Protein AF-0000000071082696 (afdb_homodimer)

Solvent-accessible surface area (backbone atoms only — not comparable to full-atom values): 81736 Å² total; per-residue (Å²): 134,87,75,50,73,65,55,53,46,48,49,51,28,40,54,45,11,52,51,31,40,41,43,43,39,73,40,43,57,31,31,42,23,30,48,46,19,32,53,48,28,48,51,46,52,41,28,69,73,58,55,52,61,74,57,46,35,53,52,45,31,36,30,39,8,54,56,47,30,38,62,38,37,50,77,73,35,62,55,50,36,34,66,45,66,35,94,89,44,74,48,78,39,63,20,67,44,28,44,73,33,63,70,34,43,49,66,64,55,38,56,94,65,83,60,65,73,57,65,77,68,52,51,62,60,76,73,73,68,81,72,53,74,33,29,45,70,65,85,41,61,40,28,40,75,43,70,66,51,85,59,56,40,62,36,58,59,94,53,60,39,26,37,42,61,36,34,27,74,33,94,52,74,46,73,48,29,18,52,42,55,49,51,47,46,64,42,46,38,29,21,39,38,78,71,27,61,59,21,16,46,52,52,57,50,42,36,68,50,78,41,46,56,67,36,70,44,80,42,54,30,24,47,51,31,48,68,33,35,42,45,52,82,73,57,78,52,76,41,47,51,88,71,61,49,68,68,59,41,52,49,50,36,58,74,68,60,38,36,66,41,87,51,92,57,39,82,39,69,43,90,75,77,37,71,39,54,40,67,58,43,27,73,68,47,17,67,44,63,54,15,30,38,25,45,6,49,40,83,45,31,36,45,28,70,39,31,45,56,32,42,54,96,89,36,74,45,34,43,70,58,67,32,78,62,92,58,23,19,59,36,82,39,26,32,15,32,70,97,53,54,74,91,58,25,24,47,32,37,33,32,36,18,34,33,53,32,56,82,73,33,39,30,24,23,20,40,25,27,42,95,26,21,22,65,30,77,20,18,49,22,10,54,37,39,34,66,76,43,34,80,73,23,30,30,23,87,70,34,45,82,43,86,19,49,56,23,36,33,32,40,21,27,40,34,70,32,31,28,43,31,50,54,58,39,57,58,37,22,43,59,42,38,33,43,34,45,26,25,8,24,71,13,76,32,51,46,16,41,56,33,42,30,17,26,25,39,68,46,38,43,43,50,58,28,16,50,49,65,43,65,39,26,38,36,39,17,15,33,29,28,31,34,52,90,87,43,81,67,51,64,54,51,48,48,20,31,46,46,25,18,36,24,30,26,27,36,31,40,34,28,46,28,45,31,12,46,41,36,38,50,51,45,25,63,76,54,35,26,32,41,36,32,35,48,37,61,38,25,36,49,42,53,57,70,53,51,57,55,36,46,70,78,46,45,36,35,34,47,32,46,32,26,51,76,22,18,30,42,79,50,37,46,48,49,44,40,36,62,30,32,45,28,21,28,46,33,58,55,40,44,43,24,72,50,40,68,65,34,45,56,65,40,44,38,60,22,39,56,45,47,86,88,36,70,65,42,48,51,56,46,58,52,22,65,41,71,42,32,26,22,24,38,51,52,35,44,75,64,9,32,41,30,26,48,16,13,34,23,30,29,56,3,24,48,47,34,38,56,33,27,51,51,34,32,53,31,34,45,37,62,56,70,40,78,63,88,83,52,71,77,98,42,37,50,59,61,51,28,31,56,53,14,15,27,15,33,28,50,21,40,59,54,15,40,43,82,41,40,27,48,68,45,69,71,15,45,27,38,31,26,35,20,44,34,49,33,38,59,64,49,50,43,35,31,28,33,28,60,28,52,27,32,30,62,34,20,35,83,84,45,96,51,66,65,22,48,52,20,20,65,38,86,33,72,34,45,40,78,72,41,16,17,74,28,26,36,34,40,17,15,55,75,28,36,51,59,44,22,68,75,68,66,46,69,28,47,38,40,53,34,44,70,20,53,78,46,38,23,76,72,28,63,71,16,40,40,64,40,50,57,46,65,40,83,83,77,38,45,33,31,34,22,55,87,88,53,89,62,74,40,76,40,70,60,72,56,16,68,27,40,39,78,18,42,58,64,39,84,70,70,66,43,50,72,62,39,55,47,49,49,50,28,40,54,47,10,51,51,30,39,56,43,42,40,72,42,44,56,31,30,43,56,28,46,54,22,30,53,47,29,48,50,46,53,42,26,68,74,56,57,51,49,71,56,46,37,55,52,45,31,37,29,39,9,53,57,48,29,38,64,37,36,50,77,75,35,62,55,51,36,32,64,31,28,25,47,50,29,72,46,55,39,61,18,66,43,27,44,73,33,65,70,34,43,49,66,61,56,38,55,79,65,85,59,68,72,58,66,75,68,54,50,63,59,74,73,71,66,82,72,52,72,34,29,46,71,66,85,40,60,40,29,41,73,44,71,64,54,87,61,57,43,64,35,58,60,96,55,60,40,26,38,45,61,38,33,26,74,31,86,53,65,33,31,44,28,20,52,42,55,50,53,35,40,22,40,44,40,31,22,40,40,77,72,28,61,59,20,17,46,51,51,58,50,43,35,66,50,77,40,47,54,67,38,70,46,81,43,53,30,25,48,52,33,49,69,34,36,42,46,26,34,68,55,77,54,79,42,46,53,88,72,61,49,66,69,60,42,53,50,50,36,58,74,70,60,39,35,64,42,87,52,92,60,40,81,39,71,44,90,75,77,39,69,40,54,39,66,56,43,28,73,68,46,17,66,43,62,55,15,30,39,26,45,7,50,40,84,44,30,35,45,31,71,40,30,44,57,32,42,54,96,86,35,75,44,35,45,70,60,66,32,72,24,60,51,24,18,42,15,39,39,27,32,15,32,49,90,43,39,72,91,58,26,24,45,32,36,33,31,35,18,34,33,52,29,56,82,74,32,39,31,24,22,20,39,26,25,43,98,26,21,22,66,30,76,20,17,50,22,11,54,38,39,36,65,76,44,35,82,72,24,30,30,22,41,27,32,38,40,31,77,19,47,56,24,36,34,32,40,20,27,39,33,71,33,31,30,44,36,56,78,70,54,56,61,43,22,45,60,42,38,31,42,32,47,25,26,9,25,83,26,77,43,77,64,17,42,57,35,43,32,18,63,47,40,68,47,39,45,49,48,56,55,63,51,47,77,45,65,38,26,38,35,38,18,16,53,28,55,46,73,53,89,89,42,83,68,51,66,84,52,47,49,21,31,45,44,25,19,35,25,29,27,28,34,36,96,69,43,47,41,54,60,17,47,40,36,38,51,48,45,25,62,75,54,34,26,29,40,36,33,35,49,36,62,77,40,78,84,47,52,57,70,52,50,56,55,36,45,70,76,44,44,35,35,34,47,33,46,32,26,49,75,22,18,28,44,81,50,36,45,47,48,42,40,38,60,30,32,46,30,20,30,45,33,61,54,41,43,45,30,73,60,41,66,72,53,44,55,63,41,45,36,59,26,68,70,45,47,89,90,36,69,69,42,46,51,55,46,58,55,25,63,42,70,43,31,28,22,22,40,51,52,35,44,75,64,9,32,39,30,26,48,17,14,35,22,79,35,69,14,47,56,53,36,40,55,32,27,53,51,34,32,53,31,33,44,38,60,56,71,40,77,64,87,82,50,71,75,98,44,35,49,59,63,51,28,32,56,53,14,16,28,15,33,27,51,20,41,58,56,13,39,43,82,42,39,26,51,69,46,70,72,13,45,27,37,31,26,34,20,45,34,47,34,37,58,63,48,49,42,35,33,28,34,28,62,29,37,28,34,31,60,35,21,33,59,49,29,32,33,55,64,21,51,50,64,39,79,38,76,21,42,34,43,26,53,59,24,17,18,76,28,25,36,34,40,18,15,52,76,28,35,52,60,45,19,70,73,68,67,46,68,28,47,38,42,55,34,44,69,21,50,78,44,38,24,75,71,26,62,72,15,40,40,65,40,51,56,46,64,40,88,83,77,38,45,33,31,34,24,57,88,87,55,90,62,73,42,76,38,71,59,72,56,20,85,38,66,40,78,40,64,57,68,41,86,118

Organism: Strongylocentrotus purpuratus (NCBI:txid7668)

Foldseek 3Di:
DPDDPLNVQLVVLQVLLLVLLVCLLVLAQAFQSNLLSLLQNLLQVVQVVQDDQVVSLVLLLAQAECLRHFAQNLVVDQKAKFWYQHPVGIDIHIHGSSHDHHGHDNCSSCPPVPRDRDDSVSSVPPPDPDFDLLFFDRNFNFWDKDFLDQFWDWAQPPFFKWKKKKWAQDQAKAKAFQFDQPLLGDLRIAIASVLSQQKGFREAFFDIDMDHHGDIDITMITGFDFQSAFDDRPPLGGTHSVPDDPVSSVVVSVVVNRHYDDDPCGNPTDPDTYTDGQVVVCQPQRHAASMWIFFASFPFIFGAHEEQAQQDPNDGHGRQFDDDDDSGACDDRGQADPPDDLVQEAQEKATQAQEFALVVFGYTFIWGAHLQFTADTHGEGYSNGGPNHDGSRYHYPNYHYHYRRLWHKWFAFEFAADLPADPCLLVLQVQLRHQEYEFAYQHNDVCSLAGRAQEFLVSLLVVVFVCLQWLHAYAGAHAQQDADDPDLDDVRRVRNQLSFHQYYEAEPLSPDALRSLLNRLSHCVVQVHAYEYQDAQVCPRHALVVNLVSCVLWAHEYEACFQFDGHNPPCSVQCLQRWRYQYEYAQLLQQFAPCSQVVQLVLQCRNSVHDPVDPVSSVSSVRGGDQQGSLLRLVLLQQLSHQAYHANPSSRGNSNQSLLSLVLSLSSCCSNVNADPPDDDDRNRLSSSRSLLRGFQQSCVLSQNNQATRGSDGNHRPFMWIDNSNCRSQGTAFTAFSRHTQKGFFASPPDPDTRHPPTDIDGDPCSDDLSSQSRYAYEGTVSNPQCSCVVSVRSHTYHYGHDNTVDTLCNRRSNSQNWNWDADPVNRWIWTDRVPHPDTDTRGDDHYHHTGSPSSRDSD/DPDDPLNVQLVVLLVLLLVLLVCLLVLAAAFQSNLLSLLQNLLQVVQVVQDDQVVSLVLLLAQAECLRHFAQNLVVDQKAWFWYQHPVGIDIHIHGSSHDHHGHDNCSSCPPVPRDRDDSVSSVPCPDDDFDLLFFDRNFNFWDKFFLDQFWDWAQPPFFKWKKKKWAQDQAKFKAFQFDQVLLGDLRIAIASVLSQQKGFREAFFDIDMDHHGDIDMTMITGFDFQSAFDDRPPLGGTHSVPDDPVSSVVVSVVVNRHYDDDPCGNPTDPDIYTDGQVVVCQPQNHAASMWIFFASFPFIFGAHEEQAQQDPNDGHGRQFDDDDVSGACDDRGQADPPDDLVQEAQEKATQAQEFALVVFGYTFIWGAHLQFTADTHHEGYSNGHPNHPGSRYHYPNYHYHYRRLWYKWFAFEFAADLPADPCLLVLQVQLRHQEYEFAYQHNDLCSLAGRAQEFLVSLLVVVFVCLQWLHAYAGAHAQQDADPPDLDDVRRVRNQLSFHLYYEAEPLSNDALRSLLNRLSNCVVQVHAYEYQDAQVCPRHALVVSLVSCVLWAHEYEQCFQFDGHNPPCSVQCLQRWRYQYEYAQLLQQFAPCSQVVQLVLQCRSSVHDPVDPVRSVSSVRGGDQQGNLLRLVLLQQLSHQAYHANPSSRGNSNQSLLSLVLSLSSCCSNVNADPPDDDDRNRLSSSRSLLRGFQQSCVQSQNNQATRGSDRNHRPFMWIDNSNCRSAGTAFTDFSRHTQKGFFASPVDPDTRHPPTDIDGDPCSDDLSSQSRYAYEGTVSNPQCSCVVSVRSHTYHYGHDNTVDTLVNRRSNSQNWNWDADPVNRWIWTDRVPHPDTDTRGDDHYHHTGSPSSRDSD

Structure (mmCIF, N/CA/C/O backbone):
data_AF-0000000071082696-model_v1
#
loop_
_entity.id
_entity.type
_entity.pdbx_description
1 polymer Urease
#
loop_
_atom_site.group_PDB
_atom_site.id
_atom_site.type_symbol
_atom_site.label_atom_id
_atom_site.label_alt_id
_atom_site.label_comp_id
_atom_site.label_asym_id
_atom_site.label_entity_id
_atom_site.label_seq_id
_atom_site.pdbx_PDB_ins_code
_atom_site.Cartn_x
_atom_site.Cartn_y
_atom_site.Cartn_z
_atom_site.occupancy
_atom_site.B_iso_or_equiv
_atom_site.auth_seq_id
_atom_site.auth_comp_id
_atom_site.auth_asym_id
_atom_site.auth_atom_id
_atom_site.pdbx_PDB_model_num
ATOM 1 N N . MET A 1 1 ? -28.344 8.008 -8.414 1 87.44 1 MET A N 1
ATOM 2 C CA . MET A 1 1 ? -28.312 6.988 -9.461 1 87.44 1 MET A CA 1
ATOM 3 C C . MET A 1 1 ? -28.766 5.637 -8.93 1 87.44 1 MET A C 1
ATOM 5 O O . MET A 1 1 ? -29.062 4.727 -9.703 1 87.44 1 MET A O 1
ATOM 9 N N . ARG A 1 2 ? -28.719 5.32 -7.629 1 88.5 2 ARG A N 1
ATOM 10 C CA . ARG A 1 2 ? -29.109 4.102 -6.934 1 88.5 2 ARG A CA 1
ATOM 11 C C . ARG A 1 2 ? -28.438 2.877 -7.551 1 88.5 2 ARG A C 1
ATOM 13 O O . ARG A 1 2 ? -29.109 1.893 -7.871 1 88.5 2 ARG A O 1
ATOM 20 N N . LEU A 1 3 ? -27.125 2.916 -7.816 1 91.88 3 LEU A N 1
ATOM 21 C CA . LEU A 1 3 ? -26.375 1.844 -8.461 1 91.88 3 LEU A CA 1
ATOM 22 C C . LEU A 1 3 ? -26.219 0.65 -7.527 1 91.88 3 LEU A C 1
ATOM 24 O O . LEU A 1 3 ? -25.812 0.813 -6.371 1 91.88 3 LEU A O 1
ATOM 28 N N . SER A 1 4 ? -26.531 -0.534 -8.086 1 89 4 SER A N 1
ATOM 29 C CA . SER A 1 4 ? -26.25 -1.772 -7.371 1 89 4 SER A CA 1
ATOM 30 C C . SER A 1 4 ? -24.797 -2.205 -7.562 1 89 4 SER A C 1
ATOM 32 O O . SER A 1 4 ? -24.094 -1.677 -8.43 1 89 4 SER A O 1
ATOM 34 N N . PRO A 1 5 ? -24.25 -3.1 -6.691 1 87.69 5 PRO A N 1
ATOM 35 C CA . PRO A 1 5 ? -22.891 -3.6 -6.879 1 87.69 5 PRO A CA 1
ATOM 36 C C . PRO A 1 5 ? -22.672 -4.191 -8.273 1 87.69 5 PRO A C 1
ATOM 38 O O . PRO A 1 5 ? -21.609 -3.988 -8.867 1 87.69 5 PRO A O 1
ATOM 41 N N . ARG A 1 6 ? -23.609 -4.891 -8.797 1 90 6 ARG A N 1
ATOM 42 C CA . ARG A 1 6 ? -23.438 -5.496 -10.117 1 90 6 ARG A CA 1
ATOM 43 C C . ARG A 1 6 ? -23.328 -4.43 -11.203 1 90 6 ARG A C 1
ATOM 45 O O . ARG A 1 6 ? -22.609 -4.617 -12.195 1 90 6 ARG A O 1
ATOM 52 N N . GLU A 1 7 ? -24.031 -3.271 -11.055 1 91.19 7 GLU A N 1
ATOM 53 C CA . GLU A 1 7 ? -23.953 -2.182 -12.023 1 91.19 7 GLU A CA 1
ATOM 54 C C . GLU A 1 7 ? -22.578 -1.52 -11.992 1 91.19 7 GLU A C 1
ATOM 56 O O . GLU A 1 7 ? -22.047 -1.144 -13.039 1 91.19 7 GLU A O 1
ATOM 61 N N . GLN A 1 8 ? -22.016 -1.444 -10.852 1 91.19 8 GLN A N 1
ATOM 62 C CA .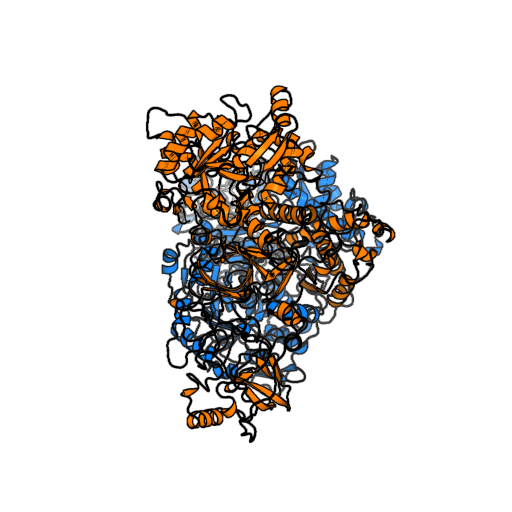 GLN A 1 8 ? -20.672 -0.895 -10.719 1 91.19 8 GLN A CA 1
ATOM 63 C C . GLN A 1 8 ? -19.641 -1.813 -11.359 1 91.19 8 GLN A C 1
ATOM 65 O O . GLN A 1 8 ? -18.703 -1.345 -12.008 1 91.19 8 GLN A O 1
ATOM 70 N N . GLU A 1 9 ? -19.781 -3.043 -11.109 1 92.44 9 GLU A N 1
ATOM 71 C CA . GLU A 1 9 ? -18.922 -4.023 -11.766 1 92.44 9 GLU A CA 1
ATOM 72 C C . GLU A 1 9 ? -18.984 -3.893 -13.281 1 92.44 9 GLU A C 1
ATOM 74 O O . GLU A 1 9 ? -17.953 -3.961 -13.961 1 92.44 9 GLU A O 1
ATOM 79 N N . SER A 1 10 ? -20.141 -3.709 -13.75 1 93.88 10 SER A N 1
ATOM 80 C CA . SER A 1 10 ? -20.328 -3.617 -15.195 1 93.88 10 SER A CA 1
ATOM 81 C C . SER A 1 10 ? -19.734 -2.33 -15.75 1 93.88 10 SER A C 1
ATOM 83 O O . SER A 1 10 ? -19.297 -2.291 -16.906 1 93.88 10 SER A O 1
ATOM 85 N N . LEU A 1 11 ? -19.734 -1.282 -14.961 1 94.25 11 LEU A N 1
ATOM 86 C CA . LEU A 1 11 ? -19.094 -0.04 -15.383 1 94.25 11 LEU A CA 1
ATOM 87 C C . LEU A 1 11 ? -17.594 -0.244 -15.594 1 94.25 11 LEU A C 1
ATOM 89 O O . LEU A 1 11 ? -17 0.383 -16.469 1 94.25 11 LEU A O 1
ATOM 93 N N . LEU A 1 12 ? -16.969 -1.082 -14.812 1 94.44 12 LEU A N 1
ATOM 94 C CA . LEU A 1 12 ? -15.562 -1.421 -14.984 1 94.44 12 LEU A CA 1
ATOM 95 C C . LEU A 1 12 ? -15.32 -2.082 -16.344 1 94.44 12 LEU A C 1
ATOM 97 O O . LEU A 1 12 ? -14.32 -1.8 -17 1 94.44 12 LEU A O 1
ATOM 101 N N . VAL A 1 13 ? -16.203 -2.98 -16.703 1 96 13 VAL A N 1
ATOM 102 C CA . VAL A 1 13 ? -16.109 -3.621 -18.016 1 96 13 VAL A CA 1
ATOM 103 C C . VAL A 1 13 ? -16.156 -2.559 -19.109 1 96 13 VAL A C 1
ATOM 105 O O . VAL A 1 13 ? -15.359 -2.598 -20.062 1 96 13 VAL A O 1
ATOM 108 N N . HIS A 1 14 ? -17.078 -1.613 -18.969 1 95.81 14 HIS A N 1
ATOM 109 C CA . HIS A 1 14 ? -17.203 -0.55 -19.953 1 95.81 14 HIS A CA 1
ATOM 110 C C . HIS A 1 14 ? -15.945 0.301 -20.016 1 95.81 14 HIS A C 1
ATOM 112 O O . HIS A 1 14 ? -15.5 0.678 -21.109 1 95.81 14 HIS A O 1
ATOM 118 N N . GLU A 1 15 ? -15.406 0.641 -18.906 1 95.44 15 GLU A N 1
ATOM 119 C CA . GLU A 1 15 ? -14.203 1.467 -18.859 1 95.44 15 GLU A CA 1
ATOM 120 C C . GLU A 1 15 ? -13.047 0.788 -19.578 1 95.44 15 GLU A C 1
ATOM 122 O O . GLU A 1 15 ? -12.359 1.414 -20.391 1 95.44 15 GLU A O 1
ATOM 127 N N . ALA A 1 16 ? -12.781 -0.472 -19.297 1 96.25 16 ALA A N 1
ATOM 128 C CA . ALA A 1 16 ? -11.711 -1.231 -19.938 1 96.25 16 ALA A CA 1
ATOM 129 C C . ALA A 1 16 ? -11.992 -1.41 -21.422 1 96.25 16 ALA A C 1
ATOM 131 O O . ALA A 1 16 ? -11.07 -1.34 -22.25 1 96.25 16 ALA A O 1
ATOM 132 N N . GLY A 1 17 ? -13.266 -1.69 -21.75 1 97.44 17 GLY A N 1
ATOM 133 C CA . GLY A 1 17 ? -13.656 -1.833 -23.141 1 97.44 17 GLY A CA 1
ATOM 134 C C . GLY A 1 17 ? -13.469 -0.561 -23.953 1 97.44 17 GLY A C 1
ATOM 135 O O . GLY A 1 17 ? -13.023 -0.607 -25.109 1 97.44 17 GLY A O 1
ATOM 136 N N . ALA A 1 18 ? -13.82 0.594 -23.312 1 96.88 18 ALA A N 1
ATOM 137 C CA . ALA A 1 18 ? -13.648 1.88 -23.984 1 96.88 18 ALA A CA 1
ATOM 138 C C . ALA A 1 18 ? -12.172 2.16 -24.25 1 96.88 18 ALA A C 1
ATOM 140 O O . ALA A 1 18 ? -11.82 2.707 -25.312 1 96.88 18 ALA A O 1
ATOM 141 N N . LEU A 1 19 ? -11.336 1.835 -23.312 1 96.12 19 LEU A N 1
ATOM 142 C CA . LEU A 1 19 ? -9.898 1.963 -23.516 1 96.12 19 LEU A CA 1
ATOM 143 C C . LEU A 1 19 ? -9.43 1.09 -24.672 1 96.12 19 LEU A C 1
ATOM 145 O O . LEU A 1 19 ? -8.656 1.539 -25.531 1 96.12 19 LEU A O 1
ATOM 149 N N . ALA A 1 20 ? -9.852 -0.179 -24.688 1 97.94 20 ALA A N 1
ATOM 150 C CA . ALA A 1 20 ? -9.492 -1.104 -25.766 1 97.94 20 ALA A CA 1
ATOM 151 C C . ALA A 1 20 ? -9.961 -0.578 -27.125 1 97.94 20 ALA A C 1
ATOM 153 O O . ALA A 1 20 ? -9.258 -0.732 -28.125 1 97.94 20 ALA A O 1
ATOM 154 N N . GLN A 1 21 ? -11.172 0.04 -27.172 1 97.88 21 GLN A N 1
ATOM 155 C CA . GLN A 1 21 ? -11.688 0.614 -28.406 1 97.88 21 GLN A CA 1
ATOM 156 C C . GLN A 1 21 ? -10.789 1.734 -28.906 1 97.88 21 GLN A C 1
ATOM 158 O O . GLN A 1 21 ? -10.516 1.823 -30.109 1 97.88 21 GLN A O 1
ATOM 163 N N . LYS A 1 22 ? -10.367 2.576 -28.016 1 97.25 22 LYS A N 1
ATOM 164 C CA . LYS A 1 22 ? -9.469 3.656 -28.406 1 97.25 22 LYS A CA 1
ATOM 165 C C . LYS A 1 22 ? -8.172 3.104 -29 1 97.25 22 LYS A C 1
ATOM 167 O O . LYS A 1 22 ? -7.676 3.615 -30 1 97.25 22 LYS A O 1
ATOM 172 N N . ARG A 1 23 ? -7.562 2.074 -28.406 1 97 23 ARG A N 1
ATOM 173 C CA . ARG A 1 23 ? -6.312 1.468 -28.844 1 97 23 ARG A CA 1
ATOM 174 C C . ARG A 1 23 ? -6.496 0.752 -30.188 1 97 23 ARG A C 1
ATOM 176 O O . ARG A 1 23 ? -5.637 0.838 -31.062 1 97 23 ARG A O 1
ATOM 183 N N . LEU A 1 24 ? -7.656 0.068 -30.312 1 97.31 24 LEU A N 1
ATOM 184 C CA . LEU A 1 24 ? -7.984 -0.573 -31.594 1 97.31 24 LEU A CA 1
ATOM 185 C C . LEU A 1 24 ? -8.133 0.463 -32.688 1 97.31 24 LEU A C 1
ATOM 187 O O . LEU A 1 24 ? -7.641 0.258 -33.812 1 97.31 24 LEU A O 1
ATOM 191 N N . ALA A 1 25 ? -8.844 1.55 -32.375 1 97.06 25 ALA A N 1
ATOM 192 C CA . ALA A 1 25 ? -9.102 2.605 -33.344 1 97.06 25 ALA A CA 1
ATOM 193 C C . ALA A 1 25 ? -7.805 3.236 -33.844 1 97.06 25 ALA A C 1
ATOM 195 O O . ALA A 1 25 ? -7.734 3.746 -34.969 1 97.06 25 ALA A O 1
ATOM 196 N N . ARG A 1 26 ? -6.785 3.205 -33.094 1 93.81 26 ARG A N 1
ATOM 197 C CA . ARG A 1 26 ? -5.504 3.775 -33.469 1 93.81 26 ARG A CA 1
ATOM 198 C C . ARG A 1 26 ? -4.629 2.732 -34.156 1 93.81 26 ARG A C 1
ATOM 200 O O . ARG A 1 26 ? -3.51 3.033 -34.594 1 93.81 26 ARG A O 1
ATOM 207 N N . GLY A 1 27 ? -5.086 1.468 -34.281 1 93.75 27 GLY A N 1
ATOM 208 C CA . GLY A 1 27 ? -4.398 0.446 -35.031 1 93.75 27 GLY A CA 1
ATOM 209 C C . GLY A 1 27 ? -3.545 -0.473 -34.188 1 93.75 27 GLY A C 1
ATOM 210 O O . GLY A 1 27 ? -2.674 -1.178 -34.719 1 93.75 27 GLY A O 1
ATOM 211 N N . LEU A 1 28 ? -3.719 -0.528 -32.938 1 95.12 28 LEU A N 1
ATOM 212 C CA . LEU A 1 28 ? -2.955 -1.416 -32.062 1 95.12 28 LEU A CA 1
ATOM 213 C C . LEU A 1 28 ? -3.59 -2.801 -32 1 95.12 28 LEU A C 1
ATOM 215 O O . LEU A 1 28 ? -4.816 -2.926 -31.953 1 95.12 28 LEU A O 1
ATOM 219 N N . LYS A 1 29 ? -2.73 -3.811 -32.094 1 96.19 29 LYS A N 1
ATOM 220 C CA . LYS A 1 29 ? -3.209 -5.156 -31.781 1 96.19 29 LYS A CA 1
ATOM 221 C C . LYS A 1 29 ? -3.494 -5.305 -30.297 1 96.19 29 LYS A C 1
ATOM 223 O O . LYS A 1 29 ? -2.674 -4.918 -29.453 1 96.19 29 LYS A O 1
ATOM 228 N N . LEU A 1 30 ? -4.637 -5.848 -30.047 1 97.69 30 LEU A N 1
ATOM 229 C CA . LEU A 1 30 ? -5.098 -5.887 -28.656 1 97.69 30 LEU A CA 1
ATOM 230 C C . LEU A 1 30 ? -4.461 -7.043 -27.906 1 97.69 30 LEU A C 1
ATOM 232 O O . LEU A 1 30 ? -4.254 -8.117 -28.469 1 97.69 30 LEU A O 1
ATOM 236 N N . ASN A 1 31 ? -4.074 -6.82 -26.656 1 96.94 31 ASN A N 1
ATOM 237 C CA . ASN A 1 31 ? -3.613 -7.887 -25.766 1 96.94 31 ASN A CA 1
ATOM 238 C C . ASN A 1 31 ? -4.781 -8.625 -25.125 1 96.94 31 ASN A C 1
ATOM 240 O O . ASN A 1 31 ? -5.934 -8.438 -25.516 1 96.94 31 ASN A O 1
ATOM 244 N N . HIS A 1 32 ? -4.508 -9.523 -24.172 1 96.88 32 HIS A N 1
ATOM 245 C CA . HIS A 1 32 ? -5.516 -10.422 -23.625 1 96.88 32 HIS A CA 1
ATOM 246 C C . HIS A 1 32 ? -6.605 -9.633 -22.891 1 96.88 32 HIS A C 1
ATOM 248 O O . HIS A 1 32 ? -7.785 -9.75 -23.234 1 96.88 32 HIS A O 1
ATOM 254 N N . PRO A 1 33 ? -6.281 -8.766 -21.844 1 97.38 33 PRO A N 1
ATOM 255 C CA . PRO A 1 33 ? -7.355 -8.062 -21.156 1 97.38 33 PRO A CA 1
ATOM 256 C C . PRO A 1 33 ? -8.133 -7.113 -22.062 1 97.38 33 PRO A C 1
ATOM 258 O O . PRO A 1 33 ? -9.344 -6.945 -21.891 1 97.38 33 PRO A O 1
ATOM 261 N N . GLU A 1 34 ? -7.508 -6.488 -23 1 98 34 GLU A N 1
ATOM 262 C CA . GLU A 1 34 ? -8.164 -5.57 -23.922 1 98 34 GLU A CA 1
ATOM 263 C C . GLU A 1 34 ? -9.188 -6.301 -24.797 1 98 34 GLU A C 1
ATOM 265 O O . GLU A 1 34 ? -10.297 -5.812 -24.984 1 98 34 GLU A O 1
ATOM 270 N N . THR A 1 35 ? -8.766 -7.461 -25.312 1 98.25 35 THR A N 1
ATOM 271 C CA . THR A 1 35 ? -9.633 -8.25 -26.172 1 98.25 35 THR A CA 1
ATOM 272 C C . THR A 1 35 ? -10.891 -8.68 -25.422 1 98.25 35 THR A C 1
ATOM 274 O O . THR A 1 35 ? -12 -8.508 -25.922 1 98.25 35 THR A O 1
ATOM 277 N N . VAL A 1 36 ? -10.703 -9.219 -24.25 1 98 36 VAL A N 1
ATOM 278 C CA . VAL A 1 36 ? -11.82 -9.688 -23.453 1 98 36 VAL A CA 1
ATOM 279 C C . VAL A 1 36 ? -12.727 -8.516 -23.078 1 98 36 VAL A C 1
ATOM 281 O O . VAL A 1 36 ? -13.953 -8.625 -23.141 1 98 36 VAL A O 1
ATOM 284 N N . ALA A 1 37 ? -12.125 -7.367 -22.703 1 98 37 ALA A N 1
ATOM 285 C CA . ALA A 1 37 ? -12.875 -6.188 -22.281 1 98 37 ALA A CA 1
ATOM 286 C C . ALA A 1 37 ? -13.727 -5.645 -23.422 1 98 37 ALA A C 1
ATOM 288 O O . ALA A 1 37 ? -14.883 -5.27 -23.219 1 98 37 ALA A O 1
ATOM 289 N N . LEU A 1 38 ? -13.141 -5.527 -24.594 1 98.31 38 LEU A N 1
ATOM 290 C CA . LEU A 1 38 ? -13.852 -4.988 -25.75 1 98.31 38 LEU A CA 1
ATOM 291 C C . LEU A 1 38 ? -15.062 -5.852 -26.094 1 98.31 38 LEU A C 1
ATOM 293 O O . LEU A 1 38 ? -16.172 -5.336 -26.266 1 98.31 38 LEU A O 1
ATOM 297 N N . ILE A 1 39 ? -14.859 -7.18 -26.172 1 97.94 39 ILE A N 1
ATOM 298 C CA . ILE A 1 39 ? -15.938 -8.094 -26.531 1 97.94 39 ILE A CA 1
ATOM 299 C C . ILE A 1 39 ? -17.031 -8.016 -25.469 1 97.94 39 ILE A C 1
ATOM 301 O O . ILE A 1 39 ? -18.219 -7.898 -25.797 1 97.94 39 ILE A O 1
ATOM 305 N N . ALA A 1 40 ? -16.672 -8.062 -24.188 1 97.69 40 ALA A N 1
ATOM 306 C CA . ALA A 1 40 ? -17.625 -8.016 -23.078 1 97.69 40 ALA A CA 1
ATOM 307 C C . ALA A 1 40 ? -18.422 -6.711 -23.094 1 97.69 40 ALA A C 1
ATOM 309 O O . ALA A 1 40 ? -19.641 -6.719 -22.922 1 97.69 40 ALA A O 1
ATOM 310 N N . SER A 1 41 ? -17.719 -5.574 -23.25 1 97.69 41 SER A N 1
ATOM 311 C CA . SER A 1 41 ? -18.359 -4.262 -23.25 1 97.69 41 SER A CA 1
ATOM 312 C C . SER A 1 41 ? -19.344 -4.125 -24.391 1 97.69 41 SER A C 1
ATOM 314 O O . SER A 1 41 ? -20.438 -3.574 -24.234 1 97.69 41 SER A O 1
ATOM 316 N N . GLN A 1 42 ? -19 -4.582 -25.578 1 97.62 42 GLN A N 1
ATOM 317 C CA . GLN A 1 42 ? -19.875 -4.504 -26.75 1 97.62 42 GLN A CA 1
ATOM 318 C C . GLN A 1 42 ? -21.109 -5.359 -26.547 1 97.62 42 GLN A C 1
ATOM 320 O O . GLN A 1 42 ? -22.203 -4.977 -26.984 1 97.62 42 GLN A O 1
ATOM 325 N N . MET A 1 43 ? -20.938 -6.559 -25.969 1 96.88 43 MET A N 1
ATOM 326 C CA . MET A 1 43 ? -22.109 -7.383 -25.688 1 96.88 43 MET A CA 1
ATOM 327 C C . MET A 1 43 ? -23.094 -6.645 -24.797 1 96.88 43 MET A C 1
ATOM 329 O O . MET A 1 43 ? -24.297 -6.703 -25.016 1 96.88 43 MET A O 1
ATOM 333 N N . GLN A 1 44 ? -22.594 -5.953 -23.766 1 96.19 44 GLN A N 1
ATOM 334 C CA . GLN A 1 44 ? -23.453 -5.188 -22.875 1 96.19 44 GLN A CA 1
ATOM 335 C C . GLN A 1 44 ? -24.234 -4.121 -23.641 1 96.19 44 GLN A C 1
ATOM 337 O O . GLN A 1 44 ? -25.422 -3.908 -23.391 1 96.19 44 GLN A O 1
ATOM 342 N N . GLU A 1 45 ? -23.594 -3.455 -24.578 1 96.94 45 GLU A N 1
ATOM 343 C CA . GLU A 1 45 ? -24.234 -2.418 -25.375 1 96.94 45 GLU A CA 1
ATOM 344 C C . GLU A 1 45 ? -25.328 -3.008 -26.266 1 96.94 45 GLU A C 1
ATOM 346 O O . GLU A 1 45 ? -26.406 -2.439 -26.391 1 96.94 45 GLU A O 1
ATOM 351 N N . PHE A 1 46 ? -24.984 -4.113 -26.906 1 97.38 46 PHE A N 1
ATOM 352 C CA . PHE A 1 46 ? -25.969 -4.738 -27.781 1 97.38 46 PHE A CA 1
ATOM 353 C C . PHE A 1 46 ? -27.156 -5.266 -26.984 1 97.38 46 PHE A C 1
ATOM 355 O O . PHE A 1 46 ? -28.281 -5.258 -27.484 1 97.38 46 PHE A O 1
ATOM 362 N N . VAL A 1 47 ? -26.906 -5.766 -25.781 1 96.12 47 VAL A N 1
ATOM 363 C CA . VAL A 1 47 ? -28.016 -6.16 -24.891 1 96.12 47 VAL A CA 1
ATOM 364 C C . VAL A 1 47 ? -28.938 -4.969 -24.656 1 96.12 47 VAL A C 1
ATOM 366 O O . VAL A 1 47 ? -30.156 -5.105 -24.703 1 96.12 47 VAL A O 1
ATOM 369 N N . ARG A 1 48 ? -28.312 -3.805 -24.328 1 96.06 48 ARG A N 1
ATOM 370 C CA . ARG A 1 48 ? -29.094 -2.598 -24.078 1 96.06 48 ARG A CA 1
ATOM 371 C C . ARG A 1 48 ? -29.922 -2.221 -25.312 1 96.06 48 ARG A C 1
ATOM 373 O O . ARG A 1 48 ? -31.031 -1.692 -25.172 1 96.06 48 ARG A O 1
ATOM 380 N N . ASP A 1 49 ? -29.422 -2.561 -26.547 1 96.44 49 ASP A N 1
ATOM 381 C CA . ASP A 1 49 ? -30.125 -2.285 -27.797 1 96.44 49 ASP A CA 1
ATOM 382 C C . ASP A 1 49 ? -31.25 -3.287 -28.031 1 96.44 49 ASP A C 1
ATOM 384 O O . ASP A 1 49 ? -32.062 -3.123 -28.953 1 96.44 49 ASP A O 1
ATOM 388 N N . GLY A 1 50 ? -31.266 -4.324 -27.281 1 94.56 50 GLY A N 1
ATOM 389 C CA . GLY A 1 50 ? -32.375 -5.242 -27.328 1 94.56 50 GLY A CA 1
ATOM 390 C C . GLY A 1 50 ? -32.094 -6.496 -28.141 1 94.56 50 GLY A C 1
ATOM 391 O O . GLY A 1 50 ? -33 -7.262 -28.453 1 94.56 50 GLY A O 1
ATOM 392 N N . LYS A 1 51 ? -30.781 -6.82 -28.453 1 96.75 51 LYS A N 1
ATOM 393 C CA . LYS A 1 51 ? -30.453 -8.031 -29.188 1 96.75 51 LYS A CA 1
ATOM 394 C C . LYS A 1 51 ? -30.578 -9.273 -28.297 1 96.75 51 LYS A C 1
ATOM 396 O O . LYS A 1 51 ? -30.188 -9.242 -27.141 1 96.75 51 LYS A O 1
ATOM 401 N N . PRO A 1 52 ? -31.141 -10.328 -28.812 1 95.88 52 PRO A N 1
ATOM 402 C CA . PRO A 1 52 ? -31.312 -11.531 -28 1 95.88 52 PRO A CA 1
ATOM 403 C C . PRO A 1 52 ? -30.016 -12.32 -27.812 1 95.88 52 PRO A C 1
ATOM 405 O O . PRO A 1 52 ? -29.078 -12.141 -28.578 1 95.88 52 PRO A O 1
ATOM 408 N N . VAL A 1 53 ? -29.984 -13.266 -26.891 1 96.19 53 VAL A N 1
ATOM 409 C CA . VAL A 1 53 ? -28.812 -14.039 -26.484 1 96.19 53 VAL A CA 1
ATOM 410 C C . VAL A 1 53 ? -28.234 -14.773 -27.703 1 96.19 53 VAL A C 1
ATOM 412 O O . VAL A 1 53 ? -27.031 -14.734 -27.938 1 96.19 53 VAL A O 1
ATOM 415 N N . SER A 1 54 ? -29.109 -15.438 -28.469 1 96.44 54 SER A N 1
ATOM 416 C CA . SER A 1 54 ? -28.672 -16.25 -29.594 1 96.44 54 SER A CA 1
ATOM 417 C C . SER A 1 54 ? -27.938 -15.406 -30.641 1 96.44 54 SER A C 1
ATOM 419 O O . SER A 1 54 ? -26.922 -15.828 -31.188 1 96.44 54 SER A O 1
ATOM 421 N N . GLU A 1 55 ? -28.438 -14.219 -30.891 1 96.69 55 GLU A N 1
ATOM 422 C CA . GLU A 1 55 ? -27.812 -13.305 -31.828 1 96.69 55 GLU A CA 1
ATOM 423 C C . GLU A 1 55 ? -26.469 -12.812 -31.312 1 96.69 55 GLU A C 1
ATOM 425 O O . GLU A 1 55 ? -25.5 -12.711 -32.062 1 96.69 55 GLU A O 1
ATOM 430 N N . LEU A 1 56 ? -26.391 -12.539 -30.094 1 97.12 56 LEU A N 1
ATOM 431 C CA . LEU A 1 56 ? -25.188 -12.016 -29.484 1 97.12 56 LEU A CA 1
ATOM 432 C C . LEU A 1 56 ? -24.062 -13.055 -29.484 1 97.12 56 LEU A C 1
ATOM 434 O O . LEU A 1 56 ? -22.891 -12.719 -29.641 1 97.12 56 LEU A O 1
ATOM 438 N N . MET A 1 57 ? -24.391 -14.32 -29.234 1 96.12 57 MET A N 1
ATOM 439 C CA . MET A 1 57 ? -23.406 -15.406 -29.266 1 96.12 57 MET A CA 1
ATOM 440 C C . MET A 1 57 ? -22.734 -15.477 -30.625 1 96.12 57 MET A C 1
ATOM 442 O O . MET A 1 57 ? -21.547 -15.82 -30.719 1 96.12 57 MET A O 1
ATOM 446 N N . ASN A 1 58 ? -23.484 -15.055 -31.641 1 95.31 58 ASN A N 1
ATOM 447 C CA . ASN A 1 58 ? -22.938 -15.047 -33 1 95.31 58 ASN A CA 1
ATOM 448 C C . ASN A 1 58 ? -22.141 -13.766 -33.25 1 95.31 58 ASN A C 1
ATOM 450 O O . ASN A 1 58 ? -21.047 -13.82 -33.812 1 95.31 58 ASN A O 1
ATOM 454 N N . ILE A 1 59 ? -22.703 -12.656 -32.938 1 96.88 59 ILE A N 1
ATOM 455 C CA . ILE A 1 59 ? -22.062 -11.359 -33.156 1 96.88 59 ILE A CA 1
ATOM 456 C C . ILE A 1 59 ? -20.734 -11.305 -32.406 1 96.88 59 ILE A C 1
ATOM 458 O O . ILE A 1 59 ? -19.75 -10.75 -32.938 1 96.88 59 ILE A O 1
ATOM 462 N N . GLY A 1 60 ? -20.719 -11.883 -31.234 1 96.81 60 GLY A N 1
ATOM 463 C CA . GLY A 1 60 ? -19.531 -11.859 -30.406 1 96.81 60 GLY A CA 1
ATOM 464 C C . GLY A 1 60 ? -18.328 -12.508 -31.062 1 96.81 60 GLY A C 1
ATOM 465 O O . GLY A 1 60 ? -17.172 -12.172 -30.75 1 96.81 60 GLY A O 1
ATOM 466 N N . ARG A 1 61 ? -18.516 -13.359 -31.953 1 96.81 61 ARG A N 1
ATOM 467 C CA . ARG A 1 61 ? -17.453 -14.078 -32.625 1 96.81 61 ARG A CA 1
ATOM 468 C C . ARG A 1 61 ? -16.953 -13.305 -33.844 1 96.81 61 ARG A C 1
ATOM 470 O O . ARG A 1 61 ? -16.047 -13.75 -34.562 1 96.81 61 ARG A O 1
ATOM 477 N N . GLN A 1 62 ? -17.531 -12.125 -34.094 1 97.44 62 GLN A N 1
ATOM 478 C CA . GLN A 1 62 ? -17.266 -11.43 -35.344 1 97.44 62 GLN A CA 1
ATOM 479 C C . GLN A 1 62 ? -16.5 -10.133 -35.125 1 97.44 62 GLN A C 1
ATOM 481 O O . GLN A 1 62 ? -15.961 -9.547 -36.062 1 97.44 62 GLN A O 1
ATOM 486 N N . LEU A 1 63 ? -16.438 -9.656 -33.938 1 98.06 63 LEU A N 1
ATOM 487 C CA . LEU A 1 63 ? -15.914 -8.32 -33.625 1 98.06 63 LEU A CA 1
ATOM 488 C C . LEU A 1 63 ? -14.438 -8.219 -34.031 1 98.06 63 LEU A C 1
ATOM 490 O O . LEU A 1 63 ? -14.016 -7.203 -34.594 1 98.06 63 LEU A O 1
ATOM 494 N N . LEU A 1 64 ? -13.648 -9.25 -33.625 1 98.12 64 LEU A N 1
ATOM 495 C CA . LEU A 1 64 ? -12.203 -9.227 -33.812 1 98.12 64 LEU A CA 1
ATOM 496 C C . LEU A 1 64 ? -11.719 -10.469 -34.531 1 98.12 64 LEU A C 1
ATOM 498 O O . LEU A 1 64 ? -12.367 -11.516 -34.5 1 98.12 64 LEU A O 1
ATOM 502 N N . GLY A 1 65 ? -10.594 -10.352 -35.219 1 97.31 65 GLY A N 1
ATOM 503 C CA . GLY A 1 65 ? -9.875 -11.461 -35.844 1 97.31 65 GLY A CA 1
ATOM 504 C C . GLY A 1 65 ? -8.461 -11.609 -35.312 1 97.31 65 GLY A C 1
ATOM 505 O O . GLY A 1 65 ? -7.996 -10.797 -34.531 1 97.31 65 GLY A O 1
ATOM 506 N N . VAL A 1 66 ? -7.789 -12.68 -35.719 1 96.12 66 VAL A N 1
ATOM 507 C CA . VAL A 1 66 ? -6.453 -13.008 -35.25 1 96.12 66 VAL A CA 1
ATOM 508 C C . VAL A 1 66 ? -5.488 -11.875 -35.594 1 96.12 66 VAL A C 1
ATOM 510 O O . VAL A 1 66 ? -4.488 -11.672 -34.906 1 96.12 66 VAL A O 1
ATOM 513 N N . ARG A 1 67 ? -5.75 -11.07 -36.625 1 95.69 67 ARG A N 1
ATOM 514 C CA . ARG A 1 67 ? -4.879 -9.984 -37.062 1 95.69 67 ARG A CA 1
ATOM 515 C C . ARG A 1 67 ? -5.023 -8.773 -36.125 1 95.69 67 ARG A C 1
ATOM 517 O O . ARG A 1 67 ? -4.195 -7.863 -36.156 1 95.69 67 ARG A O 1
ATOM 524 N N . GLN A 1 68 ? -6.098 -8.695 -35.406 1 97.06 68 GLN A N 1
ATOM 525 C CA . GLN A 1 68 ? -6.367 -7.535 -34.562 1 97.06 68 GLN A CA 1
ATOM 526 C C . GLN A 1 68 ? -5.961 -7.797 -33.094 1 97.06 68 GLN A C 1
ATOM 528 O O . GLN A 1 68 ? -6.164 -6.945 -32.25 1 97.06 68 GLN A O 1
ATOM 533 N N . VAL A 1 69 ? -5.512 -8.969 -32.812 1 96.94 69 VAL A N 1
ATOM 534 C CA . VAL A 1 69 ? -5.031 -9.281 -31.469 1 96.94 69 VAL A CA 1
ATOM 535 C C . VAL A 1 69 ? -3.574 -9.734 -31.531 1 96.94 69 VAL A C 1
ATOM 537 O O . VAL A 1 69 ? -3.094 -10.148 -32.594 1 96.94 69 VAL A O 1
ATOM 540 N N . LEU A 1 70 ? -2.812 -9.602 -30.422 1 94.25 70 LEU A N 1
ATOM 541 C CA . LEU A 1 70 ? -1.43 -10.062 -30.359 1 94.25 70 LEU A CA 1
ATOM 542 C C . LEU A 1 70 ? -1.352 -11.57 -30.594 1 94.25 70 LEU A C 1
ATOM 544 O O . LEU A 1 70 ? -2.279 -12.305 -30.25 1 94.25 70 LEU A O 1
ATOM 548 N N . PRO A 1 71 ? -0.229 -12.047 -31.188 1 92.62 71 PRO A N 1
ATOM 549 C CA . PRO A 1 71 ? -0.08 -13.492 -31.406 1 92.62 71 PRO A CA 1
ATOM 550 C C . PRO A 1 71 ? -0.282 -14.297 -30.125 1 92.62 71 PRO A C 1
ATOM 552 O O . PRO A 1 71 ? 0.214 -13.914 -29.062 1 92.62 71 PRO A O 1
ATOM 555 N N . GLY A 1 72 ? -1.088 -15.367 -30.281 1 93.31 72 GLY A N 1
ATOM 556 C CA . GLY A 1 72 ? -1.312 -16.25 -29.156 1 93.31 72 GLY A CA 1
ATOM 557 C C . GLY A 1 72 ? -2.523 -15.875 -28.328 1 93.31 72 GLY A C 1
ATOM 558 O O . GLY A 1 72 ? -3.059 -16.703 -27.578 1 93.31 72 GLY A O 1
ATOM 559 N N . VAL A 1 73 ? -2.984 -14.625 -28.438 1 95.56 73 VAL A N 1
ATOM 560 C CA . VAL A 1 73 ? -4.078 -14.133 -27.594 1 95.56 73 VAL A CA 1
ATOM 561 C C . VAL A 1 73 ? -5.359 -14.891 -27.922 1 95.56 73 VAL A C 1
ATOM 563 O O . VAL A 1 73 ? -6.145 -15.203 -27.031 1 95.56 73 VAL A O 1
ATOM 566 N N . ALA A 1 74 ? -5.594 -15.211 -29.203 1 95.56 74 ALA A N 1
ATOM 567 C CA . ALA A 1 74 ? -6.785 -15.961 -29.594 1 95.56 74 ALA A CA 1
ATOM 568 C C . ALA A 1 74 ? -6.871 -17.281 -28.844 1 95.56 74 ALA A C 1
ATOM 570 O O . ALA A 1 74 ? -7.949 -17.672 -28.375 1 95.56 74 ALA A O 1
ATOM 571 N N . ASP A 1 75 ? -5.758 -17.953 -28.641 1 93.81 75 ASP A N 1
ATOM 572 C CA . ASP A 1 75 ? -5.691 -19.25 -27.969 1 93.81 75 ASP A CA 1
ATOM 573 C C . ASP A 1 75 ? -5.93 -19.109 -26.469 1 93.81 75 ASP A C 1
ATOM 575 O O . ASP A 1 75 ? -6.355 -20.062 -25.812 1 93.81 75 ASP A O 1
ATOM 579 N N . MET A 1 76 ? -5.645 -17.984 -25.984 1 95.69 76 MET A N 1
ATOM 580 C CA . MET A 1 76 ? -5.766 -17.734 -24.547 1 95.69 76 MET A CA 1
ATOM 581 C C . MET A 1 76 ? -7.215 -17.469 -24.156 1 95.69 76 MET A C 1
ATOM 583 O O . MET A 1 76 ? -7.547 -17.422 -22.969 1 95.69 76 MET A O 1
ATOM 587 N N . ILE A 1 77 ? -8.109 -17.281 -25.172 1 96.31 77 ILE A N 1
ATOM 588 C CA . ILE A 1 77 ? -9.484 -16.891 -24.906 1 96.31 77 ILE A CA 1
ATOM 589 C C . ILE A 1 77 ? -10.445 -17.906 -25.5 1 96.31 77 ILE A C 1
ATOM 591 O O . ILE A 1 77 ? -11.086 -17.641 -26.531 1 96.31 77 ILE A O 1
ATOM 595 N N . PRO A 1 78 ? -10.648 -18.984 -24.828 1 93.56 78 PRO A N 1
ATOM 596 C CA . PRO A 1 78 ? -11.578 -19.984 -25.359 1 93.56 78 PRO A CA 1
ATOM 597 C C . PRO A 1 78 ? -13.023 -19.516 -25.359 1 93.56 78 PRO A C 1
ATOM 599 O O . PRO A 1 78 ? -13.836 -19.953 -26.172 1 93.56 78 PRO A O 1
ATOM 602 N N . GLU A 1 79 ? -13.344 -18.672 -24.438 1 95.25 79 GLU A N 1
ATOM 603 C CA . GLU A 1 79 ? -14.695 -18.125 -24.328 1 95.25 79 GLU A CA 1
ATOM 604 C C . GLU A 1 79 ? -14.703 -16.812 -23.531 1 95.25 79 GLU A C 1
ATOM 606 O O . GLU A 1 79 ? -13.766 -16.531 -22.797 1 95.25 79 GLU A O 1
ATOM 611 N N . VAL A 1 80 ? -15.68 -16.031 -23.781 1 96.75 80 VAL A N 1
ATOM 612 C CA . VAL A 1 80 ? -15.977 -14.836 -23 1 96.75 80 VAL A CA 1
ATOM 613 C C . VAL A 1 80 ? -17.422 -14.875 -22.531 1 96.75 80 VAL A C 1
ATOM 615 O O . VAL A 1 80 ? -18.328 -15.172 -23.312 1 96.75 80 VAL A O 1
ATOM 618 N N . GLN A 1 81 ? -17.656 -14.672 -21.25 1 95.75 81 GLN A N 1
ATOM 619 C CA . GLN A 1 81 ? -19 -14.68 -20.688 1 95.75 81 GLN A CA 1
ATOM 620 C C . GLN A 1 81 ? -19.328 -13.344 -20.031 1 95.75 81 GLN A C 1
ATOM 622 O O . GLN A 1 81 ? -18.469 -12.727 -19.391 1 95.75 81 GLN A O 1
ATOM 627 N N . ILE A 1 82 ? -20.562 -12.898 -20.281 1 95.5 82 ILE A N 1
ATOM 628 C CA . ILE A 1 82 ? -21.016 -11.648 -19.703 1 95.5 82 ILE A CA 1
ATOM 629 C C . ILE A 1 82 ? -22.469 -11.797 -19.25 1 95.5 82 ILE A C 1
ATOM 631 O O . ILE A 1 82 ? -23.203 -12.633 -19.766 1 95.5 82 ILE A O 1
ATOM 635 N N . GLU A 1 83 ? -22.844 -11.086 -18.234 1 94.31 83 GLU A N 1
ATOM 636 C CA . GLU A 1 83 ? -24.25 -10.961 -17.859 1 94.31 83 GLU A CA 1
ATOM 637 C C . GLU A 1 83 ? -24.703 -9.508 -17.922 1 94.31 83 GLU A C 1
ATOM 639 O O . GLU A 1 83 ? -23.953 -8.594 -17.594 1 94.31 83 GLU A O 1
ATOM 644 N N . ALA A 1 84 ? -25.812 -9.328 -18.453 1 94.81 84 ALA A N 1
ATOM 645 C CA . ALA A 1 84 ? -26.422 -8.008 -18.594 1 94.81 84 ALA A CA 1
ATOM 646 C C . ALA A 1 84 ? -27.938 -8.102 -18.578 1 94.81 84 ALA A C 1
ATOM 648 O O . ALA A 1 84 ? -28.5 -9.195 -18.672 1 94.81 84 ALA A O 1
ATOM 649 N N . THR A 1 85 ? -28.672 -6.93 -18.375 1 94.31 85 THR A N 1
ATOM 650 C CA . THR A 1 85 ? -30.125 -6.906 -18.234 1 94.31 85 THR A CA 1
ATOM 651 C C . THR A 1 85 ? -30.797 -6.68 -19.578 1 94.31 85 THR A C 1
ATOM 653 O O . THR A 1 85 ? -30.75 -5.574 -20.125 1 94.31 85 THR A O 1
ATOM 656 N N . PHE A 1 86 ? -31.406 -7.746 -20.062 1 93.31 86 PHE A N 1
ATOM 657 C CA . PHE A 1 86 ? -32.219 -7.723 -21.266 1 93.31 86 PHE A CA 1
ATOM 658 C C . PHE A 1 86 ? -33.625 -7.18 -20.953 1 93.31 86 PHE A C 1
ATOM 660 O O . PHE A 1 86 ? -33.969 -7.02 -19.781 1 93.31 86 PHE A O 1
ATOM 667 N N . PRO A 1 87 ? -34.375 -6.816 -22.141 1 91.81 87 PRO A N 1
ATOM 668 C CA . PRO A 1 87 ? -35.781 -6.426 -21.859 1 91.81 87 PRO A CA 1
ATOM 669 C C . PRO A 1 87 ? -36.531 -7.477 -21.062 1 91.81 87 PRO A C 1
ATOM 671 O O . PRO A 1 87 ? -37.469 -7.141 -20.344 1 91.81 87 PRO A O 1
ATOM 674 N N . ASP A 1 88 ? -36.062 -8.703 -21.172 1 94.5 88 ASP A N 1
ATOM 675 C CA . ASP A 1 88 ? -36.75 -9.789 -20.484 1 94.5 88 ASP A CA 1
ATOM 676 C C . ASP A 1 88 ? -35.969 -10.258 -19.266 1 94.5 88 ASP A C 1
ATOM 678 O O . ASP A 1 88 ? -36.094 -11.414 -18.859 1 94.5 88 ASP A O 1
ATOM 682 N N . GLY A 1 89 ? -35.156 -9.484 -18.688 1 92.31 89 GLY A N 1
ATOM 683 C CA . GLY A 1 89 ? -34.469 -9.758 -17.453 1 92.31 89 GLY A CA 1
ATOM 684 C C . GLY A 1 89 ? -32.969 -10.008 -17.656 1 92.31 89 GLY A C 1
ATOM 685 O O . GLY A 1 89 ? -32.469 -9.953 -18.781 1 92.31 89 GLY A O 1
ATOM 686 N N . THR A 1 90 ? -32.25 -10.281 -16.531 1 94 90 THR A N 1
ATOM 687 C CA . THR A 1 90 ? -30.828 -10.5 -16.594 1 94 90 THR A CA 1
ATOM 688 C C . THR A 1 90 ? -30.516 -11.898 -17.109 1 94 90 THR A C 1
ATOM 690 O O . THR A 1 90 ? -31.078 -12.883 -16.625 1 94 90 THR A O 1
ATOM 693 N N . LYS A 1 91 ? -29.672 -11.992 -18.156 1 93.75 91 LYS A N 1
ATOM 694 C CA . LYS A 1 91 ? -29.297 -13.273 -18.75 1 93.75 91 LYS A CA 1
ATOM 695 C C . LYS A 1 91 ? -27.781 -13.375 -18.922 1 93.75 91 LYS A C 1
ATOM 697 O O . LYS A 1 91 ? -27.078 -12.359 -18.938 1 93.75 91 LYS A O 1
ATOM 702 N N . LEU A 1 92 ? -27.266 -14.594 -19.062 1 95.06 92 LEU A N 1
ATOM 703 C CA . LEU A 1 92 ? -25.875 -14.938 -19.359 1 95.06 92 LEU A CA 1
ATOM 704 C C . LEU A 1 92 ? -25.672 -15.055 -20.859 1 95.06 92 LEU A C 1
ATOM 706 O O . LEU A 1 92 ? -26.484 -15.656 -21.562 1 95.06 92 LEU A O 1
ATOM 710 N N . VAL A 1 93 ? -24.672 -14.367 -21.375 1 95.88 93 VAL A N 1
ATOM 711 C CA . VAL A 1 93 ? -24.234 -14.539 -22.766 1 95.88 93 VAL A CA 1
ATOM 712 C C . VAL A 1 93 ? -22.859 -15.188 -22.781 1 95.88 93 VAL A C 1
ATOM 714 O O . VAL A 1 93 ? -21.922 -14.703 -22.141 1 95.88 93 VAL A O 1
ATOM 717 N N . THR A 1 94 ? -22.703 -16.312 -23.453 1 96.12 94 THR A N 1
ATOM 718 C CA . THR A 1 94 ? -21.422 -17 -23.625 1 96.12 94 THR A CA 1
ATOM 719 C C . THR A 1 94 ? -20.969 -16.953 -25.078 1 96.12 94 THR A C 1
ATOM 721 O O . THR A 1 94 ? -21.688 -17.422 -25.969 1 96.12 94 THR A O 1
ATOM 724 N N . ILE A 1 95 ? -19.859 -16.328 -25.344 1 96.81 95 ILE A N 1
ATOM 725 C CA . ILE A 1 95 ? -19.266 -16.297 -26.688 1 96.81 95 ILE A CA 1
ATOM 726 C C . ILE A 1 95 ? -18.188 -17.375 -26.781 1 96.81 95 ILE A C 1
ATOM 728 O O . ILE A 1 95 ? -17.109 -17.25 -26.172 1 96.81 95 ILE A O 1
ATOM 732 N N . HIS A 1 96 ? -18.359 -18.406 -27.578 1 95 96 HIS A N 1
ATOM 733 C CA . HIS A 1 96 ? -17.391 -19.484 -27.781 1 95 96 HIS A CA 1
ATOM 734 C C . HIS A 1 96 ? -16.391 -19.125 -28.859 1 95 96 HIS A C 1
ATOM 736 O O . HIS A 1 96 ? -16.766 -18.656 -29.938 1 95 96 HIS A O 1
ATOM 742 N N . GLN A 1 97 ? -15.109 -19.266 -28.609 1 94.38 97 GLN A N 1
ATOM 743 C CA . GLN A 1 97 ? -14.039 -18.969 -29.547 1 94.38 97 GLN A CA 1
ATOM 744 C C . GLN A 1 97 ? -14.234 -17.594 -30.188 1 94.38 97 GLN A C 1
ATOM 746 O O . GLN A 1 97 ? -14.328 -17.469 -31.406 1 94.38 97 GLN A O 1
ATOM 751 N N . PRO A 1 98 ? -14.172 -16.547 -29.391 1 96.62 98 PRO A N 1
ATOM 752 C CA . PRO A 1 98 ? -14.547 -15.195 -29.812 1 96.62 98 PRO A CA 1
ATOM 753 C C . PRO A 1 98 ? -13.641 -14.664 -30.922 1 96.62 98 PRO A C 1
ATOM 755 O O . PRO A 1 98 ? -14.031 -13.758 -31.672 1 96.62 98 PRO A O 1
ATOM 758 N N . VAL A 1 99 ? -12.375 -15.164 -31.078 1 97.12 99 VAL A N 1
ATOM 759 C CA . VAL A 1 99 ? -11.445 -14.734 -32.125 1 97.12 99 VAL A CA 1
ATOM 760 C C . VAL A 1 99 ? -11.148 -15.906 -33.062 1 97.12 99 VAL A C 1
ATOM 762 O O . VAL A 1 99 ? -10.164 -16.625 -32.875 1 97.12 99 VAL A O 1
ATOM 765 N N . ALA A 1 100 ? -11.961 -16.062 -34.031 1 93.31 100 ALA A N 1
ATOM 766 C CA . ALA A 1 100 ? -11.867 -17.25 -34.875 1 93.31 100 ALA A CA 1
ATOM 767 C C . ALA A 1 100 ? -11.688 -16.875 -36.344 1 93.31 100 ALA A C 1
ATOM 769 O O . ALA A 1 100 ? -11.438 -17.734 -37.188 1 93.31 100 ALA A O 1
ATOM 770 N N . ARG A 1 101 ? -11.727 -15.562 -36.594 1 95.19 101 ARG A N 1
ATOM 771 C CA . ARG A 1 101 ? -11.586 -15.062 -37.969 1 95.19 101 ARG A CA 1
ATOM 772 C C . ARG A 1 101 ? -10.227 -14.406 -38.188 1 95.19 101 ARG A C 1
ATOM 774 O O . ARG A 1 101 ? -9.516 -14.125 -37.219 1 95.19 101 ARG A O 1
ATOM 781 N N . GLU A 1 102 ? -9.922 -14.312 -39.5 1 95.81 102 GLU A N 1
ATOM 782 C CA . GLU A 1 102 ? -8.68 -13.594 -39.781 1 95.81 102 GLU A CA 1
ATOM 783 C C . GLU A 1 102 ? -8.812 -12.117 -39.438 1 95.81 102 GLU A C 1
ATOM 785 O O . GLU A 1 102 ? -7.945 -11.547 -38.781 1 95.81 102 GLU A O 1
ATOM 790 N N . ASN A 1 103 ? -9.875 -11.492 -40.031 1 97.31 103 ASN A N 1
ATOM 791 C CA . ASN A 1 103 ? -10.203 -10.109 -39.75 1 97.31 103 ASN A CA 1
ATOM 792 C C . ASN A 1 103 ? -11.594 -9.992 -39.125 1 97.31 103 ASN A C 1
ATOM 794 O O . ASN A 1 103 ? -12.539 -10.641 -39.562 1 97.31 103 ASN A O 1
ATOM 798 N N . GLY A 1 104 ? -11.695 -9.219 -38.062 1 97.31 104 GLY A N 1
ATOM 799 C CA . GLY A 1 104 ? -12.984 -8.922 -37.469 1 97.31 104 GLY A CA 1
ATOM 800 C C . GLY A 1 104 ? -13.742 -7.816 -38.188 1 97.31 104 GLY A C 1
ATOM 801 O O . GLY A 1 104 ? -13.18 -7.129 -39.031 1 97.31 104 GLY A O 1
ATOM 802 N N . ASP A 1 105 ? -15.031 -7.711 -37.875 1 97.69 105 ASP A N 1
ATOM 803 C CA . ASP A 1 105 ? -15.828 -6.551 -38.281 1 97.69 105 ASP A CA 1
ATOM 804 C C . ASP A 1 105 ? -15.625 -5.391 -37.312 1 97.69 105 ASP A C 1
ATOM 806 O O . ASP A 1 105 ? -16.344 -5.27 -36.312 1 97.69 105 ASP A O 1
ATOM 810 N N . LEU A 1 106 ? -14.789 -4.516 -37.688 1 97.94 106 LEU A N 1
ATOM 811 C CA . LEU A 1 106 ? -14.375 -3.455 -36.781 1 97.94 106 LEU A CA 1
ATOM 812 C C . LEU A 1 106 ? -15.492 -2.438 -36.594 1 97.94 106 LEU A C 1
ATOM 814 O O . LEU A 1 106 ? -15.492 -1.68 -35.594 1 97.94 106 LEU A O 1
ATOM 818 N N . SER A 1 107 ? -16.406 -2.344 -37.469 1 97.5 107 SER A N 1
ATOM 819 C CA . SER A 1 107 ? -17.562 -1.488 -37.25 1 97.5 107 SER A CA 1
ATOM 820 C C . SER A 1 107 ? -18.406 -1.972 -36.094 1 97.5 107 SER A C 1
ATOM 822 O O . SER A 1 107 ? -19 -1.165 -35.375 1 97.5 107 SER A O 1
ATOM 824 N N . LEU A 1 108 ? -18.453 -3.27 -35.906 1 97.38 108 LEU A N 1
ATOM 825 C CA . LEU A 1 108 ? -19.125 -3.84 -34.75 1 97.38 108 LEU A CA 1
ATOM 826 C C . LEU A 1 108 ? -18.297 -3.637 -33.469 1 97.38 108 LEU A C 1
ATOM 828 O O . LEU A 1 108 ? -18.859 -3.328 -32.406 1 97.38 108 LEU A O 1
ATOM 832 N N . ALA A 1 109 ? -17 -3.828 -33.625 1 98.25 109 ALA A N 1
ATOM 833 C CA . ALA A 1 109 ? -16.094 -3.691 -32.5 1 98.25 109 ALA A CA 1
ATOM 834 C C . ALA A 1 109 ? -16.109 -2.27 -31.938 1 98.25 109 ALA A C 1
ATOM 836 O O . ALA A 1 109 ? -15.953 -2.061 -30.734 1 98.25 109 ALA A O 1
ATOM 837 N N . LEU A 1 110 ? -16.344 -1.307 -32.812 1 98.12 110 LEU A N 1
ATOM 838 C CA . LEU A 1 110 ? -16.297 0.097 -32.406 1 98.12 110 LEU A CA 1
ATOM 839 C C . LEU A 1 110 ? -17.703 0.706 -32.406 1 98.12 110 LEU A C 1
ATOM 841 O O . LEU A 1 110 ? -17.844 1.926 -32.281 1 98.12 110 LEU A O 1
ATOM 845 N N . TYR A 1 111 ? -18.688 -0.089 -32.438 1 96.31 111 TYR A N 1
ATOM 846 C CA . TYR A 1 111 ? -20.078 0.367 -32.438 1 96.31 111 TYR A CA 1
ATOM 847 C C . TYR A 1 111 ? -20.375 1.211 -31.219 1 96.31 111 TYR A C 1
ATOM 849 O O . TYR A 1 111 ? -20.031 0.829 -30.094 1 96.31 111 TYR A O 1
ATOM 857 N N . GLY A 1 112 ? -21.031 2.348 -31.469 1 94.69 112 GLY A N 1
ATOM 858 C CA . GLY A 1 112 ? -21.484 3.188 -30.359 1 94.69 112 GLY A CA 1
ATOM 859 C C . GLY A 1 112 ? -20.375 4.035 -29.766 1 94.69 112 GLY A C 1
ATOM 860 O O . GLY A 1 112 ? -20.641 4.898 -28.922 1 94.69 112 GLY A O 1
ATOM 861 N N . SER A 1 113 ? -19.125 3.807 -30.172 1 95 113 SER A N 1
ATOM 862 C CA . SER A 1 113 ? -18 4.539 -29.578 1 95 113 SER A CA 1
ATOM 863 C C . SER A 1 113 ? -17.812 5.891 -30.25 1 95 113 SER A C 1
ATOM 865 O O . SER A 1 113 ? -17.219 6.801 -29.672 1 95 113 SER A O 1
ATOM 867 N N . PHE A 1 114 ? -18.234 6.016 -31.516 1 94.5 114 PHE A N 1
ATOM 868 C CA . PHE A 1 114 ? -18.047 7.191 -32.344 1 94.5 114 PHE A CA 1
ATOM 869 C C . PHE A 1 114 ? -16.578 7.418 -32.656 1 94.5 114 PHE A C 1
ATOM 871 O O . PHE A 1 114 ? -16.172 8.508 -33.094 1 94.5 114 PHE A O 1
ATOM 878 N N . LEU A 1 115 ? -15.734 6.445 -32.438 1 96.44 115 LEU A N 1
ATOM 879 C CA . LEU A 1 115 ? -14.336 6.441 -32.844 1 96.44 115 LEU A CA 1
ATOM 880 C C . LEU A 1 115 ? -14.203 6.062 -34.312 1 96.44 115 LEU A C 1
ATOM 882 O O . LEU A 1 115 ? -15.047 5.348 -34.875 1 96.44 115 LEU A O 1
ATOM 886 N N . PRO A 1 116 ? -13.195 6.559 -35 1 96.25 116 PRO A N 1
ATOM 887 C CA . PRO A 1 116 ? -13.016 6.156 -36.406 1 96.25 116 PRO A CA 1
ATOM 888 C C . PRO A 1 116 ? -12.656 4.68 -36.531 1 96.25 116 PRO A C 1
ATOM 890 O O . PRO A 1 116 ? -11.898 4.141 -35.719 1 96.25 116 PRO A O 1
ATOM 893 N N . VAL A 1 117 ? -13.234 4 -37.531 1 97.31 117 VAL A N 1
ATOM 894 C CA . VAL A 1 117 ? -12.867 2.627 -37.875 1 97.31 117 VAL A CA 1
ATOM 895 C C . VAL A 1 117 ? -11.57 2.615 -38.656 1 97.31 117 VAL A C 1
ATOM 897 O O . VAL A 1 117 ? -11.523 3.143 -39.781 1 97.31 117 VAL A O 1
ATOM 900 N N . PRO A 1 118 ? -10.562 2.035 -38.156 1 95.94 118 PRO A N 1
ATOM 901 C CA . PRO A 1 118 ? -9.305 2.051 -38.906 1 95.94 118 PRO A CA 1
ATOM 902 C C . PRO A 1 118 ? -9.32 1.13 -40.125 1 95.94 118 PRO A C 1
ATOM 904 O O . PRO A 1 118 ? -10.055 0.139 -40.125 1 95.94 118 PRO A O 1
ATOM 907 N N . ASP A 1 119 ? -8.406 1.495 -41.094 1 95.12 119 ASP A N 1
ATOM 908 C CA . ASP A 1 119 ? -8.188 0.586 -42.219 1 95.12 119 ASP A CA 1
ATOM 909 C C . ASP A 1 119 ? -7.469 -0.683 -41.781 1 95.12 119 ASP A C 1
ATOM 911 O O . ASP A 1 119 ? -6.559 -0.624 -40.938 1 95.12 119 ASP A O 1
ATOM 915 N N . LEU A 1 120 ? -7.887 -1.805 -42.344 1 94.75 120 LEU A N 1
ATOM 916 C CA . LEU A 1 120 ? -7.324 -3.086 -41.938 1 94.75 120 LEU A CA 1
ATOM 917 C C . LEU A 1 120 ? -5.82 -3.121 -42.188 1 94.75 120 LEU A C 1
ATOM 919 O O . LEU A 1 120 ? -5.105 -3.904 -41.562 1 94.75 120 LEU A O 1
ATOM 923 N N . SER A 1 121 ? -5.316 -2.277 -43.062 1 93.75 121 SER A N 1
ATOM 924 C CA . SER A 1 121 ? -3.906 -2.27 -43.438 1 93.75 121 SER A CA 1
ATOM 925 C C . SER A 1 121 ? -3.035 -1.791 -42.281 1 93.75 121 SER A C 1
ATOM 927 O O . SER A 1 121 ? -1.831 -2.053 -42.25 1 93.75 121 SER A O 1
ATOM 929 N N . VAL A 1 122 ? -3.648 -1.137 -41.344 1 93.62 122 VAL A N 1
ATOM 930 C CA . VAL A 1 122 ? -2.869 -0.601 -40.219 1 93.62 122 VAL A CA 1
ATOM 931 C C . VAL A 1 122 ? -2.355 -1.745 -39.344 1 93.62 122 VAL A C 1
ATOM 933 O O . VAL A 1 122 ? -1.362 -1.593 -38.656 1 93.62 122 VAL A O 1
ATOM 936 N N . PHE A 1 123 ? -2.957 -2.904 -39.469 1 93.75 123 PHE A N 1
ATOM 937 C CA . PHE A 1 123 ? -2.588 -4.039 -38.625 1 93.75 123 PHE A CA 1
ATOM 938 C C . PHE A 1 123 ? -1.527 -4.895 -39.312 1 93.75 123 PHE A C 1
ATOM 940 O O . PHE A 1 123 ? -1.093 -5.91 -38.781 1 93.75 123 PHE A O 1
ATOM 947 N N . ASP A 1 124 ? -1.195 -4.523 -40.625 1 84.38 124 ASP A N 1
ATOM 948 C CA . ASP A 1 124 ? -0.179 -5.25 -41.406 1 84.38 124 ASP A CA 1
ATOM 949 C C . ASP A 1 124 ? 1.226 -4.879 -40.938 1 84.38 124 ASP A C 1
ATOM 951 O O . ASP A 1 124 ? 2.186 -5.602 -41.188 1 84.38 124 ASP A O 1
ATOM 955 N N . GLN A 1 125 ? 1.387 -3.695 -40.406 1 62.84 125 GLN A N 1
ATOM 956 C CA . GLN A 1 125 ? 2.707 -3.145 -40.125 1 62.84 125 GLN A CA 1
ATOM 957 C C . GLN A 1 125 ? 3.463 -4.02 -39.125 1 62.84 125 GLN A C 1
ATOM 959 O O . GLN A 1 125 ? 2.939 -4.344 -38.062 1 62.84 125 GLN A O 1
ATOM 964 N N . PRO A 1 126 ? 4.398 -4.773 -39.781 1 55.06 126 PRO A N 1
ATOM 965 C CA . PRO A 1 126 ? 5.281 -5.602 -38.938 1 55.06 126 PRO A CA 1
ATOM 966 C C . PRO A 1 126 ? 5.906 -4.824 -37.781 1 55.06 126 PRO A C 1
ATOM 968 O O . PRO A 1 126 ? 6.652 -3.865 -38.031 1 55.06 126 PRO A O 1
ATOM 971 N N . HIS A 1 127 ? 5.203 -4.332 -36.906 1 52 127 HIS A N 1
ATOM 972 C CA . HIS A 1 127 ? 5.867 -3.484 -35.938 1 52 127 HIS A CA 1
ATOM 973 C C . HIS A 1 127 ? 7.145 -4.141 -35.406 1 52 127 HIS A C 1
ATOM 975 O O . HIS A 1 127 ? 7.809 -3.602 -34.531 1 52 127 HIS A O 1
ATOM 981 N N . LEU A 1 128 ? 7.152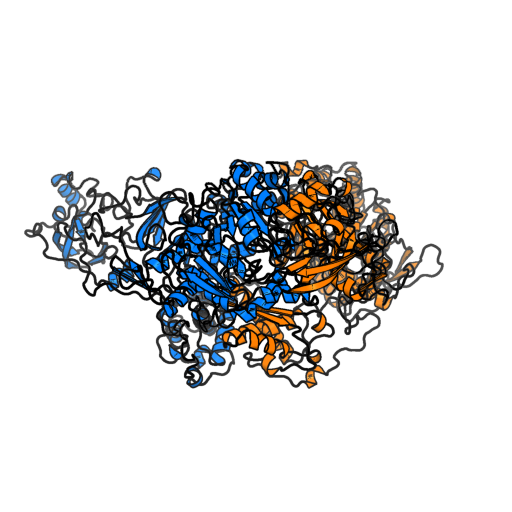 -5.48 -35.312 1 52.09 128 LEU A N 1
ATOM 982 C CA . LEU A 1 128 ? 8.172 -6.039 -34.438 1 52.09 128 LEU A CA 1
ATOM 983 C C . LEU A 1 128 ? 9.523 -6.121 -35.125 1 52.09 128 LEU A C 1
ATOM 985 O O . LEU A 1 128 ? 9.633 -6.734 -36.188 1 52.09 128 LEU A O 1
ATOM 989 N N . SER A 1 129 ? 10.281 -5.125 -35.031 1 53.06 129 SER A N 1
ATOM 990 C CA . SER A 1 129 ? 11.695 -5.199 -35.344 1 53.06 129 SER A CA 1
ATOM 991 C C . SER A 1 129 ? 12.25 -6.598 -35.094 1 53.06 129 SER A C 1
ATOM 993 O O . SER A 1 129 ? 11.695 -7.355 -34.312 1 53.06 129 SER A O 1
ATOM 995 N N . GLN A 1 130 ? 13.219 -6.996 -35.938 1 60.78 130 GLN A N 1
ATOM 996 C CA . GLN A 1 130 ? 13.992 -8.227 -35.812 1 60.78 130 GLN A CA 1
ATOM 997 C C . GLN A 1 130 ? 14.398 -8.484 -34.375 1 60.78 130 GLN A C 1
ATOM 999 O O . GLN A 1 130 ? 14.891 -7.59 -33.688 1 60.78 130 GLN A O 1
ATOM 1004 N N . ASN A 1 131 ? 13.898 -9.641 -33.938 1 75.69 131 ASN A N 1
ATOM 1005 C CA . ASN A 1 131 ? 14.266 -10.047 -32.594 1 75.69 131 ASN A CA 1
ATOM 1006 C C . ASN A 1 131 ? 15.773 -10.016 -32.375 1 75.69 131 ASN A C 1
ATOM 1008 O O . ASN A 1 131 ? 16.531 -10.516 -33.219 1 75.69 131 ASN A O 1
ATOM 1012 N N . GLY A 1 132 ? 16.141 -9.281 -31.484 1 85.69 132 GLY A N 1
ATOM 1013 C CA . GLY A 1 132 ? 17.531 -9.398 -31.047 1 85.69 132 GLY A CA 1
ATOM 1014 C C . GLY A 1 132 ? 17.844 -10.734 -30.406 1 85.69 132 GLY A C 1
ATOM 1015 O O . GLY A 1 132 ? 16.953 -11.586 -30.266 1 85.69 132 GLY A O 1
ATOM 1016 N N . PRO A 1 133 ? 19.062 -10.984 -30.094 1 91.5 133 PRO A N 1
ATOM 1017 C CA . PRO A 1 133 ? 19.516 -12.273 -29.562 1 91.5 133 PRO A CA 1
ATOM 1018 C C . PRO A 1 133 ? 18.906 -12.602 -28.203 1 91.5 133 PRO A C 1
ATOM 1020 O O . PRO A 1 133 ? 18.953 -13.758 -27.766 1 91.5 133 PRO A O 1
ATOM 1023 N N . ALA A 1 134 ? 18.422 -11.641 -27.5 1 95 134 ALA A N 1
ATOM 1024 C CA . ALA A 1 134 ? 17.891 -11.883 -26.156 1 95 134 ALA A CA 1
ATOM 1025 C C . ALA A 1 134 ? 16.406 -11.539 -26.078 1 95 134 ALA A C 1
ATOM 1027 O O . ALA A 1 134 ? 15.836 -11.516 -24.984 1 95 134 ALA A O 1
ATOM 1028 N N . ASP A 1 135 ? 15.758 -11.234 -27.188 1 95.25 135 ASP A N 1
ATOM 1029 C CA . ASP A 1 135 ? 14.359 -10.805 -27.219 1 95.25 135 ASP A CA 1
ATOM 1030 C C . ASP A 1 135 ? 13.414 -12 -27.203 1 95.25 135 ASP A C 1
ATOM 1032 O O . ASP A 1 135 ? 13.609 -12.961 -27.938 1 95.25 135 ASP A O 1
ATOM 1036 N N . ALA A 1 136 ? 12.438 -11.961 -26.328 1 95.38 136 ALA A N 1
ATOM 1037 C CA . ALA A 1 136 ? 11.414 -13 -26.312 1 95.38 136 ALA A CA 1
ATOM 1038 C C . ALA A 1 136 ? 10.633 -13.016 -27.625 1 95.38 136 ALA A C 1
ATOM 1040 O O . ALA A 1 136 ? 10.312 -11.961 -28.172 1 95.38 136 ALA A O 1
ATOM 1041 N N . PRO A 1 137 ? 10.367 -14.195 -28.109 1 91.19 137 PRO A N 1
ATOM 1042 C CA . PRO A 1 137 ? 9.57 -14.258 -29.328 1 91.19 137 PRO A CA 1
ATOM 1043 C C . PRO A 1 137 ? 8.125 -13.812 -29.109 1 91.19 137 PRO A C 1
ATOM 1045 O O . PRO A 1 137 ? 7.543 -14.086 -28.062 1 91.19 137 PRO A O 1
ATOM 1048 N N . LEU A 1 138 ? 7.605 -13.219 -30.109 1 89.69 138 LEU A N 1
ATOM 1049 C CA . LEU A 1 138 ? 6.219 -12.766 -30.047 1 89.69 138 LEU A CA 1
ATOM 1050 C C . LEU A 1 138 ? 5.27 -13.867 -30.5 1 89.69 138 LEU A C 1
ATOM 1052 O O . LEU A 1 138 ? 4.176 -14.023 -29.938 1 89.69 138 LEU A O 1
ATOM 1056 N N . ALA A 1 139 ? 5.625 -14.672 -31.469 1 90.62 139 ALA A N 1
ATOM 1057 C CA . ALA A 1 139 ? 4.785 -15.703 -32.062 1 90.62 139 ALA A CA 1
ATOM 1058 C C . ALA A 1 139 ? 4.891 -17.016 -31.281 1 90.62 139 ALA A C 1
ATOM 1060 O O . ALA A 1 139 ? 5.625 -17.922 -31.672 1 90.62 139 ALA A O 1
ATOM 1061 N N . VAL A 1 140 ? 4.227 -17.078 -30.25 1 92.75 140 VAL A N 1
ATOM 1062 C CA . VAL A 1 140 ? 4.199 -18.266 -29.391 1 92.75 140 VAL A CA 1
ATOM 1063 C C . VAL A 1 140 ? 2.762 -18.562 -28.984 1 92.75 140 VAL A C 1
ATOM 1065 O O . VAL A 1 140 ? 1.887 -17.703 -29.062 1 92.75 140 VAL A O 1
ATOM 1068 N N . HIS A 1 141 ? 2.514 -19.844 -28.641 1 94.62 141 HIS A N 1
ATOM 1069 C CA . HIS A 1 141 ? 1.258 -20.266 -28.031 1 94.62 141 HIS A CA 1
ATOM 1070 C C . HIS A 1 141 ? 1.418 -20.484 -26.531 1 94.62 141 HIS A C 1
ATOM 1072 O O . HIS A 1 141 ? 1.861 -21.547 -26.094 1 94.62 141 HIS A O 1
ATOM 1078 N N . PRO A 1 142 ? 0.947 -19.516 -25.766 1 96.69 142 PRO A N 1
ATOM 1079 C CA . PRO A 1 142 ? 1.159 -19.609 -24.328 1 96.69 142 PRO A CA 1
ATOM 1080 C C . PRO A 1 142 ? 0.543 -20.875 -23.719 1 96.69 142 PRO A C 1
ATOM 1082 O O . PRO A 1 142 ? -0.612 -21.203 -24.016 1 96.69 142 PRO A O 1
ATOM 1085 N N . GLY A 1 143 ? 1.287 -21.656 -22.922 1 97.12 143 GLY A N 1
ATOM 1086 C CA . GLY A 1 143 ? 0.794 -22.828 -22.203 1 97.12 143 GLY A CA 1
ATOM 1087 C C . GLY A 1 143 ? 0.628 -24.047 -23.094 1 97.12 143 GLY A C 1
ATOM 1088 O O . GLY A 1 143 ? -0.033 -25.016 -22.719 1 97.12 143 GLY A O 1
ATOM 1089 N N . GLU A 1 144 ? 1.272 -24.094 -24.203 1 96.62 144 GLU A N 1
ATOM 1090 C CA . GLU A 1 144 ? 1.142 -25.172 -25.172 1 96.62 144 GLU A CA 1
ATOM 1091 C C . GLU A 1 144 ? 1.615 -26.5 -24.578 1 96.62 144 GLU A C 1
ATOM 1093 O O . GLU A 1 144 ? 2.613 -26.547 -23.859 1 96.62 144 GLU A O 1
ATOM 1098 N N . TYR A 1 145 ? 0.887 -27.609 -24.906 1 97.12 145 TYR A N 1
ATOM 1099 C CA . TYR A 1 145 ? 1.272 -28.969 -24.531 1 97.12 145 TYR A CA 1
ATOM 1100 C C . TYR A 1 145 ? 1.981 -29.672 -25.688 1 97.12 145 TYR A C 1
ATOM 1102 O O . TYR A 1 145 ? 1.672 -29.422 -26.844 1 97.12 145 TYR A O 1
ATOM 1110 N N . PHE A 1 146 ? 2.973 -30.469 -25.297 1 97.06 146 PHE A N 1
ATOM 1111 C CA . PHE A 1 146 ? 3.652 -31.344 -26.234 1 97.06 146 PHE A CA 1
ATOM 1112 C C . PHE A 1 146 ? 3.562 -32.812 -25.781 1 97.06 146 PHE A C 1
ATOM 1114 O O . PHE A 1 146 ? 4.168 -33.188 -24.766 1 97.06 146 PHE A O 1
ATOM 1121 N N . ALA A 1 147 ? 2.84 -33.656 -26.5 1 97 147 ALA A N 1
ATOM 1122 C CA . ALA A 1 147 ? 2.711 -35.062 -26.141 1 97 147 ALA A CA 1
ATOM 1123 C C . ALA A 1 147 ? 4.023 -35.812 -26.375 1 97 147 ALA A C 1
ATOM 1125 O O . ALA A 1 147 ? 4.727 -35.562 -27.344 1 97 147 ALA A O 1
ATOM 1126 N N . ALA A 1 148 ? 4.371 -36.75 -25.5 1 94.69 148 ALA A N 1
ATOM 1127 C CA . ALA A 1 148 ? 5.617 -37.5 -25.609 1 94.69 148 ALA A CA 1
ATOM 1128 C C . ALA A 1 148 ? 5.605 -38.406 -26.828 1 94.69 148 ALA A C 1
ATOM 1130 O O . ALA A 1 148 ? 6.656 -38.719 -27.391 1 94.69 148 ALA A O 1
ATOM 1131 N N . SER A 1 149 ? 4.434 -38.875 -27.141 1 93.81 149 SER A N 1
ATOM 1132 C CA . SER A 1 149 ? 4.27 -39.75 -28.297 1 93.81 149 SER A CA 1
ATOM 1133 C C . SER A 1 149 ? 2.859 -39.656 -28.859 1 93.81 149 SER A C 1
ATOM 1135 O O . SER A 1 149 ? 1.958 -39.125 -28.219 1 93.81 149 SER A O 1
ATOM 1137 N N . ASP A 1 150 ? 2.785 -40.219 -30.016 1 92.88 150 ASP A N 1
ATOM 1138 C CA . ASP A 1 150 ? 1.47 -40.281 -30.641 1 92.88 150 ASP A CA 1
ATOM 1139 C C . ASP A 1 150 ? 0.762 -41.594 -30.281 1 92.88 150 ASP A C 1
ATOM 1141 O O . ASP A 1 150 ? -0.412 -41.781 -30.609 1 92.88 150 ASP A O 1
ATOM 1145 N N . GLU A 1 151 ? 1.429 -42.438 -29.578 1 94.56 151 GLU A N 1
ATOM 1146 C CA . GLU A 1 151 ? 0.832 -43.688 -29.188 1 94.56 151 GLU A CA 1
ATOM 1147 C C . GLU A 1 151 ? -0.247 -43.5 -28.125 1 94.56 151 GLU A C 1
ATOM 1149 O O . GLU A 1 151 ? -0.061 -42.719 -27.172 1 94.56 151 GLU A O 1
ATOM 1154 N N . PRO A 1 152 ? -1.307 -44.125 -28.297 1 95.56 152 PRO A N 1
ATOM 1155 C CA . PRO A 1 152 ? -2.357 -44 -27.281 1 95.56 152 PRO A CA 1
ATOM 1156 C C . PRO A 1 152 ? -1.966 -44.625 -25.953 1 95.56 152 PRO A C 1
ATOM 1158 O O . PRO A 1 152 ? -1.057 -45.469 -25.891 1 95.56 152 PRO A O 1
ATOM 1161 N N . ILE A 1 153 ? -2.648 -44.281 -24.969 1 94.31 153 ILE A N 1
ATOM 1162 C CA . ILE A 1 153 ? -2.426 -44.781 -23.609 1 94.31 153 ILE A CA 1
ATOM 1163 C C . ILE A 1 153 ? -3.412 -45.906 -23.312 1 94.31 153 ILE A C 1
ATOM 1165 O O . ILE A 1 153 ? -4.613 -45.781 -23.547 1 94.31 153 ILE A O 1
ATOM 1169 N N . THR A 1 154 ? -2.873 -47.094 -22.828 1 94.38 154 THR A N 1
ATOM 1170 C CA . THR A 1 154 ? -3.725 -48.188 -22.406 1 94.38 154 THR A CA 1
ATOM 1171 C C . THR A 1 154 ? -4.273 -47.938 -21 1 94.38 154 THR A C 1
ATOM 1173 O O . THR A 1 154 ? -3.508 -47.719 -20.062 1 94.38 154 THR A O 1
ATOM 1176 N N . LEU A 1 155 ? -5.559 -48 -20.891 1 95.12 155 LEU A N 1
ATOM 1177 C CA . LEU A 1 155 ? -6.227 -47.781 -19.609 1 95.12 155 LEU A CA 1
ATOM 1178 C C . LEU A 1 155 ? -6.598 -49.125 -18.953 1 95.12 155 LEU A C 1
ATOM 1180 O O . LEU A 1 155 ? -6.887 -50.094 -19.656 1 95.12 155 LEU A O 1
ATOM 1184 N N . ASN A 1 156 ? -6.484 -49.188 -17.625 1 93.94 156 ASN A N 1
ATOM 1185 C CA . ASN A 1 156 ? -6.93 -50.344 -16.828 1 93.94 156 ASN A CA 1
ATOM 1186 C C . ASN A 1 156 ? -6.176 -51.594 -17.203 1 93.94 156 ASN A C 1
ATOM 1188 O O . ASN A 1 156 ? -6.75 -52.688 -17.188 1 93.94 156 ASN A O 1
ATOM 1192 N N . ALA A 1 157 ? -4.957 -51.469 -17.531 1 90.62 157 ALA A N 1
ATOM 1193 C CA . ALA A 1 157 ? -4.148 -52.594 -17.984 1 90.62 157 ALA A CA 1
ATOM 1194 C C . ALA A 1 157 ? -3.92 -53.594 -16.859 1 90.62 157 ALA A C 1
ATOM 1196 O O . ALA A 1 157 ? -3.713 -53.219 -15.711 1 90.62 157 ALA A O 1
ATOM 1197 N N . GLY A 1 158 ? -3.898 -54.875 -17.25 1 87 158 GLY A N 1
ATOM 1198 C CA . GLY A 1 158 ? -3.475 -55.906 -16.344 1 87 158 GLY A CA 1
ATOM 1199 C C . GLY A 1 158 ? -4.586 -56.406 -15.43 1 87 158 GLY A C 1
ATOM 1200 O O . GLY A 1 158 ? -4.344 -57.188 -14.508 1 87 158 GLY A O 1
ATOM 1201 N N . ARG A 1 159 ? -5.809 -56 -15.602 1 91.5 159 ARG A N 1
ATOM 1202 C CA . ARG A 1 159 ? -6.934 -56.406 -14.766 1 91.5 159 ARG A CA 1
ATOM 1203 C C . ARG A 1 159 ? -7.828 -57.406 -15.508 1 91.5 159 ARG A C 1
ATOM 1205 O O . ARG A 1 159 ? -7.859 -57.406 -16.734 1 91.5 159 ARG A O 1
ATOM 1212 N N . ALA A 1 160 ? -8.516 -58.219 -14.719 1 93.5 160 ALA A N 1
ATOM 1213 C CA . ALA A 1 160 ? -9.461 -59.156 -15.312 1 93.5 160 ALA A CA 1
ATOM 1214 C C . ALA A 1 160 ? -10.609 -58.406 -15.992 1 93.5 160 ALA A C 1
ATOM 1216 O O . ALA A 1 160 ? -11.109 -57.406 -15.469 1 93.5 160 ALA A O 1
ATOM 1217 N N . THR A 1 161 ? -10.898 -58.906 -17.156 1 95.56 161 THR A N 1
ATOM 1218 C CA . THR A 1 161 ? -11.961 -58.25 -17.906 1 95.56 161 THR A CA 1
ATOM 1219 C C . THR A 1 161 ? -13.062 -59.25 -18.266 1 95.56 161 THR A C 1
ATOM 1221 O O . THR A 1 161 ? -12.852 -60.469 -18.219 1 95.56 161 THR A O 1
ATOM 1224 N N . LYS A 1 162 ? -14.227 -58.75 -18.516 1 95.31 162 LYS A N 1
ATOM 1225 C CA . LYS A 1 162 ? -15.375 -59.5 -19 1 95.31 162 LYS A CA 1
ATOM 1226 C C . LYS A 1 162 ? -16.172 -58.688 -20.031 1 95.31 162 LYS A C 1
ATOM 1228 O O . LYS A 1 162 ? -16.078 -57.469 -20.047 1 95.31 162 LYS A O 1
ATOM 1233 N N . ARG A 1 163 ? -16.766 -59.438 -20.891 1 95.38 163 ARG A N 1
ATOM 1234 C CA . ARG A 1 163 ? -17.688 -58.812 -21.828 1 95.38 163 ARG A CA 1
ATOM 1235 C C . ARG A 1 163 ? -19.125 -59.281 -21.594 1 95.38 163 ARG A C 1
ATOM 1237 O O . ARG A 1 163 ? -19.375 -60.5 -21.531 1 95.38 163 ARG A O 1
ATOM 1244 N N . LEU A 1 164 ? -20 -58.406 -21.406 1 95.75 164 LEU A N 1
ATOM 1245 C CA . LEU A 1 164 ? -21.406 -58.75 -21.172 1 95.75 164 LEU A CA 1
ATOM 1246 C C . LEU A 1 164 ? -22.297 -58.031 -22.188 1 95.75 164 LEU A C 1
ATOM 1248 O O . LEU A 1 164 ? -22.016 -56.906 -22.609 1 95.75 164 LEU A O 1
ATOM 1252 N N . LYS A 1 165 ? -23.297 -58.75 -22.578 1 95.75 165 LYS A N 1
ATOM 1253 C CA . LYS A 1 165 ? -24.375 -58.125 -23.359 1 95.75 165 LYS A CA 1
ATOM 1254 C C . LYS A 1 165 ? -25.438 -57.531 -22.453 1 95.75 165 LYS A C 1
ATOM 1256 O O . LYS A 1 165 ? -26.016 -58.219 -21.609 1 95.75 165 LYS A O 1
ATOM 1261 N N . VAL A 1 166 ? -25.719 -56.25 -22.609 1 97.19 166 VAL A N 1
ATOM 1262 C CA . VAL A 1 166 ? -26.625 -55.531 -21.734 1 97.19 166 VAL A CA 1
ATOM 1263 C C . VAL A 1 166 ? -27.812 -55 -22.531 1 97.19 166 VAL A C 1
ATOM 1265 O O . VAL A 1 166 ? -27.625 -54.344 -23.547 1 97.19 166 VAL A O 1
ATOM 1268 N N . THR A 1 167 ? -28.984 -55.281 -22.062 1 97.44 167 THR A N 1
ATOM 1269 C CA . THR A 1 167 ? -30.203 -54.812 -22.703 1 97.44 167 THR A CA 1
ATOM 1270 C C . THR A 1 167 ? -30.969 -53.875 -21.766 1 97.44 167 THR A C 1
ATOM 1272 O O . THR A 1 167 ? -31.234 -54.219 -20.625 1 97.44 167 THR A O 1
ATOM 1275 N N . SER A 1 168 ? -31.281 -52.656 -22.25 1 97.38 168 SER A N 1
ATOM 1276 C CA . SER A 1 168 ? -32.094 -51.719 -21.469 1 97.38 168 SER A CA 1
ATOM 1277 C C . SER A 1 168 ? -33.562 -51.938 -21.719 1 97.38 168 SER A C 1
ATOM 1279 O O . SER A 1 168 ? -34.031 -51.812 -22.859 1 97.38 168 SER A O 1
ATOM 1281 N N . THR A 1 169 ? -34.281 -52.188 -20.672 1 96.06 169 THR A N 1
ATOM 1282 C CA . THR A 1 169 ? -35.719 -52.312 -20.766 1 96.06 169 THR A CA 1
ATOM 1283 C C . THR A 1 169 ? -36.406 -51.062 -20.234 1 96.06 169 THR A C 1
ATOM 1285 O O . THR A 1 169 ? -37.625 -51.031 -20.078 1 96.06 169 THR A O 1
ATOM 1288 N N . CYS A 1 170 ? -35.625 -50.031 -19.938 1 94.25 170 CYS A N 1
ATOM 1289 C CA . CYS A 1 170 ? -36.125 -48.781 -19.391 1 94.25 170 CYS A CA 1
ATOM 1290 C C . CYS A 1 170 ? -36.688 -47.906 -20.5 1 94.25 170 CYS A C 1
ATOM 1292 O O . CYS A 1 170 ? -36.188 -47.875 -21.625 1 94.25 170 CYS A O 1
ATOM 1294 N N . ASP A 1 171 ? -37.75 -47.094 -20.172 1 95.25 171 ASP A N 1
ATOM 1295 C CA . ASP A 1 171 ? -38.344 -46.156 -21.125 1 95.25 171 ASP A CA 1
ATOM 1296 C C . ASP A 1 171 ? -37.625 -44.844 -21.156 1 95.25 171 ASP A C 1
ATOM 1298 O O . ASP A 1 171 ? -38.031 -43.906 -21.859 1 95.25 171 ASP A O 1
ATOM 1302 N N . ARG A 1 172 ? -36.562 -44.656 -20.406 1 95.69 172 ARG A N 1
ATOM 1303 C CA . ARG A 1 172 ? -35.688 -43.469 -20.359 1 95.69 172 ARG A CA 1
ATOM 1304 C C . ARG A 1 172 ? -34.25 -43.906 -20.469 1 95.69 172 ARG A C 1
ATOM 1306 O O . ARG A 1 172 ? -33.875 -45.031 -20.156 1 95.69 172 ARG A O 1
ATOM 1313 N N . PRO A 1 173 ? -33.375 -43 -20.891 1 95.25 173 PRO A N 1
ATOM 1314 C CA . PRO A 1 173 ? -31.953 -43.344 -20.984 1 95.25 173 PRO A CA 1
ATOM 1315 C C . PRO A 1 173 ? -31.328 -43.562 -19.609 1 95.25 173 PRO A C 1
ATOM 1317 O O . PRO A 1 173 ? -31.688 -42.906 -18.641 1 95.25 173 PRO A O 1
ATOM 1320 N N . ILE A 1 174 ? -30.453 -44.562 -19.594 1 96.81 174 ILE A N 1
ATOM 1321 C CA . ILE A 1 174 ? -29.641 -44.875 -18.422 1 96.81 174 ILE A CA 1
ATOM 1322 C C . ILE A 1 174 ? -28.156 -44.656 -18.75 1 96.81 174 ILE A C 1
ATOM 1324 O O . ILE A 1 174 ? -27.672 -45.125 -19.797 1 96.81 174 ILE A O 1
ATOM 1328 N N . GLN A 1 175 ? -27.5 -43.906 -17.938 1 96.31 175 GLN A N 1
ATOM 1329 C CA . GLN A 1 175 ? -26.062 -43.719 -18.094 1 96.31 175 GLN A CA 1
ATOM 1330 C C . GLN A 1 175 ? -25.297 -44.25 -16.875 1 96.31 175 GLN A C 1
ATOM 1332 O O . GLN A 1 175 ? -25.703 -44 -15.734 1 96.31 175 GLN A O 1
ATOM 1337 N N . ILE A 1 176 ? -24.297 -45.062 -17.172 1 97.12 176 ILE A N 1
ATOM 1338 C CA . ILE A 1 176 ? -23.469 -45.656 -16.109 1 97.12 176 ILE A CA 1
ATOM 1339 C C . ILE A 1 176 ? -22.062 -45.062 -16.172 1 97.12 176 ILE A C 1
ATOM 1341 O O . ILE A 1 176 ? -21.422 -45.094 -17.219 1 97.12 176 ILE A O 1
ATOM 1345 N N . GLY A 1 177 ? -21.594 -44.562 -15.055 1 96.31 177 GLY A N 1
ATOM 1346 C CA . GLY A 1 177 ? -20.266 -43.969 -14.984 1 96.31 177 GLY A CA 1
ATOM 1347 C C . GLY A 1 177 ? -19.156 -45 -14.875 1 96.31 177 GLY A C 1
ATOM 1348 O O . GLY A 1 177 ? -19.406 -46.156 -14.531 1 96.31 177 GLY A O 1
ATOM 1349 N N . SER A 1 178 ? -17.984 -44.562 -15.055 1 96.56 178 SER A N 1
ATOM 1350 C CA . SER A 1 178 ? -16.812 -45.406 -15.188 1 96.56 178 SER A CA 1
ATOM 1351 C C . SER A 1 178 ? -16.562 -46.219 -13.922 1 96.56 178 SER A C 1
ATOM 1353 O O . SER A 1 178 ? -16.094 -47.344 -13.984 1 96.56 178 SER A O 1
ATOM 1355 N N . HIS A 1 179 ? -16.812 -45.625 -12.773 1 96.75 179 HIS A N 1
ATOM 1356 C CA . HIS A 1 179 ? -16.406 -46.281 -11.531 1 96.75 179 HIS A CA 1
ATOM 1357 C C . HIS A 1 179 ? -17.594 -46.844 -10.773 1 96.75 179 HIS A C 1
ATOM 1359 O O . HIS A 1 179 ? -17.469 -47.25 -9.617 1 96.75 179 HIS A O 1
ATOM 1365 N N . TYR A 1 180 ? -18.734 -46.812 -11.398 1 97.81 180 TYR A N 1
ATOM 1366 C CA . TYR A 1 180 ? -19.922 -47.344 -10.766 1 97.81 180 TYR A CA 1
ATOM 1367 C C . TYR A 1 180 ? -19.859 -48.875 -10.727 1 97.81 180 TYR A C 1
ATOM 1369 O O . TYR A 1 180 ? -19.438 -49.531 -11.695 1 97.81 180 TYR A O 1
ATOM 1377 N N . HIS A 1 181 ? -20.25 -49.5 -9.594 1 97.81 181 HIS A N 1
ATOM 1378 C CA . HIS A 1 181 ? -20.328 -50.969 -9.508 1 97.81 181 HIS A CA 1
ATOM 1379 C C . HIS A 1 181 ? -21.391 -51.5 -10.445 1 97.81 181 HIS A C 1
ATOM 1381 O O . HIS A 1 181 ? -22.578 -51.312 -10.234 1 97.81 181 HIS A O 1
ATOM 1387 N N . PHE A 1 182 ? -20.922 -52.281 -11.367 1 97.69 182 PHE A N 1
ATOM 1388 C CA . PHE A 1 182 ? -21.828 -52.625 -12.453 1 97.69 182 PHE A CA 1
ATOM 1389 C C . PHE A 1 182 ? -22.953 -53.5 -11.961 1 97.69 182 PHE A C 1
ATOM 1391 O O . PHE A 1 182 ? -24.078 -53.438 -12.469 1 97.69 182 PHE A O 1
ATOM 1398 N N . ILE A 1 183 ? -22.75 -54.344 -10.961 1 97.38 183 ILE A N 1
ATOM 1399 C CA . ILE A 1 183 ? -23.781 -55.219 -10.398 1 97.38 183 ILE A CA 1
ATOM 1400 C C . ILE A 1 183 ? -24.906 -54.375 -9.828 1 97.38 183 ILE A C 1
ATOM 1402 O O . ILE A 1 183 ? -26.062 -54.812 -9.773 1 97.38 183 ILE A O 1
ATOM 1406 N N . GLU A 1 184 ? -24.531 -53.188 -9.414 1 97.44 184 GLU A N 1
ATOM 1407 C CA . GLU A 1 184 ? -25.484 -52.281 -8.766 1 97.44 184 GLU A CA 1
ATOM 1408 C C . GLU A 1 184 ? -26.25 -51.469 -9.789 1 97.44 184 GLU A C 1
ATOM 1410 O O . GLU A 1 184 ? -27.141 -50.688 -9.43 1 97.44 184 GLU A O 1
ATOM 1415 N N . ALA A 1 185 ? -25.953 -51.562 -11.047 1 97.69 185 ALA A N 1
ATOM 1416 C CA . ALA A 1 185 ? -26.547 -50.75 -12.094 1 97.69 185 ALA A CA 1
ATOM 1417 C C . ALA A 1 185 ? -28.078 -50.875 -12.094 1 97.69 185 ALA A C 1
ATOM 1419 O O . ALA A 1 185 ? -28.609 -51.812 -11.523 1 97.69 185 ALA A O 1
ATOM 1420 N N . ASN A 1 186 ? -28.75 -49.938 -12.742 1 97.25 186 ASN A N 1
ATOM 1421 C CA . ASN A 1 186 ? -30.203 -49.812 -12.789 1 97.25 186 ASN A CA 1
ATOM 1422 C C . ASN A 1 186 ? -30.891 -51.156 -13.055 1 97.25 186 ASN A C 1
ATOM 1424 O O . ASN A 1 186 ? -30.406 -51.938 -13.875 1 97.25 186 ASN A O 1
ATOM 1428 N N . LYS A 1 187 ? -31.984 -51.438 -12.297 1 97.19 187 LYS A N 1
ATOM 1429 C CA . LYS A 1 187 ? -32.688 -52.719 -12.383 1 97.19 187 LYS A CA 1
ATOM 1430 C C . LYS A 1 187 ? -33.25 -52.938 -13.773 1 97.19 187 LYS A C 1
ATOM 1432 O O . LYS A 1 187 ? -33.531 -54.062 -14.164 1 97.19 187 LYS A O 1
ATOM 1437 N N . TYR A 1 188 ? -33.438 -51.812 -14.523 1 97.56 188 TYR A N 1
ATOM 1438 C CA . TYR A 1 188 ? -34 -51.906 -15.859 1 97.56 188 TYR A CA 1
ATOM 1439 C C . TYR A 1 188 ? -32.938 -52.219 -16.891 1 97.56 188 TYR A C 1
ATOM 1441 O O . TYR A 1 188 ? -33.219 -52.281 -18.094 1 97.56 188 TYR A O 1
ATOM 1449 N N . LEU A 1 189 ? -31.766 -52.469 -16.547 1 97.81 189 LEU A N 1
ATOM 1450 C CA . LEU A 1 189 ? -30.734 -53.094 -17.391 1 97.81 189 LEU A CA 1
ATOM 1451 C C . LEU A 1 189 ? -30.641 -54.594 -17.141 1 97.81 189 LEU A C 1
ATOM 1453 O O . LEU A 1 189 ? -30.406 -55 -16.016 1 97.81 189 LEU A O 1
ATOM 1457 N N . THR A 1 190 ? -30.75 -55.375 -18.188 1 97.38 190 THR A N 1
ATOM 1458 C CA . THR A 1 190 ? -30.703 -56.844 -18.047 1 97.38 190 THR A CA 1
ATOM 1459 C C . THR A 1 190 ? -29.391 -57.375 -18.594 1 97.38 190 THR A C 1
ATOM 1461 O O . THR A 1 190 ? -29.047 -57.156 -19.75 1 97.38 190 THR A O 1
ATOM 1464 N N . PHE A 1 191 ? -28.703 -58.094 -17.875 1 96.81 191 PHE A N 1
ATOM 1465 C CA . PHE A 1 191 ? -27.438 -58.75 -18.188 1 96.81 191 PHE A CA 1
ATOM 1466 C C . PHE A 1 191 ? -27.125 -59.812 -17.141 1 96.81 191 PHE A C 1
ATOM 1468 O O . PHE A 1 191 ? -27.922 -60.062 -16.234 1 96.81 191 PHE A O 1
ATOM 1475 N N . ASP A 1 192 ? -25.984 -60.562 -17.312 1 96.31 192 ASP A N 1
ATOM 1476 C CA . ASP A 1 192 ? -25.547 -61.5 -16.297 1 96.31 192 ASP A CA 1
ATOM 1477 C C . ASP A 1 192 ? -25.016 -60.75 -15.07 1 96.31 192 ASP A C 1
ATOM 1479 O O . ASP A 1 192 ? -23.812 -60.562 -14.938 1 96.31 192 ASP A O 1
ATOM 1483 N N . ARG A 1 193 ? -25.859 -60.344 -14.227 1 95.88 193 ARG A N 1
ATOM 1484 C CA . ARG A 1 193 ? -25.531 -59.5 -13.086 1 95.88 193 ARG A CA 1
ATOM 1485 C C . ARG A 1 193 ? -24.547 -60.219 -12.148 1 95.88 193 ARG A C 1
ATOM 1487 O O . ARG A 1 193 ? -23.719 -59.562 -11.523 1 95.88 193 ARG A O 1
ATOM 1494 N N . LEU A 1 194 ? -24.703 -61.5 -12.008 1 94.75 194 LEU A N 1
ATOM 1495 C CA . LEU A 1 194 ? -23.797 -62.25 -11.148 1 94.75 194 LEU A CA 1
ATOM 1496 C C . LEU A 1 194 ? -22.375 -62.219 -11.703 1 94.75 194 LEU A C 1
ATOM 1498 O O . LEU A 1 194 ? -21.406 -62.125 -10.945 1 94.75 194 LEU A O 1
ATOM 1502 N N . ALA A 1 195 ? -22.234 -62.281 -13 1 94.69 195 ALA A N 1
ATOM 1503 C CA . ALA A 1 195 ? -20.938 -62.219 -13.648 1 94.69 195 ALA A CA 1
ATOM 1504 C C . ALA A 1 195 ? -20.281 -60.875 -13.469 1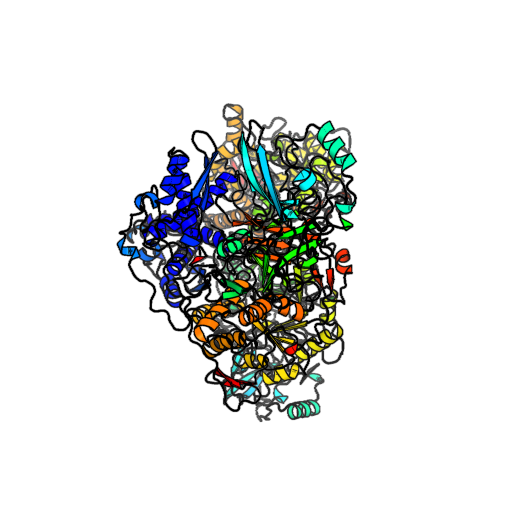 94.69 195 ALA A C 1
ATOM 1506 O O . ALA A 1 195 ? -19.062 -60.719 -13.586 1 94.69 195 ALA A O 1
ATOM 1507 N N . SER A 1 196 ? -21.078 -59.875 -13.164 1 96.38 196 SER A N 1
ATOM 1508 C CA . SER A 1 196 ? -20.578 -58.531 -13.055 1 96.38 196 SER A CA 1
ATOM 1509 C C . SER A 1 196 ? -20.125 -58.188 -11.633 1 96.38 196 SER A C 1
ATOM 1511 O O . SER A 1 196 ? -19.672 -57.094 -11.352 1 96.38 196 SER A O 1
ATOM 1513 N N . LEU A 1 197 ? -20.234 -59.125 -10.734 1 96.38 197 LEU A N 1
ATOM 1514 C CA . LEU A 1 197 ? -19.781 -58.938 -9.359 1 96.38 197 LEU A CA 1
ATOM 1515 C C . LEU A 1 197 ? -18.328 -58.531 -9.312 1 96.38 197 LEU A C 1
ATOM 1517 O O . LEU A 1 197 ? -17.453 -59.188 -9.875 1 96.38 197 LEU A O 1
ATOM 1521 N N . GLY A 1 198 ? -18.078 -57.344 -8.68 1 96.88 198 GLY A N 1
ATOM 1522 C CA . GLY A 1 198 ? -16.719 -56.844 -8.516 1 96.88 198 GLY A CA 1
ATOM 1523 C C . GLY A 1 198 ? -16.172 -56.219 -9.781 1 96.88 198 GLY A C 1
ATOM 1524 O O . GLY A 1 198 ? -14.953 -56.094 -9.945 1 96.88 198 GLY A O 1
ATOM 1525 N N . MET A 1 199 ? -17.031 -55.844 -10.664 1 97 199 MET A N 1
ATOM 1526 C CA . MET A 1 199 ? -16.594 -55.281 -11.938 1 97 199 MET A CA 1
ATOM 1527 C C . MET A 1 199 ? -17.156 -53.875 -12.141 1 97 199 MET A C 1
ATOM 1529 O O . MET A 1 199 ? -18.156 -53.531 -11.523 1 97 199 MET A O 1
ATOM 1533 N N . ARG A 1 200 ? -16.5 -53.094 -12.891 1 97.44 200 ARG A N 1
ATOM 1534 C CA . ARG A 1 200 ? -16.938 -51.781 -13.391 1 97.44 200 ARG A CA 1
ATOM 1535 C C . ARG A 1 200 ? -16.656 -51.656 -14.883 1 97.44 200 ARG A C 1
ATOM 1537 O O . ARG A 1 200 ? -16.062 -52.531 -15.492 1 97.44 200 ARG A O 1
ATOM 1544 N N . LEU A 1 201 ? -17.109 -50.562 -15.438 1 97.19 201 LEU A N 1
ATOM 1545 C CA . LEU A 1 201 ? -16.891 -50.344 -16.875 1 97.19 201 LEU A CA 1
ATOM 1546 C C . LEU A 1 201 ? -15.414 -50.188 -17.188 1 97.19 201 LEU A C 1
ATOM 1548 O O . LEU A 1 201 ? -14.688 -49.531 -16.438 1 97.19 201 LEU A O 1
ATOM 1552 N N . ASN A 1 202 ? -14.945 -50.812 -18.266 1 97 202 ASN A N 1
ATOM 1553 C CA . ASN A 1 202 ? -13.586 -50.625 -18.766 1 97 202 ASN A CA 1
ATOM 1554 C C . ASN A 1 202 ? -13.477 -49.469 -19.719 1 97 202 ASN A C 1
ATOM 1556 O O . ASN A 1 202 ? -13.195 -49.625 -20.906 1 97 202 ASN A O 1
ATOM 1560 N N . ILE A 1 203 ? -13.648 -48.281 -19.25 1 96.56 203 ILE A N 1
ATOM 1561 C CA . ILE A 1 203 ? -13.594 -47.031 -20 1 96.56 203 ILE A CA 1
ATOM 1562 C C . ILE A 1 203 ? -12.719 -46.031 -19.25 1 96.56 203 ILE A C 1
ATOM 1564 O O . ILE A 1 203 ? -12.219 -46.344 -18.156 1 96.56 203 ILE A O 1
ATOM 1568 N N . ALA A 1 204 ? -12.461 -44.875 -19.891 1 96.06 204 ALA A N 1
ATOM 1569 C CA . ALA A 1 204 ? -11.641 -43.812 -19.281 1 96.06 204 ALA A CA 1
ATOM 1570 C C . ALA A 1 204 ? -12.305 -43.312 -18 1 96.06 204 ALA A C 1
ATOM 1572 O O . ALA A 1 204 ? -13.523 -43.156 -17.938 1 96.06 204 ALA A O 1
ATOM 1573 N N . SER A 1 205 ? -11.469 -43.031 -17.016 1 95.69 205 SER A N 1
ATOM 1574 C CA . SER A 1 205 ? -11.945 -42.531 -15.734 1 95.69 205 SER A CA 1
ATOM 1575 C C . SER A 1 205 ? -12.781 -41.25 -15.938 1 95.69 205 SER A C 1
ATOM 1577 O O . SER A 1 205 ? -12.375 -40.344 -16.672 1 95.69 205 SER A O 1
ATOM 1579 N N . GLY A 1 206 ? -13.906 -41.219 -15.312 1 94.81 206 GLY A N 1
ATOM 1580 C CA . GLY A 1 206 ? -14.742 -40.031 -15.344 1 94.81 206 GLY A CA 1
ATOM 1581 C C . GLY A 1 206 ? -15.656 -39.969 -16.547 1 94.81 206 GLY A C 1
ATOM 1582 O O . GLY A 1 206 ? -16.391 -39 -16.734 1 94.81 206 GLY A O 1
ATOM 1583 N N . THR A 1 207 ? -15.664 -40.906 -17.375 1 95.75 207 THR A N 1
ATOM 1584 C CA . THR A 1 207 ? -16.578 -40.969 -18.516 1 95.75 207 THR A CA 1
ATOM 1585 C C . THR A 1 207 ? -17.719 -41.938 -18.219 1 95.75 207 THR A C 1
ATOM 1587 O O . THR A 1 207 ? -17.844 -42.469 -17.109 1 95.75 207 THR A O 1
ATOM 1590 N N . ALA A 1 208 ? -18.641 -42.125 -19.219 1 95.81 208 ALA A N 1
ATOM 1591 C CA . ALA A 1 208 ? -19.828 -42.938 -18.984 1 95.81 208 ALA A CA 1
ATOM 1592 C C . ALA A 1 208 ? -20.297 -43.594 -20.281 1 95.81 208 ALA A C 1
ATOM 1594 O O . ALA A 1 208 ? -19.859 -43.219 -21.375 1 95.81 208 ALA A O 1
ATOM 1595 N N . VAL A 1 209 ? -21.062 -44.562 -20.094 1 96.31 209 VAL A N 1
ATOM 1596 C CA . VAL A 1 209 ? -21.734 -45.219 -21.203 1 96.31 209 VAL A CA 1
ATOM 1597 C C . VAL A 1 209 ? -23.25 -45.031 -21.078 1 96.31 209 VAL A C 1
ATOM 1599 O O . VAL A 1 209 ? -23.828 -45.25 -20.016 1 96.31 209 VAL A O 1
ATOM 1602 N N . ARG A 1 210 ? -23.812 -44.625 -22.156 1 95.88 210 ARG A N 1
ATOM 1603 C CA . ARG A 1 210 ? -25.234 -44.375 -22.203 1 95.88 210 ARG A CA 1
ATOM 1604 C C . ARG A 1 210 ? -25.984 -45.531 -22.875 1 95.88 210 ARG A C 1
ATOM 1606 O O . ARG A 1 210 ? -25.531 -46.062 -23.875 1 95.88 210 ARG A O 1
ATOM 1613 N N . PHE A 1 211 ? -27.125 -46 -22.25 1 96.75 211 PHE A N 1
ATOM 1614 C CA . PHE A 1 211 ? -28.031 -47 -22.781 1 96.75 211 PHE A CA 1
ATOM 1615 C C . PHE A 1 211 ? -29.375 -46.375 -23.141 1 96.75 211 PHE A C 1
ATOM 1617 O O . PHE A 1 211 ? -30.125 -45.938 -22.266 1 96.75 211 PHE A O 1
ATOM 1624 N N . SER A 1 212 ? -29.672 -46.406 -24.422 1 96 212 SER A N 1
ATOM 1625 C CA . SER A 1 212 ? -30.969 -45.906 -24.875 1 96 212 SER A CA 1
ATOM 1626 C C . SER A 1 212 ? -32.094 -46.906 -24.641 1 96 212 SER A C 1
ATOM 1628 O O . SER A 1 212 ? -31.812 -48.125 -24.516 1 96 212 SER A O 1
ATOM 1630 N N . PRO A 1 213 ? -33.281 -46.406 -24.578 1 95.44 213 PRO A N 1
ATOM 1631 C CA . PRO A 1 213 ? -34.406 -47.344 -24.391 1 95.44 213 PRO A CA 1
ATOM 1632 C C . PRO A 1 213 ? -34.438 -48.438 -25.438 1 95.44 213 PRO A C 1
ATOM 1634 O O . PRO A 1 213 ? -34.406 -48.156 -26.641 1 95.44 213 PRO A O 1
ATOM 1637 N N . GLY A 1 214 ? -34.438 -49.656 -24.969 1 95.5 214 GLY A N 1
ATOM 1638 C CA . GLY A 1 214 ? -34.562 -50.812 -25.844 1 95.5 214 GLY A CA 1
ATOM 1639 C C . GLY A 1 214 ? -33.25 -51.25 -26.453 1 95.5 214 GLY A C 1
ATOM 1640 O O . GLY A 1 214 ? -33.156 -52.281 -27.109 1 95.5 214 GLY A O 1
ATOM 1641 N N . GLU A 1 215 ? -32.25 -50.562 -26.172 1 96.19 215 GLU A N 1
ATOM 1642 C CA . GLU A 1 215 ? -30.938 -50.844 -26.797 1 96.19 215 GLU A CA 1
ATOM 1643 C C . GLU A 1 215 ? -30.25 -52.031 -26.141 1 96.19 215 GLU A C 1
ATOM 1645 O O . GLU A 1 215 ? -30.312 -52.188 -24.922 1 96.19 215 GLU A O 1
ATOM 1650 N N . THR A 1 216 ? -29.625 -52.969 -26.953 1 96.12 216 THR A N 1
ATOM 1651 C CA . THR A 1 216 ? -28.703 -54 -26.484 1 96.12 216 THR A CA 1
ATOM 1652 C C . THR A 1 216 ? -27.281 -53.688 -26.922 1 96.12 216 THR A C 1
ATOM 1654 O O . THR A 1 216 ? -27.031 -53.406 -28.109 1 96.12 216 THR A O 1
ATOM 1657 N N . ARG A 1 217 ? -26.422 -53.656 -25.984 1 93.75 217 ARG A N 1
ATOM 1658 C CA . ARG A 1 217 ? -25.031 -53.344 -26.297 1 93.75 217 ARG A CA 1
ATOM 1659 C C . ARG A 1 217 ? -24.062 -54.25 -25.562 1 93.75 217 ARG A C 1
ATOM 1661 O O . ARG A 1 217 ? -24.328 -54.656 -24.422 1 93.75 217 ARG A O 1
ATOM 1668 N N . ASP A 1 218 ? -22.984 -54.594 -26.281 1 93.44 218 ASP A N 1
ATOM 1669 C CA . ASP A 1 218 ? -21.875 -55.281 -25.609 1 93.44 218 ASP A CA 1
ATOM 1670 C C . ASP A 1 218 ? -21.062 -54.281 -24.766 1 93.44 218 ASP A C 1
ATOM 1672 O O . ASP A 1 218 ? -20.672 -53.219 -25.266 1 93.44 218 ASP A O 1
ATOM 1676 N N . VAL A 1 219 ? -20.906 -54.625 -23.547 1 94.56 219 VAL A N 1
ATOM 1677 C CA . VAL A 1 219 ? -20.125 -53.75 -22.641 1 94.56 219 VAL A CA 1
ATOM 1678 C C . VAL A 1 219 ? -18.906 -54.531 -22.125 1 94.56 219 VAL A C 1
ATOM 1680 O O . VAL A 1 219 ? -18.984 -55.719 -21.844 1 94.56 219 VAL A O 1
ATOM 1683 N N . ASN A 1 220 ? -17.781 -53.844 -22.125 1 95.75 220 ASN A N 1
ATOM 1684 C CA . ASN A 1 220 ? -16.562 -54.406 -21.547 1 95.75 220 ASN A CA 1
ATOM 1685 C C . ASN A 1 220 ? -16.375 -53.969 -20.094 1 95.75 220 ASN A C 1
ATOM 1687 O O . ASN A 1 220 ? -16.453 -52.75 -19.797 1 95.75 220 ASN A O 1
ATOM 1691 N N . LEU A 1 221 ? -16.188 -54.906 -19.25 1 96.88 221 LEU A N 1
ATOM 1692 C CA . LEU A 1 221 ? -16.016 -54.656 -17.812 1 96.88 221 LEU A CA 1
ATOM 1693 C C . LEU A 1 221 ? -14.586 -54.969 -17.375 1 96.88 221 LEU A C 1
ATOM 1695 O O . LEU A 1 221 ? -13.883 -55.75 -18.047 1 96.88 221 LEU A O 1
ATOM 1699 N N . VAL A 1 222 ? -14.195 -54.375 -16.344 1 96.44 222 VAL A N 1
ATOM 1700 C CA . VAL A 1 222 ? -12.906 -54.625 -15.711 1 96.44 222 VAL A CA 1
ATOM 1701 C C . VAL A 1 222 ? -13.078 -54.781 -14.203 1 96.44 222 VAL A C 1
ATOM 1703 O O . VAL A 1 222 ? -13.938 -54.125 -13.609 1 96.44 222 VAL A O 1
ATOM 1706 N N . ALA A 1 223 ? -12.273 -55.594 -13.594 1 96.38 223 ALA A N 1
ATOM 1707 C CA . ALA A 1 223 ? -12.375 -55.812 -12.156 1 96.38 223 ALA A CA 1
ATOM 1708 C C . ALA A 1 223 ? -12.016 -54.562 -11.375 1 96.38 223 ALA A C 1
ATOM 1710 O O . ALA A 1 223 ? -11.094 -53.812 -11.742 1 96.38 223 ALA A O 1
ATOM 1711 N N . ILE A 1 224 ? -12.844 -54.25 -10.328 1 96.81 224 ILE A N 1
ATOM 1712 C CA . ILE A 1 224 ? -12.445 -53.156 -9.438 1 96.81 224 ILE A CA 1
ATOM 1713 C C . ILE A 1 224 ? -11.133 -53.531 -8.742 1 96.81 224 ILE A C 1
ATOM 1715 O O . ILE A 1 224 ? -10.797 -54.719 -8.609 1 96.81 224 ILE A O 1
ATOM 1719 N N . ALA A 1 225 ? -10.414 -52.5 -8.43 1 94.12 225 ALA A N 1
ATOM 1720 C CA . ALA A 1 225 ? -9.109 -52.719 -7.812 1 94.12 225 ALA A CA 1
ATOM 1721 C C . ALA A 1 225 ? -9.18 -52.531 -6.301 1 94.12 225 ALA A C 1
ATOM 1723 O O . ALA A 1 225 ? -10.234 -52.688 -5.691 1 94.12 225 ALA A O 1
ATOM 1724 N N . GLY A 1 226 ? -8.07 -52.281 -5.668 1 93.62 226 GLY A N 1
ATOM 1725 C CA . GLY A 1 226 ? -8.016 -52.062 -4.23 1 93.62 226 GLY A CA 1
ATOM 1726 C C . GLY A 1 226 ? -8.359 -53.312 -3.428 1 93.62 226 GLY A C 1
ATOM 1727 O O . GLY A 1 226 ? -7.953 -54.438 -3.783 1 93.62 226 GLY A O 1
ATOM 1728 N N . LYS A 1 227 ? -9.094 -53.031 -2.357 1 96.12 227 LYS A N 1
ATOM 1729 C CA . LYS A 1 227 ? -9.492 -54.125 -1.486 1 96.12 227 LYS A CA 1
ATOM 1730 C C . LYS A 1 227 ? -10.672 -54.875 -2.072 1 96.12 227 LYS A C 1
ATOM 1732 O O . LYS A 1 227 ? -11.07 -55.938 -1.535 1 96.12 227 LYS A O 1
ATOM 1737 N N . ARG A 1 228 ? -11.211 -54.438 -3.094 1 97.31 228 ARG A N 1
ATOM 1738 C CA . ARG A 1 228 ? -12.359 -55 -3.791 1 97.31 228 ARG A CA 1
ATOM 1739 C C . ARG A 1 228 ? -13.562 -55.125 -2.865 1 97.31 228 ARG A C 1
ATOM 1741 O O . ARG A 1 228 ? -14.141 -56.188 -2.715 1 97.31 228 ARG A O 1
ATOM 1748 N N . VAL A 1 229 ? -13.812 -54.031 -2.291 1 97.62 229 VAL A N 1
ATOM 1749 C CA . VAL A 1 229 ? -14.969 -53.906 -1.408 1 97.62 229 VAL A CA 1
ATOM 1750 C C . VAL A 1 229 ? -16.016 -53.031 -2.064 1 97.62 229 VAL A C 1
ATOM 1752 O O . VAL A 1 229 ? -15.719 -51.906 -2.506 1 97.62 229 VAL A O 1
ATOM 1755 N N . ILE A 1 230 ? -17.219 -53.531 -2.16 1 97.44 230 ILE A N 1
ATOM 1756 C CA . ILE A 1 230 ? -18.312 -52.75 -2.746 1 97.44 230 ILE A CA 1
ATOM 1757 C C . ILE A 1 230 ? -19.156 -52.156 -1.637 1 97.44 230 ILE A C 1
ATOM 1759 O O . ILE A 1 230 ? -19.516 -52.812 -0.665 1 97.44 230 ILE A O 1
ATOM 1763 N N . ARG A 1 231 ? -19.391 -50.875 -1.76 1 96.19 231 ARG A N 1
ATOM 1764 C CA . ARG A 1 231 ? -20.312 -50.156 -0.9 1 96.19 231 ARG A CA 1
ATOM 1765 C C . ARG A 1 231 ? -21.25 -49.281 -1.726 1 96.19 231 ARG A C 1
ATOM 1767 O O . ARG A 1 231 ? -20.891 -48.812 -2.803 1 96.19 231 ARG A O 1
ATOM 1774 N N . GLY A 1 232 ? -22.516 -49.031 -1.194 1 93.94 232 GLY A N 1
ATOM 1775 C CA . GLY A 1 232 ? -23.453 -48.094 -1.798 1 93.94 232 GLY A CA 1
ATOM 1776 C C . GLY A 1 232 ? -24.328 -48.719 -2.869 1 93.94 232 GLY A C 1
ATOM 1777 O O . GLY A 1 232 ? -24.641 -49.906 -2.799 1 93.94 232 GLY A O 1
ATOM 1778 N N . GLY A 1 233 ? -24.734 -47.812 -3.844 1 94.5 233 GLY A N 1
ATOM 1779 C CA . GLY A 1 233 ? -25.641 -48.25 -4.875 1 94.5 233 GLY A CA 1
ATOM 1780 C C . GLY A 1 233 ? -27.016 -48.625 -4.336 1 94.5 233 GLY A C 1
ATOM 1781 O O . GLY A 1 233 ? -27.641 -47.844 -3.625 1 94.5 233 GLY A O 1
ATOM 1782 N N . ASN A 1 234 ? -27.391 -49.781 -4.789 1 95.12 234 ASN A N 1
ATOM 1783 C CA . ASN A 1 234 ? -28.688 -50.25 -4.348 1 95.12 234 ASN A CA 1
ATOM 1784 C C . ASN A 1 234 ? -28.578 -51.156 -3.141 1 95.12 234 ASN A C 1
ATOM 1786 O O . ASN A 1 234 ? -29.578 -51.656 -2.645 1 95.12 234 ASN A O 1
ATOM 1790 N N . GLY A 1 235 ? -27.375 -51.406 -2.709 1 94 235 GLY A N 1
ATOM 1791 C CA . GLY A 1 235 ? -27.141 -52.219 -1.545 1 94 235 GLY A CA 1
ATOM 1792 C C . GLY A 1 235 ? -27.219 -53.719 -1.854 1 94 235 GLY A C 1
ATOM 1793 O O . GLY A 1 235 ? -27.469 -54.531 -0.962 1 94 235 GLY A O 1
ATOM 1794 N N . LEU A 1 236 ? -27.156 -54.094 -3.133 1 95.81 236 LEU A N 1
ATOM 1795 C CA . LEU A 1 236 ? -27.094 -55.5 -3.488 1 95.81 236 LEU A CA 1
ATOM 1796 C C . LEU A 1 236 ? -25.875 -56.188 -2.844 1 95.81 236 LEU A C 1
ATOM 1798 O O . LEU A 1 236 ? -25.969 -57.312 -2.391 1 95.81 236 LEU A O 1
ATOM 1802 N N . VAL A 1 237 ? -24.734 -55.562 -2.936 1 96.12 237 VAL A N 1
ATOM 1803 C CA . VAL A 1 237 ? -23.516 -56 -2.287 1 96.12 237 VAL A CA 1
ATOM 1804 C C . VAL A 1 237 ? -23.047 -54.938 -1.288 1 96.12 237 VAL A C 1
ATOM 1806 O O . VAL A 1 237 ? -23.047 -53.75 -1.59 1 96.12 237 VAL A O 1
ATOM 1809 N N . ASP A 1 238 ? -22.734 -55.281 -0.081 1 95.31 238 ASP A N 1
ATOM 1810 C CA . ASP A 1 238 ? -22.141 -54.406 0.946 1 95.31 238 ASP A CA 1
ATOM 1811 C C . ASP A 1 238 ? -21.016 -55.156 1.683 1 95.31 238 ASP A C 1
ATOM 1813 O O . ASP A 1 238 ? -21.25 -55.75 2.727 1 95.31 238 ASP A O 1
ATOM 1817 N N . GLY A 1 239 ? -19.844 -55 1.104 1 95.38 239 GLY A N 1
ATOM 1818 C CA . GLY A 1 239 ? -18.703 -55.719 1.664 1 95.38 239 GLY A CA 1
ATOM 1819 C C . GLY A 1 239 ? -17.734 -56.219 0.61 1 95.38 239 GLY A C 1
ATOM 1820 O O . GLY A 1 239 ? -17.844 -55.844 -0.563 1 95.38 239 GLY A O 1
ATOM 1821 N N . PRO A 1 240 ? -16.766 -57.125 1.079 1 96.75 240 PRO A N 1
ATOM 1822 C CA . PRO A 1 240 ? -15.781 -57.656 0.141 1 96.75 240 PRO A CA 1
ATOM 1823 C C . PRO A 1 240 ? -16.406 -58.562 -0.917 1 96.75 240 PRO A C 1
ATOM 1825 O O . PRO A 1 240 ? -17.297 -59.344 -0.605 1 96.75 240 PRO A O 1
ATOM 1828 N N . VAL A 1 241 ? -16 -58.344 -2.113 1 96.44 241 VAL A N 1
ATOM 1829 C CA . VAL A 1 241 ? -16.469 -59.156 -3.232 1 96.44 241 VAL A CA 1
ATOM 1830 C C . VAL A 1 241 ? -16.281 -60.656 -2.906 1 96.44 241 VAL A C 1
ATOM 1832 O O . VAL A 1 241 ? -17.141 -61.469 -3.221 1 96.44 241 VAL A O 1
ATOM 1835 N N . SER A 1 242 ? -15.219 -61.031 -2.23 1 92.31 242 SER A N 1
ATOM 1836 C CA . SER A 1 242 ? -14.867 -62.406 -1.904 1 92.31 242 SER A CA 1
ATOM 1837 C C . SER A 1 242 ? -15.867 -63.031 -0.926 1 92.31 242 SER A C 1
ATOM 1839 O O . SER A 1 242 ? -16 -64.25 -0.849 1 92.31 242 SER A O 1
ATOM 1841 N N . LYS A 1 243 ? -16.562 -62.25 -0.298 1 89.56 243 LYS A N 1
ATOM 1842 C CA . LYS A 1 243 ? -17.469 -62.781 0.734 1 89.56 243 LYS A CA 1
ATOM 1843 C C . LYS A 1 243 ? -18.922 -62.75 0.257 1 89.56 243 LYS A C 1
ATOM 1845 O O . LYS A 1 243 ? -19.828 -63.156 0.987 1 89.56 243 LYS A O 1
ATOM 1850 N N . ALA A 1 244 ? -19.047 -62.25 -0.896 1 91.5 244 ALA A N 1
ATOM 1851 C CA . ALA A 1 244 ? -20.406 -62.188 -1.413 1 91.5 244 ALA A CA 1
ATOM 1852 C C . ALA A 1 244 ? -20.938 -63.594 -1.718 1 91.5 244 ALA A C 1
ATOM 1854 O O . ALA A 1 244 ? -20.25 -64.438 -2.338 1 91.5 244 ALA A O 1
ATOM 1855 N N . SER A 1 245 ? -22.172 -63.906 -1.233 1 90.62 245 SER A N 1
ATOM 1856 C CA . SER A 1 245 ? -22.828 -65.188 -1.474 1 90.62 245 SER A CA 1
ATOM 1857 C C . SER A 1 245 ? -23.688 -65.125 -2.74 1 90.62 245 SER A C 1
ATOM 1859 O O . SER A 1 245 ? -24.578 -64.312 -2.863 1 90.62 245 SER A O 1
ATOM 1861 N N . GLU A 1 246 ? -23.344 -66.062 -3.584 1 90.62 246 GLU A N 1
ATOM 1862 C CA . GLU A 1 246 ? -24.109 -66.125 -4.828 1 90.62 246 GLU A CA 1
ATOM 1863 C C . GLU A 1 246 ? -25.594 -66.375 -4.555 1 90.62 246 GLU A C 1
ATOM 1865 O O . GLU A 1 246 ? -26.453 -65.75 -5.207 1 90.62 246 GLU A O 1
ATOM 1870 N N . SER A 1 247 ? -25.875 -67.25 -3.662 1 93.12 247 SER A N 1
ATOM 1871 C CA . SER A 1 247 ? -27.25 -67.562 -3.328 1 93.12 247 SER A CA 1
ATOM 1872 C C . SER A 1 247 ? -27.984 -66.375 -2.779 1 93.12 247 SER A C 1
ATOM 1874 O O . SER A 1 247 ? -29.094 -66.062 -3.197 1 93.12 247 SER A O 1
ATOM 1876 N N . SER A 1 248 ? -27.312 -65.75 -1.921 1 94.19 248 SER A N 1
ATOM 1877 C CA . SER A 1 248 ? -27.906 -64.562 -1.333 1 94.19 248 SER A CA 1
ATOM 1878 C C . SER A 1 248 ? -28.094 -63.469 -2.379 1 94.19 248 SER A C 1
ATOM 1880 O O . SER A 1 248 ? -29.078 -62.719 -2.338 1 94.19 248 SER A O 1
ATOM 1882 N N . LEU A 1 249 ? -27.172 -63.281 -3.238 1 95.31 249 LEU A N 1
ATOM 1883 C CA . LEU A 1 249 ? -27.234 -62.281 -4.301 1 95.31 249 LEU A CA 1
ATOM 1884 C C . LEU A 1 249 ? -28.391 -62.562 -5.25 1 95.31 249 LEU A C 1
ATOM 1886 O O . LEU A 1 249 ? -29.109 -61.656 -5.656 1 95.31 249 LEU A O 1
ATOM 1890 N N . ARG A 1 250 ? -28.547 -63.844 -5.605 1 94.38 250 ARG A N 1
ATOM 1891 C CA . ARG A 1 250 ? -29.641 -64.25 -6.473 1 94.38 250 ARG A CA 1
ATOM 1892 C C . ARG A 1 250 ? -30.984 -63.906 -5.836 1 94.38 250 ARG A C 1
ATOM 1894 O O . ARG A 1 250 ? -31.922 -63.469 -6.52 1 94.38 250 ARG A O 1
ATOM 1901 N N . GLU A 1 251 ? -31 -64.188 -4.586 1 95.38 251 GLU A N 1
ATOM 1902 C CA . GLU A 1 251 ? -32.219 -63.906 -3.857 1 95.38 251 GLU A CA 1
ATOM 1903 C C . GLU A 1 251 ? -32.531 -62.406 -3.875 1 95.38 251 GLU A C 1
ATOM 1905 O O . GLU A 1 251 ? -33.688 -62 -4.109 1 95.38 251 GLU A O 1
ATOM 1910 N N . LYS A 1 252 ? -31.531 -61.594 -3.623 1 95.75 252 LYS A N 1
ATOM 1911 C CA . LYS A 1 252 ? -31.719 -60.156 -3.604 1 95.75 252 LYS A CA 1
ATOM 1912 C C . LYS A 1 252 ? -32.094 -59.625 -4.984 1 95.75 252 LYS A C 1
ATOM 1914 O O . LYS A 1 252 ? -32.969 -58.75 -5.109 1 95.75 252 LYS A O 1
ATOM 1919 N N . ILE A 1 253 ? -31.438 -60.094 -5.965 1 96 253 ILE A N 1
ATOM 1920 C CA . ILE A 1 253 ? -31.672 -59.688 -7.348 1 96 253 ILE A CA 1
ATOM 1921 C C . ILE A 1 253 ? -33.125 -59.969 -7.719 1 96 253 ILE A C 1
ATOM 1923 O O . ILE A 1 253 ? -33.781 -59.156 -8.328 1 96 253 ILE A O 1
ATOM 1927 N N . GLN A 1 254 ? -33.594 -61.156 -7.293 1 94.75 254 GLN A N 1
ATOM 1928 C CA . GLN A 1 254 ? -34.969 -61.531 -7.57 1 94.75 254 GLN A CA 1
ATOM 1929 C C . GLN A 1 254 ? -35.938 -60.719 -6.73 1 94.75 254 GLN A C 1
ATOM 1931 O O . GLN A 1 254 ? -36.938 -60.219 -7.25 1 94.75 254 GLN A O 1
ATOM 1936 N N . GLN A 1 255 ? -35.625 -60.656 -5.5 1 95.88 255 GLN A N 1
ATOM 1937 C CA . GLN A 1 255 ? -36.5 -59.938 -4.562 1 95.88 255 GLN A CA 1
ATOM 1938 C C . GLN A 1 255 ? -36.719 -58.5 -5 1 95.88 255 GLN A C 1
ATOM 1940 O O . GLN A 1 255 ? -37.812 -57.969 -4.84 1 95.88 255 GLN A O 1
ATOM 1945 N N . HIS A 1 256 ? -35.75 -57.875 -5.52 1 95.62 256 HIS A N 1
ATOM 1946 C CA . HIS A 1 256 ? -35.844 -56.469 -5.859 1 95.62 256 HIS A CA 1
ATOM 1947 C C . HIS A 1 256 ? -36.062 -56.25 -7.359 1 95.62 256 HIS A C 1
ATOM 1949 O O . HIS A 1 256 ? -36 -55.125 -7.859 1 95.62 256 HIS A O 1
ATOM 1955 N N . SER A 1 257 ? -36.281 -57.281 -8.125 1 95.94 257 SER A N 1
ATOM 1956 C CA . SER A 1 257 ? -36.656 -57.312 -9.523 1 95.94 257 SER A CA 1
ATOM 1957 C C . SER A 1 257 ? -35.594 -56.688 -10.422 1 95.94 257 SER A C 1
ATOM 1959 O O . SER A 1 257 ? -35.906 -55.906 -11.305 1 95.94 257 SER A O 1
ATOM 1961 N N . PHE A 1 258 ? -34.344 -56.906 -10.047 1 97.44 258 PHE A N 1
ATOM 1962 C CA . PHE A 1 258 ? -33.25 -56.5 -10.922 1 97.44 258 PHE A CA 1
ATOM 1963 C C . PHE A 1 258 ? -33.219 -57.344 -12.18 1 97.44 258 PHE A C 1
ATOM 1965 O O . PHE A 1 258 ? -33.375 -58.562 -12.117 1 97.44 258 PHE A O 1
ATOM 1972 N N . GLY A 1 259 ? -33 -56.688 -13.391 1 96.38 259 GLY A N 1
ATOM 1973 C CA . GLY A 1 259 ? -32.844 -57.438 -14.617 1 96.38 259 GLY A CA 1
ATOM 1974 C C . GLY A 1 259 ? -31.594 -58.312 -14.586 1 96.38 259 GLY A C 1
ATOM 1975 O O . GLY A 1 259 ? -30.469 -57.812 -14.422 1 96.38 259 GLY A O 1
ATOM 1976 N N . ASN A 1 260 ? -31.75 -59.688 -14.711 1 96.12 260 ASN A N 1
ATOM 1977 C CA . ASN A 1 260 ? -30.656 -60.656 -14.68 1 96.12 260 ASN A CA 1
ATOM 1978 C C . ASN A 1 260 ? -30.875 -61.75 -15.703 1 96.12 260 ASN A C 1
ATOM 1980 O O . ASN A 1 260 ? -31.938 -62.375 -15.758 1 96.12 260 ASN A O 1
ATOM 1984 N N . GLN A 1 261 ? -29.969 -61.875 -16.562 1 95.12 261 GLN A N 1
ATOM 1985 C CA . GLN A 1 261 ? -29.984 -62.969 -17.531 1 95.12 261 GLN A CA 1
ATOM 1986 C C . GLN A 1 261 ? -28.609 -63.594 -17.672 1 95.12 261 GLN A C 1
ATOM 1988 O O . GLN A 1 261 ? -27.656 -62.938 -18.094 1 95.12 261 GLN A O 1
ATOM 1993 N N . ALA A 1 262 ? -28.5 -64.938 -17.328 1 93.69 262 ALA A N 1
ATOM 1994 C CA . ALA A 1 262 ? -27.234 -65.625 -17.438 1 93.69 262 ALA A CA 1
ATOM 1995 C C . ALA A 1 262 ? -26.766 -65.688 -18.891 1 93.69 262 ALA A C 1
ATOM 1997 O O . ALA A 1 262 ? -27.578 -65.875 -19.797 1 93.69 262 ALA A O 1
ATOM 1998 N N . GLN A 1 263 ? -25.469 -65.5 -19 1 94.12 263 GLN A N 1
ATOM 1999 C CA . GLN A 1 263 ? -24.875 -65.562 -20.328 1 94.12 263 GLN A CA 1
ATOM 2000 C C . GLN A 1 263 ? -23.75 -66.625 -20.406 1 94.12 263 GLN A C 1
ATOM 2002 O O . GLN A 1 263 ? -22.891 -66.625 -19.531 1 94.12 263 GLN A O 1
ATOM 2007 N N . ALA A 1 264 ? -23.797 -67.438 -21.422 1 87.56 264 ALA A N 1
ATOM 2008 C CA . ALA A 1 264 ? -22.859 -68.5 -21.578 1 87.56 264 ALA A CA 1
ATOM 2009 C C . ALA A 1 264 ? -21.422 -68 -21.719 1 87.56 264 ALA A C 1
ATOM 2011 O O . ALA A 1 264 ? -20.484 -68.625 -21.234 1 87.56 264 ALA A O 1
ATOM 2012 N N . ASP A 1 265 ? -21.281 -66.938 -22.312 1 83.75 265 ASP A N 1
ATOM 2013 C CA . ASP A 1 265 ? -19.938 -66.375 -22.594 1 83.75 265 ASP A CA 1
ATOM 2014 C C . ASP A 1 265 ? -19.547 -65.312 -21.562 1 83.75 265 ASP A C 1
ATOM 2016 O O . ASP A 1 265 ? -18.609 -64.562 -21.766 1 83.75 265 ASP A O 1
ATOM 2020 N N . ALA A 1 266 ? -20.219 -65.312 -20.453 1 84.06 266 ALA A N 1
ATOM 2021 C CA . ALA A 1 266 ? -20.016 -64.25 -19.469 1 84.06 266 ALA A CA 1
ATOM 2022 C C . ALA A 1 266 ? -18.656 -64.375 -18.828 1 84.06 266 ALA A C 1
ATOM 2024 O O . ALA A 1 266 ? -18.078 -63.375 -18.375 1 84.06 266 ALA A O 1
ATOM 2025 N N . GLU A 1 267 ? -18.156 -65.562 -18.844 1 76 267 GLU A N 1
ATOM 2026 C CA . GLU A 1 267 ? -16.875 -65.812 -18.172 1 76 267 GLU A CA 1
ATOM 2027 C C . GLU A 1 267 ? -15.711 -65.688 -19.156 1 76 267 GLU A C 1
ATOM 2029 O O . GLU A 1 267 ? -14.547 -65.75 -18.75 1 76 267 GLU A O 1
ATOM 2034 N N . THR A 1 268 ? -16.109 -65.312 -20.328 1 77.69 268 THR A N 1
ATOM 2035 C CA . THR A 1 268 ? -15.047 -65.188 -21.328 1 77.69 268 THR A CA 1
ATOM 2036 C C . THR A 1 268 ? -14.32 -63.844 -21.156 1 77.69 268 THR A C 1
ATOM 2038 O O . THR A 1 268 ? -14.961 -62.812 -21 1 77.69 268 THR A O 1
ATOM 2041 N N . VAL A 1 269 ? -12.977 -64.062 -21.078 1 78.94 269 VAL A N 1
ATOM 2042 C CA . VAL A 1 269 ? -12.094 -62.875 -20.984 1 78.94 269 VAL A CA 1
ATOM 2043 C C . VAL A 1 269 ? -12.273 -62 -22.203 1 78.94 269 VAL A C 1
ATOM 2045 O O . VAL A 1 269 ? -12.336 -62.469 -23.344 1 78.94 269 VAL A O 1
ATOM 2048 N N . SER A 1 270 ? -12.547 -60.719 -21.906 1 83.69 270 SER A N 1
ATOM 2049 C CA . SER A 1 270 ? -12.68 -59.75 -23 1 83.69 270 SER A CA 1
ATOM 2050 C C . SER A 1 270 ? -11.328 -59.438 -23.641 1 83.69 270 SER A C 1
ATOM 2052 O O . SER A 1 270 ? -10.344 -59.219 -22.922 1 83.69 270 SER A O 1
ATOM 2054 N N . ASN A 1 271 ? -11.156 -59.5 -24.953 1 83 271 ASN A N 1
ATOM 2055 C CA . ASN A 1 271 ? -9.953 -59.125 -25.688 1 83 271 ASN A CA 1
ATOM 2056 C C . ASN A 1 271 ? -9.898 -57.625 -25.969 1 83 271 ASN A C 1
ATOM 2058 O O . ASN A 1 271 ? -8.977 -57.156 -26.641 1 83 271 ASN A O 1
ATOM 2062 N N . PHE A 1 272 ? -10.789 -56.938 -25.297 1 90.5 272 PHE A N 1
ATOM 2063 C CA . PHE A 1 272 ? -10.875 -55.5 -25.516 1 90.5 272 PHE A CA 1
ATOM 2064 C C . PHE A 1 272 ? -9.844 -54.75 -24.672 1 90.5 272 PHE A C 1
ATOM 2066 O O . PHE A 1 272 ? -9.703 -55.031 -23.484 1 90.5 272 PHE A O 1
ATOM 2073 N N . THR A 1 273 ? -9.047 -53.906 -25.422 1 92.31 273 THR A N 1
ATOM 2074 C CA . THR A 1 273 ? -8.117 -53 -24.75 1 92.31 273 THR A CA 1
ATOM 2075 C C . THR A 1 273 ? -8.633 -51.562 -24.797 1 92.31 273 THR A C 1
ATOM 2077 O O . THR A 1 273 ? -8.891 -51.031 -25.875 1 92.31 273 THR A O 1
ATOM 2080 N N . CYS A 1 274 ? -8.82 -51 -23.641 1 94.75 274 CYS A N 1
ATOM 2081 C CA . CYS A 1 274 ? -9.273 -49.594 -23.594 1 94.75 274 CYS A CA 1
ATOM 2082 C C . CYS A 1 274 ? -8.117 -48.656 -23.844 1 94.75 274 CYS A C 1
ATOM 2084 O O . CYS A 1 274 ? -7.145 -48.625 -23.094 1 94.75 274 CYS A O 1
ATOM 2086 N N . LEU A 1 275 ? -8.25 -47.875 -24.953 1 95.88 275 LEU A N 1
ATOM 2087 C CA . LEU A 1 275 ? -7.203 -46.938 -25.375 1 95.88 275 LEU A CA 1
ATOM 2088 C C . LEU A 1 275 ? -7.707 -45.5 -25.359 1 95.88 275 LEU A C 1
ATOM 2090 O O . LEU A 1 275 ? -8.891 -45.25 -25.594 1 95.88 275 LEU A O 1
ATOM 2094 N N . MET A 1 276 ? -6.844 -44.625 -25.031 1 95.69 276 MET A N 1
ATOM 2095 C CA . MET A 1 276 ? -7.105 -43.188 -25.078 1 95.69 276 MET A CA 1
ATOM 2096 C C . MET A 1 276 ? -5.965 -42.438 -25.781 1 95.69 276 MET A C 1
ATOM 2098 O O . MET A 1 276 ? -4.797 -42.625 -25.438 1 95.69 276 MET A O 1
ATOM 2102 N N . PRO A 1 277 ? -6.402 -41.625 -26.797 1 95.88 277 PRO A N 1
ATOM 2103 C CA . PRO A 1 277 ? -5.332 -40.812 -27.375 1 95.88 277 PRO A CA 1
ATOM 2104 C C . PRO A 1 277 ? -4.605 -39.969 -26.328 1 95.88 277 PRO A C 1
ATOM 2106 O O . PRO A 1 277 ? -5.242 -39.406 -25.422 1 95.88 277 PRO A O 1
ATOM 2109 N N . ARG A 1 278 ? -3.35 -39.875 -26.469 1 95.88 278 ARG A N 1
ATOM 2110 C CA . ARG A 1 278 ? -2.51 -39.25 -25.453 1 95.88 278 ARG A CA 1
ATOM 2111 C C . ARG A 1 278 ? -2.881 -37.781 -25.266 1 95.88 278 ARG A C 1
ATOM 2113 O O . ARG A 1 278 ? -2.932 -37.281 -24.141 1 95.88 278 ARG A O 1
ATOM 2120 N N . LEU A 1 279 ? -3.123 -37.031 -26.344 1 95.38 279 LEU A N 1
ATOM 2121 C CA . LEU A 1 279 ? -3.514 -35.625 -26.25 1 95.38 279 LEU A CA 1
ATOM 2122 C C . LEU A 1 279 ? -4.828 -35.469 -25.484 1 95.38 279 LEU A C 1
ATOM 2124 O O . LEU A 1 279 ? -5.031 -34.5 -24.766 1 95.38 279 LEU A O 1
ATOM 2128 N N . ASN A 1 280 ? -5.68 -36.406 -25.703 1 95.94 280 ASN A N 1
ATOM 2129 C CA . ASN A 1 280 ? -6.93 -36.375 -24.953 1 95.94 280 ASN A CA 1
ATOM 2130 C C . ASN A 1 280 ? -6.684 -36.594 -23.453 1 95.94 280 ASN A C 1
ATOM 2132 O O . ASN A 1 280 ? -7.371 -36 -22.625 1 95.94 280 ASN A O 1
ATOM 2136 N N . TYR A 1 281 ? -5.785 -37.5 -23.172 1 96.06 281 TYR A N 1
ATOM 2137 C CA . TYR A 1 281 ? -5.414 -37.719 -21.781 1 96.06 281 TYR A CA 1
ATOM 2138 C C . TYR A 1 281 ? -4.906 -36.438 -21.141 1 96.06 281 TYR A C 1
ATOM 2140 O O . TYR A 1 281 ? -5.328 -36.062 -20.047 1 96.06 281 TYR 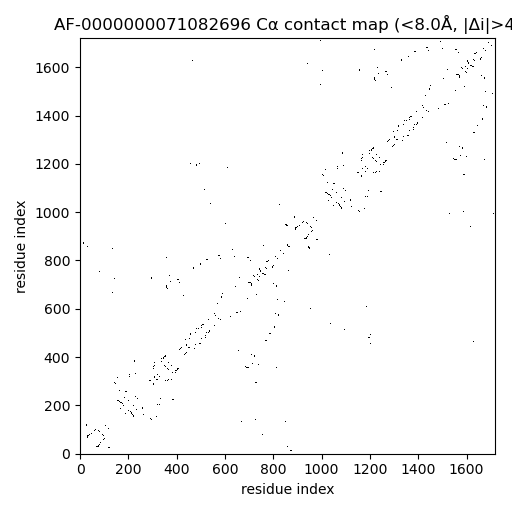A O 1
ATOM 2148 N N . ILE A 1 282 ? -4.043 -35.719 -21.859 1 96.38 282 ILE A N 1
ATOM 2149 C CA . ILE A 1 282 ? -3.453 -34.5 -21.375 1 96.38 282 ILE A CA 1
ATOM 2150 C C . ILE A 1 282 ? -4.555 -33.469 -21.078 1 96.38 282 ILE A C 1
ATOM 2152 O O . ILE A 1 282 ? -4.555 -32.812 -20.031 1 96.38 282 ILE A O 1
ATOM 2156 N N . HIS A 1 283 ? -5.488 -33.375 -21.922 1 94.19 283 HIS A N 1
ATOM 2157 C CA . HIS A 1 283 ? -6.547 -32.375 -21.797 1 94.19 283 HIS A CA 1
ATOM 2158 C C . HIS A 1 283 ? -7.523 -32.75 -20.688 1 94.19 283 HIS A C 1
ATOM 2160 O O . HIS A 1 283 ? -8.141 -31.875 -20.062 1 94.19 283 HIS A O 1
ATOM 2166 N N . THR A 1 284 ? -7.676 -34.031 -20.422 1 95.44 284 THR A N 1
ATOM 2167 C CA . THR A 1 284 ? -8.68 -34.5 -19.484 1 95.44 284 THR A CA 1
ATOM 2168 C C . THR A 1 284 ? -8.109 -34.562 -18.062 1 95.44 284 THR A C 1
ATOM 2170 O O . THR A 1 284 ? -8.781 -34.188 -17.094 1 95.44 284 THR A O 1
ATOM 2173 N N . TYR A 1 285 ? -6.863 -35.094 -17.922 1 96.44 285 TYR A N 1
ATOM 2174 C CA . TYR A 1 285 ? -6.316 -35.375 -16.594 1 96.44 285 TYR A CA 1
ATOM 2175 C C . TYR A 1 285 ? -5.035 -34.594 -16.359 1 96.44 285 TYR A C 1
ATOM 2177 O O . TYR A 1 285 ? -4.508 -34.562 -15.242 1 96.44 285 TYR A O 1
ATOM 2185 N N . GLY A 1 286 ? -4.508 -33.906 -17.344 1 96.62 286 GLY A N 1
ATOM 2186 C CA . GLY A 1 286 ? -3.201 -33.281 -17.266 1 96.62 286 GLY A CA 1
ATOM 2187 C C . GLY A 1 286 ? -2.096 -34.125 -17.875 1 96.62 286 GLY A C 1
ATOM 2188 O O . GLY A 1 286 ? -2.289 -35.312 -18.141 1 96.62 286 GLY A O 1
ATOM 2189 N N . PRO A 1 287 ? -0.966 -33.469 -18.109 1 97.38 287 PRO A N 1
ATOM 2190 C CA . PRO A 1 287 ? 0.153 -34.219 -18.703 1 97.38 287 PRO A CA 1
ATOM 2191 C C . PRO A 1 287 ? 0.715 -35.281 -17.781 1 97.38 287 PRO A C 1
ATOM 2193 O O . PRO A 1 287 ? 0.601 -35.188 -16.562 1 97.38 287 PRO A O 1
ATOM 2196 N N . THR A 1 288 ? 1.319 -36.281 -18.344 1 95.56 288 THR A N 1
ATOM 2197 C CA . THR A 1 288 ? 1.959 -37.375 -17.609 1 95.56 288 THR A CA 1
ATOM 2198 C C . THR A 1 288 ? 3.406 -37.562 -18.062 1 95.56 288 THR A C 1
ATOM 2200 O O . THR A 1 288 ? 3.955 -36.688 -18.75 1 95.56 288 THR A O 1
ATOM 2203 N N . VAL A 1 289 ? 4.086 -38.688 -17.625 1 95.06 289 VAL A N 1
ATOM 2204 C CA . VAL A 1 289 ? 5.527 -38.844 -17.766 1 95.06 289 VAL A CA 1
ATOM 2205 C C . VAL A 1 289 ? 5.918 -38.688 -19.234 1 95.06 289 VAL A C 1
ATOM 2207 O O . VAL A 1 289 ? 5.324 -39.312 -20.125 1 95.06 289 VAL A O 1
ATOM 2210 N N . GLY A 1 290 ? 6.816 -37.812 -19.516 1 95.25 290 GLY A N 1
ATOM 2211 C CA . GLY A 1 290 ? 7.344 -37.594 -20.859 1 95.25 290 GLY A CA 1
ATOM 2212 C C . GLY A 1 290 ? 6.66 -36.438 -21.578 1 95.25 290 GLY A C 1
ATOM 2213 O O . GLY A 1 290 ? 7.223 -35.844 -22.516 1 95.25 290 GLY A O 1
ATOM 2214 N N . ASP A 1 291 ? 5.438 -36.156 -21.266 1 97.12 291 ASP A N 1
ATOM 2215 C CA . ASP A 1 291 ? 4.75 -35 -21.844 1 97.12 291 ASP A CA 1
ATOM 2216 C C . ASP A 1 291 ? 5.402 -33.688 -21.406 1 97.12 291 ASP A C 1
ATOM 2218 O O . ASP A 1 291 ? 6.098 -33.656 -20.391 1 97.12 291 ASP A O 1
ATOM 2222 N N . LYS A 1 292 ? 5.191 -32.688 -22.219 1 98.19 292 LYS A N 1
ATOM 2223 C CA . LYS A 1 292 ? 5.816 -31.391 -21.938 1 98.19 292 LYS A CA 1
ATOM 2224 C C . LYS A 1 292 ? 4.789 -30.25 -21.969 1 98.19 292 LYS A C 1
ATOM 2226 O O . LYS A 1 292 ? 3.727 -30.391 -22.578 1 98.19 292 LYS A O 1
ATOM 2231 N N . VAL A 1 293 ? 5.066 -29.203 -21.281 1 98.06 293 VAL A N 1
ATOM 2232 C CA . VAL A 1 293 ? 4.207 -28.031 -21.172 1 98.06 293 VAL A CA 1
ATOM 2233 C C . VAL A 1 293 ? 5.059 -26.766 -21.25 1 98.06 293 VAL A C 1
ATOM 2235 O O . VAL A 1 293 ? 6.098 -26.672 -20.609 1 98.06 293 VAL A O 1
ATOM 2238 N N . ARG A 1 294 ? 4.668 -25.797 -22.078 1 98.06 294 ARG A N 1
ATOM 2239 C CA . ARG A 1 294 ? 5.305 -24.484 -22.125 1 98.06 294 ARG A CA 1
ATOM 2240 C C . ARG A 1 294 ? 4.82 -23.609 -20.984 1 98.06 294 ARG A C 1
ATOM 2242 O O . ARG A 1 294 ? 3.625 -23.562 -20.688 1 98.06 294 ARG A O 1
ATOM 2249 N N . LEU A 1 295 ? 5.68 -22.875 -20.312 1 98.62 295 LEU A N 1
ATOM 2250 C CA . LEU A 1 295 ? 5.32 -21.984 -19.219 1 98.62 295 LEU A CA 1
ATOM 2251 C C . LEU A 1 295 ? 4.973 -20.594 -19.75 1 98.62 295 LEU A C 1
ATOM 2253 O O . LEU A 1 295 ? 5.863 -19.797 -20.047 1 98.62 295 LEU A O 1
ATOM 2257 N N . GLY A 1 296 ? 3.619 -20.266 -19.75 1 97.75 296 GLY A N 1
ATOM 2258 C CA . GLY A 1 296 ? 3.182 -19 -20.312 1 97.75 296 GLY A CA 1
ATOM 2259 C C . GLY A 1 296 ? 3.631 -18.797 -21.75 1 97.75 296 GLY A C 1
ATOM 2260 O O . GLY A 1 296 ? 3.43 -19.672 -22.594 1 97.75 296 GLY A O 1
ATOM 2261 N N . ASP A 1 297 ? 4.09 -17.578 -22.031 1 97.62 297 ASP A N 1
ATOM 2262 C CA . ASP A 1 297 ? 4.621 -17.312 -23.375 1 97.62 297 ASP A CA 1
ATOM 2263 C C . ASP A 1 297 ? 6.148 -17.266 -23.359 1 97.62 297 ASP A C 1
ATOM 2265 O O . ASP A 1 297 ? 6.766 -16.641 -24.219 1 97.62 297 ASP A O 1
ATOM 2269 N N . THR A 1 298 ? 6.77 -17.922 -22.281 1 98.12 298 THR A N 1
ATOM 2270 C CA . THR A 1 298 ? 8.227 -18.047 -22.234 1 98.12 298 THR A CA 1
ATOM 2271 C C . THR A 1 298 ? 8.703 -19.125 -23.203 1 98.12 298 THR A C 1
ATOM 2273 O O . THR A 1 298 ? 7.891 -19.859 -23.766 1 98.12 298 THR A O 1
ATOM 2276 N N . SER A 1 299 ? 10.023 -19.188 -23.391 1 97.44 299 SER A N 1
ATOM 2277 C CA . SER A 1 299 ? 10.617 -20.266 -24.172 1 97.44 299 SER A CA 1
ATOM 2278 C C . SER A 1 299 ? 10.852 -21.5 -23.312 1 97.44 299 SER A C 1
ATOM 2280 O O . SER A 1 299 ? 11.32 -22.531 -23.812 1 97.44 299 SER A O 1
ATOM 2282 N N . LEU A 1 300 ? 10.5 -21.453 -22.047 1 98.44 300 LEU A N 1
ATOM 2283 C CA . LEU A 1 300 ? 10.734 -22.547 -21.109 1 98.44 300 LEU A CA 1
ATOM 2284 C C . LEU A 1 300 ? 9.688 -23.641 -21.281 1 98.44 300 LEU A C 1
ATOM 2286 O O . LEU A 1 300 ? 8.484 -23.375 -21.188 1 98.44 300 LEU A O 1
ATOM 2290 N N . VAL A 1 301 ? 10.141 -24.844 -21.484 1 98.38 301 VAL A N 1
ATOM 2291 C CA . VAL A 1 301 ? 9.297 -26.031 -21.625 1 98.38 301 VAL A CA 1
ATOM 2292 C C . VAL A 1 301 ? 9.703 -27.078 -20.594 1 98.38 301 VAL A C 1
ATOM 2294 O O . VAL A 1 301 ? 10.867 -27.484 -20.547 1 98.38 301 VAL A O 1
ATOM 2297 N N . ILE A 1 302 ? 8.781 -27.516 -19.812 1 98.62 302 ILE A N 1
ATOM 2298 C CA . ILE A 1 302 ? 9.086 -28.516 -18.797 1 98.62 302 ILE A CA 1
ATOM 2299 C C . ILE A 1 302 ? 8.531 -29.875 -19.219 1 98.62 302 ILE A C 1
ATOM 2301 O O . ILE A 1 302 ? 7.57 -29.938 -20 1 98.62 302 ILE A O 1
ATOM 2305 N N . GLU A 1 303 ? 9.18 -30.875 -18.719 1 98.5 303 GLU A N 1
ATOM 2306 C CA . GLU A 1 303 ? 8.789 -32.25 -18.953 1 98.5 303 GLU A CA 1
ATOM 2307 C C . GLU A 1 303 ? 8.43 -32.969 -17.656 1 98.5 303 GLU A C 1
ATOM 2309 O O . GLU A 1 303 ? 9.125 -32.812 -16.656 1 98.5 303 GLU A O 1
ATOM 2314 N N . VAL A 1 304 ? 7.293 -33.719 -17.656 1 97.62 304 VAL A N 1
ATOM 2315 C CA . VAL A 1 304 ? 6.867 -34.469 -16.469 1 97.62 304 VAL A CA 1
ATOM 2316 C C . VAL A 1 304 ? 7.867 -35.594 -16.188 1 97.62 304 VAL A C 1
ATOM 2318 O O . VAL A 1 304 ? 8.109 -36.438 -17.031 1 97.62 304 VAL A O 1
ATOM 2321 N N . GLU A 1 305 ? 8.414 -35.531 -15 1 95.94 305 GLU A N 1
ATOM 2322 C CA . GLU A 1 305 ? 9.422 -36.531 -14.609 1 95.94 305 GLU A CA 1
ATOM 2323 C C . GLU A 1 305 ? 8.781 -37.781 -14.031 1 95.94 305 GLU A C 1
ATOM 2325 O O . GLU A 1 305 ? 9.234 -38.875 -14.297 1 95.94 305 GLU A O 1
ATOM 2330 N N . HIS A 1 306 ? 7.828 -37.562 -13.211 1 95.19 306 HIS A N 1
ATOM 2331 C CA . HIS A 1 306 ? 7.145 -38.656 -12.531 1 95.19 306 HIS A CA 1
ATOM 2332 C C . HIS A 1 306 ? 5.637 -38.438 -12.492 1 95.19 306 HIS A C 1
ATOM 2334 O O . HIS A 1 306 ? 5.18 -37.281 -12.492 1 95.19 306 HIS A O 1
ATOM 2340 N N . ASP A 1 307 ? 4.93 -39.438 -12.578 1 96.81 307 ASP A N 1
ATOM 2341 C CA . ASP A 1 307 ? 3.488 -39.469 -12.352 1 96.81 307 ASP A CA 1
ATOM 2342 C C . ASP A 1 307 ? 3.145 -40.406 -11.188 1 96.81 307 ASP A C 1
ATOM 2344 O O . ASP A 1 307 ? 3.176 -41.625 -11.336 1 96.81 307 ASP A O 1
ATOM 2348 N N . LEU A 1 308 ? 2.738 -39.812 -10.086 1 96 308 LEU A N 1
ATOM 2349 C CA . LEU A 1 308 ? 2.543 -40.594 -8.867 1 96 308 LEU A CA 1
ATOM 2350 C C . LEU A 1 308 ? 1.114 -41.094 -8.781 1 96 308 LEU A C 1
ATOM 2352 O O . LEU A 1 308 ? 0.754 -41.781 -7.816 1 96 308 LEU A O 1
ATOM 2356 N N . ILE A 1 309 ? 0.347 -40.812 -9.75 1 95.94 309 ILE A N 1
ATOM 2357 C CA . ILE A 1 309 ? -1.034 -41.281 -9.789 1 95.94 309 ILE A CA 1
ATOM 2358 C C . ILE A 1 309 ? -1.125 -42.562 -10.609 1 95.94 309 ILE A C 1
ATOM 2360 O O . ILE A 1 309 ? -1.733 -43.531 -10.172 1 95.94 309 ILE A O 1
ATOM 2364 N N . SER A 1 310 ? -0.489 -42.562 -11.789 1 91.19 310 SER A N 1
ATOM 2365 C CA . SER A 1 310 ? -0.721 -43.594 -12.781 1 91.19 310 SER A CA 1
ATOM 2366 C C . SER A 1 310 ? 0.483 -44.531 -12.891 1 91.19 310 SER A C 1
ATOM 2368 O O . SER A 1 310 ? 0.41 -45.562 -13.547 1 91.19 310 SER A O 1
ATOM 2370 N N . VAL A 1 311 ? 1.509 -44.156 -12.383 1 80.62 311 VAL A N 1
ATOM 2371 C CA . VAL A 1 311 ? 2.686 -45 -12.438 1 80.62 311 VAL A CA 1
ATOM 2372 C C . VAL A 1 311 ? 3.037 -45.5 -11.031 1 80.62 311 VAL A C 1
ATOM 2374 O O . VAL A 1 311 ? 3.691 -44.781 -10.266 1 80.62 311 VAL A O 1
ATOM 2377 N N . LEU A 1 312 ? 2.643 -46.562 -10.695 1 73.25 312 LEU A N 1
ATOM 2378 C CA . LEU A 1 312 ? 2.775 -47.156 -9.359 1 73.25 312 LEU A CA 1
ATOM 2379 C C . LEU A 1 312 ? 3.711 -48.344 -9.367 1 73.25 312 LEU A C 1
ATOM 2381 O O . LEU A 1 312 ? 3.465 -49.312 -10.086 1 73.25 312 LEU A O 1
ATOM 2385 N N . GLY A 1 313 ? 4.805 -48.344 -8.508 1 64.81 313 GLY A N 1
ATOM 2386 C CA . GLY A 1 313 ? 5.738 -49.469 -8.461 1 64.81 313 GLY A CA 1
ATOM 2387 C C . GLY A 1 313 ? 6.336 -49.781 -9.812 1 64.81 313 GLY A C 1
ATOM 2388 O O . GLY A 1 313 ? 6.5 -50.969 -10.148 1 64.81 313 GLY A O 1
ATOM 2389 N N . GLY A 1 314 ? 6.496 -48.75 -10.648 1 69.19 314 GLY A N 1
ATOM 2390 C CA . GLY A 1 314 ? 7.098 -48.938 -11.953 1 69.19 314 GLY A CA 1
ATOM 2391 C C . GLY A 1 314 ? 6.105 -49.406 -13.008 1 69.19 314 GLY A C 1
ATOM 2392 O O . GLY A 1 314 ? 6.461 -49.562 -14.18 1 69.19 314 GLY A O 1
ATOM 2393 N N . GLN A 1 315 ? 4.93 -49.625 -12.562 1 78.19 315 GLN A N 1
ATOM 2394 C CA . GLN A 1 315 ? 3.92 -50.094 -13.5 1 78.19 315 GLN A CA 1
ATOM 2395 C C . GLN A 1 315 ? 2.953 -48.969 -13.883 1 78.19 315 GLN A C 1
ATOM 2397 O O . GLN A 1 315 ? 2.594 -48.156 -13.039 1 78.19 315 GLN A O 1
ATOM 2402 N N . LEU A 1 316 ? 2.625 -48.969 -15.148 1 79.38 316 LEU A N 1
ATOM 2403 C CA . LEU A 1 316 ? 1.659 -48 -15.672 1 79.38 316 LEU A CA 1
ATOM 2404 C C . LEU A 1 316 ? 0.234 -48.406 -15.328 1 79.38 316 LEU A C 1
ATOM 2406 O O . LEU A 1 316 ? -0.216 -49.5 -15.742 1 79.38 316 LEU A O 1
ATOM 2410 N N . LYS A 1 317 ? -0.477 -47.656 -14.539 1 85.94 317 LYS A N 1
ATOM 2411 C CA . LYS A 1 317 ? -1.836 -47.969 -14.102 1 85.94 317 LYS A CA 1
ATOM 2412 C C . LYS A 1 317 ? -2.789 -46.844 -14.398 1 85.94 317 LYS A C 1
ATOM 2414 O O . LYS A 1 317 ? -3.486 -46.344 -13.508 1 85.94 317 LYS A O 1
ATOM 2419 N N . TYR A 1 318 ? -2.857 -46.5 -15.703 1 93.44 318 TYR A N 1
ATOM 2420 C CA . TYR A 1 318 ? -3.787 -45.438 -16.125 1 93.44 318 TYR A CA 1
ATOM 2421 C C . TYR A 1 318 ? -5.227 -45.938 -16.047 1 93.44 318 TYR A C 1
ATOM 2423 O O . TYR A 1 318 ? -5.484 -47.125 -16.156 1 93.44 318 TYR A O 1
ATOM 2431 N N . GLY A 1 319 ? -6.121 -45.062 -15.828 1 93.69 319 GLY A N 1
ATOM 2432 C CA . GLY A 1 319 ? -7.535 -45.375 -15.914 1 93.69 319 GLY A CA 1
ATOM 2433 C C . GLY A 1 319 ? -8.234 -45.344 -14.57 1 93.69 319 GLY A C 1
ATOM 2434 O O . GLY A 1 319 ? -9.43 -45.656 -14.477 1 93.69 319 GLY A O 1
ATOM 2435 N N . ASP A 1 320 ? -7.523 -44.875 -13.602 1 93.88 320 ASP A N 1
ATOM 2436 C CA . ASP A 1 320 ? -8.055 -44.844 -12.242 1 93.88 320 ASP A CA 1
ATOM 2437 C C . ASP A 1 320 ? -7.848 -43.469 -11.602 1 93.88 320 ASP A C 1
ATOM 2439 O O . ASP A 1 320 ? -7.629 -43.375 -10.398 1 93.88 320 ASP A O 1
ATOM 2443 N N . GLU A 1 321 ? -7.824 -42.406 -12.406 1 95.56 321 GLU A N 1
ATOM 2444 C CA . GLU A 1 321 ? -7.621 -41.062 -11.945 1 95.56 321 GLU A CA 1
ATOM 2445 C C . GLU A 1 321 ? -8.852 -40.531 -11.211 1 95.56 321 GLU A C 1
ATOM 2447 O O . GLU A 1 321 ? -9.984 -40.812 -11.609 1 95.56 321 GLU A O 1
ATOM 2452 N N . CYS A 1 322 ? -8.641 -39.781 -10.133 1 96.5 322 CYS A N 1
ATOM 2453 C CA . CYS A 1 322 ? -9.734 -39.062 -9.469 1 96.5 322 CYS A CA 1
ATOM 2454 C C . CYS A 1 322 ? -10.227 -37.906 -10.32 1 96.5 322 CYS A C 1
ATOM 2456 O O . CYS A 1 322 ? -9.422 -37.156 -10.875 1 96.5 322 CYS A O 1
ATOM 2458 N N . LYS A 1 323 ? -11.461 -37.844 -10.477 1 96.12 323 LYS A N 1
ATOM 2459 C CA . LYS A 1 323 ? -12.117 -36.719 -11.188 1 96.12 323 LYS A CA 1
ATOM 2460 C C . LYS A 1 323 ? -13.469 -36.406 -10.547 1 96.12 323 LYS A C 1
ATOM 2462 O O . LYS A 1 323 ? -14.297 -37.281 -10.352 1 96.12 323 LYS A O 1
ATOM 2467 N N . PHE A 1 324 ? -13.617 -35.188 -10.164 1 95.56 324 PHE A N 1
ATOM 2468 C CA . PHE A 1 324 ? -14.898 -34.75 -9.625 1 95.56 324 PHE A CA 1
ATOM 2469 C C . PHE A 1 324 ? -15.828 -34.281 -10.742 1 95.56 324 PHE A C 1
ATOM 2471 O O . PHE A 1 324 ? -15.367 -33.719 -11.742 1 95.56 324 PHE A O 1
ATOM 2478 N N . GLY A 1 325 ? -17.109 -34.344 -10.586 1 92.56 325 GLY A N 1
ATOM 2479 C CA . GLY A 1 325 ? -18.125 -33.875 -11.516 1 92.56 325 GLY A CA 1
ATOM 2480 C C . GLY A 1 325 ? -19.281 -34.844 -11.656 1 92.56 325 GLY A C 1
ATOM 2481 O O . GLY A 1 325 ? -19.25 -35.938 -11.133 1 92.56 325 GLY A O 1
ATOM 2482 N N . GLY A 1 326 ? -20.312 -34.406 -12.344 1 91.06 326 GLY A N 1
ATOM 2483 C CA . GLY A 1 326 ? -21.484 -35.219 -12.57 1 91.06 326 GLY A CA 1
ATOM 2484 C C . GLY A 1 326 ? -21.172 -36.531 -13.312 1 91.06 326 GLY A C 1
ATOM 2485 O O . GLY A 1 326 ? -20.703 -36.469 -14.445 1 91.06 326 GLY A O 1
ATOM 2486 N N . GLY A 1 327 ? -21.438 -37.656 -12.688 1 92.25 327 GLY A N 1
ATOM 2487 C CA . GLY A 1 327 ? -21.219 -38.938 -13.305 1 92.25 327 GLY A CA 1
ATOM 2488 C C . GLY A 1 327 ? -19.766 -39.344 -13.359 1 92.25 327 GLY A C 1
ATOM 2489 O O . GLY A 1 327 ? -19.391 -40.281 -14.062 1 92.25 327 GLY A O 1
ATOM 2490 N N . LYS A 1 328 ? -18.969 -38.594 -12.617 1 95.44 328 LYS A N 1
ATOM 2491 C CA . LYS A 1 328 ? -17.531 -38.875 -12.703 1 95.44 328 LYS A CA 1
ATOM 2492 C C . LYS A 1 328 ? -17.094 -39.812 -11.578 1 95.44 328 LYS A C 1
ATOM 2494 O O . LYS A 1 328 ? -17.812 -40.75 -11.227 1 95.44 328 LYS A O 1
ATOM 2499 N N . VAL A 1 329 ? -15.914 -39.594 -11.031 1 95.94 329 VAL A N 1
ATOM 2500 C CA . VAL A 1 329 ? -15.281 -40.625 -10.219 1 95.94 329 VAL A CA 1
ATOM 2501 C C . VAL A 1 329 ? -15.578 -40.375 -8.742 1 95.94 329 VAL A C 1
ATOM 2503 O O . VAL A 1 329 ? -16.016 -41.281 -8.031 1 95.94 329 VAL A O 1
ATOM 2506 N N . LEU A 1 330 ? -15.312 -39.156 -8.219 1 96.5 330 LEU A N 1
ATOM 2507 C CA . LEU A 1 330 ? -15.414 -38.844 -6.797 1 96.5 330 LEU A CA 1
ATOM 2508 C C . LEU A 1 330 ? -16.875 -38.844 -6.344 1 96.5 330 LEU A C 1
ATOM 2510 O O . LEU A 1 330 ? -17.406 -37.781 -6.016 1 96.5 330 LEU A O 1
ATOM 2514 N N . ARG A 1 331 ? -17.438 -40 -6.309 1 96.5 331 ARG A N 1
ATOM 2515 C CA . ARG A 1 331 ? -18.812 -40.219 -5.883 1 96.5 331 ARG A CA 1
ATOM 2516 C C . ARG A 1 331 ? -18.875 -41.312 -4.809 1 96.5 331 ARG A C 1
ATOM 2518 O O . ARG A 1 331 ? -17.906 -42.062 -4.609 1 96.5 331 ARG A O 1
ATOM 2525 N N . GLU A 1 332 ? -19.969 -41.469 -4.16 1 94.88 332 GLU A N 1
ATOM 2526 C CA . GLU A 1 332 ? -20.172 -42.344 -3.031 1 94.88 332 GLU A CA 1
ATOM 2527 C C . GLU A 1 332 ? -19.953 -43.812 -3.436 1 94.88 332 GLU A C 1
ATOM 2529 O O . GLU A 1 332 ? -20.578 -44.312 -4.383 1 94.88 332 GLU A O 1
ATOM 2534 N N . GLY A 1 333 ? -19.109 -44.438 -2.721 1 95.44 333 GLY A N 1
ATOM 2535 C CA . GLY A 1 333 ? -18.812 -45.844 -2.945 1 95.44 333 GLY A CA 1
ATOM 2536 C C . GLY A 1 333 ? -17.906 -46.094 -4.145 1 95.44 333 GLY A C 1
ATOM 2537 O O . GLY A 1 333 ? -17.516 -47.219 -4.41 1 95.44 333 GLY A O 1
ATOM 2538 N N . MET A 1 334 ? -17.562 -45.125 -4.855 1 97.06 334 MET A N 1
ATOM 2539 C CA . MET A 1 334 ? -16.656 -45.125 -6 1 97.06 334 MET A CA 1
ATOM 2540 C C . MET A 1 334 ? -15.312 -44.531 -5.629 1 97.06 334 MET A C 1
ATOM 2542 O O . MET A 1 334 ? -14.664 -44.969 -4.68 1 97.06 334 MET A O 1
ATOM 2546 N N . GLY A 1 335 ? -14.984 -43.375 -6.195 1 96.88 335 GLY A N 1
ATOM 2547 C CA . GLY A 1 335 ? -13.734 -42.75 -5.812 1 96.88 335 GLY A CA 1
ATOM 2548 C C . GLY A 1 335 ? -13.773 -42.156 -4.422 1 96.88 335 GLY A C 1
ATOM 2549 O O . GLY A 1 335 ? -12.727 -41.844 -3.84 1 96.88 335 GLY A O 1
ATOM 2550 N N . GLN A 1 336 ? -14.891 -41.938 -3.85 1 97.25 336 GLN A N 1
ATOM 2551 C CA . GLN A 1 336 ? -15.109 -41.531 -2.471 1 97.25 336 GLN A CA 1
ATOM 2552 C C . GLN A 1 336 ? -15.453 -42.719 -1.579 1 97.25 336 GLN A C 1
ATOM 2554 O O . GLN A 1 336 ? -16.453 -43.375 -1.798 1 97.25 336 GLN A O 1
ATOM 2559 N N . ALA A 1 337 ? -14.695 -42.906 -0.597 1 97.31 337 ALA A N 1
ATOM 2560 C CA . ALA A 1 337 ? -14.867 -44.062 0.271 1 97.31 337 ALA A CA 1
ATOM 2561 C C . ALA A 1 337 ? -16 -43.844 1.263 1 97.31 337 ALA A C 1
ATOM 2563 O O . ALA A 1 337 ? -16.297 -42.719 1.644 1 97.31 337 ALA A O 1
ATOM 2564 N N . ALA A 1 338 ? -16.609 -44.906 1.605 1 96.06 338 ALA A N 1
ATOM 2565 C CA . ALA A 1 338 ? -17.594 -44.938 2.691 1 96.06 338 ALA A CA 1
ATOM 2566 C C . ALA A 1 338 ? -16.984 -45.531 3.961 1 96.06 338 ALA A C 1
ATOM 2568 O O . ALA A 1 338 ? -15.938 -46.188 3.91 1 96.06 338 ALA A O 1
ATOM 2569 N N . HIS A 1 339 ? -17.547 -45.219 5.074 1 95 339 HIS A N 1
ATOM 2570 C CA . HIS A 1 339 ? -17.203 -45.781 6.371 1 95 339 HIS A CA 1
ATOM 2571 C C . HIS A 1 339 ? -15.898 -45.188 6.895 1 95 339 HIS A C 1
ATOM 2573 O O . HIS A 1 339 ? -15.164 -45.875 7.625 1 95 339 HIS A O 1
ATOM 2579 N N . LEU A 1 340 ? -15.508 -44.094 6.406 1 95.5 340 LEU A N 1
ATOM 2580 C CA . LEU A 1 340 ? -14.328 -43.375 6.906 1 95.5 340 LEU A CA 1
ATOM 2581 C C . LEU A 1 340 ? -14.711 -42.062 7.52 1 95.5 340 LEU A C 1
ATOM 2583 O O . LEU A 1 340 ? -15.578 -41.344 6.992 1 95.5 340 LEU A O 1
ATOM 2587 N N . THR A 1 341 ? -14.125 -41.812 8.68 1 95.88 341 THR A N 1
ATOM 2588 C CA . THR A 1 341 ? -14.367 -40.531 9.359 1 95.88 341 THR A CA 1
ATOM 2589 C C . THR A 1 341 ? -13.266 -39.531 9.031 1 95.88 341 THR A C 1
ATOM 2591 O O . THR A 1 341 ? -12.328 -39.844 8.305 1 95.88 341 THR A O 1
ATOM 2594 N N . SER A 1 342 ? -13.43 -38.344 9.578 1 94.38 342 SER A N 1
ATOM 2595 C CA . SER A 1 342 ? -12.508 -37.25 9.305 1 94.38 342 SER A CA 1
ATOM 2596 C C . SER A 1 342 ? -11.094 -37.594 9.758 1 94.38 342 SER A C 1
ATOM 2598 O O . SER A 1 342 ? -10.117 -37.031 9.25 1 94.38 342 SER A O 1
ATOM 2600 N N . LYS A 1 343 ? -10.906 -38.406 10.648 1 95 343 LYS A N 1
ATOM 2601 C CA . LYS A 1 343 ? -9.594 -38.844 11.117 1 95 343 LYS A CA 1
ATOM 2602 C C . LYS A 1 343 ? -8.852 -39.625 10.031 1 95 343 LYS A C 1
ATOM 2604 O O . LYS A 1 343 ? -7.617 -39.625 10 1 95 343 LYS A O 1
ATOM 2609 N N . ASP A 1 344 ? -9.68 -40.188 9.141 1 94.88 344 ASP A N 1
ATOM 2610 C CA . ASP A 1 344 ? -9.086 -41.125 8.18 1 94.88 344 ASP A CA 1
ATOM 2611 C C . ASP A 1 344 ? -9.125 -40.531 6.77 1 94.88 344 ASP A C 1
ATOM 2613 O O . ASP A 1 344 ? -8.664 -41.188 5.82 1 94.88 344 ASP A O 1
ATOM 2617 N N . THR A 1 345 ? -9.633 -39.344 6.613 1 97.44 345 THR A N 1
ATOM 2618 C CA . THR A 1 345 ? -9.797 -38.781 5.273 1 97.44 345 THR A CA 1
ATOM 2619 C C . THR A 1 345 ? -9.188 -37.375 5.191 1 97.44 345 THR A C 1
ATOM 2621 O O . THR A 1 345 ? -8.906 -36.781 6.215 1 97.44 345 THR A O 1
ATOM 2624 N N . LEU A 1 346 ? -8.977 -36.906 3.98 1 98 346 LEU A N 1
ATOM 2625 C CA . LEU A 1 346 ? -8.484 -35.562 3.697 1 98 346 LEU A CA 1
ATOM 2626 C C . LEU A 1 346 ? -9.57 -34.531 3.939 1 98 346 LEU A C 1
ATOM 2628 O O . LEU A 1 346 ? -10.758 -34.844 3.844 1 98 346 LEU A O 1
ATOM 2632 N N . ASP A 1 347 ? -9.117 -33.281 4.328 1 97.75 347 ASP A N 1
ATOM 2633 C CA . ASP A 1 347 ? -10.031 -32.125 4.281 1 97.75 347 ASP A CA 1
ATOM 2634 C C . ASP A 1 347 ? -10.258 -31.672 2.844 1 97.75 347 ASP A C 1
ATOM 2636 O O . ASP A 1 347 ? -11.375 -31.312 2.473 1 97.75 347 ASP A O 1
ATOM 2640 N N . THR A 1 348 ? -9.164 -31.609 2.076 1 98.06 348 THR A N 1
ATOM 2641 C CA . THR A 1 348 ? -9.18 -31.172 0.688 1 98.06 348 THR A CA 1
ATOM 2642 C C . THR A 1 348 ? -8.195 -31.984 -0.155 1 98.06 348 THR A C 1
ATOM 2644 O O . THR A 1 348 ? -7.086 -32.25 0.29 1 98.06 348 THR A O 1
ATOM 2647 N N . VAL A 1 349 ? -8.594 -32.344 -1.308 1 98.44 349 VAL A N 1
ATOM 2648 C CA . VAL A 1 349 ? -7.707 -33 -2.279 1 98.44 349 VAL A CA 1
ATOM 2649 C C . VAL A 1 349 ? -7.602 -32.094 -3.525 1 98.44 349 VAL A C 1
ATOM 2651 O O . VAL A 1 349 ? -8.609 -31.594 -4.02 1 98.44 349 VAL A O 1
ATOM 2654 N N . ILE A 1 350 ? -6.418 -31.828 -3.986 1 98.69 350 ILE A N 1
ATOM 2655 C CA . ILE A 1 350 ? -6.172 -31.25 -5.305 1 98.69 350 ILE A CA 1
ATOM 2656 C C . ILE A 1 350 ? -5.832 -32.375 -6.293 1 98.69 350 ILE A C 1
ATOM 2658 O O . ILE A 1 350 ? -4.789 -33.031 -6.176 1 98.69 350 ILE A O 1
ATOM 2662 N N . THR A 1 351 ? -6.664 -32.594 -7.262 1 98.25 351 THR A N 1
ATOM 2663 C CA . THR A 1 351 ? -6.539 -33.781 -8.109 1 98.25 351 THR A CA 1
ATOM 2664 C C . THR A 1 351 ? -5.699 -33.469 -9.344 1 98.25 351 THR A C 1
ATOM 2666 O O . THR A 1 351 ? -5.832 -32.406 -9.945 1 98.25 351 THR A O 1
ATOM 2669 N N . ASN A 1 352 ? -4.84 -34.344 -9.703 1 97.81 352 ASN A N 1
ATOM 2670 C CA . ASN A 1 352 ? -4.145 -34.406 -10.984 1 97.81 352 ASN A CA 1
ATOM 2671 C C . ASN A 1 352 ? -3.32 -33.156 -11.234 1 97.81 352 ASN A C 1
ATOM 2673 O O . ASN A 1 352 ? -3.266 -32.656 -12.367 1 97.81 352 ASN A O 1
ATOM 2677 N N . ALA A 1 353 ? -2.73 -32.594 -10.25 1 98.31 353 ALA A N 1
ATOM 2678 C CA . ALA A 1 353 ? -1.947 -31.375 -10.406 1 98.31 353 ALA A CA 1
ATOM 2679 C C . ALA A 1 353 ? -0.562 -31.688 -10.969 1 98.31 353 ALA A C 1
ATOM 2681 O O . ALA A 1 353 ? 0.006 -32.75 -10.695 1 98.31 353 ALA A O 1
ATOM 2682 N N . LEU A 1 354 ? -0.071 -30.781 -11.812 1 98.69 354 LEU A N 1
ATOM 2683 C CA . LEU A 1 354 ? 1.343 -30.812 -12.172 1 98.69 354 LEU A CA 1
ATOM 2684 C C . LEU A 1 354 ? 2.162 -29.953 -11.211 1 98.69 354 LEU A C 1
ATOM 2686 O O . LEU A 1 354 ? 2.164 -28.719 -11.32 1 98.69 354 LEU A O 1
ATOM 2690 N N . ILE A 1 355 ? 2.859 -30.578 -10.305 1 98.81 355 ILE A N 1
ATOM 2691 C CA . ILE A 1 355 ? 3.662 -29.891 -9.297 1 98.81 355 ILE A CA 1
ATOM 2692 C C . ILE A 1 355 ? 4.996 -29.453 -9.906 1 98.81 355 ILE A C 1
ATOM 2694 O O . ILE A 1 355 ? 5.664 -30.25 -10.578 1 98.81 355 ILE A O 1
ATOM 2698 N N . VAL A 1 356 ? 5.34 -28.219 -9.836 1 98.81 356 VAL A N 1
ATOM 2699 C CA . VAL A 1 356 ? 6.656 -27.688 -10.164 1 98.81 356 VAL A CA 1
ATOM 2700 C C . VAL A 1 356 ? 7.332 -27.141 -8.906 1 98.81 356 VAL A C 1
ATOM 2702 O O . VAL A 1 356 ? 6.914 -26.125 -8.359 1 98.81 356 VAL A O 1
ATOM 2705 N N . ASP A 1 357 ? 8.328 -27.828 -8.422 1 98.56 357 ASP A N 1
ATOM 2706 C CA . ASP A 1 357 ? 8.992 -27.531 -7.16 1 98.56 357 ASP A CA 1
ATOM 2707 C C . ASP A 1 357 ? 10.477 -27.891 -7.223 1 98.56 357 ASP A C 1
ATOM 2709 O O . ASP A 1 357 ? 10.852 -28.891 -7.848 1 98.56 357 ASP A O 1
ATOM 2713 N N . ALA A 1 358 ? 11.273 -27.125 -6.59 1 98.12 358 ALA A N 1
ATOM 2714 C CA . ALA A 1 358 ? 12.719 -27.312 -6.66 1 98.12 358 ALA A CA 1
ATOM 2715 C C . ALA A 1 358 ? 13.133 -28.594 -5.93 1 98.12 358 ALA A C 1
ATOM 2717 O O . ALA A 1 358 ? 14.117 -29.234 -6.301 1 98.12 358 ALA A O 1
ATOM 2718 N N . VAL A 1 359 ? 12.43 -28.938 -4.914 1 97.06 359 VAL A N 1
ATOM 2719 C CA . VAL A 1 359 ? 12.766 -30.094 -4.086 1 97.06 359 VAL A CA 1
ATOM 2720 C C . VAL A 1 359 ? 12.023 -31.328 -4.59 1 97.06 359 VAL A C 1
ATOM 2722 O O . VAL A 1 359 ? 12.641 -32.375 -4.859 1 97.06 359 VAL A O 1
ATOM 2725 N N . ALA A 1 360 ? 10.727 -31.188 -4.812 1 95.31 360 ALA A N 1
ATOM 2726 C CA . ALA A 1 360 ? 9.891 -32.312 -5.211 1 95.31 360 ALA A CA 1
ATOM 2727 C C . ALA A 1 360 ? 10.133 -32.688 -6.668 1 95.31 360 ALA A C 1
ATOM 2729 O O . ALA A 1 360 ? 9.984 -33.844 -7.051 1 95.31 360 ALA A O 1
ATOM 2730 N N . GLY A 1 361 ? 10.445 -31.703 -7.516 1 97.19 361 GLY A N 1
ATOM 2731 C CA . GLY A 1 361 ? 10.602 -31.938 -8.945 1 97.19 361 GLY A CA 1
ATOM 2732 C C . GLY A 1 361 ? 9.375 -31.578 -9.75 1 97.19 361 GLY A C 1
ATOM 2733 O O . GLY A 1 361 ? 8.57 -30.75 -9.328 1 97.19 361 GLY A O 1
ATOM 2734 N N . ILE A 1 362 ? 9.359 -32.031 -10.977 1 98.38 362 ILE A N 1
ATOM 2735 C CA . ILE A 1 362 ? 8.219 -31.859 -11.867 1 98.38 362 ILE A CA 1
ATOM 2736 C C . ILE A 1 362 ? 7.391 -33.125 -11.922 1 98.38 362 ILE A C 1
ATOM 2738 O O . ILE A 1 362 ? 7.672 -34.031 -12.727 1 98.38 362 ILE A O 1
ATOM 2742 N N . ILE A 1 363 ? 6.309 -33.125 -11.109 1 97.25 363 ILE A N 1
ATOM 2743 C CA . ILE A 1 363 ? 5.609 -34.375 -10.82 1 97.25 363 ILE A CA 1
ATOM 2744 C C . ILE A 1 363 ? 4.105 -34.188 -10.984 1 97.25 363 ILE A C 1
ATOM 2746 O O . ILE A 1 363 ? 3.562 -33.156 -10.578 1 97.25 363 ILE A O 1
ATOM 2750 N N . LYS A 1 364 ? 3.484 -35.094 -11.664 1 97.81 364 LYS A N 1
ATOM 2751 C CA . LYS A 1 364 ? 2.025 -35.156 -11.617 1 97.81 364 LYS A CA 1
ATOM 2752 C C . LYS A 1 364 ? 1.549 -35.938 -10.398 1 97.81 364 LYS A C 1
ATOM 2754 O O . LYS A 1 364 ? 2.025 -37.062 -10.133 1 97.81 364 LYS A O 1
ATOM 2759 N N . ALA A 1 365 ? 0.622 -35.406 -9.602 1 98.12 365 ALA A N 1
ATOM 2760 C CA . ALA A 1 365 ? 0.131 -36.062 -8.398 1 98.12 365 ALA A CA 1
ATOM 2761 C C . ALA A 1 365 ? -1.173 -35.438 -7.914 1 98.12 365 ALA A C 1
ATOM 2763 O O . ALA A 1 365 ? -1.546 -34.344 -8.352 1 98.12 365 ALA A O 1
ATOM 2764 N N . ASP A 1 366 ? -1.9 -36.188 -7.113 1 98.31 366 ASP A N 1
ATOM 2765 C CA . ASP A 1 366 ? -2.855 -35.594 -6.191 1 98.31 366 ASP A CA 1
ATOM 2766 C C . ASP A 1 366 ? -2.152 -35.031 -4.949 1 98.31 366 ASP A C 1
ATOM 2768 O O . ASP A 1 366 ? -1.144 -35.594 -4.508 1 98.31 366 ASP A O 1
ATOM 2772 N N . VAL A 1 367 ? -2.668 -33.906 -4.465 1 98.69 367 VAL A N 1
ATOM 2773 C CA . VAL A 1 367 ? -2.125 -33.344 -3.24 1 98.69 367 VAL A CA 1
ATOM 2774 C C . VAL A 1 367 ? -3.193 -33.344 -2.148 1 98.69 367 VAL A C 1
ATOM 2776 O O . VAL A 1 367 ? -4.297 -32.844 -2.346 1 98.69 367 VAL A O 1
ATOM 2779 N N . GLY A 1 368 ? -2.848 -34.031 -0.982 1 98.69 368 GLY A N 1
ATOM 2780 C CA . GLY A 1 368 ? -3.762 -34.094 0.147 1 98.69 368 GLY A CA 1
ATOM 2781 C C . GLY A 1 368 ? -3.459 -33.094 1.227 1 98.69 368 GLY A C 1
ATOM 2782 O O . GLY A 1 368 ? -2.303 -32.906 1.619 1 98.69 368 GLY A O 1
ATOM 2783 N N . ILE A 1 369 ? -4.496 -32.375 1.667 1 98.25 369 ILE A N 1
ATOM 2784 C CA . ILE A 1 369 ? -4.379 -31.359 2.709 1 98.25 369 ILE A CA 1
ATOM 2785 C C . ILE A 1 369 ? -5.238 -31.75 3.91 1 98.25 369 ILE A C 1
ATOM 2787 O O . ILE A 1 369 ? -6.391 -32.156 3.75 1 98.25 369 ILE A O 1
ATOM 2791 N N . LYS A 1 370 ? -4.711 -31.688 5.105 1 97.94 370 LYS A N 1
ATOM 2792 C CA . LYS A 1 370 ? -5.414 -31.906 6.367 1 97.94 370 LYS A CA 1
ATOM 2793 C C . LYS A 1 370 ? -4.918 -30.953 7.453 1 97.94 370 LYS A C 1
ATOM 2795 O O . LYS A 1 370 ? -3.711 -30.797 7.629 1 97.94 370 LYS A O 1
ATOM 2800 N N . ASP A 1 371 ? -5.844 -30.328 8.086 1 96.44 371 ASP A N 1
ATOM 2801 C CA . ASP A 1 371 ? -5.547 -29.391 9.172 1 96.44 371 ASP A CA 1
ATOM 2802 C C . ASP A 1 371 ? -4.539 -28.344 8.734 1 96.44 371 ASP A C 1
ATOM 2804 O O . ASP A 1 371 ? -3.6 -28.031 9.469 1 96.44 371 ASP A O 1
ATOM 2808 N N . GLY A 1 372 ? -4.66 -27.938 7.52 1 96.62 372 GLY A N 1
ATOM 2809 C CA . GLY A 1 372 ? -3.865 -26.844 7 1 96.62 372 GLY A CA 1
ATOM 2810 C C . GLY A 1 372 ? -2.5 -27.266 6.496 1 96.62 372 GLY A C 1
ATOM 2811 O O . GLY A 1 372 ? -1.729 -26.453 5.992 1 96.62 372 GLY A O 1
ATOM 2812 N N . MET A 1 373 ? -2.189 -28.547 6.566 1 98.06 373 MET A N 1
ATOM 2813 C CA . MET A 1 373 ? -0.875 -29.078 6.219 1 98.06 373 MET A CA 1
ATOM 2814 C C . MET A 1 373 ? -0.966 -30.016 5.02 1 98.06 373 MET A C 1
ATOM 2816 O O . MET A 1 373 ? -2 -30.656 4.801 1 98.06 373 MET A O 1
ATOM 2820 N N . ILE A 1 374 ? 0.1 -30 4.215 1 98.56 374 ILE A N 1
ATOM 2821 C CA . ILE A 1 374 ? 0.222 -31.047 3.207 1 98.56 374 ILE A CA 1
ATOM 2822 C C . ILE A 1 374 ? 0.508 -32.406 3.883 1 98.56 374 ILE A C 1
ATOM 2824 O O . ILE A 1 374 ? 1.535 -32.562 4.547 1 98.56 374 ILE A O 1
ATOM 2828 N N . VAL A 1 375 ? -0.327 -33.406 3.68 1 98.25 375 VAL A N 1
ATOM 2829 C CA . VAL A 1 375 ? -0.154 -34.656 4.406 1 98.25 375 VAL A CA 1
ATOM 2830 C C . VAL A 1 375 ? 0.15 -35.781 3.424 1 98.25 375 VAL A C 1
ATOM 2832 O O . VAL A 1 375 ? 0.579 -36.875 3.826 1 98.25 375 VAL A O 1
ATOM 2835 N N . GLY A 1 376 ? -0.042 -35.5 2.121 1 98.06 376 GLY A N 1
ATOM 2836 C CA . GLY A 1 376 ? 0.262 -36.531 1.132 1 98.06 376 GLY A CA 1
ATOM 2837 C C . GLY A 1 376 ? 0.447 -35.969 -0.266 1 98.06 376 GLY A C 1
ATOM 2838 O O . GLY A 1 376 ? -0.226 -35 -0.65 1 98.06 376 GLY A O 1
ATOM 2839 N N . ILE A 1 377 ? 1.308 -36.5 -1.029 1 98.12 377 ILE A N 1
ATOM 2840 C CA . ILE A 1 377 ? 1.544 -36.281 -2.451 1 98.12 377 ILE A CA 1
ATOM 2841 C C . ILE A 1 377 ? 1.613 -37.625 -3.184 1 98.12 377 ILE A C 1
ATOM 2843 O O . ILE A 1 377 ? 2.531 -38.406 -2.957 1 98.12 377 ILE A O 1
ATOM 2847 N N . GLY A 1 378 ? 0.648 -37.906 -3.924 1 97 378 GLY A N 1
ATOM 2848 C CA . GLY A 1 378 ? 0.503 -39.188 -4.586 1 97 378 GLY A CA 1
ATOM 2849 C C . GLY A 1 378 ? -0.865 -39.406 -5.211 1 97 378 GLY A C 1
ATOM 2850 O O . GLY A 1 378 ? -1.345 -38.531 -5.953 1 97 378 GLY A O 1
ATOM 2851 N N . LYS A 1 379 ? -1.418 -40.531 -4.996 1 97.06 379 LYS A N 1
ATOM 2852 C CA . LYS A 1 379 ? -2.74 -40.844 -5.527 1 97.06 379 LYS A CA 1
ATOM 2853 C C . LYS A 1 379 ? -3.799 -40.812 -4.43 1 97.06 379 LYS A C 1
ATOM 2855 O O . LYS A 1 379 ? -3.656 -41.469 -3.4 1 97.06 379 LYS A O 1
ATOM 2860 N N . ALA A 1 380 ? -4.828 -40.031 -4.641 1 98 380 ALA A N 1
ATOM 2861 C CA . ALA A 1 380 ? -5.977 -40 -3.736 1 98 380 ALA A CA 1
ATOM 2862 C C . ALA A 1 380 ? -7.109 -40.875 -4.246 1 98 380 ALA A C 1
ATOM 2864 O O . ALA A 1 380 ? -7.105 -41.281 -5.41 1 98 380 ALA A O 1
ATOM 2865 N N . GLY A 1 381 ? -8.062 -41.156 -3.344 1 97.88 381 GLY A N 1
ATOM 2866 C CA . GLY A 1 381 ? -9.234 -41.906 -3.777 1 97.88 381 GLY A CA 1
ATOM 2867 C C . GLY A 1 381 ? -9.758 -42.875 -2.715 1 97.88 381 GLY A C 1
ATOM 2868 O O . GLY A 1 381 ? -9.719 -42.562 -1.523 1 97.88 381 GLY A O 1
ATOM 2869 N N . ASN A 1 382 ? -10.391 -43.875 -3.148 1 98 382 ASN A N 1
ATOM 2870 C CA . ASN A 1 382 ? -11.016 -44.875 -2.314 1 98 382 ASN A CA 1
ATOM 2871 C C . ASN A 1 382 ? -10.211 -46.188 -2.326 1 98 382 ASN A C 1
ATOM 2873 O O . ASN A 1 382 ? -10.242 -46.938 -3.307 1 98 382 ASN A O 1
ATOM 2877 N N . PRO A 1 383 ? -9.562 -46.531 -1.229 1 96.5 383 PRO A N 1
ATOM 2878 C CA . PRO A 1 383 ? -8.734 -47.75 -1.195 1 96.5 383 PRO A CA 1
ATOM 2879 C C . PRO A 1 383 ? -9.547 -49.031 -1.38 1 96.5 383 PRO A C 1
ATOM 2881 O O . PRO A 1 383 ? -8.984 -50.062 -1.69 1 96.5 383 PRO A O 1
ATOM 2884 N N . ASP A 1 384 ? -10.836 -48.938 -1.252 1 96.94 384 ASP A N 1
ATOM 2885 C CA . ASP A 1 384 ? -11.695 -50.094 -1.389 1 96.94 384 ASP A CA 1
ATOM 2886 C C . ASP A 1 384 ? -11.82 -50.531 -2.852 1 96.94 384 ASP A C 1
ATOM 2888 O O . ASP A 1 384 ? -12.031 -51.688 -3.148 1 96.94 384 ASP A O 1
ATOM 2892 N N . VAL A 1 385 ? -11.703 -49.594 -3.777 1 96.81 385 VAL A N 1
ATOM 2893 C CA . VAL A 1 385 ? -12.047 -49.938 -5.152 1 96.81 385 VAL A CA 1
ATOM 2894 C C . VAL A 1 385 ? -10.953 -49.438 -6.102 1 96.81 385 VAL A C 1
ATOM 2896 O O . VAL A 1 385 ? -10.945 -49.781 -7.281 1 96.81 385 VAL A O 1
ATOM 2899 N N . MET A 1 386 ? -10.031 -48.625 -5.676 1 95.38 386 MET A N 1
ATOM 2900 C CA . MET A 1 386 ? -8.977 -48.062 -6.516 1 95.38 386 MET A CA 1
ATOM 2901 C C . MET A 1 386 ? -7.605 -48.594 -6.094 1 95.38 386 MET A C 1
ATOM 2903 O O . MET A 1 386 ? -7.336 -48.75 -4.898 1 95.38 386 MET A O 1
ATOM 2907 N N . ASP A 1 387 ? -6.812 -48.781 -7.047 1 90.56 387 ASP A N 1
ATOM 2908 C CA . ASP A 1 387 ? -5.469 -49.281 -6.797 1 90.56 387 ASP A CA 1
ATOM 2909 C C . ASP A 1 387 ? -4.5 -48.156 -6.473 1 90.56 387 ASP A C 1
ATOM 2911 O O . ASP A 1 387 ? -4.598 -47.062 -7.047 1 90.56 387 ASP A O 1
ATOM 2915 N N . GLY A 1 388 ? -3.648 -48.469 -5.52 1 91.81 388 GLY A N 1
ATOM 2916 C CA . GLY A 1 388 ? -2.477 -47.625 -5.34 1 91.81 388 GLY A CA 1
ATOM 2917 C C . GLY A 1 388 ? -2.781 -46.312 -4.617 1 91.81 388 GLY A C 1
ATOM 2918 O O . GLY A 1 388 ? -1.996 -45.375 -4.672 1 91.81 388 GLY A O 1
ATOM 2919 N N . VAL A 1 389 ? -3.91 -46.219 -3.92 1 96 389 VAL A N 1
ATOM 2920 C CA . VAL A 1 389 ? -4.191 -45 -3.145 1 96 389 VAL A CA 1
ATOM 2921 C C . VAL A 1 389 ? -3.123 -44.812 -2.072 1 96 389 VAL A C 1
ATOM 2923 O O . VAL A 1 389 ? -2.885 -45.719 -1.261 1 96 389 VAL A O 1
ATOM 2926 N N . THR A 1 390 ? -2.438 -43.719 -2.141 1 95.56 390 THR A N 1
ATOM 2927 C CA . THR A 1 390 ? -1.371 -43.406 -1.191 1 95.56 390 THR A CA 1
ATOM 2928 C C . THR A 1 390 ? -1.906 -43.406 0.238 1 95.56 390 THR A C 1
ATOM 2930 O O . THR A 1 390 ? -3.002 -42.906 0.494 1 95.56 390 THR A O 1
ATOM 2933 N N . ALA A 1 391 ? -1.134 -43.938 1.144 1 94.81 391 ALA A N 1
ATOM 2934 C CA . ALA A 1 391 ? -1.533 -43.969 2.547 1 94.81 391 ALA A CA 1
ATOM 2935 C C . ALA A 1 391 ? -1.86 -42.594 3.066 1 94.81 391 ALA A C 1
ATOM 2937 O O . ALA A 1 391 ? -1.085 -41.656 2.871 1 94.81 391 ALA A O 1
ATOM 2938 N N . GLY A 1 392 ? -2.998 -42.5 3.674 1 95.31 392 GLY A N 1
ATOM 2939 C CA . GLY A 1 392 ? -3.406 -41.25 4.27 1 95.31 392 GLY A CA 1
ATOM 2940 C C . GLY A 1 392 ? -4.086 -40.312 3.283 1 95.31 392 GLY A C 1
ATOM 2941 O O . GLY A 1 392 ? -4.43 -39.188 3.629 1 95.31 392 GLY A O 1
ATOM 2942 N N . MET A 1 393 ? -4.367 -40.75 2.121 1 97.81 393 MET A N 1
ATOM 2943 C CA . MET A 1 393 ? -4.918 -39.875 1.102 1 97.81 393 MET A CA 1
ATOM 2944 C C . MET A 1 393 ? -6.301 -40.344 0.66 1 97.81 393 MET A C 1
ATOM 2946 O O . MET A 1 393 ? -6.707 -40.094 -0.479 1 97.81 393 MET A O 1
ATOM 2950 N N . ALA A 1 394 ? -6.992 -40.969 1.564 1 98.31 394 ALA A N 1
ATOM 2951 C CA . ALA A 1 394 ? -8.352 -41.406 1.254 1 98.31 394 ALA A CA 1
ATOM 2952 C C . ALA A 1 394 ? -9.305 -40.219 1.15 1 98.31 394 ALA A C 1
ATOM 2954 O O . ALA A 1 394 ? -9.203 -39.281 1.923 1 98.31 394 ALA A O 1
ATOM 2955 N N . VAL A 1 395 ? -10.211 -40.25 0.181 1 98.31 395 VAL A N 1
ATOM 2956 C CA . VAL A 1 395 ? -11.281 -39.281 0.004 1 98.31 395 VAL A CA 1
ATOM 2957 C C . VAL A 1 395 ? -12.57 -39.812 0.624 1 98.31 395 VAL A C 1
ATOM 2959 O O . VAL A 1 395 ? -12.977 -40.938 0.356 1 98.31 395 VAL A O 1
ATOM 2962 N N . GLY A 1 396 ? -13.172 -39.062 1.536 1 97.25 396 GLY A N 1
ATOM 2963 C CA . GLY A 1 396 ? -14.445 -39.406 2.148 1 97.25 396 GLY A CA 1
ATOM 2964 C C . GLY A 1 396 ? -15.5 -38.344 1.973 1 97.25 396 GLY A C 1
ATOM 2965 O O . GLY A 1 396 ? -15.312 -37.375 1.211 1 97.25 396 GLY A O 1
ATOM 2966 N N . VAL A 1 397 ? -16.625 -38.562 2.672 1 96 397 VAL A N 1
ATOM 2967 C CA . VAL A 1 397 ? -17.766 -37.656 2.553 1 96 397 VAL A CA 1
ATOM 2968 C C . VAL A 1 397 ? -17.359 -36.281 3.049 1 96 397 VAL A C 1
ATOM 2970 O O . VAL A 1 397 ? -17.969 -35.281 2.652 1 96 397 VAL A O 1
ATOM 2973 N N . GLU A 1 398 ? -16.312 -36.25 3.797 1 96.12 398 GLU A N 1
ATOM 2974 C CA . GLU A 1 398 ? -15.914 -34.969 4.426 1 96.12 398 GLU A CA 1
ATOM 2975 C C . GLU A 1 398 ? -14.797 -34.312 3.641 1 96.12 398 GLU A C 1
ATOM 2977 O O . GLU A 1 398 ? -14.266 -33.281 4.074 1 96.12 398 GLU A O 1
ATOM 2982 N N . THR A 1 399 ? -14.383 -34.75 2.498 1 96.81 399 THR A N 1
ATOM 2983 C CA . THR A 1 399 ? -13.281 -34.219 1.703 1 96.81 399 THR A CA 1
ATOM 2984 C C . THR A 1 399 ? -13.805 -33.281 0.619 1 96.81 399 THR A C 1
ATOM 2986 O O . THR A 1 399 ? -14.719 -33.656 -0.131 1 96.81 399 THR A O 1
ATOM 2989 N N . GLU A 1 400 ? -13.281 -32.031 0.528 1 96.75 400 GLU A N 1
ATOM 2990 C CA . GLU A 1 400 ? -13.5 -31.125 -0.595 1 96.75 400 GLU A CA 1
ATOM 2991 C C . GLU A 1 400 ? -12.531 -31.422 -1.736 1 96.75 400 GLU A C 1
ATOM 2993 O O . GLU A 1 400 ? -11.477 -32.031 -1.522 1 96.75 400 GLU A O 1
ATOM 2998 N N . ALA A 1 401 ? -12.953 -31.031 -2.969 1 96.94 401 ALA A N 1
ATOM 2999 C CA . ALA A 1 401 ? -12.117 -31.297 -4.141 1 96.94 401 ALA A CA 1
ATOM 3000 C C . ALA A 1 401 ? -11.789 -30.016 -4.887 1 96.94 401 ALA A C 1
ATOM 3002 O O . ALA A 1 401 ? -12.648 -29.141 -5.055 1 96.94 401 ALA A O 1
ATOM 3003 N N . ILE A 1 402 ? -10.516 -29.797 -5.211 1 97.31 402 ILE A N 1
ATOM 3004 C CA . ILE A 1 402 ? -10.031 -28.781 -6.137 1 97.31 402 ILE A CA 1
ATOM 3005 C C . ILE A 1 402 ? -9.422 -29.453 -7.367 1 97.31 402 ILE A C 1
ATOM 3007 O O . ILE A 1 402 ? -8.547 -30.297 -7.25 1 97.31 402 ILE A O 1
ATOM 3011 N N . ALA A 1 403 ? -9.922 -29.094 -8.516 1 96.69 403 ALA A N 1
ATOM 3012 C CA . ALA A 1 403 ? -9.422 -29.672 -9.758 1 96.69 403 ALA A CA 1
ATOM 3013 C C . ALA A 1 403 ? -8.07 -29.078 -10.133 1 96.69 403 ALA A C 1
ATOM 3015 O O . ALA A 1 403 ? -7.973 -27.875 -10.422 1 96.69 403 ALA A O 1
ATOM 3016 N N . GLY A 1 404 ? -7.047 -29.875 -10.109 1 97.5 404 GLY A N 1
ATOM 3017 C CA . GLY A 1 404 ? -5.727 -29.453 -10.562 1 97.5 404 GLY A CA 1
ATOM 3018 C C . GLY A 1 404 ? -5.41 -29.906 -11.977 1 97.5 404 GLY A C 1
ATOM 3019 O O . GLY A 1 404 ? -4.316 -29.656 -12.484 1 97.5 404 GLY A O 1
ATOM 3020 N N . GLU A 1 405 ? -6.355 -30.578 -12.68 1 95.81 405 GLU A N 1
ATOM 3021 C CA . GLU A 1 405 ? -6.145 -31.078 -14.039 1 95.81 405 GLU A CA 1
ATOM 3022 C C . GLU A 1 405 ? -5.793 -29.938 -14.992 1 95.81 405 GLU A C 1
ATOM 3024 O O . GLU A 1 405 ? -6.535 -28.953 -15.102 1 95.81 405 GLU A O 1
ATOM 3029 N N . GLY A 1 406 ? -4.695 -30.109 -15.562 1 94.38 406 GLY A N 1
ATOM 3030 C CA . GLY A 1 406 ? -4.277 -29.109 -16.531 1 94.38 406 GLY A CA 1
ATOM 3031 C C . GLY A 1 406 ? -3.707 -27.859 -15.898 1 94.38 406 GLY A C 1
ATOM 3032 O O . GLY A 1 406 ? -3.434 -26.875 -16.594 1 94.38 406 GLY A O 1
ATOM 3033 N N . LYS A 1 407 ? -3.549 -27.875 -14.586 1 98.06 407 LYS A N 1
ATOM 3034 C CA . LYS A 1 407 ? -2.98 -26.719 -13.883 1 98.06 407 LYS A CA 1
ATOM 3035 C C . LYS A 1 407 ? -1.599 -27.047 -13.328 1 98.06 407 LYS A C 1
ATOM 3037 O O . LYS A 1 407 ? -1.264 -28.219 -13.125 1 98.06 407 LYS A O 1
ATOM 3042 N N . ILE A 1 408 ? -0.847 -26 -13.172 1 98.81 408 ILE A N 1
ATOM 3043 C CA . ILE A 1 408 ? 0.448 -26.109 -12.508 1 98.81 408 ILE A CA 1
ATOM 3044 C C . ILE A 1 408 ? 0.312 -25.703 -11.039 1 98.81 408 ILE A C 1
ATOM 3046 O O . ILE A 1 408 ? -0.354 -24.703 -10.727 1 98.81 408 ILE A O 1
ATOM 3050 N N . LEU A 1 409 ? 0.866 -26.5 -10.117 1 98.88 409 LEU A N 1
ATOM 3051 C CA . LEU A 1 409 ? 0.846 -26.219 -8.688 1 98.88 409 LEU A CA 1
ATOM 3052 C C . LEU A 1 409 ? 2.248 -25.906 -8.18 1 98.88 409 LEU A C 1
ATOM 3054 O O . LEU A 1 409 ? 3.186 -26.656 -8.414 1 98.88 409 LEU A O 1
ATOM 3058 N N . THR A 1 410 ? 2.416 -24.797 -7.535 1 98.88 410 THR A N 1
ATOM 3059 C CA . THR A 1 410 ? 3.68 -24.422 -6.914 1 98.88 410 THR A CA 1
ATOM 3060 C C . THR A 1 410 ? 3.475 -24.078 -5.441 1 98.88 410 THR A C 1
ATOM 3062 O O . THR A 1 410 ? 2.34 -23.922 -4.988 1 98.88 410 THR A O 1
ATOM 3065 N N . ALA A 1 411 ? 4.613 -24.062 -4.664 1 98.81 411 ALA A N 1
ATOM 3066 C CA . ALA A 1 411 ? 4.57 -23.422 -3.352 1 98.81 411 ALA A CA 1
ATOM 3067 C C . ALA A 1 411 ? 4.273 -21.922 -3.48 1 98.81 411 ALA A C 1
ATOM 3069 O O . ALA A 1 411 ? 4.57 -21.312 -4.508 1 98.81 411 ALA A O 1
ATOM 3070 N N . GLY A 1 412 ? 3.623 -21.375 -2.455 1 98.62 412 GLY A N 1
ATOM 3071 C CA . GLY A 1 412 ? 3.484 -19.938 -2.424 1 98.62 412 GLY A CA 1
ATOM 3072 C C . GLY A 1 412 ? 4.816 -19.203 -2.438 1 98.62 412 GLY A C 1
ATOM 3073 O O . GLY A 1 412 ? 5.773 -19.641 -1.802 1 98.62 412 GLY A O 1
ATOM 3074 N N . GLY A 1 413 ? 4.891 -18.109 -3.246 1 98.69 413 GLY A N 1
ATOM 3075 C CA . GLY A 1 413 ? 6.125 -17.344 -3.295 1 98.69 413 GLY A CA 1
ATOM 3076 C C . GLY A 1 413 ? 6.41 -16.594 -2.012 1 98.69 413 GLY A C 1
ATOM 3077 O O . GLY A 1 413 ? 5.496 -16.312 -1.229 1 98.69 413 GLY A O 1
ATOM 3078 N N . LEU A 1 414 ? 7.684 -16.312 -1.771 1 98.75 414 LEU A N 1
ATOM 3079 C CA . LEU A 1 414 ? 8.156 -15.5 -0.655 1 98.75 414 LEU A CA 1
ATOM 3080 C C . LEU A 1 414 ? 8.883 -14.258 -1.156 1 98.75 414 LEU A C 1
ATOM 3082 O O . LEU A 1 414 ? 9.656 -14.328 -2.113 1 98.75 414 LEU A O 1
ATOM 3086 N N . ASP A 1 415 ? 8.609 -13.156 -0.611 1 98.44 415 ASP A N 1
ATOM 3087 C CA . ASP A 1 415 ? 9.398 -11.945 -0.843 1 98.44 415 ASP A CA 1
ATOM 3088 C C . ASP A 1 415 ? 10.211 -11.578 0.395 1 98.44 415 ASP A C 1
ATOM 3090 O O . ASP A 1 415 ? 9.656 -11.133 1.402 1 98.44 415 ASP A O 1
ATOM 3094 N N . ALA A 1 416 ? 11.5 -11.648 0.269 1 97.81 416 ALA A N 1
ATOM 3095 C CA . ALA A 1 416 ? 12.398 -11.539 1.413 1 97.81 416 ALA A CA 1
ATOM 3096 C C . ALA A 1 416 ? 12.898 -10.109 1.589 1 97.81 416 ALA A C 1
ATOM 3098 O O . ALA A 1 416 ? 13.727 -9.836 2.457 1 97.81 416 ALA A O 1
ATOM 3099 N N . HIS A 1 417 ? 12.461 -9.18 0.8 1 97.31 417 HIS A N 1
ATOM 3100 C CA . HIS A 1 417 ? 12.969 -7.809 0.79 1 97.31 417 HIS A CA 1
ATOM 3101 C C . HIS A 1 417 ? 11.836 -6.801 0.68 1 97.31 417 HIS A C 1
ATOM 3103 O O . HIS A 1 417 ? 11.766 -6.035 -0.285 1 97.31 417 HIS A O 1
ATOM 3109 N N . ILE A 1 418 ? 11.062 -6.711 1.741 1 97.44 418 ILE A N 1
ATOM 3110 C CA . ILE A 1 418 ? 9.883 -5.859 1.732 1 97.44 418 ILE A CA 1
ATOM 3111 C C . ILE A 1 418 ? 10.148 -4.59 2.533 1 97.44 418 ILE A C 1
ATOM 3113 O O . ILE A 1 418 ? 10.555 -4.656 3.697 1 97.44 418 ILE A O 1
ATOM 3117 N N . HIS A 1 419 ? 9.984 -3.453 1.907 1 97.25 419 HIS A N 1
ATOM 3118 C CA . HIS A 1 419 ? 9.742 -2.221 2.646 1 97.25 419 HIS A CA 1
ATOM 3119 C C . HIS A 1 419 ? 8.273 -2.088 3.021 1 97.25 419 HIS A C 1
ATOM 3121 O O . HIS A 1 419 ? 7.43 -1.817 2.162 1 97.25 419 HIS A O 1
ATOM 3127 N N . PHE A 1 420 ? 7.969 -2.309 4.262 1 97.5 420 PHE A N 1
ATOM 3128 C CA . PHE A 1 420 ? 6.574 -2.182 4.668 1 97.5 420 PHE A CA 1
ATOM 3129 C C . PHE A 1 420 ? 6.145 -0.72 4.68 1 97.5 420 PHE A C 1
ATOM 3131 O O . PHE A 1 420 ? 5.855 -0.162 5.742 1 97.5 420 PHE A O 1
ATOM 3138 N N . ILE A 1 421 ? 5.969 -0.182 3.486 1 96.56 421 ILE A N 1
ATOM 3139 C CA . ILE A 1 421 ? 5.645 1.226 3.291 1 96.56 421 ILE A CA 1
ATOM 3140 C C . ILE A 1 421 ? 4.129 1.417 3.348 1 96.56 421 ILE A C 1
ATOM 3142 O O . ILE A 1 421 ? 3.635 2.314 4.035 1 96.56 421 ILE A O 1
ATOM 3146 N N . CYS A 1 422 ? 3.367 0.56 2.65 1 96.5 422 CYS A N 1
ATOM 3147 C CA . CYS A 1 422 ? 1.912 0.648 2.707 1 96.5 422 CYS A CA 1
ATOM 3148 C C . CYS A 1 422 ? 1.284 -0.738 2.789 1 96.5 422 CYS A C 1
ATOM 3150 O O . CYS A 1 422 ? 1.794 -1.691 2.197 1 96.5 422 CYS A O 1
ATOM 3152 N N . PRO A 1 423 ? 0.14 -0.844 3.52 1 96.62 423 PRO A N 1
ATOM 3153 C CA . PRO A 1 423 ? -0.497 -2.15 3.707 1 96.62 423 PRO A CA 1
ATOM 3154 C C . PRO A 1 423 ? -1.03 -2.738 2.402 1 96.62 423 PRO A C 1
ATOM 3156 O O . PRO A 1 423 ? -1.179 -3.957 2.285 1 96.62 423 PRO A O 1
ATOM 3159 N N . GLN A 1 424 ? -1.24 -1.906 1.359 1 95.94 424 GLN A N 1
ATOM 3160 C CA . GLN A 1 424 ? -1.794 -2.359 0.088 1 95.94 424 GLN A CA 1
ATOM 3161 C C . GLN A 1 424 ? -0.806 -3.254 -0.655 1 95.94 424 GLN A C 1
ATOM 3163 O O . GLN A 1 424 ? -1.179 -3.943 -1.606 1 95.94 424 GLN A O 1
ATOM 3168 N N . LEU A 1 425 ? 0.469 -3.271 -0.182 1 96.94 425 LEU A N 1
ATOM 3169 C CA . LEU A 1 425 ? 1.442 -4.23 -0.695 1 96.94 425 LEU A CA 1
ATOM 3170 C C . LEU A 1 425 ? 0.929 -5.66 -0.548 1 96.94 425 LEU A C 1
ATOM 3172 O O . LEU A 1 425 ? 1.179 -6.504 -1.41 1 96.94 425 LEU A O 1
ATOM 3176 N N . ALA A 1 426 ? 0.201 -5.91 0.534 1 97.19 426 ALA A N 1
ATOM 3177 C CA . ALA A 1 426 ? -0.283 -7.258 0.821 1 97.19 426 ALA A CA 1
ATOM 3178 C C . ALA A 1 426 ? -1.231 -7.742 -0.271 1 97.19 426 ALA A C 1
ATOM 3180 O O . ALA A 1 426 ? -1.166 -8.898 -0.688 1 97.19 426 ALA A O 1
ATOM 3181 N N . LYS A 1 427 ? -2.074 -6.855 -0.725 1 96.25 427 LYS A N 1
ATOM 3182 C CA . LYS A 1 427 ? -3.016 -7.211 -1.783 1 96.25 427 LYS A CA 1
ATOM 3183 C C . LYS A 1 427 ? -2.289 -7.512 -3.09 1 96.25 427 LYS A C 1
ATOM 3185 O O . LYS A 1 427 ? -2.619 -8.477 -3.781 1 96.25 427 LYS A O 1
ATOM 3190 N N . GLU A 1 428 ? -1.305 -6.668 -3.469 1 97 428 GLU A N 1
ATOM 3191 C CA . GLU A 1 428 ? -0.503 -6.898 -4.668 1 97 428 GLU A CA 1
ATOM 3192 C C . GLU A 1 428 ? 0.252 -8.219 -4.578 1 97 428 GLU A C 1
ATOM 3194 O O . GLU A 1 428 ? 0.337 -8.961 -5.559 1 97 428 GLU A O 1
ATOM 3199 N N . ALA A 1 429 ? 0.801 -8.469 -3.404 1 98.06 429 ALA A N 1
ATOM 3200 C CA . ALA A 1 429 ? 1.61 -9.664 -3.186 1 98.06 429 ALA A CA 1
ATOM 3201 C C . ALA A 1 429 ? 0.781 -10.93 -3.373 1 98.06 429 ALA A C 1
ATOM 3203 O O . ALA A 1 429 ? 1.122 -11.789 -4.191 1 98.06 429 ALA A O 1
ATOM 3204 N N . ILE A 1 430 ? -0.337 -11.023 -2.674 1 97.5 430 ILE A N 1
ATOM 3205 C CA . ILE A 1 430 ? -1.111 -12.258 -2.699 1 97.5 430 ILE A CA 1
ATOM 3206 C C . ILE A 1 430 ? -1.739 -12.445 -4.078 1 97.5 430 ILE A C 1
ATOM 3208 O O . ILE A 1 430 ? -1.854 -13.57 -4.566 1 97.5 430 ILE A O 1
ATOM 3212 N N . ALA A 1 431 ? -2.125 -11.398 -4.742 1 96.56 431 ALA A N 1
ATOM 3213 C CA . ALA A 1 431 ? -2.73 -11.477 -6.07 1 96.56 431 ALA A CA 1
ATOM 3214 C C . ALA A 1 431 ? -1.729 -11.984 -7.102 1 96.56 431 ALA A C 1
ATOM 3216 O O . ALA A 1 431 ? -2.117 -12.477 -8.164 1 96.56 431 ALA A O 1
ATOM 3217 N N . SER A 1 432 ? -0.413 -11.859 -6.746 1 97.44 432 SER A N 1
ATOM 3218 C CA . SER A 1 432 ? 0.621 -12.281 -7.688 1 97.44 432 SER A CA 1
ATOM 3219 C C . SER A 1 432 ? 1.158 -13.664 -7.34 1 97.44 432 SER A C 1
ATOM 3221 O O . SER A 1 432 ? 2.014 -14.195 -8.047 1 97.44 432 SER A O 1
ATOM 3223 N N . GLY A 1 433 ? 0.693 -14.227 -6.254 1 98.19 433 GLY A N 1
ATOM 3224 C CA . GLY A 1 433 ? 1.084 -15.594 -5.926 1 98.19 433 GLY A CA 1
ATOM 3225 C C . GLY A 1 433 ? 2.021 -15.672 -4.734 1 98.19 433 GLY A C 1
ATOM 3226 O O . GLY A 1 433 ? 2.51 -16.75 -4.395 1 98.19 433 GLY A O 1
ATOM 3227 N N . LEU A 1 434 ? 2.287 -14.516 -4.07 1 98.56 434 LEU A N 1
ATOM 3228 C CA . LEU A 1 434 ? 3.076 -14.547 -2.846 1 98.56 434 LEU A CA 1
ATOM 3229 C C . LEU A 1 434 ? 2.203 -14.898 -1.646 1 98.56 434 LEU A C 1
ATOM 3231 O O . LEU A 1 434 ? 1.054 -14.461 -1.561 1 98.56 434 LEU A O 1
ATOM 3235 N N . THR A 1 435 ? 2.734 -15.703 -0.723 1 98.62 435 THR A N 1
ATOM 3236 C CA . THR A 1 435 ? 1.993 -16.078 0.478 1 98.62 435 THR A CA 1
ATOM 3237 C C . THR A 1 435 ? 2.742 -15.641 1.732 1 98.62 435 THR A C 1
ATOM 3239 O O . THR A 1 435 ? 2.217 -15.742 2.844 1 98.62 435 THR A O 1
ATOM 3242 N N . THR A 1 436 ? 3.992 -15.156 1.565 1 98.75 436 THR A N 1
ATOM 3243 C CA . THR A 1 436 ? 4.809 -14.766 2.707 1 98.75 436 THR A CA 1
ATOM 3244 C C . THR A 1 436 ? 5.578 -13.477 2.406 1 98.75 436 THR A C 1
ATOM 3246 O O . THR A 1 436 ? 6.176 -13.344 1.336 1 98.75 436 THR A O 1
ATOM 3249 N N . MET A 1 437 ? 5.535 -12.555 3.305 1 98.44 437 MET A N 1
ATOM 3250 C CA . MET A 1 437 ? 6.246 -11.289 3.205 1 98.44 437 MET A CA 1
ATOM 3251 C C . MET A 1 437 ? 7.109 -11.047 4.441 1 98.44 437 MET A C 1
ATOM 3253 O O . MET A 1 437 ? 6.633 -11.18 5.57 1 98.44 437 MET A O 1
ATOM 3257 N N . PHE A 1 438 ? 8.367 -10.75 4.277 1 97.88 438 PHE A N 1
ATOM 3258 C CA . PHE A 1 438 ? 9.164 -10.359 5.434 1 97.88 438 PHE A CA 1
ATOM 3259 C C . PHE A 1 438 ? 10.219 -9.328 5.043 1 97.88 438 PHE A C 1
ATOM 3261 O O . PHE A 1 438 ? 10.641 -9.273 3.887 1 97.88 438 PHE A O 1
ATOM 3268 N N . GLY A 1 439 ? 10.602 -8.477 5.797 1 97.62 439 GLY A N 1
ATOM 3269 C CA . GLY A 1 439 ? 11.43 -7.285 5.715 1 97.62 439 GLY A CA 1
ATOM 3270 C C . GLY A 1 439 ? 11.227 -6.34 6.883 1 97.62 439 GLY A C 1
ATOM 3271 O O . GLY A 1 439 ? 11.125 -6.773 8.031 1 97.62 439 GLY A O 1
ATOM 3272 N N . GLY A 1 440 ? 11.297 -5.008 6.625 1 97.88 440 GLY A N 1
ATOM 3273 C CA . GLY A 1 440 ? 11.141 -4.039 7.699 1 97.88 440 GLY A CA 1
ATOM 3274 C C . GLY A 1 440 ? 10.445 -2.768 7.262 1 97.88 440 GLY A C 1
ATOM 3275 O O . GLY A 1 440 ? 10.367 -2.473 6.066 1 97.88 440 GLY A O 1
ATOM 3276 N N . GLY A 1 441 ? 9.914 -2.041 8.227 1 97 441 GLY A N 1
ATOM 3277 C CA . GLY A 1 441 ? 9.266 -0.763 7.984 1 97 441 GLY A CA 1
ATOM 3278 C C . GLY A 1 441 ? 8.141 -0.469 8.961 1 97 441 GLY A C 1
ATOM 3279 O O . GLY A 1 441 ? 7.699 -1.357 9.688 1 97 441 GLY A O 1
ATOM 3280 N N . THR A 1 442 ? 7.656 0.721 9 1 96.62 442 THR A N 1
ATOM 3281 C CA . THR A 1 442 ? 6.641 1.211 9.922 1 96.62 442 THR A CA 1
ATOM 3282 C C . THR A 1 442 ? 5.609 2.062 9.188 1 96.62 442 THR A C 1
ATOM 3284 O O . THR A 1 442 ? 5.043 2.996 9.766 1 96.62 442 THR A O 1
ATOM 3287 N N . GLY A 1 443 ? 5.352 1.853 7.949 1 95.19 443 GLY A N 1
ATOM 3288 C CA . GLY A 1 443 ? 4.605 2.76 7.094 1 95.19 443 GLY A CA 1
ATOM 3289 C C . GLY A 1 443 ? 5.496 3.674 6.273 1 95.19 443 GLY A C 1
ATOM 3290 O O . GLY A 1 443 ? 6.695 3.418 6.129 1 95.19 443 GLY A O 1
ATOM 3291 N N . PRO A 1 444 ? 4.938 4.699 5.648 1 95.44 444 PRO A N 1
ATOM 3292 C CA . PRO A 1 444 ? 5.754 5.547 4.777 1 95.44 444 PRO A CA 1
ATOM 3293 C C . PRO A 1 444 ? 6.551 6.59 5.559 1 95.44 444 PRO A C 1
ATOM 3295 O O . PRO A 1 444 ? 6.566 7.77 5.184 1 95.44 444 PRO A O 1
ATOM 3298 N N . ALA A 1 445 ? 7.16 6.156 6.676 1 95.88 445 ALA A N 1
ATOM 3299 C CA . ALA A 1 445 ? 8.195 6.969 7.305 1 95.88 445 ALA A CA 1
ATOM 3300 C C . ALA A 1 445 ? 9.43 7.078 6.402 1 95.88 445 ALA A C 1
ATOM 3302 O O . ALA A 1 445 ? 9.68 6.203 5.574 1 95.88 445 ALA A O 1
ATOM 3303 N N . THR A 1 446 ? 10.164 8.148 6.582 1 93.75 446 THR A N 1
ATOM 3304 C CA . THR A 1 446 ? 11.32 8.383 5.727 1 93.75 446 THR A CA 1
ATOM 3305 C C . THR A 1 446 ? 12.336 7.254 5.863 1 93.75 446 THR A C 1
ATOM 3307 O O . THR A 1 446 ? 12.93 6.816 4.875 1 93.75 446 THR A O 1
ATOM 3310 N N . GLY A 1 447 ? 12.609 6.773 7.055 1 94.69 447 GLY A N 1
ATOM 3311 C CA . GLY A 1 447 ? 13.492 5.629 7.246 1 94.69 447 GLY A CA 1
ATOM 3312 C C . GLY A 1 447 ? 13.023 4.387 6.512 1 94.69 447 GLY A C 1
ATOM 3313 O O . GLY A 1 447 ? 13.828 3.693 5.883 1 94.69 447 GLY A O 1
ATOM 3314 N N . THR A 1 448 ? 11.727 4.141 6.551 1 94 448 THR A N 1
ATOM 3315 C CA . THR A 1 448 ? 11.148 2.967 5.906 1 94 448 THR A CA 1
ATOM 3316 C C . THR A 1 448 ? 11.219 3.092 4.387 1 94 448 THR A C 1
ATOM 3318 O O . THR A 1 448 ? 11.438 2.1 3.688 1 94 448 THR A O 1
ATOM 3321 N N . CYS A 1 449 ? 11.047 4.273 3.887 1 92.62 449 CYS A N 1
ATOM 3322 C CA . CYS A 1 449 ? 11.102 4.473 2.443 1 92.62 449 CYS A CA 1
ATOM 3323 C C . CYS A 1 449 ? 12.477 4.105 1.897 1 92.62 449 CYS A C 1
ATOM 3325 O O . CYS A 1 449 ? 12.609 3.732 0.731 1 92.62 449 CYS A O 1
ATOM 3327 N N . ALA A 1 450 ? 13.508 4.09 2.807 1 92 450 ALA A N 1
ATOM 3328 C CA . ALA A 1 450 ? 14.875 3.848 2.359 1 92 450 ALA A CA 1
ATOM 3329 C C . ALA A 1 450 ? 15.367 2.48 2.826 1 92 450 ALA A C 1
ATOM 3331 O O . ALA A 1 450 ? 16.203 1.857 2.166 1 92 450 ALA A O 1
ATOM 3332 N N . THR A 1 451 ? 14.852 2.043 4.004 1 94.69 451 THR A N 1
ATOM 3333 C CA . THR A 1 451 ? 15.484 0.879 4.617 1 94.69 451 THR A CA 1
ATOM 3334 C C . THR A 1 451 ? 14.43 -0.122 5.086 1 94.69 451 THR A C 1
ATOM 3336 O O . THR A 1 451 ? 13.32 0.264 5.465 1 94.69 451 THR A O 1
ATOM 3339 N N . THR A 1 452 ? 14.719 -1.354 5.055 1 95 452 THR A N 1
ATOM 3340 C CA . THR A 1 452 ? 13.836 -2.406 5.539 1 95 452 THR A CA 1
ATOM 3341 C C . THR A 1 452 ? 14.086 -2.686 7.02 1 95 452 THR A C 1
ATOM 3343 O O . THR A 1 452 ? 14.273 -3.838 7.414 1 95 452 THR A O 1
ATOM 3346 N N . CYS A 1 453 ? 14.023 -1.671 7.848 1 96.5 453 CYS A N 1
ATOM 3347 C CA . CYS A 1 453 ? 14.195 -1.741 9.297 1 96.5 453 CYS A CA 1
ATOM 3348 C C . CYS A 1 453 ? 12.891 -1.41 10.016 1 96.5 453 CYS A C 1
ATOM 3350 O O . CYS A 1 453 ? 12.172 -0.487 9.617 1 96.5 453 CYS A O 1
ATOM 3352 N N . THR A 1 454 ? 12.562 -2.223 10.977 1 98.25 454 THR A N 1
ATOM 3353 C CA . THR A 1 454 ? 11.531 -1.888 11.945 1 98.25 454 THR A CA 1
ATOM 3354 C C . THR A 1 454 ? 12.148 -1.521 13.289 1 98.25 454 THR A C 1
ATOM 3356 O O . THR A 1 454 ? 12.305 -2.379 14.164 1 98.25 454 THR A O 1
ATOM 3359 N N . PRO A 1 455 ? 12.422 -0.265 13.492 1 97.81 455 PRO A N 1
ATOM 3360 C CA . PRO A 1 455 ? 13.258 0.108 14.633 1 97.81 455 PRO A CA 1
ATOM 3361 C C . PRO A 1 455 ? 12.523 -0.007 15.969 1 97.81 455 PRO A C 1
ATOM 3363 O O . PRO A 1 455 ? 11.492 0.639 16.172 1 97.81 455 PRO A O 1
ATOM 3366 N N . GLY A 1 456 ? 13.102 -0.807 16.906 1 97.62 456 GLY A N 1
ATOM 3367 C CA . GLY A 1 456 ? 12.664 -0.805 18.297 1 97.62 456 GLY A CA 1
ATOM 3368 C C . GLY A 1 456 ? 11.531 -1.776 18.562 1 97.62 456 GLY A C 1
ATOM 3369 O O . GLY A 1 456 ? 10.836 -2.199 17.641 1 97.62 456 GLY A O 1
ATOM 3370 N N . PRO A 1 457 ? 11.391 -2.131 19.859 1 97.31 457 PRO A N 1
ATOM 3371 C CA . PRO A 1 457 ? 10.367 -3.1 20.25 1 97.31 457 PRO A CA 1
ATOM 3372 C C . PRO A 1 457 ? 8.945 -2.6 19.969 1 97.31 457 PRO A C 1
ATOM 3374 O O . PRO A 1 457 ? 8.086 -3.373 19.547 1 97.31 457 PRO A O 1
ATOM 3377 N N . ASN A 1 458 ? 8.656 -1.26 20.125 1 95.81 458 ASN A N 1
ATOM 3378 C CA . ASN A 1 458 ? 7.316 -0.716 19.953 1 95.81 458 ASN A CA 1
ATOM 3379 C C . ASN A 1 458 ? 6.844 -0.832 18.5 1 95.81 458 ASN A C 1
ATOM 3381 O O . ASN A 1 458 ? 5.699 -1.207 18.25 1 95.81 458 ASN A O 1
ATOM 3385 N N . HIS A 1 459 ? 7.742 -0.513 17.578 1 97.25 459 HIS A N 1
ATOM 3386 C CA . HIS A 1 459 ? 7.367 -0.608 16.172 1 97.25 459 HIS A CA 1
ATOM 3387 C C . HIS A 1 459 ? 7.188 -2.061 15.75 1 97.25 459 HIS A C 1
ATOM 3389 O O . HIS A 1 459 ? 6.297 -2.375 14.961 1 97.25 459 HIS A O 1
ATOM 3395 N N . ILE A 1 460 ? 8.055 -2.977 16.234 1 98.06 460 ILE A N 1
ATOM 3396 C CA . ILE A 1 460 ? 7.938 -4.391 15.898 1 98.06 460 ILE A CA 1
ATOM 3397 C C . ILE A 1 460 ? 6.598 -4.926 16.391 1 98.06 460 ILE A C 1
ATOM 3399 O O . ILE A 1 460 ? 5.875 -5.598 15.648 1 98.06 460 ILE A O 1
ATOM 3403 N N . LYS A 1 461 ? 6.273 -4.582 17.625 1 96.94 461 LYS A N 1
ATOM 3404 C CA . LYS A 1 461 ? 4.98 -4.977 18.188 1 96.94 461 LYS A CA 1
ATOM 3405 C C . LYS A 1 461 ? 3.832 -4.445 17.328 1 96.94 461 LYS A C 1
ATOM 3407 O O . LYS A 1 461 ? 2.926 -5.195 16.969 1 96.94 461 LYS A O 1
ATOM 3412 N N . ASN A 1 462 ? 3.9 -3.168 17 1 96.25 462 ASN A N 1
ATOM 3413 C CA . ASN A 1 462 ? 2.826 -2.533 16.25 1 96.25 462 ASN A CA 1
ATOM 3414 C C . ASN A 1 462 ? 2.654 -3.174 14.867 1 96.25 462 ASN A C 1
ATOM 3416 O O . ASN A 1 462 ? 1.528 -3.373 14.406 1 96.25 462 ASN A O 1
ATOM 3420 N N . MET A 1 463 ? 3.732 -3.451 14.203 1 97.44 463 MET A N 1
ATOM 3421 C CA . MET A 1 463 ? 3.658 -4.039 12.867 1 97.44 463 MET A CA 1
ATOM 3422 C C . MET A 1 463 ? 3.104 -5.461 12.93 1 97.44 463 MET A C 1
ATOM 3424 O O . MET A 1 463 ? 2.334 -5.871 12.062 1 97.44 463 MET A O 1
ATOM 3428 N N . ILE A 1 464 ? 3.508 -6.242 13.969 1 97.31 464 ILE A N 1
ATOM 3429 C CA . ILE A 1 464 ? 2.963 -7.578 14.164 1 97.31 464 ILE A CA 1
ATOM 3430 C C . ILE A 1 464 ? 1.453 -7.496 14.383 1 97.31 464 ILE A C 1
ATOM 3432 O O . ILE A 1 464 ? 0.689 -8.242 13.766 1 97.31 464 ILE A O 1
ATOM 3436 N N . GLN A 1 465 ? 1.006 -6.527 15.148 1 95.12 465 GLN A N 1
ATOM 3437 C CA . GLN A 1 465 ? -0.413 -6.359 15.445 1 95.12 465 GLN A CA 1
ATOM 3438 C C . GLN A 1 465 ? -1.18 -5.898 14.203 1 95.12 465 GLN A C 1
ATOM 3440 O O . GLN A 1 465 ? -2.297 -6.355 13.953 1 95.12 465 GLN A O 1
ATOM 3445 N N . SER A 1 466 ? -0.604 -5.023 13.477 1 94.81 466 SER A N 1
ATOM 3446 C CA . SER A 1 466 ? -1.27 -4.461 12.305 1 94.81 466 SER A CA 1
ATOM 3447 C C . SER A 1 466 ? -1.449 -5.516 11.211 1 94.81 466 SER A C 1
ATOM 3449 O O . SER A 1 466 ? -2.492 -5.566 10.555 1 94.81 466 SER A O 1
ATOM 3451 N N . THR A 1 467 ? -0.517 -6.398 11.023 1 94.38 467 THR A N 1
ATOM 3452 C CA . THR A 1 467 ? -0.531 -7.324 9.898 1 94.38 467 THR A CA 1
ATOM 3453 C C . THR A 1 467 ? -1.329 -8.578 10.234 1 94.38 467 THR A C 1
ATOM 3455 O O . THR A 1 467 ? -1.548 -9.438 9.375 1 94.38 467 THR A O 1
ATOM 3458 N N . ASP A 1 468 ? -1.807 -8.641 11.469 1 93.31 468 ASP A N 1
ATOM 3459 C CA . ASP A 1 468 ? -2.682 -9.734 11.859 1 93.31 468 ASP A CA 1
ATOM 3460 C C . ASP A 1 468 ? -3.949 -9.766 11.008 1 93.31 468 ASP A C 1
ATOM 3462 O O . ASP A 1 468 ? -4.617 -10.797 10.914 1 93.31 468 ASP A O 1
ATOM 3466 N N . ALA A 1 469 ? -4.18 -8.711 10.352 1 91.94 469 ALA A N 1
ATOM 3467 C CA . ALA A 1 469 ? -5.414 -8.539 9.586 1 91.94 469 ALA A CA 1
ATOM 3468 C C . ALA A 1 469 ? -5.266 -9.094 8.172 1 91.94 469 ALA A C 1
ATOM 3470 O O . ALA A 1 469 ? -6.258 -9.266 7.461 1 91.94 469 ALA A O 1
ATOM 3471 N N . PHE A 1 470 ? -4.117 -9.523 7.73 1 95.12 470 PHE A N 1
ATOM 3472 C CA . PHE A 1 470 ? -3.887 -9.891 6.34 1 95.12 470 PHE A CA 1
ATOM 3473 C C . PHE A 1 470 ? -3.639 -11.391 6.211 1 95.12 470 PHE A C 1
ATOM 3475 O O . PHE A 1 470 ? -2.98 -11.992 7.062 1 95.12 470 PHE A O 1
ATOM 3482 N N . PRO A 1 471 ? -4.141 -12.023 5.133 1 95.19 471 PRO A N 1
ATOM 3483 C CA . PRO A 1 471 ? -4.027 -13.477 4.973 1 95.19 471 PRO A CA 1
ATOM 3484 C C . PRO A 1 471 ? -2.689 -13.898 4.375 1 95.19 471 PRO A C 1
ATOM 3486 O O . PRO A 1 471 ? -2.656 -14.633 3.385 1 95.19 471 PRO A O 1
ATOM 3489 N N . LEU A 1 472 ? -1.584 -13.43 4.961 1 97.88 472 LEU A N 1
ATOM 3490 C CA . LEU A 1 472 ? -0.214 -13.766 4.586 1 97.88 472 LEU A CA 1
ATOM 3491 C C . LEU A 1 472 ? 0.619 -14.109 5.812 1 97.88 472 LEU A C 1
ATOM 3493 O O . LEU A 1 472 ? 0.236 -13.781 6.941 1 97.88 472 LEU A O 1
ATOM 3497 N N . ASN A 1 473 ? 1.654 -14.852 5.637 1 98.62 473 ASN A N 1
ATOM 3498 C CA . ASN A 1 473 ? 2.684 -14.969 6.664 1 98.62 473 ASN A CA 1
ATOM 3499 C C . ASN A 1 473 ? 3.598 -13.75 6.688 1 98.62 473 ASN A C 1
ATOM 3501 O O . ASN A 1 473 ? 3.883 -13.164 5.641 1 98.62 473 ASN A O 1
ATOM 3505 N N . PHE A 1 474 ? 4.039 -13.406 7.91 1 98.5 474 PHE A N 1
ATOM 3506 C CA . PHE A 1 474 ? 4.875 -12.219 8.008 1 98.5 474 PHE A CA 1
ATOM 3507 C C . PHE A 1 474 ? 6.086 -12.477 8.898 1 98.5 474 PHE A C 1
ATOM 3509 O O . PHE A 1 474 ? 6.055 -13.367 9.75 1 98.5 474 PHE A O 1
ATOM 3516 N N . GLY A 1 475 ? 7.129 -11.797 8.672 1 98.56 475 GLY A N 1
ATOM 3517 C CA . GLY A 1 475 ? 8.289 -11.609 9.531 1 98.56 475 GLY A CA 1
ATOM 3518 C C . GLY A 1 475 ? 8.859 -10.211 9.469 1 98.56 475 GLY A C 1
ATOM 3519 O O . GLY A 1 475 ? 8.867 -9.586 8.406 1 98.56 475 GLY A O 1
ATOM 3520 N N . PHE A 1 476 ? 9.43 -9.734 10.609 1 98.62 476 PHE A N 1
ATOM 3521 C CA . PHE A 1 476 ? 9.922 -8.359 10.648 1 98.62 476 PHE A CA 1
ATOM 3522 C C . PHE A 1 476 ? 11.383 -8.32 11.086 1 98.62 476 PHE A C 1
ATOM 3524 O O . PHE A 1 476 ? 11.766 -9.008 12.039 1 98.62 476 PHE A O 1
ATOM 3531 N N . THR A 1 477 ? 12.141 -7.496 10.375 1 98.56 477 THR A N 1
ATOM 3532 C CA . THR A 1 477 ? 13.547 -7.316 10.727 1 98.56 477 THR A CA 1
ATOM 3533 C C . THR A 1 477 ? 13.734 -6.059 11.57 1 98.56 477 THR A C 1
ATOM 3535 O O . THR A 1 477 ? 13.086 -5.039 11.328 1 98.56 477 THR A O 1
ATOM 3538 N N . GLY A 1 478 ? 14.531 -6.188 12.609 1 98.5 478 GLY A N 1
ATOM 3539 C CA . GLY A 1 478 ? 14.938 -5.027 13.383 1 98.5 478 GLY A CA 1
ATOM 3540 C C . GLY A 1 478 ? 16.047 -4.234 12.727 1 98.5 478 GLY A C 1
ATOM 3541 O O . GLY A 1 478 ? 16.531 -4.602 11.648 1 98.5 478 GLY A O 1
ATOM 3542 N N . LYS A 1 479 ? 16.438 -3.154 13.312 1 98.31 479 LYS A N 1
ATOM 3543 C CA . LYS A 1 479 ? 17.547 -2.324 12.867 1 98.31 479 LYS A CA 1
ATOM 3544 C C . LYS A 1 479 ? 18.844 -2.713 13.586 1 98.31 479 LYS A C 1
ATOM 3546 O O . LYS A 1 479 ? 18.906 -2.684 14.82 1 98.31 479 LYS A O 1
ATOM 3551 N N . GLY A 1 480 ? 19.844 -3.035 12.789 1 98.12 480 GLY A N 1
ATOM 3552 C CA . GLY A 1 480 ? 21.078 -3.553 13.367 1 98.12 480 GLY A CA 1
ATOM 3553 C C . GLY A 1 480 ? 22.188 -2.52 13.445 1 98.12 480 GLY A C 1
ATOM 3554 O O . GLY A 1 480 ? 23.266 -2.797 13.969 1 98.12 480 GLY A O 1
ATOM 3555 N N . ASN A 1 481 ? 21.922 -1.279 13.008 1 97.5 481 ASN A N 1
ATOM 3556 C CA . ASN A 1 481 ? 22.953 -0.263 12.828 1 97.5 481 ASN A CA 1
ATOM 3557 C C . ASN A 1 481 ? 23.344 0.385 14.156 1 97.5 481 ASN A C 1
ATOM 3559 O O . ASN A 1 481 ? 22.969 1.527 14.43 1 97.5 481 ASN A O 1
ATOM 3563 N N . THR A 1 482 ? 24.094 -0.266 14.969 1 96.88 482 THR A N 1
ATOM 3564 C CA . THR A 1 482 ? 24.703 0.275 16.172 1 96.88 482 THR A CA 1
ATOM 3565 C C . THR A 1 482 ? 26.062 -0.358 16.422 1 96.88 482 THR A C 1
ATOM 3567 O O . THR A 1 482 ? 26.5 -1.225 15.672 1 96.88 482 THR A O 1
ATOM 3570 N N . SER A 1 483 ? 26.844 0.268 17.375 1 93.88 483 SER A N 1
ATOM 3571 C CA . SER A 1 483 ? 28.172 -0.236 17.703 1 93.88 483 SER A CA 1
ATOM 3572 C C . SER A 1 483 ? 28.359 -0.367 19.203 1 93.88 483 SER A C 1
ATOM 3574 O O . SER A 1 483 ? 27.953 0.516 19.969 1 93.88 483 SER A O 1
ATOM 3576 N N . ASN A 1 484 ? 28.781 -1.495 19.594 1 88.56 484 ASN A N 1
ATOM 3577 C CA . ASN A 1 484 ? 29.141 -1.812 20.969 1 88.56 484 ASN A CA 1
ATOM 3578 C C . ASN A 1 484 ? 30.312 -2.771 21.047 1 88.56 484 ASN A C 1
ATOM 3580 O O . ASN A 1 484 ? 30.141 -3.984 20.922 1 88.56 484 ASN A O 1
ATOM 3584 N N . SER A 1 485 ? 31.531 -2.236 21.297 1 74.12 485 SER A N 1
ATOM 3585 C CA . SER A 1 485 ? 32.719 -3.057 21.203 1 74.12 485 SER A CA 1
ATOM 3586 C C . SER A 1 485 ? 33 -3.773 22.516 1 74.12 485 SER A C 1
ATOM 3588 O O . SER A 1 485 ? 33.75 -4.77 22.547 1 74.12 485 SER A O 1
ATOM 3590 N N . ASP A 1 486 ? 32.531 -3.436 23.516 1 66.88 486 ASP A N 1
ATOM 3591 C CA . ASP A 1 486 ? 33.031 -3.844 24.828 1 66.88 486 ASP A CA 1
ATOM 3592 C C . ASP A 1 486 ? 32.281 -5.094 25.312 1 66.88 486 ASP A C 1
ATOM 3594 O O . ASP A 1 486 ? 32.719 -5.73 26.281 1 66.88 486 ASP A O 1
ATOM 3598 N N . LYS A 1 487 ? 31.219 -5.402 24.672 1 69.19 487 LYS A N 1
ATOM 3599 C CA . LYS A 1 487 ? 30.406 -6.43 25.312 1 69.19 487 LYS A CA 1
ATOM 3600 C C . LYS A 1 487 ? 29.938 -7.477 24.312 1 69.19 487 LYS A C 1
ATOM 3602 O O . LYS A 1 487 ? 29.828 -7.188 23.125 1 69.19 487 LYS A O 1
ATOM 3607 N N . GLU A 1 488 ? 29.938 -8.578 24.875 1 75.88 488 GLU A N 1
ATOM 3608 C CA . GLU A 1 488 ? 29.344 -9.656 24.078 1 75.88 488 GLU A CA 1
ATOM 3609 C C . GLU A 1 488 ? 27.859 -9.398 23.797 1 75.88 488 GLU A C 1
ATOM 3611 O O . GLU A 1 488 ? 27.375 -9.672 22.703 1 75.88 488 GLU A O 1
ATOM 3616 N N . SER A 1 489 ? 27.328 -8.727 24.703 1 84.94 489 SER A N 1
ATOM 3617 C CA . SER A 1 489 ? 25.906 -8.43 24.562 1 84.94 489 SER A CA 1
ATOM 3618 C C . SER A 1 489 ? 25.688 -6.988 24.109 1 84.94 489 SER A C 1
ATOM 3620 O O . SER A 1 489 ? 26.547 -6.133 24.312 1 84.94 489 SER A O 1
ATOM 3622 N N . CYS A 1 490 ? 24.656 -6.793 23.312 1 94.56 490 CYS A N 1
ATOM 3623 C CA . CYS A 1 490 ? 24.172 -5.488 22.906 1 94.56 490 CYS A CA 1
ATOM 3624 C C . CYS A 1 490 ? 22.672 -5.371 23.125 1 94.56 490 CYS A C 1
ATOM 3626 O O . CYS A 1 490 ? 21.875 -5.781 22.281 1 94.56 490 CYS A O 1
ATOM 3628 N N . ARG A 1 491 ? 22.266 -4.781 24.203 1 94.81 491 ARG A N 1
ATOM 3629 C CA . ARG A 1 491 ? 20.891 -4.809 24.672 1 94.81 491 ARG A CA 1
ATOM 3630 C C . ARG A 1 491 ? 19.953 -4.125 23.672 1 94.81 491 ARG A C 1
ATOM 3632 O O . ARG A 1 491 ? 18.812 -4.562 23.484 1 94.81 491 ARG A O 1
ATOM 3639 N N . GLU A 1 492 ? 20.422 -3.07 23.094 1 95 492 GLU A N 1
ATOM 3640 C CA . GLU A 1 492 ? 19.578 -2.32 22.172 1 95 492 GLU A CA 1
ATOM 3641 C C . GLU A 1 492 ? 19.234 -3.152 20.938 1 95 492 GLU A C 1
ATOM 3643 O O . GLU A 1 492 ? 18.203 -2.918 20.297 1 95 492 GLU A O 1
ATOM 3648 N N . LEU A 1 493 ? 20.031 -4.121 20.578 1 97.69 493 LEU A N 1
ATOM 3649 C CA . LEU A 1 493 ? 19.703 -5.047 19.5 1 97.69 493 LEU A CA 1
ATOM 3650 C C . LEU A 1 493 ? 18.844 -6.199 20.016 1 97.69 493 LEU A C 1
ATOM 3652 O O . LEU A 1 493 ? 17.875 -6.602 19.375 1 97.69 493 LEU A O 1
ATOM 3656 N N . GLU A 1 494 ? 19.172 -6.684 21.203 1 97.25 494 GLU A N 1
ATOM 3657 C CA . GLU A 1 494 ? 18.5 -7.848 21.766 1 97.25 494 GLU A CA 1
ATOM 3658 C C . GLU A 1 494 ? 17.047 -7.535 22.094 1 97.25 494 GLU A C 1
ATOM 3660 O O . GLU A 1 494 ? 16.172 -8.406 21.953 1 97.25 494 GLU A O 1
ATOM 3665 N N . GLU A 1 495 ? 16.719 -6.277 22.469 1 97.12 495 GLU A N 1
ATOM 3666 C CA . GLU A 1 495 ? 15.352 -5.875 22.75 1 97.12 495 GLU A CA 1
ATOM 3667 C C . GLU A 1 495 ? 14.461 -6.027 21.516 1 97.12 495 GLU A C 1
ATOM 3669 O O . GLU A 1 495 ? 13.289 -6.391 21.641 1 97.12 495 GLU A O 1
ATOM 3674 N N . GLN A 1 496 ? 15.023 -5.734 20.406 1 98.12 496 GLN A N 1
ATOM 3675 C CA . GLN A 1 496 ? 14.281 -5.859 19.156 1 98.12 496 GLN A CA 1
ATOM 3676 C C . GLN A 1 496 ? 14.008 -7.324 18.828 1 98.12 496 GLN A C 1
ATOM 3678 O O . GLN A 1 496 ? 12.906 -7.676 18.406 1 98.12 496 GLN A O 1
ATOM 3683 N N . ILE A 1 497 ? 15 -8.203 19.031 1 98.31 497 ILE A N 1
ATOM 3684 C CA . ILE A 1 497 ? 14.883 -9.633 18.781 1 98.31 497 ILE A CA 1
ATOM 3685 C C . ILE A 1 497 ? 13.852 -10.234 19.734 1 98.31 497 ILE A C 1
ATOM 3687 O O . ILE A 1 497 ? 13 -11.031 19.328 1 98.31 497 ILE A O 1
ATOM 3691 N N . GLU A 1 498 ? 13.883 -9.805 21 1 97.94 498 GLU A N 1
ATOM 3692 C CA . GLU A 1 498 ? 12.945 -10.273 22.016 1 97.94 498 GLU A CA 1
ATOM 3693 C C . GLU A 1 498 ? 11.523 -9.82 21.703 1 97.94 498 GLU A C 1
ATOM 3695 O O . GLU A 1 498 ? 10.555 -10.469 22.094 1 97.94 498 GLU A O 1
ATOM 3700 N N . ALA A 1 499 ? 11.438 -8.727 20.938 1 98.12 499 ALA A N 1
ATOM 3701 C CA . ALA A 1 499 ? 10.125 -8.203 20.562 1 98.12 499 ALA A CA 1
ATOM 3702 C C . ALA A 1 499 ? 9.539 -8.977 19.391 1 98.12 499 ALA A C 1
ATOM 3704 O O . ALA A 1 499 ? 8.352 -8.859 19.094 1 98.12 499 ALA A O 1
ATOM 3705 N N . GLY A 1 500 ? 10.344 -9.758 18.703 1 98.38 500 GLY A N 1
ATOM 3706 C CA . GLY A 1 500 ? 9.805 -10.609 17.656 1 98.38 500 GLY A CA 1
ATOM 3707 C C . GLY A 1 500 ? 10.594 -10.523 16.359 1 98.38 500 GLY A C 1
ATOM 3708 O O . GLY A 1 500 ? 10.273 -11.219 15.391 1 98.38 500 GLY A O 1
ATOM 3709 N N . ALA A 1 501 ? 11.656 -9.727 16.281 1 98.69 501 ALA A N 1
ATOM 3710 C CA . ALA A 1 501 ? 12.422 -9.586 15.039 1 98.69 501 ALA A CA 1
ATOM 3711 C C . ALA A 1 501 ? 13.016 -10.93 14.617 1 98.69 501 ALA A C 1
ATOM 3713 O O . ALA A 1 501 ? 13.656 -11.609 15.422 1 98.69 501 ALA A O 1
ATOM 3714 N N . ILE A 1 502 ? 12.812 -11.297 13.352 1 98.56 502 ILE A N 1
ATOM 3715 C CA . ILE A 1 502 ? 13.297 -12.578 12.844 1 98.56 502 ILE A CA 1
ATOM 3716 C C . ILE A 1 502 ? 14.75 -12.438 12.406 1 98.56 502 ILE A C 1
ATOM 3718 O O . ILE A 1 502 ? 15.406 -13.438 12.094 1 98.56 502 ILE A O 1
ATOM 3722 N N . GLY A 1 503 ? 15.219 -11.273 12.305 1 98.44 503 GLY A N 1
ATOM 3723 C CA . GLY A 1 503 ? 16.562 -10.906 11.883 1 98.44 503 GLY A CA 1
ATOM 3724 C C . GLY A 1 503 ? 16.844 -9.422 12.047 1 98.44 503 GLY A C 1
ATOM 3725 O O . GLY A 1 503 ? 16 -8.672 12.539 1 98.44 503 GLY A O 1
ATOM 3726 N N . MET A 1 504 ? 18.062 -9.039 11.727 1 98.31 504 MET A N 1
ATOM 3727 C CA . MET A 1 504 ? 18.484 -7.641 11.781 1 98.31 504 MET A CA 1
ATOM 3728 C C . MET A 1 504 ? 18.906 -7.148 10.406 1 98.31 504 MET A C 1
ATOM 3730 O O . MET A 1 504 ? 19.5 -7.906 9.625 1 98.31 504 MET A O 1
ATOM 3734 N N . LYS A 1 505 ? 18.547 -5.934 10.109 1 98.44 505 LYS A N 1
ATOM 3735 C CA . LYS A 1 505 ? 18.984 -5.32 8.859 1 98.44 505 LYS A CA 1
ATOM 3736 C C . LYS A 1 505 ? 20 -4.215 9.117 1 98.44 505 LYS A C 1
ATOM 3738 O O . LYS A 1 505 ? 19.781 -3.336 9.953 1 98.44 505 LYS A O 1
ATOM 3743 N N . LEU A 1 506 ? 21.156 -4.328 8.516 1 97.69 506 LEU A N 1
ATOM 3744 C CA . LEU A 1 506 ? 22.141 -3.266 8.398 1 97.69 506 LEU A CA 1
ATOM 3745 C C . LEU A 1 506 ? 21.984 -2.508 7.086 1 97.69 506 LEU A C 1
ATOM 3747 O O . LEU A 1 506 ? 21.906 -3.119 6.02 1 97.69 506 LEU A O 1
ATOM 3751 N N . HIS A 1 507 ? 21.844 -1.278 7.121 1 96.38 507 HIS A N 1
ATOM 3752 C CA . HIS A 1 507 ? 21.672 -0.478 5.914 1 96.38 507 HIS A CA 1
ATOM 3753 C C . HIS A 1 507 ? 22.609 0.729 5.918 1 96.38 507 HIS A C 1
ATOM 3755 O O . HIS A 1 507 ? 22.797 1.359 6.961 1 96.38 507 HIS A O 1
ATOM 3761 N N . GLU A 1 508 ? 23.109 1.093 4.801 1 93.06 508 GLU A N 1
ATOM 3762 C CA . GLU A 1 508 ? 24.078 2.18 4.668 1 93.06 508 GLU A CA 1
ATOM 3763 C C . GLU A 1 508 ? 23.469 3.51 5.113 1 93.06 508 GLU A C 1
ATOM 3765 O O . GLU A 1 508 ? 24.172 4.363 5.656 1 93.06 508 GLU A O 1
ATOM 3770 N N . ASP A 1 509 ? 22.203 3.707 4.867 1 92.5 509 ASP A N 1
ATOM 3771 C CA . ASP A 1 509 ? 21.547 4.977 5.188 1 92.5 509 ASP A CA 1
ATOM 3772 C C . ASP A 1 509 ? 21.516 5.211 6.695 1 92.5 509 ASP A C 1
ATOM 3774 O O . ASP A 1 509 ? 21.312 6.34 7.148 1 92.5 509 ASP A O 1
ATOM 3778 N N . TRP A 1 510 ? 21.672 4.109 7.469 1 95.38 510 TRP A N 1
ATOM 3779 C CA . TRP A 1 510 ? 21.797 4.207 8.922 1 95.38 510 TRP A CA 1
ATOM 3780 C C . TRP A 1 510 ? 23.234 4.012 9.359 1 95.38 510 TRP A C 1
ATOM 3782 O O . TRP A 1 510 ? 23.547 4.086 10.555 1 95.38 510 TRP A O 1
ATOM 3792 N N . GLY A 1 511 ? 24.156 3.75 8.453 1 94.19 511 GLY A N 1
ATOM 3793 C CA . GLY A 1 511 ? 25.578 3.543 8.719 1 94.19 511 GLY A CA 1
ATOM 3794 C C . GLY A 1 511 ? 25.938 2.082 8.922 1 94.19 511 GLY A C 1
ATOM 3795 O O . GLY A 1 511 ? 25.812 1.55 10.023 1 94.19 511 GLY A O 1
ATOM 3796 N N . SER A 1 512 ? 26.422 1.436 7.895 1 93.69 512 SER A N 1
ATOM 3797 C CA . SER A 1 512 ? 26.859 0.047 7.977 1 93.69 512 SER A CA 1
ATOM 3798 C C . SER A 1 512 ? 28.375 -0.046 8.07 1 93.69 512 SER A C 1
ATOM 3800 O O . SER A 1 512 ? 29.031 -0.607 7.184 1 93.69 512 SER A O 1
ATOM 3802 N N . THR A 1 513 ? 28.953 0.409 9.156 1 94.88 513 THR A N 1
ATOM 3803 C CA . THR A 1 513 ? 30.391 0.404 9.391 1 94.88 513 THR A CA 1
ATOM 3804 C C . THR A 1 513 ? 30.875 -0.983 9.812 1 94.88 513 THR A C 1
ATOM 3806 O O . THR A 1 513 ? 30.062 -1.834 10.188 1 94.88 513 THR A O 1
ATOM 3809 N N . PRO A 1 514 ? 32.188 -1.253 9.703 1 95.5 514 PRO A N 1
ATOM 3810 C CA . PRO A 1 514 ? 32.719 -2.549 10.156 1 95.5 514 PRO A CA 1
ATOM 3811 C C . PRO A 1 514 ? 32.312 -2.869 11.594 1 95.5 514 PRO A C 1
ATOM 3813 O O . PRO A 1 514 ? 31.969 -4.012 11.906 1 95.5 514 PRO A O 1
ATOM 3816 N N . GLU A 1 515 ? 32.344 -1.881 12.484 1 95.44 515 GLU A N 1
ATOM 3817 C CA . GLU A 1 515 ? 31.984 -2.127 13.875 1 95.44 515 GLU A CA 1
ATOM 3818 C C . GLU A 1 515 ? 30.5 -2.461 14.008 1 95.44 515 GLU A C 1
ATOM 3820 O O . GLU A 1 515 ? 30.109 -3.242 14.875 1 95.44 515 GLU A O 1
ATOM 3825 N N . ALA A 1 516 ? 29.672 -1.771 13.234 1 96.31 516 ALA A N 1
ATOM 3826 C CA . ALA A 1 516 ? 28.25 -2.096 13.234 1 96.31 516 ALA A CA 1
ATOM 3827 C C . ALA A 1 516 ? 28.016 -3.531 12.766 1 96.31 516 ALA A C 1
ATOM 3829 O O . ALA A 1 516 ? 27.188 -4.246 13.336 1 96.31 516 ALA A O 1
ATOM 3830 N N . ILE A 1 517 ? 28.734 -3.957 11.734 1 96.88 517 ILE A N 1
ATOM 3831 C CA . ILE A 1 517 ? 28.625 -5.301 11.18 1 96.88 517 ILE A CA 1
ATOM 3832 C C . ILE A 1 517 ? 29.031 -6.332 12.227 1 96.88 517 ILE A C 1
ATOM 3834 O O . ILE A 1 517 ? 28.281 -7.281 12.5 1 96.88 517 ILE A O 1
ATOM 3838 N N . ARG A 1 518 ? 30.188 -6.121 12.883 1 96.06 518 ARG A N 1
ATOM 3839 C CA . ARG A 1 518 ? 30.688 -7.055 13.891 1 96.06 518 ARG A CA 1
ATOM 3840 C C . ARG A 1 518 ? 29.719 -7.168 15.062 1 96.06 518 ARG A C 1
ATOM 3842 O O . ARG A 1 518 ? 29.438 -8.273 15.531 1 96.06 518 ARG A O 1
ATOM 3849 N N . THR A 1 519 ? 29.219 -6.004 15.516 1 96.56 519 THR A N 1
ATOM 3850 C CA . THR A 1 519 ? 28.297 -5.973 16.656 1 96.56 519 THR A CA 1
ATOM 3851 C C . THR A 1 519 ? 27 -6.723 16.312 1 96.56 519 THR A C 1
ATOM 3853 O O . THR A 1 519 ? 26.547 -7.555 17.109 1 96.56 519 THR A O 1
ATOM 3856 N N . CYS A 1 520 ? 26.453 -6.434 15.156 1 97.38 520 CYS A N 1
ATOM 3857 C CA . CYS A 1 520 ? 25.203 -7.047 14.742 1 97.38 520 CYS A CA 1
ATOM 3858 C C . CYS A 1 520 ? 25.359 -8.555 14.594 1 97.38 520 CYS A C 1
ATOM 3860 O O . CYS A 1 520 ? 24.5 -9.32 15.055 1 97.38 520 CYS A O 1
ATOM 3862 N N . LEU A 1 521 ? 26.438 -9.016 13.984 1 97.31 521 LEU A N 1
ATOM 3863 C CA . LEU A 1 521 ? 26.656 -10.438 13.742 1 97.31 521 LEU A CA 1
ATOM 3864 C C . LEU A 1 521 ? 26.906 -11.18 15.047 1 97.31 521 LEU A C 1
ATOM 3866 O O . LEU A 1 521 ? 26.5 -12.336 15.195 1 97.31 521 LEU A O 1
ATOM 3870 N N . ARG A 1 522 ? 27.594 -10.531 15.992 1 96.19 522 ARG A N 1
ATOM 3871 C CA . ARG A 1 522 ? 27.797 -11.133 17.297 1 96.19 522 ARG A CA 1
ATOM 3872 C C . ARG A 1 522 ? 26.469 -11.422 18 1 96.19 522 ARG A C 1
ATOM 3874 O O . ARG A 1 522 ? 26.266 -12.508 18.531 1 96.19 522 ARG A O 1
ATOM 3881 N N . VAL A 1 523 ? 25.562 -10.477 17.953 1 96.69 523 VAL A N 1
ATOM 3882 C CA . VAL A 1 523 ? 24.25 -10.633 18.562 1 96.69 523 VAL A CA 1
ATOM 3883 C C . VAL A 1 523 ? 23.453 -11.688 17.812 1 96.69 523 VAL A C 1
ATOM 3885 O O . VAL A 1 523 ? 22.766 -12.516 18.422 1 96.69 523 VAL A O 1
ATOM 3888 N N . ALA A 1 524 ? 23.531 -11.688 16.5 1 97.5 524 ALA A N 1
ATOM 3889 C CA . ALA A 1 524 ? 22.797 -12.648 15.68 1 97.5 524 ALA A CA 1
ATOM 3890 C C . ALA A 1 524 ? 23.234 -14.078 15.992 1 97.5 524 ALA A C 1
ATOM 3892 O O . ALA A 1 524 ? 22.391 -14.984 16.031 1 97.5 524 ALA A O 1
ATOM 3893 N N . GLU A 1 525 ? 24.562 -14.336 16.219 1 96.56 525 GLU A N 1
ATOM 3894 C CA . GLU A 1 525 ? 25.078 -15.656 16.562 1 96.56 525 GLU A CA 1
ATOM 3895 C C . GLU A 1 525 ? 24.453 -16.172 17.859 1 96.56 525 GLU A C 1
ATOM 3897 O O . GLU A 1 525 ? 24.125 -17.359 17.953 1 96.56 525 GLU A O 1
ATOM 3902 N N . ARG A 1 526 ? 24.188 -15.305 18.734 1 95.44 526 ARG A N 1
ATOM 3903 C CA . ARG A 1 526 ? 23.656 -15.68 20.047 1 95.44 526 ARG A CA 1
ATOM 3904 C C . ARG A 1 526 ? 22.172 -16.031 19.953 1 95.44 526 ARG A C 1
ATOM 3906 O O . ARG A 1 526 ? 21.688 -16.859 20.719 1 95.44 526 ARG A O 1
ATOM 3913 N N . HIS A 1 527 ? 21.484 -15.516 18.984 1 97 527 HIS A N 1
ATOM 3914 C CA . HIS A 1 527 ? 20.016 -15.633 18.984 1 97 527 HIS A CA 1
ATOM 3915 C C . HIS A 1 527 ? 19.531 -16.438 17.781 1 97 527 HIS A C 1
ATOM 3917 O O . HIS A 1 527 ? 18.344 -16.656 17.625 1 97 527 HIS A O 1
ATOM 3923 N N . ASP A 1 528 ? 20.406 -16.875 16.938 1 97.81 528 ASP A N 1
ATOM 3924 C CA . ASP A 1 528 ? 20.109 -17.656 15.742 1 97.81 528 ASP A CA 1
ATOM 3925 C C . ASP A 1 528 ? 19.125 -16.938 14.836 1 97.81 528 ASP A C 1
ATOM 3927 O O . ASP A 1 528 ? 18.094 -17.516 14.445 1 97.81 528 ASP A O 1
ATOM 3931 N N . VAL A 1 529 ? 19.375 -15.703 14.57 1 98.12 529 VAL A N 1
ATOM 3932 C CA . VAL A 1 529 ? 18.578 -14.93 13.617 1 98.12 529 VAL A CA 1
ATOM 3933 C C . VAL A 1 529 ? 19.469 -14.484 12.461 1 98.12 529 VAL A C 1
ATOM 3935 O O . VAL A 1 529 ? 20.703 -14.469 12.578 1 98.12 529 VAL A O 1
ATOM 3938 N N . GLN A 1 530 ? 18.875 -14.195 11.352 1 98.25 530 GLN A N 1
ATOM 3939 C CA . GLN A 1 530 ? 19.641 -13.805 10.164 1 98.25 530 GLN A CA 1
ATOM 3940 C C . GLN A 1 530 ? 20 -12.32 10.219 1 98.25 530 GLN A C 1
ATOM 3942 O O . GLN A 1 530 ? 19.359 -11.539 10.93 1 98.25 530 GLN A O 1
ATOM 3947 N N . VAL A 1 531 ? 21.094 -11.906 9.531 1 98.44 531 VAL A N 1
ATOM 3948 C CA . VAL A 1 531 ? 21.484 -10.516 9.328 1 98.44 531 VAL A CA 1
ATOM 3949 C C . VAL A 1 531 ? 21.484 -10.195 7.832 1 98.44 531 VAL A C 1
ATOM 3951 O O . VAL A 1 531 ? 22.156 -10.875 7.051 1 98.44 531 VAL A O 1
ATOM 3954 N N . MET A 1 532 ? 20.641 -9.305 7.445 1 97.81 532 MET A N 1
ATOM 3955 C CA . MET A 1 532 ? 20.656 -8.773 6.082 1 97.81 532 MET A CA 1
ATOM 3956 C C . MET A 1 532 ? 21.469 -7.48 6.016 1 97.81 532 MET A C 1
ATOM 3958 O O . MET A 1 532 ? 21.453 -6.684 6.953 1 97.81 532 MET A O 1
ATOM 3962 N N . ILE A 1 533 ? 22.141 -7.242 4.898 1 96.5 533 ILE A N 1
ATOM 3963 C CA . ILE A 1 533 ? 22.953 -6.035 4.859 1 96.5 533 ILE A CA 1
ATOM 3964 C C . ILE A 1 533 ? 22.859 -5.387 3.48 1 96.5 533 ILE A C 1
ATOM 3966 O O . ILE A 1 533 ? 22.828 -6.082 2.461 1 96.5 533 ILE A O 1
ATOM 3970 N N . HIS A 1 534 ? 22.562 -4.176 3.434 1 93.94 534 HIS A N 1
ATOM 3971 C CA . HIS A 1 534 ? 22.906 -3.268 2.348 1 93.94 534 HIS A CA 1
ATOM 3972 C C . HIS A 1 534 ? 24.203 -2.523 2.643 1 93.94 534 HIS A C 1
ATOM 3974 O O . HIS A 1 534 ? 24.234 -1.663 3.527 1 93.94 534 HIS A O 1
ATOM 3980 N N . THR A 1 535 ? 25.203 -2.766 1.943 1 89.75 535 THR A N 1
ATOM 3981 C CA . THR A 1 535 ? 26.547 -2.299 2.248 1 89.75 535 THR A CA 1
ATOM 3982 C C . THR A 1 535 ? 26.719 -0.835 1.852 1 89.75 535 THR A C 1
ATOM 3984 O O . THR A 1 535 ? 25.844 -0.257 1.204 1 89.75 535 THR A O 1
ATOM 3987 N N . ASP A 1 536 ? 27.812 -0.286 2.258 1 87.5 536 ASP A N 1
ATOM 3988 C CA . ASP A 1 536 ? 28.047 1.148 2.145 1 87.5 536 ASP A CA 1
ATOM 3989 C C . ASP A 1 536 ? 28.438 1.53 0.719 1 87.5 536 ASP A C 1
ATOM 3991 O O . ASP A 1 536 ? 29.359 0.949 0.147 1 87.5 536 ASP A O 1
ATOM 3995 N N . THR A 1 537 ? 27.781 2.496 0.17 1 81.5 537 THR A N 1
ATOM 3996 C CA . THR A 1 537 ? 28.078 3.029 -1.155 1 81.5 537 THR A CA 1
ATOM 3997 C C . THR A 1 537 ? 29.234 4.035 -1.091 1 81.5 537 THR A C 1
ATOM 3999 O O . THR A 1 537 ? 29.984 4.188 -2.055 1 81.5 537 THR A O 1
ATOM 4002 N N . LEU A 1 538 ? 29.391 4.684 0.014 1 87.44 538 LEU A N 1
ATOM 4003 C CA . LEU A 1 538 ? 30.312 5.812 0.144 1 87.44 538 LEU A CA 1
ATOM 4004 C C . LEU A 1 538 ? 31.75 5.328 0.303 1 87.44 538 LEU A C 1
ATOM 4006 O O . LEU A 1 538 ? 32.688 6.105 0.143 1 87.44 538 LEU A O 1
ATOM 4010 N N . ASN A 1 539 ? 31.953 4.102 0.625 1 91.69 539 ASN A N 1
ATOM 4011 C CA . ASN A 1 539 ? 33.25 3.621 1.051 1 91.69 539 ASN A CA 1
ATOM 4012 C C . ASN A 1 539 ? 33.844 4.488 2.162 1 91.69 539 ASN A C 1
ATOM 4014 O O . ASN A 1 539 ? 35.062 4.727 2.203 1 91.69 539 ASN A O 1
ATOM 4018 N N . GLU A 1 540 ? 32.969 5.004 2.904 1 93.31 540 GLU A N 1
ATOM 4019 C CA . GLU A 1 540 ? 33.312 5.977 3.934 1 93.31 540 GLU A CA 1
ATOM 4020 C C . GLU A 1 540 ? 34.25 5.375 4.969 1 93.31 540 GLU A C 1
ATOM 4022 O O . GLU A 1 540 ? 35.281 5.973 5.301 1 93.31 540 GLU A O 1
ATOM 4027 N N . SER A 1 541 ? 33.969 4.23 5.465 1 94.19 541 SER A N 1
ATOM 4028 C CA . SER A 1 541 ? 34.781 3.531 6.449 1 94.19 541 SER A CA 1
ATOM 4029 C C . SER A 1 541 ? 35.75 2.584 5.773 1 94.19 541 SER A C 1
ATOM 4031 O O . SER A 1 541 ? 36.844 2.348 6.289 1 94.19 541 SER A O 1
ATOM 4033 N N . CYS A 1 542 ? 35.25 1.996 4.715 1 92.88 542 CYS A N 1
ATOM 4034 C CA . CYS A 1 542 ? 36.062 0.95 4.105 1 92.88 542 CYS A CA 1
ATOM 4035 C C . CYS A 1 542 ? 35.531 0.566 2.734 1 92.88 542 CYS A C 1
ATOM 4037 O O . CYS A 1 542 ? 34.5 1.064 2.314 1 92.88 542 CYS A O 1
ATOM 4039 N N . CYS A 1 543 ? 36.281 -0.235 2.045 1 91.81 543 CYS A N 1
ATOM 4040 C CA . CYS A 1 543 ? 35.844 -0.812 0.776 1 91.81 543 CYS A CA 1
ATOM 4041 C C . CYS A 1 543 ? 35.281 -2.221 0.975 1 91.81 543 CYS A C 1
ATOM 4043 O O . CYS A 1 543 ? 35.188 -2.699 2.105 1 91.81 543 CYS A O 1
ATOM 4045 N N . VAL A 1 544 ? 34.844 -2.863 -0.121 1 91.69 544 VAL A N 1
ATOM 4046 C CA . VAL A 1 544 ? 34.125 -4.129 -0.079 1 91.69 544 VAL A CA 1
ATOM 4047 C C . VAL A 1 544 ? 34.969 -5.188 0.622 1 91.69 544 VAL A C 1
ATOM 4049 O O . VAL A 1 544 ? 34.438 -6.027 1.356 1 91.69 544 VAL A O 1
ATOM 4052 N N . GLU A 1 545 ? 36.344 -5.191 0.451 1 91.62 545 GLU A N 1
ATOM 4053 C CA . GLU A 1 545 ? 37.219 -6.195 1.038 1 91.62 545 GLU A CA 1
ATOM 4054 C C . GLU A 1 545 ? 37.156 -6.16 2.562 1 91.62 545 GLU A C 1
ATOM 4056 O O . GLU A 1 545 ? 37.125 -7.207 3.213 1 91.62 545 GLU A O 1
ATOM 4061 N N . ASP A 1 546 ? 37.125 -4.969 3.049 1 92.06 546 ASP A N 1
ATOM 4062 C CA . ASP A 1 546 ? 37.094 -4.809 4.5 1 92.06 546 ASP A CA 1
ATOM 4063 C C . ASP A 1 546 ? 35.688 -5.148 5.059 1 92.06 546 ASP A C 1
ATOM 4065 O O . ASP A 1 546 ? 35.594 -5.637 6.184 1 92.06 546 ASP A O 1
ATOM 4069 N N . THR A 1 547 ? 34.656 -4.816 4.293 1 94.12 547 THR A N 1
ATOM 4070 C CA . THR A 1 547 ? 33.312 -5.254 4.676 1 94.12 547 THR A CA 1
ATOM 4071 C C . THR A 1 547 ? 33.25 -6.773 4.773 1 94.12 547 THR A C 1
ATOM 4073 O O . THR A 1 547 ? 32.688 -7.316 5.742 1 94.12 547 THR A O 1
ATOM 4076 N N . ILE A 1 548 ? 33.781 -7.5 3.793 1 95 548 ILE A N 1
ATOM 4077 C CA . ILE A 1 548 ? 33.812 -8.961 3.787 1 95 548 ILE A CA 1
ATOM 4078 C C . ILE A 1 548 ? 34.625 -9.461 4.984 1 95 548 ILE A C 1
ATOM 4080 O O . ILE A 1 548 ? 34.219 -10.422 5.645 1 95 548 ILE A O 1
ATOM 4084 N N . ALA A 1 549 ? 35.75 -8.75 5.246 1 95.31 549 ALA A N 1
ATOM 4085 C CA . ALA A 1 549 ? 36.562 -9.117 6.398 1 95.31 549 ALA A CA 1
ATOM 4086 C C . ALA A 1 549 ? 35.781 -8.992 7.699 1 95.31 549 ALA A C 1
ATOM 4088 O O . ALA A 1 549 ? 35.969 -9.773 8.633 1 95.31 549 ALA A O 1
ATOM 4089 N N . ALA A 1 550 ? 34.875 -7.992 7.742 1 95.62 550 ALA A N 1
ATOM 4090 C CA . ALA A 1 550 ? 34.094 -7.746 8.945 1 95.62 550 ALA A CA 1
ATOM 4091 C C . ALA A 1 550 ? 33.062 -8.852 9.156 1 95.62 550 ALA A C 1
ATOM 4093 O O . ALA A 1 550 ? 32.531 -9.016 10.266 1 95.62 550 ALA A O 1
ATOM 4094 N N . PHE A 1 551 ? 32.75 -9.633 8.094 1 96.81 551 PHE A N 1
ATOM 4095 C CA . PHE A 1 551 ? 31.844 -10.781 8.266 1 96.81 551 PHE A CA 1
ATOM 4096 C C . PHE A 1 551 ? 32.5 -11.836 9.148 1 96.81 551 PHE A C 1
ATOM 4098 O O . PHE A 1 551 ? 31.797 -12.602 9.82 1 96.81 551 PHE A O 1
ATOM 4105 N N . GLU A 1 552 ? 33.875 -11.93 9.086 1 96.44 552 GLU A N 1
ATOM 4106 C CA . GLU A 1 552 ? 34.656 -12.867 9.875 1 96.44 552 GLU A CA 1
ATOM 4107 C C . GLU A 1 552 ? 34.156 -14.297 9.68 1 96.44 552 GLU A C 1
ATOM 4109 O O . GLU A 1 552 ? 34.031 -15.055 10.648 1 96.44 552 GLU A O 1
ATOM 4114 N N . GLY A 1 553 ? 33.719 -14.586 8.469 1 96.25 553 GLY A N 1
ATOM 4115 C CA . GLY A 1 553 ? 33.344 -15.938 8.086 1 96.25 553 GLY A CA 1
ATOM 4116 C C . GLY A 1 553 ? 31.953 -16.312 8.57 1 96.25 553 GLY A C 1
ATOM 4117 O O . GLY A 1 553 ? 31.516 -17.453 8.391 1 96.25 553 GLY A O 1
ATOM 4118 N N . ARG A 1 554 ? 31.219 -15.539 9.18 1 96.75 554 ARG A N 1
ATOM 4119 C CA . ARG A 1 554 ? 29.875 -15.812 9.688 1 96.75 554 ARG A CA 1
ATOM 4120 C C . ARG A 1 554 ? 28.844 -15.641 8.586 1 96.75 554 ARG A C 1
ATOM 4122 O O . ARG A 1 554 ? 29.047 -14.883 7.641 1 96.75 554 ARG A O 1
ATOM 4129 N N . THR A 1 555 ? 27.75 -16.297 8.695 1 97.81 555 THR A N 1
ATOM 4130 C CA . THR A 1 555 ? 26.656 -16.266 7.73 1 97.81 555 THR A CA 1
ATOM 4131 C C . THR A 1 555 ? 26.062 -14.867 7.633 1 97.81 555 THR A C 1
ATOM 4133 O O . THR A 1 555 ? 25.844 -14.203 8.648 1 97.81 555 THR A O 1
ATOM 4136 N N . ILE A 1 556 ? 25.812 -14.398 6.422 1 97.69 556 ILE A N 1
ATOM 4137 C CA . ILE A 1 556 ? 25.172 -13.109 6.223 1 97.69 556 ILE A CA 1
ATOM 4138 C C . ILE A 1 556 ? 24.406 -13.109 4.902 1 97.69 556 ILE A C 1
ATOM 4140 O O . ILE A 1 556 ? 24.859 -13.695 3.916 1 97.69 556 ILE A O 1
ATOM 4144 N N . HIS A 1 557 ? 23.172 -12.633 4.887 1 97.62 557 HIS A N 1
ATOM 4145 C CA . HIS A 1 557 ? 22.375 -12.438 3.682 1 97.62 557 HIS A CA 1
ATOM 4146 C C . HIS A 1 557 ? 22.625 -11.055 3.078 1 97.62 557 HIS A C 1
ATOM 4148 O O . HIS A 1 557 ? 22.172 -10.047 3.615 1 97.62 557 HIS A O 1
ATOM 4154 N N . THR A 1 558 ? 23.328 -11 1.983 1 94.94 558 THR A N 1
ATOM 4155 C CA . THR A 1 558 ? 23.625 -9.719 1.35 1 94.94 558 THR A CA 1
ATOM 4156 C C . THR A 1 558 ? 22.531 -9.352 0.343 1 94.94 558 THR A C 1
ATOM 4158 O O . THR A 1 558 ? 22.344 -10.047 -0.655 1 94.94 558 THR A O 1
ATOM 4161 N N . TYR A 1 559 ? 21.859 -8.273 0.702 1 90.31 559 TYR A N 1
ATOM 4162 C CA . TYR A 1 559 ? 20.906 -7.664 -0.225 1 90.31 559 TYR A CA 1
ATOM 4163 C C . TYR A 1 559 ? 21.641 -6.969 -1.37 1 90.31 559 TYR A C 1
ATOM 4165 O O . TYR A 1 559 ? 22.797 -6.598 -1.239 1 90.31 559 TYR A O 1
ATOM 4173 N N . HIS A 1 560 ? 20.969 -6.879 -2.523 1 88 560 HIS A N 1
ATOM 4174 C CA . HIS A 1 560 ? 21.438 -6.109 -3.668 1 88 560 HIS A CA 1
ATOM 4175 C C . HIS A 1 560 ? 22.781 -6.625 -4.16 1 88 560 HIS A C 1
ATOM 4177 O O . HIS A 1 560 ? 23.672 -5.836 -4.496 1 88 560 HIS A O 1
ATOM 4183 N N . SER A 1 561 ? 23.062 -7.875 -3.91 1 89.38 561 SER A N 1
ATOM 4184 C CA . SER A 1 561 ? 24.141 -8.508 -4.668 1 89.38 561 SER A CA 1
ATOM 4185 C C . SER A 1 561 ? 23.859 -8.492 -6.164 1 89.38 561 SER A C 1
ATOM 4187 O O . SER A 1 561 ? 23.562 -9.531 -6.762 1 89.38 561 SER A O 1
ATOM 4189 N N . GLU A 1 562 ? 23.984 -7.227 -6.672 1 83.56 562 GLU A N 1
ATOM 4190 C CA . GLU A 1 562 ? 23.422 -6.988 -7.996 1 83.56 562 GLU A CA 1
ATOM 4191 C C . GLU A 1 562 ? 24.188 -5.902 -8.742 1 83.56 562 GLU A C 1
ATOM 4193 O O . GLU A 1 562 ? 25.156 -5.359 -8.219 1 83.56 562 GLU A O 1
ATOM 4198 N N . GLY A 1 563 ? 23.75 -5.781 -9.906 1 76 563 GLY A N 1
ATOM 4199 C CA . GLY A 1 563 ? 24.469 -4.895 -10.805 1 76 563 GLY A CA 1
ATOM 4200 C C . GLY A 1 563 ? 24.156 -3.428 -10.57 1 76 563 GLY A C 1
ATOM 4201 O O . GLY A 1 563 ? 24.906 -2.551 -10.992 1 76 563 GLY A O 1
ATOM 4202 N N . ALA A 1 564 ? 23.016 -3.188 -9.945 1 76.81 564 ALA A N 1
ATOM 4203 C CA . ALA A 1 564 ? 22.625 -1.819 -9.625 1 76.81 564 ALA A CA 1
ATOM 4204 C C . ALA A 1 564 ? 22.031 -1.736 -8.219 1 76.81 564 ALA A C 1
ATOM 4206 O O . ALA A 1 564 ? 21.359 -2.668 -7.766 1 76.81 564 ALA A O 1
ATOM 4207 N N . GLY A 1 565 ? 22.391 -0.651 -7.465 1 66.81 565 GLY A N 1
ATOM 4208 C CA . GLY A 1 565 ? 21.688 -0.388 -6.219 1 66.81 565 GLY A CA 1
ATOM 4209 C C . GLY A 1 565 ? 22.516 -0.725 -4.988 1 66.81 565 GLY A C 1
ATOM 4210 O O . GLY A 1 565 ? 22.328 -0.114 -3.93 1 66.81 565 GLY A O 1
ATOM 4211 N N . GLY A 1 566 ? 23.391 -1.686 -5.137 1 70.56 566 GLY A N 1
ATOM 4212 C CA . GLY A 1 566 ? 24.125 -2.131 -3.963 1 70.56 566 GLY A CA 1
ATOM 4213 C C . GLY A 1 566 ? 25.219 -1.175 -3.551 1 70.56 566 GLY A C 1
ATOM 4214 O O . GLY A 1 566 ? 25.641 -0.317 -4.336 1 70.56 566 GLY A O 1
ATOM 4215 N N . GLY A 1 567 ? 25.5 -1.316 -2.287 1 75.19 567 GLY A N 1
ATOM 4216 C CA . GLY A 1 567 ? 26.625 -0.527 -1.805 1 75.19 567 GLY A CA 1
ATOM 4217 C C . GLY A 1 567 ? 27.969 -1.005 -2.336 1 75.19 567 GLY A C 1
ATOM 4218 O O . GLY A 1 567 ? 28.062 -2.096 -2.902 1 75.19 567 GLY A O 1
ATOM 4219 N N . HIS A 1 568 ? 29 -0.238 -2.236 1 74.69 568 HIS A N 1
ATOM 4220 C CA . HIS A 1 568 ? 30.344 -0.506 -2.76 1 74.69 568 HIS A CA 1
ATOM 4221 C C . HIS A 1 568 ? 30.312 -0.702 -4.273 1 74.69 568 HIS A C 1
ATOM 4223 O O . HIS A 1 568 ? 31.188 -1.378 -4.832 1 74.69 568 HIS A O 1
ATOM 4229 N N . ALA A 1 569 ? 29.125 -0.331 -4.84 1 66.62 569 ALA A N 1
ATOM 4230 C CA . ALA A 1 569 ? 29.062 -0.485 -6.289 1 66.62 569 ALA A CA 1
ATOM 4231 C C . ALA A 1 569 ? 30.328 0.058 -6.953 1 66.62 569 ALA A C 1
ATOM 4233 O O . ALA A 1 569 ? 30.828 1.121 -6.578 1 66.62 569 ALA A O 1
ATOM 4234 N N . PRO A 1 570 ? 30.984 -0.722 -7.805 1 69.69 570 PRO A N 1
ATOM 4235 C CA . PRO A 1 570 ? 30.484 -1.913 -8.492 1 69.69 570 PRO A CA 1
ATOM 4236 C C . PRO A 1 570 ? 30.953 -3.213 -7.84 1 69.69 570 PRO A C 1
ATOM 4238 O O . PRO A 1 570 ? 30.641 -4.301 -8.328 1 69.69 570 PRO A O 1
ATOM 4241 N N . ASP A 1 571 ? 31.562 -3.098 -6.734 1 80.56 571 ASP A N 1
ATOM 4242 C CA . ASP A 1 571 ? 32.375 -4.199 -6.234 1 80.56 571 ASP A CA 1
ATOM 4243 C C . ASP A 1 571 ? 31.547 -5.16 -5.391 1 80.56 571 ASP A C 1
ATOM 4245 O O . ASP A 1 571 ? 32 -6.25 -5.043 1 80.56 571 ASP A O 1
ATOM 4249 N N . ILE A 1 572 ? 30.297 -4.832 -5.191 1 85.81 572 ILE A N 1
ATOM 4250 C CA . ILE A 1 572 ? 29.547 -5.613 -4.207 1 85.81 572 ILE A CA 1
ATOM 4251 C C . ILE A 1 572 ? 29.312 -7.027 -4.738 1 85.81 572 ILE A C 1
ATOM 4253 O O . ILE A 1 572 ? 29.172 -7.973 -3.963 1 85.81 572 ILE A O 1
ATOM 4257 N N . MET A 1 573 ? 29.25 -7.148 -6.047 1 89.31 573 MET A N 1
ATOM 4258 C CA . MET A 1 573 ? 28.969 -8.453 -6.637 1 89.31 573 MET A CA 1
ATOM 4259 C C . MET A 1 573 ? 30.062 -9.461 -6.277 1 89.31 573 MET A C 1
ATOM 4261 O O . MET A 1 573 ? 29.859 -10.672 -6.418 1 89.31 573 MET A O 1
ATOM 4265 N N . LYS A 1 574 ? 31.156 -9.008 -5.773 1 90 574 LYS A N 1
ATOM 4266 C CA . LYS A 1 574 ? 32.219 -9.883 -5.32 1 90 574 LYS A CA 1
ATOM 4267 C C . LYS A 1 574 ? 31.734 -10.828 -4.219 1 90 574 LYS A C 1
ATOM 4269 O O . LYS A 1 574 ? 32.25 -11.938 -4.074 1 90 574 LYS A O 1
ATOM 4274 N N . VAL A 1 575 ? 30.75 -10.414 -3.537 1 93.25 575 VAL A N 1
ATOM 4275 C CA . VAL A 1 575 ? 30.281 -11.172 -2.377 1 93.25 575 VAL A CA 1
ATOM 4276 C C . VAL A 1 575 ? 29.625 -12.477 -2.834 1 93.25 575 VAL A C 1
ATOM 4278 O O . VAL A 1 575 ? 29.5 -13.422 -2.051 1 93.25 575 VAL A O 1
ATOM 4281 N N . VAL A 1 576 ? 29.266 -12.578 -4.074 1 93.88 576 VAL A N 1
ATOM 4282 C CA . VAL A 1 576 ? 28.625 -13.766 -4.633 1 93.88 576 VAL A CA 1
ATOM 4283 C C . VAL A 1 576 ? 29.578 -14.953 -4.551 1 93.88 576 VAL A C 1
ATOM 4285 O O . VAL A 1 576 ? 29.141 -16.109 -4.492 1 93.88 576 VAL A O 1
ATOM 4288 N N . GLY A 1 577 ? 30.875 -14.695 -4.52 1 93.31 577 GLY A N 1
ATOM 4289 C CA . GLY A 1 577 ? 31.875 -15.742 -4.488 1 93.31 577 GLY A CA 1
ATOM 4290 C C . GLY A 1 577 ? 32.344 -16.078 -3.082 1 93.31 577 GLY A C 1
ATOM 4291 O O . GLY A 1 577 ? 33.281 -16.859 -2.9 1 93.31 577 GLY A O 1
ATOM 4292 N N . VAL A 1 578 ? 31.703 -15.531 -2.027 1 95.62 578 VAL A N 1
ATOM 4293 C CA . VAL A 1 578 ? 32.062 -15.766 -0.636 1 95.62 578 VAL A CA 1
ATOM 4294 C C . VAL A 1 578 ? 31.188 -16.859 -0.039 1 95.62 578 VAL A C 1
ATOM 4296 O O . VAL A 1 578 ? 29.953 -16.734 -0.047 1 95.62 578 VAL A O 1
ATOM 4299 N N . PRO A 1 579 ? 31.688 -17.922 0.532 1 96.19 579 PRO A N 1
ATOM 4300 C CA . PRO A 1 579 ? 30.922 -19.125 0.886 1 96.19 579 PRO A CA 1
ATOM 4301 C C . PRO A 1 579 ? 29.891 -18.875 1.975 1 96.19 579 PRO A C 1
ATOM 4303 O O . PRO A 1 579 ? 28.859 -19.562 2.029 1 96.19 579 PRO A O 1
ATOM 4306 N N . ASN A 1 580 ? 30.172 -17.953 2.914 1 97.12 580 ASN A N 1
ATOM 4307 C CA . ASN A 1 580 ? 29.25 -17.734 4.02 1 97.12 580 ASN A CA 1
ATOM 4308 C C . ASN A 1 580 ? 28.203 -16.672 3.67 1 97.12 580 ASN A C 1
ATOM 4310 O O . ASN A 1 580 ? 27.438 -16.25 4.527 1 97.12 580 ASN A O 1
ATOM 4314 N N . VAL A 1 581 ? 28.188 -16.219 2.422 1 96.94 581 VAL A N 1
ATOM 4315 C CA . VAL A 1 581 ? 27.281 -15.172 1.983 1 96.94 581 VAL A CA 1
ATOM 4316 C C . VAL A 1 581 ? 26.094 -15.797 1.235 1 96.94 581 VAL A C 1
ATOM 4318 O O . VAL A 1 581 ? 26.281 -16.688 0.41 1 96.94 581 VAL A O 1
ATOM 4321 N N . LEU A 1 582 ? 24.906 -15.477 1.593 1 98 582 LEU A N 1
ATOM 4322 C CA . LEU A 1 582 ? 23.672 -15.812 0.89 1 98 582 LEU A CA 1
ATOM 4323 C C . LEU A 1 582 ? 23.172 -14.633 0.052 1 98 582 LEU A C 1
ATOM 4325 O O . LEU A 1 582 ? 22.453 -13.773 0.548 1 98 582 LEU A O 1
ATOM 4329 N N . PRO A 1 583 ? 23.5 -14.562 -1.204 1 96.19 583 PRO A N 1
ATOM 4330 C CA . PRO A 1 583 ? 23.266 -13.375 -2.021 1 96.19 583 PRO A CA 1
ATOM 4331 C C . PRO A 1 583 ? 21.844 -13.328 -2.604 1 96.19 583 PRO A C 1
ATOM 4333 O O . PRO A 1 583 ? 21.297 -14.359 -2.975 1 96.19 583 PRO A O 1
ATOM 4336 N N . SER A 1 584 ? 21.281 -12.219 -2.648 1 95.81 584 SER A N 1
ATOM 4337 C CA . SER A 1 584 ? 20 -11.977 -3.32 1 95.81 584 SER A CA 1
ATOM 4338 C C . SER A 1 584 ? 20.062 -10.711 -4.172 1 95.81 584 SER A C 1
ATOM 4340 O O . SER A 1 584 ? 20.906 -9.852 -3.953 1 95.81 584 SER A O 1
ATOM 4342 N N . SER A 1 585 ? 19.281 -10.695 -5.188 1 93.44 585 SER A N 1
ATOM 4343 C CA . SER A 1 585 ? 19.078 -9.516 -6.016 1 93.44 585 SER A CA 1
ATOM 4344 C C . SER A 1 585 ? 17.609 -9.117 -6.043 1 93.44 585 SER A C 1
ATOM 4346 O O . SER A 1 585 ? 16.734 -9.875 -5.598 1 93.44 585 SER A O 1
ATOM 4348 N N . THR A 1 586 ? 17.344 -7.879 -6.492 1 92.56 586 THR A N 1
ATOM 4349 C CA . THR A 1 586 ? 15.984 -7.344 -6.512 1 92.56 586 THR A CA 1
ATOM 4350 C C . THR A 1 586 ? 15.492 -7.191 -7.949 1 92.56 586 THR A C 1
ATOM 4352 O O . THR A 1 586 ? 16.281 -7.223 -8.891 1 92.56 586 THR A O 1
ATOM 4355 N N . ASN A 1 587 ? 14.203 -7.035 -8.148 1 90.56 587 ASN A N 1
ATOM 4356 C CA . ASN A 1 587 ? 13.602 -7.32 -9.438 1 90.56 587 ASN A CA 1
ATOM 4357 C C . ASN A 1 587 ? 13.648 -6.105 -10.367 1 90.56 587 ASN A C 1
ATOM 4359 O O . ASN A 1 587 ? 13.484 -6.234 -11.578 1 90.56 587 ASN A O 1
ATOM 4363 N N . PRO A 1 588 ? 14.031 -4.895 -9.992 1 86.5 588 PRO A N 1
ATOM 4364 C CA . PRO A 1 588 ? 14.039 -3.816 -10.984 1 86.5 588 PRO A CA 1
ATOM 4365 C C . PRO A 1 588 ? 15.102 -4.012 -12.062 1 86.5 588 PRO A C 1
ATOM 4367 O O . PRO A 1 588 ? 14.969 -3.486 -13.172 1 86.5 588 PRO A O 1
ATOM 4370 N N . THR A 1 589 ? 16.109 -4.719 -11.797 1 87.69 589 THR A N 1
ATOM 4371 C CA . THR A 1 589 ? 17.156 -4.918 -12.797 1 87.69 589 THR A CA 1
ATOM 4372 C C . THR A 1 589 ? 16.984 -6.258 -13.5 1 87.69 589 THR A C 1
ATOM 4374 O O . THR A 1 589 ? 17.812 -6.629 -14.344 1 87.69 589 THR A O 1
ATOM 4377 N N . ARG A 1 590 ? 16 -6.965 -13.07 1 91.06 590 ARG A N 1
ATOM 4378 C CA . ARG A 1 590 ? 15.82 -8.297 -13.641 1 91.06 590 ARG A CA 1
ATOM 4379 C C . ARG A 1 590 ? 14.75 -8.289 -14.727 1 91.06 590 ARG A C 1
ATOM 4381 O O . ARG A 1 590 ? 13.633 -7.812 -14.5 1 91.06 590 ARG A O 1
ATOM 4388 N N . PRO A 1 591 ? 14.977 -8.844 -15.875 1 96.5 591 PRO A N 1
ATOM 4389 C CA . PRO A 1 591 ? 16.312 -8.953 -16.484 1 96.5 591 PRO A CA 1
ATOM 4390 C C . PRO A 1 591 ? 16.797 -7.633 -17.078 1 96.5 591 PRO A C 1
ATOM 4392 O O . PRO A 1 591 ? 16.062 -6.641 -17.062 1 96.5 591 PRO A O 1
ATOM 4395 N N . PHE A 1 592 ? 18.094 -7.586 -17.469 1 95.19 592 PHE A N 1
ATOM 4396 C CA . PHE A 1 592 ? 18.656 -6.426 -18.141 1 95.19 592 PHE A CA 1
ATOM 4397 C C . PHE A 1 592 ? 17.953 -6.156 -19.469 1 95.19 592 PHE A C 1
ATOM 4399 O O . PHE A 1 592 ? 17.922 -7.012 -20.344 1 95.19 592 PHE A O 1
ATOM 4406 N N . THR A 1 593 ? 17.297 -5.012 -19.625 1 95.69 593 THR A N 1
ATOM 4407 C CA . THR A 1 593 ? 16.547 -4.637 -20.828 1 95.69 593 THR A CA 1
ATOM 4408 C C . THR A 1 593 ? 16.969 -3.246 -21.297 1 95.69 593 THR A C 1
ATOM 4410 O O . THR A 1 593 ? 17.797 -2.586 -20.656 1 95.69 593 THR A O 1
ATOM 4413 N N . VAL A 1 594 ? 16.422 -2.779 -22.391 1 93.44 594 VAL A N 1
ATOM 4414 C CA . VAL A 1 594 ? 16.828 -1.54 -23.047 1 93.44 594 VAL A CA 1
ATOM 4415 C C . VAL A 1 594 ? 16.438 -0.345 -22.172 1 93.44 594 VAL A C 1
ATOM 4417 O O . VAL A 1 594 ? 17.062 0.714 -22.25 1 93.44 594 VAL A O 1
ATOM 4420 N N . ASN A 1 595 ? 15.438 -0.525 -21.281 1 93 595 ASN A N 1
ATOM 4421 C CA . ASN A 1 595 ? 14.945 0.597 -20.5 1 93 595 ASN A CA 1
ATOM 4422 C C . ASN A 1 595 ? 15.484 0.552 -19.062 1 93 595 ASN A C 1
ATOM 4424 O O . ASN A 1 595 ? 15.203 1.445 -18.266 1 93 595 ASN A O 1
ATOM 4428 N N . THR A 1 596 ? 16.281 -0.473 -18.719 1 91.12 596 THR A N 1
ATOM 4429 C CA . THR A 1 596 ? 16.703 -0.724 -17.344 1 91.12 596 THR A CA 1
ATOM 4430 C C . THR A 1 596 ? 17.547 0.434 -16.828 1 91.12 596 THR A C 1
ATOM 4432 O O . THR A 1 596 ? 17.312 0.914 -15.711 1 91.12 596 THR A O 1
ATOM 4435 N N . ILE A 1 597 ? 18.453 0.909 -17.578 1 86.44 597 ILE A N 1
ATOM 4436 C CA . ILE A 1 597 ? 19.391 1.937 -17.125 1 86.44 597 ILE A CA 1
ATOM 4437 C C . ILE A 1 597 ? 18.641 3.262 -16.953 1 86.44 597 ILE A C 1
ATOM 4439 O O . ILE A 1 597 ? 18.812 3.936 -15.93 1 86.44 597 ILE A O 1
ATOM 4443 N N . ASP A 1 598 ? 17.797 3.578 -17.891 1 85.12 598 ASP A N 1
ATOM 4444 C CA . ASP A 1 598 ? 17.094 4.859 -17.891 1 85.12 598 ASP A CA 1
ATOM 4445 C C . ASP A 1 598 ? 16.156 4.988 -16.688 1 85.12 598 ASP A C 1
ATOM 4447 O O . ASP A 1 598 ? 15.992 6.082 -16.141 1 85.12 598 ASP A O 1
ATOM 4451 N N . GLU A 1 599 ? 15.602 3.949 -16.359 1 87 599 GLU A N 1
ATOM 4452 C CA . GLU A 1 599 ? 14.633 4.035 -15.258 1 87 599 GLU A CA 1
ATOM 4453 C C . GLU A 1 599 ? 15.344 4.156 -13.914 1 87 599 GLU A C 1
ATOM 4455 O O . GLU A 1 599 ? 14.797 4.727 -12.961 1 87 599 GLU A O 1
ATOM 4460 N N . HIS A 1 600 ? 16.531 3.725 -13.758 1 85.81 600 HIS A N 1
ATOM 4461 C CA . HIS A 1 600 ? 17.156 3.527 -12.453 1 85.81 600 HIS A CA 1
ATOM 4462 C C . HIS A 1 600 ? 17.688 4.84 -11.891 1 85.81 600 HIS A C 1
ATOM 4464 O O . HIS A 1 600 ? 17.766 5.016 -10.672 1 85.81 600 HIS A O 1
ATOM 4470 N N . LEU A 1 601 ? 18.047 5.723 -12.711 1 78.31 601 LEU A N 1
ATOM 4471 C CA . LEU A 1 601 ? 18.641 6.957 -12.195 1 78.31 601 LEU A CA 1
ATOM 4472 C C . LEU A 1 601 ? 17.641 7.703 -11.312 1 78.31 601 LEU A C 1
ATOM 4474 O O . LEU A 1 601 ? 17.953 8.023 -10.156 1 78.31 601 LEU A O 1
ATOM 4478 N N . ASP A 1 602 ? 16.5 7.887 -11.758 1 77.12 602 ASP A N 1
ATOM 4479 C CA . ASP A 1 602 ? 15.477 8.617 -11 1 77.12 602 ASP A CA 1
ATOM 4480 C C . ASP A 1 602 ? 14.992 7.801 -9.805 1 77.12 602 ASP A C 1
ATOM 4482 O O . ASP A 1 602 ? 14.648 8.359 -8.766 1 77.12 602 ASP A O 1
ATOM 4486 N N . MET A 1 603 ? 14.969 6.574 -9.953 1 82.88 603 MET A N 1
ATOM 4487 C CA . MET A 1 603 ? 14.562 5.68 -8.875 1 82.88 603 MET A CA 1
ATOM 4488 C C . MET A 1 603 ? 15.484 5.828 -7.672 1 82.88 603 MET A C 1
ATOM 4490 O O . MET A 1 603 ? 15.023 5.883 -6.531 1 82.88 603 MET A O 1
ATOM 4494 N N . LEU A 1 604 ? 16.781 5.945 -7.918 1 77 604 LEU A N 1
ATOM 4495 C CA . LEU A 1 604 ? 17.781 6.004 -6.848 1 77 604 LEU A CA 1
ATOM 4496 C C . LEU A 1 604 ? 17.672 7.324 -6.086 1 77 604 LEU A C 1
ATOM 4498 O O . LEU A 1 604 ? 17.906 7.367 -4.875 1 77 604 LEU A O 1
ATOM 4502 N N . MET A 1 605 ? 17.281 8.367 -6.816 1 75.38 605 MET A N 1
ATOM 4503 C CA . MET A 1 605 ? 17.141 9.672 -6.188 1 75.38 605 MET A CA 1
ATOM 4504 C C . MET A 1 605 ? 16.047 9.648 -5.125 1 75.38 605 MET A C 1
ATOM 4506 O O . MET A 1 605 ? 16.188 10.25 -4.059 1 75.38 605 MET A O 1
ATOM 4510 N N . VAL A 1 606 ? 15.062 8.914 -5.391 1 73 606 VAL A N 1
ATOM 4511 C CA . VAL A 1 606 ? 13.914 8.844 -4.492 1 73 606 VAL A CA 1
ATOM 4512 C C . VAL A 1 606 ? 14.211 7.863 -3.355 1 73 606 VAL A C 1
ATOM 4514 O O . VAL A 1 606 ? 13.977 8.172 -2.186 1 73 606 VAL A O 1
ATOM 4517 N N . CYS A 1 607 ? 14.758 6.781 -3.6 1 78.69 607 CYS A N 1
ATOM 4518 C CA . CYS A 1 607 ? 14.891 5.676 -2.656 1 78.69 607 CYS A CA 1
ATOM 4519 C C . CYS A 1 607 ? 15.867 6.023 -1.54 1 78.69 607 CYS A C 1
ATOM 4521 O O . CYS A 1 607 ? 15.672 5.625 -0.39 1 78.69 607 CYS A O 1
ATOM 4523 N N . HIS A 1 608 ? 16.891 6.754 -1.832 1 77.5 608 HIS A N 1
ATOM 4524 C CA . HIS A 1 608 ? 17.906 7.047 -0.831 1 77.5 608 HIS A CA 1
ATOM 4525 C C . HIS A 1 608 ? 17.75 8.461 -0.281 1 77.5 608 HIS A C 1
ATOM 4527 O O . HIS A 1 608 ? 18.672 8.984 0.363 1 77.5 608 HIS A O 1
ATOM 4533 N N . HIS A 1 609 ? 16.609 9 -0.526 1 77.19 609 HIS A N 1
ATOM 4534 C CA . HIS A 1 609 ? 16.281 10.344 -0.051 1 77.19 609 HIS A CA 1
ATOM 4535 C C . HIS A 1 609 ? 17.375 11.344 -0.437 1 77.19 609 HIS A C 1
ATOM 4537 O O . HIS A 1 609 ? 17.875 12.07 0.418 1 77.19 609 HIS A O 1
ATOM 4543 N N . LEU A 1 610 ? 17.812 11.305 -1.7 1 75.44 610 LEU A N 1
ATOM 4544 C CA . LEU A 1 610 ? 18.844 12.188 -2.227 1 75.44 610 LEU A CA 1
ATOM 4545 C C . LEU A 1 610 ? 18.25 13.477 -2.77 1 75.44 610 LEU A C 1
ATOM 4547 O O . LEU A 1 610 ? 17.031 13.562 -2.971 1 75.44 610 LEU A O 1
ATOM 4551 N N . ASP A 1 611 ? 19.062 14.391 -2.691 1 75.56 611 ASP A N 1
ATOM 4552 C CA . ASP A 1 611 ? 18.688 15.703 -3.189 1 75.56 611 ASP A CA 1
ATOM 4553 C C . ASP A 1 611 ? 19.328 15.992 -4.543 1 75.56 611 ASP A C 1
ATOM 4555 O O . ASP A 1 611 ? 20.547 16.078 -4.648 1 75.56 611 ASP A O 1
ATOM 4559 N N . LYS A 1 612 ? 18.609 16.266 -5.617 1 76.81 612 LYS A N 1
ATOM 4560 C CA . LYS A 1 612 ? 19.094 16.469 -6.98 1 76.81 612 LYS A CA 1
ATOM 4561 C C . LYS A 1 612 ? 19.906 17.75 -7.09 1 76.81 612 LYS A C 1
ATOM 4563 O O . LYS A 1 612 ? 20.672 17.938 -8.047 1 76.81 612 LYS A O 1
ATOM 4568 N N . ASN A 1 613 ? 19.703 18.562 -6.125 1 73.12 613 ASN A N 1
ATOM 4569 C CA . ASN A 1 613 ? 20.406 19.844 -6.168 1 73.12 613 ASN A CA 1
ATOM 4570 C C . ASN A 1 613 ? 21.781 19.75 -5.531 1 73.12 613 ASN A C 1
ATOM 4572 O O . ASN A 1 613 ? 22.547 20.719 -5.543 1 73.12 613 ASN A O 1
ATOM 4576 N N . LEU A 1 614 ? 22.078 18.594 -4.949 1 77.56 614 LEU A N 1
ATOM 4577 C CA . LEU A 1 614 ? 23.391 18.359 -4.363 1 77.56 614 LEU A CA 1
ATOM 4578 C C . LEU A 1 614 ? 24.234 17.484 -5.27 1 77.56 614 LEU A C 1
ATOM 4580 O O . LEU A 1 614 ? 23.875 16.328 -5.547 1 77.56 614 LEU A O 1
ATOM 4584 N N . LYS A 1 615 ? 25.375 18.016 -5.766 1 77.38 615 LYS A N 1
ATOM 4585 C CA . LYS A 1 615 ? 26.281 17.328 -6.695 1 77.38 615 LYS A CA 1
ATOM 4586 C C . LYS A 1 615 ? 26.703 15.969 -6.141 1 77.38 615 LYS A C 1
ATOM 4588 O O . LYS A 1 615 ? 26.797 14.992 -6.883 1 77.38 615 LYS A O 1
ATOM 4593 N N . GLU A 1 616 ? 26.906 15.898 -4.871 1 80.06 616 GLU A N 1
ATOM 4594 C CA . GLU A 1 616 ? 27.375 14.664 -4.25 1 80.06 616 GLU A CA 1
ATOM 4595 C C . GLU A 1 616 ? 26.297 13.586 -4.262 1 80.06 616 GLU A C 1
ATOM 4597 O O . GLU A 1 616 ? 26.594 12.398 -4.406 1 80.06 616 GLU A O 1
ATOM 4602 N N . ASP A 1 617 ? 25.094 14.055 -4.148 1 78.25 617 ASP A N 1
ATOM 4603 C CA . ASP A 1 617 ? 23.984 13.117 -4.203 1 78.25 617 ASP A CA 1
ATOM 4604 C C . ASP A 1 617 ? 23.812 12.547 -5.605 1 78.25 617 ASP A C 1
ATOM 4606 O O . ASP A 1 617 ? 23.516 11.359 -5.77 1 78.25 617 ASP A O 1
ATOM 4610 N N . VAL A 1 618 ? 24.016 13.391 -6.586 1 76.69 618 VAL A N 1
ATOM 4611 C CA . VAL A 1 618 ? 23.922 12.953 -7.973 1 76.69 618 VAL A CA 1
ATOM 4612 C C . VAL A 1 618 ? 25.062 11.969 -8.273 1 76.69 618 VAL A C 1
ATOM 4614 O O . VAL A 1 618 ? 24.844 10.945 -8.922 1 76.69 618 VAL A O 1
ATOM 4617 N N . ALA A 1 619 ? 26.234 12.273 -7.773 1 76.75 619 ALA A N 1
ATOM 4618 C CA . ALA A 1 619 ? 27.391 11.391 -7.961 1 76.75 619 ALA A CA 1
ATOM 4619 C C . ALA A 1 619 ? 27.156 10.039 -7.285 1 76.75 619 ALA A C 1
ATOM 4621 O O . ALA A 1 619 ? 27.562 9 -7.809 1 76.75 619 ALA A O 1
ATOM 4622 N N . PHE A 1 620 ? 26.609 10.094 -6.195 1 75.38 620 PHE A N 1
ATOM 4623 C CA . PHE A 1 620 ? 26.203 8.898 -5.469 1 75.38 620 PHE A CA 1
ATOM 4624 C C . PHE A 1 620 ? 25.312 8.016 -6.332 1 75.38 620 PHE A C 1
ATOM 4626 O O . PHE A 1 620 ? 25.547 6.812 -6.457 1 75.38 620 PHE A O 1
ATOM 4633 N N . ALA A 1 621 ? 24.328 8.594 -6.969 1 74.31 621 ALA A N 1
ATOM 4634 C CA . ALA A 1 621 ? 23.359 7.859 -7.789 1 74.31 621 ALA A CA 1
ATOM 4635 C C . ALA A 1 621 ? 24.031 7.293 -9.039 1 74.31 621 ALA A C 1
ATOM 4637 O O . ALA A 1 621 ? 23.766 6.152 -9.43 1 74.31 621 ALA A O 1
ATOM 4638 N N . GLU A 1 622 ? 24.922 8.023 -9.641 1 74 622 GLU A N 1
ATOM 4639 C CA . GLU A 1 622 ? 25.562 7.621 -10.891 1 74 622 GLU A CA 1
ATOM 4640 C C . GLU A 1 622 ? 26.547 6.48 -10.656 1 74 622 GLU A C 1
ATOM 4642 O O . GLU A 1 622 ? 26.797 5.68 -11.555 1 74 622 GLU A O 1
ATOM 4647 N N . SER A 1 623 ? 26.969 6.414 -9.477 1 74.38 623 SER A N 1
ATOM 4648 C CA . SER A 1 623 ? 27.969 5.406 -9.164 1 74.38 623 SER A CA 1
ATOM 4649 C C . SER A 1 623 ? 27.359 4.016 -9.078 1 74.38 623 SER A C 1
ATOM 4651 O O . SER A 1 623 ? 28.062 3.01 -9.117 1 74.38 623 SER A O 1
ATOM 4653 N N . ARG A 1 624 ? 26.078 3.91 -9.148 1 74.62 624 ARG A N 1
ATOM 4654 C CA . ARG A 1 624 ? 25.422 2.654 -8.812 1 74.62 624 ARG A CA 1
ATOM 4655 C C . ARG A 1 624 ? 24.812 2.016 -10.055 1 74.62 624 ARG A C 1
ATOM 4657 O O . ARG A 1 624 ? 24.266 0.912 -9.984 1 74.62 624 ARG A O 1
ATOM 4664 N N . ILE A 1 625 ? 24.859 2.592 -11.203 1 78.5 625 ILE A N 1
ATOM 4665 C CA . ILE A 1 625 ? 24.141 2.082 -12.367 1 78.5 625 ILE A CA 1
ATOM 4666 C C . ILE A 1 625 ? 25.125 1.834 -13.508 1 78.5 625 ILE A C 1
ATOM 4668 O O . ILE A 1 625 ? 25.609 2.777 -14.148 1 78.5 625 ILE A O 1
ATOM 4672 N N . ARG A 1 626 ? 25.406 0.607 -13.742 1 85.69 626 ARG A N 1
ATOM 4673 C CA . ARG A 1 626 ? 26.328 0.225 -14.805 1 85.69 626 ARG A CA 1
ATOM 4674 C C . ARG A 1 626 ? 25.766 -0.923 -15.633 1 85.69 626 ARG A C 1
ATOM 4676 O O . ARG A 1 626 ? 25.359 -1.951 -15.086 1 85.69 626 ARG A O 1
ATOM 4683 N N . ALA A 1 627 ? 25.797 -0.748 -16.891 1 88.19 627 ALA A N 1
ATOM 4684 C CA . ALA A 1 627 ? 25.266 -1.765 -17.797 1 88.19 627 ALA A CA 1
ATOM 4685 C C . ALA A 1 627 ? 26.031 -3.08 -17.641 1 88.19 627 ALA A C 1
ATOM 4687 O O . ALA A 1 627 ? 25.438 -4.16 -17.703 1 88.19 627 ALA A O 1
ATOM 4688 N N . GLU A 1 628 ? 27.359 -3 -17.438 1 90.62 628 GLU A N 1
ATOM 4689 C CA . GLU A 1 628 ? 28.219 -4.176 -17.391 1 90.62 628 GLU A CA 1
ATOM 4690 C C . GLU A 1 628 ? 27.859 -5.066 -16.203 1 90.62 628 GLU A C 1
ATOM 4692 O O . GLU A 1 628 ? 27.719 -6.281 -16.344 1 90.62 628 GLU A O 1
ATOM 4697 N N . THR A 1 629 ? 27.641 -4.469 -15.094 1 90.88 629 THR A N 1
ATOM 4698 C CA . THR A 1 629 ? 27.344 -5.254 -13.906 1 90.88 629 THR A CA 1
ATOM 4699 C C . THR A 1 629 ? 25.906 -5.773 -13.945 1 90.88 629 THR A C 1
ATOM 4701 O O . THR A 1 629 ? 25.625 -6.863 -13.445 1 90.88 629 THR A O 1
ATOM 4704 N N . ILE A 1 630 ? 25 -5.023 -14.508 1 91.81 630 ILE A N 1
ATOM 4705 C CA . ILE A 1 630 ? 23.609 -5.473 -14.641 1 91.81 630 ILE A CA 1
ATOM 4706 C C . ILE A 1 630 ? 23.562 -6.691 -15.555 1 91.81 630 ILE A C 1
ATOM 4708 O O . ILE A 1 630 ? 22.828 -7.652 -15.281 1 91.81 630 ILE A O 1
ATOM 4712 N N . ALA A 1 631 ? 24.297 -6.598 -16.641 1 94.12 631 ALA A N 1
ATOM 4713 C CA . ALA A 1 631 ? 24.375 -7.727 -17.562 1 94.12 631 ALA A CA 1
ATOM 4714 C C . ALA A 1 631 ? 24.922 -8.969 -16.859 1 94.12 631 ALA A C 1
ATOM 4716 O O . ALA A 1 631 ? 24.422 -10.078 -17.078 1 94.12 631 ALA A O 1
ATOM 4717 N N . ALA A 1 632 ? 25.938 -8.797 -16.078 1 94.44 632 ALA A N 1
ATOM 4718 C CA . ALA A 1 632 ? 26.562 -9.906 -15.359 1 94.44 632 ALA A CA 1
ATOM 4719 C C . ALA A 1 632 ? 25.578 -10.539 -14.375 1 94.44 632 ALA A C 1
ATOM 4721 O O . ALA A 1 632 ? 25.594 -11.75 -14.148 1 94.44 632 ALA A O 1
ATOM 4722 N N . GLU A 1 633 ? 24.75 -9.734 -13.766 1 94.5 633 GLU A N 1
ATOM 4723 C CA . GLU A 1 633 ? 23.75 -10.188 -12.805 1 94.5 633 GLU A CA 1
ATOM 4724 C C . GLU A 1 633 ? 22.828 -11.234 -13.414 1 94.5 633 GLU A C 1
ATOM 4726 O O . GLU A 1 633 ? 22.531 -12.25 -12.781 1 94.5 633 GLU A O 1
ATOM 4731 N N . ASP A 1 634 ? 22.359 -11.039 -14.625 1 96.62 634 ASP A N 1
ATOM 4732 C CA . ASP A 1 634 ? 21.516 -12.008 -15.32 1 96.62 634 ASP A CA 1
ATOM 4733 C C . ASP A 1 634 ? 22.188 -13.375 -15.383 1 96.62 634 ASP A C 1
ATOM 4735 O O . ASP A 1 634 ? 21.562 -14.398 -15.086 1 96.62 634 ASP A O 1
ATOM 4739 N N . ILE A 1 635 ? 23.422 -13.336 -15.766 1 96.25 635 ILE A N 1
ATOM 4740 C CA . ILE A 1 635 ? 24.172 -14.57 -15.992 1 96.25 635 ILE A CA 1
ATOM 4741 C C . ILE A 1 635 ? 24.422 -15.273 -14.656 1 96.25 635 ILE A C 1
ATOM 4743 O O . ILE A 1 635 ? 24.312 -16.5 -14.562 1 96.25 635 ILE A O 1
ATOM 4747 N N . LEU A 1 636 ? 24.734 -14.492 -13.633 1 96.25 636 LEU A N 1
ATOM 4748 C CA . LEU A 1 636 ? 25.016 -15.062 -12.32 1 96.25 636 LEU A CA 1
ATOM 4749 C C . LEU A 1 636 ? 23.781 -15.75 -11.742 1 96.25 636 LEU A C 1
ATOM 4751 O O . LEU A 1 636 ? 23.891 -16.75 -11.039 1 96.25 636 LEU A O 1
ATOM 4755 N N . HIS A 1 637 ? 22.594 -15.25 -12 1 97.12 637 HIS A N 1
ATOM 4756 C CA . HIS A 1 637 ? 21.359 -15.938 -11.617 1 97.12 637 HIS A CA 1
ATOM 4757 C C . HIS A 1 637 ? 21.234 -17.281 -12.336 1 97.12 637 HIS A C 1
ATOM 4759 O O . HIS A 1 637 ? 20.859 -18.281 -11.727 1 97.12 637 HIS A O 1
ATOM 4765 N N . ASP A 1 638 ? 21.5 -17.234 -13.625 1 97.5 638 ASP A N 1
ATOM 4766 C CA . ASP A 1 638 ? 21.328 -18.422 -14.438 1 97.5 638 ASP A CA 1
ATOM 4767 C C . ASP A 1 638 ? 22.312 -19.516 -14.047 1 97.5 638 ASP A C 1
ATOM 4769 O O . ASP A 1 638 ? 22.016 -20.703 -14.172 1 97.5 638 ASP A O 1
ATOM 4773 N N . LEU A 1 639 ? 23.469 -19.094 -13.547 1 95.5 639 LEU A N 1
ATOM 4774 C CA . LEU A 1 639 ? 24.516 -20.031 -13.125 1 95.5 639 LEU A CA 1
ATOM 4775 C C . LEU A 1 639 ? 24.219 -20.578 -11.727 1 95.5 639 LEU A C 1
ATOM 4777 O O . LEU A 1 639 ? 24.828 -21.562 -11.305 1 95.5 639 LEU A O 1
ATOM 4781 N N . GLY A 1 640 ? 23.281 -19.969 -11.055 1 96.69 640 GLY A N 1
ATOM 4782 C CA . GLY A 1 640 ? 22.969 -20.391 -9.695 1 96.69 640 GLY A CA 1
ATOM 4783 C C . GLY A 1 640 ? 23.906 -19.797 -8.664 1 96.69 640 GLY A C 1
ATOM 4784 O O . GLY A 1 640 ? 24.047 -20.328 -7.559 1 96.69 640 GLY A O 1
ATOM 4785 N N . ALA A 1 641 ? 24.641 -18.688 -9.031 1 96.56 641 ALA A N 1
ATOM 4786 C CA . ALA A 1 641 ? 25.547 -18.016 -8.102 1 96.56 641 ALA A CA 1
ATOM 4787 C C . ALA A 1 641 ? 24.797 -17.062 -7.191 1 96.56 641 ALA A C 1
ATOM 4789 O O . ALA A 1 641 ? 25.172 -16.859 -6.035 1 96.56 641 ALA A O 1
ATOM 4790 N N . ILE A 1 642 ? 23.75 -16.375 -7.711 1 97.12 642 ILE A N 1
ATOM 4791 C CA . ILE A 1 642 ? 22.812 -15.617 -6.891 1 97.12 642 ILE A CA 1
ATOM 4792 C C . ILE A 1 642 ? 21.609 -16.484 -6.547 1 97.12 642 ILE A C 1
ATOM 4794 O O . ILE A 1 642 ? 20.984 -17.078 -7.438 1 97.12 642 ILE A O 1
ATOM 4798 N N . SER A 1 643 ? 21.219 -16.562 -5.32 1 98.25 643 SER A N 1
ATOM 4799 C CA . SER A 1 643 ? 20.375 -17.656 -4.832 1 98.25 643 SER A CA 1
ATOM 4800 C C . SER A 1 643 ? 18.922 -17.203 -4.684 1 98.25 643 SER A C 1
ATOM 4802 O O . SER A 1 643 ? 18.016 -18.031 -4.688 1 98.25 643 SER A O 1
ATOM 4804 N N . ILE A 1 644 ? 18.688 -15.891 -4.523 1 98.25 644 ILE A N 1
ATOM 4805 C CA . ILE A 1 644 ? 17.359 -15.414 -4.129 1 98.25 644 ILE A CA 1
ATOM 4806 C C . ILE A 1 644 ? 16.984 -14.188 -4.957 1 98.25 644 ILE A C 1
ATOM 4808 O O . ILE A 1 644 ? 17.828 -13.344 -5.242 1 98.25 644 ILE A O 1
ATOM 4812 N N . VAL A 1 645 ? 15.734 -14.078 -5.41 1 97.75 645 VAL A N 1
ATOM 4813 C CA . VAL A 1 645 ? 15.156 -12.891 -6.035 1 97.75 645 VAL A CA 1
ATOM 4814 C C . VAL A 1 645 ? 14.086 -12.297 -5.121 1 97.75 645 VAL A C 1
ATOM 4816 O O . VAL A 1 645 ? 13.242 -13.023 -4.59 1 97.75 645 VAL A O 1
ATOM 4819 N N . ALA A 1 646 ? 14.148 -11.094 -4.836 1 97.12 646 ALA A N 1
ATOM 4820 C CA . ALA A 1 646 ? 13.188 -10.367 -4.016 1 97.12 646 ALA A CA 1
ATOM 4821 C C . ALA A 1 646 ? 12.781 -9.055 -4.672 1 97.12 646 ALA A C 1
ATOM 4823 O O . ALA A 1 646 ? 13.273 -8.719 -5.754 1 97.12 646 ALA A O 1
ATOM 4824 N N . SER A 1 647 ? 11.875 -8.336 -4.145 1 95.69 647 SER A N 1
ATOM 4825 C CA . SER A 1 647 ? 11.352 -7.156 -4.824 1 95.69 647 SER A CA 1
ATOM 4826 C C . SER A 1 647 ? 12.117 -5.902 -4.414 1 95.69 647 SER A C 1
ATOM 4828 O O . SER A 1 647 ? 12.609 -5.156 -5.266 1 95.69 647 SER A O 1
ATOM 4830 N N . ASP A 1 648 ? 12.359 -5.668 -3.049 1 95 648 ASP A N 1
ATOM 4831 C CA . ASP A 1 648 ? 12.695 -4.355 -2.512 1 95 648 ASP A CA 1
ATOM 4832 C C . ASP A 1 648 ? 11.547 -3.367 -2.705 1 95 648 ASP A C 1
ATOM 4834 O O . ASP A 1 648 ? 11.758 -2.26 -3.207 1 95 648 ASP A O 1
ATOM 4838 N N . SER A 1 649 ? 10.375 -3.824 -2.312 1 94.06 649 SER A N 1
ATOM 4839 C CA . SER A 1 649 ? 9.094 -3.232 -2.705 1 94.06 649 SER A CA 1
ATOM 4840 C C . SER A 1 649 ? 9.047 -1.748 -2.363 1 94.06 649 SER A C 1
ATOM 4842 O O . SER A 1 649 ? 9.234 -1.365 -1.205 1 94.06 649 SER A O 1
ATOM 4844 N N . GLN A 1 650 ? 8.773 -0.925 -3.385 1 91.44 650 GLN A N 1
ATOM 4845 C CA . GLN A 1 650 ? 8.516 0.511 -3.328 1 91.44 650 GLN A CA 1
ATOM 4846 C C . GLN A 1 650 ? 9.773 1.276 -2.918 1 91.44 650 GLN A C 1
ATOM 4848 O O . GLN A 1 650 ? 9.695 2.451 -2.555 1 91.44 650 GLN A O 1
ATOM 4853 N N . ALA A 1 651 ? 10.852 0.765 -2.783 1 90.19 651 ALA A N 1
ATOM 4854 C CA . ALA A 1 651 ? 12.141 1.458 -2.734 1 90.19 651 ALA A CA 1
ATOM 4855 C C . ALA A 1 651 ? 12.844 1.397 -4.086 1 90.19 651 ALA A C 1
ATOM 4857 O O . ALA A 1 651 ? 13.234 2.43 -4.637 1 90.19 651 ALA A O 1
ATOM 4858 N N . MET A 1 652 ? 12.852 0.142 -4.656 1 87.56 652 MET A N 1
ATOM 4859 C CA . MET A 1 652 ? 13.383 0.043 -6.012 1 87.56 652 MET A CA 1
ATOM 4860 C C . MET A 1 652 ? 12.586 -0.964 -6.836 1 87.56 652 MET A C 1
ATOM 4862 O O . MET A 1 652 ? 12.625 -0.936 -8.07 1 87.56 652 MET A O 1
ATOM 4866 N N . GLY A 1 653 ? 11.891 -1.782 -6.156 1 92.44 653 GLY A N 1
ATOM 4867 C CA . GLY A 1 653 ? 11.297 -2.855 -6.938 1 92.44 653 GLY A CA 1
ATOM 4868 C C . GLY A 1 653 ? 9.797 -2.99 -6.727 1 92.44 653 GLY A C 1
ATOM 4869 O O . GLY A 1 653 ? 9.172 -2.113 -6.129 1 92.44 653 GLY A O 1
ATOM 4870 N N . ARG A 1 654 ? 9.188 -4.02 -7.332 1 95.44 654 ARG A N 1
ATOM 4871 C CA . ARG A 1 654 ? 7.75 -4.219 -7.449 1 95.44 654 ARG A CA 1
ATOM 4872 C C . ARG A 1 654 ? 7.324 -5.547 -6.832 1 95.44 654 ARG A C 1
ATOM 4874 O O . ARG A 1 654 ? 7.652 -6.613 -7.355 1 95.44 654 ARG A O 1
ATOM 4881 N N . VAL A 1 655 ? 6.496 -5.469 -5.766 1 97 655 VAL A N 1
ATOM 4882 C CA . VAL A 1 655 ? 6.172 -6.652 -4.977 1 97 655 VAL A CA 1
ATOM 4883 C C . VAL A 1 655 ? 5.391 -7.648 -5.832 1 97 655 VAL A C 1
ATOM 4885 O O . VAL A 1 655 ? 5.566 -8.859 -5.695 1 97 655 VAL A O 1
ATOM 4888 N N . GLY A 1 656 ? 4.559 -7.18 -6.719 1 96.88 656 GLY A N 1
ATOM 4889 C CA . GLY A 1 656 ? 3.713 -8.039 -7.531 1 96.88 656 GLY A CA 1
ATOM 4890 C C . GLY A 1 656 ? 4.441 -8.641 -8.719 1 96.88 656 GLY A C 1
ATOM 4891 O O . GLY A 1 656 ? 3.842 -9.352 -9.523 1 96.88 656 GLY A O 1
ATOM 4892 N N . GLU A 1 657 ? 5.797 -8.43 -8.828 1 97.12 657 GLU A N 1
ATOM 4893 C CA . GLU A 1 657 ? 6.504 -8.875 -10.023 1 97.12 657 GLU A CA 1
ATOM 4894 C C . GLU A 1 657 ? 7.688 -9.766 -9.664 1 97.12 657 GLU A C 1
ATOM 4896 O O . GLU A 1 657 ? 8.508 -10.094 -10.523 1 97.12 657 GLU A O 1
ATOM 4901 N N . VAL A 1 658 ? 7.754 -10.195 -8.406 1 97.88 658 VAL A N 1
ATOM 4902 C CA . VAL A 1 658 ? 8.836 -11.094 -8.016 1 97.88 658 VAL A CA 1
ATOM 4903 C C . VAL A 1 658 ? 8.812 -12.336 -8.898 1 97.88 658 VAL A C 1
ATOM 4905 O O . VAL A 1 658 ? 9.836 -12.719 -9.469 1 97.88 658 VAL A O 1
ATOM 4908 N N . ILE A 1 659 ? 7.645 -12.938 -9.016 1 98.5 659 ILE A N 1
ATOM 4909 C CA . ILE A 1 659 ? 7.496 -14.172 -9.781 1 98.5 659 ILE A CA 1
ATOM 4910 C C . ILE A 1 659 ? 7.656 -13.883 -11.266 1 98.5 659 ILE A C 1
ATOM 4912 O O . ILE A 1 659 ? 8.422 -14.555 -11.961 1 98.5 659 ILE A O 1
ATOM 4916 N N . THR A 1 660 ? 7.039 -12.836 -11.773 1 98.06 660 THR A N 1
ATOM 4917 C CA . THR A 1 660 ? 7.07 -12.492 -13.188 1 98.06 660 THR A CA 1
ATOM 4918 C C . THR A 1 660 ? 8.5 -12.211 -13.641 1 98.06 660 THR A C 1
ATOM 4920 O O . THR A 1 660 ? 8.953 -12.742 -14.656 1 98.06 660 THR A O 1
ATOM 4923 N N . ARG A 1 661 ? 9.25 -11.445 -12.883 1 97.88 661 ARG A N 1
ATOM 4924 C CA . ARG A 1 661 ? 10.609 -11.047 -13.258 1 97.88 661 ARG A CA 1
ATOM 4925 C C . ARG A 1 661 ? 11.57 -12.227 -13.156 1 97.88 661 ARG A C 1
ATOM 4927 O O . ARG A 1 661 ? 12.523 -12.328 -13.93 1 97.88 661 ARG A O 1
ATOM 4934 N N . THR A 1 662 ? 11.328 -13.109 -12.234 1 98.44 662 THR A N 1
ATOM 4935 C CA . THR A 1 662 ? 12.141 -14.312 -12.133 1 98.44 662 THR A CA 1
ATOM 4936 C C . THR A 1 662 ? 12.039 -15.148 -13.406 1 98.44 662 THR A C 1
ATOM 4938 O O . THR A 1 662 ? 13.062 -15.547 -13.969 1 98.44 662 THR A O 1
ATOM 4941 N N . TRP A 1 663 ? 10.844 -15.32 -13.898 1 98.69 663 TRP A N 1
ATOM 4942 C CA . TRP A 1 663 ? 10.656 -16.156 -15.078 1 98.69 663 TRP A CA 1
ATOM 4943 C C . TRP A 1 663 ? 11.062 -15.414 -16.344 1 98.69 663 TRP A C 1
ATOM 4945 O O . TRP A 1 663 ? 11.547 -16.016 -17.297 1 98.69 663 TRP A O 1
ATOM 4955 N N . GLN A 1 664 ? 10.898 -14.07 -16.391 1 98.31 664 GLN A N 1
ATOM 4956 C CA . GLN A 1 664 ? 11.438 -13.281 -17.484 1 98.31 664 GLN A CA 1
ATOM 4957 C C . GLN A 1 664 ? 12.953 -13.438 -17.594 1 98.31 664 GLN A C 1
ATOM 4959 O O . GLN A 1 664 ? 13.508 -13.523 -18.688 1 98.31 664 GLN A O 1
ATOM 4964 N N . THR A 1 665 ? 13.625 -13.461 -16.406 1 98.31 665 THR A N 1
ATOM 4965 C CA . THR A 1 665 ? 15.07 -13.641 -16.391 1 98.31 665 THR A CA 1
ATOM 4966 C C . THR A 1 665 ? 15.453 -15.031 -16.891 1 98.31 665 THR A C 1
ATOM 4968 O O . THR A 1 665 ? 16.375 -15.18 -17.703 1 98.31 665 THR A O 1
ATOM 4971 N N . ALA A 1 666 ? 14.773 -16.047 -16.422 1 98.56 666 ALA A N 1
ATOM 4972 C CA . ALA A 1 666 ? 15.016 -17.406 -16.875 1 98.56 666 ALA A CA 1
ATOM 4973 C C . ALA A 1 666 ? 14.852 -17.516 -18.391 1 98.56 666 ALA A C 1
ATOM 4975 O O . ALA A 1 666 ? 15.656 -18.156 -19.078 1 98.56 666 ALA A O 1
ATOM 4976 N N . ASP A 1 667 ? 13.773 -16.953 -18.922 1 98.25 667 ASP A N 1
ATOM 4977 C CA . ASP A 1 667 ? 13.469 -16.969 -20.344 1 98.25 667 ASP A CA 1
ATOM 4978 C C . ASP A 1 667 ? 14.578 -16.297 -21.156 1 98.25 667 ASP A C 1
ATOM 4980 O O . ASP A 1 667 ? 15.086 -16.875 -22.125 1 98.25 667 ASP A O 1
ATOM 4984 N N . LYS A 1 668 ? 14.969 -15.102 -20.734 1 98.06 668 LYS A N 1
ATOM 4985 C CA . LYS A 1 668 ? 16.016 -14.367 -21.438 1 98.06 668 LYS A CA 1
ATOM 4986 C C . LYS A 1 668 ? 17.328 -15.164 -21.453 1 98.06 668 LYS A C 1
ATOM 4988 O O . LYS A 1 668 ? 18.031 -15.203 -22.469 1 98.06 668 LYS A O 1
ATOM 4993 N N . MET A 1 669 ? 17.688 -15.742 -20.328 1 98 669 MET A N 1
ATOM 4994 C CA . MET A 1 669 ? 18.938 -16.484 -20.219 1 98 669 MET A CA 1
ATOM 4995 C C . MET A 1 669 ? 18.906 -17.719 -21.125 1 98 669 MET A C 1
ATOM 4997 O O . MET A 1 669 ? 19.922 -18.078 -21.734 1 98 669 MET A O 1
ATOM 5001 N N . LYS A 1 670 ? 17.766 -18.438 -21.188 1 97.69 670 LYS A N 1
ATOM 5002 C CA . LYS A 1 670 ? 17.688 -19.547 -22.109 1 97.69 670 LYS A CA 1
ATOM 5003 C C . LYS A 1 670 ? 17.891 -19.078 -23.547 1 97.69 670 LYS A C 1
ATOM 5005 O O . LYS A 1 670 ? 18.625 -19.703 -24.312 1 97.69 670 LYS A O 1
ATOM 5010 N N . ILE A 1 671 ? 17.188 -18.062 -23.953 1 96.56 671 ILE A N 1
ATOM 5011 C CA . ILE A 1 671 ? 17.219 -17.547 -25.312 1 96.56 671 ILE A CA 1
ATOM 5012 C C . ILE A 1 671 ? 18.656 -17.141 -25.672 1 96.56 671 ILE A C 1
ATOM 5014 O O . ILE A 1 671 ? 19.141 -17.438 -26.766 1 96.56 671 ILE A O 1
ATOM 5018 N N . PHE A 1 672 ? 19.344 -16.531 -24.75 1 96.69 672 PHE A N 1
ATOM 5019 C CA . PHE A 1 672 ? 20.656 -15.961 -25.047 1 96.69 672 PHE A CA 1
ATOM 5020 C C . PHE A 1 672 ? 21.75 -17 -24.828 1 96.69 672 PHE A C 1
ATOM 5022 O O . PHE A 1 672 ? 22.641 -17.156 -25.688 1 96.69 672 PHE A O 1
ATOM 5029 N N . ARG A 1 673 ? 21.719 -17.688 -23.656 1 96.25 673 ARG A N 1
ATOM 5030 C CA . ARG A 1 673 ? 22.828 -18.562 -23.297 1 96.25 673 ARG A CA 1
ATOM 5031 C C . ARG A 1 673 ? 22.562 -19.984 -23.75 1 96.25 673 ARG A C 1
ATOM 5033 O O . ARG A 1 673 ? 23.484 -20.812 -23.781 1 96.25 673 ARG A O 1
ATOM 5040 N N . GLY A 1 674 ? 21.344 -20.266 -24.109 1 95.88 674 GLY A N 1
ATOM 5041 C CA . GLY A 1 674 ? 21.016 -21.609 -24.531 1 95.88 674 GLY A CA 1
ATOM 5042 C C . GLY A 1 674 ? 20.75 -22.547 -23.359 1 95.88 674 GLY A C 1
ATOM 5043 O O . GLY A 1 674 ? 20.484 -22.109 -22.25 1 95.88 674 GLY A O 1
ATOM 5044 N N . ARG A 1 675 ? 20.781 -23.75 -23.672 1 94.62 675 ARG A N 1
ATOM 5045 C CA . ARG A 1 675 ? 20.469 -24.828 -22.719 1 94.62 675 ARG A CA 1
ATOM 5046 C C . ARG A 1 675 ? 21.578 -24.938 -21.672 1 94.62 675 ARG A C 1
ATOM 5048 O O . ARG A 1 675 ? 22.766 -24.812 -21.984 1 94.62 675 ARG A O 1
ATOM 5055 N N . LEU A 1 676 ? 21.156 -25.156 -20.391 1 94.94 676 LEU A N 1
ATOM 5056 C CA . LEU A 1 676 ? 22.156 -25.453 -19.375 1 94.94 676 LEU A CA 1
ATOM 5057 C C . LEU A 1 676 ? 22.891 -26.766 -19.703 1 94.94 676 LEU A C 1
ATOM 5059 O O . LEU A 1 676 ? 22.281 -27.703 -20.219 1 94.94 676 LEU A O 1
ATOM 5063 N N . SER A 1 677 ? 24.141 -26.812 -19.312 1 91.62 677 SER A N 1
ATOM 5064 C CA . SER A 1 677 ? 24.953 -27.984 -19.641 1 91.62 677 SER A CA 1
ATOM 5065 C C . SER A 1 677 ? 24.469 -29.219 -18.891 1 91.62 677 SER A C 1
ATOM 5067 O O . SER A 1 677 ? 24.594 -30.344 -19.391 1 91.62 677 SER A O 1
ATOM 5069 N N . GLU A 1 678 ? 23.859 -29.047 -17.75 1 92.5 678 GLU A N 1
ATOM 5070 C CA . GLU A 1 678 ? 23.453 -30.172 -16.906 1 92.5 678 GLU A CA 1
ATOM 5071 C C . GLU A 1 678 ? 22.062 -30.672 -17.266 1 92.5 678 GLU A C 1
ATOM 5073 O O . GLU A 1 678 ? 21.625 -31.719 -16.781 1 92.5 678 GLU A O 1
ATOM 5078 N N . GLU A 1 679 ? 21.422 -30.047 -18.125 1 94.88 679 GLU A N 1
ATOM 5079 C CA . GLU A 1 679 ? 20.078 -30.469 -18.516 1 94.88 679 GLU A CA 1
ATOM 5080 C C . GLU A 1 679 ? 20.109 -31.828 -19.203 1 94.88 679 GLU A C 1
ATOM 5082 O O . GLU A 1 679 ? 21.031 -32.156 -19.938 1 94.88 679 GLU A O 1
ATOM 5087 N N . THR A 1 680 ? 19.156 -32.625 -18.891 1 92.94 680 THR A N 1
ATOM 5088 C CA . THR A 1 680 ? 18.969 -33.906 -19.578 1 92.94 680 THR A CA 1
ATOM 5089 C C . THR A 1 680 ? 17.641 -33.906 -20.312 1 92.94 680 THR A C 1
ATOM 5091 O O . THR A 1 680 ? 16.625 -33.406 -19.812 1 92.94 680 THR A O 1
ATOM 5094 N N . GLY A 1 681 ? 17.641 -34.438 -21.578 1 91.31 681 GLY A N 1
ATOM 5095 C CA . GLY A 1 681 ? 16.422 -34.469 -22.375 1 91.31 681 GLY A CA 1
ATOM 5096 C C . GLY A 1 681 ? 16.109 -33.125 -23.047 1 91.31 681 GLY A C 1
ATOM 5097 O O . GLY A 1 681 ? 16.875 -32.156 -22.891 1 91.31 681 GLY A O 1
ATOM 5098 N N . ASP A 1 682 ? 15.125 -33.125 -23.828 1 94.5 682 ASP A N 1
ATOM 5099 C CA . ASP A 1 682 ? 14.711 -31.906 -24.531 1 94.5 682 ASP A CA 1
ATOM 5100 C C . ASP A 1 682 ? 13.703 -31.109 -23.703 1 94.5 682 ASP A C 1
ATOM 5102 O O . ASP A 1 682 ? 12.516 -31.078 -24.031 1 94.5 682 ASP A O 1
ATOM 5106 N N . ASN A 1 683 ? 14.094 -30.578 -22.656 1 97.62 683 ASN A N 1
ATOM 5107 C CA . ASN A 1 683 ? 13.289 -29.812 -21.719 1 97.62 683 ASN A CA 1
ATOM 5108 C C . ASN A 1 683 ? 14.148 -28.844 -20.906 1 97.62 683 ASN A C 1
ATOM 5110 O O . ASN A 1 683 ? 15.367 -28.766 -21.109 1 97.62 683 ASN A O 1
ATOM 5114 N N . ASP A 1 684 ? 13.531 -28.047 -20.109 1 98.38 684 ASP A N 1
ATOM 5115 C CA . ASP A 1 684 ? 14.227 -27.062 -19.281 1 98.38 684 ASP A CA 1
ATOM 5116 C C . ASP A 1 684 ? 14.008 -27.344 -17.797 1 98.38 684 ASP A C 1
ATOM 5118 O O . ASP A 1 684 ? 13.875 -26.406 -17 1 98.38 684 ASP A O 1
ATOM 5122 N N . ASN A 1 685 ? 13.875 -28.562 -17.359 1 98.56 685 ASN A N 1
ATOM 5123 C CA . ASN A 1 685 ? 13.516 -28.938 -16 1 98.56 685 ASN A CA 1
ATOM 5124 C C . ASN A 1 685 ? 14.516 -28.391 -14.984 1 98.56 685 ASN A C 1
ATOM 5126 O O . ASN A 1 685 ? 14.117 -27.844 -13.961 1 98.56 685 ASN A O 1
ATOM 5130 N N . LEU A 1 686 ? 15.781 -28.594 -15.242 1 98.19 686 LEU A N 1
ATOM 5131 C CA . LEU A 1 686 ? 16.781 -28.172 -14.273 1 98.19 686 LEU A CA 1
ATOM 5132 C C . LEU A 1 686 ? 16.75 -26.656 -14.086 1 98.19 686 LEU A C 1
ATOM 5134 O O . LEU A 1 686 ? 16.781 -26.172 -12.953 1 98.19 686 LEU A O 1
ATOM 5138 N N . ARG A 1 687 ? 16.75 -25.859 -15.188 1 98.44 687 ARG A N 1
ATOM 5139 C CA . ARG A 1 687 ? 16.688 -24.406 -15.102 1 98.44 687 ARG A CA 1
ATOM 5140 C C . ARG A 1 687 ? 15.453 -23.953 -14.336 1 98.44 687 ARG A C 1
ATOM 5142 O O . ARG A 1 687 ? 15.523 -23.047 -13.5 1 98.44 687 ARG A O 1
ATOM 5149 N N . VAL A 1 688 ? 14.305 -24.562 -14.68 1 98.81 688 VAL A N 1
ATOM 5150 C CA . VAL A 1 688 ? 13.047 -24.188 -14.055 1 98.81 688 VAL A CA 1
ATOM 5151 C C . VAL A 1 688 ? 13.102 -24.484 -12.555 1 98.81 688 VAL A C 1
ATOM 5153 O O . VAL A 1 688 ? 12.664 -23.672 -11.742 1 98.81 688 VAL A O 1
ATOM 5156 N N . LYS A 1 689 ? 13.664 -25.609 -12.141 1 98.69 689 LYS A N 1
ATOM 5157 C CA . LYS A 1 689 ? 13.805 -25.922 -10.727 1 98.69 689 LYS A CA 1
ATOM 5158 C C . LYS A 1 689 ? 14.75 -24.953 -10.031 1 98.69 689 LYS A C 1
ATOM 5160 O O . LYS A 1 689 ? 14.5 -24.547 -8.898 1 98.69 689 LYS A O 1
ATOM 5165 N N . ARG A 1 690 ? 15.82 -24.547 -10.672 1 98.62 690 ARG A N 1
ATOM 5166 C CA . ARG A 1 690 ? 16.75 -23.562 -10.117 1 98.62 690 ARG A CA 1
ATOM 5167 C C . ARG A 1 690 ? 16.062 -22.234 -9.859 1 98.62 690 ARG A C 1
ATOM 5169 O O . ARG A 1 690 ? 16.234 -21.625 -8.797 1 98.62 690 ARG A O 1
ATOM 5176 N N . TYR A 1 691 ? 15.266 -21.766 -10.844 1 98.81 691 TYR A N 1
ATOM 5177 C CA . TYR A 1 691 ? 14.672 -20.438 -10.742 1 98.81 691 TYR A CA 1
ATOM 5178 C C . TYR A 1 691 ? 13.508 -20.422 -9.766 1 98.81 691 TYR A C 1
ATOM 5180 O O . TYR A 1 691 ? 13.297 -19.438 -9.047 1 98.81 691 TYR A O 1
ATOM 5188 N N . ILE A 1 692 ? 12.664 -21.5 -9.719 1 98.81 692 ILE A N 1
ATOM 5189 C CA . ILE A 1 692 ? 11.547 -21.5 -8.781 1 98.81 692 ILE A CA 1
ATOM 5190 C C . ILE A 1 692 ? 12.078 -21.484 -7.352 1 98.81 692 ILE A C 1
ATOM 5192 O O . ILE A 1 692 ? 11.445 -20.922 -6.453 1 98.81 692 ILE A O 1
ATOM 5196 N N . ALA A 1 693 ? 13.273 -22.062 -7.098 1 98.88 693 ALA A N 1
ATOM 5197 C CA . ALA A 1 693 ? 13.898 -22.094 -5.781 1 98.88 693 ALA A CA 1
ATOM 5198 C C . ALA A 1 693 ? 14.195 -20.672 -5.289 1 98.88 693 ALA A C 1
ATOM 5200 O O . ALA A 1 693 ? 14.195 -20.406 -4.086 1 98.88 693 ALA A O 1
ATOM 5201 N N . LYS A 1 694 ? 14.398 -19.75 -6.199 1 98.75 694 LYS A N 1
ATOM 5202 C CA . LYS A 1 694 ? 14.898 -18.422 -5.891 1 98.75 694 LYS A CA 1
ATOM 5203 C C . LYS A 1 694 ? 13.852 -17.594 -5.141 1 98.75 694 LYS A C 1
ATOM 5205 O O . LYS A 1 694 ? 14.188 -16.625 -4.461 1 98.75 694 LYS A O 1
ATOM 5210 N N . TYR A 1 695 ? 12.531 -17.922 -5.246 1 98.69 695 TYR A N 1
ATOM 5211 C CA . TYR A 1 695 ? 11.516 -17.141 -4.547 1 98.69 695 TYR A CA 1
ATOM 5212 C C . TYR A 1 695 ? 10.625 -18.031 -3.701 1 98.69 695 TYR A C 1
ATOM 5214 O O . TYR A 1 695 ? 9.547 -17.625 -3.27 1 98.69 695 TYR A O 1
ATOM 5222 N N . THR A 1 696 ? 10.984 -19.328 -3.5 1 98.75 696 THR A N 1
ATOM 5223 C CA . THR A 1 696 ? 10.203 -20.234 -2.674 1 98.75 696 THR A CA 1
ATOM 5224 C C . THR A 1 696 ? 11.062 -20.828 -1.56 1 98.75 696 THR A C 1
ATOM 5226 O O . THR A 1 696 ? 11.242 -20.203 -0.509 1 98.75 696 THR A O 1
ATOM 5229 N N . VAL A 1 697 ? 11.844 -21.875 -1.876 1 98.75 697 VAL A N 1
ATOM 5230 C CA . VAL A 1 697 ? 12.492 -22.656 -0.827 1 98.75 697 VAL A CA 1
ATOM 5231 C C . VAL A 1 697 ? 13.734 -21.906 -0.334 1 98.75 697 VAL A C 1
ATOM 5233 O O . VAL A 1 697 ? 14.062 -21.953 0.855 1 98.75 697 VAL A O 1
ATOM 5236 N N . ASN A 1 698 ? 14.508 -21.25 -1.193 1 98.81 698 ASN A N 1
ATOM 5237 C CA . ASN A 1 698 ? 15.781 -20.672 -0.793 1 98.81 698 ASN A CA 1
ATOM 5238 C C . ASN A 1 698 ? 15.578 -19.5 0.177 1 98.81 698 ASN A C 1
ATOM 5240 O O . ASN A 1 698 ? 16.234 -19.453 1.223 1 98.81 698 ASN A O 1
ATOM 5244 N N . PRO A 1 699 ? 14.727 -18.516 -0.163 1 98.69 699 PRO A N 1
ATOM 5245 C CA . PRO A 1 699 ? 14.5 -17.5 0.867 1 98.69 699 PRO A CA 1
ATOM 5246 C C . PRO A 1 699 ? 13.938 -18.094 2.16 1 98.69 699 PRO A C 1
ATOM 5248 O O . PRO A 1 699 ? 14.227 -17.578 3.248 1 98.69 699 PRO A O 1
ATOM 5251 N N . ALA A 1 700 ? 13.109 -19.141 2.127 1 98.75 700 ALA A N 1
ATOM 5252 C CA . ALA A 1 700 ? 12.594 -19.797 3.324 1 98.75 700 ALA A CA 1
ATOM 5253 C C . ALA A 1 700 ? 13.727 -20.375 4.168 1 98.75 700 ALA A C 1
ATOM 5255 O O . ALA A 1 700 ? 13.781 -20.156 5.379 1 98.75 700 ALA A O 1
ATOM 5256 N N . ILE A 1 701 ? 14.641 -21.062 3.49 1 98.56 701 ILE A N 1
ATOM 5257 C CA . ILE A 1 701 ? 15.781 -21.656 4.176 1 98.56 701 ILE A CA 1
ATOM 5258 C C . ILE A 1 701 ? 16.672 -20.547 4.73 1 98.56 701 ILE A C 1
ATOM 5260 O O . ILE A 1 701 ? 17.078 -20.578 5.898 1 98.56 701 ILE A O 1
ATOM 5264 N N . ALA A 1 702 ? 16.938 -19.578 3.939 1 98.56 702 ALA A N 1
ATOM 5265 C CA . ALA A 1 702 ? 17.844 -18.484 4.297 1 98.56 702 ALA A CA 1
ATOM 5266 C C . ALA A 1 702 ? 17.375 -17.766 5.559 1 98.56 702 ALA A C 1
ATOM 5268 O O . ALA A 1 702 ? 18.203 -17.234 6.312 1 98.56 702 ALA A O 1
ATOM 5269 N N . HIS A 1 703 ? 16.141 -17.812 5.824 1 98.56 703 HIS A N 1
ATOM 5270 C CA . HIS A 1 703 ? 15.617 -17.031 6.938 1 98.56 703 HIS A CA 1
ATOM 5271 C C . HIS A 1 703 ? 14.953 -17.922 7.98 1 98.56 703 HIS A C 1
ATOM 5273 O O . HIS A 1 703 ? 14.133 -17.453 8.773 1 98.56 703 HIS A O 1
ATOM 5279 N N . GLY A 1 704 ? 15.25 -19.156 7.965 1 98.38 704 GLY A N 1
ATOM 5280 C CA . GLY A 1 704 ? 14.883 -20.094 9.016 1 98.38 704 GLY A CA 1
ATOM 5281 C C . GLY A 1 704 ? 13.414 -20.484 8.992 1 98.38 704 GLY A C 1
ATOM 5282 O O . GLY A 1 704 ? 12.844 -20.844 10.023 1 98.38 704 GLY A O 1
ATOM 5283 N N . MET A 1 705 ? 12.75 -20.406 7.863 1 98.56 705 MET A N 1
ATOM 5284 C CA . MET A 1 705 ? 11.32 -20.688 7.73 1 98.56 705 MET A CA 1
ATOM 5285 C C . MET A 1 705 ? 11.094 -22.016 6.992 1 98.56 705 MET A C 1
ATOM 5287 O O . MET A 1 705 ? 9.961 -22.484 6.902 1 98.56 705 MET A O 1
ATOM 5291 N N . GLY A 1 706 ? 12.156 -22.625 6.492 1 97.88 706 GLY A N 1
ATOM 5292 C CA . GLY A 1 706 ? 12.094 -23.734 5.559 1 97.88 706 GLY A CA 1
ATOM 5293 C C . GLY A 1 706 ? 11.445 -24.984 6.145 1 97.88 706 GLY A C 1
ATOM 5294 O O . GLY A 1 706 ? 10.992 -25.859 5.41 1 97.88 706 GLY A O 1
ATOM 5295 N N . HIS A 1 707 ? 11.391 -25.062 7.477 1 97.38 707 HIS A N 1
ATOM 5296 C CA . HIS A 1 707 ? 10.789 -26.219 8.117 1 97.38 707 HIS A CA 1
ATOM 5297 C C . HIS A 1 707 ? 9.273 -26.219 7.941 1 97.38 707 HIS A C 1
ATOM 5299 O O . HIS A 1 707 ? 8.625 -27.25 8.07 1 97.38 707 HIS A O 1
ATOM 5305 N N . LEU A 1 708 ? 8.695 -25.047 7.59 1 98.19 708 LEU A N 1
ATOM 5306 C CA . LEU A 1 708 ? 7.242 -24.938 7.578 1 98.19 708 LEU A CA 1
ATOM 5307 C C . LEU A 1 708 ? 6.734 -24.578 6.188 1 98.19 708 LEU A C 1
ATOM 5309 O O . LEU A 1 708 ? 5.633 -24.969 5.805 1 98.19 708 LEU A O 1
ATOM 5313 N N . ILE A 1 709 ? 7.469 -23.781 5.434 1 98.38 709 ILE A N 1
ATOM 5314 C CA . ILE A 1 709 ? 6.992 -23.297 4.145 1 98.38 709 ILE A CA 1
ATOM 5315 C C . ILE A 1 709 ? 8.133 -23.328 3.127 1 98.38 709 ILE A C 1
ATOM 5317 O O . ILE A 1 709 ? 9.258 -23.703 3.461 1 98.38 709 ILE A O 1
ATOM 5321 N N . GLY A 1 710 ? 7.84 -23.047 1.808 1 98.19 710 GLY A N 1
ATOM 5322 C CA . GLY A 1 710 ? 8.852 -22.828 0.789 1 98.19 710 GLY A CA 1
ATOM 5323 C C . GLY A 1 710 ? 8.93 -23.953 -0.225 1 98.19 710 GLY A C 1
ATOM 5324 O O . GLY A 1 710 ? 9.586 -23.812 -1.263 1 98.19 710 GLY A O 1
ATOM 5325 N N . SER A 1 711 ? 8.289 -25.078 0.003 1 98.44 711 SER A N 1
ATOM 5326 C CA . SER A 1 711 ? 8.266 -26.188 -0.949 1 98.44 711 SER A CA 1
ATOM 5327 C C . SER A 1 711 ? 6.988 -27 -0.805 1 98.44 711 SER A C 1
ATOM 5329 O O . SER A 1 711 ? 6.285 -26.906 0.203 1 98.44 711 SER A O 1
ATOM 5331 N N . VAL A 1 712 ? 6.668 -27.703 -1.876 1 98.62 712 VAL A N 1
ATOM 5332 C CA . VAL A 1 712 ? 5.539 -28.641 -1.849 1 98.62 712 VAL A CA 1
ATOM 5333 C C . VAL A 1 712 ? 6 -29.984 -1.317 1 98.62 712 VAL A C 1
ATOM 5335 O O . VAL A 1 712 ? 6.352 -30.875 -2.094 1 98.62 712 VAL A O 1
ATOM 5338 N N . GLN A 1 713 ? 5.898 -30.141 -0.031 1 98.19 713 GLN A N 1
ATOM 5339 C CA . GLN A 1 713 ? 6.348 -31.359 0.651 1 98.19 713 GLN A CA 1
ATOM 5340 C C . GLN A 1 713 ? 5.398 -31.719 1.788 1 98.19 713 GLN A C 1
ATOM 5342 O O . GLN A 1 713 ? 4.824 -30.844 2.438 1 98.19 713 GLN A O 1
ATOM 5347 N N . VAL A 1 714 ? 5.332 -33.031 2.016 1 98.19 714 VAL A N 1
ATOM 5348 C CA . VAL A 1 714 ? 4.535 -33.5 3.139 1 98.19 714 VAL A CA 1
ATOM 5349 C C . VAL A 1 714 ? 5.105 -32.969 4.449 1 98.19 714 VAL A C 1
ATOM 5351 O O . VAL A 1 714 ? 6.324 -32.938 4.645 1 98.19 714 VAL A O 1
ATOM 5354 N N . GLY A 1 715 ? 4.215 -32.469 5.254 1 97.81 715 GLY A N 1
ATOM 5355 C CA . GLY A 1 715 ? 4.625 -31.922 6.535 1 97.81 715 GLY A CA 1
ATOM 5356 C C . GLY A 1 715 ? 4.699 -30.406 6.543 1 97.81 715 GLY A C 1
ATOM 5357 O O . GLY A 1 715 ? 4.789 -29.781 7.609 1 97.81 715 GLY A O 1
ATOM 5358 N N . LYS A 1 716 ? 4.582 -29.766 5.477 1 98.12 716 LYS A N 1
ATOM 5359 C CA . LYS A 1 716 ? 4.629 -28.312 5.398 1 98.12 716 LYS A CA 1
ATOM 5360 C C . LYS A 1 716 ? 3.229 -27.719 5.277 1 98.12 716 LYS A C 1
ATOM 5362 O O . LYS A 1 716 ? 2.279 -28.422 4.926 1 98.12 716 LYS A O 1
ATOM 5367 N N . MET A 1 717 ? 3.125 -26.469 5.645 1 98.25 717 MET A N 1
ATOM 5368 C CA . MET A 1 717 ? 1.866 -25.734 5.52 1 98.25 717 MET A CA 1
ATOM 5369 C C . MET A 1 717 ? 1.421 -25.656 4.062 1 98.25 717 MET A C 1
ATOM 5371 O O . MET A 1 717 ? 2.242 -25.453 3.166 1 98.25 717 MET A O 1
ATOM 5375 N N . ALA A 1 718 ? 0.103 -25.828 3.83 1 98.5 718 ALA A N 1
ATOM 5376 C CA . ALA A 1 718 ? -0.429 -25.812 2.471 1 98.5 718 ALA A CA 1
ATOM 5377 C C . ALA A 1 718 ? -0.584 -24.391 1.954 1 98.5 718 ALA A C 1
ATOM 5379 O O . ALA A 1 718 ? -1.702 -23.922 1.717 1 98.5 718 ALA A O 1
ATOM 5380 N N . ASP A 1 719 ? 0.448 -23.719 1.837 1 98.62 719 ASP A N 1
ATOM 5381 C CA . ASP A 1 719 ? 0.538 -22.484 1.06 1 98.62 719 ASP A CA 1
ATOM 5382 C C . ASP A 1 719 ? 0.872 -22.781 -0.401 1 98.62 719 ASP A C 1
ATOM 5384 O O . ASP A 1 719 ? 2.039 -22.953 -0.753 1 98.62 719 ASP A O 1
ATOM 5388 N N . LEU A 1 720 ? -0.183 -22.734 -1.218 1 98.75 720 LEU A N 1
ATOM 5389 C CA . LEU A 1 720 ? -0.038 -23.25 -2.574 1 98.75 720 LEU A CA 1
ATOM 5390 C C . LEU A 1 720 ? -0.649 -22.281 -3.588 1 98.75 720 LEU A C 1
ATOM 5392 O O . LEU A 1 720 ? -1.539 -21.5 -3.25 1 98.75 720 LEU A O 1
ATOM 5396 N N . VAL A 1 721 ? -0.122 -22.328 -4.809 1 98.75 721 VAL A N 1
ATOM 5397 C CA . VAL A 1 721 ? -0.635 -21.5 -5.898 1 98.75 721 VAL A CA 1
ATOM 5398 C C . VAL A 1 721 ? -0.929 -22.375 -7.113 1 98.75 721 VAL A C 1
ATOM 5400 O O . VAL A 1 721 ? -0.09 -23.188 -7.52 1 98.75 721 VAL A O 1
ATOM 5403 N N . LEU A 1 722 ? -2.096 -22.25 -7.645 1 98.62 722 LEU A N 1
ATOM 5404 C CA . LEU A 1 722 ? -2.463 -22.938 -8.883 1 98.62 722 LEU A CA 1
ATOM 5405 C C . LEU A 1 722 ? -2.426 -21.969 -10.062 1 98.62 722 LEU A C 1
ATOM 5407 O O . LEU A 1 722 ? -2.916 -20.844 -9.969 1 98.62 722 LEU A O 1
ATOM 5411 N N . TRP A 1 723 ? -1.812 -22.453 -11.18 1 98.5 723 TRP A N 1
ATOM 5412 C CA . TRP A 1 723 ? -1.638 -21.641 -12.383 1 98.5 723 TRP A CA 1
ATOM 5413 C C . TRP A 1 723 ? -2.25 -22.344 -13.594 1 98.5 723 TRP A C 1
ATOM 5415 O O . TRP A 1 723 ? -2.072 -23.547 -13.781 1 98.5 723 TRP A O 1
ATOM 5425 N N . ASN A 1 724 ? -3.035 -21.547 -14.398 1 97.75 724 ASN A N 1
ATOM 5426 C CA . ASN A 1 724 ? -3.205 -21.938 -15.797 1 97.75 724 ASN A CA 1
ATOM 5427 C C . ASN A 1 724 ? -1.895 -21.828 -16.562 1 97.75 724 ASN A C 1
ATOM 5429 O O . ASN A 1 724 ? -1.247 -20.766 -16.562 1 97.75 724 ASN A O 1
ATOM 5433 N N . PRO A 1 725 ? -1.465 -22.906 -17.234 1 97.88 725 PRO A N 1
ATOM 5434 C CA . PRO A 1 725 ? -0.167 -22.859 -17.906 1 97.88 725 PRO A CA 1
ATOM 5435 C C . PRO A 1 725 ? -0.007 -21.641 -18.812 1 97.88 725 PRO A C 1
ATOM 5437 O O . PRO A 1 725 ? 1.093 -21.094 -18.938 1 97.88 725 PRO A O 1
ATOM 5440 N N . ALA A 1 726 ? -1.053 -21.156 -19.469 1 97.75 726 ALA A N 1
ATOM 5441 C CA . ALA A 1 726 ? -0.984 -20.016 -20.375 1 97.75 726 ALA A CA 1
ATOM 5442 C C . ALA A 1 726 ? -0.686 -18.734 -19.609 1 97.75 726 ALA A C 1
ATOM 5444 O O . ALA A 1 726 ? -0.182 -17.766 -20.172 1 97.75 726 ALA A O 1
ATOM 5445 N N . PHE A 1 727 ? -0.979 -18.703 -18.328 1 98 727 PHE A N 1
ATOM 5446 C CA . PHE A 1 727 ? -0.832 -17.5 -17.516 1 98 727 PHE A CA 1
ATOM 5447 C C . PHE A 1 727 ? 0.233 -17.688 -16.453 1 98 727 PHE A C 1
ATOM 5449 O O . PHE A 1 727 ? 0.331 -16.891 -15.516 1 98 727 PHE A O 1
ATOM 5456 N N . PHE A 1 728 ? 0.995 -18.844 -16.547 1 98.38 728 PHE A N 1
ATOM 5457 C CA . PHE A 1 728 ? 2.031 -19.141 -15.562 1 98.38 728 PHE A CA 1
ATOM 5458 C C . PHE A 1 728 ? 3.023 -17.984 -15.461 1 98.38 728 PHE A C 1
ATOM 5460 O O . PHE A 1 728 ? 3.531 -17.5 -16.484 1 98.38 728 PHE A O 1
ATOM 5467 N N . GLY A 1 729 ? 3.236 -17.516 -14.273 1 98.12 729 GLY A N 1
ATOM 5468 C CA . GLY A 1 729 ? 4.223 -16.484 -14.031 1 98.12 729 GLY A CA 1
ATOM 5469 C C . GLY A 1 729 ? 3.65 -15.078 -14.141 1 98.12 729 GLY A C 1
ATOM 5470 O O . GLY A 1 729 ? 4.289 -14.102 -13.727 1 98.12 729 GLY A O 1
ATOM 5471 N N . ALA A 1 730 ? 2.434 -14.914 -14.672 1 97.25 730 ALA A N 1
ATOM 5472 C CA . ALA A 1 730 ? 1.845 -13.594 -14.891 1 97.25 730 ALA A CA 1
ATOM 5473 C C . ALA A 1 730 ? 0.661 -13.359 -13.961 1 97.25 730 ALA A C 1
ATOM 5475 O O . ALA A 1 730 ? 0.629 -12.375 -13.227 1 97.25 730 ALA A O 1
ATOM 5476 N N . LYS A 1 731 ? -0.302 -14.328 -13.984 1 97.06 731 LYS A N 1
ATOM 5477 C CA . LYS A 1 731 ? -1.537 -14.18 -13.219 1 97.06 731 LYS A CA 1
ATOM 5478 C C . LYS A 1 731 ? -2.016 -15.523 -12.68 1 97.06 731 LYS A C 1
ATOM 5480 O O . LYS A 1 731 ? -2.615 -16.312 -13.414 1 97.06 731 LYS A O 1
ATOM 5485 N N . PRO A 1 732 ? -1.934 -15.727 -11.383 1 97.69 732 PRO A N 1
ATOM 5486 C CA . PRO A 1 732 ? -2.344 -17.016 -10.828 1 97.69 732 PRO A CA 1
ATOM 5487 C C . PRO A 1 732 ? -3.859 -17.203 -10.82 1 97.69 732 PRO A C 1
ATOM 5489 O O . PRO A 1 732 ? -4.605 -16.219 -10.844 1 97.69 732 PRO A O 1
ATOM 5492 N N . ASP A 1 733 ? -4.312 -18.469 -10.797 1 96.81 733 ASP A N 1
ATOM 5493 C CA . ASP A 1 733 ? -5.734 -18.812 -10.797 1 96.81 733 ASP A CA 1
ATOM 5494 C C . ASP A 1 733 ? -6.297 -18.828 -9.375 1 96.81 733 ASP A C 1
ATOM 5496 O O . ASP A 1 733 ? -7.391 -18.328 -9.133 1 96.81 733 ASP A O 1
ATOM 5500 N N . LEU A 1 734 ? -5.551 -19.516 -8.531 1 97.19 734 LEU A N 1
ATOM 5501 C CA . LEU A 1 734 ? -6.008 -19.766 -7.168 1 97.19 734 LEU A CA 1
ATOM 5502 C C . LEU A 1 734 ? -4.844 -19.703 -6.184 1 97.19 734 LEU A C 1
ATOM 5504 O O . LEU A 1 734 ? -3.762 -20.219 -6.465 1 97.19 734 LEU A O 1
ATOM 5508 N N . ILE A 1 735 ? -5.07 -19.031 -5.07 1 98.19 735 ILE A N 1
ATOM 5509 C CA . ILE A 1 735 ? -4.102 -18.984 -3.98 1 98.19 735 ILE A CA 1
ATOM 5510 C C . ILE A 1 735 ? -4.688 -19.656 -2.742 1 98.19 735 ILE A C 1
ATOM 5512 O O . ILE A 1 735 ? -5.719 -19.219 -2.223 1 98.19 735 ILE A O 1
ATOM 5516 N N . ILE A 1 736 ? -4.047 -20.656 -2.273 1 97.62 736 ILE A N 1
ATOM 5517 C CA . ILE A 1 736 ? -4.434 -21.406 -1.079 1 97.62 736 ILE A CA 1
ATOM 5518 C C . ILE A 1 736 ? -3.508 -21.031 0.079 1 97.62 736 ILE A C 1
ATOM 5520 O O . ILE A 1 736 ? -2.283 -21.078 -0.06 1 97.62 736 ILE A O 1
ATOM 5524 N N . LYS A 1 737 ? -4.055 -20.609 1.182 1 96.88 737 LYS A N 1
ATOM 5525 C CA . LYS A 1 737 ? -3.332 -20.312 2.414 1 96.88 737 LYS A CA 1
ATOM 5526 C C . LYS A 1 737 ? -3.766 -21.234 3.547 1 96.88 737 LYS A C 1
ATOM 5528 O O . LYS A 1 737 ? -4.906 -21.172 4.004 1 96.88 737 LYS A O 1
ATOM 5533 N N . GLY A 1 738 ? -2.869 -22.031 4.043 1 93.56 738 GLY A N 1
ATOM 5534 C CA . GLY A 1 738 ? -3.209 -22.953 5.113 1 93.56 738 GLY A CA 1
ATOM 5535 C C . GLY A 1 738 ? -4.348 -23.891 4.754 1 93.56 738 GLY A C 1
ATOM 5536 O O . GLY A 1 738 ? -5.246 -24.125 5.562 1 93.56 738 GLY A O 1
ATOM 5537 N N . GLY A 1 739 ? -4.402 -24.188 3.596 1 92.62 739 GLY A N 1
ATOM 5538 C CA . GLY A 1 739 ? -5.355 -25.203 3.158 1 92.62 739 GLY A CA 1
ATOM 5539 C C . GLY A 1 739 ? -6.688 -24.609 2.732 1 92.62 739 GLY A C 1
ATOM 5540 O O . GLY A 1 739 ? -7.562 -25.344 2.254 1 92.62 739 GLY A O 1
ATOM 5541 N N . TYR A 1 740 ? -6.867 -23.344 2.82 1 94.25 740 TYR A N 1
ATOM 5542 C CA . TYR A 1 740 ? -8.117 -22.688 2.445 1 94.25 740 TYR A CA 1
ATOM 5543 C C . TYR A 1 740 ? -7.883 -21.672 1.334 1 94.25 740 TYR A C 1
ATOM 5545 O O . TYR A 1 740 ? -6.82 -21.047 1.266 1 94.25 740 TYR A O 1
ATOM 5553 N N . ILE A 1 741 ? -8.875 -21.547 0.445 1 96.12 741 ILE A N 1
ATOM 5554 C CA . ILE A 1 741 ? -8.734 -20.641 -0.687 1 96.12 741 ILE A CA 1
ATOM 5555 C C . ILE A 1 741 ? -8.805 -19.203 -0.199 1 96.12 741 ILE A C 1
ATOM 5557 O O . ILE A 1 741 ? -9.844 -18.75 0.294 1 96.12 741 ILE A O 1
ATOM 5561 N N . ALA A 1 742 ? -7.723 -18.484 -0.323 1 97.06 742 ALA A N 1
ATOM 5562 C CA . ALA A 1 742 ? -7.629 -17.109 0.17 1 97.06 742 ALA A CA 1
ATOM 5563 C C . ALA A 1 742 ? -7.871 -16.109 -0.952 1 97.06 742 ALA A C 1
ATOM 5565 O O . ALA A 1 742 ? -8.359 -15 -0.708 1 97.06 742 ALA A O 1
ATOM 5566 N N . TRP A 1 743 ? -7.52 -16.438 -2.174 1 96.12 743 TRP A N 1
ATOM 5567 C CA . TRP A 1 743 ? -7.676 -15.57 -3.34 1 96.12 743 TRP A CA 1
ATOM 5568 C C . TRP A 1 743 ? -7.949 -16.391 -4.594 1 96.12 743 TRP A C 1
ATOM 5570 O O . TRP A 1 743 ? -7.484 -17.531 -4.711 1 96.12 743 TRP A O 1
ATOM 5580 N N . ALA A 1 744 ? -8.68 -15.805 -5.523 1 96.38 744 ALA A N 1
ATOM 5581 C CA . ALA A 1 744 ? -8.992 -16.531 -6.758 1 96.38 744 ALA A CA 1
ATOM 5582 C C . ALA A 1 744 ? -9.422 -15.562 -7.863 1 96.38 744 ALA A C 1
ATOM 5584 O O . ALA A 1 744 ? -9.906 -14.461 -7.586 1 96.38 744 ALA A O 1
ATOM 5585 N N . GLN A 1 745 ? -9.133 -15.922 -9.156 1 95.31 745 GLN A N 1
ATOM 5586 C CA . GLN A 1 745 ? -9.812 -15.281 -10.273 1 95.31 745 GLN A CA 1
ATOM 5587 C C . GLN A 1 745 ? -11.32 -15.516 -10.219 1 95.31 745 GLN A C 1
ATOM 5589 O O . GLN A 1 745 ? -11.766 -16.672 -10.211 1 95.31 745 GLN A O 1
ATOM 5594 N N . MET A 1 746 ? -12.102 -14.461 -10.094 1 93.5 746 MET A N 1
ATOM 5595 C CA . MET A 1 746 ? -13.547 -14.594 -9.945 1 93.5 746 MET A CA 1
ATOM 5596 C C . MET A 1 746 ? -14.273 -13.547 -10.781 1 93.5 746 MET A C 1
ATOM 5598 O O . MET A 1 746 ? -13.852 -12.391 -10.844 1 93.5 746 MET A O 1
ATOM 5602 N N . GLY A 1 747 ? -15.383 -13.984 -11.453 1 94.25 747 GLY A N 1
ATOM 5603 C CA . GLY A 1 747 ? -16.234 -13.07 -12.188 1 94.25 747 GLY A CA 1
ATOM 5604 C C . GLY A 1 747 ? -17.156 -12.258 -11.297 1 94.25 747 GLY A C 1
ATOM 5605 O O . GLY A 1 747 ? -16.938 -12.18 -10.086 1 94.25 747 GLY A O 1
ATOM 5606 N N . MET A 1 748 ? -18.156 -11.672 -11.953 1 90.75 748 MET A N 1
ATOM 5607 C CA . MET A 1 748 ? -19.125 -10.844 -11.242 1 90.75 748 MET A CA 1
ATOM 5608 C C . MET A 1 748 ? -19.891 -11.664 -10.211 1 90.75 748 MET A C 1
ATOM 5610 O O . MET A 1 748 ? -20.484 -12.695 -10.547 1 90.75 748 MET A O 1
ATOM 5614 N N . PRO A 1 749 ? -20 -11.289 -8.953 1 87.69 749 PRO A N 1
ATOM 5615 C CA . PRO A 1 749 ? -20.609 -12.086 -7.883 1 87.69 749 PRO A CA 1
ATOM 5616 C C . PRO A 1 749 ? -22.109 -12.312 -8.109 1 87.69 749 PRO A C 1
ATOM 5618 O O . PRO A 1 749 ? -22.641 -13.352 -7.715 1 87.69 749 PRO A O 1
ATOM 5621 N N . ASN A 1 750 ? -22.797 -11.383 -8.711 1 88.38 750 ASN A N 1
ATOM 5622 C CA . ASN A 1 750 ? -24.234 -11.523 -8.914 1 88.38 750 ASN A CA 1
ATOM 5623 C C . ASN A 1 750 ? -24.547 -12.367 -10.148 1 88.38 750 ASN A C 1
ATOM 5625 O O . ASN A 1 750 ? -25.703 -12.578 -10.484 1 88.38 750 ASN A O 1
ATOM 5629 N N . ALA A 1 751 ? -23.516 -12.82 -10.789 1 88.81 751 ALA A N 1
ATOM 5630 C CA . ALA A 1 751 ? -23.75 -13.609 -11.992 1 88.81 751 ALA A CA 1
ATOM 5631 C C . ALA A 1 751 ? -24.281 -15 -11.648 1 88.81 751 ALA A C 1
ATOM 5633 O O . ALA A 1 751 ? -24.156 -15.445 -10.508 1 88.81 751 ALA A O 1
ATOM 5634 N N . SER A 1 752 ? -24.828 -15.656 -12.648 1 88.62 752 SER A N 1
ATOM 5635 C CA . SER A 1 752 ? -25.406 -16.984 -12.453 1 88.62 752 SER A CA 1
ATOM 5636 C C . SER A 1 752 ? -24.344 -18.031 -12.219 1 88.62 752 SER A C 1
ATOM 5638 O O . SER A 1 752 ? -24.594 -19.047 -11.562 1 88.62 752 SER A O 1
ATOM 5640 N N . ILE A 1 753 ? -23.156 -17.75 -12.828 1 89.69 753 ILE A N 1
ATOM 5641 C CA . ILE A 1 753 ? -22 -18.625 -12.672 1 89.69 753 ILE A CA 1
ATOM 5642 C C . ILE A 1 753 ? -20.766 -17.797 -12.328 1 89.69 753 ILE A C 1
ATOM 5644 O O . ILE A 1 753 ? -20.797 -16.562 -12.391 1 89.69 753 ILE A O 1
ATOM 5648 N N . PRO A 1 754 ? -19.656 -18.344 -11.953 1 90.69 754 PRO A N 1
ATOM 5649 C CA . PRO A 1 754 ? -18.531 -17.594 -11.383 1 90.69 754 PRO A CA 1
ATOM 5650 C C . PRO A 1 754 ? -17.625 -16.969 -12.445 1 90.69 754 PRO A C 1
ATOM 5652 O O . PRO A 1 754 ? -16.609 -16.359 -12.125 1 90.69 754 PRO A O 1
ATOM 5655 N N . THR A 1 755 ? -17.953 -17 -13.734 1 91.56 755 THR A N 1
ATOM 5656 C CA . THR A 1 755 ? -16.922 -16.781 -14.758 1 91.56 755 THR A CA 1
ATOM 5657 C C . THR A 1 755 ? -17.219 -15.516 -15.562 1 91.56 755 THR A C 1
ATOM 5659 O O . THR A 1 755 ? -16.406 -15.078 -16.359 1 91.56 755 THR A O 1
ATOM 5662 N N . PRO A 1 756 ? -18.453 -14.93 -15.492 1 93.06 756 PRO A N 1
ATOM 5663 C CA . PRO A 1 756 ? -18.719 -13.758 -16.328 1 93.06 756 PRO A CA 1
ATOM 5664 C C . PRO A 1 756 ? -17.875 -12.547 -15.938 1 93.06 756 PRO A C 1
ATOM 5666 O O . PRO A 1 756 ? -17.594 -12.336 -14.75 1 93.06 756 PRO A O 1
ATOM 5669 N N . GLU A 1 757 ? -17.5 -11.75 -16.938 1 95.81 757 GLU A N 1
ATOM 5670 C CA . GLU A 1 757 ? -16.703 -10.547 -16.75 1 95.81 757 GLU A CA 1
ATOM 5671 C C . GLU A 1 757 ? -17.422 -9.531 -15.867 1 95.81 757 GLU A C 1
ATOM 5673 O O . GLU A 1 757 ? -18.656 -9.469 -15.875 1 95.81 757 GLU A O 1
ATOM 5678 N N . PRO A 1 758 ? -16.688 -8.578 -15.102 1 96.12 758 PRO A N 1
ATOM 5679 C CA . PRO A 1 758 ? -15.227 -8.562 -15.117 1 96.12 758 PRO A CA 1
ATOM 5680 C C . PRO A 1 758 ? -14.617 -9.648 -14.242 1 96.12 758 PRO A C 1
ATOM 5682 O O . PRO A 1 758 ? -14.945 -9.75 -13.055 1 96.12 758 PRO A O 1
ATOM 5685 N N . VAL A 1 759 ? -13.75 -10.5 -14.836 1 95.62 759 VAL A N 1
ATOM 5686 C CA . VAL A 1 759 ? -12.938 -11.43 -14.055 1 95.62 759 VAL A CA 1
ATOM 5687 C C . VAL A 1 759 ? -11.727 -10.695 -13.484 1 95.62 759 VAL A C 1
ATOM 5689 O O . VAL A 1 759 ? -11.008 -10.008 -14.219 1 95.62 759 VAL A O 1
ATOM 5692 N N . LYS A 1 760 ? -11.508 -10.773 -12.266 1 95 760 LYS A N 1
ATOM 5693 C CA . LYS A 1 760 ? -10.367 -10.172 -11.57 1 95 760 LYS A CA 1
ATOM 5694 C C . LYS A 1 760 ? -10.031 -10.953 -10.305 1 95 760 LYS A C 1
ATOM 5696 O O . LYS A 1 760 ? -10.789 -11.82 -9.875 1 95 760 LYS A O 1
ATOM 5701 N N . THR A 1 761 ? -8.828 -10.719 -9.805 1 93.88 761 THR A N 1
ATOM 5702 C CA . THR A 1 761 ? -8.461 -11.336 -8.539 1 93.88 761 THR A CA 1
ATOM 5703 C C . THR A 1 761 ? -9.328 -10.805 -7.406 1 93.88 761 THR A C 1
ATOM 5705 O O . THR A 1 761 ? -9.547 -9.594 -7.301 1 93.88 761 THR A O 1
ATOM 5708 N N . ARG A 1 762 ? -9.961 -11.742 -6.656 1 94.75 762 ARG A N 1
ATOM 5709 C CA . ARG A 1 762 ? -10.844 -11.344 -5.566 1 94.75 762 ARG A CA 1
ATOM 5710 C C . ARG A 1 762 ? -10.469 -12.055 -4.27 1 94.75 762 ARG A C 1
ATOM 5712 O O . ARG A 1 762 ? -10.062 -13.219 -4.285 1 94.75 762 ARG A O 1
ATOM 5719 N N . LYS A 1 763 ? -10.703 -11.391 -3.158 1 93.69 763 LYS A N 1
ATOM 5720 C CA . LYS A 1 763 ? -10.594 -11.961 -1.819 1 93.69 763 LYS A CA 1
ATOM 5721 C C . LYS A 1 763 ? -11.656 -13.023 -1.58 1 93.69 763 LYS A C 1
ATOM 5723 O O . LYS A 1 763 ? -12.82 -12.836 -1.944 1 93.69 763 LYS A O 1
ATOM 5728 N N . MET A 1 764 ? -11.18 -14.211 -0.927 1 93.56 764 MET A N 1
ATOM 5729 C CA . MET A 1 764 ? -12.086 -15.336 -0.711 1 93.56 764 MET A CA 1
ATOM 5730 C C . MET A 1 764 ? -12.258 -15.617 0.778 1 93.56 764 MET A C 1
ATOM 5732 O O . MET A 1 764 ? -11.648 -14.945 1.615 1 93.56 764 MET A O 1
ATOM 5736 N N . PHE A 1 765 ? -13.062 -16.578 1.085 1 90.69 765 PHE A N 1
ATOM 5737 C CA . PHE A 1 765 ? -13.508 -16.828 2.451 1 90.69 765 PHE A CA 1
ATOM 5738 C C . PHE A 1 765 ? -12.328 -17.141 3.357 1 90.69 765 PHE A C 1
ATOM 5740 O O . PHE A 1 765 ? -12.336 -16.797 4.543 1 90.69 765 PHE A O 1
ATOM 5747 N N . GLY A 1 766 ? -11.289 -17.781 2.799 1 92.06 766 GLY A N 1
ATOM 5748 C CA . GLY A 1 766 ? -10.102 -18.094 3.592 1 92.06 766 GLY A CA 1
ATOM 5749 C C . GLY A 1 766 ? -9.359 -16.844 4.047 1 92.06 766 GLY A C 1
ATOM 5750 O O . GLY A 1 766 ? -8.469 -16.938 4.898 1 92.06 766 GLY A O 1
ATOM 5751 N N . ALA A 1 767 ? -9.758 -15.711 3.65 1 92.19 767 ALA A N 1
ATOM 5752 C CA . ALA A 1 767 ? -9.086 -14.453 3.961 1 92.19 767 ALA A CA 1
ATOM 5753 C C . ALA A 1 767 ? -9.992 -13.531 4.777 1 92.19 767 ALA A C 1
ATOM 5755 O O . ALA A 1 767 ? -9.805 -12.312 4.781 1 92.19 767 ALA A O 1
ATOM 5756 N N . TYR A 1 768 ? -11.062 -14.133 5.422 1 87.81 768 TYR A N 1
ATOM 5757 C CA . TYR A 1 768 ? -11.984 -13.297 6.176 1 87.81 768 TYR A CA 1
ATOM 5758 C C . TYR A 1 768 ? -12.078 -13.75 7.629 1 87.81 768 TYR A C 1
ATOM 5760 O O . TYR A 1 768 ? -11.984 -14.945 7.914 1 87.81 768 TYR A O 1
ATOM 5768 N N . GLY A 1 769 ? -12.273 -12.828 8.562 1 88.38 769 GLY A N 1
ATOM 5769 C CA . GLY A 1 769 ? -12.586 -13.109 9.953 1 88.38 769 GLY A CA 1
ATOM 5770 C C . GLY A 1 769 ? -11.469 -13.82 10.688 1 88.38 769 GLY A C 1
ATOM 5771 O O . GLY A 1 769 ? -10.297 -13.523 10.477 1 88.38 769 GLY A O 1
ATOM 5772 N N . LYS A 1 770 ? -11.844 -14.727 11.484 1 88.56 770 LYS A N 1
ATOM 5773 C CA . LYS A 1 770 ? -10.875 -15.438 12.32 1 88.56 770 LYS A CA 1
ATOM 5774 C C . LYS A 1 770 ? -10.141 -16.5 11.508 1 88.56 770 LYS A C 1
ATOM 5776 O O . LYS A 1 770 ? -9.117 -17.031 11.953 1 88.56 770 LYS A O 1
ATOM 5781 N N . SER A 1 771 ? -10.641 -16.734 10.297 1 89.12 771 SER A N 1
ATOM 5782 C CA . SER A 1 771 ? -9.969 -17.703 9.438 1 89.12 771 SER A CA 1
ATOM 5783 C C . SER A 1 771 ? -8.562 -17.234 9.07 1 89.12 771 SER A C 1
ATOM 5785 O O . SER A 1 771 ? -7.676 -18.062 8.844 1 89.12 771 SER A O 1
ATOM 5787 N N . ILE A 1 772 ? -8.359 -15.898 9.047 1 91.56 772 ILE A N 1
ATOM 5788 C CA . ILE A 1 772 ? -7.066 -15.336 8.695 1 91.56 772 ILE A CA 1
ATOM 5789 C C . ILE A 1 772 ? -5.996 -15.852 9.648 1 91.56 772 ILE A C 1
ATOM 5791 O O . ILE A 1 772 ? -4.93 -16.297 9.219 1 91.56 772 ILE A O 1
ATOM 5795 N N . GLY A 1 773 ? -6.281 -15.836 10.922 1 92.06 773 GLY A N 1
ATOM 5796 C CA . GLY A 1 773 ? -5.328 -16.234 11.938 1 92.06 773 GLY A CA 1
ATOM 5797 C C . GLY A 1 773 ? -5.02 -17.719 11.906 1 92.06 773 GLY A C 1
ATOM 5798 O O . GLY A 1 773 ? -3.895 -18.141 12.195 1 92.06 773 GLY A O 1
ATOM 5799 N N . GLU A 1 774 ? -5.949 -18.516 11.492 1 90.75 774 GLU A N 1
ATOM 5800 C CA . GLU A 1 774 ? -5.789 -19.953 11.477 1 90.75 774 GLU A CA 1
ATOM 5801 C C . GLU A 1 774 ? -4.992 -20.422 10.258 1 90.75 774 GLU A C 1
ATOM 5803 O O . GLU A 1 774 ? -4.301 -21.438 10.312 1 90.75 774 GLU A O 1
ATOM 5808 N N . ASN A 1 775 ? -5.09 -19.609 9.234 1 93.56 775 ASN A N 1
ATOM 5809 C CA . ASN A 1 775 ? -4.52 -20.047 7.961 1 93.56 775 ASN A CA 1
ATOM 5810 C C . ASN A 1 775 ? -3.174 -19.375 7.691 1 93.56 775 ASN A C 1
ATOM 5812 O O . ASN A 1 775 ? -2.598 -19.547 6.617 1 93.56 775 ASN A O 1
ATOM 5816 N N . SER A 1 776 ? -2.652 -18.531 8.562 1 96.94 776 SER A N 1
ATOM 5817 C CA . SER A 1 776 ? -1.401 -17.797 8.391 1 96.94 776 SER A CA 1
ATOM 5818 C C . SER A 1 776 ? -0.583 -17.797 9.68 1 96.94 776 SER A C 1
ATOM 5820 O O . SER A 1 776 ? -1.096 -18.141 10.75 1 96.94 776 SER A O 1
ATOM 5822 N N . VAL A 1 777 ? 0.675 -17.422 9.609 1 97.75 777 VAL A N 1
ATOM 5823 C CA . VAL A 1 777 ? 1.537 -17.406 10.789 1 97.75 777 VAL A CA 1
ATOM 5824 C C . VAL A 1 777 ? 2.354 -16.109 10.805 1 97.75 777 VAL A C 1
ATOM 5826 O O . VAL A 1 777 ? 2.494 -15.445 9.773 1 97.75 777 VAL A O 1
ATOM 5829 N N . ILE A 1 778 ? 2.795 -15.758 11.992 1 98.06 778 ILE A N 1
ATOM 5830 C CA . ILE A 1 778 ? 3.826 -14.75 12.188 1 98.06 778 ILE A CA 1
ATOM 5831 C C . ILE A 1 778 ? 5.125 -15.414 12.625 1 98.06 778 ILE A C 1
ATOM 5833 O O . ILE A 1 778 ? 5.164 -16.094 13.656 1 98.06 778 ILE A O 1
ATOM 5837 N N . PHE A 1 779 ? 6.109 -15.258 11.781 1 98.62 779 PHE A N 1
ATOM 5838 C CA . PHE A 1 779 ? 7.414 -15.773 12.18 1 98.62 779 PHE A CA 1
ATOM 5839 C C . PHE A 1 779 ? 8.102 -14.812 13.141 1 98.62 779 PHE A C 1
ATOM 5841 O O . PHE A 1 779 ? 8.07 -13.594 12.945 1 98.62 779 PHE A O 1
ATOM 5848 N N . VAL A 1 780 ? 8.703 -15.336 14.188 1 98.62 780 VAL A N 1
ATOM 5849 C CA . VAL A 1 780 ? 9.383 -14.547 15.211 1 98.62 780 VAL A CA 1
ATOM 5850 C C . VAL A 1 780 ? 10.695 -15.219 15.602 1 98.62 780 VAL A C 1
ATOM 5852 O O . VAL A 1 780 ? 10.961 -16.359 15.203 1 98.62 780 VAL A O 1
ATOM 5855 N N . SER A 1 781 ? 11.547 -14.5 16.312 1 98.5 781 SER A N 1
ATOM 5856 C CA . SER A 1 781 ? 12.773 -15.086 16.859 1 98.5 781 SER A CA 1
ATOM 5857 C C . SER A 1 781 ? 12.461 -16.125 17.938 1 98.5 781 SER A C 1
ATOM 5859 O O . SER A 1 781 ? 11.398 -16.078 18.547 1 98.5 781 SER A O 1
ATOM 5861 N N . LYS A 1 782 ? 13.383 -17.031 18.219 1 97.62 782 LYS A N 1
ATOM 5862 C CA . LYS A 1 782 ? 13.25 -17.984 19.312 1 97.62 782 LYS A CA 1
ATOM 5863 C C . LYS A 1 782 ? 13.156 -17.266 20.656 1 97.62 782 LYS A C 1
ATOM 5865 O O . LYS A 1 782 ? 12.477 -17.734 21.578 1 97.62 782 LYS A O 1
ATOM 5870 N N . ALA A 1 783 ? 13.883 -16.156 20.734 1 97.31 783 ALA A N 1
ATOM 5871 C CA . ALA A 1 783 ? 13.898 -15.375 21.969 1 97.31 783 ALA A CA 1
ATOM 5872 C C . ALA A 1 783 ? 12.508 -14.836 22.297 1 97.31 783 ALA A C 1
ATOM 5874 O O . ALA A 1 783 ? 12.133 -14.734 23.469 1 97.31 783 ALA A O 1
ATOM 5875 N N . ALA A 1 784 ? 11.805 -14.383 21.297 1 96.06 784 ALA A N 1
ATOM 5876 C CA . ALA A 1 784 ? 10.438 -13.914 21.5 1 96.06 784 ALA A CA 1
ATOM 5877 C C . ALA A 1 784 ? 9.508 -15.078 21.828 1 96.06 784 ALA A C 1
ATOM 5879 O O . ALA A 1 784 ? 8.656 -14.961 22.719 1 96.06 784 ALA A O 1
ATOM 5880 N N 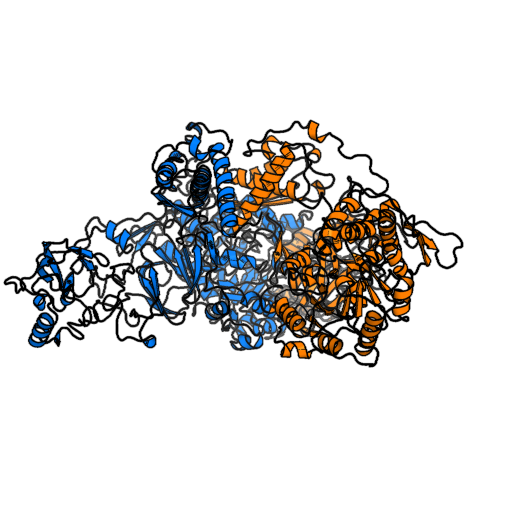. GLY A 1 785 ? 9.625 -16.188 21.094 1 92.44 785 GLY A N 1
ATOM 5881 C CA . GLY A 1 785 ? 8.883 -17.406 21.359 1 92.44 785 GLY A CA 1
ATOM 5882 C C . GLY A 1 785 ? 7.438 -17.344 20.906 1 92.44 785 GLY A C 1
ATOM 5883 O O . GLY A 1 785 ? 6.961 -16.281 20.5 1 92.44 785 GLY A O 1
ATOM 5884 N N . ALA A 1 786 ? 6.75 -18.406 21.062 1 90.44 786 ALA A N 1
ATOM 5885 C CA . ALA A 1 786 ? 5.355 -18.531 20.672 1 90.44 786 ALA A CA 1
ATOM 5886 C C . ALA A 1 786 ? 4.441 -17.734 21.594 1 90.44 786 ALA A C 1
ATOM 5888 O O . ALA A 1 786 ? 3.314 -17.391 21.219 1 90.44 786 ALA A O 1
ATOM 5889 N N . GLU A 1 787 ? 4.906 -17.328 22.672 1 93.25 787 GLU A N 1
ATOM 5890 C CA . GLU A 1 787 ? 4.117 -16.641 23.688 1 93.25 787 GLU A CA 1
ATOM 5891 C C . GLU A 1 787 ? 3.746 -15.234 23.234 1 93.25 787 GLU A C 1
ATOM 5893 O O . GLU A 1 787 ? 2.836 -14.617 23.797 1 93.25 787 GLU A O 1
ATOM 5898 N N . ILE A 1 788 ? 4.438 -14.758 22.281 1 93.94 788 ILE A N 1
ATOM 5899 C CA . ILE A 1 788 ? 4.188 -13.406 21.797 1 93.94 788 ILE A CA 1
ATOM 5900 C C . ILE A 1 788 ? 2.762 -13.312 21.25 1 93.94 788 ILE A C 1
ATOM 5902 O O . ILE A 1 788 ? 2.162 -12.234 21.25 1 93.94 788 ILE A O 1
ATOM 5906 N N . GLN A 1 789 ? 2.227 -14.477 20.719 1 94.75 789 GLN A N 1
ATOM 5907 C CA . GLN A 1 789 ? 0.849 -14.516 20.234 1 94.75 789 GLN A CA 1
ATOM 5908 C C . GLN A 1 789 ? -0.118 -14.008 21.312 1 94.75 789 GLN A C 1
ATOM 5910 O O . GLN A 1 789 ? -0.948 -13.141 21.031 1 94.75 789 GLN A O 1
ATOM 5915 N N . GLN A 1 790 ? -0.032 -14.484 22.5 1 94.5 790 GLN A N 1
ATOM 5916 C CA . GLN A 1 790 ? -0.892 -14.07 23.594 1 94.5 790 GLN A CA 1
ATOM 5917 C C . GLN A 1 790 ? -0.521 -12.672 24.094 1 94.5 790 GLN A C 1
ATOM 5919 O O . GLN A 1 790 ? -1.398 -11.852 24.344 1 94.5 790 GLN A O 1
ATOM 5924 N N . LYS A 1 791 ? 0.728 -12.453 24.219 1 94.88 791 LYS A N 1
ATOM 5925 C CA . LYS A 1 791 ? 1.211 -11.18 24.734 1 94.88 791 LYS A CA 1
ATOM 5926 C C . LYS A 1 791 ? 0.731 -10.023 23.859 1 94.88 791 LYS A C 1
ATOM 5928 O O . LYS A 1 791 ? 0.352 -8.969 24.375 1 94.88 791 LYS A O 1
ATOM 5933 N N . TYR A 1 792 ? 0.852 -10.172 22.578 1 95.19 792 TYR A N 1
ATOM 5934 C CA . TYR A 1 792 ? 0.492 -9.094 21.672 1 95.19 792 TYR A CA 1
ATOM 5935 C C . TYR A 1 792 ? -0.977 -9.188 21.266 1 95.19 792 TYR A C 1
ATOM 5937 O O . TYR A 1 792 ? -1.5 -8.297 20.594 1 95.19 792 TYR A O 1
ATOM 5945 N N . GLY A 1 793 ? -1.731 -10.258 21.672 1 92.88 793 GLY A N 1
ATOM 5946 C CA . GLY A 1 793 ? -3.152 -10.438 21.406 1 92.88 793 GLY A CA 1
ATOM 5947 C C . GLY A 1 793 ? -3.471 -10.664 19.938 1 92.88 793 GLY A C 1
ATOM 5948 O O . GLY A 1 793 ? -4.473 -10.156 19.438 1 92.88 793 GLY A O 1
ATOM 5949 N N . ILE A 1 794 ? -2.623 -11.359 19.219 1 93.75 794 ILE A N 1
ATOM 5950 C CA . ILE A 1 794 ? -2.855 -11.578 17.797 1 93.75 794 ILE A CA 1
ATOM 5951 C C . ILE A 1 794 ? -3.48 -12.953 17.578 1 93.75 794 ILE A C 1
ATOM 5953 O O . ILE A 1 794 ? -3.414 -13.82 18.453 1 93.75 794 ILE A O 1
ATOM 5957 N N . SER A 1 795 ? -4.137 -13.109 16.453 1 94.25 795 SER A N 1
ATOM 5958 C CA . SER A 1 795 ? -4.836 -14.352 16.141 1 94.25 795 SER A CA 1
ATOM 5959 C C . SER A 1 795 ? -3.902 -15.352 15.461 1 94.25 795 SER A C 1
ATOM 5961 O O . SER A 1 795 ? -4.047 -16.562 15.633 1 94.25 795 SER A O 1
ATOM 5963 N N . LYS A 1 796 ? -2.914 -14.945 14.758 1 96.44 796 LYS A N 1
ATOM 5964 C CA . LYS A 1 796 ? -1.975 -15.82 14.07 1 96.44 796 LYS A CA 1
ATOM 5965 C C . LYS A 1 796 ? -1.069 -16.547 15.062 1 96.44 796 LYS A C 1
ATOM 5967 O O . LYS A 1 796 ? -0.645 -15.961 16.062 1 96.44 796 LYS A O 1
ATOM 5972 N N . LYS A 1 797 ? -0.788 -17.719 14.664 1 96.12 797 LYS A N 1
ATOM 5973 C CA . LYS A 1 797 ? 0.209 -18.453 15.445 1 96.12 797 LYS A CA 1
ATOM 5974 C C . LYS A 1 797 ? 1.602 -17.859 15.25 1 96.12 797 LYS A C 1
ATOM 5976 O O . LYS A 1 797 ? 1.971 -17.5 14.125 1 96.12 797 LYS A O 1
ATOM 5981 N N . ALA A 1 798 ? 2.344 -17.672 16.344 1 97.75 798 ALA A N 1
ATOM 5982 C CA . ALA A 1 798 ? 3.744 -17.266 16.266 1 97.75 798 ALA A CA 1
ATOM 5983 C C . ALA A 1 798 ? 4.66 -18.469 16.125 1 97.75 798 ALA A C 1
ATOM 5985 O O . ALA A 1 798 ? 4.59 -19.406 16.922 1 97.75 798 ALA A O 1
ATOM 5986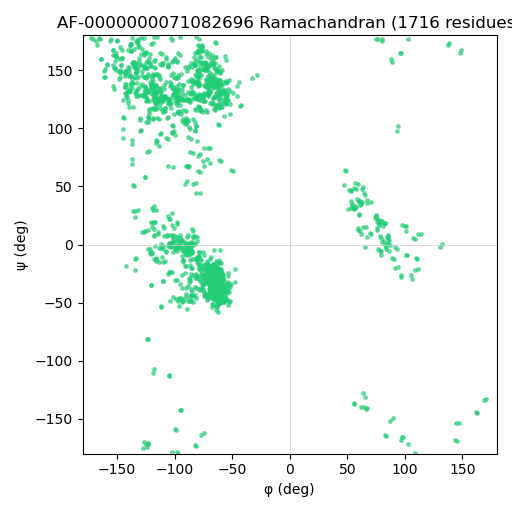 N N . VAL A 1 799 ? 5.465 -18.5 15.07 1 98.12 799 VAL A N 1
ATOM 5987 C CA . VAL A 1 799 ? 6.367 -19.625 14.805 1 98.12 799 VAL A CA 1
ATOM 5988 C C . VAL A 1 799 ? 7.812 -19.141 14.828 1 98.12 799 VAL A C 1
ATOM 5990 O O . VAL A 1 799 ? 8.18 -18.219 14.094 1 98.12 799 VAL A O 1
ATOM 5993 N N . PRO A 1 800 ? 8.711 -19.703 15.648 1 98.06 800 PRO A N 1
ATOM 5994 C CA . PRO A 1 800 ? 10.109 -19.281 15.695 1 98.06 800 PRO A CA 1
ATOM 5995 C C . PRO A 1 800 ? 10.891 -19.688 14.445 1 98.06 800 PRO A C 1
ATOM 5997 O O . PRO A 1 800 ? 10.688 -20.781 13.914 1 98.06 800 PRO A O 1
ATOM 6000 N N . VAL A 1 801 ? 11.703 -18.797 13.906 1 98.19 801 VAL A N 1
ATOM 6001 C CA . VAL A 1 801 ? 12.68 -19.141 12.883 1 98.19 801 VAL A CA 1
ATOM 6002 C C . VAL A 1 801 ? 13.805 -19.969 13.5 1 98.19 801 VAL A C 1
ATOM 6004 O O . VAL A 1 801 ? 14.086 -19.844 14.695 1 98.19 801 VAL A O 1
ATOM 6007 N N . THR A 1 802 ? 14.438 -20.797 12.648 1 96.88 802 THR A N 1
ATOM 6008 C CA . THR A 1 802 ? 15.492 -21.656 13.164 1 96.88 802 THR A CA 1
ATOM 6009 C C . THR A 1 802 ? 16.578 -21.859 12.125 1 96.88 802 THR A C 1
ATOM 6011 O O . THR A 1 802 ? 16.359 -21.656 10.93 1 96.88 802 THR A O 1
ATOM 6014 N N . SER A 1 803 ? 17.797 -22.156 12.586 1 96.81 803 SER A N 1
ATOM 6015 C CA . SER A 1 803 ? 18.922 -22.578 11.75 1 96.81 803 SER A CA 1
ATOM 6016 C C . SER A 1 803 ? 19.359 -21.469 10.797 1 96.81 803 SER A C 1
ATOM 6018 O O . SER A 1 803 ? 19.594 -21.719 9.609 1 96.81 803 SER A O 1
ATOM 6020 N N . CYS A 1 804 ? 19.406 -20.297 11.305 1 97.31 804 CYS A N 1
ATOM 6021 C CA . CYS A 1 804 ? 19.766 -19.172 10.461 1 97.31 804 CYS A CA 1
ATOM 6022 C C . CYS A 1 804 ? 21.281 -19 10.398 1 97.31 804 CYS A C 1
ATOM 6024 O O . CYS A 1 804 ? 21.828 -18.562 9.383 1 97.31 804 CYS A O 1
ATOM 6026 N N . ARG A 1 805 ? 21.984 -19.359 11.5 1 97.25 805 ARG A N 1
ATOM 6027 C CA . ARG A 1 805 ? 23.375 -18.953 11.617 1 97.25 805 ARG A CA 1
ATOM 6028 C C . ARG A 1 805 ? 24.312 -20.047 11.164 1 97.25 805 ARG A C 1
ATOM 6030 O O . ARG A 1 805 ? 25.531 -19.844 11.055 1 97.25 805 ARG A O 1
ATOM 6037 N N . SER A 1 806 ? 23.891 -21.156 10.75 1 94.12 806 SER A N 1
ATOM 6038 C CA . SER A 1 806 ? 24.734 -22.266 10.305 1 94.12 806 SER A CA 1
ATOM 6039 C C . SER A 1 806 ? 24.719 -22.391 8.781 1 94.12 806 SER A C 1
ATOM 6041 O O . SER A 1 806 ? 25.375 -23.266 8.219 1 94.12 806 SER A O 1
ATOM 6043 N N . LEU A 1 807 ? 24.031 -21.578 8.117 1 96.88 807 LEU A N 1
ATOM 6044 C CA . LEU A 1 807 ? 23.812 -21.688 6.676 1 96.88 807 LEU A CA 1
ATOM 6045 C C . LEU A 1 807 ? 25.031 -21.203 5.895 1 96.88 807 LEU A C 1
ATOM 6047 O O . LEU A 1 807 ? 25.766 -20.328 6.359 1 96.88 807 LEU A O 1
ATOM 6051 N N . LYS A 1 808 ? 25.25 -21.734 4.762 1 97.38 808 LYS A N 1
ATOM 6052 C CA . LYS A 1 808 ? 26.234 -21.344 3.756 1 97.38 808 LYS A CA 1
ATOM 6053 C C . LYS A 1 808 ? 25.625 -21.391 2.354 1 97.38 808 LYS A C 1
ATOM 6055 O O . LYS A 1 808 ? 24.484 -21.812 2.178 1 97.38 808 LYS A O 1
ATOM 6060 N N . LYS A 1 809 ? 26.406 -20.906 1.376 1 96.81 809 LYS A N 1
ATOM 6061 C CA . LYS A 1 809 ? 25.984 -20.922 -0.02 1 96.81 809 LYS A CA 1
ATOM 6062 C C . LYS A 1 809 ? 25.594 -22.344 -0.458 1 96.81 809 LYS A C 1
ATOM 6064 O O . LYS A 1 809 ? 24.672 -22.516 -1.252 1 96.81 809 LYS A O 1
ATOM 6069 N N . LYS A 1 810 ? 26.234 -23.297 0.072 1 96.81 810 LYS A N 1
ATOM 6070 C CA . LYS A 1 810 ? 26.016 -24.703 -0.296 1 96.81 810 LYS A CA 1
ATOM 6071 C C . LYS A 1 810 ? 24.609 -25.156 0.112 1 96.81 810 LYS A C 1
ATOM 6073 O O . LYS A 1 810 ? 24.109 -26.156 -0.412 1 96.81 810 LYS A O 1
ATOM 6078 N N . ASP A 1 811 ? 24 -24.453 1.06 1 97.69 811 ASP A N 1
ATOM 6079 C CA . ASP A 1 811 ? 22.688 -24.828 1.572 1 97.69 811 ASP A CA 1
ATOM 6080 C C . ASP A 1 811 ? 21.562 -24.266 0.691 1 97.69 811 ASP A C 1
ATOM 6082 O O . ASP A 1 811 ? 20.391 -24.562 0.912 1 97.69 811 ASP A O 1
ATOM 6086 N N . MET A 1 812 ? 21.891 -23.453 -0.282 1 98.25 812 MET A N 1
ATOM 6087 C CA . MET A 1 812 ? 20.906 -22.922 -1.226 1 98.25 812 MET A CA 1
ATOM 6088 C C . MET A 1 812 ? 20.625 -23.938 -2.336 1 98.25 812 MET A C 1
ATOM 6090 O O . MET A 1 812 ? 21.5 -24.219 -3.158 1 98.25 812 MET A O 1
ATOM 6094 N N . ILE A 1 813 ? 19.406 -24.375 -2.373 1 98.5 813 ILE A N 1
ATOM 6095 C CA . ILE A 1 813 ? 19 -25.469 -3.254 1 98.5 813 ILE A CA 1
ATOM 6096 C C . ILE A 1 813 ? 19.172 -25.047 -4.711 1 98.5 813 ILE A C 1
ATOM 6098 O O . ILE A 1 813 ? 18.547 -24.062 -5.152 1 98.5 813 ILE A O 1
ATOM 6102 N N . LEU A 1 814 ? 20.016 -25.766 -5.52 1 97.94 814 LEU A N 1
ATOM 6103 C CA . LEU A 1 814 ? 20.266 -25.609 -6.945 1 97.94 814 LEU A CA 1
ATOM 6104 C C . LEU A 1 814 ? 20.859 -24.234 -7.242 1 97.94 814 LEU A C 1
ATOM 6106 O O . LEU A 1 814 ? 20.906 -23.812 -8.406 1 97.94 814 LEU A O 1
ATOM 6110 N N . ASN A 1 815 ? 21.234 -23.469 -6.297 1 98.31 815 ASN A N 1
ATOM 6111 C CA . ASN A 1 815 ? 21.797 -22.125 -6.383 1 98.31 815 ASN A CA 1
ATOM 6112 C C . ASN A 1 815 ? 23 -21.969 -5.465 1 98.31 815 ASN A C 1
ATOM 6114 O O . ASN A 1 815 ? 23.078 -21 -4.695 1 98.31 815 ASN A O 1
ATOM 6118 N N . ASP A 1 816 ? 23.906 -22.891 -5.574 1 97.25 816 ASP A N 1
ATOM 6119 C CA . ASP A 1 816 ? 25.016 -22.938 -4.637 1 97.25 816 ASP A CA 1
ATOM 6120 C C . ASP A 1 816 ? 26.344 -22.75 -5.363 1 97.25 816 ASP A C 1
ATOM 6122 O O . ASP A 1 816 ? 27.406 -23.047 -4.812 1 97.25 816 ASP A O 1
ATOM 6126 N N . PHE A 1 817 ? 26.312 -22.297 -6.664 1 95.5 817 PHE A N 1
ATOM 6127 C CA . PHE A 1 817 ? 27.562 -22.094 -7.406 1 95.5 817 PHE A CA 1
ATOM 6128 C C . PHE A 1 817 ? 28.422 -21.016 -6.746 1 95.5 817 PHE A C 1
ATOM 6130 O O . PHE A 1 817 ? 27.922 -19.938 -6.414 1 95.5 817 PHE A O 1
ATOM 6137 N N . LEU A 1 818 ? 29.688 -21.266 -6.504 1 95.25 818 LEU A N 1
ATOM 6138 C CA . LEU A 1 818 ? 30.641 -20.359 -5.879 1 95.25 818 LEU A CA 1
ATOM 6139 C C . LEU A 1 818 ? 31.75 -19.984 -6.855 1 95.25 818 LEU A C 1
ATOM 6141 O O . LEU A 1 818 ? 32.844 -20.562 -6.805 1 95.25 818 LEU A O 1
ATOM 6145 N N . PRO A 1 819 ? 31.562 -18.969 -7.602 1 93.25 819 PRO A N 1
ATOM 6146 C CA . PRO A 1 819 ? 32.594 -18.594 -8.57 1 93.25 819 PRO A CA 1
ATOM 6147 C C . PRO A 1 819 ? 33.719 -17.766 -7.957 1 93.25 819 PRO A C 1
ATOM 6149 O O . PRO A 1 819 ? 33.531 -17.141 -6.91 1 93.25 819 PRO A O 1
ATOM 6152 N N . ASP A 1 820 ? 34.906 -17.859 -8.609 1 93.12 820 ASP A N 1
ATOM 6153 C CA . ASP A 1 820 ? 35.906 -16.828 -8.406 1 93.12 820 ASP A CA 1
ATOM 6154 C C . ASP A 1 820 ? 35.625 -15.602 -9.258 1 93.12 820 ASP A C 1
ATOM 6156 O O . ASP A 1 820 ? 35.812 -15.617 -10.469 1 93.12 820 ASP A O 1
ATOM 6160 N N . ILE A 1 821 ? 35.094 -14.625 -8.648 1 92.94 821 ILE A N 1
ATOM 6161 C CA . ILE A 1 821 ? 34.531 -13.484 -9.383 1 92.94 821 ILE A CA 1
ATOM 6162 C C . ILE A 1 821 ? 35.5 -12.297 -9.281 1 92.94 821 ILE A C 1
ATOM 6164 O O . ILE A 1 821 ? 36.062 -12.047 -8.219 1 92.94 821 ILE A O 1
ATOM 6168 N N . LYS A 1 822 ? 35.75 -11.594 -10.32 1 91.25 822 LYS A N 1
ATOM 6169 C CA . LYS A 1 822 ? 36.562 -10.367 -10.398 1 91.25 822 LYS A CA 1
ATOM 6170 C C . LYS A 1 822 ? 35.781 -9.258 -11.094 1 91.25 822 LYS A C 1
ATOM 6172 O O . LYS A 1 822 ? 35.062 -9.5 -12.062 1 91.25 822 LYS A O 1
ATOM 6177 N N . ILE A 1 823 ? 35.875 -8.109 -10.586 1 90.12 823 ILE A N 1
ATOM 6178 C CA . ILE A 1 823 ? 35.219 -6.926 -11.164 1 90.12 823 ILE A CA 1
ATOM 6179 C C . ILE A 1 823 ? 36.281 -5.844 -11.406 1 90.12 823 ILE A C 1
ATOM 6181 O O . ILE A 1 823 ? 37 -5.449 -10.477 1 90.12 823 ILE A O 1
ATOM 6185 N N . ASP A 1 824 ? 36.344 -5.434 -12.586 1 86.69 824 ASP A N 1
ATOM 6186 C CA . ASP A 1 824 ? 37.281 -4.359 -12.93 1 86.69 824 ASP A CA 1
ATOM 6187 C C . ASP A 1 824 ? 36.75 -3.01 -12.438 1 86.69 824 ASP A C 1
ATOM 6189 O O . ASP A 1 824 ? 35.625 -2.631 -12.734 1 86.69 824 ASP A O 1
ATOM 6193 N N . ALA A 1 825 ? 37.562 -2.27 -11.742 1 78 825 ALA A N 1
ATOM 6194 C CA . ALA A 1 825 ? 37.125 -1.045 -11.07 1 78 825 ALA A CA 1
ATOM 6195 C C . ALA A 1 825 ? 36.906 0.086 -12.07 1 78 825 ALA A C 1
ATOM 6197 O O . ALA A 1 825 ? 36.188 1.049 -11.789 1 78 825 ALA A O 1
ATOM 6198 N N . GLU A 1 826 ? 37.438 -0.019 -13.242 1 79.31 826 GLU A N 1
ATOM 6199 C CA . GLU A 1 826 ? 37.344 1.055 -14.227 1 79.31 826 GLU A CA 1
ATOM 6200 C C . GLU A 1 826 ? 36.312 0.713 -15.312 1 79.31 826 GLU A C 1
ATOM 6202 O O . GLU A 1 826 ? 35.375 1.484 -15.562 1 79.31 826 GLU A O 1
ATOM 6207 N N . SER A 1 827 ? 36.469 -0.47 -15.789 1 84.44 827 SER A N 1
ATOM 6208 C CA . SER A 1 827 ? 35.594 -0.857 -16.891 1 84.44 827 SER A CA 1
ATOM 6209 C C . SER A 1 827 ? 34.312 -1.513 -16.391 1 84.44 827 SER A C 1
ATOM 6211 O O . SER A 1 827 ? 33.375 -1.682 -17.141 1 84.44 827 SER A O 1
ATOM 6213 N N . TYR A 1 828 ? 34.344 -1.968 -15.164 1 87.56 828 TYR A N 1
ATOM 6214 C CA . TYR A 1 828 ? 33.219 -2.574 -14.484 1 87.56 828 TYR A CA 1
ATOM 6215 C C . TYR A 1 828 ? 32.875 -3.939 -15.078 1 87.56 828 TYR A C 1
ATOM 6217 O O . TYR A 1 828 ? 31.812 -4.504 -14.805 1 87.56 828 TYR A O 1
ATOM 6225 N N . LYS A 1 829 ? 33.75 -4.414 -15.93 1 91.69 829 LYS A N 1
ATOM 6226 C CA . LYS A 1 829 ? 33.562 -5.758 -16.484 1 91.69 829 LYS A CA 1
ATOM 6227 C C . LYS A 1 829 ? 33.688 -6.816 -15.383 1 91.69 829 LYS A C 1
ATOM 6229 O O . LYS A 1 829 ? 34.5 -6.691 -14.469 1 91.69 829 LYS A O 1
ATOM 6234 N N . VAL A 1 830 ? 32.781 -7.77 -15.438 1 93.44 830 VAL A N 1
ATOM 6235 C CA . VAL A 1 830 ? 32.75 -8.852 -14.461 1 93.44 830 VAL A CA 1
ATOM 6236 C C . VAL A 1 830 ? 33.219 -10.148 -15.109 1 93.44 830 VAL A C 1
ATOM 6238 O O . VAL A 1 830 ? 32.719 -10.547 -16.156 1 93.44 830 VAL A O 1
ATOM 6241 N N . THR A 1 831 ? 34.156 -10.758 -14.5 1 94.19 831 THR A N 1
ATOM 6242 C CA . THR A 1 831 ? 34.688 -12.031 -14.992 1 94.19 831 THR A CA 1
ATOM 6243 C C . THR A 1 831 ? 34.656 -13.086 -13.883 1 94.19 831 THR A C 1
ATOM 6245 O O . THR A 1 831 ? 34.719 -12.75 -12.703 1 94.19 831 THR A O 1
ATOM 6248 N N . ILE A 1 832 ? 34.375 -14.305 -14.32 1 93.5 832 ILE A N 1
ATOM 6249 C CA . ILE A 1 832 ? 34.438 -15.391 -13.344 1 93.5 832 ILE A CA 1
ATOM 6250 C C . ILE A 1 832 ? 35.406 -16.469 -13.836 1 93.5 832 ILE A C 1
ATOM 6252 O O . ILE A 1 832 ? 35.688 -16.547 -15.031 1 93.5 832 ILE A O 1
ATOM 6256 N N . LYS A 1 833 ? 35.938 -17.109 -12.961 1 86.44 833 LYS A N 1
ATOM 6257 C CA . LYS A 1 833 ? 36.719 -18.312 -13.211 1 86.44 833 LYS A CA 1
ATOM 6258 C C . LYS A 1 833 ? 36.188 -19.5 -12.445 1 86.44 833 LYS A C 1
ATOM 6260 O O . LYS A 1 833 ? 35.906 -19.406 -11.242 1 86.44 833 LYS A O 1
ATOM 6265 N N . ASP A 1 834 ? 35.594 -20.453 -13.258 1 68.5 834 ASP A N 1
ATOM 6266 C CA . ASP A 1 834 ? 35.219 -21.672 -12.539 1 68.5 834 ASP A CA 1
ATOM 6267 C C . ASP A 1 834 ? 36.406 -22.234 -11.758 1 68.5 834 ASP A C 1
ATOM 6269 O O . ASP A 1 834 ? 37.562 -22.141 -12.203 1 68.5 834 ASP A O 1
ATOM 6273 N N . ARG A 1 835 ? 36.156 -22.734 -10.609 1 57.97 835 ARG A N 1
ATOM 6274 C CA . ARG A 1 835 ? 37.25 -23.312 -9.828 1 57.97 835 ARG A CA 1
ATOM 6275 C C . ARG A 1 835 ? 37.969 -24.422 -10.609 1 57.97 835 ARG A C 1
ATOM 6277 O O . ARG A 1 835 ? 37.344 -25.391 -11.039 1 57.97 835 ARG A O 1
ATOM 6284 N N . GLY A 1 836 ? 39.094 -24.266 -11.016 1 56.47 836 GLY A N 1
ATOM 6285 C CA . GLY A 1 836 ? 39.938 -25.25 -11.703 1 56.47 836 GLY A CA 1
ATOM 6286 C C . GLY A 1 836 ? 40.188 -24.906 -13.156 1 56.47 836 GLY A C 1
ATOM 6287 O O . GLY A 1 836 ? 41 -25.547 -13.812 1 56.47 836 GLY A O 1
ATOM 6288 N N . LYS A 1 837 ? 39.281 -24.031 -13.75 1 62.34 837 LYS A N 1
ATOM 6289 C CA . LYS A 1 837 ? 39.531 -23.656 -15.141 1 62.34 837 LYS A CA 1
ATOM 6290 C C . LYS A 1 837 ? 40.562 -22.516 -15.219 1 62.34 837 LYS A C 1
ATOM 6292 O O . LYS A 1 837 ? 40.688 -21.734 -14.273 1 62.34 837 LYS A O 1
ATOM 6297 N N . GLU A 1 838 ? 41.375 -22.406 -16.125 1 66.62 838 GLU A N 1
ATOM 6298 C CA . GLU A 1 838 ? 42.469 -21.453 -16.281 1 66.62 838 GLU A CA 1
ATOM 6299 C C . GLU A 1 838 ? 41.969 -20.156 -16.922 1 66.62 838 GLU A C 1
ATOM 6301 O O . GLU A 1 838 ? 42.562 -19.094 -16.703 1 66.62 838 GLU A O 1
ATOM 6306 N N . THR A 1 839 ? 40.844 -20.188 -17.594 1 78.44 839 THR A N 1
ATOM 6307 C CA . THR A 1 839 ? 40.5 -19 -18.375 1 78.44 839 THR A CA 1
ATOM 6308 C C . THR A 1 839 ? 39.312 -18.266 -17.734 1 78.44 839 THR A C 1
ATOM 6310 O O . THR A 1 839 ? 38.375 -18.891 -17.281 1 78.44 839 THR A O 1
ATOM 6313 N N . ASP A 1 840 ? 39.438 -16.906 -17.688 1 88.19 840 ASP A N 1
ATOM 6314 C CA . ASP A 1 840 ? 38.375 -16.016 -17.203 1 88.19 840 ASP A CA 1
ATOM 6315 C C . ASP A 1 840 ? 37.281 -15.875 -18.234 1 88.19 840 ASP A C 1
ATOM 6317 O O . ASP A 1 840 ? 37.531 -15.805 -19.438 1 88.19 840 ASP A O 1
ATOM 6321 N N . GLU A 1 841 ? 36.156 -16.094 -17.797 1 91.38 841 GLU A N 1
ATOM 6322 C CA . GLU A 1 841 ? 34.969 -15.875 -18.641 1 91.38 841 GLU A CA 1
ATOM 6323 C C . GLU A 1 841 ? 34.344 -14.516 -18.359 1 91.38 841 GLU A C 1
ATOM 6325 O O . GLU A 1 841 ? 34.031 -14.203 -17.203 1 91.38 841 GLU A O 1
ATOM 6330 N N . LEU A 1 842 ? 34.219 -13.727 -19.391 1 94.62 842 LEU A N 1
ATOM 6331 C CA . LEU A 1 842 ? 33.5 -12.445 -19.281 1 94.62 842 LEU A CA 1
ATOM 6332 C C . LEU A 1 842 ? 32 -12.656 -19.203 1 94.62 842 LEU A C 1
ATOM 6334 O O . LEU A 1 842 ? 31.422 -13.344 -20.047 1 94.62 842 LEU A O 1
ATOM 6338 N N . LEU A 1 843 ? 31.375 -12.164 -18.172 1 95.06 843 LEU A N 1
ATOM 6339 C CA . LEU A 1 843 ? 29.922 -12.258 -18.016 1 95.06 843 LEU A CA 1
ATOM 6340 C C . LEU A 1 843 ? 29.234 -11.039 -18.609 1 95.06 843 LEU A C 1
ATOM 6342 O O . LEU A 1 843 ? 29.203 -9.969 -18 1 95.06 843 LEU A O 1
ATOM 6346 N N . THR A 1 844 ? 28.609 -11.164 -19.766 1 94.94 844 THR A N 1
ATOM 6347 C CA . THR A 1 844 ? 27.875 -10.062 -20.391 1 94.94 844 THR A CA 1
ATOM 6348 C C . THR A 1 844 ? 26.75 -10.586 -21.266 1 94.94 844 THR A C 1
ATOM 6350 O O . THR A 1 844 ? 26.75 -11.758 -21.656 1 94.94 844 THR A O 1
ATOM 6353 N N . CYS A 1 845 ? 25.75 -9.844 -21.422 1 95.56 845 CYS A N 1
ATOM 6354 C CA . CYS A 1 845 ? 24.625 -10.109 -22.312 1 95.56 845 CYS A CA 1
ATOM 6355 C C . CYS A 1 845 ? 24 -8.812 -22.812 1 95.56 845 CYS A C 1
ATOM 6357 O O . CYS A 1 845 ? 24.125 -7.773 -22.172 1 95.56 845 CYS A O 1
ATOM 6359 N N . PRO A 1 846 ? 23.438 -8.766 -23.938 1 95.69 846 PRO A N 1
ATOM 6360 C CA . PRO A 1 846 ? 22.781 -7.559 -24.438 1 95.69 846 PRO A CA 1
ATOM 6361 C C . PRO A 1 846 ? 21.453 -7.281 -23.75 1 95.69 846 PRO A C 1
ATOM 6363 O O . PRO A 1 846 ? 20.812 -8.203 -23.234 1 95.69 846 PRO A O 1
ATOM 6366 N N . PRO A 1 847 ? 21.047 -6.035 -23.656 1 95.31 847 PRO A N 1
ATOM 6367 C CA . PRO A 1 847 ? 19.703 -5.738 -23.125 1 95.31 847 PRO A CA 1
ATOM 6368 C C . PRO A 1 847 ? 18.594 -6.246 -24.031 1 95.31 847 PRO A C 1
ATOM 6370 O O . PRO A 1 847 ? 18.688 -6.133 -25.266 1 95.31 847 PRO A O 1
ATOM 6373 N N . ALA A 1 848 ? 17.547 -6.812 -23.469 1 96.69 848 ALA A N 1
ATOM 6374 C CA . ALA A 1 848 ? 16.391 -7.293 -24.234 1 96.69 848 ALA A CA 1
ATOM 6375 C C . ALA A 1 848 ? 15.461 -6.145 -24.594 1 96.69 848 ALA A C 1
ATOM 6377 O O . ALA A 1 848 ? 15.219 -5.246 -23.797 1 96.69 848 ALA A O 1
ATOM 6378 N N . LYS A 1 849 ? 14.914 -6.16 -25.797 1 94.81 849 LYS A N 1
ATOM 6379 C CA . LYS A 1 849 ? 13.938 -5.18 -26.266 1 94.81 849 LYS A CA 1
ATOM 6380 C C . LYS A 1 849 ? 12.516 -5.645 -25.969 1 94.81 849 LYS A C 1
ATOM 6382 O O . LYS A 1 849 ? 11.586 -4.836 -25.922 1 94.81 849 LYS A O 1
ATOM 6387 N N . ARG A 1 850 ? 12.344 -6.918 -25.844 1 95.5 850 ARG A N 1
ATOM 6388 C CA . ARG A 1 850 ? 11.047 -7.539 -25.594 1 95.5 850 ARG A CA 1
ATOM 6389 C C . ARG A 1 850 ? 11.18 -8.695 -24.609 1 95.5 850 ARG A C 1
ATOM 6391 O O . ARG A 1 850 ? 12.109 -9.5 -24.703 1 95.5 850 ARG A O 1
ATOM 6398 N N . LEU A 1 851 ? 10.305 -8.688 -23.672 1 97 851 LEU A N 1
ATOM 6399 C CA . LEU A 1 851 ? 10.281 -9.781 -22.703 1 97 851 LEU A CA 1
ATOM 6400 C C . LEU A 1 851 ? 8.977 -10.562 -22.781 1 97 851 LEU A C 1
ATOM 6402 O O . LEU A 1 851 ? 7.965 -10.039 -23.266 1 97 851 LEU A O 1
ATOM 6406 N N . SER A 1 852 ? 9.008 -11.852 -22.422 1 97.44 852 SER A N 1
ATOM 6407 C CA . SER A 1 852 ? 7.797 -12.617 -22.125 1 97.44 852 SER A CA 1
ATOM 6408 C C . SER A 1 852 ? 7.078 -12.07 -20.906 1 97.44 852 SER A C 1
ATOM 6410 O O . SER A 1 852 ? 7.656 -11.305 -20.125 1 97.44 852 SER A O 1
ATOM 6412 N N . LEU A 1 853 ? 5.73 -12.43 -20.734 1 97.62 853 LEU A N 1
ATOM 6413 C CA . LEU A 1 853 ? 4.938 -12.078 -19.562 1 97.62 853 LEU A CA 1
ATOM 6414 C C . LEU A 1 853 ? 4.883 -10.57 -19.375 1 97.62 853 LEU A C 1
ATOM 6416 O O . LEU A 1 853 ? 5.023 -10.07 -18.266 1 97.62 853 LEU A O 1
ATOM 6420 N N . ALA A 1 854 ? 4.773 -9.852 -20.422 1 96.5 854 ALA A N 1
ATOM 6421 C CA . ALA A 1 854 ? 4.734 -8.391 -20.406 1 96.5 854 ALA A CA 1
ATOM 6422 C C . ALA A 1 854 ? 3.418 -7.871 -20.969 1 96.5 854 ALA A C 1
ATOM 6424 O O . ALA A 1 854 ? 2.342 -8.195 -20.469 1 96.5 854 ALA A O 1
ATOM 6425 N N . GLN A 1 855 ? 3.42 -7.258 -22.109 1 94.94 855 GLN A N 1
ATOM 6426 C CA . GLN A 1 855 ? 2.262 -6.52 -22.609 1 94.94 855 GLN A CA 1
ATOM 6427 C C . GLN A 1 855 ? 1.135 -7.469 -23 1 94.94 855 GLN A C 1
ATOM 6429 O O . GLN A 1 855 ? -0.037 -7.082 -23 1 94.94 855 GLN A O 1
ATOM 6434 N N . ARG A 1 856 ? 1.423 -8.688 -23.391 1 95.25 856 ARG A N 1
ATOM 6435 C CA . ARG A 1 856 ? 0.382 -9.641 -23.766 1 95.25 856 ARG A CA 1
ATOM 6436 C C . ARG A 1 856 ? -0.613 -9.836 -22.625 1 95.25 856 ARG A C 1
ATOM 6438 O O . ARG A 1 856 ? -1.806 -10.031 -22.859 1 95.25 856 ARG A O 1
ATOM 6445 N N . TYR A 1 857 ? -0.155 -9.719 -21.438 1 96.69 857 TYR A N 1
ATOM 6446 C CA . TYR A 1 857 ? -0.91 -10.172 -20.266 1 96.69 857 TYR A CA 1
ATOM 6447 C C . TYR A 1 857 ? -1.524 -9 -19.531 1 96.69 857 TYR A C 1
ATOM 6449 O O . TYR A 1 857 ? -2.455 -9.172 -18.734 1 96.69 857 TYR A O 1
ATOM 6457 N N . PHE A 1 858 ? -0.982 -7.77 -19.656 1 95 858 PHE A N 1
ATOM 6458 C CA . PHE A 1 858 ? -1.344 -6.695 -18.734 1 95 858 PHE A CA 1
ATOM 6459 C C . PHE A 1 858 ? -1.927 -5.508 -19.5 1 95 858 PHE A C 1
ATOM 6461 O O . PHE A 1 858 ? -1.376 -5.086 -20.516 1 95 858 PHE A O 1
ATOM 6468 N N . LEU A 1 859 ? -2.977 -4.922 -18.906 1 93.56 859 LEU A N 1
ATOM 6469 C CA . LEU A 1 859 ? -3.678 -3.779 -19.469 1 93.56 859 LEU A CA 1
ATOM 6470 C C . LEU A 1 859 ? -2.789 -2.539 -19.469 1 93.56 859 LEU A C 1
ATOM 6472 O O . LEU A 1 859 ? -2.885 -1.702 -20.375 1 93.56 859 LEU A O 1
ATOM 6476 N N . PHE A 1 860 ? -1.979 -2.449 -18.391 1 91.5 860 PHE A N 1
ATOM 6477 C CA . PHE A 1 860 ? -1.018 -1.367 -18.219 1 91.5 860 PHE A CA 1
ATOM 6478 C C . PHE A 1 860 ? 0.329 -1.907 -17.75 1 91.5 860 PHE A C 1
ATOM 6480 O O . PHE A 1 860 ? 0.393 -2.959 -17.109 1 91.5 860 PHE A O 1
ATOM 6487 N N . MET B 1 1 ? -11.047 -10.828 -18.125 1 92.44 1 MET B N 1
ATOM 6488 C CA . MET B 1 1 ? -9.969 -9.844 -18.25 1 92.44 1 MET B CA 1
ATOM 6489 C C . MET B 1 1 ? -8.836 -10.164 -17.297 1 92.44 1 MET B C 1
ATOM 6491 O O . MET B 1 1 ? -7.703 -9.719 -17.5 1 92.44 1 MET B O 1
ATOM 6495 N N . ARG B 1 2 ? -9.086 -10.93 -16.203 1 92.94 2 ARG B N 1
ATOM 6496 C CA . ARG B 1 2 ? -8.117 -11.281 -15.172 1 92.94 2 ARG B CA 1
ATOM 6497 C C . ARG B 1 2 ? -7.336 -10.055 -14.719 1 92.94 2 ARG B C 1
ATOM 6499 O O . ARG B 1 2 ? -6.102 -10.062 -14.727 1 92.94 2 ARG B O 1
ATOM 6506 N N . LEU B 1 3 ? -8.078 -8.977 -14.359 1 94.06 3 LEU B N 1
ATOM 6507 C CA . LEU B 1 3 ? -7.422 -7.727 -13.992 1 94.06 3 LEU B CA 1
ATOM 6508 C C . LEU B 1 3 ? -6.727 -7.859 -12.641 1 94.06 3 LEU B C 1
ATOM 6510 O O . LEU B 1 3 ? -7.336 -8.305 -11.664 1 94.06 3 LEU B O 1
ATOM 6514 N N . SER B 1 4 ? -5.43 -7.473 -12.602 1 93.5 4 SER B N 1
ATOM 6515 C CA . SER B 1 4 ? -4.691 -7.355 -11.352 1 93.5 4 SER B CA 1
ATOM 6516 C C . SER B 1 4 ? -5.012 -6.043 -10.641 1 93.5 4 SER B C 1
ATOM 6518 O O . SER B 1 4 ? -5.617 -5.145 -11.227 1 93.5 4 SER B O 1
ATOM 6520 N N . PRO B 1 5 ? -4.617 -5.918 -9.305 1 93.06 5 PRO B N 1
ATOM 6521 C CA . PRO B 1 5 ? -4.832 -4.652 -8.594 1 93.06 5 PRO B CA 1
ATOM 6522 C C . PRO B 1 5 ? -4.152 -3.469 -9.281 1 93.06 5 PRO B C 1
ATOM 6524 O O . PRO B 1 5 ? -4.75 -2.398 -9.414 1 93.06 5 PRO B O 1
ATOM 6527 N N . ARG B 1 6 ? -2.949 -3.619 -9.758 1 92.25 6 ARG B N 1
ATOM 6528 C CA . ARG B 1 6 ? -2.217 -2.523 -10.383 1 92.25 6 ARG B CA 1
ATOM 6529 C C . ARG B 1 6 ? -2.918 -2.049 -11.656 1 92.25 6 ARG B C 1
ATOM 6531 O O . ARG B 1 6 ? -2.9 -0.858 -11.969 1 92.25 6 ARG B O 1
ATOM 6538 N N . GLU B 1 7 ? -3.506 -2.977 -12.422 1 93.69 7 GLU B N 1
ATOM 6539 C CA . GLU B 1 7 ? -4.211 -2.594 -13.641 1 93.69 7 GLU B CA 1
ATOM 6540 C C . GLU B 1 7 ? -5.445 -1.755 -13.32 1 93.69 7 GLU B C 1
ATOM 6542 O O . GLU B 1 7 ? -5.77 -0.816 -14.055 1 93.69 7 GLU B O 1
ATOM 6547 N N . GLN B 1 8 ? -6.113 -2.107 -12.25 1 91.94 8 GLN B N 1
ATOM 6548 C CA . GLN B 1 8 ? -7.273 -1.333 -11.82 1 91.94 8 GLN B CA 1
ATOM 6549 C C . GLN B 1 8 ? -6.863 0.071 -11.383 1 91.94 8 GLN B C 1
ATOM 6551 O O . GLN B 1 8 ? -7.566 1.044 -11.672 1 91.94 8 GLN B O 1
ATOM 6556 N N . GLU B 1 9 ? -5.734 0.147 -10.68 1 93.56 9 GLU B N 1
ATOM 6557 C CA . GLU B 1 9 ? -5.184 1.448 -10.312 1 93.56 9 GLU B CA 1
ATOM 6558 C C . GLU B 1 9 ? -4.898 2.293 -11.555 1 93.56 9 GLU B C 1
ATOM 6560 O O . GLU B 1 9 ? -5.191 3.492 -11.578 1 93.56 9 GLU B O 1
ATOM 6565 N N . SER B 1 10 ? -4.328 1.677 -12.516 1 94.69 10 SER B N 1
ATOM 6566 C CA . SER B 1 10 ? -3.945 2.391 -13.734 1 94.69 10 SER B CA 1
ATOM 6567 C C . SER B 1 10 ? -5.172 2.818 -14.531 1 94.69 10 SER B C 1
ATOM 6569 O O . SER B 1 10 ? -5.133 3.816 -15.25 1 94.69 10 SER B O 1
ATOM 6571 N N . LEU B 1 11 ? -6.285 2.059 -14.461 1 95 11 LEU B N 1
ATOM 6572 C CA . LEU B 1 11 ? -7.531 2.451 -15.117 1 95 11 LEU B CA 1
ATOM 6573 C C . LEU B 1 11 ? -8.062 3.754 -14.531 1 95 11 LEU B C 1
ATOM 6575 O O . LEU B 1 11 ? -8.664 4.559 -15.242 1 95 11 LEU B O 1
ATOM 6579 N N . LEU B 1 12 ? -7.801 3.934 -13.203 1 94.25 12 LEU B N 1
ATOM 6580 C CA . LEU B 1 12 ? -8.18 5.191 -12.57 1 94.25 12 LEU B CA 1
ATOM 6581 C C . LEU B 1 12 ? -7.41 6.359 -13.172 1 94.25 12 LEU B C 1
ATOM 6583 O O . LEU B 1 12 ? -7.977 7.438 -13.383 1 94.25 12 LEU B O 1
ATOM 6587 N N . VAL B 1 13 ? -6.141 6.176 -13.43 1 95.88 13 VAL B N 1
ATOM 6588 C CA . VAL B 1 13 ? -5.324 7.199 -14.078 1 95.88 13 VAL B CA 1
ATOM 6589 C C . VAL B 1 13 ? -5.902 7.535 -15.445 1 95.88 13 VAL B C 1
ATOM 6591 O O . VAL B 1 13 ? -6.016 8.711 -15.812 1 95.88 13 VAL B O 1
ATOM 6594 N N . HIS B 1 14 ? -6.301 6.52 -16.188 1 96.12 14 HIS B N 1
ATOM 6595 C CA . HIS B 1 14 ? -6.871 6.719 -17.516 1 96.12 14 HIS B CA 1
ATOM 6596 C C . HIS B 1 14 ? -8.18 7.5 -17.438 1 96.12 14 HIS B C 1
ATOM 6598 O O . HIS B 1 14 ? -8.43 8.383 -18.266 1 96.12 14 HIS B O 1
ATOM 6604 N N . GLU B 1 15 ? -9.031 7.141 -16.469 1 95.44 15 GLU B N 1
ATOM 6605 C CA . GLU B 1 15 ? -10.312 7.816 -16.312 1 95.44 15 GLU B CA 1
ATOM 6606 C C . GLU B 1 15 ? -10.125 9.305 -16.016 1 95.44 15 GLU B C 1
ATOM 6608 O O . GLU B 1 15 ? -10.773 10.148 -16.625 1 95.44 15 GLU B O 1
ATOM 6613 N N . ALA B 1 16 ? -9.25 9.625 -15.055 1 96.56 16 ALA B N 1
ATOM 6614 C CA . ALA B 1 16 ? -8.977 11.016 -14.703 1 96.56 16 ALA B CA 1
ATOM 6615 C C . ALA B 1 16 ? -8.312 11.75 -15.867 1 96.56 16 ALA B C 1
ATOM 6617 O O . ALA B 1 16 ? -8.617 12.922 -16.125 1 96.56 16 ALA B O 1
ATOM 6618 N N . GLY B 1 17 ? -7.383 11.062 -16.547 1 97.44 17 GLY B N 1
ATOM 6619 C CA . GLY B 1 17 ? -6.734 11.648 -17.703 1 97.44 17 GLY B CA 1
ATOM 6620 C C . GLY B 1 17 ? -7.695 11.945 -18.844 1 97.44 17 GLY B C 1
ATOM 6621 O O . GLY B 1 17 ? -7.586 12.984 -19.5 1 97.44 17 GLY B O 1
ATOM 6622 N N . ALA B 1 18 ? -8.625 11.008 -19.094 1 97.12 18 ALA B N 1
ATOM 6623 C CA . ALA B 1 18 ? -9.625 11.211 -20.141 1 97.12 18 ALA B CA 1
ATOM 6624 C C . ALA B 1 18 ? -10.508 12.422 -19.812 1 97.12 18 ALA B C 1
ATOM 6626 O O . ALA B 1 18 ? -10.875 13.18 -20.719 1 97.12 18 ALA B O 1
ATOM 6627 N N . LEU B 1 19 ? -10.883 12.578 -18.531 1 96 19 LEU B N 1
ATOM 6628 C CA . LEU B 1 19 ? -11.648 13.75 -18.109 1 96 19 LEU B CA 1
ATOM 6629 C C . LEU B 1 19 ? -10.859 15.031 -18.375 1 96 19 LEU B C 1
ATOM 6631 O O . LEU B 1 19 ? -11.398 16.016 -18.891 1 96 19 LEU B O 1
ATOM 6635 N N . ALA B 1 20 ? -9.625 15.039 -17.953 1 98.12 20 ALA B N 1
ATOM 6636 C CA . ALA B 1 20 ? -8.758 16.203 -18.156 1 98.12 20 ALA B CA 1
ATOM 6637 C C . ALA B 1 20 ? -8.633 16.531 -19.641 1 98.12 20 ALA B C 1
ATOM 6639 O O . ALA B 1 20 ? -8.602 17.703 -20.016 1 98.12 20 ALA B O 1
ATOM 6640 N N . GLN B 1 21 ? -8.508 15.484 -20.531 1 98 21 GLN B N 1
ATOM 6641 C CA . GLN B 1 21 ? -8.438 15.688 -21.984 1 98 21 GLN B CA 1
ATOM 6642 C C . GLN B 1 21 ? -9.688 16.375 -22.5 1 98 21 GLN B C 1
ATOM 6644 O O . GLN B 1 21 ? -9.609 17.281 -23.328 1 98 21 GLN B O 1
ATOM 6649 N N . LYS B 1 22 ? -10.836 15.961 -22.062 1 97.5 22 LYS B N 1
ATOM 6650 C CA . LYS B 1 22 ? -12.086 16.594 -22.484 1 97.5 22 LYS B CA 1
ATOM 6651 C C . LYS B 1 22 ? -12.125 18.062 -22.078 1 97.5 22 LYS B C 1
ATOM 6653 O O . LYS B 1 22 ? -12.57 18.906 -22.859 1 97.5 22 LYS B O 1
ATOM 6658 N N . ARG B 1 23 ? -11.688 18.422 -20.859 1 96.69 23 ARG B N 1
ATOM 6659 C CA . ARG B 1 23 ? -11.688 19.781 -20.359 1 96.69 23 ARG B CA 1
ATOM 6660 C C . ARG B 1 23 ? -10.664 20.641 -21.109 1 96.69 23 ARG B C 1
ATOM 6662 O O . ARG B 1 23 ? -10.938 21.781 -21.453 1 96.69 23 ARG B O 1
ATOM 6669 N N . LEU B 1 24 ? -9.492 20.047 -21.375 1 97.44 24 LEU B N 1
ATOM 6670 C CA . LEU B 1 24 ? -8.477 20.734 -22.172 1 97.44 24 LEU B CA 1
ATOM 6671 C C . LEU B 1 24 ? -8.992 21.031 -23.578 1 97.44 24 LEU B C 1
ATOM 6673 O O . LEU B 1 24 ? -8.781 22.125 -24.109 1 97.44 24 LEU B O 1
ATOM 6677 N N . ALA B 1 25 ? -9.625 20.047 -24.203 1 97.5 25 ALA B N 1
ATOM 6678 C CA . ALA B 1 25 ? -10.133 20.156 -25.578 1 97.5 25 ALA B CA 1
ATOM 6679 C C . ALA B 1 25 ? -11.164 21.266 -25.688 1 97.5 25 ALA B C 1
ATOM 6681 O O . ALA B 1 25 ? -11.336 21.859 -26.75 1 97.5 25 ALA B O 1
ATOM 6682 N N . ARG B 1 26 ? -11.82 21.641 -24.609 1 95.25 26 ARG B N 1
ATOM 6683 C CA . ARG B 1 26 ? -12.812 22.703 -24.625 1 95.25 26 ARG B CA 1
ATOM 6684 C C . ARG B 1 26 ? -12.18 24.047 -24.266 1 95.25 26 ARG B C 1
ATOM 6686 O O . ARG B 1 26 ? -12.867 25.062 -24.188 1 95.25 26 ARG B O 1
ATOM 6693 N N . GLY B 1 27 ? -10.93 24.062 -23.922 1 94.56 27 GLY B N 1
ATOM 6694 C CA . GLY B 1 27 ? -10.203 25.312 -23.719 1 94.56 27 GLY B CA 1
ATOM 6695 C C . GLY B 1 27 ? -10.07 25.672 -22.25 1 94.56 27 GLY B C 1
ATOM 6696 O O . GLY B 1 27 ? -9.766 26.828 -21.922 1 94.56 27 GLY B O 1
ATOM 6697 N N . LEU B 1 28 ? -10.289 24.781 -21.375 1 95.19 28 LEU B N 1
ATOM 6698 C CA . LEU B 1 28 ? -10.141 25.062 -19.953 1 95.19 28 LEU B CA 1
ATOM 6699 C C . LEU B 1 28 ? -8.695 24.906 -19.516 1 95.19 28 LEU B C 1
ATOM 6701 O O . LEU B 1 28 ? -8.008 23.984 -19.938 1 95.19 28 LEU B O 1
ATOM 6705 N N . LYS B 1 29 ? -8.219 25.859 -18.656 1 96 29 LYS B N 1
ATOM 6706 C CA . LYS B 1 29 ? -6.934 25.656 -17.984 1 96 29 LYS B CA 1
ATOM 6707 C C . LYS B 1 29 ? -7.035 24.578 -16.922 1 96 29 LYS B C 1
ATOM 6709 O O . LYS B 1 29 ? -7.969 24.594 -16.109 1 96 29 LYS B O 1
ATOM 6714 N N . LEU B 1 30 ? -6.086 23.703 -17 1 97.75 30 LEU B N 1
ATOM 6715 C CA . LEU B 1 30 ? -6.18 22.516 -16.141 1 97.75 30 LEU B CA 1
ATOM 6716 C C . LEU B 1 30 ? -5.707 22.844 -14.719 1 97.75 30 LEU B C 1
ATOM 6718 O O . LEU B 1 30 ? -4.754 23.609 -14.539 1 97.75 30 LEU B O 1
ATOM 6722 N N . ASN B 1 31 ? -6.395 22.328 -13.695 1 97.19 31 ASN B N 1
ATOM 6723 C CA . ASN B 1 31 ? -5.934 22.406 -12.312 1 97.19 31 ASN B CA 1
ATOM 6724 C C . ASN B 1 31 ? -4.91 21.312 -12 1 97.19 31 ASN B C 1
ATOM 6726 O O . ASN B 1 31 ? -4.422 20.625 -12.906 1 97.19 31 ASN B O 1
ATOM 6730 N N . HIS B 1 32 ? -4.512 21.188 -10.727 1 97.19 32 HIS B N 1
ATOM 6731 C CA . HIS B 1 32 ? -3.406 20.312 -10.328 1 97.19 32 HIS B CA 1
ATOM 6732 C C . HIS B 1 32 ? -3.717 18.859 -10.641 1 97.19 32 HIS B C 1
ATOM 6734 O O . HIS B 1 32 ? -2.961 18.188 -11.359 1 97.19 32 HIS B O 1
ATOM 6740 N N . PRO B 1 33 ? -4.824 18.219 -10.125 1 97.56 33 PRO B N 1
ATOM 6741 C CA . PRO B 1 33 ? -5.078 16.812 -10.406 1 97.56 33 PRO B CA 1
ATOM 6742 C C . PRO B 1 33 ? -5.277 16.531 -11.898 1 97.56 33 PRO B C 1
ATOM 6744 O O . PRO B 1 33 ? -4.879 15.477 -12.391 1 97.56 33 PRO B O 1
ATOM 6747 N N . GLU B 1 34 ? -5.906 17.469 -12.633 1 97.94 34 GLU B N 1
ATOM 6748 C CA . GLU B 1 34 ? -6.121 17.297 -14.07 1 97.94 34 GLU B CA 1
ATOM 6749 C C . GLU B 1 34 ? -4.797 17.25 -14.828 1 97.94 34 GLU B C 1
ATOM 6751 O O . GLU B 1 34 ? -4.605 16.391 -15.695 1 97.94 34 GLU B O 1
ATOM 6756 N N . THR B 1 35 ? -3.92 18.188 -14.461 1 98.31 35 THR B N 1
ATOM 6757 C CA . THR B 1 35 ? -2.617 18.266 -15.117 1 98.31 35 THR B CA 1
ATOM 6758 C C . THR B 1 35 ? -1.827 16.984 -14.914 1 98.31 35 THR B C 1
ATOM 6760 O O . THR B 1 35 ? -1.312 16.406 -15.875 1 98.31 35 THR B O 1
ATOM 6763 N N . VAL B 1 36 ? -1.731 16.547 -13.695 1 98.19 36 VAL B N 1
ATOM 6764 C CA . VAL B 1 36 ? -0.986 15.336 -13.359 1 98.19 36 VAL B CA 1
ATOM 6765 C C . VAL B 1 36 ? -1.618 14.125 -14.039 1 98.19 36 VAL B C 1
ATOM 6767 O O . VAL B 1 36 ? -0.914 13.289 -14.602 1 98.19 36 VAL B O 1
ATOM 6770 N N . ALA B 1 37 ? -2.953 14.023 -14.039 1 98.19 37 ALA B N 1
ATOM 6771 C CA . ALA B 1 37 ? -3.676 12.898 -14.617 1 98.19 37 ALA B CA 1
ATOM 6772 C C . ALA B 1 37 ? -3.447 12.812 -16.125 1 98.19 37 ALA B C 1
ATOM 6774 O O . ALA B 1 37 ? -3.256 11.727 -16.672 1 98.19 37 ALA B O 1
ATOM 6775 N N . LEU B 1 38 ? -3.543 13.945 -16.797 1 98.38 38 LEU B N 1
ATOM 6776 C CA . LEU B 1 38 ? -3.367 13.969 -18.25 1 98.38 38 LEU B CA 1
ATOM 6777 C C . LEU B 1 38 ? -1.973 13.492 -18.641 1 98.38 38 LEU B C 1
ATOM 6779 O O . LEU B 1 38 ? -1.825 12.641 -19.516 1 98.38 38 LEU B O 1
ATOM 6783 N N . ILE B 1 39 ? -0.95 14.031 -17.969 1 97.88 39 ILE B N 1
ATOM 6784 C CA . ILE B 1 39 ? 0.429 13.664 -18.266 1 97.88 39 ILE B CA 1
ATOM 6785 C C . ILE B 1 39 ? 0.635 12.18 -18 1 97.88 39 ILE B C 1
ATOM 6787 O O . ILE B 1 39 ? 1.194 11.461 -18.844 1 97.88 39 ILE B O 1
ATOM 6791 N N . ALA B 1 40 ? 0.2 11.719 -16.859 1 97.81 40 ALA B N 1
ATOM 6792 C CA . ALA B 1 40 ? 0.359 10.32 -16.469 1 97.81 40 ALA B CA 1
ATOM 6793 C C . ALA B 1 40 ? -0.342 9.391 -17.469 1 97.81 40 ALA B C 1
ATOM 6795 O O . ALA B 1 40 ? 0.219 8.375 -17.875 1 97.81 40 ALA B O 1
ATOM 6796 N N . SER B 1 41 ? -1.6 9.688 -17.812 1 97.69 41 SER B N 1
ATOM 6797 C CA . SER B 1 41 ? -2.389 8.859 -18.719 1 97.69 41 SER B CA 1
ATOM 6798 C C . SER B 1 41 ? -1.752 8.789 -20.094 1 97.69 41 SER B C 1
ATOM 6800 O O . SER B 1 41 ? -1.741 7.727 -20.734 1 97.69 41 SER B O 1
ATOM 6802 N N . GLN B 1 42 ? -1.239 9.914 -20.609 1 97.56 42 GLN B N 1
ATOM 6803 C CA . GLN B 1 42 ? -0.591 9.93 -21.906 1 97.56 42 GLN B CA 1
ATOM 6804 C C . GLN B 1 42 ? 0.68 9.086 -21.906 1 97.56 42 GLN B C 1
ATOM 6806 O O . GLN B 1 42 ? 0.982 8.406 -22.891 1 97.56 42 GLN B O 1
ATOM 6811 N N . MET B 1 43 ? 1.452 9.156 -20.781 1 96.69 43 MET B N 1
ATOM 6812 C CA . MET B 1 43 ? 2.637 8.312 -20.703 1 96.69 43 MET B CA 1
ATOM 6813 C C . MET B 1 43 ? 2.262 6.836 -20.797 1 96.69 43 MET B C 1
ATOM 6815 O O . MET B 1 43 ? 2.943 6.059 -21.469 1 96.69 43 MET B O 1
ATOM 6819 N N . GLN B 1 44 ? 1.194 6.402 -20.156 1 96.12 44 GLN B N 1
ATOM 6820 C CA . GLN B 1 44 ? 0.739 5.016 -20.219 1 96.12 44 GLN B CA 1
ATOM 6821 C C . GLN B 1 44 ? 0.421 4.617 -21.656 1 96.12 44 GLN B C 1
ATOM 6823 O O . GLN B 1 44 ? 0.753 3.508 -22.094 1 96.12 44 GLN B O 1
ATOM 6828 N N . GLU B 1 45 ? -0.231 5.535 -22.391 1 96.38 45 GLU B N 1
ATOM 6829 C CA . GLU B 1 45 ? -0.603 5.23 -23.781 1 96.38 45 GLU B CA 1
ATOM 6830 C C . GLU B 1 45 ? 0.63 5.129 -24.672 1 96.38 45 GLU B C 1
ATOM 6832 O O . GLU B 1 45 ? 0.708 4.25 -25.531 1 96.38 45 GLU B O 1
ATOM 6837 N N . PHE B 1 46 ? 1.57 6.039 -24.469 1 97.12 46 PHE B N 1
ATOM 6838 C CA . PHE B 1 46 ? 2.789 5.996 -25.266 1 97.12 46 PHE B CA 1
ATOM 6839 C C . PHE B 1 46 ? 3.604 4.75 -24.953 1 97.12 46 PHE B C 1
ATOM 6841 O O . PHE B 1 46 ? 4.266 4.191 -25.828 1 97.12 46 PHE B O 1
ATOM 6848 N N . VAL B 1 47 ? 3.6 4.328 -23.672 1 95.81 47 VAL B N 1
ATOM 6849 C CA . VAL B 1 47 ? 4.238 3.07 -23.312 1 95.81 47 VAL B CA 1
ATOM 6850 C C . VAL B 1 47 ? 3.605 1.922 -24.094 1 95.81 47 VAL B C 1
ATOM 6852 O O . VAL B 1 47 ? 4.309 1.057 -24.609 1 95.81 47 VAL B O 1
ATOM 6855 N N . ARG B 1 48 ? 2.26 1.866 -24.109 1 96 48 ARG B N 1
ATOM 6856 C CA . ARG B 1 48 ? 1.549 0.822 -24.844 1 96 48 ARG B CA 1
ATOM 6857 C C . ARG B 1 48 ? 1.927 0.833 -26.328 1 96 48 ARG B C 1
ATOM 6859 O O . ARG B 1 48 ? 1.974 -0.219 -26.969 1 96 48 ARG B O 1
ATOM 6866 N N . ASP B 1 49 ? 2.299 2.064 -26.891 1 94.44 49 ASP B N 1
ATOM 6867 C CA . ASP B 1 49 ? 2.729 2.213 -28.281 1 94.44 49 ASP B CA 1
ATOM 6868 C C . ASP B 1 49 ? 4.168 1.739 -28.453 1 94.44 49 ASP B C 1
ATOM 6870 O O . ASP B 1 49 ? 4.652 1.626 -29.594 1 94.44 49 ASP B O 1
ATOM 6874 N N . GLY B 1 50 ? 4.867 1.553 -27.359 1 92.69 50 GLY B N 1
ATOM 6875 C CA . GLY B 1 50 ? 6.199 0.984 -27.453 1 92.69 50 GLY B CA 1
ATOM 6876 C C . GLY B 1 50 ? 7.301 2.025 -27.359 1 92.69 50 GLY B C 1
ATOM 6877 O O . GLY B 1 50 ? 8.469 1.729 -27.625 1 92.69 50 GLY B O 1
ATOM 6878 N N . LYS B 1 51 ? 7.008 3.297 -26.969 1 95.06 51 LYS B N 1
ATOM 6879 C CA . LYS B 1 51 ? 8.039 4.316 -26.797 1 95.06 51 LYS B CA 1
ATOM 6880 C C . LYS B 1 51 ? 8.922 4.02 -25.594 1 95.06 51 LYS B C 1
ATOM 6882 O O . LYS B 1 51 ? 8.422 3.611 -24.531 1 95.06 51 LYS B O 1
ATOM 6887 N N . PRO B 1 52 ? 10.18 4.184 -25.734 1 94.44 52 PRO B N 1
ATOM 6888 C CA . PRO B 1 52 ? 11.086 3.861 -24.625 1 94.44 52 PRO B CA 1
ATOM 6889 C C . PRO B 1 52 ? 11.07 4.926 -23.531 1 94.44 52 PRO B C 1
ATOM 6891 O O . PRO B 1 52 ? 10.625 6.051 -23.766 1 94.44 52 PRO B O 1
ATOM 6894 N N . VAL B 1 53 ? 11.633 4.621 -22.406 1 93.56 53 VAL B N 1
ATOM 6895 C CA . VAL B 1 53 ? 11.641 5.453 -21.203 1 93.56 53 VAL B CA 1
ATOM 6896 C C . VAL B 1 53 ? 12.289 6.801 -21.516 1 93.56 53 VAL B C 1
ATOM 6898 O O . VAL B 1 53 ? 11.742 7.852 -21.172 1 93.56 53 VAL B O 1
ATOM 6901 N N . SER B 1 54 ? 13.43 6.793 -22.172 1 92.44 54 SER B N 1
ATOM 6902 C CA . SER B 1 54 ? 14.18 8.016 -22.438 1 92.44 54 SER B CA 1
ATOM 6903 C C . SER B 1 54 ? 13.383 8.984 -23.312 1 92.44 54 SER B C 1
ATOM 6905 O O . SER B 1 54 ? 13.375 10.188 -23.047 1 92.44 54 SER B O 1
ATOM 6907 N N . GLU B 1 55 ? 12.695 8.391 -24.266 1 94.44 55 GLU B N 1
ATOM 6908 C CA . GLU B 1 55 ? 11.867 9.219 -25.141 1 94.44 55 GLU B CA 1
ATOM 6909 C C . GLU B 1 55 ? 10.68 9.805 -24.375 1 94.44 55 GLU B C 1
ATOM 6911 O O . GLU B 1 55 ? 10.328 10.969 -24.578 1 94.44 55 GLU B O 1
ATOM 6916 N N . LEU B 1 56 ? 10.125 9.039 -23.547 1 95.56 56 LEU B N 1
ATOM 6917 C CA . LEU B 1 56 ? 8.938 9.469 -22.812 1 95.56 56 LEU B CA 1
ATOM 6918 C C . LEU B 1 56 ? 9.281 10.57 -21.812 1 95.56 56 LEU B C 1
ATOM 6920 O O . LEU B 1 56 ? 8.469 11.461 -21.562 1 95.56 56 LEU B O 1
ATOM 6924 N N . MET B 1 57 ? 10.43 10.531 -21.203 1 93.69 57 MET B N 1
ATOM 6925 C CA . MET B 1 57 ? 10.867 11.57 -20.281 1 93.69 57 MET B CA 1
ATOM 6926 C C . MET B 1 57 ? 10.922 12.93 -20.969 1 93.69 57 MET B C 1
ATOM 6928 O O . MET B 1 57 ? 10.648 13.961 -20.359 1 93.69 57 MET B O 1
ATOM 6932 N N . ASN B 1 58 ? 11.188 12.867 -22.266 1 93.44 58 ASN B N 1
ATOM 6933 C CA . ASN B 1 58 ? 11.227 14.094 -23.062 1 93.44 58 ASN B CA 1
ATOM 6934 C C . ASN B 1 58 ? 9.836 14.508 -23.531 1 93.44 58 ASN B C 1
ATOM 6936 O O . ASN B 1 58 ? 9.469 15.68 -23.422 1 93.44 58 ASN B O 1
ATOM 6940 N N . ILE B 1 59 ? 9.07 13.562 -24 1 96.31 59 ILE B N 1
ATOM 6941 C CA . ILE B 1 59 ? 7.73 13.82 -24.516 1 96.31 59 ILE B CA 1
ATOM 6942 C C . ILE B 1 59 ? 6.855 14.375 -23.391 1 96.31 59 ILE B C 1
ATOM 6944 O O . ILE B 1 59 ? 6.039 15.273 -23.609 1 96.31 59 ILE B O 1
ATOM 6948 N N . GLY B 1 60 ? 7.043 13.867 -22.219 1 96.38 60 GLY B N 1
ATOM 6949 C CA . GLY B 1 60 ? 6.227 14.25 -21.078 1 96.38 60 GLY B CA 1
ATOM 6950 C C . GLY B 1 60 ? 6.352 15.727 -20.719 1 96.38 60 GLY B C 1
ATOM 6951 O O . GLY B 1 60 ? 5.434 16.312 -20.141 1 96.38 60 GLY B O 1
ATOM 6952 N N . ARG B 1 61 ? 7.398 16.359 -21.109 1 96.38 61 ARG B N 1
ATOM 6953 C CA . ARG B 1 61 ? 7.641 17.766 -20.812 1 96.38 61 ARG B CA 1
ATOM 6954 C C . ARG B 1 61 ? 7.035 18.672 -21.875 1 96.38 61 ARG B C 1
ATOM 6956 O O . ARG B 1 61 ? 7.129 19.891 -21.797 1 96.38 61 ARG B O 1
ATOM 6963 N N . GLN B 1 62 ? 6.438 18.047 -22.891 1 97.31 62 GLN B N 1
ATOM 6964 C CA . GLN B 1 62 ? 6.035 18.828 -24.062 1 97.31 62 GLN B CA 1
ATOM 6965 C C . GLN B 1 62 ? 4.516 18.922 -24.156 1 97.31 62 GLN B C 1
ATOM 6967 O O . GLN B 1 62 ? 3.986 19.75 -24.906 1 97.31 62 GLN B O 1
ATOM 6972 N N . LEU B 1 63 ? 3.795 18.188 -23.391 1 98.19 63 LEU B N 1
ATOM 6973 C CA . LEU B 1 63 ? 2.355 18.047 -23.562 1 98.19 63 LEU B CA 1
ATOM 6974 C C . LEU B 1 63 ? 1.639 19.359 -23.266 1 98.19 63 LEU B C 1
ATOM 6976 O O . LEU B 1 63 ? 0.725 19.75 -24 1 98.19 63 LEU B O 1
ATOM 6980 N N . LEU B 1 64 ? 2.021 20 -22.109 1 98.19 64 LEU B N 1
ATOM 6981 C CA . LEU B 1 64 ? 1.339 21.188 -21.609 1 98.19 64 LEU B CA 1
ATOM 6982 C C . LEU B 1 64 ? 2.328 22.312 -21.375 1 98.19 64 LEU B C 1
ATOM 6984 O O . LEU B 1 64 ? 3.514 22.078 -21.141 1 98.19 64 LEU B O 1
ATOM 6988 N N . GLY B 1 65 ? 1.86 23.547 -21.469 1 97.38 65 GLY B N 1
ATOM 6989 C CA . GLY B 1 65 ? 2.586 24.75 -21.078 1 97.38 65 GLY B CA 1
ATOM 6990 C C . GLY B 1 65 ? 1.895 25.531 -19.984 1 97.38 65 GLY B C 1
ATOM 6991 O O . GLY B 1 65 ? 0.79 25.188 -19.562 1 97.38 65 GLY B O 1
ATOM 6992 N N . VAL B 1 66 ? 2.549 26.562 -19.484 1 96.25 66 VAL B N 1
ATOM 6993 C CA . VAL B 1 66 ? 2.057 27.359 -18.359 1 96.25 66 VAL B CA 1
ATOM 6994 C C . VAL B 1 66 ? 0.716 28 -18.734 1 96.25 66 VAL B C 1
ATOM 6996 O O . VAL B 1 66 ? -0.114 28.266 -17.859 1 96.25 66 VAL B O 1
ATOM 6999 N N . ARG B 1 67 ? 0.454 28.219 -20.031 1 95.62 67 ARG B N 1
ATOM 7000 C CA . ARG B 1 67 ? -0.784 28.859 -20.484 1 95.62 67 ARG B CA 1
ATOM 7001 C C . ARG B 1 67 ? -1.948 27.875 -20.422 1 95.62 67 ARG B C 1
ATOM 7003 O O . ARG B 1 67 ? -3.111 28.266 -20.516 1 95.62 67 ARG B O 1
ATOM 7010 N N . GLN B 1 68 ? -1.667 26.609 -20.344 1 97.44 68 GLN B N 1
ATOM 7011 C CA . GLN B 1 68 ? -2.717 25.594 -20.375 1 97.44 68 GLN B CA 1
ATOM 7012 C C . GLN B 1 68 ? -3.047 25.094 -18.969 1 97.44 68 GLN B C 1
ATOM 7014 O O . GLN B 1 68 ? -3.859 24.172 -18.812 1 97.44 68 GLN B O 1
ATOM 7019 N N . VAL B 1 69 ? -2.375 25.562 -17.984 1 97.06 69 VAL B N 1
ATOM 7020 C CA . VAL B 1 69 ? -2.68 25.188 -16.609 1 97.06 69 VAL B CA 1
ATOM 7021 C C . VAL B 1 69 ? -2.984 26.438 -15.789 1 97.06 69 VAL B C 1
ATOM 7023 O O . VAL B 1 69 ? -2.602 27.547 -16.172 1 97.06 69 VAL B O 1
ATOM 7026 N N . LEU B 1 70 ? -3.75 26.281 -14.648 1 94.38 70 LEU B N 1
ATOM 7027 C CA . LEU B 1 70 ? -4.035 27.406 -13.773 1 94.38 70 LEU B CA 1
ATOM 7028 C C . LEU B 1 70 ? -2.75 28 -13.211 1 94.38 70 LEU B C 1
ATOM 7030 O O . LEU B 1 70 ? -1.768 27.281 -13.008 1 94.38 70 LEU B O 1
ATOM 7034 N N . PRO B 1 71 ? -2.736 29.359 -12.969 1 92.88 71 PRO B N 1
ATOM 7035 C CA . PRO B 1 71 ? -1.545 29.969 -12.383 1 92.88 71 PRO B CA 1
ATOM 7036 C C . PRO B 1 71 ? -1.08 29.266 -11.109 1 92.88 71 PRO B C 1
ATOM 7038 O O . PRO B 1 71 ? -1.902 28.906 -10.266 1 92.88 71 PRO B O 1
ATOM 7041 N N . GLY B 1 72 ? 0.225 28.984 -11.07 1 93.5 72 GLY B N 1
ATOM 7042 C CA . GLY B 1 72 ? 0.805 28.375 -9.891 1 93.5 72 GLY B CA 1
ATOM 7043 C C . GLY B 1 72 ? 0.872 26.859 -9.984 1 93.5 72 GLY B C 1
ATOM 7044 O O . GLY B 1 72 ? 1.646 26.219 -9.266 1 93.5 72 GLY B O 1
ATOM 7045 N N . VAL B 1 73 ? 0.074 26.25 -10.875 1 95.69 73 VAL B N 1
ATOM 7046 C CA . VAL B 1 73 ? -0.012 24.797 -10.961 1 95.69 73 VAL B CA 1
ATOM 7047 C C . VAL B 1 73 ? 1.327 24.234 -11.43 1 95.69 73 VAL B C 1
ATOM 7049 O O . VAL B 1 73 ? 1.758 23.172 -10.953 1 95.69 73 VAL B O 1
ATOM 7052 N N . ALA B 1 74 ? 1.998 24.906 -12.336 1 95.75 74 ALA B N 1
ATOM 7053 C CA . ALA B 1 74 ? 3.297 24.438 -12.82 1 95.75 74 ALA B CA 1
ATOM 7054 C C . ALA B 1 74 ? 4.281 24.266 -11.664 1 95.75 74 ALA B C 1
ATOM 7056 O O . ALA B 1 74 ? 5.02 23.281 -11.609 1 95.75 74 ALA B O 1
ATOM 7057 N N . ASP B 1 75 ? 4.25 25.156 -10.695 1 93.69 75 ASP B N 1
ATOM 7058 C CA . ASP B 1 75 ? 5.156 25.141 -9.555 1 93.69 75 ASP B CA 1
ATOM 7059 C C . ASP B 1 75 ? 4.793 24.016 -8.578 1 93.69 75 ASP B C 1
ATOM 7061 O O . ASP B 1 75 ? 5.648 23.531 -7.836 1 93.69 75 ASP B O 1
ATOM 7065 N N . MET B 1 76 ? 3.576 23.656 -8.617 1 95.88 76 MET B N 1
ATOM 7066 C CA . MET B 1 76 ? 3.076 22.641 -7.699 1 95.88 76 MET B CA 1
ATOM 7067 C C . MET B 1 76 ? 3.461 21.234 -8.172 1 95.88 76 MET B C 1
ATOM 7069 O O . MET B 1 76 ? 3.297 20.266 -7.441 1 95.88 76 MET B O 1
ATOM 7073 N N . ILE B 1 77 ? 3.986 21.109 -9.406 1 96.06 77 ILE B N 1
ATOM 7074 C CA . ILE B 1 77 ? 4.254 19.797 -10 1 96.06 77 ILE B CA 1
ATOM 7075 C C . ILE B 1 77 ? 5.723 19.703 -10.406 1 96.06 77 ILE B C 1
ATOM 7077 O O . ILE B 1 77 ? 6.047 19.781 -11.594 1 96.06 77 ILE B O 1
ATOM 7081 N N . PRO B 1 78 ? 6.559 19.453 -9.469 1 92.31 78 PRO B N 1
ATOM 7082 C CA . PRO B 1 78 ? 7.977 19.344 -9.82 1 92.31 78 PRO B CA 1
ATOM 7083 C C . PRO B 1 78 ? 8.281 18.125 -10.688 1 92.31 78 PRO B C 1
ATOM 7085 O O . PRO B 1 78 ? 9.25 18.125 -11.453 1 92.31 78 PRO B O 1
ATOM 7088 N N . GLU B 1 79 ? 7.527 17.109 -10.539 1 93.88 79 GLU B N 1
ATOM 7089 C CA . GLU B 1 79 ? 7.707 15.891 -11.32 1 93.88 79 GLU B CA 1
ATOM 7090 C C . GLU B 1 79 ? 6.43 15.055 -11.344 1 93.88 79 GLU B C 1
ATOM 7092 O O . GLU B 1 79 ? 5.555 15.227 -10.492 1 93.88 79 GLU B O 1
ATOM 7097 N N . VAL B 1 80 ? 6.27 14.273 -12.344 1 95.62 80 VAL B N 1
ATOM 7098 C CA . VAL B 1 80 ? 5.227 13.266 -12.445 1 95.62 80 VAL B CA 1
ATOM 7099 C C . VAL B 1 80 ? 5.852 11.898 -12.711 1 95.62 80 VAL B C 1
ATOM 7101 O O . VAL B 1 80 ? 6.715 11.766 -13.586 1 95.62 80 VAL B O 1
ATOM 7104 N N . GLN B 1 81 ? 5.523 10.93 -11.922 1 94.06 81 GLN B N 1
ATOM 7105 C CA . GLN B 1 81 ? 6.055 9.578 -12.102 1 94.06 81 GLN B CA 1
ATOM 7106 C C . GLN B 1 81 ? 4.934 8.586 -12.383 1 94.06 81 GLN B C 1
ATOM 7108 O O . GLN B 1 81 ? 3.85 8.68 -11.805 1 94.06 81 GLN B O 1
ATOM 7113 N N . ILE B 1 82 ? 5.168 7.688 -13.344 1 94.62 82 ILE B N 1
ATOM 7114 C CA . ILE B 1 82 ? 4.191 6.668 -13.711 1 94.62 82 ILE B CA 1
ATOM 7115 C C . ILE B 1 82 ? 4.902 5.34 -13.961 1 94.62 82 ILE B C 1
ATOM 7117 O O . ILE B 1 82 ? 6.094 5.312 -14.281 1 94.62 82 ILE B O 1
ATOM 7121 N N . GLU B 1 83 ? 4.215 4.285 -13.734 1 94.56 83 GLU B N 1
ATOM 7122 C CA . GLU B 1 83 ? 4.684 2.963 -14.133 1 94.56 83 GLU B CA 1
ATOM 7123 C C . GLU B 1 83 ? 3.719 2.314 -15.125 1 94.56 83 GLU B C 1
ATOM 7125 O O . GLU B 1 83 ? 2.502 2.463 -15 1 94.56 83 GLU B O 1
ATOM 7130 N N . ALA B 1 84 ? 4.285 1.733 -16.078 1 94.56 84 ALA B N 1
ATOM 7131 C CA . ALA B 1 84 ? 3.51 1.023 -17.094 1 94.56 84 ALA B CA 1
ATOM 7132 C C . ALA B 1 84 ? 4.324 -0.112 -17.703 1 94.56 84 ALA B C 1
ATOM 7134 O O . ALA B 1 84 ? 5.539 -0.19 -17.516 1 94.56 84 ALA B O 1
ATOM 7135 N N . THR B 1 85 ? 3.656 -1.052 -18.359 1 95.31 85 THR B N 1
ATOM 7136 C CA . THR B 1 85 ? 4.301 -2.232 -18.922 1 95.31 85 THR B CA 1
ATOM 7137 C C . THR B 1 85 ? 4.754 -1.969 -20.359 1 95.31 85 THR B C 1
ATOM 7139 O O . THR B 1 85 ? 3.928 -1.874 -21.266 1 95.31 85 THR B O 1
ATOM 7142 N N . PHE B 1 86 ? 6.055 -1.839 -20.531 1 94.56 86 PHE B N 1
ATOM 7143 C CA . PHE B 1 86 ? 6.715 -1.757 -21.828 1 94.56 86 PHE B CA 1
ATOM 7144 C C . PHE B 1 86 ? 6.82 -3.135 -22.469 1 94.56 86 PHE B C 1
ATOM 7146 O O . PHE B 1 86 ? 6.512 -4.145 -21.844 1 94.56 86 PHE B O 1
ATOM 7153 N N . PRO B 1 87 ? 7.188 -3.18 -23.844 1 93.06 87 PRO B N 1
ATOM 7154 C CA . PRO B 1 87 ? 7.465 -4.496 -24.422 1 93.06 87 PRO B CA 1
ATOM 7155 C C . PRO B 1 87 ? 8.5 -5.285 -23.625 1 93.06 87 PRO B C 1
ATOM 7157 O O . PRO B 1 87 ? 8.453 -6.516 -23.594 1 93.06 87 PRO B O 1
ATOM 7160 N N . ASP B 1 88 ? 9.367 -4.5 -22.938 1 93.88 88 ASP B N 1
ATOM 7161 C CA . ASP B 1 88 ? 10.422 -5.156 -22.172 1 93.88 88 ASP B CA 1
ATOM 7162 C C . ASP B 1 88 ? 10.086 -5.168 -20.688 1 93.88 88 ASP B C 1
ATOM 7164 O O . ASP B 1 88 ? 10.984 -5.125 -19.844 1 93.88 88 ASP B O 1
ATOM 7168 N N . GLY B 1 89 ? 8.844 -5.137 -20.297 1 92.81 89 GLY B N 1
ATOM 7169 C CA . GLY B 1 89 ? 8.438 -5.254 -18.906 1 92.81 89 GLY B CA 1
ATOM 7170 C C . GLY B 1 89 ? 8.047 -3.926 -18.281 1 92.81 89 GLY B C 1
ATOM 7171 O O . GLY B 1 89 ? 8.148 -2.881 -18.922 1 92.81 89 GLY B O 1
ATOM 7172 N N . THR B 1 90 ? 7.609 -3.961 -17.062 1 93.62 90 THR B N 1
ATOM 7173 C CA . THR B 1 90 ? 7.152 -2.773 -16.344 1 93.62 90 THR B CA 1
ATOM 7174 C C . THR B 1 90 ? 8.328 -1.872 -15.984 1 93.62 90 THR B C 1
ATOM 7176 O O . THR B 1 90 ? 9.367 -2.352 -15.516 1 93.62 90 THR B O 1
ATOM 7179 N N . LYS B 1 91 ? 8.203 -0.576 -16.297 1 94.75 91 LYS B N 1
ATOM 7180 C CA . LYS B 1 91 ? 9.25 0.394 -15.984 1 94.75 91 LYS B CA 1
ATOM 7181 C C . LYS B 1 91 ? 8.656 1.671 -15.398 1 94.75 91 LYS B C 1
ATOM 7183 O O . LYS B 1 91 ? 7.477 1.96 -15.586 1 94.75 91 LYS B O 1
ATOM 7188 N N . LEU B 1 92 ? 9.516 2.357 -14.664 1 93.25 92 LEU B N 1
ATOM 7189 C CA . LEU B 1 92 ? 9.211 3.676 -14.117 1 93.25 92 LEU B CA 1
ATOM 7190 C C . LEU B 1 92 ? 9.586 4.773 -15.102 1 93.25 92 LEU B C 1
ATOM 7192 O O . LEU B 1 92 ? 10.656 4.73 -15.719 1 93.25 92 LEU B O 1
ATOM 7196 N N . VAL B 1 93 ? 8.711 5.691 -15.344 1 94.12 93 VAL B N 1
ATOM 7197 C CA . VAL B 1 93 ? 8.977 6.895 -16.125 1 94.12 93 VAL B CA 1
ATOM 7198 C C . VAL B 1 93 ? 8.859 8.125 -15.227 1 94.12 93 VAL B C 1
ATOM 7200 O O . VAL B 1 93 ? 7.852 8.305 -14.539 1 94.12 93 VAL B O 1
ATOM 7203 N N . THR B 1 94 ? 9.867 8.906 -15.156 1 93.69 94 THR B N 1
ATOM 7204 C CA . THR B 1 94 ? 9.859 10.148 -14.391 1 93.69 94 THR B CA 1
ATOM 7205 C C . THR B 1 94 ? 9.945 11.359 -15.32 1 93.69 94 THR B C 1
ATOM 7207 O O . THR B 1 94 ? 10.883 11.484 -16.109 1 93.69 94 THR B O 1
ATOM 7210 N N . ILE B 1 95 ? 8.984 12.219 -15.281 1 94.88 95 ILE B N 1
ATOM 7211 C CA . ILE B 1 95 ? 8.984 13.469 -16.047 1 94.88 95 ILE B CA 1
ATOM 7212 C C . ILE B 1 95 ? 9.375 14.633 -15.141 1 94.88 95 ILE B C 1
ATOM 7214 O O . ILE B 1 95 ? 8.602 15.031 -14.266 1 94.88 95 ILE B O 1
ATOM 7218 N N . HIS B 1 96 ? 10.5 15.219 -15.344 1 92.69 96 HIS B N 1
ATOM 7219 C CA . HIS B 1 96 ? 10.969 16.344 -14.555 1 92.69 96 HIS B CA 1
ATOM 7220 C C . HIS B 1 96 ? 10.422 17.672 -15.102 1 92.69 96 HIS B C 1
ATOM 7222 O O . HIS B 1 96 ? 10.492 17.922 -16.297 1 92.69 96 HIS B O 1
ATOM 7228 N N . GLN B 1 97 ? 9.883 18.453 -14.266 1 93 97 GLN B N 1
ATOM 7229 C CA . GLN B 1 97 ? 9.344 19.75 -14.664 1 93 97 GLN B CA 1
ATOM 7230 C C . GLN B 1 97 ? 8.438 19.625 -15.883 1 93 97 GLN B C 1
ATOM 7232 O O . GLN B 1 97 ? 8.68 20.25 -16.922 1 93 97 GLN B O 1
ATOM 7237 N N . PRO B 1 98 ? 7.348 18.891 -15.711 1 96.12 98 PRO B N 1
ATOM 7238 C CA . PRO B 1 98 ? 6.508 18.516 -16.859 1 96.12 98 PRO B CA 1
ATOM 7239 C C . PRO B 1 98 ? 5.891 19.734 -17.547 1 96.12 98 PRO B C 1
ATOM 7241 O O . PRO B 1 98 ? 5.508 19.641 -18.719 1 96.12 98 PRO B O 1
ATOM 7244 N N . VAL B 1 99 ? 5.707 20.922 -16.812 1 97.25 99 VAL B N 1
ATOM 7245 C CA . VAL B 1 99 ? 5.148 22.141 -17.391 1 97.25 99 VAL B CA 1
ATOM 7246 C C . VAL B 1 99 ? 6.219 23.234 -17.422 1 97.25 99 VAL B C 1
ATOM 7248 O O . VAL B 1 99 ? 6.285 24.062 -16.531 1 97.25 99 VAL B O 1
ATOM 7251 N N . ALA B 1 100 ? 7.016 23.219 -18.469 1 93.5 100 ALA B N 1
ATOM 7252 C CA . ALA B 1 100 ? 8.172 24.109 -18.516 1 93.5 100 ALA B CA 1
ATOM 7253 C C . ALA B 1 100 ? 8.109 25.031 -19.719 1 93.5 100 ALA B C 1
ATOM 7255 O O . ALA B 1 100 ? 8.914 25.969 -19.844 1 93.5 100 ALA B O 1
ATOM 7256 N N . ARG B 1 101 ? 7.102 24.859 -20.578 1 95.12 101 ARG B N 1
ATOM 7257 C CA . ARG B 1 101 ? 6.945 25.656 -21.781 1 95.12 101 ARG B CA 1
ATOM 7258 C C . ARG B 1 101 ? 5.781 26.641 -21.641 1 95.12 101 ARG B C 1
ATOM 7260 O O . ARG B 1 101 ? 4.957 26.5 -20.75 1 95.12 101 ARG B O 1
ATOM 7267 N N . GLU B 1 102 ? 5.91 27.641 -22.516 1 95.81 102 GLU B N 1
ATOM 7268 C CA . GLU B 1 102 ? 4.781 28.562 -22.547 1 95.81 102 GLU B CA 1
ATOM 7269 C C . GLU B 1 102 ? 3.52 27.875 -23.062 1 95.81 102 GLU B C 1
ATOM 7271 O O . GLU B 1 102 ? 2.455 27.984 -22.453 1 95.81 102 GLU B O 1
ATOM 7276 N N . ASN B 1 103 ? 3.68 27.234 -24.25 1 97.31 103 ASN B N 1
ATOM 7277 C CA . ASN B 1 103 ? 2.605 26.453 -24.844 1 97.31 103 ASN B CA 1
ATOM 7278 C C . ASN B 1 103 ? 3.025 25 -25.031 1 97.31 103 ASN B C 1
ATOM 7280 O O . ASN B 1 103 ? 4.141 24.719 -25.484 1 97.31 103 ASN B O 1
ATOM 7284 N N . GLY B 1 104 ? 2.16 24.109 -24.656 1 97.38 104 GLY B N 1
ATOM 7285 C CA . GLY B 1 104 ? 2.398 22.703 -24.906 1 97.38 104 GLY B CA 1
ATOM 7286 C C . GLY B 1 104 ? 2.018 22.266 -26.312 1 97.38 104 GLY B C 1
ATOM 7287 O O . GLY B 1 104 ? 1.389 23.031 -27.047 1 97.38 104 GLY B O 1
ATOM 7288 N N . ASP B 1 105 ? 2.508 21.062 -26.703 1 97.75 105 ASP B N 1
ATOM 7289 C CA . ASP B 1 105 ? 2.027 20.406 -27.906 1 97.75 105 ASP B CA 1
ATOM 7290 C C . ASP B 1 105 ? 0.717 19.656 -27.641 1 97.75 105 ASP B C 1
ATOM 7292 O O . ASP B 1 105 ? 0.725 18.484 -27.266 1 97.75 105 ASP B O 1
ATOM 7296 N N . LEU B 1 106 ? -0.344 20.297 -27.969 1 97.81 106 LEU B N 1
ATOM 7297 C CA . LEU B 1 106 ? -1.66 19.781 -27.594 1 97.81 106 LEU B CA 1
ATOM 7298 C C . LEU B 1 106 ? -2.018 18.547 -28.422 1 97.81 106 LEU B C 1
ATOM 7300 O O . LEU B 1 106 ? -2.902 17.781 -28.047 1 97.81 106 LEU B O 1
ATOM 7304 N N . SER B 1 107 ? -1.403 18.344 -29.578 1 97.31 107 SER B N 1
ATOM 7305 C CA . SER B 1 107 ? -1.604 17.109 -30.328 1 97.31 107 SER B CA 1
ATOM 7306 C C . SER B 1 107 ? -1.09 15.898 -29.562 1 97.31 107 SER B C 1
ATOM 7308 O O . SER B 1 107 ? -1.655 14.812 -29.656 1 97.31 107 SER B O 1
ATOM 7310 N N . LEU B 1 108 ? -0.043 16.094 -28.812 1 97.44 108 LEU B N 1
ATOM 7311 C CA . LEU B 1 108 ? 0.48 15.039 -27.938 1 97.44 108 LEU B CA 1
ATOM 7312 C C . LEU B 1 108 ? -0.405 14.852 -26.719 1 97.44 108 LEU B C 1
ATOM 7314 O O . LEU B 1 108 ? -0.667 13.719 -26.297 1 97.44 108 LEU B O 1
ATOM 7318 N N . ALA B 1 109 ? -0.858 16 -26.188 1 98.19 109 ALA B N 1
ATOM 7319 C CA . ALA B 1 109 ? -1.695 15.969 -24.984 1 98.19 109 ALA B CA 1
ATOM 7320 C C . ALA B 1 109 ? -3.016 15.25 -25.266 1 98.19 109 ALA B C 1
ATOM 7322 O O . ALA B 1 109 ? -3.578 14.609 -24.375 1 98.19 109 ALA B O 1
ATOM 7323 N N . LEU B 1 110 ? -3.498 15.344 -26.5 1 97.81 110 LEU B N 1
ATOM 7324 C CA . LEU B 1 110 ? -4.801 14.781 -26.844 1 97.81 110 LEU B CA 1
ATOM 7325 C C . LEU B 1 110 ? -4.641 13.555 -27.734 1 97.81 110 LEU B C 1
ATOM 7327 O O . LEU B 1 110 ? -5.617 13.062 -28.297 1 97.81 110 LEU B O 1
ATOM 7331 N N . TYR B 1 111 ? -3.438 13.047 -27.797 1 95.88 111 TYR B N 1
ATOM 7332 C CA . TYR B 1 111 ? -3.139 11.883 -28.625 1 95.88 111 TYR B CA 1
ATOM 7333 C C . TYR B 1 111 ? -4 10.695 -28.234 1 95.88 111 TYR B C 1
ATOM 7335 O O . TYR B 1 111 ? -4.148 10.391 -27.047 1 95.88 111 TYR B O 1
ATOM 7343 N N . GLY B 1 112 ? -4.582 10.031 -29.25 1 93.31 112 GLY B N 1
ATOM 7344 C CA . GLY B 1 112 ? -5.328 8.805 -29.031 1 93.31 112 GLY B CA 1
ATOM 7345 C C . GLY B 1 112 ? -6.723 9.047 -28.484 1 93.31 112 GLY B C 1
ATOM 7346 O O . GLY B 1 112 ? -7.508 8.109 -28.328 1 93.31 112 GLY B O 1
ATOM 7347 N N . SER B 1 113 ? -7.074 10.312 -28.156 1 94.25 113 SER B N 1
ATOM 7348 C CA . SER B 1 113 ? -8.383 10.617 -27.578 1 94.25 113 SER B CA 1
ATOM 7349 C C . SER B 1 113 ? -9.422 10.82 -28.672 1 94.25 113 SER B C 1
ATOM 7351 O O . SER B 1 113 ? -10.625 10.688 -28.422 1 94.25 113 SER B O 1
ATOM 7353 N N . PHE B 1 114 ? -8.945 11.219 -29.891 1 95.38 114 PHE B N 1
ATOM 7354 C CA . PHE B 1 114 ? -9.773 11.547 -31.047 1 95.38 114 PHE B CA 1
ATOM 7355 C C . PHE B 1 114 ? -10.641 12.766 -30.75 1 95.38 114 PHE B C 1
ATOM 7357 O O . PHE B 1 114 ? -11.648 12.992 -31.422 1 95.38 114 PHE B O 1
ATOM 7364 N N . LEU B 1 115 ? -10.344 13.531 -29.688 1 96 115 LEU B N 1
ATOM 7365 C CA . LEU B 1 115 ? -10.938 14.828 -29.406 1 96 115 LEU B CA 1
ATOM 7366 C C . LEU B 1 115 ? -10.312 15.914 -30.281 1 96 115 LEU B C 1
ATOM 7368 O O . LEU B 1 115 ? -9.164 15.773 -30.719 1 96 115 LEU B O 1
ATOM 7372 N N . PRO B 1 116 ? -11.07 17.016 -30.562 1 96.06 116 PRO B N 1
ATOM 7373 C CA . PRO B 1 116 ? -10.477 18.094 -31.359 1 96.06 116 PRO B CA 1
ATOM 7374 C C . PRO B 1 116 ? -9.367 18.828 -30.609 1 96.06 116 PRO B C 1
ATOM 7376 O O . PRO B 1 116 ? -9.477 19.047 -29.406 1 96.06 116 PRO B O 1
ATOM 7379 N N . VAL B 1 117 ? -8.289 19.172 -31.25 1 97.38 117 VAL B N 1
ATOM 7380 C CA . VAL B 1 117 ? -7.223 19.984 -30.688 1 97.38 117 VAL B CA 1
ATOM 7381 C C . VAL B 1 117 ? -7.629 21.453 -30.734 1 97.38 117 VAL B C 1
ATOM 7383 O O . VAL B 1 117 ? -7.805 22.031 -31.812 1 97.38 117 VAL B O 1
ATOM 7386 N N . PRO B 1 118 ? -7.723 22.094 -29.594 1 96.31 118 PRO B N 1
ATOM 7387 C CA . PRO B 1 118 ? -8.156 23.484 -29.609 1 96.31 118 PRO B CA 1
ATOM 7388 C C . PRO B 1 118 ? -7.062 24.438 -30.094 1 96.31 118 PRO B C 1
ATOM 7390 O O . PRO B 1 118 ? -5.875 24.141 -29.938 1 96.31 118 PRO B O 1
ATOM 7393 N N . ASP B 1 119 ? -7.551 25.625 -30.641 1 95.25 119 ASP B N 1
ATOM 7394 C CA . ASP B 1 119 ? -6.613 26.688 -30.953 1 95.25 119 ASP B CA 1
ATOM 7395 C C . ASP B 1 119 ? -6.02 27.297 -29.688 1 95.25 119 ASP B C 1
ATOM 7397 O O . ASP B 1 119 ? -6.723 27.469 -28.688 1 95.25 119 ASP B O 1
ATOM 7401 N N . LEU B 1 120 ? -4.766 27.625 -29.75 1 95.06 120 LEU B N 1
ATOM 7402 C CA . LEU B 1 120 ? -4.07 28.141 -28.578 1 95.06 120 LEU B CA 1
ATOM 7403 C C . LEU B 1 120 ? -4.719 29.422 -28.078 1 95.06 120 LEU B C 1
ATOM 7405 O O . LEU B 1 120 ? -4.566 29.797 -26.906 1 95.06 120 LEU B O 1
ATOM 7409 N N . SER B 1 121 ? -5.43 30.141 -28.906 1 93.75 121 SER B N 1
ATOM 7410 C CA . SER B 1 121 ? -6.031 31.422 -28.562 1 93.75 121 SER B CA 1
ATOM 7411 C C . SER B 1 121 ? -7.145 31.25 -27.531 1 93.75 121 SER B C 1
ATOM 7413 O O . SER B 1 121 ? -7.512 32.219 -26.844 1 93.75 121 SER B O 1
ATOM 7415 N N . VAL B 1 122 ? -7.664 30.078 -27.391 1 94.06 122 VAL B N 1
ATOM 7416 C CA . VAL B 1 122 ? -8.766 29.859 -26.469 1 94.06 122 VAL B CA 1
ATOM 7417 C C . VAL B 1 122 ? -8.273 30.016 -25.031 1 94.06 122 VAL B C 1
ATOM 7419 O O . VAL B 1 122 ? -9.062 30.297 -24.125 1 94.06 122 VAL B O 1
ATOM 7422 N N . PHE B 1 123 ? -7.004 29.922 -24.828 1 93.56 123 PHE B N 1
ATOM 7423 C CA . PHE B 1 123 ? -6.438 29.984 -23.484 1 93.56 123 PHE B CA 1
ATOM 7424 C C . PHE B 1 123 ? -6.07 31.422 -23.109 1 93.56 123 PHE B C 1
ATOM 7426 O O . PHE B 1 123 ? -5.582 31.672 -22 1 93.56 123 PHE B O 1
ATOM 7433 N N . ASP B 1 124 ? -6.191 32.312 -24.109 1 85.56 124 ASP B N 1
ATOM 7434 C CA . ASP B 1 124 ? -5.906 33.719 -23.859 1 85.56 124 ASP B CA 1
ATOM 7435 C C . ASP B 1 124 ? -7.035 34.406 -23.078 1 85.56 124 ASP B C 1
ATOM 7437 O O . ASP B 1 124 ? -6.848 35.469 -22.5 1 85.56 124 ASP B O 1
ATOM 7441 N N . GLN B 1 125 ? -8.203 33.812 -23.141 1 63.94 125 GLN B N 1
ATOM 7442 C CA . GLN B 1 125 ? -9.383 34.469 -22.594 1 63.94 125 GLN B CA 1
ATOM 7443 C C . GLN B 1 125 ? -9.258 34.688 -21.094 1 63.94 125 GLN B C 1
ATOM 7445 O O . GLN B 1 125 ? -9 33.719 -20.359 1 63.94 125 GLN B O 1
ATOM 7450 N N . PRO B 1 126 ? -8.977 35.938 -20.797 1 56.12 126 PRO B N 1
ATOM 7451 C CA . PRO B 1 126 ? -8.914 36.312 -19.375 1 56.12 126 PRO B CA 1
ATOM 7452 C C . PRO B 1 126 ? -10.148 35.875 -18.609 1 56.12 126 PRO B C 1
ATOM 7454 O O . PRO B 1 126 ? -11.273 36.281 -18.922 1 56.12 126 PRO B O 1
ATOM 7457 N N . HIS B 1 127 ? -10.43 34.656 -18.469 1 52.94 127 HIS B N 1
ATOM 7458 C CA . HIS B 1 127 ? -11.664 34.406 -17.734 1 52.94 127 HIS B CA 1
ATOM 7459 C C . HIS B 1 127 ? -11.727 35.219 -16.453 1 52.94 127 HIS B C 1
ATOM 7461 O O . HIS B 1 127 ? -12.578 35 -15.594 1 52.94 127 HIS B O 1
ATOM 7467 N N . LEU B 1 128 ? -10.57 35.656 -15.961 1 52.56 128 LEU B N 1
ATOM 7468 C CA . LEU B 1 128 ? -10.609 36.125 -14.578 1 52.56 128 LEU B CA 1
ATOM 7469 C C . LEU B 1 128 ? -11.281 37.469 -14.484 1 52.56 128 LEU B C 1
ATOM 7471 O O . LEU B 1 128 ? -10.812 38.469 -15.078 1 52.56 128 LEU B O 1
ATOM 7475 N N . SER B 1 129 ? -12.547 37.469 -14.445 1 53.62 129 SER B N 1
ATOM 7476 C CA . SER B 1 129 ? -13.234 38.656 -13.984 1 53.62 129 SER B CA 1
ATOM 7477 C C . SER B 1 129 ? -12.438 39.406 -12.906 1 53.62 129 SER B C 1
ATOM 7479 O O . SER B 1 129 ? -11.617 38.781 -12.219 1 53.62 129 SER B O 1
ATOM 7481 N N . GLN B 1 130 ? -12.484 40.719 -12.914 1 61.53 130 GLN B N 1
ATOM 7482 C CA . GLN B 1 130 ? -11.914 41.625 -11.914 1 61.53 130 GLN B CA 1
ATOM 7483 C C . GLN B 1 130 ? -12.188 41.125 -10.5 1 61.53 130 GLN B C 1
ATOM 7485 O O . GLN B 1 130 ? -13.32 40.781 -10.172 1 61.53 130 GLN B O 1
ATOM 7490 N N . ASN B 1 131 ? -11.094 40.875 -9.812 1 75.06 131 ASN B N 1
ATOM 7491 C CA . ASN B 1 131 ? -11.219 40.438 -8.422 1 75.06 131 ASN B CA 1
ATOM 7492 C C . ASN B 1 131 ? -12.039 41.438 -7.598 1 75.06 131 ASN B C 1
ATOM 7494 O O . ASN B 1 131 ? -11.805 42.625 -7.668 1 75.06 131 ASN B O 1
ATOM 7498 N N . GLY B 1 132 ? -13.039 41 -7.082 1 85.44 132 GLY B N 1
ATOM 7499 C CA . GLY B 1 132 ? -13.719 41.781 -6.07 1 85.44 132 GLY B CA 1
ATOM 7500 C C . GLY B 1 132 ? -12.898 42 -4.812 1 85.44 132 GLY B C 1
ATOM 7501 O O . GLY B 1 132 ? -11.789 41.469 -4.699 1 85.44 132 GLY B O 1
ATOM 7502 N N . PRO B 1 133 ? -13.398 42.781 -3.943 1 91 133 PRO B N 1
ATOM 7503 C CA . PRO B 1 133 ? -12.641 43.125 -2.742 1 91 133 PRO B CA 1
ATOM 7504 C C . PRO B 1 133 ? -12.398 41.938 -1.818 1 91 133 PRO B C 1
ATOM 7506 O O . PRO B 1 133 ? -11.531 42 -0.943 1 91 133 PRO B O 1
ATOM 7509 N N . ALA B 1 134 ? -13.141 40.906 -1.958 1 94.56 134 ALA B N 1
ATOM 7510 C CA . ALA B 1 134 ? -13 39.75 -1.056 1 94.56 134 ALA B CA 1
ATOM 7511 C C . ALA B 1 134 ? -12.586 38.5 -1.818 1 94.56 134 ALA B C 1
ATOM 7513 O O . ALA B 1 134 ? -12.57 37.406 -1.258 1 94.56 134 ALA B O 1
ATOM 7514 N N . ASP B 1 135 ? -12.258 38.656 -3.096 1 94.69 135 ASP B N 1
ATOM 7515 C CA . ASP B 1 135 ? -11.945 37.5 -3.936 1 94.69 135 ASP B CA 1
ATOM 7516 C C . ASP B 1 135 ? -10.484 37.094 -3.785 1 94.69 135 ASP B C 1
ATOM 7518 O O . ASP B 1 135 ? -9.594 37.938 -3.805 1 94.69 135 ASP B O 1
ATOM 7522 N N . ALA B 1 136 ? -10.227 35.844 -3.582 1 94.69 136 ALA B N 1
ATOM 7523 C CA . ALA B 1 136 ? -8.859 35.344 -3.533 1 94.69 136 ALA B CA 1
ATOM 7524 C C . ALA B 1 136 ? -8.148 35.562 -4.867 1 94.69 136 ALA B C 1
ATOM 7526 O O . ALA B 1 136 ? -8.75 35.375 -5.934 1 94.69 136 ALA B O 1
ATOM 7527 N N . PRO B 1 137 ? -6.914 35.938 -4.789 1 90.69 137 PRO B N 1
ATOM 7528 C CA . PRO B 1 137 ? -6.18 36.125 -6.047 1 90.69 137 PRO B CA 1
ATOM 7529 C C . PRO B 1 137 ? -5.906 34.781 -6.742 1 90.69 137 PRO B C 1
ATOM 7531 O O . PRO B 1 137 ? -5.652 33.781 -6.078 1 90.69 137 PRO B O 1
ATOM 7534 N N . LEU B 1 138 ? -5.891 34.875 -8.023 1 89 138 LEU B N 1
ATOM 7535 C CA . LEU B 1 138 ? -5.621 33.656 -8.805 1 89 138 LEU B CA 1
ATOM 7536 C C . LEU B 1 138 ? -4.125 33.5 -9.047 1 89 138 LEU B C 1
ATOM 7538 O O . LEU B 1 138 ? -3.609 32.375 -9.047 1 89 138 LEU B O 1
ATOM 7542 N N . ALA B 1 139 ? -3.373 34.562 -9.281 1 90.31 139 ALA B N 1
ATOM 7543 C CA . ALA B 1 139 ? -1.949 34.562 -9.609 1 90.31 139 ALA B CA 1
ATOM 7544 C C . ALA B 1 139 ? -1.095 34.5 -8.344 1 90.31 139 ALA B C 1
ATOM 7546 O O . ALA B 1 139 ? -0.613 35.531 -7.863 1 90.31 139 ALA B O 1
ATOM 7547 N N . VAL B 1 140 ? -0.971 33.406 -7.824 1 92.44 140 VAL B N 1
ATOM 7548 C CA . VAL B 1 140 ? -0.179 33.156 -6.621 1 92.44 140 VAL B CA 1
ATOM 7549 C C . VAL B 1 140 ? 0.682 31.922 -6.805 1 92.44 140 VAL B C 1
ATOM 7551 O O . VAL B 1 140 ? 0.393 31.078 -7.66 1 92.44 140 VAL B O 1
ATOM 7554 N N . HIS B 1 141 ? 1.805 31.859 -6.078 1 94.38 141 HIS B N 1
ATOM 7555 C CA . HIS B 1 141 ? 2.629 30.656 -5.98 1 94.38 141 HIS B CA 1
ATOM 7556 C C . HIS B 1 141 ? 2.371 29.922 -4.668 1 94.38 141 HIS B C 1
ATOM 7558 O O . HIS B 1 141 ? 2.949 30.266 -3.635 1 94.38 141 HIS B O 1
ATOM 7564 N N . PRO B 1 142 ? 1.587 28.859 -4.766 1 96.56 142 PRO B N 1
ATOM 7565 C CA . PRO B 1 142 ? 1.224 28.156 -3.529 1 96.56 142 PRO B CA 1
ATOM 7566 C C . PRO B 1 142 ? 2.441 27.672 -2.752 1 96.56 142 PRO B C 1
ATOM 7568 O O . PRO B 1 142 ? 3.344 27.062 -3.332 1 96.56 142 PRO B O 1
ATOM 7571 N N . GLY B 1 143 ? 2.551 27.922 -1.455 1 97 143 GLY B N 1
ATOM 7572 C CA . GLY B 1 143 ? 3.596 27.422 -0.581 1 97 143 GLY B CA 1
ATOM 7573 C C . GLY B 1 143 ? 4.918 28.141 -0.747 1 97 143 GLY B C 1
ATOM 7574 O O . GLY B 1 143 ? 5.957 27.672 -0.294 1 97 143 GLY B O 1
ATOM 7575 N N . GLU B 1 144 ? 4.926 29.344 -1.274 1 96.38 144 GLU B N 1
ATOM 7576 C CA . GLU B 1 144 ? 6.137 30.109 -1.556 1 96.38 144 GLU B CA 1
ATOM 7577 C C . GLU B 1 144 ? 6.887 30.453 -0.271 1 96.38 144 GLU B C 1
ATOM 7579 O O . GLU B 1 144 ? 6.27 30.766 0.747 1 96.38 144 GLU B O 1
ATOM 7584 N N . TYR B 1 145 ? 8.227 30.375 -0.338 1 96.88 145 TYR B N 1
ATOM 7585 C CA . TYR B 1 145 ? 9.094 30.797 0.759 1 96.88 145 TYR B CA 1
ATOM 7586 C C . TYR B 1 145 ? 9.625 32.219 0.54 1 96.88 145 TYR B C 1
ATOM 7588 O O . TYR B 1 145 ? 9.844 32.625 -0.599 1 96.88 145 TYR B O 1
ATOM 7596 N N . PHE B 1 146 ? 9.742 32.938 1.647 1 97.06 146 PHE B N 1
ATOM 7597 C CA . PHE B 1 146 ? 10.383 34.25 1.663 1 97.06 146 PHE B CA 1
ATOM 7598 C C . PHE B 1 146 ? 11.539 34.281 2.66 1 97.06 146 PHE B C 1
ATOM 7600 O O . PHE B 1 146 ? 11.32 34.219 3.871 1 97.06 146 PHE B O 1
ATOM 7607 N N . ALA B 1 147 ? 12.789 34.344 2.201 1 96.94 147 ALA B N 1
ATOM 7608 C CA . ALA B 1 147 ? 13.961 34.406 3.072 1 96.94 147 ALA B CA 1
ATOM 7609 C C . ALA B 1 147 ? 14 35.719 3.848 1 96.94 147 ALA B C 1
ATOM 7611 O O . ALA B 1 147 ? 13.68 36.781 3.305 1 96.94 147 ALA B O 1
ATOM 7612 N N . ALA B 1 148 ? 14.43 35.688 5.09 1 94.88 148 ALA B N 1
ATOM 7613 C CA . ALA B 1 148 ? 14.492 36.875 5.93 1 94.88 148 ALA B CA 1
ATOM 7614 C C . ALA B 1 148 ? 15.555 37.875 5.426 1 94.88 148 ALA B C 1
ATOM 7616 O O . ALA B 1 148 ? 15.445 39.062 5.633 1 94.88 148 ALA B O 1
ATOM 7617 N N . SER B 1 149 ? 16.578 37.312 4.887 1 94.06 149 SER B N 1
ATOM 7618 C CA . SER B 1 149 ? 17.688 38.125 4.359 1 94.06 149 SER B CA 1
ATOM 7619 C C . SER B 1 149 ? 18.422 37.375 3.242 1 94.06 149 SER B C 1
ATOM 7621 O O . SER B 1 149 ? 18.234 36.188 3.059 1 94.06 149 SER B O 1
ATOM 7623 N N . ASP B 1 150 ? 19.219 38.156 2.598 1 93.12 150 ASP B N 1
ATOM 7624 C CA . ASP B 1 150 ? 20.047 37.562 1.56 1 93.12 150 ASP B CA 1
ATOM 7625 C C . ASP B 1 150 ? 21.422 37.156 2.119 1 93.12 150 ASP B C 1
ATOM 7627 O O . ASP B 1 150 ? 22.203 36.5 1.431 1 93.12 150 ASP B O 1
ATOM 7631 N N . GLU B 1 151 ? 21.672 37.406 3.344 1 94.56 151 GLU B N 1
ATOM 7632 C CA . GLU B 1 151 ? 22.938 37.062 3.969 1 94.56 151 GLU B CA 1
ATOM 7633 C C . GLU B 1 151 ? 23.047 35.562 4.191 1 94.56 151 GLU B C 1
ATOM 7635 O O . GLU B 1 151 ? 22.078 34.906 4.633 1 94.56 151 GLU B O 1
ATOM 7640 N N . PRO B 1 152 ? 24.156 35.031 3.902 1 95.56 152 PRO B N 1
ATOM 7641 C CA . PRO B 1 152 ? 24.328 33.594 4.141 1 95.56 152 PRO B CA 1
ATOM 7642 C C . PRO B 1 152 ? 24.359 33.219 5.625 1 95.56 152 PRO B C 1
ATOM 7644 O O . PRO B 1 152 ? 24.609 34.094 6.465 1 95.56 152 PRO B O 1
ATOM 7647 N N . ILE B 1 153 ? 24.125 32.031 5.887 1 94.38 153 ILE B N 1
ATOM 7648 C CA . ILE B 1 153 ? 24.125 31.531 7.25 1 94.38 153 ILE B CA 1
ATOM 7649 C C . ILE B 1 153 ? 25.484 30.891 7.555 1 94.38 153 ILE B C 1
ATOM 7651 O O . ILE B 1 153 ? 25.984 30.094 6.762 1 94.38 153 ILE B O 1
ATOM 7655 N N . THR B 1 154 ? 26.125 31.281 8.688 1 94.69 154 THR B N 1
ATOM 7656 C CA . THR B 1 154 ? 27.359 30.656 9.133 1 94.69 154 THR B CA 1
ATOM 7657 C C . THR B 1 154 ? 27.094 29.344 9.844 1 94.69 154 THR B C 1
ATOM 7659 O O . THR B 1 154 ? 26.297 29.281 10.789 1 94.69 154 THR B O 1
ATOM 7662 N N . LEU B 1 155 ? 27.734 28.312 9.391 1 95.44 155 LEU B N 1
ATOM 7663 C CA . LEU B 1 155 ? 27.562 26.969 9.953 1 95.44 155 LEU B CA 1
ATOM 7664 C C . LEU B 1 155 ? 28.719 26.641 10.898 1 95.44 155 LEU B C 1
ATOM 7666 O O . LEU B 1 155 ? 29.844 27.062 10.688 1 95.44 155 LEU B O 1
ATOM 7670 N N . ASN B 1 156 ? 28.438 25.922 11.984 1 94.56 156 ASN B N 1
ATOM 7671 C CA . ASN B 1 156 ? 29.422 25.391 12.922 1 94.56 156 ASN B CA 1
ATOM 7672 C C . ASN B 1 156 ? 30.234 26.5 13.578 1 94.56 156 ASN B C 1
ATOM 7674 O O . ASN B 1 156 ? 31.422 26.328 13.828 1 94.56 156 ASN B O 1
ATOM 7678 N N . ALA B 1 157 ? 29.625 27.562 13.789 1 91.12 157 ALA B N 1
ATOM 7679 C CA . ALA B 1 157 ? 30.312 28.734 14.336 1 91.12 157 ALA B CA 1
ATOM 7680 C C . ALA B 1 157 ? 30.781 28.469 15.766 1 91.12 157 ALA B C 1
ATOM 7682 O O . ALA B 1 157 ? 30.094 27.828 16.547 1 91.12 157 ALA B O 1
ATOM 7683 N N . GLY B 1 158 ? 31.953 29.016 16.078 1 87.88 158 GLY B N 1
ATOM 7684 C CA . GLY B 1 158 ? 32.438 29.047 17.453 1 87.88 158 GLY B CA 1
ATOM 7685 C C . GLY B 1 158 ? 33.156 27.781 17.859 1 87.88 158 GLY B C 1
ATOM 7686 O O . GLY B 1 158 ? 33.5 27.594 19.031 1 87.88 158 GLY B O 1
ATOM 7687 N N . ARG B 1 159 ? 33.438 26.828 16.984 1 91.69 159 ARG B N 1
ATOM 7688 C CA . ARG B 1 159 ? 34.125 25.578 17.297 1 91.69 159 ARG B CA 1
ATOM 7689 C C . ARG B 1 159 ? 35.562 25.594 16.781 1 91.69 159 ARG B C 1
ATOM 7691 O O . ARG B 1 159 ? 35.875 26.328 15.844 1 91.69 159 ARG B O 1
ATOM 7698 N N . ALA B 1 160 ? 36.375 24.781 17.422 1 93.94 160 ALA B N 1
ATOM 7699 C CA . ALA B 1 160 ? 37.781 24.656 16.969 1 93.94 160 ALA B CA 1
ATOM 7700 C C . ALA B 1 160 ? 37.844 24.031 15.586 1 93.94 160 ALA B C 1
ATOM 7702 O O . ALA B 1 160 ? 37.094 23.094 15.289 1 93.94 160 ALA B O 1
ATOM 7703 N N . THR B 1 161 ? 38.688 24.594 14.758 1 95.75 161 THR B N 1
ATOM 7704 C CA . THR B 1 161 ? 38.812 24.094 13.391 1 95.75 161 THR B CA 1
ATOM 7705 C C . THR B 1 161 ? 40.25 23.734 13.07 1 95.75 161 THR B C 1
ATOM 7707 O O . THR B 1 161 ? 41.188 24.156 13.766 1 95.75 161 THR B O 1
ATOM 7710 N N . LYS B 1 162 ? 40.438 22.875 12.125 1 95.38 162 LYS B N 1
ATOM 7711 C CA . LYS B 1 162 ? 41.719 22.484 11.57 1 95.38 162 LYS B CA 1
ATOM 7712 C C . LYS B 1 162 ? 41.656 22.297 10.055 1 95.38 162 LYS B C 1
ATOM 7714 O O . LYS B 1 162 ? 40.562 22.078 9.508 1 95.38 162 LYS B O 1
ATOM 7719 N N . ARG B 1 163 ? 42.781 22.5 9.445 1 95.44 163 ARG B N 1
ATOM 7720 C CA . ARG B 1 163 ? 42.875 22.219 8.023 1 95.44 163 ARG B CA 1
ATOM 7721 C C . ARG B 1 163 ? 43.906 21.094 7.773 1 95.44 163 ARG B C 1
ATOM 7723 O O . ARG B 1 163 ? 45.031 21.156 8.258 1 95.44 163 ARG B O 1
ATOM 7730 N N . LEU B 1 164 ? 43.5 20.094 7.094 1 95.81 164 LEU B N 1
ATOM 7731 C CA . LEU B 1 164 ? 44.375 18.969 6.773 1 95.81 164 LEU B CA 1
ATOM 7732 C C . LEU B 1 164 ? 44.438 18.734 5.27 1 95.81 164 LEU B C 1
ATOM 7734 O O . LEU B 1 164 ? 43.438 18.922 4.574 1 95.81 164 LEU B O 1
ATOM 7738 N N . LYS B 1 165 ? 45.562 18.344 4.82 1 95.88 165 LYS B N 1
ATOM 7739 C CA . LYS B 1 165 ? 45.719 17.844 3.453 1 95.88 165 LYS B CA 1
ATOM 7740 C C . LYS B 1 165 ? 45.469 16.344 3.381 1 95.88 165 LYS B C 1
ATOM 7742 O O . LYS B 1 165 ? 46.125 15.57 4.082 1 95.88 165 LYS B O 1
ATOM 7747 N N . VAL B 1 166 ? 44.562 15.906 2.555 1 97.44 166 VAL B N 1
ATOM 7748 C CA . VAL B 1 166 ? 44.156 14.508 2.48 1 97.44 166 VAL B CA 1
ATOM 7749 C C . VAL B 1 166 ? 44.406 13.961 1.077 1 97.44 166 VAL B C 1
ATOM 7751 O O . VAL B 1 166 ? 44 14.57 0.083 1 97.44 166 VAL B O 1
ATOM 7754 N N . THR B 1 167 ? 45.062 12.82 0.968 1 97.62 167 THR B N 1
ATOM 7755 C CA . THR B 1 167 ? 45.344 12.156 -0.303 1 97.62 167 THR B CA 1
ATOM 7756 C C . THR B 1 167 ? 44.688 10.789 -0.364 1 97.62 167 THR B C 1
ATOM 7758 O O . THR B 1 167 ? 44.812 9.977 0.557 1 97.62 167 THR B O 1
ATOM 7761 N N . SER B 1 168 ? 43.906 10.539 -1.424 1 96.75 168 SER B N 1
ATOM 7762 C CA . SER B 1 168 ? 43.312 9.227 -1.626 1 96.75 168 SER B CA 1
ATOM 7763 C C . SER B 1 168 ? 44.219 8.297 -2.406 1 96.75 168 SER B C 1
ATOM 7765 O O . SER B 1 168 ? 44.625 8.609 -3.533 1 96.75 168 SER B O 1
ATOM 7767 N N . THR B 1 169 ? 44.5 7.176 -1.877 1 95.19 169 THR B N 1
ATOM 7768 C CA . THR B 1 169 ? 45.312 6.156 -2.562 1 95.19 169 THR B CA 1
ATOM 7769 C C . THR B 1 169 ? 44.406 5.004 -3.02 1 95.19 169 THR B C 1
ATOM 7771 O O . THR B 1 169 ? 44.906 3.957 -3.432 1 95.19 169 THR B O 1
ATOM 7774 N N . CYS B 1 170 ? 43.156 5.207 -2.869 1 91.44 170 CYS B N 1
ATOM 7775 C CA . CYS B 1 170 ? 42.188 4.195 -3.236 1 91.44 170 CYS B CA 1
ATOM 7776 C C . CYS B 1 170 ? 41.938 4.199 -4.742 1 91.44 170 CYS B C 1
ATOM 7778 O O . CYS B 1 170 ? 41.969 5.254 -5.379 1 91.44 170 CYS B O 1
ATOM 7780 N N . ASP B 1 171 ? 41.688 3.104 -5.355 1 87.81 171 ASP B N 1
ATOM 7781 C CA . ASP B 1 171 ? 41.375 3.004 -6.777 1 87.81 171 ASP B CA 1
ATOM 7782 C C . ASP B 1 171 ? 39.906 3.242 -7.023 1 87.81 171 ASP B C 1
ATOM 7784 O O . ASP B 1 171 ? 39.438 3.176 -8.164 1 87.81 171 ASP B O 1
ATOM 7788 N N . ARG B 1 172 ? 39.125 3.482 -5.961 1 86.62 172 ARG B N 1
ATOM 7789 C CA . ARG B 1 172 ? 37.719 3.836 -5.992 1 86.62 172 ARG B CA 1
ATOM 7790 C C . ARG B 1 172 ? 37.469 5.168 -5.289 1 86.62 172 ARG B C 1
ATOM 7792 O O . ARG B 1 172 ? 38.25 5.57 -4.422 1 86.62 172 ARG B O 1
ATOM 7799 N N . PRO B 1 173 ? 36.25 5.801 -5.633 1 88.38 173 PRO B N 1
ATOM 7800 C CA . PRO B 1 173 ? 35.938 7.027 -4.902 1 88.38 173 PRO B CA 1
ATOM 7801 C C . PRO B 1 173 ? 35.531 6.77 -3.447 1 88.38 173 PRO B C 1
ATOM 7803 O O . PRO B 1 173 ? 34.938 5.734 -3.137 1 88.38 173 PRO B O 1
ATOM 7806 N N . ILE B 1 174 ? 35.969 7.664 -2.588 1 93.19 174 ILE B N 1
ATOM 7807 C CA . ILE B 1 174 ? 35.594 7.664 -1.179 1 93.19 174 ILE B CA 1
ATOM 7808 C C . ILE B 1 174 ? 34.812 8.945 -0.85 1 93.19 174 ILE B C 1
ATOM 7810 O O . ILE B 1 174 ? 35.25 10.039 -1.227 1 93.19 174 ILE B O 1
ATOM 7814 N N . GLN B 1 175 ? 33.688 8.797 -0.302 1 93.88 175 GLN B N 1
ATOM 7815 C CA . GLN B 1 175 ? 32.938 9.953 0.139 1 93.88 175 GLN B CA 1
ATOM 7816 C C . GLN B 1 175 ? 32.75 9.953 1.654 1 93.88 175 GLN B C 1
ATOM 7818 O O . GLN B 1 175 ? 32.438 8.922 2.246 1 93.88 175 GLN B O 1
ATOM 7823 N N . ILE B 1 176 ? 33.062 11.117 2.275 1 96.38 176 ILE B N 1
ATOM 7824 C CA . ILE B 1 176 ? 32.938 11.25 3.721 1 96.38 176 ILE B CA 1
ATOM 7825 C C . ILE B 1 176 ? 31.797 12.203 4.051 1 96.38 176 ILE B C 1
ATOM 7827 O O . ILE B 1 176 ? 31.75 13.328 3.545 1 96.38 176 ILE B O 1
ATOM 7831 N N . GLY B 1 177 ? 30.891 11.742 4.883 1 95.06 177 GLY B N 1
ATOM 7832 C CA . GLY B 1 177 ? 29.75 12.555 5.281 1 95.06 177 GLY B CA 1
ATOM 7833 C C . GLY B 1 177 ? 30.094 13.578 6.344 1 95.06 177 GLY B C 1
ATOM 7834 O O . GLY B 1 177 ? 31.109 13.453 7.035 1 95.06 177 GLY B O 1
ATOM 7835 N N . SER B 1 178 ? 29.234 14.523 6.539 1 96.12 178 SER B N 1
ATOM 7836 C CA . SER B 1 178 ? 29.438 15.703 7.371 1 96.12 178 SER B CA 1
ATOM 7837 C C . SER B 1 178 ? 29.703 15.32 8.82 1 96.12 178 SER B C 1
ATOM 7839 O O . SER B 1 178 ? 30.469 16 9.523 1 96.12 178 SER B O 1
ATOM 7841 N N . HIS B 1 179 ? 29.062 14.258 9.266 1 96.94 179 HIS B N 1
ATOM 7842 C CA . HIS B 1 179 ? 29.109 13.977 10.695 1 96.94 179 HIS B CA 1
ATOM 7843 C C . HIS B 1 179 ? 29.969 12.742 10.977 1 96.94 179 HIS B C 1
ATOM 7845 O O . HIS B 1 179 ? 30.016 12.258 12.109 1 96.94 179 HIS B O 1
ATOM 7851 N N . TYR B 1 180 ? 30.625 12.234 9.977 1 97.75 180 TYR B N 1
ATOM 7852 C CA . TYR B 1 180 ? 31.5 11.078 10.172 1 97.75 180 TYR B CA 1
ATOM 7853 C C . TYR B 1 180 ? 32.75 11.469 10.922 1 97.75 180 TYR B C 1
ATOM 7855 O O . TYR B 1 180 ? 33.344 12.531 10.68 1 97.75 180 TYR B O 1
ATOM 7863 N N . HIS B 1 181 ? 33.219 10.648 11.883 1 98 181 HIS B N 1
ATOM 7864 C CA . HIS B 1 181 ? 34.469 10.883 12.594 1 98 181 HIS B CA 1
ATOM 7865 C C . HIS B 1 181 ? 35.656 10.773 11.648 1 98 181 HIS B C 1
ATOM 7867 O O . HIS B 1 181 ? 36 9.68 11.203 1 98 181 HIS B O 1
ATOM 7873 N N . PHE B 1 182 ? 36.344 11.812 11.469 1 97.94 182 PHE B N 1
ATOM 7874 C CA . PHE B 1 182 ? 37.312 11.859 10.383 1 97.94 182 PHE B CA 1
ATOM 7875 C C . PHE B 1 182 ? 38.469 10.914 10.664 1 97.94 182 PHE B C 1
ATOM 7877 O O . PHE B 1 182 ? 39.062 10.359 9.727 1 97.94 182 PHE B O 1
ATOM 7884 N N . ILE B 1 183 ? 38.844 10.648 11.898 1 97.44 183 ILE B N 1
ATOM 7885 C CA . ILE B 1 183 ? 39.938 9.742 12.258 1 97.44 183 ILE B CA 1
ATOM 7886 C C . ILE B 1 183 ? 39.594 8.328 11.781 1 97.44 183 ILE B C 1
ATOM 7888 O O . ILE B 1 183 ? 40.469 7.523 11.523 1 97.44 183 ILE B O 1
ATOM 7892 N N . GLU B 1 184 ? 38.281 8.008 11.711 1 97.5 184 GLU B N 1
ATOM 7893 C CA . GLU B 1 184 ? 37.781 6.676 11.344 1 97.5 184 GLU B CA 1
ATOM 7894 C C . GLU B 1 184 ? 37.688 6.52 9.828 1 97.5 184 GLU B C 1
ATOM 7896 O O . GLU B 1 184 ? 37.344 5.445 9.336 1 97.5 184 GLU B O 1
ATOM 7901 N N . ALA B 1 185 ? 37.938 7.582 9.047 1 97.69 185 ALA B N 1
ATOM 7902 C CA . ALA B 1 185 ? 37.781 7.57 7.594 1 97.69 185 ALA B CA 1
ATOM 7903 C C . ALA B 1 185 ? 38.594 6.445 6.957 1 97.69 185 ALA B C 1
ATOM 7905 O O . ALA B 1 185 ? 39.562 5.949 7.555 1 97.69 185 ALA B O 1
ATOM 7906 N N . ASN B 1 186 ? 38.25 6.043 5.793 1 97.25 186 ASN B N 1
ATOM 7907 C CA . ASN B 1 186 ? 38.781 4.93 5.031 1 97.25 186 ASN B CA 1
ATOM 7908 C C . ASN B 1 186 ? 40.312 4.906 5.094 1 97.25 186 ASN B C 1
ATOM 7910 O O . ASN B 1 186 ? 40.969 5.953 5.016 1 97.25 186 ASN B O 1
ATOM 7914 N N . LYS B 1 187 ? 40.906 3.732 5.223 1 96.94 187 LYS B N 1
ATOM 7915 C CA . LYS B 1 187 ? 42.344 3.568 5.43 1 96.94 187 LYS B CA 1
ATOM 7916 C C . LYS B 1 187 ? 43.125 4.016 4.199 1 96.94 187 LYS B C 1
ATOM 7918 O O . LYS B 1 187 ? 44.312 4.312 4.293 1 96.94 187 LYS B O 1
ATOM 7923 N N . TYR B 1 188 ? 42.469 4.133 3.088 1 96.75 188 TYR B N 1
ATOM 7924 C CA . TYR B 1 188 ? 43.125 4.527 1.852 1 96.75 188 TYR B CA 1
ATOM 7925 C C . TYR B 1 188 ? 43.156 6.043 1.714 1 96.75 188 TYR B C 1
ATOM 7927 O O . TYR B 1 188 ? 43.688 6.57 0.724 1 96.75 188 TYR B O 1
ATOM 7935 N N . LEU B 1 189 ? 42.656 6.785 2.643 1 97.5 189 LEU B N 1
ATOM 7936 C CA . LEU B 1 189 ? 42.906 8.219 2.758 1 97.5 189 LEU B CA 1
ATOM 7937 C C . LEU B 1 189 ? 44.094 8.492 3.674 1 97.5 189 LEU B C 1
ATOM 7939 O O . LEU B 1 189 ? 44.094 8.078 4.836 1 97.5 189 LEU B O 1
ATOM 7943 N N . THR B 1 190 ? 45.094 9.203 3.186 1 97.62 190 THR B N 1
ATOM 7944 C CA . THR B 1 190 ? 46.281 9.5 3.959 1 97.62 190 THR B CA 1
ATOM 7945 C C . THR B 1 190 ? 46.281 10.961 4.406 1 97.62 190 THR B C 1
ATOM 7947 O O . THR B 1 190 ? 46.188 11.867 3.578 1 97.62 190 THR B O 1
ATOM 7950 N N . PHE B 1 191 ? 46.406 11.25 5.629 1 97 191 PHE B N 1
ATOM 7951 C CA . PHE B 1 191 ? 46.469 12.555 6.285 1 97 191 PHE B CA 1
ATOM 7952 C C . PHE B 1 191 ? 47 12.414 7.711 1 97 191 PHE B C 1
ATOM 7954 O O . PHE B 1 191 ? 47.344 11.32 8.148 1 97 191 PHE B O 1
ATOM 7961 N N . ASP B 1 192 ? 47.188 13.562 8.438 1 96.25 192 ASP B N 1
ATOM 7962 C CA . ASP B 1 192 ? 47.531 13.5 9.852 1 96.25 192 ASP B CA 1
ATOM 7963 C C . ASP B 1 192 ? 46.375 12.992 10.695 1 96.25 192 ASP B C 1
ATOM 7965 O O . ASP B 1 192 ? 45.594 13.789 11.234 1 96.25 192 ASP B O 1
ATOM 7969 N N . ARG B 1 193 ? 46.188 11.719 10.789 1 96.06 193 ARG B N 1
ATOM 7970 C CA . ARG B 1 193 ? 45.031 11.086 11.422 1 96.06 193 ARG B CA 1
ATOM 7971 C C . ARG B 1 193 ? 44.969 11.438 12.906 1 96.06 193 ARG B C 1
ATOM 7973 O O . ARG B 1 193 ? 43.875 11.547 13.469 1 96.06 193 ARG B O 1
ATOM 7980 N N . LEU B 1 194 ? 46.094 11.555 13.531 1 95 194 LEU B N 1
ATOM 7981 C CA . LEU B 1 194 ? 46.094 11.906 14.945 1 95 194 LEU B CA 1
ATOM 7982 C C . LEU B 1 194 ? 45.562 13.312 15.164 1 95 194 LEU B C 1
ATOM 7984 O O . LEU B 1 194 ? 44.844 13.562 16.141 1 95 194 LEU B O 1
ATOM 7988 N N . ALA B 1 195 ? 45.875 14.219 14.25 1 94.81 195 ALA B N 1
ATOM 7989 C CA . ALA B 1 195 ? 45.375 15.594 14.344 1 94.81 195 ALA B CA 1
ATOM 7990 C C . ALA B 1 195 ? 43.875 15.648 14.148 1 94.81 195 ALA B C 1
ATOM 7992 O O . ALA B 1 195 ? 43.219 16.609 14.562 1 94.81 195 ALA B O 1
ATOM 7993 N N . SER B 1 196 ? 43.312 14.633 13.578 1 96.38 196 SER B N 1
ATOM 7994 C CA . SER B 1 196 ? 41.875 14.625 13.266 1 96.38 196 SER B CA 1
ATOM 7995 C C . SER B 1 196 ? 41.062 14.039 14.406 1 96.38 196 SER B C 1
ATOM 7997 O O . SER B 1 196 ? 39.844 13.938 14.32 1 96.38 196 SER B O 1
ATOM 7999 N N . LEU B 1 197 ? 41.719 13.641 15.5 1 96.44 197 LEU B N 1
ATOM 8000 C CA . LEU B 1 197 ? 41 13.094 16.656 1 96.44 197 LEU B CA 1
ATOM 8001 C C . LEU B 1 197 ? 39.969 14.078 17.172 1 96.44 197 LEU B C 1
ATOM 8003 O O . LEU B 1 197 ? 40.281 15.227 17.469 1 96.44 197 LEU B O 1
ATOM 8007 N N . GLY B 1 198 ? 38.719 13.594 17.172 1 96.94 198 GLY B N 1
ATOM 8008 C CA . GLY B 1 198 ? 37.625 14.406 17.688 1 96.94 198 GLY B CA 1
ATOM 8009 C C . GLY B 1 198 ? 37.125 15.445 16.688 1 96.94 198 GLY B C 1
ATOM 8010 O O . GLY B 1 198 ? 36.531 16.438 17.078 1 96.94 198 GLY B O 1
ATOM 8011 N N . MET B 1 199 ? 37.438 15.242 15.445 1 97.19 199 MET B N 1
ATOM 8012 C CA . MET B 1 199 ? 37.062 16.219 14.43 1 97.19 199 MET B CA 1
ATOM 8013 C C . MET B 1 199 ? 36.156 15.578 13.367 1 97.19 199 MET B C 1
ATOM 8015 O O . MET B 1 199 ? 36.156 14.352 13.211 1 97.19 199 MET B O 1
ATOM 8019 N N . ARG B 1 200 ? 35.344 16.328 12.742 1 97.69 200 ARG B N 1
ATOM 8020 C CA . ARG B 1 200 ? 34.531 15.984 11.57 1 97.69 200 ARG B CA 1
ATOM 8021 C C . ARG B 1 200 ? 34.656 17.062 10.5 1 97.69 200 ARG B C 1
ATOM 8023 O O . ARG B 1 200 ? 35.25 18.109 10.719 1 97.69 200 ARG B O 1
ATOM 8030 N N . LEU B 1 201 ? 34.062 16.875 9.391 1 97.44 201 LEU B N 1
ATOM 8031 C CA . LEU B 1 201 ? 34.125 17.844 8.312 1 97.44 201 LEU B CA 1
ATOM 8032 C C . LEU B 1 201 ? 33.375 19.125 8.672 1 97.44 201 LEU B C 1
ATOM 8034 O O . LEU B 1 201 ? 32.312 19.047 9.273 1 97.44 201 LEU B O 1
ATOM 8038 N N . ASN B 1 202 ? 33.938 20.281 8.336 1 97.12 202 ASN B N 1
ATOM 8039 C CA . ASN B 1 202 ? 33.281 21.562 8.508 1 97.12 202 ASN B CA 1
ATOM 8040 C C . ASN B 1 202 ? 32.438 21.938 7.285 1 97.12 202 ASN B C 1
ATOM 8042 O O . ASN B 1 202 ? 32.75 22.906 6.586 1 97.12 202 ASN B O 1
ATOM 8046 N N . ILE B 1 203 ? 31.438 21.234 7.043 1 96.25 203 ILE B N 1
ATOM 8047 C CA . ILE B 1 203 ? 30.516 21.422 5.922 1 96.25 203 ILE B CA 1
ATOM 8048 C C . ILE B 1 203 ? 29.078 21.391 6.422 1 96.25 203 ILE B C 1
ATOM 8050 O O . ILE B 1 203 ? 28.828 21.188 7.613 1 96.25 203 ILE B O 1
ATOM 8054 N N . ALA B 1 204 ? 28.062 21.672 5.535 1 95.38 204 ALA B N 1
ATOM 8055 C CA . ALA B 1 204 ? 26.656 21.656 5.895 1 95.38 204 ALA B CA 1
ATOM 8056 C C . ALA B 1 204 ? 26.203 20.25 6.324 1 95.38 204 ALA B C 1
ATOM 8058 O O . ALA B 1 204 ? 26.656 19.25 5.75 1 95.38 204 ALA B O 1
ATOM 8059 N N . SER B 1 205 ? 25.344 20.219 7.32 1 95.19 205 SER B N 1
ATOM 8060 C CA . SER B 1 205 ? 24.812 18.953 7.828 1 95.19 205 SER B CA 1
ATOM 8061 C C . SER B 1 205 ? 24.172 18.125 6.719 1 95.19 205 SER B C 1
ATOM 8063 O O . SER B 1 205 ? 23.391 18.656 5.93 1 95.19 205 SER B O 1
ATOM 8065 N N . GLY B 1 206 ? 24.531 16.875 6.633 1 93.25 206 GLY B N 1
ATOM 8066 C CA . GLY B 1 206 ? 23.906 15.969 5.676 1 93.25 206 GLY B CA 1
ATOM 8067 C C . GLY B 1 206 ? 24.562 16.016 4.309 1 93.25 206 GLY B C 1
ATOM 8068 O O . GLY B 1 206 ? 24.078 15.391 3.359 1 93.25 206 GLY B O 1
ATOM 8069 N N . THR B 1 207 ? 25.609 16.734 4.113 1 93.81 207 THR B N 1
ATOM 8070 C CA . THR B 1 207 ? 26.375 16.75 2.871 1 93.81 207 THR B CA 1
ATOM 8071 C C . THR B 1 207 ? 27.656 15.945 3.014 1 93.81 207 THR B C 1
ATOM 8073 O O . THR B 1 207 ? 27.891 15.328 4.059 1 93.81 207 THR B O 1
ATOM 8076 N N . ALA B 1 208 ? 28.438 15.844 1.908 1 94.19 208 ALA B N 1
ATOM 8077 C CA . ALA B 1 208 ? 29.625 15 1.931 1 94.19 208 ALA B CA 1
ATOM 8078 C C . ALA B 1 208 ? 30.734 15.578 1.037 1 94.19 208 ALA B C 1
ATOM 8080 O O . ALA B 1 208 ? 30.484 16.516 0.266 1 94.19 208 ALA B O 1
ATOM 8081 N N . VAL B 1 209 ? 31.906 15.172 1.273 1 94.69 209 VAL B N 1
ATOM 8082 C CA . VAL B 1 209 ? 33.062 15.477 0.422 1 94.69 209 VAL B CA 1
ATOM 8083 C C . VAL B 1 209 ? 33.531 14.203 -0.266 1 94.69 209 VAL B C 1
ATOM 8085 O O . VAL B 1 209 ? 33.75 13.172 0.385 1 94.69 209 VAL B O 1
ATOM 8088 N N . ARG B 1 210 ? 33.656 14.297 -1.557 1 93.19 210 ARG B N 1
ATOM 8089 C CA . ARG B 1 210 ? 34.094 13.148 -2.354 1 93.19 210 ARG B CA 1
ATOM 8090 C C . ARG B 1 210 ? 35.562 13.234 -2.703 1 93.19 210 ARG B C 1
ATOM 8092 O O . ARG B 1 210 ? 36.062 14.312 -3.037 1 93.19 210 ARG B O 1
ATOM 8099 N N . PHE B 1 211 ? 36.344 12.164 -2.531 1 94.44 211 PHE B N 1
ATOM 8100 C CA . PHE B 1 211 ? 37.719 12.016 -2.92 1 94.44 211 PHE B CA 1
ATOM 8101 C C . PHE B 1 211 ? 37.875 11.047 -4.086 1 94.44 211 PHE B C 1
ATOM 8103 O O . PHE B 1 211 ? 37.625 9.844 -3.938 1 94.44 211 PHE B O 1
ATOM 8110 N N . SER B 1 212 ? 38.312 11.539 -5.188 1 91.12 212 SER B N 1
ATOM 8111 C CA . SER B 1 212 ? 38.531 10.688 -6.344 1 91.12 212 SER B CA 1
ATOM 8112 C C . SER B 1 212 ? 39.875 9.945 -6.219 1 91.12 212 SER B C 1
ATOM 8114 O O . SER B 1 212 ? 40.75 10.367 -5.469 1 91.12 212 SER B O 1
ATOM 8116 N N . PRO B 1 213 ? 40 8.867 -6.922 1 90.38 213 PRO B N 1
ATOM 8117 C CA . PRO B 1 213 ? 41.25 8.133 -6.883 1 90.38 213 PRO B CA 1
ATOM 8118 C C . PRO B 1 213 ? 42.469 9.016 -7.203 1 90.38 213 PRO B C 1
ATOM 8120 O O . PRO B 1 213 ? 42.469 9.688 -8.242 1 90.38 213 PRO B O 1
ATOM 8123 N N . GLY B 1 214 ? 43.438 9.031 -6.289 1 93.25 214 GLY B N 1
ATOM 8124 C CA . GLY B 1 214 ? 44.688 9.75 -6.488 1 93.25 214 GLY B CA 1
ATOM 8125 C C . GLY B 1 214 ? 44.594 11.227 -6.148 1 93.25 214 GLY B C 1
ATOM 8126 O O . GLY B 1 214 ? 45.594 11.93 -6.141 1 93.25 214 GLY B O 1
ATOM 8127 N N . GLU B 1 215 ? 43.5 11.695 -5.75 1 95.12 215 GLU B N 1
ATOM 8128 C CA . GLU B 1 215 ? 43.281 13.117 -5.516 1 95.12 215 GLU B CA 1
ATOM 8129 C C . GLU B 1 215 ? 43.812 13.547 -4.156 1 95.12 215 GLU B C 1
ATOM 8131 O O . GLU B 1 215 ? 43.75 12.797 -3.184 1 95.12 215 GLU B O 1
ATOM 8136 N N . THR B 1 216 ? 44.469 14.75 -4.113 1 96.12 216 THR B N 1
ATOM 8137 C CA . THR B 1 216 ? 44.812 15.422 -2.869 1 96.12 216 THR B CA 1
ATOM 8138 C C . THR B 1 216 ? 44.031 16.703 -2.689 1 96.12 216 THR B C 1
ATOM 8140 O O . THR B 1 216 ? 43.906 17.5 -3.621 1 96.12 216 THR B O 1
ATOM 8143 N N . ARG B 1 217 ? 43.469 16.844 -1.524 1 93.75 217 ARG B N 1
ATOM 8144 C CA . ARG B 1 217 ? 42.656 18.031 -1.274 1 93.75 217 ARG B CA 1
ATOM 8145 C C . ARG B 1 217 ? 42.812 18.531 0.157 1 93.75 217 ARG B C 1
ATOM 8147 O O . ARG B 1 217 ? 43.031 17.734 1.073 1 93.75 217 ARG B O 1
ATOM 8154 N N . ASP B 1 218 ? 42.719 19.844 0.258 1 93.12 218 ASP B N 1
ATOM 8155 C CA . ASP B 1 218 ? 42.625 20.438 1.59 1 93.12 218 ASP B CA 1
ATOM 8156 C C . ASP B 1 218 ? 41.219 20.328 2.154 1 93.12 218 ASP B C 1
ATOM 8158 O O . ASP B 1 218 ? 40.25 20.625 1.464 1 93.12 218 ASP B O 1
ATOM 8162 N N . VAL B 1 219 ? 41.125 19.797 3.348 1 94.88 219 VAL B N 1
ATOM 8163 C CA . VAL B 1 219 ? 39.844 19.656 3.994 1 94.88 219 VAL B CA 1
ATOM 8164 C C . VAL B 1 219 ? 39.812 20.453 5.297 1 94.88 219 VAL B C 1
ATOM 8166 O O . VAL B 1 219 ? 40.812 20.516 6.012 1 94.88 219 VAL B O 1
ATOM 8169 N N . ASN B 1 220 ? 38.75 21.172 5.527 1 95.94 220 ASN B N 1
ATOM 8170 C CA . ASN B 1 220 ? 38.531 21.875 6.781 1 95.94 220 ASN B CA 1
ATOM 8171 C C . ASN B 1 220 ? 37.719 21.047 7.77 1 95.94 220 ASN B C 1
ATOM 8173 O O . ASN B 1 220 ? 36.656 20.5 7.418 1 95.94 220 ASN B O 1
ATOM 8177 N N . LEU B 1 221 ? 38.25 20.875 8.922 1 97.06 221 LEU B N 1
ATOM 8178 C CA . LEU B 1 221 ? 37.594 20.094 9.969 1 97.06 221 LEU B CA 1
ATOM 8179 C C . LEU B 1 221 ? 37.125 20.984 11.102 1 97.06 221 LEU B C 1
ATOM 8181 O O . LEU B 1 221 ? 37.594 22.109 11.266 1 97.06 221 LEU B O 1
ATOM 8185 N N . VAL B 1 222 ? 36.156 20.531 11.812 1 96.69 222 VAL B N 1
ATOM 8186 C CA . VAL B 1 222 ? 35.625 21.203 13 1 96.69 222 VAL B CA 1
ATOM 8187 C C . VAL B 1 222 ? 35.469 20.188 14.133 1 96.69 222 VAL B C 1
ATOM 8189 O O . VAL B 1 222 ? 35.188 19.016 13.883 1 96.69 222 VAL B O 1
ATOM 8192 N N . ALA B 1 223 ? 35.625 20.594 15.344 1 96.44 223 ALA B N 1
ATOM 8193 C CA . ALA B 1 223 ? 35.531 19.703 16.5 1 96.44 223 ALA B CA 1
ATOM 8194 C C . ALA B 1 223 ? 34.094 19.188 16.672 1 96.44 223 ALA B C 1
ATOM 8196 O O . ALA B 1 223 ? 33.125 19.938 16.484 1 96.44 223 ALA B O 1
ATOM 8197 N N . ILE B 1 224 ? 33.969 17.875 16.969 1 97.06 224 ILE B N 1
ATOM 8198 C CA . ILE B 1 224 ? 32.656 17.375 17.312 1 97.06 224 ILE B CA 1
ATOM 8199 C C . ILE B 1 224 ? 32.156 18.031 18.609 1 97.06 224 ILE B C 1
ATOM 8201 O O . ILE B 1 224 ? 32.969 18.484 19.422 1 97.06 224 ILE B O 1
ATOM 8205 N N . ALA B 1 225 ? 30.891 18.172 18.703 1 94.56 225 ALA B N 1
ATOM 8206 C CA . ALA B 1 225 ? 30.312 18.828 19.875 1 94.56 225 ALA B CA 1
ATOM 8207 C C . ALA B 1 225 ? 29.812 17.812 20.891 1 94.56 225 ALA B C 1
ATOM 8209 O O . ALA B 1 225 ? 30.328 16.688 20.969 1 94.56 225 ALA B O 1
ATOM 8210 N N . GLY B 1 226 ? 28.922 18.188 21.781 1 94.19 226 GLY B N 1
ATOM 8211 C CA . GLY B 1 226 ? 28.375 17.297 22.781 1 94.19 226 GLY B CA 1
ATOM 8212 C C . GLY B 1 226 ? 29.406 16.844 23.797 1 94.19 226 GLY B C 1
ATOM 8213 O O . GLY B 1 226 ? 30.266 17.641 24.219 1 94.19 226 GLY B O 1
ATOM 8214 N N . LYS B 1 227 ? 29.281 15.539 24.172 1 96.44 227 LYS B N 1
ATOM 8215 C CA . LYS B 1 227 ? 30.203 14.977 25.156 1 96.44 227 LYS B CA 1
ATOM 8216 C C . LYS B 1 227 ? 31.547 14.617 24.531 1 96.44 227 LYS B C 1
ATOM 8218 O O . LYS B 1 227 ? 32.469 14.227 25.234 1 96.44 227 LYS B O 1
ATOM 8223 N N . ARG B 1 228 ? 31.641 14.719 23.25 1 97.5 228 ARG B N 1
ATOM 8224 C CA . ARG B 1 228 ? 32.844 14.414 22.469 1 97.5 228 ARG B CA 1
ATOM 8225 C C . ARG B 1 228 ? 33.281 12.961 22.672 1 97.5 228 ARG B C 1
ATOM 8227 O O . ARG B 1 228 ? 34.406 12.688 23.031 1 97.5 228 ARG B O 1
ATOM 8234 N N . VAL B 1 229 ? 32.344 12.109 22.484 1 97.06 229 VAL B N 1
ATOM 8235 C CA . VAL B 1 229 ? 32.562 10.664 22.562 1 97.06 229 VAL B CA 1
ATOM 8236 C C . VAL B 1 229 ? 32.469 10.062 21.156 1 97.06 229 VAL B C 1
ATOM 8238 O O . VAL B 1 229 ? 31.484 10.32 20.438 1 97.06 229 VAL B O 1
ATOM 8241 N N . ILE B 1 230 ? 33.438 9.305 20.734 1 96.56 230 ILE B N 1
ATOM 8242 C CA . ILE B 1 230 ? 33.469 8.656 19.438 1 96.56 230 ILE B CA 1
ATOM 8243 C C . ILE B 1 230 ? 33.094 7.188 19.578 1 96.56 230 ILE B C 1
ATOM 8245 O O . ILE B 1 230 ? 33.594 6.496 20.469 1 96.56 230 ILE B O 1
ATOM 8249 N N . ARG B 1 231 ? 32.156 6.723 18.797 1 95.06 231 ARG B N 1
ATOM 8250 C CA . ARG B 1 231 ? 31.734 5.324 18.688 1 95.06 231 ARG B CA 1
ATOM 8251 C C . ARG B 1 231 ? 31.625 4.895 17.234 1 95.06 231 ARG B C 1
ATOM 8253 O O . ARG B 1 231 ? 31.312 5.711 16.359 1 95.06 231 ARG B O 1
ATOM 8260 N N . GLY B 1 232 ? 31.875 3.592 16.906 1 93.88 232 GLY B N 1
ATOM 8261 C CA . GLY B 1 232 ? 31.609 3.021 15.594 1 93.88 232 GLY B CA 1
ATOM 8262 C C . GLY B 1 232 ? 32.781 3.135 14.648 1 93.88 232 GLY B C 1
ATOM 8263 O O . GLY B 1 232 ? 33.938 3.018 15.062 1 93.88 232 GLY B O 1
ATOM 8264 N N . GLY B 1 233 ? 32.406 3.258 13.336 1 95 233 GLY B N 1
ATOM 8265 C CA . GLY B 1 233 ? 33.438 3.316 12.32 1 95 233 GLY B CA 1
ATOM 8266 C C . GLY B 1 233 ? 34.25 2.049 12.234 1 95 233 GLY B C 1
ATOM 8267 O O . GLY B 1 233 ? 33.719 0.952 12.102 1 95 233 GLY B O 1
ATOM 8268 N N . ASN B 1 234 ? 35.531 2.225 12.297 1 95.19 234 ASN B N 1
ATOM 8269 C CA . ASN B 1 234 ? 36.469 1.093 12.242 1 95.19 234 ASN B CA 1
ATOM 8270 C C . ASN B 1 234 ? 36.906 0.666 13.633 1 95.19 234 ASN B C 1
ATOM 8272 O O . ASN B 1 234 ? 37.656 -0.299 13.781 1 95.19 234 ASN B O 1
ATOM 8276 N N . GLY B 1 235 ? 36.469 1.367 14.648 1 93.25 235 GLY B N 1
ATOM 8277 C CA . GLY B 1 235 ? 36.781 1.033 16.031 1 93.25 235 GLY B CA 1
ATOM 8278 C C . GLY B 1 235 ? 38.188 1.514 16.438 1 93.25 235 GLY B C 1
ATOM 8279 O O . GLY B 1 235 ? 38.781 0.964 17.359 1 93.25 235 GLY B O 1
ATOM 8280 N N . LEU B 1 236 ? 38.75 2.482 15.703 1 94.69 236 LEU B N 1
ATOM 8281 C CA . LEU B 1 236 ? 40 3.07 16.125 1 94.69 236 LEU B CA 1
ATOM 8282 C C . LEU B 1 236 ? 39.875 3.75 17.484 1 94.69 236 LEU B C 1
ATOM 8284 O O . LEU B 1 236 ? 40.781 3.658 18.312 1 94.69 236 LEU B O 1
ATOM 8288 N N . VAL B 1 237 ? 38.844 4.551 17.625 1 94.81 237 VAL B N 1
ATOM 8289 C CA . VAL B 1 237 ? 38.5 5.188 18.891 1 94.81 237 VAL B CA 1
ATOM 8290 C C . VAL B 1 237 ? 37.125 4.691 19.375 1 94.81 237 VAL B C 1
ATOM 8292 O O . VAL B 1 237 ? 36.188 4.578 18.578 1 94.81 237 VAL B O 1
ATOM 8295 N N . ASP B 1 238 ? 37 4.289 20.609 1 93.94 238 ASP B N 1
ATOM 8296 C CA . ASP B 1 238 ? 35.75 3.906 21.25 1 93.94 238 ASP B CA 1
ATOM 8297 C C . ASP B 1 238 ? 35.656 4.484 22.672 1 93.94 238 ASP B C 1
ATOM 8299 O O . ASP B 1 238 ? 36.031 3.82 23.641 1 93.94 238 ASP B O 1
ATOM 8303 N N . GLY B 1 239 ? 35.156 5.711 22.734 1 93.88 239 GLY B N 1
ATOM 8304 C CA . GLY B 1 239 ? 35.094 6.402 24 1 93.88 239 GLY B CA 1
ATOM 8305 C C . GLY B 1 239 ? 35.312 7.895 23.891 1 93.88 239 GLY B C 1
ATOM 8306 O O . GLY B 1 239 ? 35.344 8.438 22.781 1 93.88 239 GLY B O 1
ATOM 8307 N N . PRO B 1 240 ? 35.5 8.562 25.047 1 96.25 240 PRO B N 1
ATOM 8308 C CA . PRO B 1 240 ? 35.719 10.008 25.047 1 96.25 240 PRO B CA 1
ATOM 8309 C C . PRO B 1 240 ? 37.062 10.398 24.391 1 96.25 240 PRO B C 1
ATOM 8311 O O . PRO B 1 240 ? 38.062 9.734 24.594 1 96.25 240 PRO B O 1
ATOM 8314 N N . VAL B 1 241 ? 37 11.406 23.641 1 96.31 241 VAL B N 1
ATOM 8315 C CA . VAL B 1 241 ? 38.156 11.938 22.953 1 96.31 241 VAL B CA 1
ATOM 8316 C C . VAL B 1 241 ? 39.25 12.227 23.984 1 96.31 241 VAL B C 1
ATOM 8318 O O . VAL B 1 241 ? 40.438 11.961 23.734 1 96.31 241 VAL B O 1
ATOM 8321 N N . SER B 1 242 ? 38.938 12.688 25.156 1 92.44 242 SER B N 1
ATOM 8322 C CA . SER B 1 242 ? 39.875 13.102 26.203 1 92.44 242 SER B CA 1
ATOM 8323 C C . SER B 1 242 ? 40.625 11.906 26.766 1 92.44 242 SER B C 1
ATOM 8325 O O . SER B 1 242 ? 41.719 12.062 27.328 1 92.44 242 SER B O 1
ATOM 8327 N N . LYS B 1 243 ? 40.125 10.773 26.578 1 89.19 243 LYS B N 1
ATOM 8328 C CA . LYS B 1 243 ? 40.75 9.594 27.188 1 89.19 243 LYS B CA 1
ATOM 8329 C C . LYS B 1 243 ? 41.5 8.781 26.156 1 89.19 243 LYS B C 1
ATOM 8331 O O . LYS B 1 243 ? 42.125 7.758 26.484 1 89.19 243 LYS B O 1
ATOM 8336 N N . ALA B 1 244 ? 41.469 9.258 24.953 1 91.5 244 ALA B N 1
ATOM 8337 C CA . ALA B 1 244 ? 42.156 8.516 23.906 1 91.5 244 ALA B CA 1
ATOM 8338 C C . ALA B 1 244 ? 43.688 8.617 24.078 1 91.5 244 ALA B C 1
ATOM 8340 O O . ALA B 1 244 ? 44.219 9.711 24.297 1 91.5 244 ALA B O 1
ATOM 8341 N N . SER B 1 245 ? 44.344 7.469 24.031 1 91 245 SER B N 1
ATOM 8342 C CA . SER B 1 245 ? 45.812 7.414 24.141 1 91 245 SER B CA 1
ATOM 8343 C C . SER B 1 245 ? 46.469 7.527 22.766 1 91 245 SER B C 1
ATOM 8345 O O . SER B 1 245 ? 46.219 6.719 21.875 1 91 245 SER B O 1
ATOM 8347 N N . GLU B 1 246 ? 47.312 8.453 22.688 1 91.44 246 GLU B N 1
ATOM 8348 C CA . GLU B 1 246 ? 48.031 8.641 21.422 1 91.44 246 GLU B CA 1
ATOM 8349 C C . GLU B 1 246 ? 48.844 7.406 21.062 1 91.44 246 GLU B C 1
ATOM 8351 O O . GLU B 1 246 ? 48.875 7.012 19.891 1 91.44 246 GLU B O 1
ATOM 8356 N N . SER B 1 247 ? 49.5 6.895 22.031 1 92.94 247 SER B N 1
ATOM 8357 C CA . SER B 1 247 ? 50.344 5.719 21.797 1 92.94 247 SER B CA 1
ATOM 8358 C C . SER B 1 247 ? 49.5 4.539 21.312 1 92.94 247 SER B C 1
ATOM 8360 O O . SER B 1 247 ? 49.844 3.852 20.359 1 92.94 247 SER B O 1
ATOM 8362 N N . SER B 1 248 ? 48.438 4.383 21.984 1 93.88 248 SER B N 1
ATOM 8363 C CA . SER B 1 248 ? 47.562 3.295 21.594 1 93.88 248 SER B CA 1
ATOM 8364 C C . SER B 1 248 ? 46.969 3.52 20.203 1 93.88 248 SER B C 1
ATOM 8366 O O . SER B 1 248 ? 46.812 2.572 19.422 1 93.88 248 SER B O 1
ATOM 8368 N N . LEU B 1 249 ? 46.656 4.719 19.875 1 95.31 249 LEU B N 1
ATOM 8369 C CA . LEU B 1 249 ? 46.094 5.066 18.578 1 95.31 249 LEU B CA 1
ATOM 8370 C C . LEU B 1 249 ? 47.094 4.84 17.453 1 95.31 249 LEU B C 1
ATOM 8372 O O . LEU B 1 249 ? 46.75 4.328 16.391 1 95.31 249 LEU B O 1
ATOM 8376 N N . ARG B 1 250 ? 48.312 5.242 17.734 1 94.69 250 ARG B N 1
ATOM 8377 C CA . ARG B 1 250 ? 49.375 5.027 16.75 1 94.69 250 ARG B CA 1
ATOM 8378 C C . ARG B 1 250 ? 49.562 3.541 16.469 1 94.69 250 ARG B C 1
ATOM 8380 O O . ARG B 1 250 ? 49.812 3.148 15.312 1 94.69 250 ARG B O 1
ATOM 8387 N N . GLU B 1 251 ? 49.469 2.795 17.469 1 94.88 251 GLU B N 1
ATOM 8388 C CA . GLU B 1 251 ? 49.625 1.349 17.312 1 94.88 251 GLU B CA 1
ATOM 8389 C C . GLU B 1 251 ? 48.5 0.766 16.469 1 94.88 251 GLU B C 1
ATOM 8391 O O . GLU B 1 251 ? 48.719 -0.057 15.586 1 94.88 251 GLU B O 1
ATOM 8396 N N . LYS B 1 252 ? 47.281 1.146 16.75 1 94.69 252 LYS B N 1
ATOM 8397 C CA . LYS B 1 252 ? 46.125 0.655 16 1 94.69 252 LYS B CA 1
ATOM 8398 C C . LYS B 1 252 ? 46.188 1.083 14.539 1 94.69 252 LYS B C 1
ATOM 8400 O O . LYS B 1 252 ? 45.875 0.302 13.648 1 94.69 252 LYS B O 1
ATOM 8405 N N . ILE B 1 253 ? 46.531 2.312 14.328 1 95.94 253 ILE B N 1
ATOM 8406 C CA . ILE B 1 253 ? 46.656 2.873 12.984 1 95.94 253 ILE B CA 1
ATOM 8407 C C . ILE B 1 253 ? 47.656 2.062 12.164 1 95.94 253 ILE B C 1
ATOM 8409 O O . ILE B 1 253 ? 47.406 1.733 11.008 1 95.94 253 ILE B O 1
ATOM 8413 N N . GLN B 1 254 ? 48.75 1.715 12.82 1 94.44 254 GLN B N 1
ATOM 8414 C CA . GLN B 1 254 ? 49.781 0.924 12.156 1 94.44 254 GLN B CA 1
ATOM 8415 C C . GLN B 1 254 ? 49.312 -0.519 11.961 1 94.44 254 GLN B C 1
ATOM 8417 O O . GLN B 1 254 ? 49.469 -1.084 10.875 1 94.44 254 GLN B O 1
ATOM 8422 N N . GLN B 1 255 ? 48.781 -1.072 12.93 1 93.94 255 GLN B N 1
ATOM 8423 C CA . GLN B 1 255 ? 48.312 -2.463 12.914 1 93.94 255 GLN B CA 1
ATOM 8424 C C . GLN B 1 255 ? 47.281 -2.699 11.812 1 93.94 255 GLN B C 1
ATOM 8426 O O . GLN B 1 255 ? 47.281 -3.76 11.18 1 93.94 255 GLN B O 1
ATOM 8431 N N . HIS B 1 256 ? 46.438 -1.765 11.602 1 93.81 256 HIS B N 1
ATOM 8432 C CA . HIS B 1 256 ? 45.344 -1.945 10.641 1 93.81 256 HIS B CA 1
ATOM 8433 C C . HIS B 1 256 ? 45.656 -1.245 9.328 1 93.81 256 HIS B C 1
ATOM 8435 O O . HIS B 1 256 ? 44.781 -1.129 8.461 1 93.81 256 HIS B O 1
ATOM 8441 N N . SER B 1 257 ? 46.844 -0.659 9.141 1 94.5 257 SER B N 1
ATOM 8442 C CA . SER B 1 257 ? 47.375 -0.111 7.902 1 94.5 257 SER B CA 1
ATOM 8443 C C . SER B 1 257 ? 46.594 1.107 7.441 1 94.5 257 SER B C 1
ATOM 8445 O O . SER B 1 257 ? 46.281 1.237 6.254 1 94.5 257 SER B O 1
ATOM 8447 N N . PHE B 1 258 ? 46.188 1.915 8.391 1 96.94 258 PHE B N 1
ATOM 8448 C CA . PHE B 1 258 ? 45.531 3.17 8.047 1 96.94 258 PHE B CA 1
ATOM 8449 C C . PHE B 1 258 ? 46.531 4.18 7.516 1 96.94 258 PHE B C 1
ATOM 8451 O O . PHE B 1 258 ? 47.656 4.297 8.055 1 96.94 258 PHE B O 1
ATOM 8458 N N . GLY B 1 259 ? 46.156 4.879 6.434 1 96.19 259 GLY B N 1
ATOM 8459 C CA . GLY B 1 259 ? 47.031 5.949 5.938 1 96.19 259 GLY B CA 1
ATOM 8460 C C . GLY B 1 259 ? 47.219 7.078 6.934 1 96.19 259 GLY B C 1
ATOM 8461 O O . GLY B 1 259 ? 46.219 7.691 7.371 1 96.19 259 GLY B O 1
ATOM 8462 N N . ASN B 1 260 ? 48.438 7.34 7.363 1 96.19 260 ASN B N 1
ATOM 8463 C CA . ASN B 1 260 ? 48.75 8.383 8.328 1 96.19 260 ASN B CA 1
ATOM 8464 C C . ASN B 1 260 ? 50.062 9.109 7.953 1 96.19 260 ASN B C 1
ATOM 8466 O O . ASN B 1 260 ? 51.062 8.469 7.684 1 96.19 260 ASN B O 1
ATOM 8470 N N . GLN B 1 261 ? 49.938 10.375 7.84 1 95.38 261 GLN B N 1
ATOM 8471 C CA . GLN B 1 261 ? 51.094 11.211 7.582 1 95.38 261 GLN B CA 1
ATOM 8472 C C . GLN B 1 261 ? 51.031 12.5 8.406 1 95.38 261 GLN B C 1
ATOM 8474 O O . GLN B 1 261 ? 50.156 13.32 8.219 1 95.38 261 GLN B O 1
ATOM 8479 N N . ALA B 1 262 ? 52.031 12.703 9.289 1 93.94 262 ALA B N 1
ATOM 8480 C CA . ALA B 1 262 ? 52.094 13.906 10.109 1 93.94 262 ALA B CA 1
ATOM 8481 C C . ALA B 1 262 ? 52.281 15.148 9.242 1 93.94 262 ALA B C 1
ATOM 8483 O O . ALA B 1 262 ? 53.031 15.125 8.266 1 93.94 262 ALA B O 1
ATOM 8484 N N . GLN B 1 263 ? 51.562 16.188 9.672 1 94.25 263 GLN B N 1
ATOM 8485 C CA . GLN B 1 263 ? 51.625 17.453 8.945 1 94.25 263 GLN B CA 1
ATOM 8486 C C . GLN B 1 263 ? 52 18.594 9.875 1 94.25 263 GLN B C 1
ATOM 8488 O O . GLN B 1 263 ? 51.438 18.75 10.953 1 94.25 263 GLN B O 1
ATOM 8493 N N . ALA B 1 264 ? 52.938 19.391 9.461 1 87.56 264 ALA B N 1
ATOM 8494 C CA . ALA B 1 264 ? 53.469 20.469 10.281 1 87.56 264 ALA B CA 1
ATOM 8495 C C . ALA B 1 264 ? 52.406 21.516 10.578 1 87.56 264 ALA B C 1
ATOM 8497 O O . ALA B 1 264 ? 52.375 22.094 11.672 1 87.56 264 ALA B O 1
ATOM 8498 N N . ASP B 1 265 ? 51.562 21.766 9.727 1 83.38 265 ASP B N 1
ATOM 8499 C CA . ASP B 1 265 ? 50.562 22.812 9.883 1 83.38 265 ASP B CA 1
ATOM 8500 C C . ASP B 1 265 ? 49.219 22.219 10.375 1 83.38 265 ASP B C 1
ATOM 8502 O O . ASP B 1 265 ? 48.188 22.891 10.32 1 83.38 265 ASP B O 1
ATOM 8506 N N . ALA B 1 266 ? 49.281 21.078 10.906 1 83.12 266 ALA B N 1
ATOM 8507 C CA . ALA B 1 266 ? 48.031 20.391 11.258 1 83.12 266 ALA B CA 1
ATOM 8508 C C . ALA B 1 266 ? 47.344 21.062 12.438 1 83.12 266 ALA B C 1
ATOM 8510 O O . ALA B 1 266 ? 46.125 20.984 12.594 1 83.12 266 ALA B O 1
ATOM 8511 N N . GLU B 1 267 ? 48.156 21.766 13.203 1 76.25 267 GLU B N 1
ATOM 8512 C CA . GLU B 1 267 ? 47.594 22.391 14.398 1 76.25 267 GLU B CA 1
ATOM 8513 C C . GLU B 1 267 ? 47.188 23.828 14.133 1 76.25 267 GLU B C 1
ATOM 8515 O O . GLU B 1 267 ? 46.594 24.484 14.984 1 76.25 267 GLU B O 1
ATOM 8520 N N . THR B 1 268 ? 47.344 24.172 12.898 1 77.25 268 THR B N 1
ATOM 8521 C CA . THR B 1 268 ? 46.969 25.547 12.562 1 77.25 268 THR B CA 1
ATOM 8522 C C . THR B 1 268 ? 45.438 25.656 12.414 1 77.25 268 THR B C 1
ATOM 8524 O O . THR B 1 268 ? 44.812 24.828 11.766 1 77.25 268 THR B O 1
ATOM 8527 N N . VAL B 1 269 ? 45 26.672 13.156 1 78.19 269 VAL B N 1
ATOM 8528 C CA . VAL B 1 269 ? 43.562 27 13.109 1 78.19 269 VAL B CA 1
ATOM 8529 C C . VAL B 1 269 ? 43.188 27.391 11.688 1 78.19 269 VAL B C 1
ATOM 8531 O O . VAL B 1 269 ? 43.906 28.141 11.023 1 78.19 269 VAL B O 1
ATOM 8534 N N . SER B 1 270 ? 42.125 26.75 11.195 1 82.88 270 SER B N 1
ATOM 8535 C CA . SER B 1 270 ? 41.625 27.062 9.867 1 82.88 270 SER B CA 1
ATOM 8536 C C . SER B 1 270 ? 40.875 28.391 9.852 1 82.88 270 SER B C 1
ATOM 8538 O O . SER B 1 270 ? 40.062 28.672 10.742 1 82.88 270 SER B O 1
ATOM 8540 N N . ASN B 1 271 ? 41.156 29.297 8.953 1 83.06 271 ASN B N 1
ATOM 8541 C CA . ASN B 1 271 ? 40.438 30.562 8.781 1 83.06 271 ASN B CA 1
ATOM 8542 C C . ASN B 1 271 ? 39.188 30.406 7.898 1 83.06 271 ASN B C 1
ATOM 8544 O O . ASN B 1 271 ? 38.531 31.375 7.578 1 83.06 271 ASN B O 1
ATOM 8548 N N . PHE B 1 272 ? 38.844 29.188 7.707 1 90.06 272 PHE B N 1
ATOM 8549 C CA . PHE B 1 272 ? 37.719 28.891 6.836 1 90.06 272 PHE B CA 1
ATOM 8550 C C . PHE B 1 272 ? 36.406 28.984 7.598 1 90.06 272 PHE B C 1
ATOM 8552 O O . PHE B 1 272 ? 36.281 28.438 8.695 1 90.06 272 PHE B O 1
ATOM 8559 N N . THR B 1 273 ? 35.5 29.828 7.043 1 92.38 273 THR B N 1
ATOM 8560 C CA . THR B 1 273 ? 34.125 29.891 7.562 1 92.38 273 THR B CA 1
ATOM 8561 C C . THR B 1 273 ? 33.156 29.188 6.625 1 92.38 273 THR B C 1
ATOM 8563 O O . THR B 1 273 ? 33.094 29.5 5.438 1 92.38 273 THR B O 1
ATOM 8566 N N . CYS B 1 274 ? 32.469 28.219 7.172 1 94.81 274 CYS B N 1
ATOM 8567 C CA . CYS B 1 274 ? 31.484 27.5 6.367 1 94.81 274 CYS B CA 1
ATOM 8568 C C . CYS B 1 274 ? 30.203 28.297 6.246 1 94.81 274 CYS B C 1
ATOM 8570 O O . CYS B 1 274 ? 29.547 28.578 7.254 1 94.81 274 CYS B O 1
ATOM 8572 N N . LEU B 1 275 ? 29.844 28.672 5.012 1 95.94 275 LEU B N 1
ATOM 8573 C CA . LEU B 1 275 ? 28.656 29.484 4.738 1 95.94 275 LEU B CA 1
ATOM 8574 C C . LEU B 1 275 ? 27.672 28.734 3.854 1 95.94 275 LEU B C 1
ATOM 8576 O O . LEU B 1 275 ? 28.078 27.922 3.021 1 95.94 275 LEU B O 1
ATOM 8580 N N . MET B 1 276 ? 26.438 28.984 4.078 1 95 276 MET B N 1
ATOM 8581 C CA . MET B 1 276 ? 25.359 28.438 3.25 1 95 276 MET B CA 1
ATOM 8582 C C . MET B 1 276 ? 24.359 29.531 2.889 1 95 276 MET B C 1
ATOM 8584 O O . MET B 1 276 ? 23.875 30.25 3.766 1 95 276 MET B O 1
ATOM 8588 N N . PRO B 1 277 ? 24.078 29.641 1.54 1 95 277 PRO B N 1
ATOM 8589 C CA . PRO B 1 277 ? 23 30.578 1.205 1 95 277 PRO B CA 1
ATOM 8590 C C . PRO B 1 277 ? 21.703 30.281 1.937 1 95 277 PRO B C 1
ATOM 8592 O O . PRO B 1 277 ? 21.312 29.109 2.07 1 95 277 PRO B O 1
ATOM 8595 N N . ARG B 1 278 ? 21.062 31.297 2.375 1 95.38 278 ARG B N 1
ATOM 8596 C CA . ARG B 1 278 ? 19.875 31.156 3.225 1 95.38 278 ARG B CA 1
ATOM 8597 C C . ARG B 1 278 ? 18.781 30.391 2.502 1 95.38 278 ARG B C 1
ATOM 8599 O O . ARG B 1 278 ? 18.109 29.547 3.1 1 95.38 278 ARG B O 1
ATOM 8606 N N . LEU B 1 279 ? 18.531 30.641 1.205 1 94.44 279 LEU B N 1
ATOM 8607 C CA . LEU B 1 279 ? 17.516 29.938 0.439 1 94.44 279 LEU B CA 1
ATOM 8608 C C . LEU B 1 279 ? 17.828 28.453 0.357 1 94.44 279 LEU B C 1
ATOM 8610 O O . LEU B 1 279 ? 16.922 27.609 0.346 1 94.44 279 LEU B O 1
ATOM 8614 N N . ASN B 1 280 ? 19.078 28.172 0.268 1 94.38 280 ASN B N 1
ATOM 8615 C CA . ASN B 1 280 ? 19.484 26.781 0.278 1 94.38 280 ASN B CA 1
ATOM 8616 C C . ASN B 1 280 ? 19.188 26.109 1.621 1 94.38 280 ASN B C 1
ATOM 8618 O O . ASN B 1 280 ? 18.828 24.938 1.672 1 94.38 280 ASN B O 1
ATOM 8622 N N . TYR B 1 281 ? 19.438 26.844 2.66 1 95.19 281 TYR B N 1
ATOM 8623 C CA . TYR B 1 281 ? 19.109 26.344 3.988 1 95.19 281 TYR B CA 1
ATOM 8624 C C . TYR B 1 281 ? 17.625 26 4.098 1 95.19 281 TYR B C 1
ATOM 8626 O O . TYR B 1 281 ? 17.266 24.938 4.582 1 95.19 281 TYR B O 1
ATOM 8634 N N . ILE B 1 282 ? 16.781 26.922 3.594 1 95.88 282 ILE B N 1
ATOM 8635 C CA . ILE B 1 282 ? 15.336 26.75 3.645 1 95.88 282 ILE B CA 1
ATOM 8636 C C . ILE B 1 282 ? 14.938 25.484 2.887 1 95.88 282 ILE B C 1
ATOM 8638 O O . ILE B 1 282 ? 14.133 24.688 3.373 1 95.88 282 ILE B O 1
ATOM 8642 N N . HIS B 1 283 ? 15.562 25.25 1.793 1 92.38 283 HIS B N 1
ATOM 8643 C CA . HIS B 1 283 ? 15.195 24.125 0.947 1 92.38 283 HIS B CA 1
ATOM 8644 C C . HIS B 1 283 ? 15.711 22.812 1.528 1 92.38 283 HIS B C 1
ATOM 8646 O O . HIS B 1 283 ? 15.109 21.75 1.33 1 92.38 283 HIS B O 1
ATOM 8652 N N . THR B 1 284 ? 16.781 22.844 2.262 1 93.44 284 THR B N 1
ATOM 8653 C CA . THR B 1 284 ? 17.422 21.641 2.752 1 93.44 284 THR B CA 1
ATOM 8654 C C . THR B 1 284 ? 16.859 21.234 4.109 1 93.44 284 THR B C 1
ATOM 8656 O O . THR B 1 284 ? 16.641 20.047 4.363 1 93.44 284 THR B O 1
ATOM 8659 N N . TYR B 1 285 ? 16.641 22.234 5.027 1 95.69 285 TYR B N 1
ATOM 8660 C CA . TYR B 1 285 ? 16.297 21.922 6.41 1 95.69 285 TYR B CA 1
ATOM 8661 C C . TYR B 1 285 ? 14.953 22.531 6.789 1 95.69 285 TYR B C 1
ATOM 8663 O O . TYR B 1 285 ? 14.422 22.266 7.871 1 95.69 285 TYR B O 1
ATOM 8671 N N . GLY B 1 286 ? 14.344 23.359 5.934 1 96.06 286 GLY B N 1
ATOM 8672 C CA . GLY B 1 286 ? 13.164 24.141 6.27 1 96.06 286 GLY B CA 1
ATOM 8673 C C . GLY B 1 286 ? 13.492 25.547 6.715 1 96.06 286 GLY B C 1
ATOM 8674 O O . GLY B 1 286 ? 14.648 25.859 6.992 1 96.06 286 GLY B O 1
ATOM 8675 N N . PRO B 1 287 ? 12.5 26.391 6.734 1 97.31 287 PRO B N 1
ATOM 8676 C CA . PRO B 1 287 ? 12.719 27.781 7.133 1 97.31 287 PRO B CA 1
ATOM 8677 C C . PRO B 1 287 ? 13.133 27.922 8.594 1 97.31 287 PRO B C 1
ATOM 8679 O O . PRO B 1 287 ? 12.789 27.078 9.422 1 97.31 287 PRO B O 1
ATOM 8682 N N . THR B 1 288 ? 13.859 28.938 8.906 1 95.75 288 THR B N 1
ATOM 8683 C CA . THR B 1 288 ? 14.297 29.266 10.266 1 95.75 288 THR B CA 1
ATOM 8684 C C . THR B 1 288 ? 13.852 30.672 10.664 1 95.75 288 THR B C 1
ATOM 8686 O O . THR B 1 288 ? 13.031 31.281 9.977 1 95.75 288 THR B O 1
ATOM 8689 N N . VAL B 1 289 ? 14.344 31.203 11.82 1 95.25 289 VAL B N 1
ATOM 8690 C CA . VAL B 1 289 ? 13.836 32.406 12.43 1 95.25 289 VAL B CA 1
ATOM 8691 C C . VAL B 1 289 ? 13.852 33.562 11.414 1 95.25 289 VAL B C 1
ATOM 8693 O O . VAL B 1 289 ? 14.867 33.812 10.766 1 95.25 289 VAL B O 1
ATOM 8696 N N . GLY B 1 290 ? 12.742 34.188 11.188 1 95.31 290 GLY B N 1
ATOM 8697 C CA . GLY B 1 290 ? 12.625 35.344 10.305 1 95.31 290 GLY B CA 1
ATOM 8698 C C . GLY B 1 290 ? 12.156 34.969 8.906 1 95.31 290 GLY B C 1
ATOM 8699 O O . GLY B 1 290 ? 11.609 35.812 8.188 1 95.31 290 GLY B O 1
ATOM 8700 N N . ASP B 1 291 ? 12.406 33.781 8.469 1 97.06 291 ASP B N 1
ATOM 8701 C CA . ASP B 1 291 ? 11.906 33.312 7.18 1 97.06 291 ASP B CA 1
ATOM 8702 C C . ASP B 1 291 ? 10.383 33.188 7.188 1 97.06 291 ASP B C 1
ATOM 8704 O O . ASP B 1 291 ? 9.773 33.094 8.25 1 97.06 291 ASP B O 1
ATOM 8708 N N . LYS B 1 292 ? 9.797 33.25 6.02 1 98.31 292 LYS B N 1
ATOM 8709 C CA . LYS B 1 292 ? 8.336 33.219 5.906 1 98.31 292 LYS B CA 1
ATOM 8710 C C . LYS B 1 292 ? 7.887 32.188 4.883 1 98.31 292 LYS B C 1
ATOM 8712 O O . LYS B 1 292 ? 8.664 31.797 4.008 1 98.31 292 LYS B O 1
ATOM 8717 N N . VAL B 1 293 ? 6.691 31.719 5.043 1 98.06 293 VAL B N 1
ATOM 8718 C CA . VAL B 1 293 ? 6.094 30.703 4.176 1 98.06 293 VAL B CA 1
ATOM 8719 C C . VAL B 1 293 ? 4.633 31.062 3.896 1 98.06 293 VAL B C 1
ATOM 8721 O O . VAL B 1 293 ? 3.889 31.406 4.812 1 98.06 293 VAL B O 1
ATOM 8724 N N . ARG B 1 294 ? 4.207 31.016 2.664 1 98.06 294 ARG B N 1
ATOM 8725 C CA . ARG B 1 294 ? 2.805 31.188 2.293 1 98.06 294 ARG B CA 1
ATOM 8726 C C . ARG B 1 294 ? 2.021 29.906 2.525 1 98.06 294 ARG B C 1
ATOM 8728 O O . ARG B 1 294 ? 2.496 28.812 2.197 1 98.06 294 ARG B O 1
ATOM 8735 N N . LEU B 1 295 ? 0.83 29.938 3.055 1 98.62 295 LEU B N 1
ATOM 8736 C CA . LEU B 1 295 ? -0.006 28.766 3.305 1 98.62 295 LEU B CA 1
ATOM 8737 C C . LEU B 1 295 ? -0.888 28.469 2.098 1 98.62 295 LEU B C 1
ATOM 8739 O O . LEU B 1 295 ? -1.921 29.109 1.899 1 98.62 295 LEU B O 1
ATOM 8743 N N . GLY B 1 296 ? -0.518 27.359 1.337 1 97.69 296 GLY B N 1
ATOM 8744 C CA . GLY B 1 296 ? -1.243 27.031 0.117 1 97.69 296 GLY B CA 1
ATOM 8745 C C . GLY B 1 296 ? -1.281 28.188 -0.871 1 97.69 296 GLY B C 1
ATOM 8746 O O . GLY B 1 296 ? -0.243 28.766 -1.194 1 97.69 296 GLY B O 1
ATOM 8747 N N . ASP B 1 297 ? -2.451 28.406 -1.437 1 97.31 297 ASP B N 1
ATOM 8748 C CA . ASP B 1 297 ? -2.613 29.547 -2.342 1 97.31 297 ASP B CA 1
ATOM 8749 C C . ASP B 1 297 ? -3.383 30.672 -1.668 1 97.31 297 ASP B C 1
ATOM 8751 O O . ASP B 1 297 ? -4.004 31.5 -2.344 1 97.31 297 ASP B O 1
ATOM 8755 N N . THR B 1 298 ? -3.391 30.688 -0.269 1 98.12 298 THR B N 1
ATOM 8756 C CA . THR B 1 298 ? -4 31.781 0.474 1 98.12 298 THR B CA 1
ATOM 8757 C C . THR B 1 298 ? -3.094 33 0.465 1 98.12 298 THR B C 1
ATOM 8759 O O . THR B 1 298 ? -1.944 32.938 0.024 1 98.12 298 THR B O 1
ATOM 8762 N N . SER B 1 299 ? -3.65 34.125 0.935 1 97.31 299 SER B N 1
ATOM 8763 C CA . SER B 1 299 ? -2.848 35.312 1.117 1 97.31 299 SER B CA 1
ATOM 8764 C C . SER B 1 299 ? -2.121 35.312 2.459 1 97.31 299 SER B C 1
ATOM 8766 O O . SER B 1 299 ? -1.372 36.25 2.777 1 97.31 299 SER B O 1
ATOM 8768 N N . LEU B 1 300 ? -2.291 34.25 3.242 1 98.38 300 LEU B N 1
ATOM 8769 C CA . LEU B 1 300 ? -1.703 34.125 4.574 1 98.38 300 LEU B CA 1
ATOM 8770 C C . LEU B 1 300 ? -0.234 33.719 4.488 1 98.38 300 LEU B C 1
ATOM 8772 O O . LEU B 1 300 ? 0.105 32.719 3.875 1 98.38 300 LEU B O 1
ATOM 8776 N N . VAL B 1 301 ? 0.622 34.5 5.102 1 98.38 301 VAL B N 1
ATOM 8777 C CA . VAL B 1 301 ? 2.059 34.25 5.168 1 98.38 301 VAL B CA 1
ATOM 8778 C C . VAL B 1 301 ? 2.508 34.219 6.625 1 98.38 301 VAL B C 1
ATOM 8780 O O . VAL B 1 301 ? 2.271 35.156 7.387 1 98.38 301 VAL B O 1
ATOM 8783 N N . ILE B 1 302 ? 3.131 33.188 7.016 1 98.62 302 ILE B N 1
ATOM 8784 C CA . ILE B 1 302 ? 3.59 33.062 8.391 1 98.62 302 ILE B CA 1
ATOM 8785 C C . ILE B 1 302 ? 5.102 33.25 8.453 1 98.62 302 ILE B C 1
ATOM 8787 O O . ILE B 1 302 ? 5.805 33 7.469 1 98.62 302 ILE B O 1
ATOM 8791 N N . GLU B 1 303 ? 5.531 33.688 9.594 1 98.5 303 GLU B N 1
ATOM 8792 C CA . GLU B 1 303 ? 6.949 33.906 9.883 1 98.5 303 GLU B CA 1
ATOM 8793 C C . GLU B 1 303 ? 7.41 33.031 11.047 1 98.5 303 GLU B C 1
ATOM 8795 O O . GLU B 1 303 ? 6.707 32.906 12.047 1 98.5 303 GLU B O 1
ATOM 8800 N N . VAL B 1 304 ? 8.609 32.375 10.906 1 97.5 304 VAL B N 1
ATOM 8801 C CA . VAL B 1 304 ? 9.164 31.516 11.961 1 97.5 304 VAL B CA 1
ATOM 8802 C C . VAL B 1 304 ? 9.555 32.375 13.156 1 97.5 304 VAL B C 1
ATOM 8804 O O . VAL B 1 304 ? 10.375 33.312 13.023 1 97.5 304 VAL B O 1
ATOM 8807 N N . GLU B 1 305 ? 8.977 32.094 14.266 1 95.94 305 GLU B N 1
ATOM 8808 C CA . GLU B 1 305 ? 9.219 32.875 15.484 1 95.94 305 GLU B CA 1
ATOM 8809 C C . GLU B 1 305 ? 10.453 32.375 16.219 1 95.94 305 GLU B C 1
ATOM 8811 O O . GLU B 1 305 ? 11.234 33.156 16.75 1 95.94 305 GLU B O 1
ATOM 8816 N N . HIS B 1 306 ? 10.586 31.078 16.328 1 95.12 306 HIS B N 1
ATOM 8817 C CA . HIS B 1 306 ? 11.672 30.438 17.062 1 95.12 306 HIS B CA 1
ATOM 8818 C C . HIS B 1 306 ? 12.188 29.203 16.297 1 95.12 306 HIS B C 1
ATOM 8820 O O . HIS B 1 306 ? 11.438 28.562 15.562 1 95.12 306 HIS B O 1
ATOM 8826 N N . ASP B 1 307 ? 13.43 28.984 16.391 1 96.75 307 ASP B N 1
ATOM 8827 C CA . ASP B 1 307 ? 14.102 27.766 15.938 1 96.75 307 ASP B CA 1
ATOM 8828 C C . ASP B 1 307 ? 14.773 27.047 17.094 1 96.75 307 ASP B C 1
ATOM 8830 O O . ASP B 1 307 ? 15.828 27.469 17.578 1 96.75 307 ASP B O 1
ATOM 8834 N N . LEU B 1 308 ? 14.195 25.922 17.484 1 96.06 308 LEU B N 1
ATOM 8835 C CA . LEU B 1 308 ? 14.656 25.234 18.688 1 96.06 308 LEU B CA 1
ATOM 8836 C C . LEU B 1 308 ? 15.766 24.25 18.344 1 96.06 308 LEU B C 1
ATOM 8838 O O . LEU B 1 308 ? 16.281 23.562 19.234 1 96.06 308 LEU B O 1
ATOM 8842 N N . ILE B 1 309 ? 16.125 24.156 17.125 1 96 309 ILE B N 1
ATOM 8843 C CA . ILE B 1 309 ? 17.188 23.266 16.688 1 96 309 ILE B CA 1
ATOM 8844 C C . ILE B 1 309 ? 18.516 24.016 16.625 1 96 309 ILE B C 1
ATOM 8846 O O . ILE B 1 309 ? 19.531 23.547 17.156 1 96 309 ILE B O 1
ATOM 8850 N N . SER B 1 310 ? 18.484 25.219 16.031 1 91.06 310 SER B N 1
ATOM 8851 C CA . SER B 1 310 ? 19.719 25.906 15.656 1 91.06 310 SER B CA 1
ATOM 8852 C C . SER B 1 310 ? 19.953 27.125 16.547 1 91.06 310 SER B C 1
ATOM 8854 O O . SER B 1 310 ? 21.031 27.734 16.516 1 91.06 310 SER B O 1
ATOM 8856 N N . VAL B 1 311 ? 19.047 27.516 17.203 1 81 311 VAL B N 1
ATOM 8857 C CA . VAL B 1 311 ? 19.219 28.656 18.094 1 81 311 VAL B CA 1
ATOM 8858 C C . VAL B 1 311 ? 19.125 28.203 19.547 1 81 311 VAL B C 1
ATOM 8860 O O . VAL B 1 311 ? 18.016 28.047 20.078 1 81 311 VAL B O 1
ATOM 8863 N N . LEU B 1 312 ? 20.172 27.969 20.141 1 73.81 312 LEU B N 1
ATOM 8864 C CA . LEU B 1 312 ? 20.25 27.406 21.484 1 73.81 312 LEU B CA 1
ATOM 8865 C C . LEU B 1 312 ? 20.812 28.422 22.469 1 73.81 312 LEU B C 1
ATOM 8867 O O . LEU B 1 312 ? 21.922 28.922 22.297 1 73.81 312 LEU B O 1
ATOM 8871 N N . GLY B 1 313 ? 20.062 28.703 23.562 1 66.31 313 GLY B N 1
ATOM 8872 C CA . GLY B 1 313 ? 20.531 29.688 24.547 1 66.31 313 GLY B CA 1
ATOM 8873 C C . GLY B 1 313 ? 20.844 31.031 23.938 1 66.31 313 GLY B C 1
ATOM 8874 O O . GLY B 1 313 ? 21.828 31.688 24.328 1 66.31 313 GLY B O 1
ATOM 8875 N N . GLY B 1 314 ? 20.125 31.359 22.906 1 69.88 314 GLY B N 1
ATOM 8876 C CA . GLY B 1 314 ? 20.328 32.656 22.281 1 69.88 314 GLY B CA 1
ATOM 8877 C C . GLY B 1 314 ? 21.438 32.656 21.25 1 69.88 314 GLY B C 1
ATOM 8878 O O . GLY B 1 314 ? 21.688 33.656 20.609 1 69.88 314 GLY B O 1
ATOM 8879 N N . GLN B 1 315 ? 22.078 31.562 21.172 1 78.56 315 GLN B N 1
ATOM 8880 C CA . GLN B 1 315 ? 23.188 31.469 20.219 1 78.56 315 GLN B CA 1
ATOM 8881 C C . GLN B 1 315 ? 22.797 30.688 18.969 1 78.56 315 GLN B C 1
ATOM 8883 O O . GLN B 1 315 ? 22.047 29.703 19.062 1 78.56 315 GLN B O 1
ATOM 8888 N N . LEU B 1 316 ? 23.25 31.234 17.875 1 79.56 316 LEU B N 1
ATOM 8889 C CA . LEU B 1 316 ? 23.016 30.578 16.578 1 79.56 316 LEU B CA 1
ATOM 8890 C C . LEU B 1 316 ? 23.969 29.406 16.406 1 79.56 316 LEU B C 1
ATOM 8892 O O . LEU B 1 316 ? 25.203 29.578 16.375 1 79.56 316 LEU B O 1
ATOM 8896 N N . LYS B 1 317 ? 23.5 28.188 16.328 1 86.62 317 LYS B N 1
ATOM 8897 C CA . LYS B 1 317 ? 24.297 26.969 16.188 1 86.62 317 LYS B CA 1
ATOM 8898 C C . LYS B 1 317 ? 23.844 26.156 14.992 1 86.62 317 LYS B C 1
ATOM 8900 O O . LYS B 1 317 ? 23.547 24.953 15.125 1 86.62 317 LYS B O 1
ATOM 8905 N N . TYR B 1 318 ? 23.906 26.844 13.812 1 93.38 318 TYR B N 1
ATOM 8906 C CA . TYR B 1 318 ? 23.562 26.125 12.586 1 93.38 318 TYR B CA 1
ATOM 8907 C C . TYR B 1 318 ? 24.656 25.125 12.211 1 93.38 318 TYR B C 1
ATOM 8909 O O . TYR B 1 318 ? 25.812 25.297 12.586 1 93.38 318 TYR B O 1
ATOM 8917 N N . GLY B 1 319 ? 24.281 24.047 11.57 1 94 319 GLY B N 1
ATOM 8918 C CA . GLY B 1 319 ? 25.266 23.109 11.023 1 94 319 GLY B CA 1
ATOM 8919 C C . GLY B 1 319 ? 25.234 21.766 11.703 1 94 319 GLY B C 1
ATOM 8920 O O . GLY B 1 319 ? 26.047 20.891 11.375 1 94 319 GLY B O 1
ATOM 8921 N N . ASP B 1 320 ? 24.234 21.578 12.523 1 94.25 320 ASP B N 1
ATOM 8922 C CA . ASP B 1 320 ? 24.156 20.344 13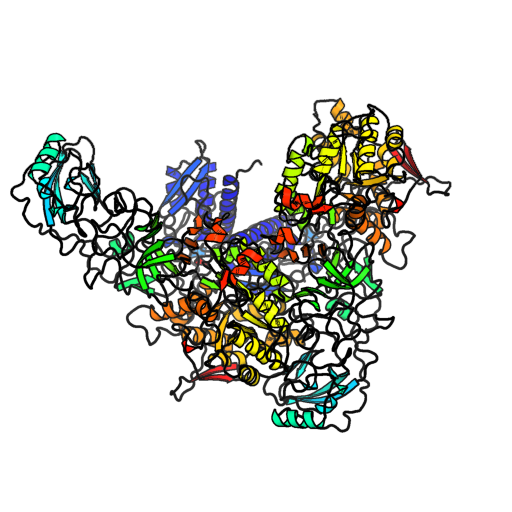.289 1 94.25 320 ASP B CA 1
ATOM 8923 C C . ASP B 1 320 ? 22.734 19.766 13.234 1 94.25 320 ASP B C 1
ATOM 8925 O O . ASP B 1 320 ? 22.281 19.141 14.195 1 94.25 320 ASP B O 1
ATOM 8929 N N . GLU B 1 321 ? 22 20.031 12.148 1 95.81 321 GLU B N 1
ATOM 8930 C CA . GLU B 1 321 ? 20.625 19.547 11.961 1 95.81 321 GLU B CA 1
ATOM 8931 C C . GLU B 1 321 ? 20.594 18.047 11.703 1 95.81 321 GLU B C 1
ATOM 8933 O O . GLU B 1 321 ? 21.469 17.516 11.016 1 95.81 321 GLU B O 1
ATOM 8938 N N . CYS B 1 322 ? 19.609 17.344 12.281 1 96.69 322 CYS B N 1
ATOM 8939 C CA . CYS B 1 322 ? 19.375 15.945 11.945 1 96.69 322 CYS B CA 1
ATOM 8940 C C . CYS B 1 322 ? 18.812 15.805 10.539 1 96.69 322 CYS B C 1
ATOM 8942 O O . CYS B 1 322 ? 17.922 16.562 10.148 1 96.69 322 CYS B O 1
ATOM 8944 N N . LYS B 1 323 ? 19.391 14.984 9.812 1 95.38 323 LYS B N 1
ATOM 8945 C CA . LYS B 1 323 ? 18.922 14.641 8.469 1 95.38 323 LYS B CA 1
ATOM 8946 C C . LYS B 1 323 ? 19.125 13.156 8.18 1 95.38 323 LYS B C 1
ATOM 8948 O O . LYS B 1 323 ? 20.203 12.617 8.398 1 95.38 323 LYS B O 1
ATOM 8953 N N . PHE B 1 324 ? 18.078 12.516 7.781 1 95.12 324 PHE B N 1
ATOM 8954 C CA . PHE B 1 324 ? 18.172 11.109 7.395 1 95.12 324 PHE B CA 1
ATOM 8955 C C . PHE B 1 324 ? 18.453 10.977 5.902 1 95.12 324 PHE B C 1
ATOM 8957 O O . PHE B 1 324 ? 17.984 11.781 5.102 1 95.12 324 PHE B O 1
ATOM 8964 N N . GLY B 1 325 ? 19.094 9.891 5.512 1 89.38 325 GLY B N 1
ATOM 8965 C CA . GLY B 1 325 ? 19.375 9.547 4.125 1 89.38 325 GLY B CA 1
ATOM 8966 C C . GLY B 1 325 ? 20.766 9 3.918 1 89.38 325 GLY B C 1
ATOM 8967 O O . GLY B 1 325 ? 21.594 8.992 4.844 1 89.38 325 GLY B O 1
ATOM 8968 N N . GLY B 1 326 ? 21.047 8.547 2.717 1 87.94 326 GLY B N 1
ATOM 8969 C CA . GLY B 1 326 ? 22.359 8 2.412 1 87.94 326 GLY B CA 1
ATOM 8970 C C . GLY B 1 326 ? 23.484 8.992 2.639 1 87.94 326 GLY B C 1
ATOM 8971 O O . GLY B 1 326 ? 23.547 10.031 1.982 1 87.94 326 GLY B O 1
ATOM 8972 N N . GLY B 1 327 ? 24.359 8.695 3.494 1 90 327 GLY B N 1
ATOM 8973 C CA . GLY B 1 327 ? 25.531 9.516 3.773 1 90 327 GLY B CA 1
ATOM 8974 C C . GLY B 1 327 ? 25.203 10.75 4.594 1 90 327 GLY B C 1
ATOM 8975 O O . GLY B 1 327 ? 26.016 11.672 4.684 1 90 327 GLY B O 1
ATOM 8976 N N . LYS B 1 328 ? 24.047 10.781 5.164 1 94.25 328 LYS B N 1
ATOM 8977 C CA . LYS B 1 328 ? 23.625 11.984 5.883 1 94.25 328 LYS B CA 1
ATOM 8978 C C . LYS B 1 328 ? 23.938 11.867 7.371 1 94.25 328 LYS B C 1
ATOM 8980 O O . LYS B 1 328 ? 25 11.344 7.75 1 94.25 328 LYS B O 1
ATOM 8985 N N . VAL B 1 329 ? 23.078 12.359 8.234 1 96.12 329 VAL B N 1
ATOM 8986 C CA . VAL B 1 329 ? 23.469 12.617 9.617 1 96.12 329 VAL B CA 1
ATOM 8987 C C . VAL B 1 329 ? 23.047 11.445 10.5 1 96.12 329 VAL B C 1
ATOM 8989 O O . VAL B 1 329 ? 23.859 10.93 11.281 1 96.12 329 VAL B O 1
ATOM 8992 N N . LEU B 1 330 ? 21.75 10.961 10.398 1 96.56 330 LEU B N 1
ATOM 8993 C CA . LEU B 1 330 ? 21.203 9.977 11.32 1 96.56 330 LEU B CA 1
ATOM 8994 C C . LEU B 1 330 ? 21.766 8.586 11.039 1 96.56 330 LEU B C 1
ATOM 8996 O O . LEU B 1 330 ? 21.031 7.672 10.664 1 96.56 330 LEU B O 1
ATOM 9000 N N . ARG B 1 331 ? 23.031 8.453 11.289 1 96.44 331 ARG B N 1
ATOM 9001 C CA . ARG B 1 331 ? 23.766 7.211 11.102 1 96.44 331 ARG B CA 1
ATOM 9002 C C . ARG B 1 331 ? 24.484 6.793 12.383 1 96.44 331 ARG B C 1
ATOM 9004 O O . ARG B 1 331 ? 24.688 7.613 13.281 1 96.44 331 ARG B O 1
ATOM 9011 N N . GLU B 1 332 ? 24.922 5.574 12.477 1 95.12 332 GLU B N 1
ATOM 9012 C CA . GLU B 1 332 ? 25.531 4.961 13.656 1 95.12 332 GLU B CA 1
ATOM 9013 C C . GLU B 1 332 ? 26.781 5.715 14.094 1 95.12 332 GLU B C 1
ATOM 9015 O O . GLU B 1 332 ? 27.719 5.895 13.305 1 95.12 332 GLU B O 1
ATOM 9020 N N . GLY B 1 333 ? 26.75 6.117 15.336 1 94.94 333 GLY B N 1
ATOM 9021 C CA . GLY B 1 333 ? 27.875 6.812 15.938 1 94.94 333 GLY B CA 1
ATOM 9022 C C . GLY B 1 333 ? 27.938 8.281 15.555 1 94.94 333 GLY B C 1
ATOM 9023 O O . GLY B 1 333 ? 28.797 9.023 16.062 1 94.94 333 GLY B O 1
ATOM 9024 N N . MET B 1 334 ? 27.094 8.711 14.688 1 97.25 334 MET B N 1
ATOM 9025 C CA . MET B 1 334 ? 26.969 10.102 14.258 1 97.25 334 MET B CA 1
ATOM 9026 C C . MET B 1 334 ? 25.734 10.75 14.867 1 97.25 334 MET B C 1
ATOM 9028 O O . MET B 1 334 ? 25.578 10.781 16.094 1 97.25 334 MET B O 1
ATOM 9032 N N . GLY B 1 335 ? 24.734 11.078 14.047 1 97.44 335 GLY B N 1
ATOM 9033 C CA . GLY B 1 335 ? 23.516 11.633 14.625 1 97.44 335 GLY B CA 1
ATOM 9034 C C . GLY B 1 335 ? 22.688 10.609 15.367 1 97.44 335 GLY B C 1
ATOM 9035 O O . GLY B 1 335 ? 21.797 10.961 16.141 1 97.44 335 GLY B O 1
ATOM 9036 N N . GLN B 1 336 ? 22.906 9.375 15.164 1 97.62 336 GLN B N 1
ATOM 9037 C CA . GLN B 1 336 ? 22.328 8.266 15.906 1 97.62 336 GLN B CA 1
ATOM 9038 C C . GLN B 1 336 ? 23.281 7.742 16.969 1 97.62 336 GLN B C 1
ATOM 9040 O O . GLN B 1 336 ? 24.375 7.281 16.656 1 97.62 336 GLN B O 1
ATOM 9045 N N . ALA B 1 337 ? 22.875 7.746 18.203 1 97.25 337 ALA B N 1
ATOM 9046 C CA . ALA B 1 337 ? 23.734 7.359 19.328 1 97.25 337 ALA B CA 1
ATOM 9047 C C . ALA B 1 337 ? 23.844 5.844 19.438 1 97.25 337 ALA B C 1
ATOM 9049 O O . ALA B 1 337 ? 22.922 5.121 19.047 1 97.25 337 ALA B O 1
ATOM 9050 N N . ALA B 1 338 ? 24.953 5.359 19.875 1 95.12 338 ALA B N 1
ATOM 9051 C CA . ALA B 1 338 ? 25.141 3.967 20.266 1 95.12 338 ALA B CA 1
ATOM 9052 C C . ALA B 1 338 ? 25.062 3.805 21.781 1 95.12 338 ALA B C 1
ATOM 9054 O O . ALA B 1 338 ? 25.125 4.789 22.516 1 95.12 338 ALA B O 1
ATOM 9055 N N . HIS B 1 339 ? 24.828 2.627 22.281 1 93.44 339 HIS B N 1
ATOM 9056 C CA . HIS B 1 339 ? 24.844 2.281 23.688 1 93.44 339 HIS B CA 1
ATOM 9057 C C . HIS B 1 339 ? 23.609 2.826 24.406 1 93.44 339 HIS B C 1
ATOM 9059 O O . HIS B 1 339 ? 23.656 3.146 25.594 1 93.44 339 HIS B O 1
ATOM 9065 N N . LEU B 1 340 ? 22.562 3.078 23.656 1 94.69 340 LEU B N 1
ATOM 9066 C CA . LEU B 1 340 ? 21.297 3.502 24.25 1 94.69 340 LEU B CA 1
ATOM 9067 C C . LEU B 1 340 ? 20.188 2.508 23.922 1 94.69 340 LEU B C 1
ATOM 9069 O O . LEU B 1 340 ? 20.109 1.998 22.797 1 94.69 340 LEU B O 1
ATOM 9073 N N . THR B 1 341 ? 19.422 2.24 24.922 1 95.44 341 THR B N 1
ATOM 9074 C CA . THR B 1 341 ? 18.328 1.294 24.75 1 95.44 341 THR B CA 1
ATOM 9075 C C . THR B 1 341 ? 17.016 2.029 24.5 1 95.44 341 THR B C 1
ATOM 9077 O O . THR B 1 341 ? 16.984 3.26 24.438 1 95.44 341 THR B O 1
ATOM 9080 N N . SER B 1 342 ? 15.953 1.25 24.359 1 94.88 342 SER B N 1
ATOM 9081 C CA . SER B 1 342 ? 14.641 1.806 24.047 1 94.88 342 SER B CA 1
ATOM 9082 C C . SER B 1 342 ? 14.148 2.707 25.188 1 94.88 342 SER B C 1
ATOM 9084 O O . SER B 1 342 ? 13.344 3.611 24.953 1 94.88 342 SER B O 1
ATOM 9086 N N . LYS B 1 343 ? 14.578 2.543 26.359 1 94.88 343 LYS B N 1
ATOM 9087 C CA . LYS B 1 343 ? 14.164 3.375 27.484 1 94.88 343 LYS B CA 1
ATOM 9088 C C . LYS B 1 343 ? 14.742 4.785 27.375 1 94.88 343 LYS B C 1
ATOM 9090 O O . LYS B 1 343 ? 14.172 5.738 27.906 1 94.88 343 LYS B O 1
ATOM 9095 N N . ASP B 1 344 ? 15.82 4.875 26.609 1 95.38 344 ASP B N 1
ATOM 9096 C CA . ASP B 1 344 ? 16.562 6.133 26.594 1 95.38 344 ASP B CA 1
ATOM 9097 C C . ASP B 1 344 ? 16.406 6.848 25.266 1 95.38 344 ASP B C 1
ATOM 9099 O O . ASP B 1 344 ? 16.938 7.949 25.078 1 95.38 344 ASP B O 1
ATOM 9103 N N . THR B 1 345 ? 15.742 6.234 24.344 1 97.56 345 THR B N 1
ATOM 9104 C CA . THR B 1 345 ? 15.68 6.809 23 1 97.56 345 THR B CA 1
ATOM 9105 C C . THR B 1 345 ? 14.227 6.953 22.547 1 97.56 345 THR B C 1
ATOM 9107 O O . THR B 1 345 ? 13.32 6.375 23.141 1 97.56 345 THR B O 1
ATOM 9110 N N . LEU B 1 346 ? 13.984 7.738 21.5 1 98.25 346 LEU B N 1
ATOM 9111 C CA . LEU B 1 346 ? 12.68 7.957 20.891 1 98.25 346 LEU B CA 1
ATOM 9112 C C . LEU B 1 346 ? 12.25 6.734 20.078 1 98.25 346 LEU B C 1
ATOM 9114 O O . LEU B 1 346 ? 13.102 5.977 19.594 1 98.25 346 LEU B O 1
ATOM 9118 N N . ASP B 1 347 ? 10.93 6.52 20 1 98 347 ASP B N 1
ATOM 9119 C CA . ASP B 1 347 ? 10.414 5.582 19 1 98 347 ASP B CA 1
ATOM 9120 C C . ASP B 1 347 ? 10.477 6.176 17.594 1 98 347 ASP B C 1
ATOM 9122 O O . ASP B 1 347 ? 10.797 5.473 16.641 1 98 347 ASP B O 1
ATOM 9126 N N . THR B 1 348 ? 10.086 7.426 17.484 1 98.25 348 THR B N 1
ATOM 9127 C CA . THR B 1 348 ? 10.062 8.141 16.203 1 98.25 348 THR B CA 1
ATOM 9128 C C . THR B 1 348 ? 10.484 9.594 16.391 1 98.25 348 THR B C 1
ATOM 9130 O O . THR B 1 348 ? 10.086 10.242 17.359 1 98.25 348 THR B O 1
ATOM 9133 N N . VAL B 1 349 ? 11.273 10.102 15.516 1 98.56 349 VAL B N 1
ATOM 9134 C CA . VAL B 1 349 ? 11.609 11.523 15.477 1 98.56 349 VAL B CA 1
ATOM 9135 C C . VAL B 1 349 ? 11.102 12.133 14.164 1 98.56 349 VAL B C 1
ATOM 9137 O O . VAL B 1 349 ? 11.266 11.547 13.094 1 98.56 349 VAL B O 1
ATOM 9140 N N . ILE B 1 350 ? 10.398 13.219 14.203 1 98.62 350 ILE B N 1
ATOM 9141 C CA . ILE B 1 350 ? 10.109 14.07 13.055 1 98.62 350 ILE B CA 1
ATOM 9142 C C . ILE B 1 350 ? 11.125 15.203 12.984 1 98.62 350 ILE B C 1
ATOM 9144 O O . ILE B 1 350 ? 11.148 16.078 13.859 1 98.62 350 ILE B O 1
ATOM 9148 N N . THR B 1 351 ? 11.922 15.211 11.953 1 98.19 351 THR B N 1
ATOM 9149 C CA . THR B 1 351 ? 13.062 16.125 11.93 1 98.19 351 THR B CA 1
ATOM 9150 C C . THR B 1 351 ? 12.688 17.438 11.234 1 98.19 351 THR B C 1
ATOM 9152 O O . THR B 1 351 ? 12 17.422 10.211 1 98.19 351 THR B O 1
ATOM 9155 N N . ASN B 1 352 ? 13.086 18.547 11.766 1 97.88 352 ASN B N 1
ATOM 9156 C CA . ASN B 1 352 ? 13.109 19.875 11.148 1 97.88 352 ASN B CA 1
ATOM 9157 C C . ASN B 1 352 ? 11.711 20.328 10.742 1 97.88 352 ASN B C 1
ATOM 9159 O O . ASN B 1 352 ? 11.531 20.922 9.688 1 97.88 352 ASN B O 1
ATOM 9163 N N . ALA B 1 353 ? 10.734 20.047 11.492 1 98.38 353 ALA B N 1
ATOM 9164 C CA . ALA B 1 353 ? 9.359 20.406 11.148 1 98.38 353 ALA B CA 1
ATOM 9165 C C . ALA B 1 353 ? 9.086 21.875 11.492 1 98.38 353 ALA B C 1
ATOM 9167 O O . ALA B 1 353 ? 9.648 22.406 12.445 1 98.38 353 ALA B O 1
ATOM 9168 N N . LEU B 1 354 ? 8.289 22.516 10.656 1 98.75 354 LEU B N 1
ATOM 9169 C CA . LEU B 1 354 ? 7.715 23.797 11.031 1 98.75 354 LEU B CA 1
ATOM 9170 C C . LEU B 1 354 ? 6.367 23.609 11.727 1 98.75 354 LEU B C 1
ATOM 9172 O O . LEU B 1 354 ? 5.355 23.359 11.07 1 98.75 354 LEU B O 1
ATOM 9176 N N . ILE B 1 355 ? 6.348 23.766 13 1 98.81 355 ILE B N 1
ATOM 9177 C CA . ILE B 1 355 ? 5.145 23.578 13.797 1 98.81 355 ILE B CA 1
ATOM 9178 C C . ILE B 1 355 ? 4.281 24.844 13.734 1 98.81 355 ILE B C 1
ATOM 9180 O O . ILE B 1 355 ? 4.785 25.953 13.891 1 98.81 355 ILE B O 1
ATOM 9184 N N . VAL B 1 356 ? 3.055 24.703 13.375 1 98.81 356 VAL B N 1
ATOM 9185 C CA . VAL B 1 356 ? 2.047 25.766 13.469 1 98.81 356 VAL B CA 1
ATOM 9186 C C . VAL B 1 356 ? 0.971 25.359 14.477 1 98.81 356 VAL B C 1
ATOM 9188 O O . VAL B 1 356 ? 0.176 24.453 14.219 1 98.81 356 VAL B O 1
ATOM 9191 N N . ASP B 1 357 ? 0.96 26 15.586 1 98.62 357 ASP B N 1
ATOM 9192 C CA . ASP B 1 357 ? 0.095 25.656 16.703 1 98.62 357 ASP B CA 1
ATOM 9193 C C . ASP B 1 357 ? -0.297 26.906 17.5 1 98.62 357 ASP B C 1
ATOM 9195 O O . ASP B 1 357 ? 0.513 27.828 17.672 1 98.62 357 ASP B O 1
ATOM 9199 N N . ALA B 1 358 ? -1.492 26.938 17.953 1 98.19 358 ALA B N 1
ATOM 9200 C CA . ALA B 1 358 ? -2.002 28.109 18.656 1 98.19 358 ALA B CA 1
ATOM 9201 C C . ALA B 1 358 ? -1.297 28.312 20 1 98.19 358 ALA B C 1
ATOM 9203 O O . ALA B 1 358 ? -1.138 29.438 20.453 1 98.19 358 ALA B O 1
ATOM 9204 N N . VAL B 1 359 ? -0.903 27.25 20.594 1 97.06 359 VAL B N 1
ATOM 9205 C CA . VAL B 1 359 ? -0.291 27.297 21.922 1 97.06 359 VAL B CA 1
ATOM 9206 C C . VAL B 1 359 ? 1.229 27.359 21.781 1 97.06 359 VAL B C 1
ATOM 9208 O O . VAL B 1 359 ? 1.868 28.266 22.344 1 97.06 359 VAL B O 1
ATOM 9211 N N . ALA B 1 360 ? 1.801 26.469 20.969 1 95.25 360 ALA B N 1
ATOM 9212 C CA . ALA B 1 360 ? 3.25 26.375 20.828 1 95.25 360 ALA B CA 1
ATOM 9213 C C . ALA B 1 360 ? 3.795 27.531 20 1 95.25 360 ALA B C 1
ATOM 9215 O O . ALA B 1 360 ? 4.938 27.953 20.188 1 95.25 360 ALA B O 1
ATOM 9216 N N . GLY B 1 361 ? 2.977 28.047 19.047 1 97.31 361 GLY B N 1
ATOM 9217 C CA . GLY B 1 361 ? 3.438 29.094 18.156 1 97.31 361 GLY B CA 1
ATOM 9218 C C . GLY B 1 361 ? 3.908 28.562 16.812 1 97.31 361 GLY B C 1
ATOM 9219 O O . GLY B 1 361 ? 3.477 27.5 16.375 1 97.31 361 GLY B O 1
ATOM 9220 N N . ILE B 1 362 ? 4.605 29.406 16.094 1 98.38 362 ILE B N 1
ATOM 9221 C CA . ILE B 1 362 ? 5.207 29.031 14.82 1 98.38 362 ILE B CA 1
ATOM 9222 C C . ILE B 1 362 ? 6.699 28.781 15 1 98.38 362 ILE B C 1
ATOM 9224 O O . ILE B 1 362 ? 7.508 29.719 14.93 1 98.38 362 ILE B O 1
ATOM 9228 N N . ILE B 1 363 ? 7.031 27.531 15.164 1 97.31 363 ILE B N 1
ATOM 9229 C CA . ILE B 1 363 ? 8.352 27.156 15.656 1 97.31 363 ILE B CA 1
ATOM 9230 C C . ILE B 1 363 ? 8.945 26.062 14.766 1 97.31 363 ILE B C 1
ATOM 9232 O O . ILE B 1 363 ? 8.234 25.141 14.352 1 97.31 363 ILE B O 1
ATOM 9236 N N . LYS B 1 364 ? 10.219 26.219 14.398 1 97.75 364 LYS B N 1
ATOM 9237 C CA . LYS B 1 364 ? 10.961 25.109 13.805 1 97.75 364 LYS B CA 1
ATOM 9238 C C . LYS B 1 364 ? 11.555 24.203 14.883 1 97.75 364 LYS B C 1
ATOM 9240 O O . LYS B 1 364 ? 12.203 24.688 15.812 1 97.75 364 LYS B O 1
ATOM 9245 N N . ALA B 1 365 ? 11.359 22.875 14.805 1 98.12 365 ALA B N 1
ATOM 9246 C CA . ALA B 1 365 ? 11.875 21.953 15.812 1 98.12 365 ALA B CA 1
ATOM 9247 C C . ALA B 1 365 ? 11.852 20.516 15.297 1 98.12 365 ALA B C 1
ATOM 9249 O O . ALA B 1 365 ? 11.211 20.219 14.281 1 98.12 365 ALA B O 1
ATOM 9250 N N . ASP B 1 366 ? 12.648 19.703 15.93 1 98.31 366 ASP B N 1
ATOM 9251 C CA . ASP B 1 366 ? 12.375 18.266 15.906 1 98.31 366 ASP B CA 1
ATOM 9252 C C . ASP B 1 366 ? 11.281 17.891 16.906 1 98.31 366 ASP B C 1
ATOM 9254 O O . ASP B 1 366 ? 11.156 18.531 17.969 1 98.31 366 ASP B O 1
ATOM 9258 N N . VAL B 1 367 ? 10.477 16.891 16.531 1 98.69 367 VAL B N 1
ATOM 9259 C CA . VAL B 1 367 ? 9.438 16.406 17.422 1 98.69 367 VAL B CA 1
ATOM 9260 C C . VAL B 1 367 ? 9.703 14.945 17.781 1 98.69 367 VAL B C 1
ATOM 9262 O O . VAL B 1 367 ? 9.852 14.102 16.891 1 98.69 367 VAL B O 1
ATOM 9265 N N . GLY B 1 368 ? 9.844 14.672 19.109 1 98.69 368 GLY B N 1
ATOM 9266 C CA . GLY B 1 368 ? 10.078 13.312 19.594 1 98.69 368 GLY B CA 1
ATOM 9267 C C . GLY B 1 368 ? 8.812 12.625 20.062 1 98.69 368 GLY B C 1
ATOM 9268 O O . GLY B 1 368 ? 8.008 13.211 20.797 1 98.69 368 GLY B O 1
ATOM 9269 N N . ILE B 1 369 ? 8.594 11.391 19.625 1 98.38 369 ILE B N 1
ATOM 9270 C CA . ILE B 1 369 ? 7.43 10.594 19.984 1 98.38 369 ILE B CA 1
ATOM 9271 C C . ILE B 1 369 ? 7.883 9.32 20.703 1 98.38 369 ILE B C 1
ATOM 9273 O O . ILE B 1 369 ? 8.82 8.648 20.25 1 98.38 369 ILE B O 1
ATOM 9277 N N . LYS B 1 370 ? 7.305 8.977 21.812 1 97.88 370 LYS B N 1
ATOM 9278 C CA . LYS B 1 370 ? 7.531 7.75 22.562 1 97.88 370 LYS B CA 1
ATOM 9279 C C . LYS B 1 370 ? 6.234 7.23 23.172 1 97.88 370 LYS B C 1
ATOM 9281 O O . LYS B 1 370 ? 5.465 7.996 23.766 1 97.88 370 LYS B O 1
ATOM 9286 N N . ASP B 1 371 ? 5.957 5.941 22.969 1 96.5 371 ASP B N 1
ATOM 9287 C CA . ASP B 1 371 ? 4.773 5.285 23.516 1 96.5 371 ASP B CA 1
ATOM 9288 C C . ASP B 1 371 ? 3.502 6.031 23.125 1 96.5 371 ASP B C 1
ATOM 9290 O O . ASP B 1 371 ? 2.602 6.207 23.953 1 96.5 371 ASP B O 1
ATOM 9294 N N . GLY B 1 372 ? 3.531 6.605 21.922 1 96.38 372 GLY B N 1
ATOM 9295 C CA . GLY B 1 372 ? 2.34 7.23 21.375 1 96.38 372 GLY B CA 1
ATOM 9296 C C . GLY B 1 372 ? 2.172 8.68 21.797 1 96.38 372 GLY B C 1
ATOM 9297 O O . GLY B 1 372 ? 1.225 9.344 21.375 1 96.38 372 GLY B O 1
ATOM 9298 N N . MET B 1 373 ? 3.096 9.211 22.609 1 98.06 373 MET B N 1
ATOM 9299 C CA . MET B 1 373 ? 2.992 10.555 23.172 1 98.06 373 MET B CA 1
ATOM 9300 C C . MET B 1 373 ? 4.113 11.453 22.656 1 98.06 373 MET B C 1
ATOM 9302 O O . MET B 1 373 ? 5.199 10.969 22.328 1 98.06 373 MET B O 1
ATOM 9306 N N . ILE B 1 374 ? 3.787 12.711 22.5 1 98.44 374 ILE B N 1
ATOM 9307 C CA . ILE B 1 374 ? 4.848 13.688 22.281 1 98.44 374 ILE B CA 1
ATOM 9308 C C . ILE B 1 374 ? 5.688 13.828 23.547 1 98.44 374 ILE B C 1
ATOM 9310 O O . ILE B 1 374 ? 5.172 14.227 24.594 1 98.44 374 ILE B O 1
ATOM 9314 N N . VAL B 1 375 ? 6.996 13.602 23.5 1 98.31 375 VAL B N 1
ATOM 9315 C CA . VAL B 1 375 ? 7.797 13.609 24.719 1 98.31 375 VAL B CA 1
ATOM 9316 C C . VAL B 1 375 ? 8.844 14.727 24.641 1 98.31 375 VAL B C 1
ATOM 9318 O O . VAL B 1 375 ? 9.469 15.07 25.641 1 98.31 375 VAL B O 1
ATOM 9321 N N . GLY B 1 376 ? 9.008 15.289 23.453 1 98.12 376 GLY B N 1
ATOM 9322 C CA . GLY B 1 376 ? 9.961 16.375 23.312 1 98.12 376 GLY B CA 1
ATOM 9323 C C . GLY B 1 376 ? 9.727 17.234 22.078 1 98.12 376 GLY B C 1
ATOM 9324 O O . GLY B 1 376 ? 9.32 16.719 21.031 1 98.12 376 GLY B O 1
ATOM 9325 N N . ILE B 1 377 ? 9.93 18.469 22.125 1 98.12 377 ILE B N 1
ATOM 9326 C CA . ILE B 1 377 ? 9.961 19.453 21.047 1 98.12 377 ILE B CA 1
ATOM 9327 C C . ILE B 1 377 ? 11.227 20.297 21.156 1 98.12 377 ILE B C 1
ATOM 9329 O O . ILE B 1 377 ? 11.414 21.031 22.109 1 98.12 377 ILE B O 1
ATOM 9333 N N . GLY B 1 378 ? 12.141 20.109 20.328 1 97.12 378 GLY B N 1
ATOM 9334 C CA . GLY B 1 378 ? 13.453 20.734 20.359 1 97.12 378 GLY B CA 1
ATOM 9335 C C . GLY B 1 378 ? 14.422 20.141 19.359 1 97.12 378 GLY B C 1
ATOM 9336 O O . GLY B 1 378 ? 14.102 20.016 18.172 1 97.12 378 GLY B O 1
ATOM 9337 N N . LYS B 1 379 ? 15.602 19.859 19.797 1 97.25 379 LYS B N 1
ATOM 9338 C CA . LYS B 1 379 ? 16.625 19.266 18.953 1 97.25 379 LYS B CA 1
ATOM 9339 C C . LYS B 1 379 ? 16.844 17.797 19.281 1 97.25 379 LYS B C 1
ATOM 9341 O O . LYS B 1 379 ? 17.094 17.453 20.438 1 97.25 379 LYS B O 1
ATOM 9346 N N . ALA B 1 380 ? 16.688 16.969 18.297 1 98.12 380 ALA B N 1
ATOM 9347 C CA . ALA B 1 380 ? 16.984 15.539 18.438 1 98.12 380 ALA B CA 1
ATOM 9348 C C . ALA B 1 380 ? 18.391 15.227 17.953 1 98.12 380 ALA B C 1
ATOM 9350 O O . ALA B 1 380 ? 19.031 16.047 17.281 1 98.12 380 ALA B O 1
ATOM 9351 N N . GLY B 1 381 ? 18.906 14.047 18.344 1 98.12 381 GLY B N 1
ATOM 9352 C CA . GLY B 1 381 ? 20.203 13.625 17.828 1 98.12 381 GLY B CA 1
ATOM 9353 C C . GLY B 1 381 ? 21 12.82 18.828 1 98.12 381 GLY B C 1
ATOM 9354 O O . GLY B 1 381 ? 20.438 12.031 19.594 1 98.12 381 GLY B O 1
ATOM 9355 N N . ASN B 1 382 ? 22.266 12.836 18.719 1 98.25 382 ASN B N 1
ATOM 9356 C CA . ASN B 1 382 ? 23.234 12.102 19.547 1 98.25 382 ASN B CA 1
ATOM 9357 C C . ASN B 1 382 ? 23.969 13.031 20.5 1 98.25 382 ASN B C 1
ATOM 9359 O O . ASN B 1 382 ? 24.859 13.781 20.094 1 98.25 382 ASN B O 1
ATOM 9363 N N . PRO B 1 383 ? 23.688 12.953 21.797 1 96.94 383 PRO B N 1
ATOM 9364 C CA . PRO B 1 383 ? 24.312 13.852 22.766 1 96.94 383 PRO B CA 1
ATOM 9365 C C . PRO B 1 383 ? 25.828 13.656 22.844 1 96.94 383 PRO B C 1
ATOM 9367 O O . PRO B 1 383 ? 26.531 14.523 23.359 1 96.94 383 PRO B O 1
ATOM 9370 N N . ASP B 1 384 ? 26.328 12.555 22.328 1 97.06 384 ASP B N 1
ATOM 9371 C CA . ASP B 1 384 ? 27.75 12.273 22.375 1 97.06 384 ASP B CA 1
ATOM 9372 C C . ASP B 1 384 ? 28.531 13.18 21.422 1 97.06 384 ASP B C 1
ATOM 9374 O O . ASP B 1 384 ? 29.703 13.484 21.641 1 97.06 384 ASP B O 1
ATOM 9378 N N . VAL B 1 385 ? 27.891 13.641 20.312 1 97.19 385 VAL B N 1
ATOM 9379 C CA . VAL B 1 385 ? 28.672 14.305 19.281 1 97.19 385 VAL B CA 1
ATOM 9380 C C . VAL B 1 385 ? 27.984 15.586 18.828 1 97.19 385 VAL B C 1
ATOM 9382 O O . VAL B 1 385 ? 28.562 16.406 18.109 1 97.19 385 VAL B O 1
ATOM 9385 N N . MET B 1 386 ? 26.75 15.797 19.188 1 95.69 386 MET B N 1
ATOM 9386 C CA . MET B 1 386 ? 25.984 16.969 18.766 1 95.69 386 MET B CA 1
ATOM 9387 C C . MET B 1 386 ? 25.688 17.859 19.969 1 95.69 386 MET B C 1
ATOM 9389 O O . MET B 1 386 ? 25.391 17.375 21.062 1 95.69 386 MET B O 1
ATOM 9393 N N . ASP B 1 387 ? 25.672 19.125 19.734 1 91.25 387 ASP B N 1
ATOM 9394 C CA . ASP B 1 387 ? 25.391 20.109 20.781 1 91.25 387 ASP B CA 1
ATOM 9395 C C . ASP B 1 387 ? 23.891 20.375 20.906 1 91.25 387 ASP B C 1
ATOM 9397 O O . ASP B 1 387 ? 23.172 20.375 19.922 1 91.25 387 ASP B O 1
ATOM 9401 N N . GLY B 1 388 ? 23.516 20.516 22.156 1 92.25 388 GLY B N 1
ATOM 9402 C CA . GLY B 1 388 ? 22.188 21.078 22.406 1 92.25 388 GLY B CA 1
ATOM 9403 C C . GLY B 1 388 ? 21.062 20.078 22.203 1 92.25 388 GLY B C 1
ATOM 9404 O O . GLY B 1 388 ? 19.906 20.469 22.078 1 92.25 388 GLY B O 1
ATOM 9405 N N . VAL B 1 389 ? 21.344 18.781 22.172 1 96 389 VAL B N 1
ATOM 9406 C CA . VAL B 1 389 ? 20.266 17.797 22.062 1 96 389 VAL B CA 1
ATOM 9407 C C . VAL B 1 389 ? 19.344 17.906 23.266 1 96 389 VAL B C 1
ATOM 9409 O O . VAL B 1 389 ? 19.797 17.812 24.422 1 96 389 VAL B O 1
ATOM 9412 N N . THR B 1 390 ? 18.078 18.172 23.016 1 95.88 390 THR B N 1
ATOM 9413 C CA . THR B 1 390 ? 17.094 18.328 24.078 1 95.88 390 THR B CA 1
ATOM 9414 C C . THR B 1 390 ? 17 17.047 24.906 1 95.88 390 THR B C 1
ATOM 9416 O O . THR B 1 390 ? 17.047 15.945 24.375 1 95.88 390 THR B O 1
ATOM 9419 N N . ALA B 1 391 ? 16.906 17.203 26.219 1 94.88 391 ALA B N 1
ATOM 9420 C CA . ALA B 1 391 ? 16.812 16.062 27.125 1 94.88 391 ALA B CA 1
ATOM 9421 C C . ALA B 1 391 ? 15.656 15.141 26.719 1 94.88 391 ALA B C 1
ATOM 9423 O O . ALA B 1 391 ? 14.539 15.602 26.5 1 94.88 391 ALA B O 1
ATOM 9424 N N . GLY B 1 392 ? 15.984 13.875 26.609 1 95.56 392 GLY B N 1
ATOM 9425 C CA . GLY B 1 392 ? 14.969 12.891 26.281 1 95.56 392 GLY B CA 1
ATOM 9426 C C . GLY B 1 392 ? 14.734 12.742 24.797 1 95.56 392 GLY B C 1
ATOM 9427 O O . GLY B 1 392 ? 13.867 11.977 24.359 1 95.56 392 GLY B O 1
ATOM 9428 N N . MET B 1 393 ? 15.5 13.391 24 1 97.69 393 MET B N 1
ATOM 9429 C CA . MET B 1 393 ? 15.25 13.367 22.547 1 97.69 393 MET B CA 1
ATOM 9430 C C . MET B 1 393 ? 16.406 12.711 21.812 1 97.69 393 MET B C 1
ATOM 9432 O O . MET B 1 393 ? 16.672 13.031 20.656 1 97.69 393 MET B O 1
ATOM 9436 N N . ALA B 1 394 ? 17.078 11.781 22.5 1 98.44 394 ALA B N 1
ATOM 9437 C CA . ALA B 1 394 ? 18.172 11.055 21.844 1 98.44 394 ALA B CA 1
ATOM 9438 C C . ALA B 1 394 ? 17.641 10.102 20.781 1 98.44 394 ALA B C 1
ATOM 9440 O O . ALA B 1 394 ? 16.594 9.469 20.969 1 98.44 394 ALA B O 1
ATOM 9441 N N . VAL B 1 395 ? 18.344 10.031 19.656 1 98.31 395 VAL B N 1
ATOM 9442 C CA . VAL B 1 395 ? 18.078 9.086 18.578 1 98.31 395 VAL B CA 1
ATOM 9443 C C . VAL B 1 395 ? 19 7.875 18.719 1 98.31 395 VAL B C 1
ATOM 9445 O O . VAL B 1 395 ? 20.219 8.023 18.875 1 98.31 395 VAL B O 1
ATOM 9448 N N . GLY B 1 396 ? 18.453 6.672 18.781 1 97.75 396 GLY B N 1
ATOM 9449 C CA . GLY B 1 396 ? 19.219 5.438 18.828 1 97.75 396 GLY B CA 1
ATOM 9450 C C . GLY B 1 396 ? 18.844 4.461 17.734 1 97.75 396 GLY B C 1
ATOM 9451 O O . GLY B 1 396 ? 18.125 4.824 16.797 1 97.75 396 GLY B O 1
ATOM 9452 N N . VAL B 1 397 ? 19.375 3.252 17.812 1 97.44 397 VAL B N 1
ATOM 9453 C CA . VAL B 1 397 ? 19.141 2.234 16.797 1 97.44 397 VAL B CA 1
ATOM 9454 C C . VAL B 1 397 ? 17.672 1.87 16.734 1 97.44 397 VAL B C 1
ATOM 9456 O O . VAL B 1 397 ? 17.172 1.402 15.711 1 97.44 397 VAL B O 1
ATOM 9459 N N . GLU B 1 398 ? 16.938 2.188 17.75 1 96.94 398 GLU B N 1
ATOM 9460 C CA . GLU B 1 398 ? 15.531 1.794 17.844 1 96.94 398 GLU B CA 1
ATOM 9461 C C . GLU B 1 398 ? 14.609 2.934 17.406 1 96.94 398 GLU B C 1
ATOM 9463 O O . GLU B 1 398 ? 13.391 2.84 17.562 1 96.94 398 GLU B O 1
ATOM 9468 N N . THR B 1 399 ? 15.094 4.027 16.891 1 97.94 399 THR B N 1
ATOM 9469 C CA . THR B 1 399 ? 14.32 5.207 16.516 1 97.94 399 THR B CA 1
ATOM 9470 C C . THR B 1 399 ? 14.039 5.223 15.016 1 97.94 399 THR B C 1
ATOM 9472 O O . THR B 1 399 ? 14.961 5.039 14.211 1 97.94 399 THR B O 1
ATOM 9475 N N . GLU B 1 400 ? 12.766 5.352 14.609 1 97.56 400 GLU B N 1
ATOM 9476 C CA . GLU B 1 400 ? 12.367 5.637 13.234 1 97.56 400 GLU B CA 1
ATOM 9477 C C . GLU B 1 400 ? 12.445 7.133 12.93 1 97.56 400 GLU B C 1
ATOM 9479 O O . GLU B 1 400 ? 12.461 7.953 13.852 1 97.56 400 GLU B O 1
ATOM 9484 N N . ALA B 1 401 ? 12.555 7.473 11.656 1 97.62 401 ALA B N 1
ATOM 9485 C CA . ALA B 1 401 ? 12.688 8.875 11.281 1 97.62 401 ALA B CA 1
ATOM 9486 C C . ALA B 1 401 ? 11.617 9.266 10.258 1 97.62 401 ALA B C 1
ATOM 9488 O O . ALA B 1 401 ? 11.359 8.531 9.305 1 97.62 401 ALA B O 1
ATOM 9489 N N . ILE B 1 402 ? 10.914 10.352 10.461 1 97.38 402 ILE B N 1
ATOM 9490 C CA . ILE B 1 402 ? 10.039 11.016 9.508 1 97.38 402 ILE B CA 1
ATOM 9491 C C . ILE B 1 402 ? 10.609 12.398 9.172 1 97.38 402 ILE B C 1
ATOM 9493 O O . ILE B 1 402 ? 10.891 13.195 10.062 1 97.38 402 ILE B O 1
ATOM 9497 N N . ALA B 1 403 ? 10.805 12.664 7.918 1 96.19 403 ALA B N 1
ATOM 9498 C CA . ALA B 1 403 ? 11.344 13.945 7.484 1 96.19 403 ALA B CA 1
ATOM 9499 C C . ALA B 1 403 ? 10.273 15.031 7.527 1 96.19 403 ALA B C 1
ATOM 9501 O O . ALA B 1 403 ? 9.266 14.953 6.82 1 96.19 403 ALA B O 1
ATOM 9502 N N . GLY B 1 404 ? 10.484 16.031 8.391 1 97.25 404 GLY B N 1
ATOM 9503 C CA . GLY B 1 404 ? 9.594 17.172 8.438 1 97.25 404 GLY B CA 1
ATOM 9504 C C . GLY B 1 404 ? 10.156 18.391 7.738 1 97.25 404 GLY B C 1
ATOM 9505 O O . GLY B 1 404 ? 9.539 19.469 7.738 1 97.25 404 GLY B O 1
ATOM 9506 N N . GLU B 1 405 ? 11.344 18.281 7.105 1 95 405 GLU B N 1
ATOM 9507 C CA . GLU B 1 405 ? 11.969 19.422 6.434 1 95 405 GLU B CA 1
ATOM 9508 C C . GLU B 1 405 ? 11.078 19.938 5.305 1 95 405 GLU B C 1
ATOM 9510 O O . GLU B 1 405 ? 10.68 19.188 4.418 1 95 405 GLU B O 1
ATOM 9515 N N . GLY B 1 406 ? 10.805 21.156 5.41 1 93.75 406 GLY B N 1
ATOM 9516 C CA . GLY B 1 406 ? 10 21.797 4.379 1 93.75 406 GLY B CA 1
ATOM 9517 C C . GLY B 1 406 ? 8.516 21.5 4.52 1 93.75 406 GLY B C 1
ATOM 9518 O O . GLY B 1 406 ? 7.723 21.844 3.643 1 93.75 406 GLY B O 1
ATOM 9519 N N . LYS B 1 407 ? 8.148 20.844 5.613 1 97.88 407 LYS B N 1
ATOM 9520 C CA . LYS B 1 407 ? 6.746 20.547 5.863 1 97.88 407 LYS B CA 1
ATOM 9521 C C . LYS B 1 407 ? 6.223 21.328 7.066 1 97.88 407 LYS B C 1
ATOM 9523 O O . LYS B 1 407 ? 7 21.75 7.922 1 97.88 407 LYS B O 1
ATOM 9528 N N . ILE B 1 408 ? 4.945 21.5 7.035 1 98.81 408 ILE B N 1
ATOM 9529 C CA . ILE B 1 408 ? 4.258 22.109 8.172 1 98.81 408 ILE B CA 1
ATOM 9530 C C . ILE B 1 408 ? 3.629 21 9.031 1 98.81 408 ILE B C 1
ATOM 9532 O O . ILE B 1 408 ? 3.029 20.062 8.508 1 98.81 408 ILE B O 1
ATOM 9536 N N . LEU B 1 409 ? 3.857 21.062 10.344 1 98.81 409 LEU B N 1
ATOM 9537 C CA . LEU B 1 409 ? 3.285 20.109 11.281 1 98.81 409 LEU B CA 1
ATOM 9538 C C . LEU B 1 409 ? 2.225 20.766 12.156 1 98.81 409 LEU B C 1
ATOM 9540 O O . LEU B 1 409 ? 2.475 21.812 12.75 1 98.81 409 LEU B O 1
ATOM 9544 N N . THR B 1 410 ? 1.037 20.219 12.219 1 98.88 410 THR B N 1
ATOM 9545 C CA . THR B 1 410 ? -0.035 20.688 13.078 1 98.88 410 THR B CA 1
ATOM 9546 C C . THR B 1 410 ? -0.583 19.562 13.945 1 98.88 410 THR B C 1
ATOM 9548 O O . THR B 1 410 ? -0.276 18.391 13.711 1 98.88 410 THR B O 1
ATOM 9551 N N . ALA B 1 411 ? -1.332 19.938 14.992 1 98.81 411 ALA B N 1
ATOM 9552 C CA . ALA B 1 411 ? -2.162 18.953 15.68 1 98.81 411 ALA B CA 1
ATOM 9553 C C . ALA B 1 411 ? -3.256 18.422 14.758 1 98.81 411 ALA B C 1
ATOM 9555 O O . ALA B 1 411 ? -3.674 19.109 13.82 1 98.81 411 ALA B O 1
ATOM 9556 N N . GLY B 1 412 ? -3.682 17.203 14.992 1 98.56 412 GLY B N 1
ATOM 9557 C CA . GLY B 1 412 ? -4.848 16.703 14.273 1 98.56 412 GLY B CA 1
ATOM 9558 C C . GLY B 1 412 ? -6.098 17.516 14.523 1 98.56 412 GLY B C 1
ATOM 9559 O O . GLY B 1 412 ? -6.332 17.984 15.648 1 98.56 412 GLY B O 1
ATOM 9560 N N . GLY B 1 413 ? -6.895 17.703 13.453 1 98.69 413 GLY B N 1
ATOM 9561 C CA . GLY B 1 413 ? -8.125 18.469 13.609 1 98.69 413 GLY B CA 1
ATOM 9562 C C . GLY B 1 413 ? -9.203 17.703 14.352 1 98.69 413 GLY B C 1
ATOM 9563 O O . GLY B 1 413 ? -9.172 16.484 14.414 1 98.69 413 GLY B O 1
ATOM 9564 N N . LEU B 1 414 ? -10.109 18.438 14.945 1 98.75 414 LEU B N 1
ATOM 9565 C CA . LEU B 1 414 ? -11.289 17.906 15.633 1 98.75 414 LEU B CA 1
ATOM 9566 C C . LEU B 1 414 ? -12.57 18.438 15 1 98.75 414 LEU B C 1
ATOM 9568 O O . LEU B 1 414 ? -12.656 19.609 14.641 1 98.75 414 LEU B O 1
ATOM 9572 N N . ASP B 1 415 ? -13.5 17.609 14.812 1 98.38 415 ASP B N 1
ATOM 9573 C CA . ASP B 1 415 ? -14.844 18.031 14.422 1 98.38 415 ASP B CA 1
ATOM 9574 C C . ASP B 1 415 ? -15.836 17.812 15.562 1 98.38 415 ASP B C 1
ATOM 9576 O O . ASP B 1 415 ? -16.188 16.672 15.867 1 98.38 415 ASP B O 1
ATOM 9580 N N . ALA B 1 416 ? -16.344 18.859 16.078 1 97.75 416 ALA B N 1
ATOM 9581 C CA . ALA B 1 416 ? -17.125 18.828 17.297 1 97.75 416 ALA B CA 1
ATOM 9582 C C . ALA B 1 416 ? -18.625 18.719 17 1 97.75 416 ALA B C 1
ATOM 9584 O O . ALA B 1 416 ? -19.453 18.734 17.906 1 97.75 416 ALA B O 1
ATOM 9585 N N . HIS B 1 417 ? -19.031 18.625 15.773 1 97.25 417 HIS B N 1
ATOM 9586 C CA . HIS B 1 417 ? -20.422 18.656 15.367 1 97.25 417 HIS B CA 1
ATOM 9587 C C . HIS B 1 417 ? -20.703 17.594 14.297 1 97.25 417 HIS B C 1
ATOM 9589 O O . HIS B 1 417 ? -21.109 17.938 13.18 1 97.25 417 HIS B O 1
ATOM 9595 N N . ILE B 1 418 ? -20.734 16.359 14.727 1 97.31 418 ILE B N 1
ATOM 9596 C CA . ILE B 1 418 ? -20.875 15.25 13.781 1 97.31 418 ILE B CA 1
ATOM 9597 C C . ILE B 1 418 ? -22.266 14.633 13.93 1 97.31 418 ILE B C 1
ATOM 9599 O O . ILE B 1 418 ? -22.656 14.242 15.031 1 97.31 418 ILE B O 1
ATOM 9603 N N . HIS B 1 419 ? -23 14.555 12.859 1 96.62 419 HIS B N 1
ATOM 9604 C CA . HIS B 1 419 ? -24.109 13.602 12.742 1 96.62 419 HIS B CA 1
ATOM 9605 C C . HIS B 1 419 ? -23.594 12.234 12.289 1 96.62 419 HIS B C 1
ATOM 9607 O O . HIS B 1 419 ? -23.234 12.055 11.117 1 96.62 419 HIS B O 1
ATOM 9613 N N . PHE B 1 420 ? -23.578 11.266 13.172 1 97.12 420 PHE B N 1
ATOM 9614 C CA . PHE B 1 420 ? -23.078 9.945 12.805 1 97.12 420 PHE B CA 1
ATOM 9615 C C . PHE B 1 420 ? -24.109 9.211 11.938 1 97.12 420 PHE B C 1
ATOM 9617 O O . PHE B 1 420 ? -24.656 8.188 12.352 1 97.12 420 PHE B O 1
ATOM 9624 N N . ILE B 1 421 ? -24.234 9.688 10.719 1 95.44 421 ILE B N 1
ATOM 9625 C CA . ILE B 1 421 ? -25.234 9.211 9.781 1 95.44 421 ILE B CA 1
ATOM 9626 C C . ILE B 1 421 ? -24.703 7.98 9.039 1 95.44 421 ILE B C 1
ATOM 9628 O O . ILE B 1 421 ? -25.438 6.996 8.867 1 95.44 421 ILE B O 1
ATOM 9632 N N . CYS B 1 422 ? -23.453 7.996 8.594 1 95.69 422 CYS B N 1
ATOM 9633 C CA . CYS B 1 422 ? -22.859 6.844 7.926 1 95.69 422 CYS B CA 1
ATOM 9634 C C . CYS B 1 422 ? -21.391 6.684 8.312 1 95.69 422 CYS B C 1
ATOM 9636 O O . CYS B 1 422 ? -20.703 7.672 8.555 1 95.69 422 CYS B O 1
ATOM 9638 N N . PRO B 1 423 ? -20.891 5.453 8.43 1 95.12 423 PRO B N 1
ATOM 9639 C CA . PRO B 1 423 ? -19.516 5.215 8.898 1 95.12 423 PRO B CA 1
ATOM 9640 C C . PRO B 1 423 ? -18.469 5.738 7.93 1 95.12 423 PRO B C 1
ATOM 9642 O O . PRO B 1 423 ? -17.328 5.996 8.328 1 95.12 423 PRO B O 1
ATOM 9645 N N . GLN B 1 424 ? -18.812 5.996 6.621 1 93.75 424 GLN B N 1
ATOM 9646 C CA . GLN B 1 424 ? -17.859 6.465 5.609 1 93.75 424 GLN B CA 1
ATOM 9647 C C . GLN B 1 424 ? -17.391 7.887 5.91 1 93.75 424 GLN B C 1
ATOM 9649 O O . GLN B 1 424 ? -16.406 8.352 5.344 1 93.75 424 GLN B O 1
ATOM 9654 N N . LEU B 1 425 ? -18.062 8.578 6.895 1 95.75 425 LEU B N 1
ATOM 9655 C CA . LEU B 1 425 ? -17.609 9.883 7.375 1 95.75 425 LEU B CA 1
ATOM 9656 C C . LEU B 1 425 ? -16.188 9.781 7.926 1 95.75 425 LEU B C 1
ATOM 9658 O O . LEU B 1 425 ? -15.391 10.711 7.766 1 95.75 425 LEU B O 1
ATOM 9662 N N . ALA B 1 426 ? -15.898 8.648 8.523 1 96.5 426 ALA B N 1
ATOM 9663 C CA . ALA B 1 426 ? -14.594 8.469 9.156 1 96.5 426 ALA B CA 1
ATOM 9664 C C . ALA B 1 426 ? -13.469 8.547 8.133 1 96.5 426 ALA B C 1
ATOM 9666 O O . ALA B 1 426 ? -12.43 9.164 8.383 1 96.5 426 ALA B O 1
ATOM 9667 N N . LYS B 1 427 ? -13.641 7.938 6.996 1 95.81 427 LYS B N 1
ATOM 9668 C CA . LYS B 1 427 ? -12.641 7.965 5.941 1 95.81 427 LYS B CA 1
ATOM 9669 C C . LYS B 1 427 ? -12.43 9.383 5.414 1 95.81 427 LYS B C 1
ATOM 9671 O O . LYS B 1 427 ? -11.297 9.805 5.176 1 95.81 427 LYS B O 1
ATOM 9676 N N . GLU B 1 428 ? -13.508 10.133 5.191 1 95.06 428 GLU B N 1
ATOM 9677 C CA . GLU B 1 428 ? -13.422 11.523 4.738 1 95.06 428 GLU B CA 1
ATOM 9678 C C . GLU B 1 428 ? -12.719 12.398 5.77 1 95.06 428 GLU B C 1
ATOM 9680 O O . GLU B 1 428 ? -11.914 13.258 5.41 1 95.06 428 GLU B O 1
ATOM 9685 N N . ALA B 1 429 ? -13.047 12.172 7.016 1 97.69 429 ALA B N 1
ATOM 9686 C CA . ALA B 1 429 ? -12.484 12.969 8.109 1 97.69 429 ALA B CA 1
ATOM 9687 C C . ALA B 1 429 ? -10.977 12.789 8.195 1 97.69 429 ALA B C 1
ATOM 9689 O O . ALA B 1 429 ? -10.227 13.766 8.133 1 97.69 429 ALA B O 1
ATOM 9690 N N . ILE B 1 430 ? -10.523 11.586 8.258 1 97.25 430 ILE B N 1
ATOM 9691 C CA . ILE B 1 430 ? -9.102 11.344 8.477 1 97.25 430 ILE B CA 1
ATOM 9692 C C . ILE B 1 430 ? -8.312 11.758 7.238 1 97.25 430 ILE B C 1
ATOM 9694 O O . ILE B 1 430 ? -7.195 12.273 7.348 1 97.25 430 ILE B O 1
ATOM 9698 N N . ALA B 1 431 ? -8.836 11.594 6.059 1 96.12 431 ALA B N 1
ATOM 9699 C CA . ALA B 1 431 ? -8.164 11.969 4.816 1 96.12 431 ALA B CA 1
ATOM 9700 C C . ALA B 1 431 ? -7.98 13.477 4.719 1 96.12 431 ALA B C 1
ATOM 9702 O O . ALA B 1 431 ? -7.121 13.961 3.977 1 96.12 431 ALA B O 1
ATOM 9703 N N . SER B 1 432 ? -8.805 14.234 5.516 1 97.31 432 SER B N 1
ATOM 9704 C CA . SER B 1 432 ? -8.727 15.688 5.465 1 97.31 432 SER B CA 1
ATOM 9705 C C . SER B 1 432 ? -7.895 16.25 6.613 1 97.31 432 SER B C 1
ATOM 9707 O O . SER B 1 432 ? -7.684 17.453 6.711 1 97.31 432 SER B O 1
ATOM 9709 N N . GLY B 1 433 ? -7.414 15.375 7.477 1 97.94 433 GLY B N 1
ATOM 9710 C CA . GLY B 1 433 ? -6.531 15.836 8.539 1 97.94 433 GLY B CA 1
ATOM 9711 C C . GLY B 1 433 ? -7.191 15.836 9.906 1 97.94 433 GLY B C 1
ATOM 9712 O O . GLY B 1 433 ? -6.586 16.266 10.891 1 97.94 433 GLY B O 1
ATOM 9713 N N . LEU B 1 434 ? -8.453 15.305 9.977 1 98.56 434 LEU B N 1
ATOM 9714 C CA . LEU B 1 434 ? -9.094 15.172 11.281 1 98.56 434 LEU B CA 1
ATOM 9715 C C . LEU B 1 434 ? -8.672 13.883 11.969 1 98.56 434 LEU B C 1
ATOM 9717 O O . LEU B 1 434 ? -8.516 12.852 11.312 1 98.56 434 LEU B O 1
ATOM 9721 N N . THR B 1 435 ? -8.445 13.945 13.273 1 98.56 435 THR B N 1
ATOM 9722 C CA . THR B 1 435 ? -8.062 12.766 14.039 1 98.56 435 THR B CA 1
ATOM 9723 C C . THR B 1 435 ? -9.094 12.469 15.125 1 98.56 435 THR B C 1
ATOM 9725 O O . THR B 1 435 ? -9.016 11.445 15.805 1 98.56 435 THR B O 1
ATOM 9728 N N . THR B 1 436 ? -10.086 13.375 15.328 1 98.75 436 THR B N 1
ATOM 9729 C CA . THR B 1 436 ? -11.086 13.211 16.375 1 98.75 436 THR B CA 1
ATOM 9730 C C . THR B 1 436 ? -12.469 13.633 15.898 1 98.75 436 THR B C 1
ATOM 9732 O O . THR B 1 436 ? -12.609 14.688 15.273 1 98.75 436 THR B O 1
ATOM 9735 N N . MET B 1 437 ? -13.438 12.812 16.141 1 98.31 437 MET B N 1
ATOM 9736 C CA . MET B 1 437 ? -14.836 13.078 15.797 1 98.31 437 MET B CA 1
ATOM 9737 C C . MET B 1 437 ? -15.734 12.93 17.016 1 98.31 437 MET B C 1
ATOM 9739 O O . MET B 1 437 ? -15.656 11.922 17.734 1 98.31 437 MET B O 1
ATOM 9743 N N . PHE B 1 438 ? -16.547 13.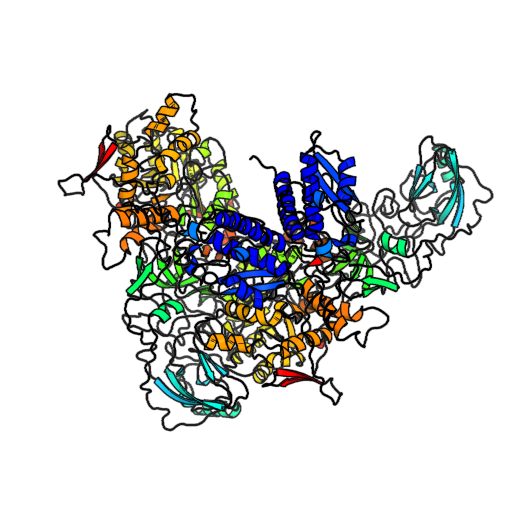859 17.312 1 97.44 438 PHE B N 1
ATOM 9744 C CA . PHE B 1 438 ? -17.531 13.664 18.391 1 97.44 438 PHE B CA 1
ATOM 9745 C C . PHE B 1 438 ? -18.812 14.422 18.078 1 97.44 438 PHE B C 1
ATOM 9747 O O . PHE B 1 438 ? -18.797 15.43 17.375 1 97.44 438 PHE B O 1
ATOM 9754 N N . GLY B 1 439 ? -19.859 14.016 18.438 1 97.56 439 GLY B N 1
ATOM 9755 C CA . GLY B 1 439 ? -21.25 14.383 18.203 1 97.56 439 GLY B CA 1
ATOM 9756 C C . GLY B 1 439 ? -22.219 13.281 18.578 1 97.56 439 GLY B C 1
ATOM 9757 O O . GLY B 1 439 ? -22.078 12.641 19.609 1 97.56 439 GLY B O 1
ATOM 9758 N N . GLY B 1 440 ? -23.344 13.172 17.766 1 97.5 440 GLY B N 1
ATOM 9759 C CA . GLY B 1 440 ? -24.328 12.164 18.078 1 97.5 440 GLY B CA 1
ATOM 9760 C C . GLY B 1 440 ? -24.984 11.562 16.844 1 97.5 440 GLY B C 1
ATOM 9761 O O . GLY B 1 440 ? -24.922 12.141 15.758 1 97.5 440 GLY B O 1
ATOM 9762 N N . GLY B 1 441 ? -25.562 10.422 17.031 1 96.62 441 GLY B N 1
ATOM 9763 C CA . GLY B 1 441 ? -26.266 9.727 15.961 1 96.62 441 GLY B CA 1
ATOM 9764 C C . GLY B 1 441 ? -26.188 8.219 16.078 1 96.62 441 GLY B C 1
ATOM 9765 O O . GLY B 1 441 ? -25.391 7.695 16.859 1 96.62 441 GLY B O 1
ATOM 9766 N N . THR B 1 442 ? -27.031 7.5 15.359 1 96.25 442 THR B N 1
ATOM 9767 C CA . THR B 1 442 ? -27.156 6.047 15.398 1 96.25 442 THR B CA 1
ATOM 9768 C C . THR B 1 442 ? -27.234 5.469 13.984 1 96.25 442 THR B C 1
ATOM 9770 O O . THR B 1 442 ? -27.844 4.414 13.773 1 96.25 442 THR B O 1
ATOM 9773 N N . GLY B 1 443 ? -26.766 6.098 13.016 1 94.44 443 GLY B N 1
ATOM 9774 C CA . GLY B 1 443 ? -27 5.781 11.609 1 94.44 443 GLY B CA 1
ATOM 9775 C C . GLY B 1 443 ? -28.016 6.695 10.953 1 94.44 443 GLY B C 1
ATOM 9776 O O . GLY B 1 443 ? -28.406 7.711 11.531 1 94.44 443 GLY B O 1
ATOM 9777 N N . PRO B 1 444 ? -28.438 6.402 9.727 1 94.81 444 PRO B N 1
ATOM 9778 C CA . PRO B 1 444 ? -29.328 7.312 9 1 94.81 444 PRO B CA 1
ATOM 9779 C C . PRO B 1 444 ? -30.781 7.219 9.461 1 94.81 444 PRO B C 1
ATOM 9781 O O . PRO B 1 444 ? -31.688 7.129 8.633 1 94.81 444 PRO B O 1
ATOM 9784 N N . ALA B 1 445 ? -30.953 7.18 10.789 1 92.81 445 ALA B N 1
ATOM 9785 C CA . ALA B 1 445 ? -32.281 7.371 11.367 1 92.81 445 ALA B CA 1
ATOM 9786 C C . ALA B 1 445 ? -32.75 8.812 11.203 1 92.81 445 ALA B C 1
ATOM 9788 O O . ALA B 1 445 ? -31.922 9.734 11.156 1 92.81 445 ALA B O 1
ATOM 9789 N N . THR B 1 446 ? -34.031 9.008 11.164 1 90 446 THR B N 1
ATOM 9790 C CA . THR B 1 446 ? -34.594 10.344 10.945 1 90 446 THR B CA 1
ATOM 9791 C C . THR B 1 446 ? -34.125 11.312 12.023 1 90 446 THR B C 1
ATOM 9793 O O . THR B 1 446 ? -33.781 12.461 11.742 1 90 446 THR B O 1
ATOM 9796 N N . GLY B 1 447 ? -34.062 10.953 13.273 1 93.12 447 GLY B N 1
ATOM 9797 C CA . GLY B 1 447 ? -33.562 11.789 14.352 1 93.12 447 GLY B CA 1
ATOM 9798 C C . GLY B 1 447 ? -32.094 12.188 14.172 1 93.12 447 GLY B C 1
ATOM 9799 O O . GLY B 1 447 ? -31.734 13.336 14.422 1 93.12 447 GLY B O 1
ATOM 9800 N N . THR B 1 448 ? -31.266 11.219 13.781 1 93.12 448 THR B N 1
ATOM 9801 C CA . THR B 1 448 ? -29.844 11.453 13.57 1 93.12 448 THR B CA 1
ATOM 9802 C C . THR B 1 448 ? -29.625 12.406 12.391 1 93.12 448 THR B C 1
ATOM 9804 O O . THR B 1 448 ? -28.719 13.234 12.422 1 93.12 448 THR B O 1
ATOM 9807 N N . CYS B 1 449 ? -30.422 12.258 11.352 1 90.62 449 CYS B N 1
ATOM 9808 C CA . CYS B 1 449 ? -30.281 13.117 10.18 1 90.62 449 CYS B CA 1
ATOM 9809 C C . CYS B 1 449 ? -30.5 14.578 10.555 1 90.62 449 CYS B C 1
ATOM 9811 O O . CYS B 1 449 ? -29.969 15.477 9.906 1 90.62 449 CYS B O 1
ATOM 9813 N N . ALA B 1 450 ? -31.203 14.781 11.711 1 90 450 ALA B N 1
ATOM 9814 C CA . ALA B 1 450 ? -31.547 16.141 12.094 1 90 450 ALA B CA 1
ATOM 9815 C C . ALA B 1 450 ? -30.75 16.594 13.312 1 90 450 ALA B C 1
ATOM 9817 O O . ALA B 1 450 ? -30.484 17.781 13.477 1 90 450 ALA B O 1
ATOM 9818 N N . THR B 1 451 ? -30.438 15.633 14.18 1 93.69 451 THR B N 1
ATOM 9819 C CA . THR B 1 451 ? -29.891 16.047 15.469 1 93.69 451 THR B CA 1
ATOM 9820 C C . THR B 1 451 ? -28.656 15.211 15.828 1 93.69 451 THR B C 1
ATOM 9822 O O . THR B 1 451 ? -28.562 14.039 15.461 1 93.69 451 THR B O 1
ATOM 9825 N N . THR B 1 452 ? -27.703 15.773 16.531 1 95.25 452 THR B N 1
ATOM 9826 C CA . THR B 1 452 ? -26.484 15.094 16.969 1 95.25 452 THR B CA 1
ATOM 9827 C C . THR B 1 452 ? -26.688 14.461 18.344 1 95.25 452 THR B C 1
ATOM 9829 O O . THR B 1 452 ? -25.875 14.648 19.25 1 95.25 452 THR B O 1
ATOM 9832 N N . CYS B 1 453 ? -27.719 13.688 18.5 1 96.31 453 CYS B N 1
ATOM 9833 C CA . CYS B 1 453 ? -28.062 12.969 19.734 1 96.31 453 CYS B CA 1
ATOM 9834 C C . CYS B 1 453 ? -27.891 11.469 19.547 1 96.31 453 CYS B C 1
ATOM 9836 O O . CYS B 1 453 ? -28.266 10.914 18.516 1 96.31 453 CYS B O 1
ATOM 9838 N N . THR B 1 454 ? -27.266 10.828 20.531 1 98 454 THR B N 1
ATOM 9839 C CA . THR B 1 454 ? -27.281 9.375 20.656 1 98 454 THR B CA 1
ATOM 9840 C C . THR B 1 454 ? -28.172 8.93 21.812 1 98 454 THR B C 1
ATOM 9842 O O . THR B 1 454 ? -27.703 8.766 22.938 1 98 454 THR B O 1
ATOM 9845 N N . PRO B 1 455 ? -29.406 8.68 21.531 1 97.75 455 PRO B N 1
ATOM 9846 C CA . PRO B 1 455 ? -30.375 8.531 22.609 1 97.75 455 PRO B CA 1
ATOM 9847 C C . PRO B 1 455 ? -30.25 7.188 23.328 1 97.75 455 PRO B C 1
ATOM 9849 O O . PRO B 1 455 ? -30.422 6.133 22.719 1 97.75 455 PRO B O 1
ATOM 9852 N N . GLY B 1 456 ? -30.047 7.227 24.656 1 97.25 456 GLY B N 1
ATOM 9853 C CA . GLY B 1 456 ? -30.156 6.051 25.516 1 97.25 456 GLY B CA 1
ATOM 9854 C C . GLY B 1 456 ? -28.844 5.281 25.641 1 97.25 456 GLY B C 1
ATOM 9855 O O . GLY B 1 456 ? -27.969 5.395 24.781 1 97.25 456 GLY B O 1
ATOM 9856 N N . PRO B 1 457 ? -28.797 4.531 26.766 1 97.31 457 PRO B N 1
ATOM 9857 C CA . PRO B 1 457 ? -27.562 3.793 27.047 1 97.31 457 PRO B CA 1
ATOM 9858 C C . PRO B 1 457 ? -27.234 2.756 25.969 1 97.31 457 PRO B C 1
ATOM 9860 O O . PRO B 1 457 ? -26.062 2.555 25.641 1 97.31 457 PRO B O 1
ATOM 9863 N N . ASN B 1 458 ? -28.297 2.115 25.406 1 96.81 458 ASN B N 1
ATOM 9864 C CA . ASN B 1 458 ? -28.062 1.058 24.438 1 96.81 458 ASN B CA 1
ATOM 9865 C C . ASN B 1 458 ? -27.438 1.605 23.156 1 96.81 458 ASN B C 1
ATOM 9867 O O . ASN B 1 458 ? -26.531 0.988 22.594 1 96.81 458 ASN B O 1
ATOM 9871 N N . HIS B 1 459 ? -27.922 2.754 22.688 1 97.44 459 HIS B N 1
ATOM 9872 C CA . HIS B 1 459 ? -27.359 3.348 21.484 1 97.44 459 HIS B CA 1
ATOM 9873 C C . HIS B 1 459 ? -25.938 3.857 21.734 1 97.44 459 HIS B C 1
ATOM 9875 O O . HIS B 1 459 ? -25.062 3.744 20.859 1 97.44 459 HIS B O 1
ATOM 9881 N N . ILE B 1 460 ? -25.688 4.43 22.844 1 97.94 460 ILE B N 1
ATOM 9882 C CA . ILE B 1 460 ? -24.359 4.926 23.188 1 97.94 460 ILE B CA 1
ATOM 9883 C C . ILE B 1 460 ? -23.375 3.766 23.203 1 97.94 460 ILE B C 1
ATOM 9885 O O . ILE B 1 460 ? -22.297 3.855 22.609 1 97.94 460 ILE B O 1
ATOM 9889 N N . LYS B 1 461 ? -23.766 2.648 23.859 1 97.44 461 LYS B N 1
ATOM 9890 C CA . LYS B 1 461 ? -22.938 1.445 23.891 1 97.44 461 LYS B CA 1
ATOM 9891 C C . LYS B 1 461 ? -22.656 0.946 22.484 1 97.44 461 LYS B C 1
ATOM 9893 O O . LYS B 1 461 ? -21.5 0.664 22.141 1 97.44 461 LYS B O 1
ATOM 9898 N N . ASN B 1 462 ? -23.703 0.894 21.703 1 96.88 462 ASN B N 1
ATOM 9899 C CA . ASN B 1 462 ? -23.562 0.37 20.344 1 96.88 462 ASN B CA 1
ATOM 9900 C C . ASN B 1 462 ? -22.625 1.233 19.5 1 96.88 462 ASN B C 1
ATOM 9902 O O . ASN B 1 462 ? -21.812 0.711 18.734 1 96.88 462 ASN B O 1
ATOM 9906 N N . MET B 1 463 ? -22.766 2.502 19.609 1 97.31 463 MET B N 1
ATOM 9907 C CA . MET B 1 463 ? -21.938 3.408 18.828 1 97.31 463 MET B CA 1
ATOM 9908 C C . MET B 1 463 ? -20.484 3.33 19.266 1 97.31 463 MET B C 1
ATOM 9910 O O . MET B 1 463 ? -19.562 3.391 18.453 1 97.31 463 MET B O 1
ATOM 9914 N N . ILE B 1 464 ? -20.234 3.244 20.562 1 97.44 464 ILE B N 1
ATOM 9915 C CA . ILE B 1 464 ? -18.891 3.074 21.094 1 97.44 464 ILE B CA 1
ATOM 9916 C C . ILE B 1 464 ? -18.266 1.793 20.531 1 97.44 464 ILE B C 1
ATOM 9918 O O . ILE B 1 464 ? -17.125 1.799 20.062 1 97.44 464 ILE B O 1
ATOM 9922 N N . GLN B 1 465 ? -19.047 0.69 20.531 1 95.69 465 GLN B N 1
ATOM 9923 C CA . GLN B 1 465 ? -18.578 -0.594 20.031 1 95.69 465 GLN B CA 1
ATOM 9924 C C . GLN B 1 465 ? -18.312 -0.536 18.531 1 95.69 465 GLN B C 1
ATOM 9926 O O . GLN B 1 465 ? -17.312 -1.061 18.047 1 95.69 465 GLN B O 1
ATOM 9931 N N . SER B 1 466 ? -19.203 0.108 17.828 1 94.88 466 SER B N 1
ATOM 9932 C CA . SER B 1 466 ? -19.094 0.153 16.375 1 94.88 466 SER B CA 1
ATOM 9933 C C . SER B 1 466 ? -17.875 0.958 15.93 1 94.88 466 SER B C 1
ATOM 9935 O O . SER B 1 466 ? -17.219 0.602 14.961 1 94.88 466 SER B O 1
ATOM 9937 N N . THR B 1 467 ? -17.5 2.002 16.578 1 94.62 467 THR B N 1
ATOM 9938 C CA . THR B 1 467 ? -16.453 2.914 16.125 1 94.62 467 THR B CA 1
ATOM 9939 C C . THR B 1 467 ? -15.086 2.443 16.609 1 94.62 467 THR B C 1
ATOM 9941 O O . THR B 1 467 ? -14.062 3.043 16.266 1 94.62 467 THR B O 1
ATOM 9944 N N . ASP B 1 468 ? -15.047 1.348 17.359 1 94 468 ASP B N 1
ATOM 9945 C CA . ASP B 1 468 ? -13.797 0.728 17.781 1 94 468 ASP B CA 1
ATOM 9946 C C . ASP B 1 468 ? -12.961 0.292 16.578 1 94 468 ASP B C 1
ATOM 9948 O O . ASP B 1 468 ? -11.75 0.098 16.703 1 94 468 ASP B O 1
ATOM 9952 N N . ALA B 1 469 ? -13.539 0.231 15.461 1 92.19 469 ALA B N 1
ATOM 9953 C CA . ALA B 1 469 ? -12.906 -0.289 14.25 1 92.19 469 ALA B CA 1
ATOM 9954 C C . ALA B 1 469 ? -12.203 0.824 13.469 1 92.19 469 ALA B C 1
ATOM 9956 O O . ALA B 1 469 ? -11.422 0.554 12.562 1 92.19 469 ALA B O 1
ATOM 9957 N N . PHE B 1 470 ? -12.398 2.131 13.844 1 94.94 470 PHE B N 1
ATOM 9958 C CA . PHE B 1 470 ? -11.891 3.244 13.055 1 94.94 470 PHE B CA 1
ATOM 9959 C C . PHE B 1 470 ? -10.703 3.898 13.75 1 94.94 470 PHE B C 1
ATOM 9961 O O . PHE B 1 470 ? -10.695 4.039 14.977 1 94.94 470 PHE B O 1
ATOM 9968 N N . PRO B 1 471 ? -9.641 4.297 13 1 95.38 471 PRO B N 1
ATOM 9969 C CA . PRO B 1 471 ? -8.438 4.867 13.594 1 95.38 471 PRO B CA 1
ATOM 9970 C C . PRO B 1 471 ? -8.586 6.352 13.93 1 95.38 471 PRO B C 1
ATOM 9972 O O . PRO B 1 471 ? -7.77 7.172 13.516 1 95.38 471 PRO B O 1
ATOM 9975 N N . LEU B 1 472 ? -9.641 6.707 14.672 1 97.94 472 LEU B N 1
ATOM 9976 C CA . LEU B 1 472 ? -9.953 8.055 15.141 1 97.94 472 LEU B CA 1
ATOM 9977 C C . LEU B 1 472 ? -10.344 8.031 16.609 1 97.94 472 LEU B C 1
ATOM 9979 O O . LEU B 1 472 ? -10.711 6.984 17.156 1 97.94 472 LEU B O 1
ATOM 9983 N N . ASN B 1 473 ? -10.172 9.117 17.266 1 98.56 473 ASN B N 1
ATOM 9984 C CA . ASN B 1 473 ? -10.805 9.305 18.562 1 98.56 473 ASN B CA 1
ATOM 9985 C C . ASN B 1 473 ? -12.281 9.664 18.422 1 98.56 473 ASN B C 1
ATOM 9987 O O . ASN B 1 473 ? -12.672 10.352 17.484 1 98.56 473 ASN B O 1
ATOM 9991 N N . PHE B 1 474 ? -13.055 9.164 19.406 1 98.5 474 PHE B N 1
ATOM 9992 C CA . PHE B 1 474 ? -14.484 9.422 19.312 1 98.5 474 PHE B CA 1
ATOM 9993 C C . PHE B 1 474 ? -15.047 9.859 20.656 1 98.5 474 PHE B C 1
ATOM 9995 O O . PHE B 1 474 ? -14.477 9.562 21.703 1 98.5 474 PHE B O 1
ATOM 10002 N N . GLY B 1 475 ? -16.078 10.594 20.656 1 98.44 475 GLY B N 1
ATOM 10003 C CA . GLY B 1 475 ? -16.984 10.906 21.75 1 98.44 475 GLY B CA 1
ATOM 10004 C C . GLY B 1 475 ? -18.422 11.008 21.297 1 98.44 475 GLY B C 1
ATOM 10005 O O . GLY B 1 475 ? -18.719 11.477 20.203 1 98.44 475 GLY B O 1
ATOM 10006 N N . PHE B 1 476 ? -19.359 10.625 22.219 1 98.56 476 PHE B N 1
ATOM 10007 C CA . PHE B 1 476 ? -20.766 10.609 21.844 1 98.56 476 PHE B CA 1
ATOM 10008 C C . PHE B 1 476 ? -21.594 11.43 22.812 1 98.56 476 PHE B C 1
ATOM 10010 O O . PHE B 1 476 ? -21.406 11.336 24.031 1 98.56 476 PHE B O 1
ATOM 10017 N N . THR B 1 477 ? -22.469 12.219 22.25 1 98.5 477 THR B N 1
ATOM 10018 C CA . THR B 1 477 ? -23.375 13.023 23.062 1 98.5 477 THR B CA 1
ATOM 10019 C C . THR B 1 477 ? -24.719 12.32 23.234 1 98.5 477 THR B C 1
ATOM 10021 O O . THR B 1 477 ? -25.219 11.695 22.297 1 98.5 477 THR B O 1
ATOM 10024 N N . GLY B 1 478 ? -25.219 12.391 24.453 1 98.31 478 GLY B N 1
ATOM 10025 C CA . GLY B 1 478 ? -26.578 11.922 24.719 1 98.31 478 GLY B CA 1
ATOM 10026 C C . GLY B 1 478 ? -27.641 12.938 24.359 1 98.31 478 GLY B C 1
ATOM 10027 O O . GLY B 1 478 ? -27.328 14.039 23.906 1 98.31 478 GLY B O 1
ATOM 10028 N N . LYS B 1 479 ? -28.969 12.594 24.531 1 97.75 479 LYS B N 1
ATOM 10029 C CA . LYS B 1 479 ? -30.109 13.477 24.328 1 97.75 479 LYS B CA 1
ATOM 10030 C C . LYS B 1 479 ? -30.547 14.125 25.641 1 97.75 479 LYS B C 1
ATOM 10032 O O . LYS B 1 479 ? -30.906 13.438 26.594 1 97.75 479 LYS B O 1
ATOM 10037 N N . GLY B 1 480 ? -30.484 15.461 25.625 1 97.94 480 GLY B N 1
ATOM 10038 C CA . GLY B 1 480 ? -30.734 16.188 26.859 1 97.94 480 GLY B CA 1
ATOM 10039 C C . GLY B 1 480 ? -32.156 16.703 26.953 1 97.94 480 GLY B C 1
ATOM 10040 O O . GLY B 1 480 ? -32.562 17.266 27.969 1 97.94 480 GLY B O 1
ATOM 10041 N N . ASN B 1 481 ? -32.969 16.469 25.969 1 96.94 481 ASN B N 1
ATOM 10042 C CA . ASN B 1 481 ? -34.312 17.078 25.859 1 96.94 481 ASN B CA 1
ATOM 10043 C C . ASN B 1 481 ? -35.312 16.375 26.766 1 96.94 481 ASN B C 1
ATOM 10045 O O . ASN B 1 481 ? -36.125 15.602 26.281 1 96.94 481 ASN B O 1
ATOM 10049 N N . THR B 1 482 ? -35.281 16.641 27.969 1 96.38 482 THR B N 1
ATOM 10050 C CA . THR B 1 482 ? -36.281 16.234 28.938 1 96.38 482 THR B CA 1
ATOM 10051 C C . THR B 1 482 ? -36.438 17.281 30.047 1 96.38 482 THR B C 1
ATOM 10053 O O . THR B 1 482 ? -35.75 18.312 30.031 1 96.38 482 THR B O 1
ATOM 10056 N N . SER B 1 483 ? -37.469 17.109 30.875 1 93.69 483 SER B N 1
ATOM 10057 C CA . SER B 1 483 ? -37.719 18.047 31.969 1 93.69 483 SER B CA 1
ATOM 10058 C C . SER B 1 483 ? -38 17.297 33.281 1 93.69 483 SER B C 1
ATOM 10060 O O . SER B 1 483 ? -38.688 16.266 33.25 1 93.69 483 SER B O 1
ATOM 10062 N N . ASN B 1 484 ? -37.344 17.672 34.281 1 88.88 484 ASN B N 1
ATOM 10063 C CA . ASN B 1 484 ? -37.562 17.172 35.625 1 88.88 484 ASN B CA 1
ATOM 10064 C C . ASN B 1 484 ? -37.344 18.266 36.656 1 88.88 484 ASN B C 1
ATOM 10066 O O . ASN B 1 484 ? -36.219 18.391 37.219 1 88.88 484 ASN B O 1
ATOM 10070 N N . SER B 1 485 ? -38.281 19.031 37.094 1 78 485 SER B N 1
ATOM 10071 C CA . SER B 1 485 ? -38.125 20.25 37.906 1 78 485 SER B CA 1
ATOM 10072 C C . SER B 1 485 ? -38.031 19.922 39.375 1 78 485 SER B C 1
ATOM 10074 O O . SER B 1 485 ? -37.531 20.734 40.188 1 78 485 SER B O 1
ATOM 10076 N N . ASP B 1 486 ? -38.438 18.859 39.844 1 71.06 486 ASP B N 1
ATOM 10077 C CA . ASP B 1 486 ? -38.625 18.594 41.25 1 71.06 486 ASP B CA 1
ATOM 10078 C C . ASP B 1 486 ? -37.375 17.938 41.875 1 71.06 486 ASP B C 1
ATOM 10080 O O . ASP B 1 486 ? -37.281 17.812 43.094 1 71.06 486 ASP B O 1
ATOM 10084 N N . LYS B 1 487 ? -36.406 17.531 41 1 70.56 487 LYS B N 1
ATOM 10085 C CA . LYS B 1 487 ? -35.312 16.75 41.562 1 70.56 487 LYS B CA 1
ATOM 10086 C C . LYS B 1 487 ? -33.969 17.281 41.062 1 70.56 487 LYS B C 1
ATOM 10088 O O . LYS B 1 487 ? -33.875 17.844 39.969 1 70.56 487 LYS B O 1
ATOM 10093 N N . GLU B 1 488 ? -33.094 17.297 42.031 1 75.94 488 GLU B N 1
ATOM 10094 C CA . GLU B 1 488 ? -31.734 17.656 41.688 1 75.94 488 GLU B CA 1
ATOM 10095 C C . GLU B 1 488 ? -31.141 16.672 40.688 1 75.94 488 GLU B C 1
ATOM 10097 O O . GLU B 1 488 ? -30.406 17.078 39.781 1 75.94 488 GLU B O 1
ATOM 10102 N N . SER B 1 489 ? -31.578 15.531 40.844 1 82.94 489 SER B N 1
ATOM 10103 C CA . SER B 1 489 ? -31.094 14.484 39.938 1 82.94 489 SER B CA 1
ATOM 10104 C C . SER B 1 489 ? -32.125 14.188 38.844 1 82.94 489 SER B C 1
ATOM 10106 O O . SER B 1 489 ? -33.312 14.453 39 1 82.94 489 SER B O 1
ATOM 10108 N N . CYS B 1 490 ? -31.672 13.828 37.656 1 94.19 490 CYS B N 1
ATOM 10109 C CA . CYS B 1 490 ? -32.469 13.359 36.531 1 94.19 490 CYS B CA 1
ATOM 10110 C C . CYS B 1 490 ? -31.922 12.055 35.969 1 94.19 490 CYS B C 1
ATOM 10112 O O . CYS B 1 490 ? -31.047 12.07 35.125 1 94.19 490 CYS B O 1
ATOM 10114 N N . ARG B 1 491 ? -32.531 10.938 36.375 1 94.75 491 ARG B N 1
ATOM 10115 C CA . ARG B 1 491 ? -31.953 9.617 36.125 1 94.75 491 ARG B CA 1
ATOM 10116 C C . ARG B 1 491 ? -31.891 9.312 34.656 1 94.75 491 ARG B C 1
ATOM 10118 O O . ARG B 1 491 ? -30.953 8.656 34.188 1 94.75 491 ARG B O 1
ATOM 10125 N N . GLU B 1 492 ? -32.906 9.758 33.938 1 94.75 492 GLU B N 1
ATOM 10126 C CA . GLU B 1 492 ? -32.969 9.453 32.5 1 94.75 492 GLU B CA 1
ATOM 10127 C C . GLU B 1 492 ? -31.844 10.133 31.734 1 94.75 492 GLU B C 1
ATOM 10129 O O . GLU B 1 492 ? -31.438 9.656 30.672 1 94.75 492 GLU B O 1
ATOM 10134 N N . LEU B 1 493 ? -31.328 11.211 32.25 1 97.5 493 LEU B N 1
ATOM 10135 C CA . LEU B 1 493 ? -30.141 11.836 31.656 1 97.5 493 LEU B CA 1
ATOM 10136 C C . LEU B 1 493 ? -28.859 11.195 32.188 1 97.5 493 LEU B C 1
ATOM 10138 O O . LEU B 1 493 ? -27.922 10.961 31.406 1 97.5 493 LEU B O 1
ATOM 10142 N N . GLU B 1 494 ? -28.844 10.883 33.406 1 96.81 494 GLU B N 1
ATOM 10143 C CA . GLU B 1 494 ? -27.656 10.344 34.062 1 96.81 494 GLU B CA 1
ATOM 10144 C C . GLU B 1 494 ? -27.312 8.961 33.531 1 96.81 494 GLU B C 1
ATOM 10146 O O . GLU B 1 494 ? -26.125 8.609 33.438 1 96.81 494 GLU B O 1
ATOM 10151 N N . GLU B 1 495 ? -28.297 8.156 33.156 1 97.12 495 GLU B N 1
ATOM 10152 C CA . GLU B 1 495 ? -28.016 6.832 32.594 1 97.12 495 GLU B CA 1
ATOM 10153 C C . GLU B 1 495 ? -27.266 6.922 31.281 1 97.12 495 GLU B C 1
ATOM 10155 O O . GLU B 1 495 ? -26.438 6.059 30.984 1 97.12 495 GLU B O 1
ATOM 10160 N N . GLN B 1 496 ? -27.547 7.938 30.516 1 98.06 496 GLN B N 1
ATOM 10161 C CA . GLN B 1 496 ? -26.812 8.148 29.281 1 98.06 496 GLN B CA 1
ATOM 10162 C C . GLN B 1 496 ? -25.359 8.539 29.547 1 98.06 496 GLN B C 1
ATOM 10164 O O . GLN B 1 496 ? -24.453 8.039 28.875 1 98.06 496 GLN B O 1
ATOM 10169 N N . ILE B 1 497 ? -25.141 9.398 30.516 1 98.19 497 ILE B N 1
ATOM 10170 C CA . ILE B 1 497 ? -23.812 9.836 30.922 1 98.19 497 ILE B CA 1
ATOM 10171 C C . ILE B 1 497 ? -23.016 8.656 31.469 1 98.19 497 ILE B C 1
ATOM 10173 O O . ILE B 1 497 ? -21.844 8.477 31.125 1 98.19 497 ILE B O 1
ATOM 10177 N N . GLU B 1 498 ? -23.656 7.789 32.219 1 97.62 498 GLU B N 1
ATOM 10178 C CA . GLU B 1 498 ? -23.031 6.598 32.812 1 97.62 498 GLU B CA 1
ATOM 10179 C C . GLU B 1 498 ? -22.672 5.59 31.719 1 97.62 498 GLU B C 1
ATOM 10181 O O . GLU B 1 498 ? -21.75 4.789 31.875 1 97.62 498 GLU B O 1
ATOM 10186 N N . ALA B 1 499 ? -23.391 5.699 30.625 1 98.06 499 ALA B N 1
ATOM 10187 C CA . ALA B 1 499 ? -23.141 4.785 29.516 1 98.06 499 ALA B CA 1
ATOM 10188 C C . ALA B 1 499 ? -21.953 5.254 28.688 1 98.06 499 ALA B C 1
ATOM 10190 O O . ALA B 1 499 ? -21.422 4.496 27.875 1 98.06 499 ALA B O 1
ATOM 10191 N N . GLY B 1 500 ? -21.516 6.453 28.906 1 98.44 500 GLY B N 1
ATOM 10192 C CA . GLY B 1 500 ? -20.312 6.898 28.234 1 98.44 500 GLY B CA 1
ATOM 10193 C C . GLY B 1 500 ? -20.469 8.242 27.562 1 98.44 500 GLY B C 1
ATOM 10194 O O . GLY B 1 500 ? -19.516 8.766 26.984 1 98.44 500 GLY B O 1
ATOM 10195 N N . ALA B 1 501 ? -21.625 8.891 27.578 1 98.62 501 ALA B N 1
ATOM 10196 C CA . ALA B 1 501 ? -21.828 10.172 26.922 1 98.62 501 ALA B CA 1
ATOM 10197 C C . ALA B 1 501 ? -20.875 11.234 27.469 1 98.62 501 ALA B C 1
ATOM 10199 O O . ALA B 1 501 ? -20.766 11.414 28.688 1 98.62 501 ALA B O 1
ATOM 10200 N N . ILE B 1 502 ? -20.234 11.93 26.562 1 98.62 502 ILE B N 1
ATOM 10201 C CA . ILE B 1 502 ? -19.25 12.938 26.984 1 98.62 502 ILE B CA 1
ATOM 10202 C C . ILE B 1 502 ? -19.953 14.266 27.25 1 98.62 502 ILE B C 1
ATOM 10204 O O . ILE B 1 502 ? -19.359 15.203 27.766 1 98.62 502 ILE B O 1
ATOM 10208 N N . GLY B 1 503 ? -21.156 14.391 26.828 1 98.38 503 GLY B N 1
ATOM 10209 C CA . GLY B 1 503 ? -22.016 15.562 26.938 1 98.38 503 GLY B CA 1
ATOM 10210 C C . GLY B 1 503 ? -23.453 15.289 26.531 1 98.38 503 GLY B C 1
ATOM 10211 O O . GLY B 1 503 ? -23.797 14.156 26.188 1 98.38 503 GLY B O 1
ATOM 10212 N N . MET B 1 504 ? -24.266 16.297 26.672 1 98.19 504 MET B N 1
ATOM 10213 C CA . MET B 1 504 ? -25.672 16.219 26.281 1 98.19 504 MET B CA 1
ATOM 10214 C C . MET B 1 504 ? -25.984 17.25 25.203 1 98.19 504 MET B C 1
ATOM 10216 O O . MET B 1 504 ? -25.453 18.359 25.203 1 98.19 504 MET B O 1
ATOM 10220 N N . LYS B 1 505 ? -26.844 16.828 24.266 1 98.44 505 LYS B N 1
ATOM 10221 C CA . LYS B 1 505 ? -27.281 17.734 23.219 1 98.44 505 LYS B CA 1
ATOM 10222 C C . LYS B 1 505 ? -28.766 18.078 23.375 1 98.44 505 LYS B C 1
ATOM 10224 O O . LYS B 1 505 ? -29.594 17.172 23.531 1 98.44 505 LYS B O 1
ATOM 10229 N N . LEU B 1 506 ? -29.031 19.328 23.453 1 97.38 506 LEU B N 1
ATOM 10230 C CA . LEU B 1 506 ? -30.391 19.875 23.328 1 97.38 506 LEU B CA 1
ATOM 10231 C C . LEU B 1 506 ? -30.656 20.359 21.906 1 97.38 506 LEU B C 1
ATOM 10233 O O . LEU B 1 506 ? -29.859 21.109 21.344 1 97.38 506 LEU B O 1
ATOM 10237 N N . HIS B 1 507 ? -31.703 19.906 21.328 1 96.06 507 HIS B N 1
ATOM 10238 C CA . HIS B 1 507 ? -32.031 20.297 19.953 1 96.06 507 HIS B CA 1
ATOM 10239 C C . HIS B 1 507 ? -33.5 20.688 19.812 1 96.06 507 HIS B C 1
ATOM 10241 O O . HIS B 1 507 ? -34.375 20.047 20.406 1 96.06 507 HIS B O 1
ATOM 10247 N N . GLU B 1 508 ? -33.75 21.625 19.047 1 92.12 508 GLU B N 1
ATOM 10248 C CA . GLU B 1 508 ? -35.125 22.156 18.875 1 92.12 508 GLU B CA 1
ATOM 10249 C C . GLU B 1 508 ? -36.062 21.094 18.328 1 92.12 508 GLU B C 1
ATOM 10251 O O . GLU B 1 508 ? -37.25 21.062 18.688 1 92.12 508 GLU B O 1
ATOM 10256 N N . ASP B 1 509 ? -35.562 20.266 17.438 1 91.12 509 ASP B N 1
ATOM 10257 C CA . ASP B 1 509 ? -36.406 19.25 16.828 1 91.12 509 ASP B CA 1
ATOM 10258 C C . ASP B 1 509 ? -36.969 18.266 17.859 1 91.12 509 ASP B C 1
ATOM 10260 O O . ASP B 1 509 ? -37.938 17.578 17.625 1 91.12 509 ASP B O 1
ATOM 10264 N N . TRP B 1 510 ? -36.219 18.219 19.031 1 94.5 510 TRP B N 1
ATOM 10265 C CA . TRP B 1 510 ? -36.688 17.422 20.156 1 94.5 510 TRP B CA 1
ATOM 10266 C C . TRP B 1 510 ? -37.344 18.297 21.219 1 94.5 510 TRP B C 1
ATOM 10268 O O . TRP B 1 510 ? -37.812 17.797 22.234 1 94.5 510 TRP B O 1
ATOM 10278 N N . GLY B 1 511 ? -37.281 19.578 21.047 1 93.38 511 GLY B N 1
ATOM 10279 C CA . GLY B 1 511 ? -37.812 20.547 21.984 1 93.38 511 GLY B CA 1
ATOM 10280 C C . GLY B 1 511 ? -36.812 21.062 22.969 1 93.38 511 GLY B C 1
ATOM 10281 O O . GLY B 1 511 ? -36.531 20.406 23.984 1 93.38 511 GLY B O 1
ATOM 10282 N N . SER B 1 512 ? -36.281 22.266 22.766 1 93.75 512 SER B N 1
ATOM 10283 C CA . SER B 1 512 ? -35.312 22.891 23.656 1 93.75 512 SER B CA 1
ATOM 10284 C C . SER B 1 512 ? -35.938 24 24.469 1 93.75 512 SER B C 1
ATOM 10286 O O . SER B 1 512 ? -35.562 25.172 24.344 1 93.75 512 SER B O 1
ATOM 10288 N N . THR B 1 513 ? -36.844 23.656 25.375 1 94 513 THR B N 1
ATOM 10289 C CA . THR B 1 513 ? -37.562 24.609 26.234 1 94 513 THR B CA 1
ATOM 10290 C C . THR B 1 513 ? -36.656 25.078 27.375 1 94 513 THR B C 1
ATOM 10292 O O . THR B 1 513 ? -35.656 24.438 27.703 1 94 513 THR B O 1
ATOM 10295 N N . PRO B 1 514 ? -37.031 26.219 27.984 1 95.31 514 PRO B N 1
ATOM 10296 C CA . PRO B 1 514 ? -36.25 26.688 29.141 1 95.31 514 PRO B CA 1
ATOM 10297 C C . PRO B 1 514 ? -36.125 25.625 30.234 1 95.31 514 PRO B C 1
ATOM 10299 O O . PRO B 1 514 ? -35.031 25.484 30.828 1 95.31 514 PRO B O 1
ATOM 10302 N N . GLU B 1 515 ? -37.156 24.906 30.5 1 95.31 515 GLU B N 1
ATOM 10303 C CA . GLU B 1 515 ? -37.094 23.875 31.531 1 95.31 515 GLU B CA 1
ATOM 10304 C C . GLU B 1 515 ? -36.156 22.734 31.125 1 95.31 515 GLU B C 1
ATOM 10306 O O . GLU B 1 515 ? -35.5 22.125 31.969 1 95.31 515 GLU B O 1
ATOM 10311 N N . ALA B 1 516 ? -36.219 22.344 29.875 1 95.94 516 ALA B N 1
ATOM 10312 C CA . ALA B 1 516 ? -35.281 21.344 29.375 1 95.94 516 ALA B CA 1
ATOM 10313 C C . ALA B 1 516 ? -33.844 21.812 29.531 1 95.94 516 ALA B C 1
ATOM 10315 O O . ALA B 1 516 ? -32.969 21.031 29.922 1 95.94 516 ALA B O 1
ATOM 10316 N N . ILE B 1 517 ? -33.562 23.062 29.266 1 96.69 517 ILE B N 1
ATOM 10317 C CA . ILE B 1 517 ? -32.219 23.672 29.375 1 96.69 517 ILE B CA 1
ATOM 10318 C C . ILE B 1 517 ? -31.766 23.625 30.828 1 96.69 517 ILE B C 1
ATOM 10320 O O . ILE B 1 517 ? -30.672 23.156 31.125 1 96.69 517 ILE B O 1
ATOM 10324 N N . ARG B 1 518 ? -32.625 24.047 31.75 1 95.81 518 ARG B N 1
ATOM 10325 C CA . ARG B 1 518 ? -32.281 24.078 33.156 1 95.81 518 ARG B CA 1
ATOM 10326 C C . ARG B 1 518 ? -31.984 22.672 33.688 1 95.81 518 ARG B C 1
ATOM 10328 O O . ARG B 1 518 ? -31.016 22.469 34.406 1 95.81 518 ARG B O 1
ATOM 10335 N N . THR B 1 519 ? -32.844 21.75 33.312 1 96.38 519 THR B N 1
ATOM 10336 C CA . THR B 1 519 ? -32.688 20.375 33.75 1 96.38 519 THR B CA 1
ATOM 10337 C C . THR B 1 519 ? -31.375 19.781 33.25 1 96.38 519 THR B C 1
ATOM 10339 O O . THR B 1 519 ? -30.625 19.188 34.031 1 96.38 519 THR B O 1
ATOM 10342 N N . CYS B 1 520 ? -31.188 19.953 31.984 1 97.25 520 CYS B N 1
ATOM 10343 C CA . CYS B 1 520 ? -29.984 19.391 31.375 1 97.25 520 CYS B CA 1
ATOM 10344 C C . CYS B 1 520 ? -28.719 19.984 32 1 97.25 520 CYS B C 1
ATOM 10346 O O . CYS B 1 520 ? -27.781 19.266 32.312 1 97.25 520 CYS B O 1
ATOM 10348 N N . LEU B 1 521 ? -28.672 21.297 32.188 1 97.06 521 LEU B N 1
ATOM 10349 C CA . LEU B 1 521 ? -27.516 21.984 32.75 1 97.06 521 LEU B CA 1
ATOM 10350 C C . LEU B 1 521 ? -27.281 21.578 34.219 1 97.06 521 LEU B C 1
ATOM 10352 O O . LEU B 1 521 ? -26.125 21.484 34.656 1 97.06 521 LEU B O 1
ATOM 10356 N N . ARG B 1 522 ? -28.344 21.359 34.938 1 95.75 522 ARG B N 1
ATOM 10357 C CA . ARG B 1 522 ? -28.219 20.891 36.312 1 95.75 522 ARG B CA 1
ATOM 10358 C C . ARG B 1 522 ? -27.5 19.547 36.375 1 95.75 522 ARG B C 1
ATOM 10360 O O . ARG B 1 522 ? -26.594 19.359 37.188 1 95.75 522 ARG B O 1
ATOM 10367 N N . VAL B 1 523 ? -27.891 18.672 35.562 1 96.06 523 VAL B N 1
ATOM 10368 C CA . VAL B 1 523 ? -27.266 17.344 35.5 1 96.06 523 VAL B CA 1
ATOM 10369 C C . VAL B 1 523 ? -25.828 17.469 35.031 1 96.06 523 VAL B C 1
ATOM 10371 O O . VAL B 1 523 ? -24.938 16.797 35.562 1 96.06 523 VAL B O 1
ATOM 10374 N N . ALA B 1 524 ? -25.594 18.297 34.031 1 97.38 524 ALA B N 1
ATOM 10375 C CA . ALA B 1 524 ? -24.25 18.484 33.5 1 97.38 524 ALA B CA 1
ATOM 10376 C C . ALA B 1 524 ? -23.297 19.016 34.562 1 97.38 524 ALA B C 1
ATOM 10378 O O . ALA B 1 524 ? -22.141 18.609 34.625 1 97.38 524 ALA B O 1
ATOM 10379 N N . GLU B 1 525 ? -23.766 19.922 35.438 1 95.88 525 GLU B N 1
ATOM 10380 C CA . GLU B 1 525 ? -22.953 20.453 36.531 1 95.88 525 GLU B CA 1
ATOM 10381 C C . GLU B 1 525 ? -22.5 19.344 37.469 1 95.88 525 GLU B C 1
ATOM 10383 O O . GLU B 1 525 ? -21.375 19.359 37.969 1 95.88 525 GLU B O 1
ATOM 10388 N N . ARG B 1 526 ? -23.297 18.406 37.656 1 95.06 526 ARG B N 1
ATOM 10389 C CA . ARG B 1 526 ? -23.016 17.328 38.594 1 95.06 526 ARG B CA 1
ATOM 10390 C C . ARG B 1 526 ? -22 16.344 38 1 95.06 526 ARG B C 1
ATOM 10392 O O . ARG B 1 526 ? -21.203 15.75 38.75 1 95.06 526 ARG B O 1
ATOM 10399 N N . HIS B 1 527 ? -21.969 16.25 36.781 1 96.69 527 HIS B N 1
ATOM 10400 C CA . HIS B 1 527 ? -21.172 15.188 36.156 1 96.69 527 HIS B CA 1
ATOM 10401 C C . HIS B 1 527 ? -20 15.75 35.375 1 96.69 527 HIS B C 1
ATOM 10403 O O . HIS B 1 527 ? -19.203 15 34.812 1 96.69 527 HIS B O 1
ATOM 10409 N N . ASP B 1 528 ? -19.891 17.031 35.312 1 97.62 528 ASP B N 1
ATOM 10410 C CA . ASP B 1 528 ? -18.812 17.734 34.625 1 97.62 528 ASP B CA 1
ATOM 10411 C C . ASP B 1 528 ? -18.734 17.344 33.156 1 97.62 528 ASP B C 1
ATOM 10413 O O . ASP B 1 528 ? -17.672 16.953 32.656 1 97.62 528 ASP B O 1
ATOM 10417 N N . VAL B 1 529 ? -19.828 17.344 32.5 1 98.12 529 VAL B N 1
ATOM 10418 C CA . VAL B 1 529 ? -19.906 17.109 31.047 1 98.12 529 VAL B CA 1
ATOM 10419 C C . VAL B 1 529 ? -20.453 18.359 30.359 1 98.12 529 VAL B C 1
ATOM 10421 O O . VAL B 1 529 ? -21.047 19.219 31 1 98.12 529 VAL B O 1
ATOM 10424 N N . GLN B 1 530 ? -20.188 18.484 29.109 1 98.25 530 GLN B N 1
ATOM 10425 C CA . GLN B 1 530 ? -20.625 19.656 28.359 1 98.25 530 GLN B CA 1
ATOM 10426 C C . GLN B 1 530 ? -22.062 19.531 27.891 1 98.25 530 GLN B C 1
ATOM 10428 O O . GLN B 1 530 ? -22.578 18.422 27.781 1 98.25 530 GLN B O 1
ATOM 10433 N N . VAL B 1 531 ? -22.766 20.641 27.641 1 98.38 531 VAL B N 1
ATOM 10434 C CA . VAL B 1 531 ? -24.094 20.703 27.047 1 98.38 531 VAL B CA 1
ATOM 10435 C C . VAL B 1 531 ? -24.031 21.516 25.75 1 98.38 531 VAL B C 1
ATOM 10437 O O . VAL B 1 531 ? -23.594 22.672 25.766 1 98.38 531 VAL B O 1
ATOM 10440 N N . MET B 1 532 ? -24.344 20.859 24.656 1 97.75 532 MET B N 1
ATOM 10441 C CA . MET B 1 532 ? -24.5 21.547 23.375 1 97.75 532 MET B CA 1
ATOM 10442 C C . MET B 1 532 ? -25.969 21.859 23.094 1 97.75 532 MET B C 1
ATOM 10444 O O . MET B 1 532 ? -26.844 21.078 23.422 1 97.75 532 MET B O 1
ATOM 10448 N N . ILE B 1 533 ? -26.203 22.984 22.438 1 96.19 533 ILE B N 1
ATOM 10449 C CA . ILE B 1 533 ? -27.609 23.312 22.219 1 96.19 533 ILE B CA 1
ATOM 10450 C C . ILE B 1 533 ? -27.781 23.891 20.812 1 96.19 533 ILE B C 1
ATOM 10452 O O . ILE B 1 533 ? -26.938 24.656 20.344 1 96.19 533 ILE B O 1
ATOM 10456 N N . HIS B 1 534 ? -28.688 23.422 20.125 1 93.94 534 HIS B N 1
ATOM 10457 C CA . HIS B 1 534 ? -29.375 24.094 19.047 1 93.94 534 HIS B CA 1
ATOM 10458 C C . HIS B 1 534 ? -30.688 24.703 19.531 1 93.94 534 HIS B C 1
ATOM 10460 O O . HIS B 1 534 ? -31.656 23.984 19.812 1 93.94 534 HIS B O 1
ATOM 10466 N N . THR B 1 535 ? -30.766 25.938 19.516 1 90.19 535 THR B N 1
ATOM 10467 C CA . THR B 1 535 ? -31.875 26.641 20.156 1 90.19 535 THR B CA 1
ATOM 10468 C C . THR B 1 535 ? -33.125 26.609 19.266 1 90.19 535 THR B C 1
ATOM 10470 O O . THR B 1 535 ? -33.031 26.203 18.109 1 90.19 535 THR B O 1
ATOM 10473 N N . ASP B 1 536 ? -34.219 27.062 19.844 1 86.69 536 ASP B N 1
ATOM 10474 C CA . ASP B 1 536 ? -35.531 26.938 19.219 1 86.69 536 ASP B CA 1
ATOM 10475 C C . ASP B 1 536 ? -35.75 28 18.141 1 86.69 536 ASP B C 1
ATOM 10477 O O . ASP B 1 536 ? -35.625 29.203 18.422 1 86.69 536 ASP B O 1
ATOM 10481 N N . THR B 1 537 ? -36.094 27.656 17 1 79.75 537 THR B N 1
ATOM 10482 C CA . THR B 1 537 ? -36.375 28.547 15.875 1 79.75 537 THR B CA 1
ATOM 10483 C C . THR B 1 537 ? -37.812 29.125 16 1 79.75 537 THR B C 1
ATOM 10485 O O . THR B 1 537 ? -38.062 30.25 15.57 1 79.75 537 THR B O 1
ATOM 10488 N N . LEU B 1 538 ? -38.688 28.422 16.594 1 82.44 538 LEU B N 1
ATOM 10489 C CA . LEU B 1 538 ? -40.094 28.734 16.609 1 82.44 538 LEU B CA 1
ATOM 10490 C C . LEU B 1 538 ? -40.406 29.812 17.641 1 82.44 538 LEU B C 1
ATOM 10492 O O . LEU B 1 538 ? -41.469 30.422 17.609 1 82.44 538 LEU B O 1
ATOM 10496 N N . ASN B 1 539 ? -39.5 30 18.516 1 88.44 539 ASN B N 1
ATOM 10497 C CA . ASN B 1 539 ? -39.75 30.859 19.672 1 88.44 539 ASN B CA 1
ATOM 10498 C C . ASN B 1 539 ? -41.031 30.422 20.406 1 88.44 539 ASN B C 1
ATOM 10500 O O . ASN B 1 539 ? -41.781 31.25 20.891 1 88.44 539 ASN B O 1
ATOM 10504 N N . GLU B 1 540 ? -41.25 29.219 20.344 1 87.94 540 GLU B N 1
ATOM 10505 C CA . GLU B 1 540 ? -42.5 28.688 20.875 1 87.94 540 GLU B CA 1
ATOM 10506 C C . GLU B 1 540 ? -42.625 28.953 22.375 1 87.94 540 GLU B C 1
ATOM 10508 O O . GLU B 1 540 ? -43.656 29.375 22.859 1 87.94 540 GLU B O 1
ATOM 10513 N N . SER B 1 541 ? -41.594 28.734 23.078 1 91.69 541 SER B N 1
ATOM 10514 C CA . SER B 1 541 ? -41.625 28.938 24.531 1 91.69 541 SER B CA 1
ATOM 10515 C C . SER B 1 541 ? -41.094 30.312 24.906 1 91.69 541 SER B C 1
ATOM 10517 O O . SER B 1 541 ? -41.469 30.875 25.922 1 91.69 541 SER B O 1
ATOM 10519 N N . CYS B 1 542 ? -40.125 30.75 24.109 1 91 542 CYS B N 1
ATOM 10520 C CA . CYS B 1 542 ? -39.469 32 24.469 1 91 542 CYS B CA 1
ATOM 10521 C C . CYS B 1 542 ? -38.594 32.5 23.328 1 91 542 CYS B C 1
ATOM 10523 O O . CYS B 1 542 ? -38.438 31.844 22.312 1 91 542 CYS B O 1
ATOM 10525 N N . CYS B 1 543 ? -38.062 33.656 23.547 1 90.56 543 CYS B N 1
ATOM 10526 C CA . CYS B 1 543 ? -37.125 34.25 22.625 1 90.56 543 CYS B CA 1
ATOM 10527 C C . CYS B 1 543 ? -35.688 34.094 23.141 1 90.56 543 CYS B C 1
ATOM 10529 O O . CYS B 1 543 ? -35.469 33.438 24.172 1 90.56 543 CYS B O 1
ATOM 10531 N N . VAL B 1 544 ? -34.688 34.531 22.359 1 91.31 544 VAL B N 1
ATOM 10532 C CA . VAL B 1 544 ? -33.281 34.281 22.625 1 91.31 544 VAL B CA 1
ATOM 10533 C C . VAL B 1 544 ? -32.906 34.781 24.031 1 91.31 544 VAL B C 1
ATOM 10535 O O . VAL B 1 544 ? -32.125 34.156 24.719 1 91.31 544 VAL B O 1
ATOM 10538 N N . GLU B 1 545 ? -33.5 35.906 24.516 1 91.31 545 GLU B N 1
ATOM 10539 C CA . GLU B 1 545 ? -33.188 36.5 25.828 1 91.31 545 GLU B CA 1
ATOM 10540 C C . GLU B 1 545 ? -33.531 35.531 26.953 1 91.31 545 GLU B C 1
ATOM 10542 O O . GLU B 1 545 ? -32.781 35.375 27.922 1 91.31 545 GLU B O 1
ATOM 10547 N N . ASP B 1 546 ? -34.625 34.906 26.734 1 92.62 546 ASP B N 1
ATOM 10548 C CA . ASP B 1 546 ? -35.094 33.969 27.781 1 92.62 546 ASP B CA 1
ATOM 10549 C C . ASP B 1 546 ? -34.281 32.688 27.75 1 92.62 546 ASP B C 1
ATOM 10551 O O . ASP B 1 546 ? -34.062 32.062 28.781 1 92.62 546 ASP B O 1
ATOM 10555 N N . THR B 1 547 ? -33.969 32.281 26.547 1 94.25 547 THR B N 1
ATOM 10556 C CA . THR B 1 547 ? -33.062 31.141 26.438 1 94.25 547 THR B CA 1
ATOM 10557 C C . THR B 1 547 ? -31.766 31.406 27.172 1 94.25 547 THR B C 1
ATOM 10559 O O . THR B 1 547 ? -31.266 30.562 27.922 1 94.25 547 THR B O 1
ATOM 10562 N N . ILE B 1 548 ? -31.141 32.562 26.984 1 94.94 548 ILE B N 1
ATOM 10563 C CA . ILE B 1 548 ? -29.891 32.969 27.641 1 94.94 548 ILE B CA 1
ATOM 10564 C C . ILE B 1 548 ? -30.109 33 29.156 1 94.94 548 ILE B C 1
ATOM 10566 O O . ILE B 1 548 ? -29.25 32.562 29.922 1 94.94 548 ILE B O 1
ATOM 10570 N N . ALA B 1 549 ? -31.266 33.5 29.547 1 96 549 ALA B N 1
ATOM 10571 C CA . ALA B 1 549 ? -31.594 33.531 30.969 1 96 549 ALA B CA 1
ATOM 10572 C C . ALA B 1 549 ? -31.641 32.125 31.562 1 96 549 ALA B C 1
ATOM 10574 O O . ALA B 1 549 ? -31.266 31.922 32.719 1 96 549 ALA B O 1
ATOM 10575 N N . ALA B 1 550 ? -32.125 31.234 30.734 1 95.62 550 ALA B N 1
ATOM 10576 C CA . ALA B 1 550 ? -32.25 29.859 31.188 1 95.62 550 ALA B CA 1
ATOM 10577 C C . ALA B 1 550 ? -30.875 29.219 31.391 1 95.62 550 ALA B C 1
ATOM 10579 O O . ALA B 1 550 ? -30.75 28.203 32.094 1 95.62 550 ALA B O 1
ATOM 10580 N N . PHE B 1 551 ? -29.844 29.75 30.797 1 96.81 551 PHE B N 1
ATOM 10581 C CA . PHE B 1 551 ? -28.484 29.266 31.047 1 96.81 551 PHE B CA 1
ATOM 10582 C C . PHE B 1 551 ? -28.078 29.5 32.5 1 96.81 551 PHE B C 1
ATOM 10584 O O . PHE B 1 551 ? -27.25 28.766 33.031 1 96.81 551 PHE B O 1
ATOM 10591 N N . GLU B 1 552 ? -28.594 30.641 33.094 1 96.38 552 GLU B N 1
ATOM 10592 C CA . GLU B 1 552 ? -28.344 31.016 34.5 1 96.38 552 GLU B CA 1
ATOM 10593 C C . GLU B 1 552 ? -26.844 31.125 34.781 1 96.38 552 GLU B C 1
ATOM 10595 O O . GLU B 1 552 ? -26.359 30.625 35.781 1 96.38 552 GLU B O 1
ATOM 10600 N N . GLY B 1 553 ? -26.141 31.562 33.75 1 95.75 553 GLY B N 1
ATOM 10601 C CA . GLY B 1 553 ? -24.719 31.844 33.906 1 95.75 553 GLY B CA 1
ATOM 10602 C C . GLY B 1 553 ? -23.859 30.594 33.812 1 95.75 553 GLY B C 1
ATOM 10603 O O . GLY B 1 553 ? -22.641 30.672 34.031 1 95.75 553 GLY B O 1
ATOM 10604 N N . ARG B 1 554 ? -24.406 29.5 33.562 1 96.88 554 ARG B N 1
ATOM 10605 C CA . ARG B 1 554 ? -23.641 28.25 33.469 1 96.88 554 ARG B CA 1
ATOM 10606 C C . ARG B 1 554 ? -23.047 28.062 32.062 1 96.88 554 ARG B C 1
ATOM 10608 O O . ARG B 1 554 ? -23.578 28.609 31.094 1 96.88 554 ARG B O 1
ATOM 10615 N N . THR B 1 555 ? -21.984 27.359 32.031 1 97.56 555 THR B N 1
ATOM 10616 C CA . THR B 1 555 ? -21.266 27.094 30.781 1 97.56 555 THR B CA 1
ATOM 10617 C C . THR B 1 555 ? -22.156 26.344 29.797 1 97.56 555 THR B C 1
ATOM 10619 O O . THR B 1 555 ? -22.844 25.391 30.172 1 97.56 555 THR B O 1
ATOM 10622 N N . ILE B 1 556 ? -22.141 26.75 28.547 1 97.44 556 ILE B N 1
ATOM 10623 C CA . ILE B 1 556 ? -22.906 26.031 27.516 1 97.44 556 ILE B CA 1
ATOM 10624 C C . ILE B 1 556 ? -22.234 26.25 26.156 1 97.44 556 ILE B C 1
ATOM 10626 O O . ILE B 1 556 ? -21.719 27.328 25.875 1 97.44 556 ILE B O 1
ATOM 10630 N N . HIS B 1 557 ? -22.109 25.203 25.375 1 97.56 557 HIS B N 1
ATOM 10631 C CA . HIS B 1 557 ? -21.625 25.266 24 1 97.56 557 HIS B CA 1
ATOM 10632 C C . HIS B 1 557 ? -22.781 25.469 23.016 1 97.56 557 HIS B C 1
ATOM 10634 O O . HIS B 1 557 ? -23.562 24.531 22.781 1 97.56 557 HIS B O 1
ATOM 10640 N N . THR B 1 558 ? -22.906 26.594 22.438 1 94.94 558 THR B N 1
ATOM 10641 C CA . THR B 1 558 ? -23.984 26.875 21.5 1 94.94 558 THR B CA 1
ATOM 10642 C C . THR B 1 558 ? -23.562 26.562 20.078 1 94.94 558 THR B C 1
ATOM 10644 O O . THR B 1 558 ? -22.641 27.188 19.547 1 94.94 558 THR B O 1
ATOM 10647 N N . TYR B 1 559 ? -24.25 25.594 19.531 1 91 559 TYR B N 1
ATOM 10648 C CA . TYR B 1 559 ? -24.094 25.281 18.109 1 91 559 TYR B CA 1
ATOM 10649 C C . TYR B 1 559 ? -24.766 26.344 17.25 1 91 559 TYR B C 1
ATOM 10651 O O . TYR B 1 559 ? -25.672 27.031 17.703 1 91 559 TYR B O 1
ATOM 10659 N N . HIS B 1 560 ? -24.234 26.484 16.047 1 88.31 560 HIS B N 1
ATOM 10660 C CA . HIS B 1 560 ? -24.859 27.344 15.047 1 88.31 560 HIS B CA 1
ATOM 10661 C C . HIS B 1 560 ? -24.938 28.797 15.531 1 88.31 560 HIS B C 1
ATOM 10663 O O . HIS B 1 560 ? -25.953 29.453 15.32 1 88.31 560 HIS B O 1
ATOM 10669 N N . SER B 1 561 ? -24.031 29.109 16.406 1 88.75 561 SER B N 1
ATOM 10670 C CA . SER B 1 561 ? -23.828 30.547 16.609 1 88.75 561 SER B CA 1
ATOM 10671 C C . SER B 1 561 ? -23.359 31.234 15.328 1 88.75 561 SER B C 1
ATOM 10673 O O . SER B 1 561 ? -22.203 31.672 15.25 1 88.75 561 SER B O 1
ATOM 10675 N N . GLU B 1 562 ? -24.391 31.328 14.398 1 82.81 562 GLU B N 1
ATOM 10676 C CA . GLU B 1 562 ? -24.016 31.641 13.023 1 82.81 562 GLU B CA 1
ATOM 10677 C C . GLU B 1 562 ? -25.125 32.406 12.297 1 82.81 562 GLU B C 1
ATOM 10679 O O . GLU B 1 562 ? -26.156 32.719 12.883 1 82.81 562 GLU B O 1
ATOM 10684 N N . GLY B 1 563 ? -24.734 32.719 11.18 1 75.44 563 GLY B N 1
ATOM 10685 C CA . GLY B 1 563 ? -25.625 33.562 10.406 1 75.44 563 GLY B CA 1
ATOM 10686 C C . GLY B 1 563 ? -26.781 32.812 9.773 1 75.44 563 GLY B C 1
ATOM 10687 O O . GLY B 1 563 ? -27.781 33.406 9.383 1 75.44 563 GLY B O 1
ATOM 10688 N N . ALA B 1 564 ? -26.578 31.562 9.633 1 76.06 564 ALA B N 1
ATOM 10689 C CA . ALA B 1 564 ? -27.625 30.719 9.07 1 76.06 564 ALA B CA 1
ATOM 10690 C C . ALA B 1 564 ? -27.781 29.422 9.852 1 76.06 564 ALA B C 1
ATOM 10692 O O . ALA B 1 564 ? -26.797 28.859 10.336 1 76.06 564 ALA B O 1
ATOM 10693 N N . GLY B 1 565 ? -29.047 28.984 10.086 1 66.69 565 GLY B N 1
ATOM 10694 C CA . GLY B 1 565 ? -29.266 27.625 10.586 1 66.69 565 GLY B CA 1
ATOM 10695 C C . GLY B 1 565 ? -29.641 27.594 12.055 1 66.69 565 GLY B C 1
ATOM 10696 O O . GLY B 1 565 ? -30.359 26.688 12.5 1 66.69 565 GLY B O 1
ATOM 10697 N N . GLY B 1 566 ? -29.219 28.609 12.766 1 71.69 566 GLY B N 1
ATOM 10698 C CA . GLY B 1 566 ? -29.438 28.578 14.203 1 71.69 566 GLY B CA 1
ATOM 10699 C C . GLY B 1 566 ? -30.875 28.906 14.586 1 71.69 566 GLY B C 1
ATOM 10700 O O . GLY B 1 566 ? -31.609 29.484 13.789 1 71.69 566 GLY B O 1
ATOM 10701 N N . GLY B 1 567 ? -31.172 28.422 15.758 1 75.69 567 GLY B N 1
ATOM 10702 C CA . GLY B 1 567 ? -32.5 28.766 16.281 1 75.69 567 GLY B CA 1
ATOM 10703 C C . GLY B 1 567 ? -32.594 30.219 16.719 1 75.69 567 GLY B C 1
ATOM 10704 O O . GLY B 1 567 ? -31.578 30.922 16.797 1 75.69 567 GLY B O 1
ATOM 10705 N N . HIS B 1 568 ? -33.719 30.672 16.922 1 73.56 568 HIS B N 1
ATOM 10706 C CA . HIS B 1 568 ? -34 32.062 17.281 1 73.56 568 HIS B CA 1
ATOM 10707 C C . HIS B 1 568 ? -33.5 33.031 16.203 1 73.56 568 HIS B C 1
ATOM 10709 O O . HIS B 1 568 ? -33.094 34.156 16.516 1 73.56 568 HIS B O 1
ATOM 10715 N N . ALA B 1 569 ? -33.188 32.438 15.023 1 69.44 569 ALA B N 1
ATOM 10716 C CA . ALA B 1 569 ? -32.688 33.312 13.953 1 69.44 569 ALA B CA 1
ATOM 10717 C C . ALA B 1 569 ? -33.594 34.531 13.773 1 69.44 569 ALA B C 1
ATOM 10719 O O . ALA B 1 569 ? -34.812 34.406 13.844 1 69.44 569 ALA B O 1
ATOM 10720 N N . PRO B 1 570 ? -33.062 35.719 13.734 1 74.38 570 PRO B N 1
ATOM 10721 C CA . PRO B 1 570 ? -31.641 36.031 13.5 1 74.38 570 PRO B CA 1
ATOM 10722 C C . PRO B 1 570 ? -30.875 36.281 14.797 1 74.38 570 PRO B C 1
ATOM 10724 O O . PRO B 1 570 ? -29.672 36.562 14.758 1 74.38 570 PRO B O 1
ATOM 10727 N N . ASP B 1 571 ? -31.469 36.125 15.891 1 81.38 571 ASP B N 1
ATOM 10728 C CA . ASP B 1 571 ? -31 36.719 17.125 1 81.38 571 ASP B CA 1
ATOM 10729 C C . ASP B 1 571 ? -29.984 35.812 17.828 1 81.38 571 ASP B C 1
ATOM 10731 O O . ASP B 1 571 ? -29.328 36.219 18.781 1 81.38 571 ASP B O 1
ATOM 10735 N N . ILE B 1 572 ? -29.797 34.656 17.297 1 85.44 572 ILE B N 1
ATOM 10736 C CA . ILE B 1 572 ? -29 33.688 18.047 1 85.44 572 ILE B CA 1
ATOM 10737 C C . ILE B 1 572 ? -27.562 34.188 18.172 1 85.44 572 ILE B C 1
ATOM 10739 O O . ILE B 1 572 ? -26.859 33.844 19.125 1 85.44 572 ILE B O 1
ATOM 10743 N N . MET B 1 573 ? -27.125 34.938 17.234 1 89.38 573 MET B N 1
ATOM 10744 C CA . MET B 1 573 ? -25.734 35.406 17.25 1 89.38 573 MET B CA 1
ATOM 10745 C C . MET B 1 573 ? -25.453 36.25 18.469 1 89.38 573 MET B C 1
ATOM 10747 O O . MET B 1 573 ? -24.297 36.5 18.828 1 89.38 573 MET B O 1
ATOM 10751 N N . LYS B 1 574 ? -26.453 36.688 19.141 1 89.38 574 LYS B N 1
ATOM 10752 C CA . LYS B 1 574 ? -26.312 37.469 20.375 1 89.38 574 LYS B CA 1
ATOM 10753 C C . LYS B 1 574 ? -25.531 36.656 21.422 1 89.38 574 LYS B C 1
ATOM 10755 O O . LYS B 1 574 ? -24.875 37.25 22.281 1 89.38 574 LYS B O 1
ATOM 10760 N N . VAL B 1 575 ? -25.609 35.438 21.328 1 92.75 575 VAL B N 1
ATOM 10761 C CA . VAL B 1 575 ? -25.016 34.562 22.344 1 92.75 575 VAL B CA 1
ATOM 10762 C C . VAL B 1 575 ? -23.5 34.688 22.297 1 92.75 575 VAL B C 1
ATOM 10764 O O . VAL B 1 575 ? -22.812 34.344 23.266 1 92.75 575 VAL B O 1
ATOM 10767 N N . VAL B 1 576 ? -22.953 35.156 21.234 1 93.81 576 VAL B N 1
ATOM 10768 C CA . VAL B 1 576 ? -21.516 35.312 21.047 1 93.81 576 VAL B CA 1
ATOM 10769 C C . VAL B 1 576 ? -20.969 36.281 22.078 1 93.81 576 VAL B C 1
ATOM 10771 O O . VAL B 1 576 ? -19.781 36.219 22.453 1 93.81 576 VAL B O 1
ATOM 10774 N N . GLY B 1 577 ? -21.766 37.156 22.578 1 92.62 577 GLY B N 1
ATOM 10775 C CA . GLY B 1 577 ? -21.359 38.188 23.547 1 92.62 577 GLY B CA 1
ATOM 10776 C C . GLY B 1 577 ? -21.625 37.75 24.984 1 92.62 577 GLY B C 1
ATOM 10777 O O . GLY B 1 577 ? -21.422 38.562 25.906 1 92.62 577 GLY B O 1
ATOM 10778 N N . VAL B 1 578 ? -22.047 36.531 25.234 1 95.25 578 VAL B N 1
ATOM 10779 C CA . VAL B 1 578 ? -22.344 36.062 26.578 1 95.25 578 VAL B CA 1
ATOM 10780 C C . VAL B 1 578 ? -21.141 35.281 27.125 1 95.25 578 VAL B C 1
ATOM 10782 O O . VAL B 1 578 ? -20.656 34.344 26.516 1 95.25 578 VAL B O 1
ATOM 10785 N N . PRO B 1 579 ? -20.594 35.594 28.266 1 95.75 579 PRO B N 1
ATOM 10786 C CA . PRO B 1 579 ? -19.297 35.094 28.75 1 95.75 579 PRO B CA 1
ATOM 10787 C C . PRO B 1 579 ? -19.281 33.594 28.984 1 95.75 579 PRO B C 1
ATOM 10789 O O . PRO B 1 579 ? -18.219 32.969 28.891 1 95.75 579 PRO B O 1
ATOM 10792 N N . ASN B 1 580 ? -20.375 33.031 29.422 1 96.88 580 ASN B N 1
ATOM 10793 C CA . ASN B 1 580 ? -20.391 31.625 29.734 1 96.88 580 ASN B CA 1
ATOM 10794 C C . ASN B 1 580 ? -20.75 30.766 28.516 1 96.88 580 ASN B C 1
ATOM 10796 O O . ASN B 1 580 ? -20.953 29.562 28.641 1 96.88 580 ASN B O 1
ATOM 10800 N N . VAL B 1 581 ? -20.828 31.391 27.375 1 96.69 581 VAL B N 1
ATOM 10801 C CA . VAL B 1 581 ? -21.188 30.703 26.141 1 96.69 581 VAL B CA 1
ATOM 10802 C C . VAL B 1 581 ? -19.938 30.422 25.312 1 96.69 581 VAL B C 1
ATOM 10804 O O . VAL B 1 581 ? -19.078 31.297 25.172 1 96.69 581 VAL B O 1
ATOM 10807 N N . LEU B 1 582 ? -19.766 29.219 24.875 1 97.75 582 LEU B N 1
ATOM 10808 C CA . LEU B 1 582 ? -18.734 28.797 23.938 1 97.75 582 LEU B CA 1
ATOM 10809 C C . LEU B 1 582 ? -19.312 28.625 22.547 1 97.75 582 LEU B C 1
ATOM 10811 O O . LEU B 1 582 ? -19.828 27.547 22.203 1 97.75 582 LEU B O 1
ATOM 10815 N N . PRO B 1 583 ? -19.234 29.562 21.703 1 96.06 583 PRO B N 1
ATOM 10816 C CA . PRO B 1 583 ? -19.938 29.562 20.422 1 96.06 583 PRO B CA 1
ATOM 10817 C C . PRO B 1 583 ? -19.172 28.844 19.328 1 96.06 583 PRO B C 1
ATOM 10819 O O . PRO B 1 583 ? -17.938 28.906 19.266 1 96.06 583 PRO B O 1
ATOM 10822 N N . SER B 1 584 ? -19.859 28.172 18.516 1 95.69 584 SER B N 1
ATOM 10823 C CA . SER B 1 584 ? -19.297 27.547 17.328 1 95.69 584 SER B CA 1
ATOM 10824 C C . SER B 1 584 ? -20.188 27.766 16.109 1 95.69 584 SER B C 1
ATOM 10826 O O . SER B 1 584 ? -21.375 28.062 16.25 1 95.69 584 SER B O 1
ATOM 10828 N N . SER B 1 585 ? -19.609 27.734 14.984 1 93.31 585 SER B N 1
ATOM 10829 C CA . SER B 1 585 ? -20.312 27.766 13.711 1 93.31 585 SER B CA 1
ATOM 10830 C C . SER B 1 585 ? -19.938 26.578 12.836 1 93.31 585 SER B C 1
ATOM 10832 O O . SER B 1 585 ? -18.984 25.859 13.133 1 93.31 585 SER B O 1
ATOM 10834 N N . THR B 1 586 ? -20.734 26.359 11.789 1 92.44 586 THR B N 1
ATOM 10835 C CA . THR B 1 586 ? -20.531 25.203 10.914 1 92.44 586 THR B CA 1
ATOM 10836 C C . THR B 1 586 ? -20.078 25.656 9.531 1 92.44 586 THR B C 1
ATOM 10838 O O . THR B 1 586 ? -20.219 26.828 9.172 1 92.44 586 THR B O 1
ATOM 10841 N N . ASN B 1 587 ? -19.547 24.766 8.703 1 89.88 587 ASN B N 1
ATOM 10842 C CA . ASN B 1 587 ? -18.719 25.156 7.57 1 89.88 587 ASN B CA 1
ATOM 10843 C C . ASN B 1 587 ? -19.562 25.438 6.328 1 89.88 587 ASN B C 1
ATOM 10845 O O . ASN B 1 587 ? -19.078 26.062 5.379 1 89.88 587 ASN B O 1
ATOM 10849 N N . PRO B 1 588 ? -20.828 25.188 6.223 1 86.38 588 PRO B N 1
ATOM 10850 C CA . PRO B 1 588 ? -21.531 25.516 4.973 1 86.38 588 PRO B CA 1
ATOM 10851 C C . PRO B 1 588 ? -21.625 27.016 4.723 1 86.38 588 PRO B C 1
ATOM 10853 O O . PRO B 1 588 ? -21.734 27.453 3.572 1 86.38 588 PRO B O 1
ATOM 10856 N N . THR B 1 589 ? -21.578 27.781 5.746 1 87.56 589 THR B N 1
ATOM 10857 C CA . THR B 1 589 ? -21.688 29.219 5.555 1 87.56 589 THR B CA 1
ATOM 10858 C C . THR B 1 589 ? -20.312 29.891 5.539 1 87.56 589 THR B C 1
ATOM 10860 O O . THR B 1 589 ? -20.219 31.109 5.422 1 87.56 589 THR B O 1
ATOM 10863 N N . ARG B 1 590 ? -19.344 29.094 5.801 1 89.81 590 ARG B N 1
ATOM 10864 C CA . ARG B 1 590 ? -18 29.672 5.898 1 89.81 590 ARG B CA 1
ATOM 10865 C C . ARG B 1 590 ? -17.25 29.531 4.578 1 89.81 590 ARG B C 1
ATOM 10867 O O . ARG B 1 590 ? -17.188 28.438 4.004 1 89.81 590 ARG B O 1
ATOM 10874 N N . PRO B 1 591 ? -16.594 30.516 4.043 1 96.12 591 PRO B N 1
ATOM 10875 C CA . PRO B 1 591 ? -17 31.906 4.227 1 96.12 591 PRO B CA 1
ATOM 10876 C C . PRO B 1 591 ? -18.203 32.281 3.375 1 96.12 591 PRO B C 1
ATOM 10878 O O . PRO B 1 591 ? -18.688 31.484 2.58 1 96.12 591 PRO B O 1
ATOM 10881 N N . PHE B 1 592 ? -18.75 33.469 3.586 1 94.81 592 PHE B N 1
ATOM 10882 C CA . PHE B 1 592 ? -19.859 34 2.793 1 94.81 592 PHE B CA 1
ATOM 10883 C C . PHE B 1 592 ? -19.422 34.219 1.344 1 94.81 592 PHE B C 1
ATOM 10885 O O . PHE B 1 592 ? -18.484 34.938 1.063 1 94.81 592 PHE B O 1
ATOM 10892 N N . THR B 1 593 ? -20.016 33.5 0.409 1 94.75 593 THR B N 1
ATOM 10893 C CA . THR B 1 593 ? -19.719 33.562 -1.017 1 94.75 593 THR B CA 1
ATOM 10894 C C . THR B 1 593 ? -20.984 33.812 -1.823 1 94.75 593 THR B C 1
ATOM 10896 O O . THR B 1 593 ? -22.078 33.875 -1.264 1 94.75 593 THR B O 1
ATOM 10899 N N . VAL B 1 594 ? -20.875 33.938 -3.115 1 93.25 594 VAL B N 1
ATOM 10900 C CA . VAL B 1 594 ? -21.969 34.344 -3.988 1 93.25 594 VAL B CA 1
ATOM 10901 C C . VAL B 1 594 ? -23 33.188 -4.062 1 93.25 594 VAL B C 1
ATOM 10903 O O . VAL B 1 594 ? -24.188 33.438 -4.32 1 93.25 594 VAL B O 1
ATOM 10906 N N . ASN B 1 595 ? -22.562 31.969 -3.773 1 92 595 ASN B N 1
ATOM 10907 C CA . ASN B 1 595 ? -23.453 30.828 -3.912 1 92 595 ASN B CA 1
ATOM 10908 C C . ASN B 1 595 ? -24.016 30.375 -2.562 1 92 595 ASN B C 1
ATOM 10910 O O . ASN B 1 595 ? -24.812 29.438 -2.492 1 92 595 ASN B O 1
ATOM 10914 N N . THR B 1 596 ? -23.625 31 -1.439 1 90.44 596 THR B N 1
ATOM 10915 C CA . THR B 1 596 ? -23.938 30.547 -0.088 1 90.44 596 THR B CA 1
ATOM 10916 C C . THR B 1 596 ? -25.438 30.562 0.159 1 90.44 596 THR B C 1
ATOM 10918 O O . THR B 1 596 ? -26.016 29.594 0.668 1 90.44 596 THR B O 1
ATOM 10921 N N . ILE B 1 597 ? -26.078 31.578 -0.24 1 86 597 ILE B N 1
ATOM 10922 C CA . ILE B 1 597 ? -27.5 31.766 0.05 1 86 597 ILE B CA 1
ATOM 10923 C C . ILE B 1 597 ? -28.312 30.766 -0.756 1 86 597 ILE B C 1
ATOM 10925 O O . ILE B 1 597 ? -29.203 30.094 -0.212 1 86 597 ILE B O 1
ATOM 10929 N N . ASP B 1 598 ? -27.984 30.641 -2.008 1 84.12 598 ASP B N 1
ATOM 10930 C CA . ASP B 1 598 ? -28.734 29.766 -2.908 1 84.12 598 ASP B CA 1
ATOM 10931 C C . ASP B 1 598 ? -28.656 28.312 -2.467 1 84.12 598 ASP B C 1
ATOM 10933 O O . ASP B 1 598 ? -29.625 27.562 -2.584 1 84.12 598 ASP B O 1
ATOM 10937 N N . GLU B 1 599 ? -27.594 27.984 -2.006 1 87 599 GLU B N 1
ATOM 10938 C CA . GLU B 1 599 ? -27.391 26.594 -1.616 1 87 599 GLU B CA 1
ATOM 10939 C C . GLU B 1 599 ? -28.156 26.281 -0.328 1 87 599 GLU B C 1
ATOM 10941 O O . GLU B 1 599 ? -28.609 25.156 -0.144 1 87 599 GLU B O 1
ATOM 10946 N N . HIS B 1 600 ? -28.375 27.125 0.542 1 84.5 600 HIS B N 1
ATOM 10947 C CA . HIS B 1 600 ? -28.828 26.859 1.904 1 84.5 600 HIS B CA 1
ATOM 10948 C C . HIS B 1 600 ? -30.328 26.625 1.951 1 84.5 600 HIS B C 1
ATOM 10950 O O . HIS B 1 600 ? -30.828 25.906 2.822 1 84.5 600 HIS B O 1
ATOM 10956 N N . LEU B 1 601 ? -31 27.172 1.061 1 76.94 601 LEU B N 1
ATOM 10957 C CA . LEU B 1 601 ? -32.469 27.016 1.101 1 76.94 601 LEU B CA 1
ATOM 10958 C C . LEU B 1 601 ? -32.844 25.547 0.948 1 76.94 601 LEU B C 1
ATOM 10960 O O . LEU B 1 601 ? -33.594 25.016 1.771 1 76.94 601 LEU B O 1
ATOM 10964 N N . ASP B 1 602 ? -32.344 24.906 -0.03 1 78.38 602 ASP B N 1
ATOM 10965 C CA . ASP B 1 602 ? -32.656 23.5 -0.277 1 78.38 602 ASP B CA 1
ATOM 10966 C C . ASP B 1 602 ? -32.062 22.609 0.809 1 78.38 602 ASP B C 1
ATOM 10968 O O . ASP B 1 602 ? -32.656 21.594 1.182 1 78.38 602 ASP B O 1
ATOM 10972 N N . MET B 1 603 ? -30.984 22.969 1.305 1 82.12 603 MET B N 1
ATOM 10973 C CA . MET B 1 603 ? -30.312 22.219 2.363 1 82.12 603 MET B CA 1
ATOM 10974 C C . MET B 1 603 ? -31.172 22.188 3.627 1 82.12 603 MET B C 1
ATOM 10976 O O . MET B 1 603 ? -31.297 21.141 4.266 1 82.12 603 MET B O 1
ATOM 10980 N N . LEU B 1 604 ? -31.766 23.281 3.967 1 77.44 604 LEU B N 1
ATOM 10981 C CA . LEU B 1 604 ? -32.562 23.391 5.188 1 77.44 604 LEU B CA 1
ATOM 10982 C C . LEU B 1 604 ? -33.812 22.547 5.09 1 77.44 604 LEU B C 1
ATOM 10984 O O . LEU B 1 604 ? -34.281 22 6.086 1 77.44 604 LEU B O 1
ATOM 10988 N N . MET B 1 605 ? -34.312 22.531 3.875 1 77 605 MET B N 1
ATOM 10989 C CA . MET B 1 605 ? -35.531 21.734 3.666 1 77 605 MET B CA 1
ATOM 10990 C C . MET B 1 605 ? -35.281 20.266 3.963 1 77 605 MET B C 1
ATOM 10992 O O . MET B 1 605 ? -36.125 19.578 4.539 1 77 605 MET B O 1
ATOM 10996 N N . VAL B 1 606 ? -34.125 19.828 3.643 1 75.88 606 VAL B N 1
ATOM 10997 C CA . VAL B 1 606 ? -33.75 18.422 3.816 1 75.88 606 VAL B CA 1
ATOM 10998 C C . VAL B 1 606 ? -33.344 18.172 5.266 1 75.88 606 VAL B C 1
ATOM 11000 O O . VAL B 1 606 ? -33.812 17.203 5.887 1 75.88 606 VAL B O 1
ATOM 11003 N N . CYS B 1 607 ? -32.562 18.984 5.855 1 80.06 607 CYS B N 1
ATOM 11004 C CA . CYS B 1 607 ? -31.938 18.75 7.152 1 80.06 607 CYS B CA 1
ATOM 11005 C C . CYS B 1 607 ? -32.969 18.719 8.266 1 80.06 607 CYS B C 1
ATOM 11007 O O . CYS B 1 607 ? -32.844 17.938 9.211 1 80.06 607 CYS B O 1
ATOM 11009 N N . HIS B 1 608 ? -33.969 19.484 8.172 1 75.44 608 HIS B N 1
ATOM 11010 C CA . HIS B 1 608 ? -35 19.562 9.227 1 75.44 608 HIS B CA 1
ATOM 11011 C C . HIS B 1 608 ? -36.219 18.766 8.859 1 75.44 608 HIS B C 1
ATOM 11013 O O . HIS B 1 608 ? -37.281 18.906 9.492 1 75.44 608 HIS B O 1
ATOM 11019 N N . HIS B 1 609 ? -36.062 17.953 7.871 1 78.75 609 HIS B N 1
ATOM 11020 C CA . HIS B 1 609 ? -37.156 17.078 7.434 1 78.75 609 HIS B CA 1
ATOM 11021 C C . HIS B 1 609 ? -38.438 17.875 7.16 1 78.75 609 HIS B C 1
ATOM 11023 O O . HIS B 1 609 ? -39.5 17.531 7.66 1 78.75 609 HIS B O 1
ATOM 11029 N N . LEU B 1 610 ? -38.25 18.953 6.457 1 78.88 610 LEU B N 1
ATOM 11030 C CA . LEU B 1 610 ? -39.375 19.844 6.145 1 78.88 610 LEU B CA 1
ATOM 11031 C C . LEU B 1 610 ? -40.062 19.438 4.84 1 78.88 610 LEU B C 1
ATOM 11033 O O . LEU B 1 610 ? -39.438 18.766 4 1 78.88 610 LEU B O 1
ATOM 11037 N N . ASP B 1 611 ? -41.312 19.703 4.809 1 81.25 611 ASP B N 1
ATOM 11038 C CA . ASP B 1 611 ? -42.125 19.422 3.619 1 81.25 611 ASP B CA 1
ATOM 11039 C C . ASP B 1 611 ? -42.312 20.672 2.768 1 81.25 611 ASP B C 1
ATOM 11041 O O . ASP B 1 611 ? -42.938 21.641 3.205 1 81.25 611 ASP B O 1
ATOM 11045 N N . LYS B 1 612 ? -41.906 20.688 1.584 1 82.69 612 LYS B N 1
ATOM 11046 C CA . LYS B 1 612 ? -41.938 21.844 0.686 1 82.69 612 LYS B CA 1
ATOM 11047 C C . LYS B 1 612 ? -43.375 22.25 0.344 1 82.69 612 LYS B C 1
ATOM 11049 O O . LYS B 1 612 ? -43.594 23.375 -0.102 1 82.69 612 LYS B O 1
ATOM 11054 N N . ASN B 1 613 ? -44.344 21.328 0.591 1 84.19 613 ASN B N 1
ATOM 11055 C CA . ASN B 1 613 ? -45.719 21.594 0.254 1 84.19 613 ASN B CA 1
ATOM 11056 C C . ASN B 1 613 ? -46.469 22.281 1.404 1 84.19 613 ASN B C 1
ATOM 11058 O O . ASN B 1 613 ? -47.625 22.656 1.268 1 84.19 613 ASN B O 1
ATOM 11062 N N . LEU B 1 614 ? -45.688 22.406 2.559 1 85.69 614 LEU B N 1
ATOM 11063 C CA . LEU B 1 614 ? -46.281 23.078 3.709 1 85.69 614 LEU B CA 1
ATOM 11064 C C . LEU B 1 614 ? -45.719 24.5 3.865 1 85.69 614 LEU B C 1
ATOM 11066 O O . LEU B 1 614 ? -44.531 24.672 4.039 1 85.69 614 LEU B O 1
ATOM 11070 N N . LYS B 1 615 ? -46.594 25.422 3.824 1 82 615 LYS B N 1
ATOM 11071 C CA . LYS B 1 615 ? -46.219 26.844 3.881 1 82 615 LYS B CA 1
ATOM 11072 C C . LYS B 1 615 ? -45.438 27.156 5.141 1 82 615 LYS B C 1
ATOM 11074 O O . LYS B 1 615 ? -44.469 27.938 5.102 1 82 615 LYS B O 1
ATOM 11079 N N . GLU B 1 616 ? -45.781 26.656 6.219 1 81.62 616 GLU B N 1
ATOM 11080 C CA . GLU B 1 616 ? -45.125 26.906 7.488 1 81.62 616 GLU B CA 1
ATOM 11081 C C . GLU B 1 616 ? -43.688 26.406 7.453 1 81.62 616 GLU B C 1
ATOM 11083 O O . GLU B 1 616 ? -42.781 27.031 8.031 1 81.62 616 GLU B O 1
ATOM 11088 N N . ASP B 1 617 ? -43.531 25.344 6.75 1 83.62 617 ASP B N 1
ATOM 11089 C CA . ASP B 1 617 ? -42.219 24.781 6.633 1 83.62 617 ASP B CA 1
ATOM 11090 C C . ASP B 1 617 ? -41.312 25.656 5.766 1 83.62 617 ASP B C 1
ATOM 11092 O O . ASP B 1 617 ? -40.125 25.828 6.062 1 83.62 617 ASP B O 1
ATOM 11096 N N . VAL B 1 618 ? -41.844 26.078 4.781 1 78.56 618 VAL B N 1
ATOM 11097 C CA . VAL B 1 618 ? -41.125 26.984 3.898 1 78.56 618 VAL B CA 1
ATOM 11098 C C . VAL B 1 618 ? -40.75 28.266 4.648 1 78.56 618 VAL B C 1
ATOM 11100 O O . VAL B 1 618 ? -39.625 28.766 4.531 1 78.56 618 VAL B O 1
ATOM 11103 N N . ALA B 1 619 ? -41.656 28.781 5.406 1 79.44 619 ALA B N 1
ATOM 11104 C CA . ALA B 1 619 ? -41.406 29.969 6.203 1 79.44 619 ALA B CA 1
ATOM 11105 C C . ALA B 1 619 ? -40.312 29.734 7.234 1 79.44 619 ALA B C 1
ATOM 11107 O O . ALA B 1 619 ? -39.5 30.625 7.523 1 79.44 619 ALA B O 1
ATOM 11108 N N . PHE B 1 620 ? -40.406 28.672 7.711 1 77.44 620 PHE B N 1
ATOM 11109 C CA . PHE B 1 620 ? -39.375 28.234 8.648 1 77.44 620 PHE B CA 1
ATOM 11110 C C . PHE B 1 620 ? -38 28.281 7.996 1 77.44 620 PHE B C 1
ATOM 11112 O O . PHE B 1 620 ? -37.031 28.828 8.57 1 77.44 620 PHE B O 1
ATOM 11119 N N . ALA B 1 621 ? -37.875 27.766 6.844 1 76.81 621 ALA B N 1
ATOM 11120 C CA . ALA B 1 621 ? -36.594 27.719 6.121 1 76.81 621 ALA B CA 1
ATOM 11121 C C . ALA B 1 621 ? -36.125 29.125 5.738 1 76.81 621 ALA B C 1
ATOM 11123 O O . ALA B 1 621 ? -34.938 29.438 5.836 1 76.81 621 ALA B O 1
ATOM 11124 N N . GLU B 1 622 ? -37 29.891 5.336 1 73.94 622 GLU B N 1
ATOM 11125 C CA . GLU B 1 622 ? -36.656 31.25 4.875 1 73.94 622 GLU B CA 1
ATOM 11126 C C . GLU B 1 622 ? -36.219 32.125 6.035 1 73.94 622 GLU B C 1
ATOM 11128 O O . GLU B 1 622 ? -35.406 33.062 5.848 1 73.94 622 GLU B O 1
ATOM 11133 N N . SER B 1 623 ? -36.656 31.812 7.129 1 74.5 623 SER B N 1
ATOM 11134 C CA . SER B 1 623 ? -36.375 32.656 8.297 1 74.5 623 SER B CA 1
ATOM 11135 C C . SER B 1 623 ? -34.906 32.469 8.758 1 74.5 623 SER B C 1
ATOM 11137 O O . SER B 1 623 ? -34.406 33.281 9.516 1 74.5 623 SER B O 1
ATOM 11139 N N . ARG B 1 624 ? -34.25 31.578 8.242 1 76.62 624 ARG B N 1
ATOM 11140 C CA . ARG B 1 624 ? -32.969 31.188 8.797 1 76.62 624 ARG B CA 1
ATOM 11141 C C . ARG B 1 624 ? -31.828 31.594 7.883 1 76.62 624 ARG B C 1
ATOM 11143 O O . ARG B 1 624 ? -30.641 31.438 8.219 1 76.62 624 ARG B O 1
ATOM 11150 N N . ILE B 1 625 ? -32.094 32.188 6.75 1 79.88 625 ILE B N 1
ATOM 11151 C CA . ILE B 1 625 ? -31.031 32.469 5.781 1 79.88 625 ILE B CA 1
ATOM 11152 C C . ILE B 1 625 ? -31.016 33.938 5.449 1 79.88 625 ILE B C 1
ATOM 11154 O O . ILE B 1 625 ? -31.891 34.438 4.73 1 79.88 625 ILE B O 1
ATOM 11158 N N . ARG B 1 626 ? -30.062 34.594 5.977 1 85.38 626 ARG B N 1
ATOM 11159 C CA . ARG B 1 626 ? -29.938 36.031 5.738 1 85.38 626 ARG B CA 1
ATOM 11160 C C . ARG B 1 626 ? -28.5 36.406 5.387 1 85.38 626 ARG B C 1
ATOM 11162 O O . ARG B 1 626 ? -27.562 36.031 6.098 1 85.38 626 ARG B O 1
ATOM 11169 N N . ALA B 1 627 ? -28.359 37.125 4.402 1 88.31 627 ALA B N 1
ATOM 11170 C CA . ALA B 1 627 ? -27.047 37.562 3.934 1 88.31 627 ALA B CA 1
ATOM 11171 C C . ALA B 1 627 ? -26.328 38.375 4.996 1 88.31 627 ALA B C 1
ATOM 11173 O O . ALA B 1 627 ? -25.109 38.281 5.156 1 88.31 627 ALA B O 1
ATOM 11174 N N . GLU B 1 628 ? -27.047 39.25 5.68 1 90.38 628 GLU B N 1
ATOM 11175 C CA . GLU B 1 628 ? -26.469 40.156 6.652 1 90.38 628 GLU B CA 1
ATOM 11176 C C . GLU B 1 628 ? -25.828 39.406 7.816 1 90.38 628 GLU B C 1
ATOM 11178 O O . GLU B 1 628 ? -24.703 39.719 8.211 1 90.38 628 GLU B O 1
ATOM 11183 N N . THR B 1 629 ? -26.5 38.469 8.297 1 90.88 629 THR B N 1
ATOM 11184 C CA . THR B 1 629 ? -25.969 37.719 9.438 1 90.88 629 THR B CA 1
ATOM 11185 C C . THR B 1 629 ? -24.844 36.781 9 1 90.88 629 THR B C 1
ATOM 11187 O O . THR B 1 629 ? -23.891 36.562 9.758 1 90.88 629 THR B O 1
ATOM 11190 N N . ILE B 1 630 ? -24.953 36.25 7.816 1 91.69 630 ILE B N 1
ATOM 11191 C CA . ILE B 1 630 ? -23.875 35.406 7.297 1 91.69 630 ILE B CA 1
ATOM 11192 C C . ILE B 1 630 ? -22.609 36.25 7.137 1 91.69 630 ILE B C 1
ATOM 11194 O O . ILE B 1 630 ? -21.516 35.781 7.465 1 91.69 630 ILE B O 1
ATOM 11198 N N . ALA B 1 631 ? -22.766 37.375 6.609 1 94 631 ALA B N 1
ATOM 11199 C CA . ALA B 1 631 ? -21.641 38.281 6.457 1 94 631 ALA B CA 1
ATOM 11200 C C . ALA B 1 631 ? -21 38.625 7.812 1 94 631 ALA B C 1
ATOM 11202 O O . ALA B 1 631 ? -19.781 38.688 7.934 1 94 631 ALA B O 1
ATOM 11203 N N . ALA B 1 632 ? -21.828 38.875 8.758 1 94.12 632 ALA B N 1
ATOM 11204 C CA . ALA B 1 632 ? -21.344 39.188 10.102 1 94.12 632 ALA B CA 1
ATOM 11205 C C . ALA B 1 632 ? -20.578 38.031 10.703 1 94.12 632 ALA B C 1
ATOM 11207 O O . ALA B 1 632 ? -19.609 38.219 11.453 1 94.12 632 ALA B O 1
ATOM 11208 N N . GLU B 1 633 ? -21.031 36.875 10.445 1 94.44 633 GLU B N 1
ATOM 11209 C CA . GLU B 1 633 ? -20.391 35.656 10.938 1 94.44 633 GLU B CA 1
ATOM 11210 C C . GLU B 1 633 ? -18.922 35.594 10.539 1 94.44 633 GLU B C 1
ATOM 11212 O O . GLU B 1 633 ? -18.062 35.25 11.359 1 94.44 633 GLU B O 1
ATOM 11217 N N . ASP B 1 634 ? -18.562 35.875 9.336 1 96.31 634 ASP B N 1
ATOM 11218 C CA . ASP B 1 634 ? -17.188 35.938 8.867 1 96.31 634 ASP B CA 1
ATOM 11219 C C . ASP B 1 634 ? -16.328 36.844 9.758 1 96.31 634 ASP B C 1
ATOM 11221 O O . ASP B 1 634 ? -15.242 36.438 10.18 1 96.31 634 ASP B O 1
ATOM 11225 N N . ILE B 1 635 ? -16.859 37.969 9.984 1 95.69 635 ILE B N 1
ATOM 11226 C CA . ILE B 1 635 ? -16.125 38.969 10.727 1 95.69 635 ILE B CA 1
ATOM 11227 C C . ILE B 1 635 ? -15.961 38.562 12.18 1 95.69 635 ILE B C 1
ATOM 11229 O O . ILE B 1 635 ? -14.891 38.719 12.766 1 95.69 635 ILE B O 1
ATOM 11233 N N . LEU B 1 636 ? -17 37.969 12.75 1 95.88 636 LEU B N 1
ATOM 11234 C CA . LEU B 1 636 ? -16.953 37.562 14.148 1 95.88 636 LEU B CA 1
ATOM 11235 C C . LEU B 1 636 ? -15.914 36.438 14.352 1 95.88 636 LEU B C 1
ATOM 11237 O O . LEU B 1 636 ? -15.281 36.375 15.406 1 95.88 636 LEU B O 1
ATOM 11241 N N . HIS B 1 637 ? -15.734 35.562 13.398 1 96.94 637 HIS B N 1
ATOM 11242 C CA . HIS B 1 637 ? -14.656 34.594 13.453 1 96.94 637 HIS B CA 1
ATOM 11243 C C . HIS B 1 637 ? -13.297 35.281 13.469 1 96.94 637 HIS B C 1
ATOM 11245 O O . HIS B 1 637 ? -12.406 34.906 14.227 1 96.94 637 HIS B O 1
ATOM 11251 N N . ASP B 1 638 ? -13.133 36.25 12.586 1 97.31 638 ASP B N 1
ATOM 11252 C CA . ASP B 1 638 ? -11.852 36.906 12.438 1 97.31 638 ASP B CA 1
ATOM 11253 C C . ASP B 1 638 ? -11.492 37.719 13.695 1 97.31 638 ASP B C 1
ATOM 11255 O O . ASP B 1 638 ? -10.312 37.875 14.008 1 97.31 638 ASP B O 1
ATOM 11259 N N . LEU B 1 639 ? -12.508 38.156 14.383 1 95.19 639 LEU B N 1
ATOM 11260 C CA . LEU B 1 639 ? -12.312 38.938 15.609 1 95.19 639 LEU B CA 1
ATOM 11261 C C . LEU B 1 639 ? -12.039 38 16.797 1 95.19 639 LEU B C 1
ATOM 11263 O O . LEU B 1 639 ? -11.586 38.469 17.844 1 95.19 639 LEU B O 1
ATOM 11267 N N . GLY B 1 640 ? -12.273 36.75 16.609 1 96.5 640 GLY B N 1
ATOM 11268 C CA . GLY B 1 640 ? -12.102 35.812 17.703 1 96.5 640 GLY B CA 1
ATOM 11269 C C . GLY B 1 640 ? -13.297 35.75 18.625 1 96.5 640 GLY B C 1
ATOM 11270 O O . GLY B 1 640 ? -13.172 35.312 19.781 1 96.5 640 GLY B O 1
ATOM 11271 N N . ALA B 1 641 ? -14.453 36.219 18.172 1 96.25 641 ALA B N 1
ATOM 11272 C CA . ALA B 1 641 ? -15.68 36.156 18.969 1 96.25 641 ALA B CA 1
ATOM 11273 C C . ALA B 1 641 ? -16.344 34.781 18.875 1 96.25 641 ALA B C 1
ATOM 11275 O O . ALA B 1 641 ? -16.969 34.344 19.844 1 96.25 641 ALA B O 1
ATOM 11276 N N . ILE B 1 642 ? -16.297 34.156 17.688 1 96.88 642 ILE B N 1
ATOM 11277 C CA . ILE B 1 642 ? -16.688 32.75 17.547 1 96.88 642 ILE B CA 1
ATOM 11278 C C . ILE B 1 642 ? -15.445 31.875 17.672 1 96.88 642 ILE B C 1
ATOM 11280 O O . ILE B 1 642 ? -14.445 32.094 16.984 1 96.88 642 ILE B O 1
ATOM 11284 N N . SER B 1 643 ? -15.523 30.844 18.422 1 98.06 643 SER B N 1
ATOM 11285 C CA . SER B 1 643 ? -14.312 30.188 18.922 1 98.06 643 SER B CA 1
ATOM 11286 C C . SER B 1 643 ? -14.031 28.891 18.188 1 98.06 643 SER B C 1
ATOM 11288 O O . SER B 1 643 ? -12.898 28.422 18.156 1 98.06 643 SER B O 1
ATOM 11290 N N . ILE B 1 644 ? -15.039 28.25 17.594 1 98.19 644 ILE B N 1
ATOM 11291 C CA . ILE B 1 644 ? -14.906 26.891 17.078 1 98.19 644 ILE B CA 1
ATOM 11292 C C . ILE B 1 644 ? -15.578 26.781 15.711 1 98.19 644 ILE B C 1
ATOM 11294 O O . ILE B 1 644 ? -16.641 27.375 15.484 1 98.19 644 ILE B O 1
ATOM 11298 N N . VAL B 1 645 ? -14.969 26.094 14.781 1 97.56 645 VAL B N 1
ATOM 11299 C CA . VAL B 1 645 ? -15.555 25.719 13.492 1 97.56 645 VAL B CA 1
ATOM 11300 C C . VAL B 1 645 ? -15.766 24.203 13.438 1 97.56 645 VAL B C 1
ATOM 11302 O O . VAL B 1 645 ? -14.883 23.438 13.812 1 97.56 645 VAL B O 1
ATOM 11305 N N . ALA B 1 646 ? -16.875 23.797 13.062 1 97.12 646 ALA B N 1
ATOM 11306 C CA . ALA B 1 646 ? -17.219 22.375 12.93 1 97.12 646 ALA B CA 1
ATOM 11307 C C . ALA B 1 646 ? -18 22.125 11.641 1 97.12 646 ALA B C 1
ATOM 11309 O O . ALA B 1 646 ? -18.266 23.062 10.883 1 97.12 646 ALA B O 1
ATOM 11310 N N . SER B 1 647 ? -18.344 20.922 11.352 1 95.88 647 SER B N 1
ATOM 11311 C CA . SER B 1 647 ? -18.922 20.625 10.047 1 95.88 647 SER B CA 1
ATOM 11312 C C . SER B 1 647 ? -20.453 20.609 10.109 1 95.88 647 SER B C 1
ATOM 11314 O O . SER B 1 647 ? -21.109 21.297 9.32 1 95.88 647 SER B O 1
ATOM 11316 N N . ASP B 1 648 ? -21.094 19.938 11.125 1 94.62 648 ASP B N 1
ATOM 11317 C CA . ASP B 1 648 ? -22.5 19.531 11.086 1 94.62 648 ASP B CA 1
ATOM 11318 C C . ASP B 1 648 ? -22.75 18.531 9.961 1 94.62 648 ASP B C 1
ATOM 11320 O O . ASP B 1 648 ? -23.719 18.672 9.211 1 94.62 648 ASP B O 1
ATOM 11324 N N . SER B 1 649 ? -21.906 17.547 9.891 1 93.44 649 SER B N 1
ATOM 11325 C CA . SER B 1 649 ? -21.703 16.672 8.734 1 93.44 649 SER B CA 1
ATOM 11326 C C . SER B 1 649 ? -23.016 16.031 8.289 1 93.44 649 SER B C 1
ATOM 11328 O O . SER B 1 649 ? -23.688 15.359 9.086 1 93.44 649 SER B O 1
ATOM 11330 N N . GLN B 1 650 ? -23.297 16.188 6.98 1 89.81 650 GLN B N 1
ATOM 11331 C CA . GLN B 1 650 ? -24.375 15.57 6.238 1 89.81 650 GLN B CA 1
ATOM 11332 C C . GLN B 1 650 ? -25.734 16.062 6.734 1 89.81 650 GLN B C 1
ATOM 11334 O O . GLN B 1 650 ? -26.781 15.547 6.336 1 89.81 650 GLN B O 1
ATOM 11339 N N . ALA B 1 651 ? -25.812 16.875 7.695 1 88.62 651 ALA B N 1
ATOM 11340 C CA . ALA B 1 651 ? -27 17.672 7.957 1 88.62 651 ALA B CA 1
ATOM 11341 C C . ALA B 1 651 ? -26.953 19 7.211 1 88.62 651 ALA B C 1
ATOM 11343 O O . ALA B 1 651 ? -27.781 19.25 6.328 1 88.62 651 ALA B O 1
ATOM 11344 N N . MET B 1 652 ? -25.859 19.688 7.5 1 86.06 652 MET B N 1
ATOM 11345 C CA . MET B 1 652 ? -25.734 20.922 6.715 1 86.06 652 MET B CA 1
ATOM 11346 C C . MET B 1 652 ? -24.312 21.062 6.164 1 86.06 652 MET B C 1
ATOM 11348 O O . MET B 1 652 ? -24.094 21.797 5.195 1 86.06 652 MET B O 1
ATOM 11352 N N . GLY B 1 653 ? -23.453 20.422 6.77 1 90.88 653 GLY B N 1
ATOM 11353 C CA . GLY B 1 653 ? -22.078 20.734 6.379 1 90.88 653 GLY B CA 1
ATOM 11354 C C . GLY B 1 653 ? -21.281 19.531 5.934 1 90.88 653 GLY B C 1
ATOM 11355 O O . GLY B 1 653 ? -21.859 18.484 5.633 1 90.88 653 GLY B O 1
ATOM 11356 N N . ARG B 1 654 ? -19.938 19.703 5.664 1 94.38 654 ARG B N 1
ATOM 11357 C CA . ARG B 1 654 ? -19.047 18.734 5.027 1 94.38 654 ARG B CA 1
ATOM 11358 C C . ARG B 1 654 ? -17.859 18.406 5.934 1 94.38 654 ARG B C 1
ATOM 11360 O O . ARG B 1 654 ? -17 19.25 6.18 1 94.38 654 ARG B O 1
ATOM 11367 N N . VAL B 1 655 ? -17.766 17.125 6.398 1 96.38 655 VAL B N 1
ATOM 11368 C CA . VAL B 1 655 ? -16.781 16.703 7.395 1 96.38 655 VAL B CA 1
ATOM 11369 C C . VAL B 1 655 ? -15.367 16.875 6.84 1 96.38 655 VAL B C 1
ATOM 11371 O O . VAL B 1 655 ? -14.445 17.234 7.578 1 96.38 655 VAL B O 1
ATOM 11374 N N . GLY B 1 656 ? -15.148 16.688 5.559 1 96.25 656 GLY B N 1
ATOM 11375 C CA . GLY B 1 656 ? -13.836 16.766 4.938 1 96.25 656 GLY B CA 1
ATOM 11376 C C . GLY B 1 656 ? -13.391 18.188 4.648 1 96.25 656 GLY B C 1
ATOM 11377 O O . GLY B 1 656 ? -12.281 18.391 4.145 1 96.25 656 GLY B O 1
ATOM 11378 N N . GLU B 1 657 ? -14.195 19.25 5.031 1 96.62 657 GLU B N 1
ATOM 11379 C CA . GLU B 1 657 ? -13.875 20.609 4.648 1 96.62 657 GLU B CA 1
ATOM 11380 C C . GLU B 1 657 ? -13.75 21.516 5.875 1 96.62 657 GLU B C 1
ATOM 11382 O O . GLU B 1 657 ? -13.672 22.734 5.75 1 96.62 657 GLU B O 1
ATOM 11387 N N . VAL B 1 658 ? -13.695 20.891 7.059 1 97.62 658 VAL B N 1
ATOM 11388 C CA . VAL B 1 658 ? -13.562 21.703 8.266 1 97.62 658 VAL B CA 1
ATOM 11389 C C . VAL B 1 658 ? -12.297 22.547 8.172 1 97.62 658 VAL B C 1
ATOM 11391 O O . VAL B 1 658 ? -12.336 23.766 8.383 1 97.62 658 VAL B O 1
ATOM 11394 N N . ILE B 1 659 ? -11.195 21.906 7.832 1 98.38 659 ILE B N 1
ATOM 11395 C CA . ILE B 1 659 ? -9.906 22.578 7.77 1 98.38 659 ILE B CA 1
ATOM 11396 C C . ILE B 1 659 ? -9.875 23.531 6.578 1 98.38 659 ILE B C 1
ATOM 11398 O O . ILE B 1 659 ? -9.5 24.703 6.719 1 98.38 659 ILE B O 1
ATOM 11402 N N . THR B 1 660 ? -10.344 23.125 5.449 1 97.81 660 THR B N 1
ATOM 11403 C CA . THR B 1 660 ? -10.32 23.922 4.227 1 97.81 660 THR B CA 1
ATOM 11404 C C . THR B 1 660 ? -11.133 25.203 4.395 1 97.81 660 THR B C 1
ATOM 11406 O O . THR B 1 660 ? -10.656 26.297 4.086 1 97.81 660 THR B O 1
ATOM 11409 N N . ARG B 1 661 ? -12.32 25.125 4.938 1 97.56 661 ARG B N 1
ATOM 11410 C CA . ARG B 1 661 ? -13.211 26.266 5.078 1 97.56 661 ARG B CA 1
ATOM 11411 C C . ARG B 1 661 ? -12.703 27.234 6.137 1 97.56 661 ARG B C 1
ATOM 11413 O O . ARG B 1 661 ? -12.891 28.453 6.023 1 97.56 661 ARG B O 1
ATOM 11420 N N . THR B 1 662 ? -12.07 26.688 7.133 1 98.44 662 THR B N 1
ATOM 11421 C CA . THR B 1 662 ? -11.461 27.531 8.148 1 98.44 662 THR B CA 1
ATOM 11422 C C . THR B 1 662 ? -10.406 28.453 7.523 1 98.44 662 THR B C 1
ATOM 11424 O O . THR B 1 662 ? -10.414 29.656 7.758 1 98.44 662 THR B O 1
ATOM 11427 N N . TRP B 1 663 ? -9.578 27.906 6.691 1 98.62 663 TRP B N 1
ATOM 11428 C CA . TRP B 1 663 ? -8.492 28.688 6.105 1 98.62 663 TRP B CA 1
ATOM 11429 C C . TRP B 1 663 ? -9.008 29.562 4.977 1 98.62 663 TRP B C 1
ATOM 11431 O O . TRP B 1 663 ? -8.5 30.672 4.754 1 98.62 663 TRP B O 1
ATOM 11441 N N . GLN B 1 664 ? -10.062 29.156 4.234 1 98.06 664 GLN B N 1
ATOM 11442 C CA . GLN B 1 664 ? -10.719 30.016 3.27 1 98.06 664 GLN B CA 1
ATOM 11443 C C . GLN B 1 664 ? -11.297 31.266 3.951 1 98.06 664 GLN B C 1
ATOM 11445 O O . GLN B 1 664 ? -11.227 32.375 3.406 1 98.06 664 GLN B O 1
ATOM 11450 N N . THR B 1 665 ? -11.883 31.078 5.164 1 98.25 665 THR B N 1
ATOM 11451 C CA . THR B 1 665 ? -12.43 32.188 5.926 1 98.25 665 THR B CA 1
ATOM 11452 C C . THR B 1 665 ? -11.312 33.125 6.367 1 98.25 665 THR B C 1
ATOM 11454 O O . THR B 1 665 ? -11.438 34.344 6.23 1 98.25 665 THR B O 1
ATOM 11457 N N . ALA B 1 666 ? -10.258 32.594 6.875 1 98.56 666 ALA B N 1
ATOM 11458 C CA . ALA B 1 666 ? -9.125 33.406 7.281 1 98.56 666 ALA B CA 1
ATOM 11459 C C . ALA B 1 666 ? -8.594 34.219 6.113 1 98.56 666 ALA B C 1
ATOM 11461 O O . ALA B 1 666 ? -8.273 35.406 6.27 1 98.56 666 ALA B O 1
ATOM 11462 N N . ASP B 1 667 ? -8.445 33.625 4.953 1 98.12 667 ASP B N 1
ATOM 11463 C CA . ASP B 1 667 ? -7.934 34.25 3.746 1 98.12 667 ASP B CA 1
ATOM 11464 C C . ASP B 1 667 ? -8.844 35.406 3.311 1 98.12 667 ASP B C 1
ATOM 11466 O O . ASP B 1 667 ? -8.375 36.5 3.066 1 98.12 667 ASP B O 1
ATOM 11470 N N . LYS B 1 668 ? -10.133 35.156 3.242 1 98 668 LYS B N 1
ATOM 11471 C CA . LYS B 1 668 ? -11.086 36.188 2.844 1 98 668 LYS B CA 1
ATOM 11472 C C . LYS B 1 668 ? -11.039 37.406 3.793 1 98 668 LYS B C 1
ATOM 11474 O O . LYS B 1 668 ? -11.102 38.531 3.355 1 98 668 LYS B O 1
ATOM 11479 N N . MET B 1 669 ? -10.992 37.094 5.066 1 97.94 669 MET B N 1
ATOM 11480 C CA . MET B 1 669 ? -10.984 38.188 6.059 1 97.94 669 MET B CA 1
ATOM 11481 C C . MET B 1 669 ? -9.719 39.031 5.941 1 97.94 669 MET B C 1
ATOM 11483 O O . MET B 1 669 ? -9.766 40.25 6.102 1 97.94 669 MET B O 1
ATOM 11487 N N . LYS B 1 670 ? -8.586 38.344 5.727 1 97.62 670 LYS B N 1
ATOM 11488 C CA . LYS B 1 670 ? -7.379 39.125 5.508 1 97.62 670 LYS B CA 1
ATOM 11489 C C . LYS B 1 670 ? -7.531 40.031 4.285 1 97.62 670 LYS B C 1
ATOM 11491 O O . LYS B 1 670 ? -7.184 41.219 4.332 1 97.62 670 LYS B O 1
ATOM 11496 N N . ILE B 1 671 ? -7.977 39.5 3.197 1 96.25 671 ILE B N 1
ATOM 11497 C CA . ILE B 1 671 ? -8.109 40.219 1.938 1 96.25 671 ILE B CA 1
ATOM 11498 C C . ILE B 1 671 ? -9.055 41.406 2.119 1 96.25 671 ILE B C 1
ATOM 11500 O O . ILE B 1 671 ? -8.781 42.5 1.646 1 96.25 671 ILE B O 1
ATOM 11504 N N . PHE B 1 672 ? -10.148 41.219 2.83 1 96.62 672 PHE B N 1
ATOM 11505 C CA . PHE B 1 672 ? -11.195 42.25 2.939 1 96.62 672 PHE B CA 1
ATOM 11506 C C . PHE B 1 672 ? -10.891 43.219 4.078 1 96.62 672 PHE B C 1
ATOM 11508 O O . PHE B 1 672 ? -10.984 44.406 3.9 1 96.62 672 PHE B O 1
ATOM 11515 N N . ARG B 1 673 ? -10.562 42.625 5.254 1 96.06 673 ARG B N 1
ATOM 11516 C CA . ARG B 1 673 ? -10.445 43.469 6.445 1 96.06 673 ARG B CA 1
ATOM 11517 C C . ARG B 1 673 ? -9 43.938 6.66 1 96.06 673 ARG B C 1
ATOM 11519 O O . ARG B 1 673 ? -8.742 44.844 7.438 1 96.06 673 ARG B O 1
ATOM 11526 N N . GLY B 1 674 ? -8.086 43.281 5.965 1 95.75 674 GLY B N 1
ATOM 11527 C CA . GLY B 1 674 ? -6.691 43.656 6.137 1 95.75 674 GLY B CA 1
ATOM 11528 C C . GLY B 1 674 ? -6.051 43 7.344 1 95.75 674 GLY B C 1
ATOM 11529 O O . GLY B 1 674 ? -6.57 42 7.867 1 95.75 674 GLY B O 1
ATOM 11530 N N . ARG B 1 675 ? -4.988 43.5 7.688 1 94.5 675 ARG B N 1
ATOM 11531 C CA . ARG B 1 675 ? -4.164 42.969 8.773 1 94.5 675 ARG B CA 1
ATOM 11532 C C . ARG B 1 675 ? -4.836 43.219 10.125 1 94.5 675 ARG B C 1
ATOM 11534 O O . ARG B 1 675 ? -5.441 44.25 10.359 1 94.5 675 ARG B O 1
ATOM 11541 N N . LEU B 1 676 ? -4.738 42.188 11.008 1 95.06 676 LEU B N 1
ATOM 11542 C CA . LEU B 1 676 ? -5.211 42.406 12.367 1 95.06 676 LEU B CA 1
ATOM 11543 C C . LEU B 1 676 ? -4.383 43.5 13.062 1 95.06 676 LEU B C 1
ATOM 11545 O O . LEU B 1 676 ? -3.172 43.594 12.844 1 95.06 676 LEU B O 1
ATOM 11549 N N . SER B 1 677 ? -5.004 44.188 13.922 1 91.62 677 SER B N 1
ATOM 11550 C CA . SER B 1 677 ? -4.34 45.312 14.594 1 91.62 677 SER B CA 1
ATOM 11551 C C . SER B 1 677 ? -3.23 44.812 15.516 1 91.62 677 SER B C 1
ATOM 11553 O O . SER B 1 677 ? -2.234 45.5 15.727 1 91.62 677 SER B O 1
ATOM 11555 N N . GLU B 1 678 ? -3.318 43.625 16.047 1 92.38 678 GLU B N 1
ATOM 11556 C CA . GLU B 1 678 ? -2.385 43.094 17.031 1 92.38 678 GLU B CA 1
ATOM 11557 C C . GLU B 1 678 ? -1.206 42.406 16.359 1 92.38 678 GLU B C 1
ATOM 11559 O O . GLU B 1 678 ? -0.224 42.062 17.016 1 92.38 678 GLU B O 1
ATOM 11564 N N . GLU B 1 679 ? -1.27 42.312 15.164 1 94.75 679 GLU B N 1
ATOM 11565 C CA . GLU B 1 679 ? -0.187 41.625 14.445 1 94.75 679 GLU B CA 1
ATOM 11566 C C . GLU B 1 679 ? 1.12 42.406 14.57 1 94.75 679 GLU B C 1
ATOM 11568 O O . GLU B 1 679 ? 1.116 43.656 14.586 1 94.75 679 GLU B O 1
ATOM 11573 N N . THR B 1 680 ? 2.193 41.75 14.766 1 92.88 680 THR B N 1
ATOM 11574 C CA . THR B 1 680 ? 3.518 42.344 14.758 1 92.88 680 THR B CA 1
ATOM 11575 C C . THR B 1 680 ? 4.363 41.781 13.617 1 92.88 680 THR B C 1
ATOM 11577 O O . THR B 1 680 ? 4.305 40.594 13.312 1 92.88 680 THR B O 1
ATOM 11580 N N . GLY B 1 681 ? 5.09 42.688 12.922 1 91 681 GLY B N 1
ATOM 11581 C CA . GLY B 1 681 ? 5.898 42.281 11.781 1 91 681 GLY B CA 1
ATOM 11582 C C . GLY B 1 681 ? 5.094 42.094 10.508 1 91 681 GLY B C 1
ATOM 11583 O O . GLY B 1 681 ? 3.881 42.312 10.5 1 91 681 GLY B O 1
ATOM 11584 N N . ASP B 1 682 ? 5.715 41.812 9.477 1 94.31 682 ASP B N 1
ATOM 11585 C CA . ASP B 1 682 ? 5.074 41.594 8.18 1 94.31 682 ASP B CA 1
ATOM 11586 C C . ASP B 1 682 ? 4.695 40.156 7.977 1 94.31 682 ASP B C 1
ATOM 11588 O O . ASP B 1 682 ? 5.328 39.438 7.184 1 94.31 682 ASP B O 1
ATOM 11592 N N . ASN B 1 683 ? 3.809 39.688 8.688 1 97.62 683 ASN B N 1
ATOM 11593 C CA . ASN B 1 683 ? 3.316 38.312 8.68 1 97.62 683 ASN B CA 1
ATOM 11594 C C . ASN B 1 683 ? 1.89 38.219 9.211 1 97.62 683 ASN B C 1
ATOM 11596 O O . ASN B 1 683 ? 1.29 39.25 9.562 1 97.62 683 ASN B O 1
ATOM 11600 N N . ASP B 1 684 ? 1.369 37.031 9.164 1 98.38 684 ASP B N 1
ATOM 11601 C CA . ASP B 1 684 ? 0.006 36.812 9.633 1 98.38 684 ASP B CA 1
ATOM 11602 C C . ASP B 1 684 ? -0.017 35.812 10.797 1 98.38 684 ASP B C 1
ATOM 11604 O O . ASP B 1 684 ? -0.931 35 10.906 1 98.38 684 ASP B O 1
ATOM 11608 N N . ASN B 1 685 ? 0.984 35.75 11.617 1 98.5 685 ASN B N 1
ATOM 11609 C CA . ASN B 1 685 ? 1.153 34.75 12.672 1 98.5 685 ASN B CA 1
ATOM 11610 C C . ASN B 1 685 ? -0.032 34.75 13.633 1 98.5 685 ASN B C 1
ATOM 11612 O O . ASN B 1 685 ? -0.548 33.688 13.977 1 98.5 685 ASN B O 1
ATOM 11616 N N . LEU B 1 686 ? -0.427 35.906 14.102 1 98.12 686 LEU B N 1
ATOM 11617 C CA . LEU B 1 686 ? -1.502 35.969 15.086 1 98.12 686 LEU B CA 1
ATOM 11618 C C . LEU B 1 686 ? -2.805 35.438 14.5 1 98.12 686 LEU B C 1
ATOM 11620 O O . LEU B 1 686 ? -3.5 34.656 15.148 1 98.12 686 LEU B O 1
ATOM 11624 N N . ARG B 1 687 ? -3.227 35.906 13.289 1 98.44 687 ARG B N 1
ATOM 11625 C CA . ARG B 1 687 ? -4.445 35.438 12.648 1 98.44 687 ARG B CA 1
ATOM 11626 C C . ARG B 1 687 ? -4.41 33.906 12.453 1 98.44 687 ARG B C 1
ATOM 11628 O O . ARG B 1 687 ? -5.402 33.219 12.703 1 98.44 687 ARG B O 1
ATOM 11635 N N . VAL B 1 688 ? -3.234 33.438 11.992 1 98.75 688 VAL B N 1
ATOM 11636 C CA . VAL B 1 688 ? -3.09 32 11.727 1 98.75 688 VAL B CA 1
ATOM 11637 C C . VAL B 1 688 ? -3.227 31.219 13.023 1 98.75 688 VAL B C 1
ATOM 11639 O O . VAL B 1 688 ? -3.893 30.188 13.062 1 98.75 688 VAL B O 1
ATOM 11642 N N . LYS B 1 689 ? -2.637 31.656 14.102 1 98.69 689 LYS B N 1
ATOM 11643 C CA . LYS B 1 689 ? -2.768 30.984 15.398 1 98.69 689 LYS B CA 1
ATOM 11644 C C . LYS B 1 689 ? -4.211 31.016 15.891 1 98.69 689 LYS B C 1
ATOM 11646 O O . LYS B 1 689 ? -4.703 30.047 16.453 1 98.69 689 LYS B O 1
ATOM 11651 N N . ARG B 1 690 ? -4.918 32.125 15.688 1 98.56 690 ARG B N 1
ATOM 11652 C CA . ARG B 1 690 ? -6.32 32.219 16.078 1 98.56 690 ARG B CA 1
ATOM 11653 C C . ARG B 1 690 ? -7.172 31.203 15.328 1 98.56 690 ARG B C 1
ATOM 11655 O O . ARG B 1 690 ? -8.016 30.531 15.93 1 98.56 690 ARG B O 1
ATOM 11662 N N . TYR B 1 691 ? -6.941 31.078 14.039 1 98.81 691 TYR B N 1
ATOM 11663 C CA . TYR B 1 691 ? -7.805 30.234 13.227 1 98.81 691 TYR B CA 1
ATOM 11664 C C . TYR B 1 691 ? -7.484 28.766 13.438 1 98.81 691 TYR B C 1
ATOM 11666 O O . TYR B 1 691 ? -8.383 27.922 13.43 1 98.81 691 TYR B O 1
ATOM 11674 N N . ILE B 1 692 ? -6.195 28.391 13.602 1 98.81 692 ILE B N 1
ATOM 11675 C CA . ILE B 1 692 ? -5.887 26.984 13.812 1 98.81 692 ILE B CA 1
ATOM 11676 C C . ILE B 1 692 ? -6.488 26.516 15.133 1 98.81 692 ILE B C 1
ATOM 11678 O O . ILE B 1 692 ? -6.887 25.344 15.266 1 98.81 692 ILE B O 1
ATOM 11682 N N . ALA B 1 693 ? -6.621 27.375 16.094 1 98.81 693 ALA B N 1
ATOM 11683 C CA . ALA B 1 693 ? -7.219 27.047 17.391 1 98.81 693 ALA B CA 1
ATOM 11684 C C . ALA B 1 693 ? -8.672 26.609 17.234 1 98.81 693 ALA B C 1
ATOM 11686 O O . ALA B 1 693 ? -9.172 25.812 18.031 1 98.81 693 ALA B O 1
ATOM 11687 N N . LYS B 1 694 ? -9.336 27.078 16.203 1 98.75 694 LYS B N 1
ATOM 11688 C CA . LYS B 1 694 ? -10.773 26.922 16.047 1 98.75 694 LYS B CA 1
ATOM 11689 C C . LYS B 1 694 ? -11.148 25.469 15.766 1 98.75 694 LYS B C 1
ATOM 11691 O O . LYS B 1 694 ? -12.297 25.062 15.969 1 98.75 694 LYS B O 1
ATOM 11696 N N . TYR B 1 695 ? -10.18 24.625 15.273 1 98.69 695 TYR B N 1
ATOM 11697 C CA . TYR B 1 695 ? -10.523 23.234 14.992 1 98.69 695 TYR B CA 1
ATOM 11698 C C . TYR B 1 695 ? -9.539 22.281 15.656 1 98.69 695 TYR B C 1
ATOM 11700 O O . TYR B 1 695 ? -9.484 21.094 15.312 1 98.69 695 TYR B O 1
ATOM 11708 N N . THR B 1 696 ? -8.68 22.781 16.547 1 98.75 696 THR B N 1
ATOM 11709 C CA . THR B 1 696 ? -7.73 21.922 17.25 1 98.75 696 THR B CA 1
ATOM 11710 C C . THR B 1 696 ? -7.898 22.062 18.75 1 98.75 696 THR B C 1
ATOM 11712 O O . THR B 1 696 ? -8.75 21.406 19.359 1 98.75 696 THR B O 1
ATOM 11715 N N . VAL B 1 697 ? -7.312 23.109 19.359 1 98.75 697 VAL B N 1
ATOM 11716 C CA . VAL B 1 697 ? -7.215 23.188 20.812 1 98.75 697 VAL B CA 1
ATOM 11717 C C . VAL B 1 697 ? -8.547 23.625 21.406 1 98.75 697 VAL B C 1
ATOM 11719 O O . VAL B 1 697 ? -8.945 23.172 22.469 1 98.75 697 VAL B O 1
ATOM 11722 N N . ASN B 1 698 ? -9.258 24.547 20.781 1 98.75 698 ASN B N 1
ATOM 11723 C CA . ASN B 1 698 ? -10.461 25.109 21.375 1 98.75 698 ASN B CA 1
ATOM 11724 C C . ASN B 1 698 ? -11.57 24.078 21.484 1 98.75 698 ASN B C 1
ATOM 11726 O O . ASN B 1 698 ? -12.172 23.906 22.547 1 98.75 698 ASN B O 1
ATOM 11730 N N . PRO B 1 699 ? -11.898 23.375 20.391 1 98.69 699 PRO B N 1
ATOM 11731 C CA . PRO B 1 699 ? -12.883 22.328 20.594 1 98.69 699 PRO B CA 1
ATOM 11732 C C . PRO B 1 699 ? -12.422 21.281 21.609 1 98.69 699 PRO B C 1
ATOM 11734 O O . PRO B 1 699 ? -13.242 20.703 22.328 1 98.69 699 PRO B O 1
ATOM 11737 N N . ALA B 1 700 ? -11.148 20.969 21.703 1 98.69 700 ALA B N 1
ATOM 11738 C CA . ALA B 1 700 ? -10.625 20.016 22.688 1 98.69 700 ALA B CA 1
ATOM 11739 C C . ALA B 1 700 ? -10.867 20.516 24.109 1 98.69 700 ALA B C 1
ATOM 11741 O O . ALA B 1 700 ? -11.367 19.781 24.953 1 98.69 700 ALA B O 1
ATOM 11742 N N . ILE B 1 701 ? -10.57 21.781 24.312 1 98.44 701 ILE B N 1
ATOM 11743 C CA . ILE B 1 701 ? -10.781 22.391 25.625 1 98.44 701 ILE B CA 1
ATOM 11744 C C . ILE B 1 701 ? -12.273 22.438 25.938 1 98.44 701 ILE B C 1
ATOM 11746 O O . ILE B 1 701 ? -12.703 22.047 27.031 1 98.44 701 ILE B O 1
ATOM 11750 N N . ALA B 1 702 ? -13.031 22.859 25.016 1 98.44 702 ALA B N 1
ATOM 11751 C CA . ALA B 1 702 ? -14.461 23.047 25.203 1 98.44 702 ALA B CA 1
ATOM 11752 C C . ALA B 1 702 ? -15.141 21.75 25.625 1 98.44 702 ALA B C 1
ATOM 11754 O O . ALA B 1 702 ? -16.156 21.781 26.312 1 98.44 702 ALA B O 1
ATOM 11755 N N . HIS B 1 703 ? -14.57 20.672 25.266 1 98.5 703 HIS B N 1
ATOM 11756 C CA . HIS B 1 703 ? -15.242 19.406 25.516 1 98.5 703 HIS B CA 1
ATOM 11757 C C . HIS B 1 703 ? -14.406 18.516 26.422 1 98.5 703 HIS B C 1
ATOM 11759 O O . HIS B 1 703 ? -14.578 17.297 26.438 1 98.5 703 HIS B O 1
ATOM 11765 N N . GLY B 1 704 ? -13.492 19.094 27.109 1 98.25 704 GLY B N 1
ATOM 11766 C CA . GLY B 1 704 ? -12.766 18.422 28.188 1 98.25 704 GLY B CA 1
ATOM 11767 C C . GLY B 1 704 ? -11.742 17.422 27.688 1 98.25 704 GLY B C 1
ATOM 11768 O O . GLY B 1 704 ? -11.406 16.469 28.375 1 98.25 704 GLY B O 1
ATOM 11769 N N . MET B 1 705 ? -11.258 17.562 26.516 1 98.44 705 MET B N 1
ATOM 11770 C CA . MET B 1 705 ? -10.305 16.641 25.906 1 98.44 705 MET B CA 1
ATOM 11771 C C . MET B 1 705 ? -8.914 17.266 25.844 1 98.44 705 MET B C 1
ATOM 11773 O O . MET B 1 705 ? -7.945 16.594 25.484 1 98.44 705 MET B O 1
ATOM 11777 N N . GLY B 1 706 ? -8.758 18.516 26.219 1 97.81 706 GLY B N 1
ATOM 11778 C CA . GLY B 1 706 ? -7.57 19.328 26 1 97.81 706 GLY B CA 1
ATOM 11779 C C . GLY B 1 706 ? -6.348 18.812 26.734 1 97.81 706 GLY B C 1
ATOM 11780 O O . GLY B 1 706 ? -5.215 19.141 26.375 1 97.81 706 GLY B O 1
ATOM 11781 N N . HIS B 1 707 ? -6.543 17.984 27.75 1 97.31 707 HIS B N 1
ATOM 11782 C CA . HIS B 1 707 ? -5.418 17.453 28.5 1 97.31 707 HIS B CA 1
ATOM 11783 C C . HIS B 1 707 ? -4.664 16.406 27.688 1 97.31 707 HIS B C 1
ATOM 11785 O O . HIS B 1 707 ? -3.502 16.109 27.984 1 97.31 707 HIS B O 1
ATOM 11791 N N . LEU B 1 708 ? -5.277 15.891 26.641 1 98.12 708 LEU B N 1
ATOM 11792 C CA . LEU B 1 708 ? -4.676 14.766 25.922 1 98.12 708 LEU B CA 1
ATOM 11793 C C . LEU B 1 708 ? -4.422 15.125 24.469 1 98.12 708 LEU B C 1
ATOM 11795 O O . LEU B 1 708 ? -3.475 14.625 23.859 1 98.12 708 LEU B O 1
ATOM 11799 N N . ILE B 1 709 ? -5.289 15.93 23.844 1 98.25 709 ILE B N 1
ATOM 11800 C CA . ILE B 1 709 ? -5.176 16.219 22.422 1 98.25 709 ILE B CA 1
ATOM 11801 C C . ILE B 1 709 ? -5.445 17.703 22.172 1 98.25 709 ILE B C 1
ATOM 11803 O O . ILE B 1 709 ? -5.738 18.453 23.109 1 98.25 709 ILE B O 1
ATOM 11807 N N . GLY B 1 710 ? -5.227 18.203 20.922 1 98.25 710 GLY B N 1
ATOM 11808 C CA . GLY B 1 710 ? -5.66 19.516 20.5 1 98.25 710 GLY B CA 1
ATOM 11809 C C . GLY B 1 710 ? -4.512 20.484 20.281 1 98.25 710 GLY B C 1
ATOM 11810 O O . GLY B 1 710 ? -4.699 21.562 19.703 1 98.25 710 GLY B O 1
ATOM 11811 N N . SER B 1 711 ? -3.355 20.172 20.703 1 98.44 711 SER B N 1
ATOM 11812 C CA . SER B 1 711 ? -2.188 21.016 20.469 1 98.44 711 SER B CA 1
ATOM 11813 C C . SER B 1 711 ? -0.911 20.188 20.391 1 98.44 711 SER B C 1
ATOM 11815 O O . SER B 1 711 ? -0.898 19.031 20.797 1 98.44 711 SER B O 1
ATOM 11817 N N . VAL B 1 712 ? 0.101 20.781 19.797 1 98.56 712 VAL B N 1
ATOM 11818 C CA . VAL B 1 712 ? 1.416 20.141 19.734 1 98.56 712 VAL B CA 1
ATOM 11819 C C . VAL B 1 712 ? 2.223 20.516 20.969 1 98.56 712 VAL B C 1
ATOM 11821 O O . VAL B 1 712 ? 2.982 21.484 20.953 1 98.56 712 VAL B O 1
ATOM 11824 N N . GLN B 1 713 ? 2.146 19.719 21.984 1 98.12 713 GLN B N 1
ATOM 11825 C CA . GLN B 1 713 ? 2.793 19.953 23.266 1 98.12 713 GLN B CA 1
ATOM 11826 C C . GLN B 1 713 ? 3.293 18.656 23.875 1 98.12 713 GLN B C 1
ATOM 11828 O O . GLN B 1 713 ? 2.672 17.609 23.719 1 98.12 713 GLN B O 1
ATOM 11833 N N . VAL B 1 714 ? 4.359 18.766 24.609 1 98.06 714 VAL B N 1
ATOM 11834 C CA . VAL B 1 714 ? 4.887 17.625 25.328 1 98.06 714 VAL B CA 1
ATOM 11835 C C . VAL B 1 714 ? 3.846 17.109 26.328 1 98.06 714 VAL B C 1
ATOM 11837 O O . VAL B 1 714 ? 3.209 17.906 27.031 1 98.06 714 VAL B O 1
ATOM 11840 N N . GLY B 1 715 ? 3.66 15.82 26.312 1 97.75 715 GLY B N 1
ATOM 11841 C CA . GLY B 1 715 ? 2.701 15.211 27.219 1 97.75 715 GLY B CA 1
ATOM 11842 C C . GLY B 1 715 ? 1.381 14.867 26.547 1 97.75 715 GLY B C 1
ATOM 11843 O O . GLY B 1 715 ? 0.57 14.133 27.109 1 97.75 715 GLY B O 1
ATOM 11844 N N . LYS B 1 716 ? 1.138 15.266 25.375 1 98.19 716 LYS B N 1
ATOM 11845 C CA . LYS B 1 716 ? -0.099 14.977 24.656 1 98.19 716 LYS B CA 1
ATOM 11846 C C . LYS B 1 716 ? 0.101 13.828 23.672 1 98.19 716 LYS B C 1
ATOM 11848 O O . LYS B 1 716 ? 1.234 13.508 23.297 1 98.19 716 LYS B O 1
ATOM 11853 N N . MET B 1 717 ? -0.999 13.211 23.312 1 98.12 717 MET B N 1
ATOM 11854 C CA . MET B 1 717 ? -0.983 12.148 22.312 1 98.12 717 MET B CA 1
ATOM 11855 C C . MET B 1 717 ? -0.479 12.672 20.969 1 98.12 717 MET B C 1
ATOM 11857 O O . MET B 1 717 ? -0.833 13.773 20.562 1 98.12 717 MET B O 1
ATOM 11861 N N . ALA B 1 718 ? 0.348 11.891 20.312 1 98.38 718 ALA B N 1
ATOM 11862 C CA . ALA B 1 718 ? 0.921 12.305 19.031 1 98.38 718 ALA B CA 1
ATOM 11863 C C . ALA B 1 718 ? -0.087 12.133 17.906 1 98.38 718 ALA B C 1
ATOM 11865 O O . ALA B 1 718 ? 0.113 11.312 17 1 98.38 718 ALA B O 1
ATOM 11866 N N . ASP B 1 719 ? -1.177 12.812 17.938 1 98.56 719 ASP B N 1
ATOM 11867 C CA . ASP B 1 719 ? -2.082 13.023 16.812 1 98.56 719 ASP B CA 1
ATOM 11868 C C . ASP B 1 719 ? -1.653 14.234 15.984 1 98.56 719 ASP B C 1
ATOM 11870 O O . ASP B 1 719 ? -1.99 15.375 16.312 1 98.56 719 ASP B O 1
ATOM 11874 N N . LEU B 1 720 ? -0.958 13.906 14.883 1 98.75 720 LEU B N 1
ATOM 11875 C CA . LEU B 1 720 ? -0.277 14.969 14.156 1 98.75 720 LEU B CA 1
ATOM 11876 C C . LEU B 1 720 ? -0.566 14.875 12.664 1 98.75 720 LEU B C 1
ATOM 11878 O O . LEU B 1 720 ? -0.877 13.797 12.156 1 98.75 720 LEU B O 1
ATOM 11882 N N . VAL B 1 721 ? -0.512 16.016 11.984 1 98.69 721 VAL B N 1
ATOM 11883 C CA . VAL B 1 721 ? -0.705 16.078 10.539 1 98.69 721 VAL B CA 1
ATOM 11884 C C . VAL B 1 721 ? 0.465 16.828 9.898 1 98.69 721 VAL B C 1
ATOM 11886 O O . VAL B 1 721 ? 0.842 17.906 10.344 1 98.69 721 VAL B O 1
ATOM 11889 N N . LEU B 1 722 ? 1.075 16.234 8.922 1 98.62 722 LEU B N 1
ATOM 11890 C CA . LEU B 1 722 ? 2.113 16.891 8.125 1 98.62 722 LEU B CA 1
ATOM 11891 C C . LEU B 1 722 ? 1.554 17.375 6.797 1 98.62 722 LEU B C 1
ATOM 11893 O O . LEU B 1 722 ? 0.801 16.656 6.133 1 98.62 722 LEU B O 1
ATOM 11897 N N . TRP B 1 723 ? 1.959 18.672 6.438 1 98.5 723 TRP B N 1
ATOM 11898 C CA . TRP B 1 723 ? 1.473 19.312 5.223 1 98.5 723 TRP B CA 1
ATOM 11899 C C . TRP B 1 723 ? 2.635 19.781 4.348 1 98.5 723 TRP B C 1
ATOM 11901 O O . TRP B 1 723 ? 3.611 20.344 4.848 1 98.5 723 TRP B O 1
ATOM 11911 N N . ASN B 1 724 ? 2.537 19.469 3.031 1 97.62 724 ASN B N 1
ATOM 11912 C CA . ASN B 1 724 ? 3.273 20.281 2.072 1 97.62 724 ASN B CA 1
ATOM 11913 C C . ASN B 1 724 ? 2.74 21.719 2.029 1 97.62 724 ASN B C 1
ATOM 11915 O O . ASN B 1 724 ? 1.539 21.922 1.854 1 97.62 724 ASN B O 1
ATOM 11919 N N . PRO B 1 725 ? 3.576 22.703 2.191 1 98 725 PRO B N 1
ATOM 11920 C CA . PRO B 1 725 ? 3.078 24.078 2.25 1 98 725 PRO B CA 1
ATOM 11921 C C . PRO B 1 725 ? 2.184 24.438 1.064 1 98 725 PRO B C 1
ATOM 11923 O O . PRO B 1 725 ? 1.214 25.188 1.22 1 98 725 PRO B O 1
ATOM 11926 N N . ALA B 1 726 ? 2.457 23.922 -0.105 1 97.69 726 ALA B N 1
ATOM 11927 C CA . ALA B 1 726 ? 1.674 24.234 -1.299 1 97.69 726 ALA B CA 1
ATOM 11928 C C . ALA B 1 726 ? 0.263 23.656 -1.193 1 97.69 726 ALA B C 1
ATOM 11930 O O . ALA B 1 726 ? -0.661 24.141 -1.854 1 97.69 726 ALA B O 1
ATOM 11931 N N . PHE B 1 727 ? 0.091 22.656 -0.356 1 98 727 PHE B N 1
ATOM 11932 C CA . PHE B 1 727 ? -1.191 21.969 -0.253 1 98 727 PHE B CA 1
ATOM 11933 C C . PHE B 1 727 ? -1.81 22.188 1.124 1 98 727 PHE B C 1
ATOM 11935 O O . PHE B 1 727 ? -2.779 21.516 1.484 1 98 727 PHE B O 1
ATOM 11942 N N . PHE B 1 728 ? -1.256 23.094 1.924 1 98.38 728 PHE B N 1
ATOM 11943 C CA . PHE B 1 728 ? -1.741 23.359 3.273 1 98.38 728 PHE B CA 1
ATOM 11944 C C . PHE B 1 728 ? -3.215 23.734 3.254 1 98.38 728 PHE B C 1
ATOM 11946 O O . PHE B 1 728 ? -3.623 24.625 2.488 1 98.38 728 PHE B O 1
ATOM 11953 N N . GLY B 1 729 ? -3.971 23.062 4.047 1 98.19 729 GLY B N 1
ATOM 11954 C CA . GLY B 1 729 ? -5.383 23.391 4.188 1 98.19 729 GLY B CA 1
ATOM 11955 C C . GLY B 1 729 ? -6.262 22.656 3.186 1 98.19 729 GLY B C 1
ATOM 11956 O O . GLY B 1 729 ? -7.484 22.641 3.324 1 98.19 729 GLY B O 1
ATOM 11957 N N . ALA B 1 730 ? -5.641 22.016 2.178 1 97.25 730 ALA B N 1
ATOM 11958 C CA . ALA B 1 730 ? -6.414 21.359 1.123 1 97.25 730 ALA B CA 1
ATOM 11959 C C . ALA B 1 730 ? -6.266 19.844 1.193 1 97.25 730 ALA B C 1
ATOM 11961 O O . ALA B 1 730 ? -7.262 19.125 1.275 1 97.25 730 ALA B O 1
ATOM 11962 N N . LYS B 1 731 ? -5.016 19.406 1.191 1 97.19 731 LYS B N 1
ATOM 11963 C CA . LYS B 1 731 ? -4.727 17.969 1.162 1 97.19 731 LYS B CA 1
ATOM 11964 C C . LYS B 1 731 ? -3.498 17.641 2.006 1 97.19 731 LYS B C 1
ATOM 11966 O O . LYS B 1 731 ? -2.365 17.891 1.587 1 97.19 731 LYS B O 1
ATOM 11971 N N . PRO B 1 732 ? -3.682 16.984 3.15 1 97.75 732 PRO B N 1
ATOM 11972 C CA . PRO B 1 732 ? -2.525 16.656 3.988 1 97.75 732 PRO B CA 1
ATOM 11973 C C . PRO B 1 732 ? -1.652 15.562 3.393 1 97.75 732 PRO B C 1
ATOM 11975 O O . PRO B 1 732 ? -2.137 14.742 2.604 1 97.75 732 PRO B O 1
ATOM 11978 N N . ASP B 1 733 ? -0.353 15.555 3.777 1 96.81 733 ASP B N 1
ATOM 11979 C CA . ASP B 1 733 ? 0.613 14.578 3.283 1 96.81 733 ASP B CA 1
ATOM 11980 C C . ASP B 1 733 ? 0.58 13.305 4.121 1 96.81 733 ASP B C 1
ATOM 11982 O O . ASP B 1 733 ? 0.648 12.195 3.58 1 96.81 733 ASP B O 1
ATOM 11986 N N . LEU B 1 734 ? 0.6 13.5 5.41 1 97.44 734 LEU B N 1
ATOM 11987 C CA . LEU B 1 734 ? 0.719 12.391 6.355 1 97.44 734 LEU B CA 1
ATOM 11988 C C . LEU B 1 734 ? -0.121 12.656 7.602 1 97.44 734 LEU B C 1
ATOM 11990 O O . LEU B 1 734 ? -0.143 13.773 8.117 1 97.44 734 LEU B O 1
ATOM 11994 N N . ILE B 1 735 ? -0.851 11.633 8.047 1 98.25 735 ILE B N 1
ATOM 11995 C CA . ILE B 1 735 ? -1.604 11.695 9.297 1 98.25 735 ILE B CA 1
ATOM 11996 C C . ILE B 1 735 ? -1.052 10.672 10.281 1 98.25 735 ILE B C 1
ATOM 11998 O O . ILE B 1 735 ? -1.053 9.469 10 1 98.25 735 ILE B O 1
ATOM 12002 N N . ILE B 1 736 ? -0.584 11.102 11.383 1 97.81 736 ILE B N 1
ATOM 12003 C CA . ILE B 1 736 ? -0.059 10.273 12.469 1 97.81 736 ILE B CA 1
ATOM 12004 C C . ILE B 1 736 ? -1.088 10.18 13.586 1 97.81 736 ILE B C 1
ATOM 12006 O O . ILE B 1 736 ? -1.61 11.195 14.047 1 97.81 736 ILE B O 1
ATOM 12010 N N . LYS B 1 737 ? -1.459 8.992 14 1 97.06 737 LYS B N 1
ATOM 12011 C CA . LYS B 1 737 ? -2.346 8.727 15.125 1 97.06 737 LYS B CA 1
ATOM 12012 C C . LYS B 1 737 ? -1.613 7.965 16.234 1 97.06 737 LYS B C 1
ATOM 12014 O O . LYS B 1 737 ? -1.238 6.805 16.047 1 97.06 737 LYS B O 1
ATOM 12019 N N . GLY B 1 738 ? -1.458 8.531 17.391 1 93.5 738 GLY B N 1
ATOM 12020 C CA . GLY B 1 738 ? -0.76 7.879 18.484 1 93.5 738 GLY B CA 1
ATOM 12021 C C . GLY B 1 738 ? 0.654 7.465 18.125 1 93.5 738 GLY B C 1
ATOM 12022 O O . GLY B 1 738 ? 1.085 6.359 18.469 1 93.5 738 GLY B O 1
ATOM 12023 N N . GLY B 1 739 ? 1.232 8.188 17.312 1 92.06 739 GLY B N 1
ATOM 12024 C CA . GLY B 1 739 ? 2.641 7.977 17.016 1 92.06 739 GLY B CA 1
ATOM 12025 C C . GLY B 1 739 ? 2.867 7.07 15.812 1 92.06 739 GLY B C 1
ATOM 12026 O O . GLY B 1 739 ? 4.008 6.871 15.383 1 92.06 739 GLY B O 1
ATOM 12027 N N . TYR B 1 740 ? 1.85 6.535 15.234 1 95.38 740 TYR B N 1
ATOM 12028 C CA . TYR B 1 740 ? 1.97 5.648 14.086 1 95.38 740 TYR B CA 1
ATOM 12029 C C . TYR B 1 740 ? 1.246 6.227 12.875 1 95.38 740 TYR B C 1
ATOM 12031 O O . TYR B 1 740 ? 0.226 6.902 13.016 1 95.38 740 TYR B O 1
ATOM 12039 N N . ILE B 1 741 ? 1.759 6.02 11.68 1 97.06 741 ILE B N 1
ATOM 12040 C CA . ILE B 1 741 ? 1.184 6.594 10.469 1 97.06 741 ILE B CA 1
ATOM 12041 C C . ILE B 1 741 ? -0.115 5.871 10.117 1 97.06 741 ILE B C 1
ATOM 12043 O O . ILE B 1 741 ? -0.107 4.672 9.836 1 97.06 741 ILE B O 1
ATOM 12047 N N . ALA B 1 742 ? -1.198 6.578 10.156 1 97.5 742 ALA B N 1
ATOM 12048 C CA . ALA B 1 742 ? -2.523 6 9.945 1 97.5 742 ALA B CA 1
ATOM 12049 C C . ALA B 1 742 ? -3.01 6.246 8.516 1 97.5 742 ALA B C 1
ATOM 12051 O O . ALA B 1 742 ? -3.801 5.469 7.984 1 97.5 742 ALA B O 1
ATOM 12052 N N . TRP B 1 743 ? -2.602 7.355 7.887 1 96.38 743 TRP B N 1
ATOM 12053 C CA . TRP B 1 743 ? -2.988 7.73 6.531 1 96.38 743 TRP B CA 1
ATOM 12054 C C . TRP B 1 743 ? -1.871 8.5 5.84 1 96.38 743 TRP B C 1
ATOM 12056 O O . TRP B 1 743 ? -1.111 9.219 6.488 1 96.38 743 TRP B O 1
ATOM 12066 N N . ALA B 1 744 ? -1.786 8.352 4.547 1 97.25 744 ALA B N 1
ATOM 12067 C CA . ALA B 1 744 ? -0.746 9.07 3.814 1 97.25 744 ALA B CA 1
ATOM 12068 C C . ALA B 1 744 ? -1.091 9.172 2.332 1 97.25 744 ALA B C 1
ATOM 12070 O O . ALA B 1 744 ? -1.84 8.344 1.804 1 97.25 744 ALA B O 1
ATOM 12071 N N . GLN B 1 745 ? -0.597 10.273 1.645 1 95.19 745 GLN B N 1
ATOM 12072 C CA . GLN B 1 745 ? -0.538 10.281 0.186 1 95.19 745 GLN B CA 1
ATOM 12073 C C . GLN B 1 745 ? 0.404 9.203 -0.334 1 95.19 745 GLN B C 1
ATOM 12075 O O . GLN B 1 745 ? 1.576 9.156 0.045 1 95.19 745 GLN B O 1
ATOM 12080 N N . MET B 1 746 ? -0.135 8.289 -1.101 1 94.25 746 MET B N 1
ATOM 12081 C CA . MET B 1 746 ? 0.645 7.145 -1.562 1 94.25 746 MET B CA 1
ATOM 12082 C C . MET B 1 746 ? 0.337 6.828 -3.021 1 94.25 746 MET B C 1
ATOM 12084 O O . MET B 1 746 ? -0.821 6.871 -3.439 1 94.25 746 MET B O 1
ATOM 12088 N N . GLY B 1 747 ? 1.385 6.566 -3.812 1 94.56 747 GLY B N 1
ATOM 12089 C CA . GLY B 1 747 ? 1.215 6.137 -5.191 1 94.56 747 GLY B CA 1
ATOM 12090 C C . GLY B 1 747 ? 0.749 4.695 -5.316 1 94.56 747 GLY B C 1
ATOM 12091 O O . GLY B 1 747 ? 0.229 4.121 -4.355 1 94.56 747 GLY B O 1
ATOM 12092 N N . MET B 1 748 ? 0.951 4.18 -6.512 1 93.31 748 MET B N 1
ATOM 12093 C CA . MET B 1 748 ? 0.55 2.807 -6.809 1 93.31 748 MET B CA 1
ATOM 12094 C C . MET B 1 748 ? 1.351 1.813 -5.973 1 93.31 748 MET B C 1
ATOM 12096 O O . MET B 1 748 ? 2.582 1.837 -5.984 1 93.31 748 MET B O 1
ATOM 12100 N N . PRO B 1 749 ? 0.684 0.906 -5.27 1 92.38 749 PRO B N 1
ATOM 12101 C CA . PRO B 1 749 ? 1.378 -0.015 -4.367 1 92.38 749 PRO B CA 1
ATOM 12102 C C . PRO B 1 749 ? 2.35 -0.938 -5.098 1 92.38 749 PRO B C 1
ATOM 12104 O O . PRO B 1 749 ? 3.398 -1.294 -4.555 1 92.38 749 PRO B O 1
ATOM 12107 N N . ASN B 1 750 ? 2.057 -1.3 -6.281 1 93.75 750 ASN B N 1
ATOM 12108 C CA . ASN B 1 750 ? 2.947 -2.207 -6.996 1 93.75 750 ASN B CA 1
ATOM 12109 C C . ASN B 1 750 ? 4.078 -1.452 -7.688 1 93.75 750 ASN B C 1
ATOM 12111 O O . ASN B 1 750 ? 4.91 -2.057 -8.367 1 93.75 750 ASN B O 1
ATOM 12115 N N . ALA B 1 751 ? 4.148 -0.165 -7.57 1 91.88 751 ALA B N 1
ATOM 12116 C CA . ALA B 1 751 ? 5.207 0.611 -8.211 1 91.88 751 ALA B CA 1
ATOM 12117 C C . ALA B 1 751 ? 6.551 0.371 -7.527 1 91.88 751 ALA B C 1
ATOM 12119 O O . ALA B 1 751 ? 6.598 -0.124 -6.398 1 91.88 751 ALA B O 1
ATOM 12120 N N . SER B 1 752 ? 7.559 0.691 -8.211 1 91.62 752 SER B N 1
ATOM 12121 C CA . SER B 1 752 ? 8.922 0.481 -7.73 1 91.62 752 SER B CA 1
ATOM 12122 C C . SER B 1 752 ? 9.258 1.437 -6.59 1 91.62 752 SER B C 1
ATOM 12124 O O . SER B 1 752 ? 10.125 1.139 -5.758 1 91.62 752 SER B O 1
ATOM 12126 N N . ILE B 1 753 ? 8.641 2.566 -6.598 1 90.81 753 ILE B N 1
ATOM 12127 C CA . ILE B 1 753 ? 8.789 3.57 -5.547 1 90.81 753 ILE B CA 1
ATOM 12128 C C . ILE B 1 753 ? 7.414 4.047 -5.09 1 90.81 753 ILE B C 1
ATOM 12130 O O . ILE B 1 753 ? 6.395 3.691 -5.688 1 90.81 753 ILE B O 1
ATOM 12134 N N . PRO B 1 754 ? 7.328 4.785 -4.07 1 91.12 754 PRO B N 1
ATOM 12135 C CA . PRO B 1 754 ? 6.027 5.109 -3.482 1 91.12 754 PRO B CA 1
ATOM 12136 C C . PRO B 1 754 ? 5.328 6.266 -4.191 1 91.12 754 PRO B C 1
ATOM 12138 O O . PRO B 1 754 ? 4.215 6.641 -3.816 1 91.12 754 PRO B O 1
ATOM 12141 N N . THR B 1 755 ? 5.805 6.77 -5.273 1 90.69 755 THR B N 1
ATOM 12142 C CA . THR B 1 755 ? 5.355 8.094 -5.703 1 90.69 755 THR B CA 1
ATOM 12143 C C . THR B 1 755 ? 4.625 8.008 -7.039 1 90.69 755 THR B C 1
ATOM 12145 O O . THR B 1 755 ? 4.027 8.984 -7.488 1 90.69 755 THR B O 1
ATOM 12148 N N . PRO B 1 756 ? 4.68 6.852 -7.801 1 93.75 756 PRO B N 1
ATOM 12149 C CA . PRO B 1 756 ? 4.027 6.844 -9.109 1 93.75 756 PRO B CA 1
ATOM 12150 C C . PRO B 1 756 ? 2.506 6.938 -9.016 1 93.75 756 PRO B C 1
ATOM 12152 O O . PRO B 1 756 ? 1.906 6.371 -8.102 1 93.75 756 PRO B O 1
ATOM 12155 N N . GLU B 1 757 ? 1.925 7.668 -9.953 1 96 757 GLU B N 1
ATOM 12156 C CA . GLU B 1 757 ? 0.478 7.852 -10.031 1 96 757 GLU B CA 1
ATOM 12157 C C . GLU B 1 757 ? -0.241 6.512 -10.18 1 96 757 GLU B C 1
ATOM 12159 O O . GLU B 1 757 ? 0.292 5.582 -10.789 1 96 757 GLU B O 1
ATOM 12164 N N . PRO B 1 758 ? -1.526 6.379 -9.672 1 96.56 758 PRO B N 1
ATOM 12165 C CA . PRO B 1 758 ? -2.242 7.492 -9.047 1 96.56 758 PRO B CA 1
ATOM 12166 C C . PRO B 1 758 ? -1.849 7.703 -7.59 1 96.56 758 PRO B C 1
ATOM 12168 O O . PRO B 1 758 ? -1.902 6.766 -6.789 1 96.56 758 PRO B O 1
ATOM 12171 N N . VAL B 1 759 ? -1.478 8.875 -7.285 1 95.75 759 VAL B N 1
ATOM 12172 C CA . VAL B 1 759 ? -1.271 9.234 -5.887 1 95.75 759 VAL B CA 1
ATOM 12173 C C . VAL B 1 759 ? -2.609 9.586 -5.242 1 95.75 759 VAL B C 1
ATOM 12175 O O . VAL B 1 759 ? -3.359 10.414 -5.77 1 95.75 759 VAL B O 1
ATOM 12178 N N . LYS B 1 760 ? -2.922 8.977 -4.199 1 95.31 760 LYS B N 1
ATOM 12179 C CA . LYS B 1 760 ? -4.148 9.242 -3.453 1 95.31 760 LYS B CA 1
ATOM 12180 C C . LYS B 1 760 ? -3.973 8.93 -1.971 1 95.31 760 LYS B C 1
ATOM 12182 O O . LYS B 1 760 ? -2.969 8.336 -1.572 1 95.31 760 LYS B O 1
ATOM 12187 N N . THR B 1 761 ? -4.902 9.461 -1.188 1 94.81 761 THR B N 1
ATOM 12188 C CA . THR B 1 761 ? -4.863 9.133 0.233 1 94.81 761 THR B CA 1
ATOM 12189 C C . THR B 1 761 ? -5.176 7.656 0.459 1 94.81 761 THR B C 1
ATOM 12191 O O . THR B 1 761 ? -6.121 7.121 -0.125 1 94.81 761 THR B O 1
ATOM 12194 N N . ARG B 1 762 ? -4.242 7.031 1.169 1 95.94 762 ARG B N 1
ATOM 12195 C CA . ARG B 1 762 ? -4.426 5.609 1.435 1 95.94 762 ARG B CA 1
ATOM 12196 C C . ARG B 1 762 ? -4.34 5.312 2.928 1 95.94 762 ARG B C 1
ATOM 12198 O O . ARG B 1 762 ? -3.582 5.965 3.65 1 95.94 762 ARG B O 1
ATOM 12205 N N . LYS B 1 763 ? -5.203 4.297 3.416 1 95.88 763 LYS B N 1
ATOM 12206 C CA . LYS B 1 763 ? -5.105 3.752 4.766 1 95.88 763 LYS B CA 1
ATOM 12207 C C . LYS B 1 763 ? -3.758 3.068 4.984 1 95.88 763 LYS B C 1
ATOM 12209 O O . LYS B 1 763 ? -3.285 2.322 4.125 1 95.88 763 LYS B O 1
ATOM 12214 N N . MET B 1 764 ? -3.062 3.312 6.156 1 97.44 764 MET B N 1
ATOM 12215 C CA . MET B 1 764 ? -1.725 2.797 6.43 1 97.44 764 MET B CA 1
ATOM 12216 C C . MET B 1 764 ? -1.748 1.825 7.605 1 97.44 764 MET B C 1
ATOM 12218 O O . MET B 1 764 ? -2.803 1.582 8.195 1 97.44 764 MET B O 1
ATOM 12222 N N . PHE B 1 765 ? -0.636 1.256 7.957 1 94.5 765 PHE B N 1
ATOM 12223 C CA . PHE B 1 765 ? -0.529 0.174 8.93 1 94.5 765 PHE B CA 1
ATOM 12224 C C . PHE B 1 765 ? -1.062 0.611 10.289 1 94.5 765 PHE B C 1
ATOM 12226 O O . PHE B 1 765 ? -1.665 -0.185 11.008 1 94.5 765 PHE B O 1
ATOM 12233 N N . GLY B 1 766 ? -0.827 1.868 10.656 1 94.06 766 GLY B N 1
ATOM 12234 C CA . GLY B 1 766 ? -1.339 2.354 11.93 1 94.06 766 GLY B CA 1
ATOM 12235 C C . GLY B 1 766 ? -2.852 2.299 12.023 1 94.06 766 GLY B C 1
ATOM 12236 O O . GLY B 1 766 ? -3.418 2.479 13.102 1 94.06 766 GLY B O 1
ATOM 12237 N N . ALA B 1 767 ? -3.525 1.94 10.977 1 94.25 767 ALA B N 1
ATOM 12238 C CA . ALA B 1 767 ? -4.984 1.928 10.922 1 94.25 767 ALA B CA 1
ATOM 12239 C C . ALA B 1 767 ? -5.512 0.515 10.695 1 94.25 767 ALA B C 1
ATOM 12241 O O . ALA B 1 767 ? -6.645 0.334 10.234 1 94.25 767 ALA B O 1
ATOM 12242 N N . TYR B 1 768 ? -4.711 -0.52 10.961 1 93.25 768 TYR B N 1
ATOM 12243 C CA . TYR B 1 768 ? -5.152 -1.892 10.734 1 93.25 768 TYR B CA 1
ATOM 12244 C C . TYR B 1 768 ? -5.012 -2.723 12.008 1 93.25 768 TYR B C 1
ATOM 12246 O O . TYR B 1 768 ? -4.125 -2.471 12.82 1 93.25 768 TYR B O 1
ATOM 12254 N N . GLY B 1 769 ? -5.824 -3.709 12.156 1 90.44 769 GLY B N 1
ATOM 12255 C CA . GLY B 1 769 ? -5.711 -4.703 13.211 1 90.44 769 GLY B CA 1
ATOM 12256 C C . GLY B 1 769 ? -5.832 -4.113 14.602 1 90.44 769 GLY B C 1
ATOM 12257 O O . GLY B 1 769 ? -6.668 -3.24 14.844 1 90.44 769 GLY B O 1
ATOM 12258 N N . LYS B 1 770 ? -5.031 -4.602 15.453 1 90.19 770 LYS B N 1
ATOM 12259 C CA . LYS B 1 770 ? -5.098 -4.195 16.859 1 90.19 770 LYS B CA 1
ATOM 12260 C C . LYS B 1 770 ? -4.387 -2.861 17.078 1 90.19 770 LYS B C 1
ATOM 12262 O O . LYS B 1 770 ? -4.547 -2.234 18.125 1 90.19 770 LYS B O 1
ATOM 12267 N N . SER B 1 771 ? -3.666 -2.43 16.047 1 89.75 771 SER B N 1
ATOM 12268 C CA . SER B 1 771 ? -2.982 -1.147 16.172 1 89.75 771 SER B CA 1
ATOM 12269 C C . SER B 1 771 ? -3.977 -0.005 16.359 1 89.75 771 SER B C 1
ATOM 12271 O O . SER B 1 771 ? -3.662 1.005 17 1 89.75 771 SER B O 1
ATOM 12273 N N . ILE B 1 772 ? -5.207 -0.171 15.844 1 91.19 772 ILE B N 1
ATOM 12274 C CA . ILE B 1 772 ? -6.234 0.861 15.914 1 91.19 772 ILE B CA 1
ATOM 12275 C C . ILE B 1 772 ? -6.508 1.214 17.375 1 91.19 772 ILE B C 1
ATOM 12277 O O . ILE B 1 772 ? -6.527 2.391 17.75 1 91.19 772 ILE B O 1
ATOM 12281 N N . GLY B 1 773 ? -6.676 0.191 18.203 1 90.94 773 GLY B N 1
ATOM 12282 C CA . GLY B 1 773 ? -7.031 0.398 19.594 1 90.94 773 GLY B CA 1
ATOM 12283 C C . GLY B 1 773 ? -5.918 1.033 20.406 1 90.94 773 GLY B C 1
ATOM 12284 O O . GLY B 1 773 ? -6.18 1.811 21.328 1 90.94 773 GLY B O 1
ATOM 12285 N N . GLU B 1 774 ? -4.723 0.78 20 1 89.44 774 GLU B N 1
ATOM 12286 C CA . GLU B 1 774 ? -3.572 1.276 20.75 1 89.44 774 GLU B CA 1
ATOM 12287 C C . GLU B 1 774 ? -3.285 2.738 20.406 1 89.44 774 GLU B C 1
ATOM 12289 O O . GLU B 1 774 ? -2.723 3.467 21.234 1 89.44 774 GLU B O 1
ATOM 12294 N N . ASN B 1 775 ? -3.695 3.123 19.234 1 93.06 775 ASN B N 1
ATOM 12295 C CA . ASN B 1 775 ? -3.289 4.441 18.766 1 93.06 775 ASN B CA 1
ATOM 12296 C C . ASN B 1 775 ? -4.434 5.445 18.844 1 93.06 775 ASN B C 1
ATOM 12298 O O . ASN B 1 775 ? -4.305 6.578 18.391 1 93.06 775 ASN B O 1
ATOM 12302 N N . SER B 1 776 ? -5.617 5.09 19.312 1 96.81 776 SER B N 1
ATOM 12303 C CA . SER B 1 776 ? -6.797 5.945 19.406 1 96.81 776 SER B CA 1
ATOM 12304 C C . SER B 1 776 ? -7.492 5.785 20.75 1 96.81 776 SER B C 1
ATOM 12306 O O . SER B 1 776 ? -7.203 4.848 21.5 1 96.81 776 SER B O 1
ATOM 12308 N N . VAL B 1 777 ? -8.43 6.668 21.078 1 97.75 777 VAL B N 1
ATOM 12309 C CA . VAL B 1 777 ? -9.133 6.609 22.344 1 97.75 777 VAL B CA 1
ATOM 12310 C C . VAL B 1 777 ? -10.625 6.875 22.125 1 97.75 777 VAL B C 1
ATOM 12312 O O . VAL B 1 777 ? -11.016 7.422 21.094 1 97.75 777 VAL B O 1
ATOM 12315 N N . ILE B 1 778 ? -11.359 6.383 23.062 1 98.06 778 ILE B N 1
ATOM 12316 C CA . ILE B 1 778 ? -12.758 6.77 23.203 1 98.06 778 ILE B CA 1
ATOM 12317 C C . ILE B 1 778 ? -12.922 7.664 24.438 1 98.06 778 ILE B C 1
ATOM 12319 O O . ILE B 1 778 ? -12.586 7.262 25.547 1 98.06 778 ILE B O 1
ATOM 12323 N N . PHE B 1 779 ? -13.328 8.844 24.156 1 98.56 779 PHE B N 1
ATOM 12324 C CA . PHE B 1 779 ? -13.609 9.727 25.281 1 98.56 779 PHE B CA 1
ATOM 12325 C C . PHE B 1 779 ? -14.969 9.406 25.891 1 98.56 779 PHE B C 1
ATOM 12327 O O . PHE B 1 779 ? -15.938 9.18 25.172 1 98.56 779 PHE B O 1
ATOM 12334 N N . VAL B 1 780 ? -15 9.43 27.234 1 98.56 780 VAL B N 1
ATOM 12335 C CA . VAL B 1 780 ? -16.219 9.117 27.969 1 98.56 780 VAL B CA 1
ATOM 12336 C C . VAL B 1 780 ? -16.359 10.047 29.172 1 98.56 780 VAL B C 1
ATOM 12338 O O . VAL B 1 780 ? -15.43 10.797 29.484 1 98.56 780 VAL B O 1
ATOM 12341 N N . SER B 1 781 ? -17.547 10.047 29.766 1 98.38 781 SER B N 1
ATOM 12342 C CA . SER B 1 781 ? -17.75 10.805 30.984 1 98.38 781 SER B CA 1
ATOM 12343 C C . SER B 1 781 ? -16.969 10.203 32.156 1 98.38 781 SER B C 1
ATOM 12345 O O . SER B 1 781 ? -16.641 9.016 32.125 1 98.38 781 SER B O 1
ATOM 12347 N N . LYS B 1 782 ? -16.688 10.977 33.156 1 97.44 782 LYS B N 1
ATOM 12348 C CA . LYS B 1 782 ? -16.062 10.469 34.375 1 97.44 782 LYS B CA 1
ATOM 12349 C C . LYS B 1 782 ? -16.938 9.406 35.031 1 97.44 782 LYS B C 1
ATOM 12351 O O . LYS B 1 782 ? -16.422 8.469 35.656 1 97.44 782 LYS B O 1
ATOM 12356 N N . ALA B 1 783 ? -18.203 9.602 34.969 1 96.88 783 ALA B N 1
ATOM 12357 C CA . ALA B 1 783 ? -19.141 8.672 35.562 1 96.88 783 ALA B CA 1
ATOM 12358 C C . ALA B 1 783 ? -19.016 7.281 34.938 1 96.88 783 ALA B C 1
ATOM 12360 O O . ALA B 1 783 ? -19.188 6.27 35.625 1 96.88 783 ALA B O 1
ATOM 12361 N N . ALA B 1 784 ? -18.859 7.25 33.656 1 95.69 784 ALA B N 1
ATOM 12362 C CA . ALA B 1 784 ? -18.656 5.973 33 1 95.69 784 ALA B CA 1
ATOM 12363 C C . ALA B 1 784 ? -17.281 5.383 33.344 1 95.69 784 ALA B C 1
ATOM 12365 O O . ALA B 1 784 ? -17.172 4.18 33.594 1 95.69 784 ALA B O 1
ATOM 12366 N N . GLY B 1 785 ? -16.281 6.215 33.344 1 91.5 785 GLY B N 1
ATOM 12367 C CA . GLY B 1 785 ? -14.945 5.824 33.75 1 91.5 785 GLY B CA 1
ATOM 12368 C C . GLY B 1 785 ? -14.219 4.98 32.719 1 91.5 785 GLY B C 1
ATOM 12369 O O . GLY B 1 785 ? -14.82 4.559 31.719 1 91.5 785 GLY B O 1
ATOM 12370 N N . ALA B 1 786 ? -12.969 4.668 33.062 1 89.5 786 ALA B N 1
ATOM 12371 C CA . ALA B 1 786 ? -12.102 3.895 32.188 1 89.5 786 ALA B CA 1
ATOM 12372 C C . ALA B 1 786 ? -12.547 2.436 32.125 1 89.5 786 ALA B C 1
ATOM 12374 O O . ALA B 1 786 ? -12.227 1.724 31.172 1 89.5 786 ALA B O 1
ATOM 12375 N N . GLU B 1 787 ? -13.312 1.998 32.969 1 92.56 787 GLU B N 1
ATOM 12376 C CA . GLU B 1 787 ? -13.75 0.608 33.062 1 92.56 787 GLU B CA 1
ATOM 12377 C C . GLU B 1 787 ? -14.664 0.225 31.906 1 92.56 787 GLU B C 1
ATOM 12379 O O . GLU B 1 787 ? -14.859 -0.959 31.641 1 92.56 787 GLU B O 1
ATOM 12384 N N . ILE B 1 788 ? -15.219 1.188 31.297 1 93.81 788 ILE B N 1
ATOM 12385 C CA . ILE B 1 788 ? -16.141 0.943 30.188 1 93.81 788 ILE B CA 1
ATOM 12386 C C . ILE B 1 788 ? -15.414 0.17 29.078 1 93.81 788 ILE B C 1
ATOM 12388 O O . ILE B 1 788 ? -16.047 -0.568 28.328 1 93.81 788 ILE B O 1
ATOM 12392 N N . GLN B 1 789 ? -14.117 0.357 28.953 1 94.62 789 GLN B N 1
ATOM 12393 C CA . GLN B 1 789 ? -13.32 -0.379 27.984 1 94.62 789 GLN B CA 1
ATOM 12394 C C . GLN B 1 789 ? -13.516 -1.885 28.125 1 94.62 789 GLN B C 1
ATOM 12396 O O . GLN B 1 789 ? -13.812 -2.58 27.156 1 94.62 789 GLN B O 1
ATOM 12401 N N . GLN B 1 790 ? -13.367 -2.418 29.297 1 94.38 790 GLN B N 1
ATOM 12402 C CA . GLN B 1 790 ? -13.539 -3.84 29.562 1 94.38 790 GLN B CA 1
ATOM 12403 C C . GLN B 1 790 ? -15.016 -4.234 29.484 1 94.38 790 GLN B C 1
ATOM 12405 O O . GLN B 1 790 ? -15.352 -5.281 28.938 1 94.38 790 GLN B O 1
ATOM 12410 N N . LYS B 1 791 ? -15.836 -3.396 30.078 1 95.69 791 LYS B N 1
ATOM 12411 C CA . LYS B 1 791 ? -17.266 -3.682 30.109 1 95.69 791 LYS B CA 1
ATOM 12412 C C . LYS B 1 791 ? -17.828 -3.844 28.703 1 95.69 791 LYS B C 1
ATOM 12414 O O . LYS B 1 791 ? -18.641 -4.73 28.453 1 95.69 791 LYS B O 1
ATOM 12419 N N . TYR B 1 792 ? -17.469 -2.965 27.875 1 96.69 792 TYR B N 1
ATOM 12420 C CA . TYR B 1 792 ? -18.031 -2.984 26.516 1 96.69 792 TYR B CA 1
ATOM 12421 C C . TYR B 1 792 ? -17.156 -3.828 25.594 1 96.69 792 TYR B C 1
ATOM 12423 O O . TYR B 1 792 ? -17.547 -4.09 24.438 1 96.69 792 TYR B O 1
ATOM 12431 N N . GLY B 1 793 ? -15.969 -4.297 26 1 94.88 793 GLY B N 1
ATOM 12432 C CA . GLY B 1 793 ? -15.086 -5.164 25.234 1 94.88 793 GLY B CA 1
ATOM 12433 C C . GLY B 1 793 ? -14.445 -4.469 24.062 1 94.88 793 GLY B C 1
ATOM 12434 O O . GLY B 1 793 ? -14.328 -5.047 22.969 1 94.88 793 GLY B O 1
ATOM 12435 N N . ILE B 1 794 ? -14.109 -3.225 24.203 1 94.81 794 ILE B N 1
ATOM 12436 C CA . ILE B 1 794 ? -13.5 -2.486 23.109 1 94.81 794 ILE B CA 1
ATOM 12437 C C . ILE B 1 794 ? -11.984 -2.453 23.281 1 94.81 794 ILE B C 1
ATOM 12439 O O . ILE B 1 794 ? -11.477 -2.697 24.375 1 94.81 794 ILE B O 1
ATOM 12443 N N . SER B 1 795 ? -11.273 -2.236 22.156 1 93.25 795 SER B N 1
ATOM 12444 C CA . SER B 1 795 ? -9.812 -2.24 22.172 1 93.25 795 SER B CA 1
ATOM 12445 C C . SER B 1 795 ? -9.258 -0.867 22.531 1 93.25 795 SER B C 1
ATOM 12447 O O . SER B 1 795 ? -8.219 -0.764 23.188 1 93.25 795 SER B O 1
ATOM 12449 N N . LYS B 1 796 ? -9.938 0.219 22.234 1 96.31 796 LYS B N 1
ATOM 12450 C CA . LYS B 1 796 ? -9.484 1.572 22.531 1 96.31 796 LYS B CA 1
ATOM 12451 C C . LYS B 1 796 ? -9.531 1.841 24.031 1 96.31 796 LYS B C 1
ATOM 12453 O O . LYS B 1 796 ? -10.453 1.404 24.719 1 96.31 796 LYS B O 1
ATOM 12458 N N . LYS B 1 797 ? -8.578 2.592 24.422 1 96 797 LYS B N 1
ATOM 12459 C CA . LYS B 1 797 ? -8.633 3.062 25.797 1 96 797 LYS B CA 1
ATOM 12460 C C . LYS B 1 797 ? -9.75 4.082 25.984 1 96 797 LYS B C 1
ATOM 12462 O O . LYS B 1 797 ? -9.984 4.93 25.125 1 96 797 LYS B O 1
ATOM 12467 N N . ALA B 1 798 ? -10.469 3.957 27.062 1 97.75 798 ALA B N 1
ATOM 12468 C CA . ALA B 1 798 ? -11.469 4.953 27.438 1 97.75 798 ALA B CA 1
ATOM 12469 C C . ALA B 1 798 ? -10.852 6.051 28.297 1 97.75 798 ALA B C 1
ATOM 12471 O O . ALA B 1 798 ? -10.188 5.766 29.297 1 97.75 798 ALA B O 1
ATOM 12472 N N . VAL B 1 799 ? -10.992 7.289 27.891 1 98.06 799 VAL B N 1
ATOM 12473 C CA . VAL B 1 799 ? -10.414 8.422 28.594 1 98.06 799 VAL B CA 1
ATOM 12474 C C . VAL B 1 799 ? -11.531 9.367 29.062 1 98.06 799 VAL B C 1
ATOM 12476 O O . VAL B 1 799 ? -12.336 9.828 28.25 1 98.06 799 VAL B O 1
ATOM 12479 N N . PRO B 1 800 ? -11.633 9.711 30.328 1 98.06 800 PRO B N 1
ATOM 12480 C CA . PRO B 1 800 ? -12.672 10.625 30.812 1 98.06 800 PRO B CA 1
ATOM 12481 C C . PRO B 1 800 ? -12.422 12.07 30.391 1 98.06 800 PRO B C 1
ATOM 12483 O O . PRO B 1 800 ? -11.273 12.531 30.406 1 98.06 800 PRO B O 1
ATOM 12486 N N . VAL B 1 801 ? -13.445 12.758 29.938 1 98.12 801 VAL B N 1
ATOM 12487 C CA . VAL B 1 801 ? -13.375 14.203 29.75 1 98.12 801 VAL B CA 1
ATOM 12488 C C . VAL B 1 801 ? -13.352 14.898 31.109 1 98.12 801 VAL B C 1
ATOM 12490 O O . VAL B 1 801 ? -13.844 14.359 32.094 1 98.12 801 VAL B O 1
ATOM 12493 N N . THR B 1 802 ? -12.742 16.109 31.062 1 96.88 802 THR B N 1
ATOM 12494 C CA . THR B 1 802 ? -12.625 16.828 32.344 1 96.88 802 THR B CA 1
ATOM 12495 C C . THR B 1 802 ? -12.734 18.328 32.125 1 96.88 802 THR B C 1
ATOM 12497 O O . THR B 1 802 ? -12.539 18.828 31.016 1 96.88 802 THR B O 1
ATOM 12500 N N . SER B 1 803 ? -13.172 19.047 33.188 1 96.62 803 SER B N 1
ATOM 12501 C CA . SER B 1 803 ? -13.148 20.5 33.25 1 96.62 803 SER B CA 1
ATOM 12502 C C . SER B 1 803 ? -14.078 21.109 32.188 1 96.62 803 SER B C 1
ATOM 12504 O O . SER B 1 803 ? -13.711 22.062 31.516 1 96.62 803 SER B O 1
ATOM 12506 N N . CYS B 1 804 ? -15.211 20.562 32.094 1 97.38 804 CYS B N 1
ATOM 12507 C CA . CYS B 1 804 ? -16.156 21.047 31.109 1 97.38 804 CYS B CA 1
ATOM 12508 C C . CYS B 1 804 ? -17 22.188 31.672 1 97.38 804 CYS B C 1
ATOM 12510 O O . CYS B 1 804 ? -17.406 23.094 30.938 1 97.38 804 CYS B O 1
ATOM 12512 N N . ARG B 1 805 ? -17.266 22.141 33 1 97.19 805 ARG B N 1
ATOM 12513 C CA . ARG B 1 805 ? -18.297 23.016 33.531 1 97.19 805 ARG B CA 1
ATOM 12514 C C . ARG B 1 805 ? -17.688 24.281 34.094 1 97.19 805 ARG B C 1
ATOM 12516 O O . ARG B 1 805 ? -18.422 25.219 34.438 1 97.19 805 ARG B O 1
ATOM 12523 N N . SER B 1 806 ? -16.5 24.469 34.094 1 93.56 806 SER B N 1
ATOM 12524 C CA . SER B 1 806 ? -15.852 25.656 34.625 1 93.56 806 SER B CA 1
ATOM 12525 C C . SER B 1 806 ? -15.398 26.594 33.5 1 93.56 806 SER B C 1
ATOM 12527 O O . SER B 1 806 ? -14.836 27.656 33.75 1 93.56 806 SER B O 1
ATOM 12529 N N . LEU B 1 807 ? -15.633 26.281 32.344 1 96.75 807 LEU B N 1
ATOM 12530 C CA . LEU B 1 807 ? -15.109 27 31.172 1 96.75 807 LEU B CA 1
ATOM 12531 C C . LEU B 1 807 ? -15.914 28.266 30.891 1 96.75 807 LEU B C 1
ATOM 12533 O O . LEU B 1 807 ? -17.109 28.312 31.188 1 96.75 807 LEU B O 1
ATOM 12537 N N . LYS B 1 808 ? -15.281 29.203 30.359 1 97 808 LYS B N 1
ATOM 12538 C CA . LYS B 1 808 ? -15.844 30.453 29.859 1 97 808 LYS B CA 1
ATOM 12539 C C . LYS B 1 808 ? -15.203 30.859 28.531 1 97 808 LYS B C 1
ATOM 12541 O O . LYS B 1 808 ? -14.258 30.203 28.078 1 97 808 LYS B O 1
ATOM 12546 N N . LYS B 1 809 ? -15.781 31.891 27.906 1 96.56 809 LYS B N 1
ATOM 12547 C CA . LYS B 1 809 ? -15.242 32.406 26.656 1 96.56 809 LYS B CA 1
ATOM 12548 C C . LYS B 1 809 ? -13.766 32.75 26.797 1 96.56 809 LYS B C 1
ATOM 12550 O O . LYS B 1 809 ? -12.992 32.562 25.859 1 96.56 809 LYS B O 1
ATOM 12555 N N . LYS B 1 810 ? -13.383 33.156 27.922 1 96.25 810 LYS B N 1
ATOM 12556 C CA . LYS B 1 810 ? -12.008 33.562 28.188 1 96.25 810 LYS B CA 1
ATOM 12557 C C . LYS B 1 810 ? -11.047 32.375 28.078 1 96.25 810 LYS B C 1
ATOM 12559 O O . LYS B 1 810 ? -9.836 32.562 27.906 1 96.25 810 LYS B O 1
ATOM 12564 N N . ASP B 1 811 ? -11.578 31.188 28.203 1 97.44 811 ASP B N 1
ATOM 12565 C CA . ASP B 1 811 ? -10.758 29.984 28.172 1 97.44 811 ASP B CA 1
ATOM 12566 C C . ASP B 1 811 ? -10.492 29.516 26.75 1 97.44 811 ASP B C 1
ATOM 12568 O O . ASP B 1 811 ? -9.734 28.578 26.516 1 97.44 811 ASP B O 1
ATOM 12572 N N . MET B 1 812 ? -11.133 30.141 25.797 1 98.19 812 MET B N 1
ATOM 12573 C CA . MET B 1 812 ? -10.906 29.828 24.391 1 98.19 812 MET B CA 1
ATOM 12574 C C . MET B 1 812 ? -9.656 30.547 23.875 1 98.19 812 MET B C 1
ATOM 12576 O O . MET B 1 812 ? -9.641 31.766 23.766 1 98.19 812 MET B O 1
ATOM 12580 N N . ILE B 1 813 ? -8.703 29.75 23.516 1 98.31 813 ILE B N 1
ATOM 12581 C CA . ILE B 1 813 ? -7.379 30.266 23.172 1 98.31 813 ILE B CA 1
ATOM 12582 C C . ILE B 1 813 ? -7.484 31.172 21.938 1 98.31 813 ILE B C 1
ATOM 12584 O O . ILE B 1 813 ? -7.918 30.734 20.875 1 98.31 813 ILE B O 1
ATOM 12588 N N . LEU B 1 814 ? -7.098 32.469 22.047 1 97.69 814 LEU B N 1
ATOM 12589 C CA . LEU B 1 814 ? -7.023 33.5 21.016 1 97.69 814 LEU B CA 1
ATOM 12590 C C . LEU B 1 814 ? -8.398 33.75 20.406 1 97.69 814 LEU B C 1
ATOM 12592 O O . LEU B 1 814 ? -8.516 34.406 19.375 1 97.69 814 LEU B O 1
ATOM 12596 N N . ASN B 1 815 ? -9.438 33.281 20.938 1 98.19 815 ASN B N 1
ATOM 12597 C CA . ASN B 1 815 ? -10.828 33.406 20.5 1 98.19 815 ASN B CA 1
ATOM 12598 C C . ASN B 1 815 ? -11.758 33.719 21.672 1 98.19 815 ASN B C 1
ATOM 12600 O O . ASN B 1 815 ? -12.781 33.062 21.844 1 98.19 815 ASN B O 1
ATOM 12604 N N . ASP B 1 816 ? -11.383 34.719 22.391 1 96.88 816 ASP B N 1
ATOM 12605 C CA . ASP B 1 816 ? -12.094 35 23.641 1 96.88 816 ASP B CA 1
ATOM 12606 C C . ASP B 1 816 ? -12.719 36.406 23.594 1 96.88 816 ASP B C 1
ATOM 12608 O O . ASP B 1 816 ? -13.086 36.938 24.625 1 96.88 816 ASP B O 1
ATOM 12612 N N . PHE B 1 817 ? -12.805 37 22.391 1 95.19 817 PHE B N 1
ATOM 12613 C CA . PHE B 1 817 ? -13.391 38.344 22.281 1 95.19 817 PHE B CA 1
ATOM 12614 C C . PHE B 1 817 ? -14.859 38.312 22.688 1 95.19 817 PHE B C 1
ATOM 12616 O O . PHE B 1 817 ? -15.625 37.469 22.219 1 95.19 817 PHE B O 1
ATOM 12623 N N . LEU B 1 818 ? -15.258 39.188 23.547 1 94.94 818 LEU B N 1
ATOM 12624 C CA . LEU B 1 818 ? -16.625 39.312 24.031 1 94.94 818 LEU B CA 1
ATOM 12625 C C . LEU B 1 818 ? -17.234 40.656 23.625 1 94.94 818 LEU B C 1
ATOM 12627 O O . LEU B 1 818 ? -17.297 41.594 24.438 1 94.94 818 LEU B O 1
ATOM 12631 N N . PRO B 1 819 ? -17.844 40.688 22.516 1 92.69 819 PRO B N 1
ATOM 12632 C CA . PRO B 1 819 ? -18.406 41.969 22.078 1 92.69 819 PRO B CA 1
ATOM 12633 C C . PRO B 1 819 ? -19.797 42.219 22.656 1 92.69 819 PRO B C 1
ATOM 12635 O O . PRO B 1 819 ? -20.484 41.281 23.047 1 92.69 819 PRO B O 1
ATOM 12638 N N . ASP B 1 820 ? -20.141 43.531 22.719 1 92.5 820 ASP B N 1
ATOM 12639 C CA . ASP B 1 820 ? -21.547 43.906 22.844 1 92.5 820 ASP B CA 1
ATOM 12640 C C . ASP B 1 820 ? -22.25 43.875 21.484 1 92.5 820 ASP B C 1
ATOM 12642 O O . ASP B 1 820 ? -22.031 44.781 20.656 1 92.5 820 ASP B O 1
ATOM 12646 N N . ILE B 1 821 ? -22.969 42.844 21.281 1 92.75 821 ILE B N 1
ATOM 12647 C CA . ILE B 1 821 ? -23.5 42.562 19.953 1 92.75 821 ILE B CA 1
ATOM 12648 C C . ILE B 1 821 ? -24.984 42.938 19.906 1 92.75 821 ILE B C 1
ATOM 12650 O O . ILE B 1 821 ? -25.719 42.656 20.859 1 92.75 821 ILE B O 1
ATOM 12654 N N . LYS B 1 822 ? -25.422 43.562 18.859 1 91 822 LYS B N 1
ATOM 12655 C CA . LYS B 1 822 ? -26.828 43.906 18.594 1 91 822 LYS B CA 1
ATOM 12656 C C . LYS B 1 822 ? -27.234 43.438 17.188 1 91 822 LYS B C 1
ATOM 12658 O O . LYS B 1 822 ? -26.453 43.562 16.234 1 91 822 LYS B O 1
ATOM 12663 N N . ILE B 1 823 ? -28.375 42.875 17.109 1 90.62 823 ILE B N 1
ATOM 12664 C CA . ILE B 1 823 ? -28.938 42.438 15.844 1 90.62 823 ILE B CA 1
ATOM 12665 C C . ILE B 1 823 ? -30.281 43.125 15.625 1 90.62 823 ILE B C 1
ATOM 12667 O O . ILE B 1 823 ? -31.172 43.031 16.469 1 90.62 823 ILE B O 1
ATOM 12671 N N . ASP B 1 824 ? -30.359 43.781 14.539 1 88.25 824 ASP B N 1
ATOM 12672 C CA . ASP B 1 824 ? -31.641 44.406 14.188 1 88.25 824 ASP B CA 1
ATOM 12673 C C . ASP B 1 824 ? -32.656 43.344 13.703 1 88.25 824 ASP B C 1
ATOM 12675 O O . ASP B 1 824 ? -32.344 42.594 12.766 1 88.25 824 ASP B O 1
ATOM 12679 N N . ALA B 1 825 ? -33.812 43.312 14.234 1 80.81 825 ALA B N 1
ATOM 12680 C CA . ALA B 1 825 ? -34.781 42.25 13.992 1 80.81 825 ALA B CA 1
ATOM 12681 C C . ALA B 1 825 ? -35.406 42.375 12.609 1 80.81 825 ALA B C 1
ATOM 12683 O O . ALA B 1 825 ? -35.938 41.406 12.062 1 80.81 825 ALA B O 1
ATOM 12684 N N . GLU B 1 826 ? -35.344 43.562 12.062 1 83.44 826 GLU B N 1
ATOM 12685 C CA . GLU B 1 826 ? -35.969 43.781 10.773 1 83.44 826 GLU B CA 1
ATOM 12686 C C . GLU B 1 826 ? -34.969 43.781 9.633 1 83.44 826 GLU B C 1
ATOM 12688 O O . GLU B 1 826 ? -35.094 43 8.68 1 83.44 826 GLU B O 1
ATOM 12693 N N . SER B 1 827 ? -33.938 44.469 9.898 1 86.69 827 SER B N 1
ATOM 12694 C CA . SER B 1 827 ? -32.938 44.562 8.844 1 86.69 827 SER B CA 1
ATOM 12695 C C . SER B 1 827 ? -31.891 43.469 8.945 1 86.69 827 SER B C 1
ATOM 12697 O O . SER B 1 827 ? -31.109 43.25 8.016 1 86.69 827 SER B O 1
ATOM 12699 N N . TYR B 1 828 ? -31.828 42.906 10.07 1 88.19 828 TYR B N 1
ATOM 12700 C CA . TYR B 1 828 ? -30.922 41.781 10.344 1 88.19 828 TYR B CA 1
ATOM 12701 C C . TYR B 1 828 ? -29.469 42.25 10.383 1 88.19 828 TYR B C 1
ATOM 12703 O O . TYR B 1 828 ? -28.562 41.438 10.375 1 88.19 828 TYR B O 1
ATOM 12711 N N . LYS B 1 829 ? -29.266 43.5 10.359 1 91.88 829 LYS B N 1
ATOM 12712 C CA . LYS B 1 829 ? -27.922 44.062 10.492 1 91.88 829 LYS B CA 1
ATOM 12713 C C . LYS B 1 829 ? -27.328 43.75 11.867 1 91.88 829 LYS B C 1
ATOM 12715 O O . LYS B 1 829 ? -28.047 43.812 12.875 1 91.88 829 LYS B O 1
ATOM 12720 N N . VAL B 1 830 ? -26.094 43.375 11.859 1 93.44 830 VAL B N 1
ATOM 12721 C CA . VAL B 1 830 ? -25.391 43.031 13.094 1 93.44 830 VAL B CA 1
ATOM 12722 C C . VAL B 1 830 ? -24.375 44.125 13.406 1 93.44 830 VAL B C 1
ATOM 12724 O O . VAL B 1 830 ? -23.547 44.5 12.555 1 93.44 830 VAL B O 1
ATOM 12727 N N . THR B 1 831 ? -24.422 44.625 14.586 1 93.88 831 THR B N 1
ATOM 12728 C CA . THR B 1 831 ? -23.469 45.656 15.031 1 93.88 831 THR B CA 1
ATOM 12729 C C . THR B 1 831 ? -22.828 45.25 16.359 1 93.88 831 THR B C 1
ATOM 12731 O O . THR B 1 831 ? -23.406 44.5 17.141 1 93.88 831 THR B O 1
ATOM 12734 N N . ILE B 1 832 ? -21.594 45.625 16.5 1 93.06 832 ILE B N 1
ATOM 12735 C CA . ILE B 1 832 ? -20.938 45.375 17.766 1 93.06 832 ILE B CA 1
ATOM 12736 C C . ILE B 1 832 ? -20.359 46.688 18.328 1 93.06 832 ILE B C 1
ATOM 12738 O O . ILE B 1 832 ? -20.156 47.625 17.594 1 93.06 832 ILE B O 1
ATOM 12742 N N . LYS B 1 833 ? -20.266 46.75 19.531 1 84.38 833 LYS B N 1
ATOM 12743 C CA . LYS B 1 833 ? -19.594 47.812 20.25 1 84.38 833 LYS B CA 1
ATOM 12744 C C . LYS B 1 833 ? -18.484 47.281 21.141 1 84.38 833 LYS B C 1
ATOM 12746 O O . LYS B 1 833 ? -18.703 46.312 21.891 1 84.38 833 LYS B O 1
ATOM 12751 N N . ASP B 1 834 ? -17.172 47.562 20.703 1 67 834 ASP B N 1
ATOM 12752 C CA . ASP B 1 834 ? -16.125 47.156 21.625 1 67 834 ASP B CA 1
ATOM 12753 C C . ASP B 1 834 ? -16.375 47.781 23.016 1 67 834 ASP B C 1
ATOM 12755 O O . ASP B 1 834 ? -16.922 48.875 23.141 1 67 834 ASP B O 1
ATOM 12759 N N . ARG B 1 835 ? -16.141 47 24.062 1 58.88 835 ARG B N 1
ATOM 12760 C CA . ARG B 1 835 ? -16.312 47.531 25.406 1 58.88 835 ARG B CA 1
ATOM 12761 C C . ARG B 1 835 ? -15.539 48.844 25.594 1 58.88 835 ARG B C 1
ATOM 12763 O O . ARG B 1 835 ? -14.32 48.875 25.406 1 58.88 835 ARG B O 1
ATOM 12770 N N . GLY B 1 836 ? -16.141 49.875 25.75 1 53.28 836 GLY B N 1
ATOM 12771 C CA . GLY B 1 836 ? -15.578 51.188 26.047 1 53.28 836 GLY B CA 1
ATOM 12772 C C . GLY B 1 836 ? -15.68 52.125 24.875 1 53.28 836 GLY B C 1
ATOM 12773 O O . GLY B 1 836 ? -15.391 53.344 25.016 1 53.28 836 GLY B O 1
ATOM 12774 N N . LYS B 1 837 ? -15.82 51.594 23.578 1 62.28 837 LYS B N 1
ATOM 12775 C CA . LYS B 1 837 ? -15.938 52.531 22.453 1 62.28 837 LYS B CA 1
ATOM 12776 C C . LYS B 1 837 ? -17.359 53.031 22.297 1 62.28 837 LYS B C 1
ATOM 12778 O O . LYS B 1 837 ? -18.312 52.344 22.703 1 62.28 837 LYS B O 1
ATOM 12783 N N . GLU B 1 838 ? -17.688 54.219 22.016 1 64.81 838 GLU B N 1
ATOM 12784 C CA . GLU B 1 838 ? -18.984 54.875 21.938 1 64.81 838 GLU B CA 1
ATOM 12785 C C . GLU B 1 838 ? -19.688 54.531 20.625 1 64.81 838 GLU B C 1
ATOM 12787 O O . GLU B 1 838 ? -20.922 54.562 20.547 1 64.81 838 GLU B O 1
ATOM 12792 N N . THR B 1 839 ? -18.938 54.062 19.578 1 77.5 839 THR B N 1
ATOM 12793 C CA . THR B 1 839 ? -19.594 53.969 18.281 1 77.5 839 THR B CA 1
ATOM 12794 C C . THR B 1 839 ? -19.812 52.5 17.906 1 77.5 839 THR B C 1
ATOM 12796 O O . THR B 1 839 ? -18.922 51.656 18.125 1 77.5 839 THR B O 1
ATOM 12799 N N . ASP B 1 840 ? -21.031 52.156 17.422 1 87.81 840 ASP B N 1
ATOM 12800 C CA . ASP B 1 840 ? -21.406 50.844 16.891 1 87.81 840 ASP B CA 1
ATOM 12801 C C . ASP B 1 840 ? -20.734 50.594 15.539 1 87.81 840 ASP B C 1
ATOM 12803 O O . ASP B 1 840 ? -20.656 51.5 14.703 1 87.81 840 ASP B O 1
ATOM 12807 N N . GLU B 1 841 ? -20.125 49.531 15.461 1 90.88 841 GLU B N 1
ATOM 12808 C CA . GLU B 1 841 ? -19.547 49.125 14.188 1 90.88 841 GLU B CA 1
ATOM 12809 C C . GLU B 1 841 ? -20.453 48.094 13.484 1 90.88 841 GLU B C 1
ATOM 12811 O O . GLU B 1 841 ? -20.828 47.094 14.078 1 90.88 841 GLU B O 1
ATOM 12816 N N . LEU B 1 842 ? -20.828 48.406 12.273 1 94.31 842 LEU B N 1
ATOM 12817 C CA . LEU B 1 842 ? -21.609 47.469 11.461 1 94.31 842 LEU B CA 1
ATOM 12818 C C . LEU B 1 842 ? -20.719 46.344 10.93 1 94.31 842 LEU B C 1
ATOM 12820 O O . LEU B 1 842 ? -19.656 46.625 10.344 1 94.31 842 LEU B O 1
ATOM 12824 N N . LEU B 1 843 ? -21.109 45.125 11.164 1 95 843 LEU B N 1
ATOM 12825 C CA . LEU B 1 843 ? -20.375 43.969 10.68 1 95 843 LEU B CA 1
ATOM 12826 C C . LEU B 1 843 ? -20.938 43.5 9.344 1 95 843 LEU B C 1
ATOM 12828 O O . LEU B 1 843 ? -21.953 42.781 9.312 1 95 843 LEU B O 1
ATOM 12832 N N . THR B 1 844 ? -20.234 43.75 8.266 1 94.56 844 THR B N 1
ATOM 12833 C CA . THR B 1 844 ? -20.672 43.281 6.953 1 94.56 844 THR B CA 1
ATOM 12834 C C . THR B 1 844 ? -19.469 43.094 6.027 1 94.56 844 THR B C 1
ATOM 12836 O O . THR B 1 844 ? -18.391 43.656 6.27 1 94.56 844 THR B O 1
ATOM 12839 N N . CYS B 1 845 ? -19.609 42.25 5.078 1 95.19 845 CYS B N 1
ATOM 12840 C CA . CYS B 1 845 ? -18.625 42 4.027 1 95.19 845 CYS B CA 1
ATOM 12841 C C . CYS B 1 845 ? -19.312 41.5 2.76 1 95.19 845 CYS B C 1
ATOM 12843 O O . CYS B 1 845 ? -20.391 40.938 2.816 1 95.19 845 CYS B O 1
ATOM 12845 N N . PRO B 1 846 ? -18.812 41.719 1.653 1 95.44 846 PRO B N 1
ATOM 12846 C CA . PRO B 1 846 ? -19.391 41.219 0.407 1 95.44 846 PRO B CA 1
ATOM 12847 C C . PRO B 1 846 ? -19.141 39.719 0.214 1 95.44 846 PRO B C 1
ATOM 12849 O O . PRO B 1 846 ? -18.172 39.188 0.746 1 95.44 846 PRO B O 1
ATOM 12852 N N . PRO B 1 847 ? -20.031 39.062 -0.485 1 94.94 847 PRO B N 1
ATOM 12853 C CA . PRO B 1 847 ? -19.766 37.656 -0.831 1 94.94 847 PRO B CA 1
ATOM 12854 C C . PRO B 1 847 ? -18.578 37.531 -1.781 1 94.94 847 PRO B C 1
ATOM 12856 O O . PRO B 1 847 ? -18.438 38.312 -2.729 1 94.94 847 PRO B O 1
ATOM 12859 N N . ALA B 1 848 ? -17.719 36.562 -1.556 1 96.06 848 ALA B N 1
ATOM 12860 C CA . ALA B 1 848 ? -16.578 36.312 -2.428 1 96.06 848 ALA B CA 1
ATOM 12861 C C . ALA B 1 848 ? -17.016 35.531 -3.664 1 96.06 848 ALA B C 1
ATOM 12863 O O . ALA B 1 848 ? -17.859 34.625 -3.576 1 96.06 848 ALA B O 1
ATOM 12864 N N . LYS B 1 849 ? -16.438 35.781 -4.805 1 93.94 849 LYS B N 1
ATOM 12865 C CA . LYS B 1 849 ? -16.688 35.031 -6.043 1 93.94 849 LYS B CA 1
ATOM 12866 C C . LYS B 1 849 ? -15.68 33.906 -6.223 1 93.94 849 LYS B C 1
ATOM 12868 O O . LYS B 1 849 ? -15.945 32.938 -6.941 1 93.94 849 LYS B O 1
ATOM 12873 N N . ARG B 1 850 ? -14.555 34.094 -5.648 1 94.44 850 ARG B N 1
ATOM 12874 C CA . ARG B 1 850 ? -13.469 33.125 -5.742 1 94.44 850 ARG B CA 1
ATOM 12875 C C . ARG B 1 850 ? -12.797 32.938 -4.391 1 94.44 850 ARG B C 1
ATOM 12877 O O . ARG B 1 850 ? -12.547 33.906 -3.666 1 94.44 850 ARG B O 1
ATOM 12884 N N . LEU B 1 851 ? -12.586 31.719 -4.094 1 96.38 851 LEU B N 1
ATOM 12885 C CA . LEU B 1 851 ? -11.891 31.406 -2.85 1 96.38 851 LEU B CA 1
ATOM 12886 C C . LEU B 1 851 ? -10.578 30.688 -3.131 1 96.38 851 LEU B C 1
ATOM 12888 O O . LEU B 1 851 ? -10.406 30.094 -4.195 1 96.38 851 LEU B O 1
ATOM 12892 N N . SER B 1 852 ? -9.57 30.812 -2.238 1 96.94 852 SER B N 1
ATOM 12893 C CA . SER B 1 852 ? -8.406 29.938 -2.199 1 96.94 852 SER B CA 1
ATOM 12894 C C . SER B 1 852 ? -8.797 28.516 -1.838 1 96.94 852 SER B C 1
ATOM 12896 O O . SER B 1 852 ? -9.898 28.266 -1.342 1 96.94 852 SER B O 1
ATOM 12898 N N . LEU B 1 853 ? -7.875 27.469 -2.15 1 97.38 853 LEU B N 1
ATOM 12899 C CA . LEU B 1 853 ? -8.055 26.078 -1.774 1 97.38 853 LEU B CA 1
ATOM 12900 C C . LEU B 1 853 ? -9.336 25.5 -2.381 1 97.38 853 LEU B C 1
ATOM 12902 O O . LEU B 1 853 ? -10.07 24.781 -1.713 1 97.38 853 LEU B O 1
ATOM 12906 N N . ALA B 1 854 ? -9.664 25.859 -3.537 1 96.31 854 ALA B N 1
ATOM 12907 C CA . ALA B 1 854 ? -10.883 25.438 -4.23 1 96.31 854 ALA B CA 1
ATOM 12908 C C . ALA B 1 854 ? -10.547 24.656 -5.5 1 96.31 854 ALA B C 1
ATOM 12910 O O . ALA B 1 854 ? -9.875 23.625 -5.445 1 96.31 854 ALA B O 1
ATOM 12911 N N . GLN B 1 855 ? -10.742 25.234 -6.648 1 93.88 855 GLN B N 1
ATOM 12912 C CA . GLN B 1 855 ? -10.695 24.484 -7.902 1 93.88 855 GLN B CA 1
ATOM 12913 C C . GLN B 1 855 ? -9.258 24.141 -8.273 1 93.88 855 GLN B C 1
ATOM 12915 O O . GLN B 1 855 ? -9.023 23.188 -9.023 1 93.88 855 GLN B O 1
ATOM 12920 N N . ARG B 1 856 ? -8.266 24.891 -7.859 1 94.06 856 ARG B N 1
ATOM 12921 C CA . ARG B 1 856 ? -6.871 24.578 -8.148 1 94.06 856 ARG B CA 1
ATOM 12922 C C . ARG B 1 856 ? -6.5 23.188 -7.625 1 94.06 856 ARG B C 1
ATOM 12924 O O . ARG B 1 856 ? -5.688 22.5 -8.234 1 94.06 856 ARG B O 1
ATOM 12931 N N . TYR B 1 857 ? -7.164 22.766 -6.562 1 96.06 857 TYR B N 1
ATOM 12932 C CA . TYR B 1 857 ? -6.703 21.625 -5.793 1 96.06 857 TYR B CA 1
ATOM 12933 C C . TYR B 1 857 ? -7.582 20.406 -6.059 1 96.06 857 TYR B C 1
ATOM 12935 O O . TYR B 1 857 ? -7.168 19.266 -5.82 1 96.06 857 TYR B O 1
ATOM 12943 N N . PHE B 1 858 ? -8.867 20.562 -6.477 1 94.06 858 PHE B N 1
ATOM 12944 C CA . PHE B 1 858 ? -9.82 19.453 -6.465 1 94.06 858 PHE B CA 1
ATOM 12945 C C . PHE B 1 858 ? -10.344 19.172 -7.867 1 94.06 858 PHE B C 1
ATOM 12947 O O . PHE B 1 858 ? -10.711 20.094 -8.594 1 94.06 858 PHE B O 1
ATOM 12954 N N . LEU B 1 859 ? -10.453 17.906 -8.211 1 92.81 859 LEU B N 1
ATOM 12955 C CA . LEU B 1 859 ? -10.906 17.438 -9.516 1 92.81 859 LEU B CA 1
ATOM 12956 C C . LEU B 1 859 ? -12.383 17.766 -9.719 1 92.81 859 LEU B C 1
ATOM 12958 O O . LEU B 1 859 ? -12.805 18.062 -10.844 1 92.81 859 LEU B O 1
ATOM 12962 N N . PHE B 1 860 ? -13.188 17.672 -8.594 1 89.81 860 PHE B N 1
ATOM 12963 C CA . PHE B 1 860 ? -14.609 17.984 -8.602 1 89.81 860 PHE B CA 1
ATOM 12964 C C . PHE B 1 860 ? -14.961 18.891 -7.426 1 89.81 860 PHE B C 1
ATOM 12966 O O . PHE B 1 860 ? -14.305 18.859 -6.383 1 89.81 860 PHE B O 1
#

pLDDT: mean 93.78, std 6.78, range [52.0, 98.88]

Nearest PDB structures (foldseek):
  4gy7-assembly1_A  TM=9.626E-01  e=0.000E+00  Canavalia ensiformis
  4goa-assembly1_A  TM=9.668E-01  e=0.000E+00  Canavalia ensiformis
  8hc1-assembly1_F  TM=9.833E-01  e=1.211E-87  Helicobacter pylori 26695
  8hcn-assembly1_K  TM=9.832E-01  e=3.375E-87  Klebsiella pneumoniae
  6zny-assembly1_CCC  TM=9.803E-01  e=2.816E-87  Sporosarcina pasteurii

InterPro domains:
  IPR002019 Urease, beta subunit-like [PF00699] (142-239)
  IPR002019 Urease, beta subunit-like [TIGR00192] (141-241)
  IPR002019 Urease, beta subunit-like [cd00407] (140-241)
  IPR002026 Urease, gamma/gamma-beta subunit [PF00547] (1-99)
  IPR002026 Urease, gamma/gamma-beta subunit [TIGR00193] (1-100)
  IPR002026 Urease, gamma/gamma-beta subunit [cd00390] (4-99)
  IPR005848 Urease, alpha subunit [MF_01953] (274-860)
  IPR005848 Urease, alpha subunit [NF009686] (276-860)
  IPR005848 Urease, alpha subunit [PR01752] (583-600)
  IPR005848 Urease, alpha subunit [PR01752] (622-638)
  IPR005848 Urease, alpha subunit [PR01752] (689-704)
  IPR005848 Urease, alpha subunit [PR01752] (715-728)
  IPR005848 Urease, alpha subunit [TIGR01792] (276-860)
  IPR005848 Urease, alpha subunit [cd00375] (276-859)
  IPR006680 Amidohydrolase-related [PF01979] (408-741)
  IPR008221 Urease [PIRSF001222] (1-860)
  IPR011059 Metal-dependent hydrolase, composite domain superfamily [G3DSA:2.30.40.10] (278-768)
  IPR011059 Metal-dependent hydrolase, composite domain superfamily [SSF51338] (277-460)
  IPR011612 Urease alpha-subunit, N-terminal domain [PF00449] (276-402)
  IPR017950 Urease active site [PS00145] (605-621)

Sequence (1720 aa):
MRLSPREQESLLVHEAGALAQKRLARGLKLNHPETVALIASQMQEFVRDGKPVSELMNIGRQLLGVRQVLPGVADMIPEVQIEATFPDGTKLVTIHQPVARENGDLSLALYGSFLPVPDLSVFDQPHLSQNGPADAPLAVHPGEYFAASDEPITLNAGRATKRLKVTSTCDRPIQIGSHYHFIEANKYLTFDRLASLGMRLNIASGTAVRFSPGETRDVNLVAIAGKRVIRGGNGLVDGPVSKASESSLREKIQQHSFGNQAQADAETVSNFTCLMPRLNYIHTYGPTVGDKVRLGDTSLVIEVEHDLISVLGGQLKYGDECKFGGGKVLREGMGQAAHLTSKDTLDTVITNALIVDAVAGIIKADVGIKDGMIVGIGKAGNPDVMDGVTAGMAVGVETEAIAGEGKILTAGGLDAHIHFICPQLAKEAIASGLTTMFGGGTGPATGTCATTCTPGPNHIKNMIQSTDAFPLNFGFTGKGNTSNSDKESCRELEEQIEAGAIGMKLHEDWGSTPEAIRTCLRVAERHDVQVMIHTDTLNESCCVEDTIAAFEGRTIHTYHSEGAGGGHAPDIMKVVGVPNVLPSSTNPTRPFTVNTIDEHLDMLMVCHHLDKNLKEDVAFAESRIRAETIAAEDILHDLGAISIVASDSQAMGRVGEVITRTWQTADKMKIFRGRLSEETGDNDNLRVKRYIAKYTVNPAIAHGMGHLIGSVQVGKMADLVLWNPAFFGAKPDLIIKGGYIAWAQMGMPNASIPTPEPVKTRKMFGAYGKSIGENSVIFVSKAAGAEIQQKYGISKKAVPVTSCRSLKKKDMILNDFLPDIKIDAESYKVTIKDRGKETDELLTCPPAKRLSLAQRYFLFMRLSPREQESLLVHEAGALAQKRLARGLKLNHPETVALIASQMQEFVRDGKPVSELMNIGRQLLGVRQVLPGVADMIPEVQIEATFPDGTKLVTIHQPVARENGDLSLALYGSFLPVPDLSVFDQPHLSQNGPADAPLAVHPGEYFAASDEPITLNAGRATKRLKVTSTCDRPIQIGSHYHFIEANKYLTFDRLASLGMRLNIASGTAVRFSPGETRDVNLVAIAGKRVIRGGNGLVDGPVSKASESSLREKIQQHSFGNQAQADAETVSNFTCLMPRLNYIHTYGPTVGDKVRLGDTSLVIEVEHDLISVLGGQLKYGDECKFGGGKVLREGMGQAAHLTSKDTLDTVITNALIVDAVAGIIKADVGIKDGMIVGIGKAGNPDVMDGVTAGMAVGVETEAIAGEGKILTAGGLDAHIHFICPQLAKEAIASGLTTMFGGGTGPATGTCATTCTPGPNHIKNMIQSTDAFPLNFGFTGKGNTSNSDKESCRELEEQIEAGAIGMKLHEDWGSTPEAIRTCLRVAERHDVQVMIHTDTLNESCCVEDTIAAFEGRTIHTYHSEGAGGGHAPDIMKVVGVPNVLPSSTNPTRPFTVNTIDEHLDMLMVCHHLDKNLKEDVAFAESRIRAETIAAEDILHDLGAISIVASDSQAMGRVGEVITRTWQTADKMKIFRGRLSEETGDNDNLRVKRYIAKYTVNPAIAHGMGHLIGSVQVGKMADLVLWNPAFFGAKPDLIIKGGYIAWAQMGMPNASIPTPEPVKTRKMFGAYGKSIGENSVIFVSKAAGAEIQQKYGISKKAVPVTSCRSLKKKDMILNDFLPDIKIDAESYKVTIKDRGKETDELLTCPPAKRLSLAQRYFLF

Secondary structure (DSSP, 8-state):
----HHHHHHHHHHHHHHHHHHHHHTTPPB-HHHHHHHHHHHHHHHHHTT--HHHHHHHTTTS-BGGGB-TTHHHH-SEEEEEEEETTEEEEEEEESS--BSS--HHHHTTTT-PPPPPGGGG----S----TTPPPSS--TT-EE-S-SSPEEESTTS-EEEEEEEE--SS-EEEETTS-GGGS-TTEEB-TTTTTTEEE-S-TT-EEEE-TT-EEEEEEEE--TT-EE-STTSS--EEGGG--HHHHHHHHHHTT--B---TTTTSPP---EEE-HHHHHHHH---TT-EEE-TTSS-EEE--EETTTEETTEE-TT-----STTSSSSBTTTBPSS--TTTS-SEEEEEEEEEETTTEEEEEEEEEETTEEEEEE--B-TTTSTTPPTT-B--TT-EEEE-TT-EEEEPEEEEEEE---TTHHHHHHHTTEEEEEEE-SSS-HHHHH-----HHHHHHHHHHHHTTSSSEEEEEEE------S-S--HHHHHHHHHT-SEEEEEGGG---HHHHHHHHHHHHHHT-EEEEE--SS-SS--HHHHHHHHTT--EEETT-SSBS-TTTTGGGGGGG-TTEEEEEEGGGSSPBTTHHHHHHHHHHHHTT--TT-HHHHHHHHTTB-HHHHHHHHHHHHHT-S-EEE--BTTTB-GGGHHHHHHHHHHHHHHHH-S-TT--SSS-HHHHHHHHHTTTHHHHHHTT-TTTSSS--TTSB--EEEE-GGGTTT--SEEEETTEEEEEEE--TTSSSS-SSSPEEEE-GGGSTTHHHHH-EEEE-TTT-TTHHHHHT-SSEEEE----TT--GGGSTT-----EEEE-TTT--EEEE-TT-SSPEE---PPBS--SSSTTT---/--B-HHHHHHHHHHHHHHHHHHHHHTTPPB-HHHHHHHHHHHHHHHHHTT--HHHHHHHTTTS-BGGGB-TTHHHH-SEEEEEEEETTEEEEEEEESS--BSS--HHHHTTTT-PPPPPGGGGG--------TTPPPSS--TT-EE-S-SSPEEESTTS-EEEEEEEE--SS-EEEETTS-GGGS-TTEEB-TTTTTTEEE-S-TT-EEEE-TT-EEEEEEEE--TT-EE-STTSS--EEGGG--HHHHHHHHHHTT--B---GGGGSPP---EEE-HHHHHHHH---TT-EEE-TTSS-EEE--EETTTEETTEE--S-----STTSSSSBTTTBPSS--TTTS-SEEEEEEEEEETTTEEEEEEEEEETTEEEEEE--B-TTTSTTPPTT-B--TT-EEEE-TT-EEEEPEEEEEEE---TTHHHHHHHTTEEEEEEE-SSS-HHHHH-----HHHHHHHHHHHGGGSSSEEEEEEE-----TT-S--HHHHHHHHTT-SEEEEEGGG---HHHHHHHHHHHHHHT-EEEEE--SS-SS--HHHHHHHHTT--EEETT-SSBS-TTTTGGGGGGG-TTEEEEEEGGGSSPBTTHHHHHHHHHHHHTT--TT-HHHHHHHHTTB-HHHHHHHHHHHHHT-S-EEE--BTTTB-GGGHHHHHHHHHHHHHHHH-S-TT--SSS-HHHHHHHHHTTTHHHHHHTT-TTTSSS--TTSB--EEEE-GGGTTT--SEEEETTEEEEEEE--TTSSSS-SSPPEEEE-GGGSTTHHHHH-EEEE-TTT-TTHHHHHT-SSEEEE----TT--GGGSTT-----EEEE-TTT--EEEE-TT-SSPEE---PPBS--SSSTTT---

Radius of gyration: 37.35 Å; Cα contacts (8 Å, |Δi|>4): 4755; chains: 2; bounding box: 100×123×85 Å